Protein 6XNS (pdb70)

Radius of gyration: 43.14 Å; Cα contacts (8 Å, |Δi|>4): 2341; chains: 6; bounding box: 124×118×91 Å

Secondary structure (DSSP, 8-state):
-HHHHHHHHHHHHHHHHHHHHHHHHHHHHHHHHHHH-TT-HHHHHHHHHHHHHHHHHHHHHHHHHHHHHHHHHHHHHHHHHHHH---HHHHHHHHHHHHHHHHHSTT-HHHHHHHHHHHHHHHHHHHS--HHHHHHHHHHHHHHHHHSTTSHHHHHHHHHHHHHHHHHHHHHHHHHHHHHHHHHHT-HHHHHHHHHHHHHHHHHHHHHHHHH--HHHHHHHHHHHHHHHHHHHHHHHHHH--HHHHHHHHHHHHHHHHHHHHHHHHHHHHHHHHHHHHHHHHHHHH-SS--HHHHHHHHHHHHHHHHHHHHHHHHHHHHHHHHHHH-/-HHHHHHHHHHHHHHHHHHHHHHHHHHHHHHHHHHHHSTT-HHHHHHHHHHHHHHHHHHHHHHHHHHHHHHHHHHHHHHHHHHHHS--HHHHHHHHHHHHHHHHHS-SSHHHHHHHHHHHHHHHHHHHS--HHHHHHHHHHHHHHHHH---HHHHHHHHHHHHHHHHHHHHHHHHHHHHHHHHHHT-HHHHHHHHHHHHHHHHHHHHHHHHHT-HHHHHHHHHHHHHHHHHHHHHHHHHHHTT-HHHHHHHHHHHHHHHHHHHHHHHHHHHHHHHHHHHHHHHHHHHHH-SS--HHHHHHHHHHHHHHHHHHHHHHHHHHHHHHHHHHHHHH-/-HHHHHHHHHHHHHHHHHHHHHHHHHHHHHHHHHHHHSTT-HHHHHHHHHHHHHHHHHHHHHHHHHHHHHHHHHHHHHHHHHHHHS--HHHHHHHHHHHHHHHHHSTTSHHHHHHHHHHHHHHHHHHHS--HHHHHHHHHHHHHHHHHSTTSHHHHHHHHHHHHHHHHHHHHHHHHHHHHHHHHHHT-HHHHHHHHHHHHHHHHHHHHHHHHHT-HHHHHHHHHHHHHHHHHHHHHHHHHHHHT-HHHHHHHHHHHHHHHHHHHHHHHHHHHHHHHHHHHHHHHHHHHHHSSS--HHHHHHHHHHHHHHHHHHHHHHHHHHHHHHHHHH-/-HHHHHHHHHHHHHHHHHHHHHHHHHHHHHHHHHHH-S--HHHHHHHHHHHHHHHHHHHHHHHHHHHHHHHHHHHHHHHHHHHH---HHHHHHHHHHHHHHHHHSTTSHHHHHHHHHHHHHHHHHHHSS-HHHHHHHHHHHHHHHHHS-SSHHHHHHHHHHHHHHHHHHHHHHHHHHHHHHHHHHT-HHHHHHHHHHHHHHHHHHHHHHHHHT-HHHHHHHHHHHHHHHHHHHHHHHHHHH--HHHHHHHHHHHHHHHHHHHHHHHHHHHHHHHHHHHHHHHHHHHHHSSS--HHHHHHHHHHHHHHHHHHHHHHHHHHHHHHHHHHHH-/-HHHHHHHHHHHHHHHHHHHHHHHHHHHHHHHHHHH-TT-HHHHHHHHHHHHHHHHHHHHHHHHHHHHHHHHHHHHHHHHHHHHS--HHHHHHHHHHHHHHHHHSTTSHHHHHHHHHHHHHHHHHHHSS-HHHHHHHHHHHHHHHHHSTTSHHHHHHHHHHHHHHHHHHHHHHHHHHHHHHHHH--HHHHHHHHHHHHHHHHHHHHHHHHT-HHHHHHHHHHHHHHHHHHHHHHHHHHHHT-HHHHHHHHHHHHHHHHHHHHHHHHHHHHHHHHHHHHHHHHHHHHH-SS--HHHHHHHHHHHHHHHHHHHHHHHHHHHHHHHHH-/--HHHHHHHHHHHHHHHHHHHHHHHHHHHHHHHH-SS-HHHHHHHHHHHHHHHHHHHHHHHHHHHHHHHHHHHHHHHHHHHH-SSHHHHHHHHHHHHHHHHHSTTSHHHHHHHHHHHHHHHHHHHS--HHHHHHHHHHHHHHHHHSTTSHHHHHHHHHHHHHHHHHHHHHHHHHHHHHHHHHTT-HHHHHHHHHHHHHHHHHHHHHHHHH--HHHHHHHHHHHHHHHHHHHHHHHHHHHHT-HHHHHHHHHHHHHHHHHHHHHHHHHHHHHHHHHHHHHHHHHHHHH-SS--HHHHHHHHHHHHHHHHHHHHHHHHHHHHHHHHHH-

Solvent-accessible surface area: 92746 Å² total; per-residue (Å²): 120,120,97,104,8,26,61,22,52,73,59,2,57,64,59,1,60,77,2,38,80,36,1,90,44,0,44,46,44,5,46,70,32,32,93,67,76,120,89,34,72,66,10,55,94,18,43,96,37,2,46,53,6,31,64,42,0,51,62,0,58,63,40,7,46,63,10,25,80,49,48,38,57,49,50,19,66,53,3,76,104,47,7,136,32,132,76,94,102,52,14,109,49,3,24,57,32,2,55,15,11,36,173,47,65,76,15,16,51,42,7,42,94,0,22,117,20,5,25,57,3,3,52,116,22,8,74,43,94,78,18,64,34,5,24,55,7,4,45,7,2,20,68,14,58,143,52,24,95,77,24,102,41,9,67,44,0,60,65,21,30,59,54,5,38,81,40,8,74,89,19,10,170,68,6,40,66,61,10,108,139,2,60,96,85,50,40,68,78,69,4,40,59,8,2,40,30,8,19,68,2,6,52,14,22,11,36,25,4,30,71,78,35,54,24,76,34,9,23,74,3,16,125,38,9,29,108,2,14,46,34,3,55,93,7,29,42,45,16,82,202,139,88,13,35,73,32,3,67,52,11,31,91,57,6,33,28,14,10,5,74,4,0,37,71,9,8,75,38,0,32,70,13,0,47,71,0,26,60,29,11,105,60,32,56,59,47,83,90,106,76,98,74,63,54,80,76,13,73,52,45,6,52,94,1,34,52,9,4,80,36,6,56,68,12,1,42,32,15,30,83,16,8,83,58,53,103,89,88,42,67,57,7,55,56,49,51,55,73,6,44,81,60,5,77,56,1,47,75,91,0,55,62,1,19,46,33,6,47,84,25,69,76,37,80,91,106,62,73,97,31,42,60,29,34,87,46,2,75,69,1,16,62,42,5,59,62,4,39,69,35,1,72,82,7,24,52,53,47,12,60,37,28,20,79,75,1,48,125,39,4,99,42,127,39,95,74,54,6,54,51,1,33,65,36,0,41,54,9,24,122,62,56,68,27,32,86,46,12,53,52,0,36,48,10,14,35,135,1,1,39,68,21,6,156,33,98,78,15,104,19,3,19,43,3,2,108,8,4,14,48,17,72,86,105,59,93,14,84,37,1,62,56,6,86,55,18,21,51,72,2,50,105,30,7,74,104,20,14,72,97,17,39,60,71,18,124,72,12,73,107,88,19,74,19,91,56,10,18,84,8,3,63,45,6,14,20,6,2,84,3,19,22,51,19,2,65,62,75,40,41,49,68,33,6,32,101,1,15,69,31,0,43,58,2,16,63,49,6,37,60,14,40,71,32,2,81,86,93,65,29,116,77,12,41,65,36,5,60,54,14,36,38,40,4,20,52,9,6,14,40,3,22,28,37,15,11,120,40,8,39,70,7,12,60,71,5,48,86,28,26,86,53,32,68,32,44,95,118,95,63,101,91,57,48,60,74,15,78,102,32,23,40,93,15,40,99,2,4,64,47,28,33,62,20,12,79,29,12,32,61,20,12,77,32,38,97,88,45,132,78,119,118,56,97,14,43,66,47,30,55,79,16,38,104,58,10,103,68,8,48,84,81,11,83,79,20,22,59,43,15,62,58,36,28,84,73,52,121,102,40,85,73,24,67,63,40,36,100,68,19,76,49,6,36,72,43,14,47,77,10,20,58,46,11,54,86,8,44,68,63,44,24,142,59,36,7,62,87,0,75,71,35,17,92,44,124,76,87,69,32,13,64,55,2,31,92,43,0,51,46,14,32,83,66,77,90,18,24,72,44,3,48,62,0,24,55,14,9,18,54,2,2,37,35,23,5,112,28,114,71,18,89,24,6,16,59,4,0,64,14,1,18,124,4,40,127,41,20,101,80,11,55,48,10,81,30,1,62,51,29,21,172,54,3,33,76,27,6,46,93,14,14,110,67,5,50,71,54,18,63,62,6,92,90,100,47,59,21,52,53,17,36,87,12,14,47,50,7,24,48,0,2,70,3,5,15,86,12,7,74,63,65,40,44,32,64,30,12,78,121,2,6,61,35,1,30,102,3,17,69,37,10,80,58,16,50,105,52,4,113,92,59,63,23,85,88,57,16,85,76,16,70,56,27,40,74,55,6,31,39,8,0,11,63,1,0,52,34,7,8,58,44,2,38,53,19,0,70,73,0,30,83,24,21,79,74,20,45,47,43,90,160,116,70,99,73,56,34,63,72,11,71,69,30,6,42,91,2,59,96,0,2,94,40,2,38,59,6,1,50,20,12,25,133,19,18,83,43,93,119,82,82,120,13,46,57,18,54,73,52,1,42,78,46,0,65,150,4,52,84,99,5,90,48,3,32,52,32,4,46,72,50,55,84,62,65,111,92,71,76,89,23,52,107,24,39,97,42,14,42,102,2,24,76,40,2,50,68,1,26,62,45,1,86,69,6,37,52,59,56,24,68,58,26,14,82,112,0,105,94,47,8,102,36,112,69,71,74,53,2,59,49,0,34,56,48,0,48,42,2,34,104,68,38,93,12,2,73,42,6,60,60,0,30,92,7,6,39,50,1,3,48,68,14,12,152,37,113,91,17,109,20,7,16,60,5,13,72,1,5,33,48,16,64,114,51,25,91,86,16,75,51,4,59,52,9,68,58,22,39,62,59,5,61,63,36,12,54,102,31,10,45,79,17,45,68,62,21,96,116,5,56,96,79,38,42,21,89,63,11,24,71,13,7,36,54,10,16,44,4,1,43,10,28,10,66,32,5,55,52,79,36,46,15,79,44,1,77,59,4,7,109,48,0,22,104,4,16,58,32,8,38,128,19,35,63,49,1,86,89,129,64,117,86,30,35,70,50,4,63,54,31,37,95,38,2,26,44,16,1,4,66,0,3,38,24,3,20,112,18,5,34,64,9,12,66,76,0,23,70,51,20,100,56,30,39,53,52,106,81,72,76,107,88,60,58,82,67,15,73,84,41,13,45,99,10,58,57,8,12,52,16,20,55,52,5,3,49,31,5,26,88,17,10,38,37,61,52,125,120,94,80,70,12,36,53,24,24,54,70,7,40,116,60,12,49,59,8,36,75,55,5,76,58,7,32,46,42,8,65,79,41,51,84,51,65,104,98,53,134,100,33,28,64,35,23,90,59,14,42,95,8,17,55,50,14,76,73,9,29,78,44,2,66,90,4,25,42,91,38,7,60,40,22,21,64,65,0,62,64,41,2,150,40,112,64,69,66,50,1,66,50,1,17,52,52,0,66,40,2,31,97,53,46,94,23,27,75,48,8,48,49,0,14,51,7,8,22,93,0,0,41,85,5,1,73,35,91,73,13,86,23,2,15,48,0,2,101,2,2,18,66,10,37,81,77,30,99,80,32,92,57,8,64,46,3,63,58,22,9,64,84,1,37,166,25,4,42,51,14,20,64,157,17,74,64,58,27,63,63,16,62,91,114,49,86,75,16,31,53,6,8,101,56,12,21,28,1,4,50,1,22,11,69,12,0,65,47,43,55,39,61,135,30,7,53,145,1,21,64,31,3,37,81,3,16,66,41,10,58,54,14,56,64,38,7,74,91,113,47,38,112,109,30,26,87,41,4,61,60,12,31,80,39,7,36,13,7,10,9,42,4,9,21,31,24,17,85,48,11,39,73,11,3,60,75,2,33,82,36,13,94,64,34,42,54,36,79,96,78,52,98,146,39,62,126,68,11,52,98,29,12,52,114,5,27,54,17,8,53,60,24,38,91,20,2,50,32,20,30,87,23,18,88,96,146,120,72,43,67,74,46,58,82,8,45,117,61,10,46,59,5,44,87,84,2,65,55,2,5,42,44,6,149,98,33,36,92,55,73,118,166,68,133,61,19,56,53,31,35,84,77,2,38,91,4,28,170,39,13,53,63,9,44,57,44,7,89,108,12,36,58,46,47,12,52,63,43,9,62,98,0,70,76,32,21,86,24,127,73,55,135,56,5,66,61,1,31,58,71,0,49,44,3,32,77,54,36,90,18,14,53,54,3,58,60,0,8,55,15,10,10,60,1,2,48,24,16,12,170,40,106,73,22,118,35,11,17,60,5,3,37,21,1,33,83,7,73,87,54,28,98,82,17,89,38,10,60,42,5,63,63,15,24,61,84,4,21,51,40,8,63,67,31,20,60,61,8,64,73,57,35,120,50,8,83,91,118,58,37,50,101,67,13,26,50,6,15,105,76,25,24,40,3,0,43,13,6,13,58,15,9,72,44,66,49,53,23,82,22,15,34,110,2,6,157,32,0,8,53,8,15,150,41,10,44,64,27,41,52,44,11,89,186,48,52,22,102,87,8,35,58,15,10,59,113,17,37,96,44,3,25,46,18,0,6,64,4,1,42,44,11,5,110,44,1,22,60,12,10,49,72,0,34,133,30,22,107,84,20,38,72,32,113,80,116,75,106,67,38,47,130,76,10,64,93,28,10,62,97,7,38,123,4,3,46,15,4,59,99,8,1,63,26,12,25,124,20,8,97,55,72

Structure (mmCIF, N/CA/C/O backbone):
data_6XNS
#
_entry.id   6XNS
#
_cell.length_a   112.135
_cell.length_b   145.250
_cell.length_c   161.896
_cell.angle_alpha   90.000
_cell.angle_beta   90.000
_cell.angle_gamma   90.000
#
_symmetry.space_group_name_H-M   'P 2 21 21'
#
loop_
_atom_site.group_PDB
_atom_site.id
_atom_site.type_symbol
_atom_site.label_atom_id
_atom_site.label_alt_id
_atom_site.label_comp_id
_atom_site.label_asym_id
_atom_site.label_entity_id
_atom_site.label_seq_id
_atom_site.pdbx_PDB_ins_code
_atom_site.Cartn_x
_atom_site.Cartn_y
_atom_site.Cartn_z
_atom_site.occupancy
_atom_site.B_iso_or_equiv
_atom_site.auth_seq_id
_atom_site.auth_comp_id
_atom_site.auth_asym_id
_atom_site.auth_atom_id
_atom_site.pdbx_PDB_model_num
ATOM 1 N N . ASP A 1 3 ? 18.089 8.630 50.682 1.00 174.88 1 ASP A N 1
ATOM 2 C CA . ASP A 1 3 ? 18.558 7.979 51.939 1.00 174.71 1 ASP A CA 1
ATOM 3 C C . ASP A 1 3 ? 20.053 7.679 51.867 1.00 174.61 1 ASP A C 1
ATOM 4 O O . ASP A 1 3 ? 20.865 8.398 52.451 1.00 174.43 1 ASP A O 1
ATOM 8 N N . ARG A 1 4 ? 20.412 6.612 51.146 1.00 174.39 2 ARG A N 1
ATOM 9 C CA . ARG A 1 4 ? 21.820 6.253 51.016 1.00 173.64 2 ARG A CA 1
ATOM 10 C C . ARG A 1 4 ? 22.631 7.411 50.449 1.00 176.20 2 ARG A C 1
ATOM 11 O O . ARG A 1 4 ? 23.766 7.651 50.876 1.00 178.34 2 ARG A O 1
ATOM 32 N N . SER A 1 5 ? 22.062 8.147 49.490 1.00 177.32 3 SER A N 1
ATOM 33 C CA . SER A 1 5 ? 22.791 9.242 48.860 1.00 177.72 3 SER A CA 1
ATOM 34 C C . SER A 1 5 ? 23.405 10.172 49.898 1.00 174.96 3 SER A C 1
ATOM 35 O O . SER A 1 5 ? 24.564 10.584 49.769 1.00 174.08 3 SER A O 1
ATOM 43 N N . ASP A 1 6 ? 22.642 10.513 50.938 1.00 168.71 4 ASP A N 1
ATOM 44 C CA . ASP A 1 6 ? 23.154 11.402 51.973 1.00 162.30 4 ASP A CA 1
ATOM 45 C C . ASP A 1 6 ? 24.299 10.755 52.744 1.00 157.96 4 ASP A C 1
ATOM 46 O O . ASP A 1 6 ? 25.248 11.438 53.145 1.00 158.27 4 ASP A O 1
ATOM 55 N N . HIS A 1 7 ? 24.230 9.440 52.954 1.00 153.04 5 HIS A N 1
ATOM 56 C CA . HIS A 1 7 ? 25.163 8.774 53.856 1.00 148.06 5 HIS A CA 1
ATOM 57 C C . HIS A 1 7 ? 26.599 8.879 53.354 1.00 140.51 5 HIS A C 1
ATOM 58 O O . HIS A 1 7 ? 27.490 9.341 54.074 1.00 138.75 5 HIS A O 1
ATOM 62 N N . ALA A 1 8 ? 26.848 8.434 52.120 1.00 135.64 6 ALA A N 1
ATOM 63 C CA . ALA A 1 8 ? 28.213 8.421 51.603 1.00 132.54 6 ALA A CA 1
ATOM 64 C C . ALA A 1 8 ? 28.823 9.817 51.639 1.00 129.39 6 ALA A C 1
ATOM 65 O O . ALA A 1 8 ? 29.971 9.996 52.061 1.00 130.26 6 ALA A O 1
ATOM 72 N N . LYS A 1 9 ? 28.068 10.822 51.193 1.00 127.22 7 LYS A N 1
ATOM 73 C CA . LYS A 1 9 ? 28.501 12.204 51.361 1.00 125.67 7 LYS A CA 1
ATOM 74 C C . LYS A 1 9 ? 28.696 12.525 52.839 1.00 123.59 7 LYS A C 1
ATOM 75 O O . LYS A 1 9 ? 29.772 12.966 53.260 1.00 122.93 7 LYS A O 1
ATOM 79 N N . LYS A 1 10 ? 27.654 12.299 53.647 1.00 123.08 8 LYS A N 1
ATOM 80 C CA . LYS A 1 10 ? 27.759 12.530 55.084 1.00 122.99 8 LYS A CA 1
ATOM 81 C C . LYS A 1 10 ? 28.983 11.832 55.662 1.00 123.75 8 LYS A C 1
ATOM 82 O O . LYS A 1 10 ? 29.657 12.371 56.547 1.00 123.84 8 LYS A O 1
ATOM 86 N N . LEU A 1 11 ? 29.285 10.628 55.172 1.00 122.01 9 LEU A N 1
ATOM 87 C CA . LEU A 1 11 ? 30.500 9.939 55.590 1.00 119.39 9 LEU A CA 1
ATOM 88 C C . LEU A 1 11 ? 31.738 10.754 55.239 1.00 117.63 9 LEU A C 1
ATOM 89 O O . LEU A 1 11 ? 32.626 10.951 56.076 1.00 116.67 9 LEU A O 1
ATOM 105 N N . LYS A 1 12 ? 31.812 11.236 53.996 1.00 117.34 10 LYS A N 1
ATOM 106 C CA . LYS A 1 12 ? 33.011 11.929 53.538 1.00 116.97 10 LYS A CA 1
ATOM 107 C C . LYS A 1 12 ? 33.341 13.113 54.436 1.00 116.21 10 LYS A C 1
ATOM 108 O O . LYS A 1 12 ? 34.497 13.297 54.836 1.00 116.74 10 LYS A O 1
ATOM 115 N N . THR A 1 13 ? 32.339 13.935 54.760 1.00 114.73 11 THR A N 1
ATOM 116 C CA . THR A 1 13 ? 32.576 15.069 55.645 1.00 114.10 11 THR A CA 1
ATOM 117 C C . THR A 1 13 ? 33.247 14.617 56.934 1.00 111.95 11 THR A C 1
ATOM 118 O O . THR A 1 13 ? 34.294 15.141 57.327 1.00 111.80 11 THR A O 1
ATOM 129 N N . PHE A 1 14 ? 32.646 13.634 57.606 1.00 103.96 12 PHE A N 1
ATOM 130 C CA . PHE A 1 14 ? 33.077 13.271 58.949 1.00 95.98 12 PHE A CA 1
ATOM 131 C C . PHE A 1 14 ? 34.566 12.951 58.996 1.00 98.35 12 PHE A C 1
ATOM 132 O O . PHE A 1 14 ? 35.280 13.402 59.898 1.00 102.48 12 PHE A O 1
ATOM 149 N N . LEU A 1 15 ? 35.053 12.161 58.038 1.00 97.25 13 LEU A N 1
ATOM 150 C CA . LEU A 1 15 ? 36.489 11.931 57.947 1.00 97.49 13 LEU A CA 1
ATOM 151 C C . LEU A 1 15 ? 37.222 13.248 57.725 1.00 100.83 13 LEU A C 1
ATOM 152 O O . LEU A 1 15 ? 38.228 13.534 58.385 1.00 101.04 13 LEU A O 1
ATOM 159 N N . GLU A 1 16 ? 36.715 14.074 56.806 1.00 106.78 14 GLU A N 1
ATOM 160 C CA . GLU A 1 16 ? 37.326 15.374 56.554 1.00 107.43 14 GLU A CA 1
ATOM 161 C C . GLU A 1 16 ? 37.271 16.250 57.800 1.00 108.11 14 GLU A C 1
ATOM 162 O O . GLU A 1 16 ? 38.278 16.848 58.198 1.00 108.53 14 GLU A O 1
ATOM 166 N N . ASN A 1 17 ? 36.101 16.331 58.438 1.00 104.42 15 ASN A N 1
ATOM 167 C CA . ASN A 1 17 ? 35.969 17.166 59.627 1.00 100.12 15 ASN A CA 1
ATOM 168 C C . ASN A 1 17 ? 36.850 16.672 60.764 1.00 95.71 15 ASN A C 1
ATOM 169 O O . ASN A 1 17 ? 37.355 17.479 61.551 1.00 97.30 15 ASN A O 1
ATOM 180 N N . LEU A 1 18 ? 37.036 15.358 60.876 1.00 90.89 16 LEU A N 1
ATOM 181 C CA . LEU A 1 18 ? 37.894 14.790 61.909 1.00 86.97 16 LEU A CA 1
ATOM 182 C C . LEU A 1 18 ? 39.281 15.416 61.861 1.00 83.59 16 LEU A C 1
ATOM 183 O O . LEU A 1 18 ? 39.687 16.104 62.802 1.00 81.36 16 LEU A O 1
ATOM 199 N N . ARG A 1 19 ? 40.018 15.179 60.773 1.00 84.97 17 ARG A N 1
ATOM 200 C CA . ARG A 1 19 ? 41.279 15.883 60.574 1.00 86.13 17 ARG A CA 1
ATOM 201 C C . ARG A 1 19 ? 41.087 17.385 60.739 1.00 85.12 17 ARG A C 1
ATOM 202 O O . ARG A 1 19 ? 41.904 18.059 61.376 1.00 84.70 17 ARG A O 1
ATOM 206 N N . ARG A 1 20 ? 40.001 17.924 60.178 1.00 83.45 18 ARG A N 1
ATOM 207 C CA . ARG A 1 20 ? 39.686 19.336 60.371 1.00 83.34 18 ARG A CA 1
ATOM 208 C C . ARG A 1 20 ? 39.621 19.682 61.853 1.00 83.50 18 ARG A C 1
ATOM 209 O O . ARG A 1 20 ? 40.198 20.682 62.296 1.00 82.29 18 ARG A O 1
ATOM 216 N N . HIS A 1 21 ? 38.911 18.866 62.638 1.00 84.58 19 HIS A N 1
ATOM 217 C CA . HIS A 1 21 ? 38.879 19.085 64.080 1.00 85.75 19 HIS A CA 1
ATOM 218 C C . HIS A 1 21 ? 40.273 18.960 64.675 1.00 87.29 19 HIS A C 1
ATOM 219 O O . HIS A 1 21 ? 40.671 19.765 65.525 1.00 87.03 19 HIS A O 1
ATOM 233 N N . LEU A 1 22 ? 41.029 17.947 64.241 1.00 92.08 20 LEU A N 1
ATOM 234 C CA . LEU A 1 22 ? 42.381 17.751 64.749 1.00 93.16 20 LEU A CA 1
ATOM 235 C C . LEU A 1 22 ? 43.202 19.027 64.637 1.00 96.09 20 LEU A C 1
ATOM 236 O O . LEU A 1 22 ? 43.984 19.354 65.538 1.00 97.95 20 LEU A O 1
ATOM 243 N N . ASP A 1 23 ? 43.032 19.766 63.540 1.00 98.10 21 ASP A N 1
ATOM 244 C CA . ASP A 1 23 ? 43.792 20.996 63.349 1.00 102.07 21 ASP A CA 1
ATOM 245 C C . ASP A 1 23 ? 43.489 22.005 64.449 1.00 105.79 21 ASP A C 1
ATOM 246 O O . ASP A 1 23 ? 44.403 22.504 65.116 1.00 109.82 21 ASP A O 1
ATOM 255 N N . ARG A 1 24 ? 42.207 22.325 64.648 1.00 99.07 22 ARG A N 1
ATOM 256 C CA . ARG A 1 24 ? 41.835 23.309 65.660 1.00 93.17 22 ARG A CA 1
ATOM 257 C C . ARG A 1 24 ? 42.510 23.015 66.992 1.00 91.16 22 ARG A C 1
ATOM 258 O O . ARG A 1 24 ? 42.913 23.935 67.711 1.00 91.41 22 ARG A O 1
ATOM 265 N N . LEU A 1 25 ? 42.646 21.733 67.336 1.00 90.79 23 LEU A N 1
ATOM 266 C CA . LEU A 1 25 ? 43.349 21.365 68.558 1.00 95.27 23 LEU A CA 1
ATOM 267 C C . LEU A 1 25 ? 44.814 21.781 68.492 1.00 100.00 23 LEU A C 1
ATOM 268 O O . LEU A 1 25 ? 45.348 22.367 69.441 1.00 101.97 23 LEU A O 1
ATOM 284 N N . ASP A 1 26 ? 45.483 21.487 67.374 1.00 105.94 24 ASP A N 1
ATOM 285 C CA . ASP A 1 26 ? 46.885 21.868 67.240 1.00 114.96 24 ASP A CA 1
ATOM 286 C C . ASP A 1 26 ? 47.042 23.383 67.262 1.00 114.58 24 ASP A C 1
ATOM 287 O O . ASP A 1 26 ? 48.008 23.907 67.829 1.00 116.59 24 ASP A O 1
ATOM 296 N N . LYS A 1 27 ? 46.101 24.106 66.651 1.00 109.06 25 LYS A N 1
ATOM 297 C CA . LYS A 1 27 ? 46.138 25.562 66.713 1.00 109.06 25 LYS A CA 1
ATOM 298 C C . LYS A 1 27 ? 46.037 26.045 68.154 1.00 111.00 25 LYS A C 1
ATOM 299 O O . LYS A 1 27 ? 46.781 26.940 68.573 1.00 114.32 25 LYS A O 1
ATOM 303 N N . HIS A 1 28 ? 45.121 25.463 68.929 1.00 108.97 26 HIS A N 1
ATOM 304 C CA . HIS A 1 28 ? 45.073 25.748 70.359 1.00 107.67 26 HIS A CA 1
ATOM 305 C C . HIS A 1 28 ? 46.402 25.415 71.024 1.00 109.43 26 HIS A C 1
ATOM 306 O O . HIS A 1 28 ? 46.881 26.165 71.881 1.00 109.54 26 HIS A O 1
ATOM 320 N N . ILE A 1 29 ? 47.014 24.292 70.646 1.00 110.71 27 ILE A N 1
ATOM 321 C CA . ILE A 1 29 ? 48.344 23.973 71.156 1.00 112.51 27 ILE A CA 1
ATOM 322 C C . ILE A 1 29 ? 49.336 25.052 70.743 1.00 113.75 27 ILE A C 1
ATOM 323 O O . ILE A 1 29 ? 50.169 25.493 71.545 1.00 114.14 27 ILE A O 1
ATOM 333 N N . LYS A 1 30 ? 49.264 25.494 69.483 1.00 116.41 28 LYS A N 1
ATOM 334 C CA . LYS A 1 30 ? 50.110 26.594 69.033 1.00 126.33 28 LYS A CA 1
ATOM 335 C C . LYS A 1 30 ? 49.938 27.813 69.929 1.00 135.88 28 LYS A C 1
ATOM 336 O O . LYS A 1 30 ? 50.903 28.537 70.201 1.00 138.95 28 LYS A O 1
ATOM 340 N N . GLN A 1 31 ? 48.712 28.056 70.399 1.00 143.20 29 GLN A N 1
ATOM 341 C CA . GLN A 1 31 ? 48.476 29.158 71.324 1.00 145.92 29 GLN A CA 1
ATOM 342 C C . GLN A 1 31 ? 49.267 28.965 72.611 1.00 147.88 29 GLN A C 1
ATOM 343 O O . GLN A 1 31 ? 49.923 29.891 73.100 1.00 150.39 29 GLN A O 1
ATOM 357 N N . LEU A 1 32 ? 49.214 27.759 73.176 1.00 139.66 30 LEU A N 1
ATOM 358 C CA . LEU A 1 32 ? 49.891 27.501 74.440 1.00 132.68 30 LEU A CA 1
ATOM 359 C C . LEU A 1 32 ? 51.397 27.377 74.262 1.00 126.77 30 LEU A C 1
ATOM 360 O O . LEU A 1 32 ? 52.154 27.739 75.169 1.00 127.13 30 LEU A O 1
ATOM 367 N N . ARG A 1 33 ? 51.847 26.870 73.113 1.00 124.34 31 ARG A N 1
ATOM 368 C CA . ARG A 1 33 ? 53.280 26.816 72.848 1.00 127.89 31 ARG A CA 1
ATOM 369 C C . ARG A 1 33 ? 53.878 28.217 72.812 1.00 133.16 31 ARG A C 1
ATOM 370 O O . ARG A 1 33 ? 54.943 28.461 73.392 1.00 138.52 31 ARG A O 1
ATOM 374 N N . ASP A 1 34 ? 53.206 29.155 72.143 1.00 132.83 32 ASP A N 1
ATOM 375 C CA . ASP A 1 34 ? 53.696 30.529 72.114 1.00 127.74 32 ASP A CA 1
ATOM 376 C C . ASP A 1 34 ? 53.646 31.155 73.501 1.00 127.18 32 ASP A C 1
ATOM 377 O O . ASP A 1 34 ? 54.640 31.722 73.972 1.00 125.86 32 ASP A O 1
ATOM 386 N N . ILE A 1 35 ? 52.490 31.078 74.166 1.00 124.22 33 ILE A N 1
ATOM 387 C CA . ILE A 1 35 ? 52.375 31.602 75.525 1.00 125.28 33 ILE A CA 1
ATOM 388 C C . ILE A 1 35 ? 53.477 31.026 76.402 1.00 141.84 33 ILE A C 1
ATOM 389 O O . ILE A 1 35 ? 54.167 31.753 77.127 1.00 151.07 33 ILE A O 1
ATOM 399 N N . LEU A 1 36 ? 53.648 29.703 76.355 1.00 144.42 34 LEU A N 1
ATOM 400 C CA . LEU A 1 36 ? 54.696 29.063 77.141 1.00 151.75 34 LEU A CA 1
ATOM 401 C C . LEU A 1 36 ? 56.061 29.656 76.821 1.00 158.35 34 LEU A C 1
ATOM 402 O O . LEU A 1 36 ? 56.850 29.943 77.728 1.00 163.45 34 LEU A O 1
ATOM 406 N N . SER A 1 37 ? 56.358 29.850 75.534 1.00 158.85 35 SER A N 1
ATOM 407 C CA . SER A 1 37 ? 57.647 30.417 75.159 1.00 162.93 35 SER A CA 1
ATOM 408 C C . SER A 1 37 ? 57.792 31.848 75.653 1.00 167.92 35 SER A C 1
ATOM 409 O O . SER A 1 37 ? 58.913 32.314 75.887 1.00 174.45 35 SER A O 1
ATOM 417 N N . GLU A 1 38 ? 56.677 32.562 75.817 1.00 163.21 36 GLU A N 1
ATOM 418 C CA . GLU A 1 38 ? 56.742 33.931 76.313 1.00 158.85 36 GLU A CA 1
ATOM 419 C C . GLU A 1 38 ? 57.116 33.966 77.789 1.00 157.11 36 GLU A C 1
ATOM 420 O O . GLU A 1 38 ? 57.874 34.842 78.222 1.00 160.84 36 GLU A O 1
ATOM 432 N N . ASN A 1 39 ? 56.599 33.026 78.574 1.00 152.46 37 ASN A N 1
ATOM 433 C CA . ASN A 1 39 ? 56.891 32.960 80.006 1.00 150.26 37 ASN A CA 1
ATOM 434 C C . ASN A 1 39 ? 56.901 31.497 80.416 1.00 150.23 37 ASN A C 1
ATOM 435 O O . ASN A 1 39 ? 55.840 30.902 80.662 1.00 149.38 37 ASN A O 1
ATOM 446 N N . PRO A 1 40 ? 58.079 30.875 80.497 1.00 151.90 38 PRO A N 1
ATOM 447 C CA . PRO A 1 40 ? 58.130 29.462 80.907 1.00 155.28 38 PRO A CA 1
ATOM 448 C C . PRO A 1 40 ? 57.571 29.190 82.293 1.00 161.47 38 PRO A C 1
ATOM 449 O O . PRO A 1 40 ? 57.236 28.036 82.588 1.00 161.57 38 PRO A O 1
ATOM 460 N N . GLU A 1 41 ? 57.462 30.204 83.154 1.00 167.57 39 GLU A N 1
ATOM 461 C CA . GLU A 1 41 ? 57.170 29.961 84.561 1.00 170.69 39 GLU A CA 1
ATOM 462 C C . GLU A 1 41 ? 55.725 29.552 84.813 1.00 168.55 39 GLU A C 1
ATOM 463 O O . GLU A 1 41 ? 55.444 28.925 85.840 1.00 169.81 39 GLU A O 1
ATOM 467 N N . ASP A 1 42 ? 54.805 29.891 83.918 1.00 164.99 40 ASP A N 1
ATOM 468 C CA . ASP A 1 42 ? 53.396 29.571 84.127 1.00 164.20 40 ASP A CA 1
ATOM 469 C C . ASP A 1 42 ? 53.209 28.063 84.026 1.00 162.26 40 ASP A C 1
ATOM 470 O O . ASP A 1 42 ? 53.166 27.500 82.930 1.00 158.96 40 ASP A O 1
ATOM 479 N N . GLU A 1 43 ? 53.092 27.399 85.178 1.00 162.98 41 GLU A N 1
ATOM 480 C CA . GLU A 1 43 ? 52.807 25.969 85.180 1.00 161.76 41 GLU A CA 1
ATOM 481 C C . GLU A 1 43 ? 51.455 25.677 84.542 1.00 158.71 41 GLU A C 1
ATOM 482 O O . GLU A 1 43 ? 51.291 24.660 83.857 1.00 159.90 41 GLU A O 1
ATOM 486 N N . ARG A 1 44 ? 50.474 26.562 84.747 1.00 157.03 42 ARG A N 1
ATOM 487 C CA . ARG A 1 44 ? 49.116 26.285 84.290 1.00 154.71 42 ARG A CA 1
ATOM 488 C C . ARG A 1 44 ? 49.057 26.059 82.785 1.00 152.04 42 ARG A C 1
ATOM 489 O O . ARG A 1 44 ? 48.181 25.333 82.303 1.00 150.51 42 ARG A O 1
ATOM 496 N N . VAL A 1 45 ? 49.967 26.669 82.024 1.00 150.27 43 VAL A N 1
ATOM 497 C CA . VAL A 1 45 ? 50.013 26.411 80.589 1.00 147.35 43 VAL A CA 1
ATOM 498 C C . VAL A 1 45 ? 50.317 24.940 80.335 1.00 150.33 43 VAL A C 1
ATOM 499 O O . VAL A 1 45 ? 49.642 24.274 79.542 1.00 152.88 43 VAL A O 1
ATOM 503 N N . LYS A 1 46 ? 51.324 24.406 81.032 1.00 150.59 44 LYS A N 1
ATOM 504 C CA . LYS A 1 46 ? 51.755 23.032 80.797 1.00 147.07 44 LYS A CA 1
ATOM 505 C C . LYS A 1 46 ? 50.600 22.053 80.968 1.00 141.26 44 LYS A C 1
ATOM 506 O O . LYS A 1 46 ? 50.382 21.179 80.121 1.00 139.86 44 LYS A O 1
ATOM 510 N N . ASP A 1 47 ? 49.848 22.180 82.063 1.00 137.79 45 ASP A N 1
ATOM 511 C CA . ASP A 1 47 ? 48.713 21.290 82.280 1.00 131.28 45 ASP A CA 1
ATOM 512 C C . ASP A 1 47 ? 47.708 21.404 81.141 1.00 120.94 45 ASP A C 1
ATOM 513 O O . ASP A 1 47 ? 47.333 20.400 80.525 1.00 118.77 45 ASP A O 1
ATOM 522 N N . VAL A 1 48 ? 47.257 22.626 80.851 1.00 117.47 46 VAL A N 1
ATOM 523 C CA . VAL A 1 48 ? 46.316 22.830 79.754 1.00 112.24 46 VAL A CA 1
ATOM 524 C C . VAL A 1 48 ? 46.890 22.280 78.455 1.00 113.37 46 VAL A C 1
ATOM 525 O O . VAL A 1 48 ? 46.170 21.686 77.643 1.00 109.43 46 VAL A O 1
ATOM 529 N N . ILE A 1 49 ? 48.192 22.475 78.231 1.00 120.93 47 ILE A N 1
ATOM 530 C CA . ILE A 1 49 ? 48.848 21.830 77.096 1.00 126.33 47 ILE A CA 1
ATOM 531 C C . ILE A 1 49 ? 48.650 20.322 77.175 1.00 141.17 47 ILE A C 1
ATOM 532 O O . ILE A 1 49 ? 48.189 19.686 76.221 1.00 145.56 47 ILE A O 1
ATOM 548 N N . ASP A 1 50 ? 49.004 19.727 78.317 1.00 150.40 48 ASP A N 1
ATOM 549 C CA . ASP A 1 50 ? 48.891 18.280 78.470 1.00 152.84 48 ASP A CA 1
ATOM 550 C C . ASP A 1 50 ? 47.467 17.811 78.190 1.00 147.49 48 ASP A C 1
ATOM 551 O O . ASP A 1 50 ? 47.249 16.914 77.368 1.00 145.68 48 ASP A O 1
ATOM 560 N N . LEU A 1 51 ? 46.482 18.406 78.870 1.00 143.39 49 LEU A N 1
ATOM 561 C CA . LEU A 1 51 ? 45.088 18.067 78.603 1.00 138.16 49 LEU A CA 1
ATOM 562 C C . LEU A 1 51 ? 44.767 18.246 77.125 1.00 130.37 49 LEU A C 1
ATOM 563 O O . LEU A 1 51 ? 44.223 17.343 76.479 1.00 129.63 49 LEU A O 1
ATOM 570 N N . SER A 1 52 ? 45.102 19.413 76.570 1.00 123.82 50 SER A N 1
ATOM 571 C CA . SER A 1 52 ? 45.003 19.598 75.127 1.00 119.58 50 SER A CA 1
ATOM 572 C C . SER A 1 52 ? 45.830 18.552 74.391 1.00 118.27 50 SER A C 1
ATOM 573 O O . SER A 1 52 ? 45.422 18.054 73.335 1.00 117.74 50 SER A O 1
ATOM 581 N N . GLU A 1 53 ? 47.000 18.206 74.937 1.00 117.38 51 GLU A N 1
ATOM 582 C CA . GLU A 1 53 ? 47.819 17.162 74.333 1.00 116.07 51 GLU A CA 1
ATOM 583 C C . GLU A 1 53 ? 47.180 15.792 74.516 1.00 112.64 51 GLU A C 1
ATOM 584 O O . GLU A 1 53 ? 47.242 14.945 73.617 1.00 111.28 51 GLU A O 1
ATOM 588 N N . ARG A 1 54 ? 46.553 15.559 75.671 1.00 113.64 52 ARG A N 1
ATOM 589 C CA . ARG A 1 54 ? 45.936 14.265 75.936 1.00 112.39 52 ARG A CA 1
ATOM 590 C C . ARG A 1 54 ? 44.849 13.955 74.915 1.00 113.20 52 ARG A C 1
ATOM 591 O O . ARG A 1 54 ? 44.848 12.885 74.294 1.00 113.67 52 ARG A O 1
ATOM 595 N N . SER A 1 55 ? 43.915 14.889 74.718 1.00 112.01 53 SER A N 1
ATOM 596 C CA . SER A 1 55 ? 42.769 14.616 73.857 1.00 107.52 53 SER A CA 1
ATOM 597 C C . SER A 1 55 ? 43.178 14.404 72.406 1.00 105.49 53 SER A C 1
ATOM 598 O O . SER A 1 55 ? 42.535 13.624 71.694 1.00 103.81 53 SER A O 1
ATOM 606 N N . VAL A 1 56 ? 44.228 15.088 71.947 1.00 106.08 54 VAL A N 1
ATOM 607 C CA . VAL A 1 56 ? 44.658 14.947 70.558 1.00 102.93 54 VAL A CA 1
ATOM 608 C C . VAL A 1 56 ? 44.941 13.484 70.236 1.00 103.21 54 VAL A C 1
ATOM 609 O O . VAL A 1 56 ? 44.507 12.960 69.203 1.00 101.84 54 VAL A O 1
ATOM 613 N N . ARG A 1 57 ? 45.681 12.803 71.116 1.00 104.58 55 ARG A N 1
ATOM 614 C CA . ARG A 1 57 ? 45.955 11.387 70.907 1.00 102.39 55 ARG A CA 1
ATOM 615 C C . ARG A 1 57 ? 44.661 10.596 70.765 1.00 101.54 55 ARG A C 1
ATOM 616 O O . ARG A 1 57 ? 44.540 9.743 69.877 1.00 102.62 55 ARG A O 1
ATOM 620 N N . ILE A 1 58 ? 43.680 10.866 71.629 1.00 99.07 56 ILE A N 1
ATOM 621 C CA . ILE A 1 58 ? 42.407 10.158 71.542 1.00 96.29 56 ILE A CA 1
ATOM 622 C C . ILE A 1 58 ? 41.767 10.392 70.180 1.00 92.76 56 ILE A C 1
ATOM 623 O O . ILE A 1 58 ? 41.386 9.447 69.480 1.00 93.27 56 ILE A O 1
ATOM 633 N N . VAL A 1 59 ? 41.628 11.660 69.791 1.00 89.97 57 VAL A N 1
ATOM 634 C CA . VAL A 1 59 ? 41.049 11.977 68.490 1.00 87.07 57 VAL A CA 1
ATOM 635 C C . VAL A 1 59 ? 41.836 11.285 67.386 1.00 90.73 57 VAL A C 1
ATOM 636 O O . VAL A 1 59 ? 41.265 10.628 66.507 1.00 91.79 57 VAL A O 1
ATOM 649 N N . LYS A 1 60 ? 43.164 11.426 67.414 1.00 94.69 58 LYS A N 1
ATOM 650 C CA . LYS A 1 60 ? 44.003 10.712 66.459 1.00 97.00 58 LYS A CA 1
ATOM 651 C C . LYS A 1 60 ? 43.691 9.223 66.477 1.00 98.95 58 LYS A C 1
ATOM 652 O O . LYS A 1 60 ? 43.587 8.586 65.422 1.00 95.72 58 LYS A O 1
ATOM 656 N N . THR A 1 61 ? 43.528 8.652 67.671 1.00 105.31 59 THR A N 1
ATOM 657 C CA . THR A 1 61 ? 43.164 7.244 67.778 1.00 105.70 59 THR A CA 1
ATOM 658 C C . THR A 1 61 ? 41.838 6.971 67.081 1.00 104.18 59 THR A C 1
ATOM 659 O O . THR A 1 61 ? 41.714 6.013 66.309 1.00 106.27 59 THR A O 1
ATOM 670 N N . VAL A 1 62 ? 40.829 7.807 67.348 1.00 99.12 60 VAL A N 1
ATOM 671 C CA . VAL A 1 62 ? 39.493 7.556 66.816 1.00 93.25 60 VAL A CA 1
ATOM 672 C C . VAL A 1 62 ? 39.529 7.453 65.298 1.00 86.39 60 VAL A C 1
ATOM 673 O O . VAL A 1 62 ? 38.863 6.593 64.707 1.00 83.15 60 VAL A O 1
ATOM 686 N N . ILE A 1 63 ? 40.289 8.334 64.639 1.00 85.39 61 ILE A N 1
ATOM 687 C CA . ILE A 1 63 ? 40.453 8.225 63.191 1.00 85.86 61 ILE A CA 1
ATOM 688 C C . ILE A 1 63 ? 40.888 6.813 62.826 1.00 85.93 61 ILE A C 1
ATOM 689 O O . ILE A 1 63 ? 40.300 6.162 61.954 1.00 83.55 61 ILE A O 1
ATOM 705 N N . LYS A 1 64 ? 41.940 6.325 63.489 1.00 88.12 62 LYS A N 1
ATOM 706 C CA . LYS A 1 64 ? 42.429 4.977 63.226 1.00 88.48 62 LYS A CA 1
ATOM 707 C C . LYS A 1 64 ? 41.314 3.953 63.395 1.00 87.56 62 LYS A C 1
ATOM 708 O O . LYS A 1 64 ? 41.124 3.077 62.543 1.00 83.87 62 LYS A O 1
ATOM 712 N N . ILE A 1 65 ? 40.563 4.050 64.494 1.00 91.93 63 ILE A N 1
ATOM 713 C CA . ILE A 1 65 ? 39.423 3.160 64.691 1.00 97.11 63 ILE A CA 1
ATOM 714 C C . ILE A 1 65 ? 38.455 3.277 63.521 1.00 103.91 63 ILE A C 1
ATOM 715 O O . ILE A 1 65 ? 38.024 2.272 62.943 1.00 106.13 63 ILE A O 1
ATOM 725 N N . PHE A 1 66 ? 38.098 4.508 63.155 1.00 108.53 64 PHE A N 1
ATOM 726 C CA . PHE A 1 66 ? 37.061 4.706 62.148 1.00 110.42 64 PHE A CA 1
ATOM 727 C C . PHE A 1 66 ? 37.555 4.313 60.762 1.00 115.58 64 PHE A C 1
ATOM 728 O O . PHE A 1 66 ? 36.892 3.552 60.048 1.00 119.32 64 PHE A O 1
ATOM 745 N N . GLU A 1 67 ? 38.717 4.832 60.357 1.00 113.88 65 GLU A N 1
ATOM 746 C CA . GLU A 1 67 ? 39.242 4.512 59.034 1.00 114.48 65 GLU A CA 1
ATOM 747 C C . GLU A 1 67 ? 39.384 3.006 58.853 1.00 111.42 65 GLU A C 1
ATOM 748 O O . GLU A 1 67 ? 39.049 2.466 57.792 1.00 107.72 65 GLU A O 1
ATOM 752 N N . ASP A 1 68 ? 39.877 2.310 59.880 1.00 113.43 66 ASP A N 1
ATOM 753 C CA . ASP A 1 68 ? 39.930 0.854 59.834 1.00 113.84 66 ASP A CA 1
ATOM 754 C C . ASP A 1 68 ? 38.533 0.273 59.653 1.00 113.64 66 ASP A C 1
ATOM 755 O O . ASP A 1 68 ? 38.277 -0.496 58.720 1.00 113.28 66 ASP A O 1
ATOM 759 N N . SER A 1 69 ? 37.612 0.639 60.546 1.00 115.07 67 SER A N 1
ATOM 760 C CA . SER A 1 69 ? 36.254 0.113 60.472 1.00 118.58 67 SER A CA 1
ATOM 761 C C . SER A 1 69 ? 35.625 0.396 59.115 1.00 121.14 67 SER A C 1
ATOM 762 O O . SER A 1 69 ? 34.942 -0.466 58.548 1.00 122.98 67 SER A O 1
ATOM 770 N N . VAL A 1 70 ? 35.842 1.599 58.577 1.00 122.83 68 VAL A N 1
ATOM 771 C CA . VAL A 1 70 ? 35.280 1.936 57.273 1.00 120.41 68 VAL A CA 1
ATOM 772 C C . VAL A 1 70 ? 35.811 0.988 56.207 1.00 119.29 68 VAL A C 1
ATOM 773 O O . VAL A 1 70 ? 35.054 0.500 55.357 1.00 121.13 68 VAL A O 1
ATOM 777 N N . ARG A 1 71 ? 37.116 0.713 56.234 1.00 115.95 69 ARG A N 1
ATOM 778 C CA . ARG A 1 71 ? 37.701 -0.222 55.279 1.00 111.71 69 ARG A CA 1
ATOM 779 C C . ARG A 1 71 ? 36.994 -1.569 55.334 1.00 105.02 69 ARG A C 1
ATOM 780 O O . ARG A 1 71 ? 36.669 -2.157 54.295 1.00 102.63 69 ARG A O 1
ATOM 787 N N . LYS A 1 72 ? 36.749 -2.076 56.544 1.00 101.80 70 LYS A N 1
ATOM 788 C CA . LYS A 1 72 ? 36.104 -3.375 56.689 1.00 99.77 70 LYS A CA 1
ATOM 789 C C . LYS A 1 72 ? 34.751 -3.396 55.989 1.00 98.17 70 LYS A C 1
ATOM 790 O O . LYS A 1 72 ? 34.438 -4.334 55.247 1.00 99.36 70 LYS A O 1
ATOM 794 N N . LEU A 1 73 ? 33.929 -2.367 56.215 1.00 95.74 71 LEU A N 1
ATOM 795 C CA . LEU A 1 73 ? 32.623 -2.313 55.567 1.00 94.39 71 LEU A CA 1
ATOM 796 C C . LEU A 1 73 ? 32.767 -2.252 54.051 1.00 97.55 71 LEU A C 1
ATOM 797 O O . LEU A 1 73 ? 32.017 -2.912 53.322 1.00 101.41 71 LEU A O 1
ATOM 804 N N . LEU A 1 74 ? 33.724 -1.462 53.557 1.00 99.80 72 LEU A N 1
ATOM 805 C CA . LEU A 1 74 ? 34.003 -1.455 52.125 1.00 104.39 72 LEU A CA 1
ATOM 806 C C . LEU A 1 74 ? 34.399 -2.846 51.645 1.00 111.07 72 LEU A C 1
ATOM 807 O O . LEU A 1 74 ? 33.993 -3.277 50.559 1.00 113.06 72 LEU A O 1
ATOM 814 N N . LYS A 1 75 ? 35.188 -3.567 52.445 1.00 114.35 73 LYS A N 1
ATOM 815 C CA . LYS A 1 75 ? 35.533 -4.942 52.103 1.00 116.81 73 LYS A CA 1
ATOM 816 C C . LYS A 1 75 ? 34.295 -5.830 52.120 1.00 121.59 73 LYS A C 1
ATOM 817 O O . LYS A 1 75 ? 34.079 -6.628 51.200 1.00 123.62 73 LYS A O 1
ATOM 821 N N . GLN A 1 76 ? 33.467 -5.701 53.159 1.00 121.11 74 GLN A N 1
ATOM 822 C CA . GLN A 1 76 ? 32.262 -6.518 53.257 1.00 120.88 74 GLN A CA 1
ATOM 823 C C . GLN A 1 76 ? 31.345 -6.288 52.062 1.00 119.79 74 GLN A C 1
ATOM 824 O O . GLN A 1 76 ? 30.881 -7.243 51.428 1.00 121.63 74 GLN A O 1
ATOM 828 N N . ILE A 1 77 ? 31.073 -5.022 51.738 1.00 116.31 75 ILE A N 1
ATOM 829 C CA . ILE A 1 77 ? 30.197 -4.717 50.611 1.00 113.69 75 ILE A CA 1
ATOM 830 C C . ILE A 1 77 ? 30.760 -5.306 49.324 1.00 115.91 75 ILE A C 1
ATOM 831 O O . ILE A 1 77 ? 30.019 -5.853 48.497 1.00 120.19 75 ILE A O 1
ATOM 841 N N . ASN A 1 78 ? 32.077 -5.199 49.132 1.00 115.41 76 ASN A N 1
ATOM 842 C CA . ASN A 1 78 ? 32.704 -5.742 47.932 1.00 117.45 76 ASN A CA 1
ATOM 843 C C . ASN A 1 78 ? 32.376 -7.220 47.768 1.00 120.39 76 ASN A C 1
ATOM 844 O O . ASN A 1 78 ? 32.013 -7.673 46.676 1.00 118.49 76 ASN A O 1
ATOM 855 N N . LYS A 1 79 ? 32.500 -7.989 48.850 1.00 125.39 77 LYS A N 1
ATOM 856 C CA . LYS A 1 79 ? 32.173 -9.409 48.797 1.00 130.25 77 LYS A CA 1
ATOM 857 C C . LYS A 1 79 ? 30.701 -9.617 48.465 1.00 127.27 77 LYS A C 1
ATOM 858 O O . LYS A 1 79 ? 30.355 -10.442 47.610 1.00 129.18 77 LYS A O 1
ATOM 865 N N . GLU A 1 80 ? 29.814 -8.872 49.132 1.00 119.66 78 GLU A N 1
ATOM 866 C CA . GLU A 1 80 ? 28.387 -8.997 48.855 1.00 116.26 78 GLU A CA 1
ATOM 867 C C . GLU A 1 80 ? 28.054 -8.503 47.453 1.00 110.37 78 GLU A C 1
ATOM 868 O O . GLU A 1 80 ? 27.193 -9.075 46.776 1.00 107.69 78 GLU A O 1
ATOM 872 N N . ALA A 1 81 ? 28.720 -7.438 47.003 1.00 113.44 79 ALA A N 1
ATOM 873 C CA . ALA A 1 81 ? 28.522 -6.964 45.639 1.00 119.55 79 ALA A CA 1
ATOM 874 C C . ALA A 1 81 ? 28.868 -8.052 44.631 1.00 134.22 79 ALA A C 1
ATOM 875 O O . ALA A 1 81 ? 28.128 -8.286 43.669 1.00 137.71 79 ALA A O 1
ATOM 882 N N . GLU A 1 82 ? 29.999 -8.730 44.839 1.00 144.74 80 GLU A N 1
ATOM 883 C CA . GLU A 1 82 ? 30.414 -9.792 43.929 1.00 147.58 80 GLU A CA 1
ATOM 884 C C . GLU A 1 82 ? 29.361 -10.889 43.851 1.00 145.47 80 GLU A C 1
ATOM 885 O O . GLU A 1 82 ? 28.919 -11.267 42.761 1.00 145.81 80 GLU A O 1
ATOM 897 N N . GLU A 1 83 ? 28.952 -11.421 45.003 1.00 139.84 81 GLU A N 1
ATOM 898 C CA . GLU A 1 83 ? 27.977 -12.504 45.007 1.00 136.18 81 GLU A CA 1
ATOM 899 C C . GLU A 1 83 ? 26.665 -12.063 44.373 1.00 132.92 81 GLU A C 1
ATOM 900 O O . GLU A 1 83 ? 26.072 -12.802 43.579 1.00 132.76 81 GLU A O 1
ATOM 912 N N . LEU A 1 84 ? 26.194 -10.858 44.707 1.00 131.15 82 LEU A N 1
ATOM 913 C CA . LEU A 1 84 ? 25.028 -10.314 44.022 1.00 129.46 82 LEU A CA 1
ATOM 914 C C . LEU A 1 84 ? 25.281 -10.173 42.527 1.00 128.37 82 LEU A C 1
ATOM 915 O O . LEU A 1 84 ? 24.347 -10.290 41.726 1.00 128.54 82 LEU A O 1
ATOM 922 N N . ALA A 1 85 ? 26.530 -9.909 42.134 1.00 127.35 83 ALA A N 1
ATOM 923 C CA . ALA A 1 85 ? 26.862 -9.874 40.716 1.00 128.29 83 ALA A CA 1
ATOM 924 C C . ALA A 1 85 ? 26.539 -11.206 40.054 1.00 130.61 83 ALA A C 1
ATOM 925 O O . ALA A 1 85 ? 25.979 -11.242 38.951 1.00 131.62 83 ALA A O 1
ATOM 932 N N . LYS A 1 86 ? 26.881 -12.313 40.717 1.00 130.55 84 LYS A N 1
ATOM 933 C CA . LYS A 1 86 ? 26.579 -13.628 40.168 1.00 130.08 84 LYS A CA 1
ATOM 934 C C . LYS A 1 86 ? 25.085 -13.785 39.898 1.00 131.18 84 LYS A C 1
ATOM 935 O O . LYS A 1 86 ? 24.691 -14.380 38.888 1.00 129.28 84 LYS A O 1
ATOM 954 N N . SER A 1 87 ? 24.243 -13.262 40.788 1.00 136.34 85 SER A N 1
ATOM 955 C CA . SER A 1 87 ? 22.808 -13.490 40.706 1.00 144.30 85 SER A CA 1
ATOM 956 C C . SER A 1 87 ? 22.273 -13.081 39.335 1.00 152.35 85 SER A C 1
ATOM 957 O O . SER A 1 87 ? 22.532 -11.956 38.884 1.00 153.35 85 SER A O 1
ATOM 965 N N . PRO A 1 88 ? 21.538 -13.959 38.644 1.00 159.90 86 PRO A N 1
ATOM 966 C CA . PRO A 1 88 ? 20.981 -13.569 37.338 1.00 161.10 86 PRO A CA 1
ATOM 967 C C . PRO A 1 88 ? 19.885 -12.517 37.391 1.00 159.42 86 PRO A C 1
ATOM 968 O O . PRO A 1 88 ? 19.690 -11.815 36.393 1.00 159.65 86 PRO A O 1
ATOM 979 N N . ASP A 1 89 ? 19.150 -12.390 38.493 1.00 151.02 87 ASP A N 1
ATOM 980 C CA . ASP A 1 89 ? 18.031 -11.451 38.519 1.00 142.63 87 ASP A CA 1
ATOM 981 C C . ASP A 1 89 ? 18.538 -10.049 38.191 1.00 133.94 87 ASP A C 1
ATOM 982 O O . ASP A 1 89 ? 19.535 -9.604 38.776 1.00 130.03 87 ASP A O 1
ATOM 991 N N . PRO A 1 90 ? 17.894 -9.325 37.269 1.00 132.80 88 PRO A N 1
ATOM 992 C CA . PRO A 1 90 ? 18.460 -8.031 36.850 1.00 132.97 88 PRO A CA 1
ATOM 993 C C . PRO A 1 90 ? 18.495 -6.994 37.959 1.00 138.77 88 PRO A C 1
ATOM 994 O O . PRO A 1 90 ? 19.482 -6.257 38.077 1.00 138.61 88 PRO A O 1
ATOM 1005 N N . GLU A 1 91 ? 17.442 -6.907 38.777 1.00 145.32 89 GLU A N 1
ATOM 1006 C CA . GLU A 1 91 ? 17.451 -5.947 39.876 1.00 145.92 89 GLU A CA 1
ATOM 1007 C C . GLU A 1 91 ? 18.632 -6.195 40.805 1.00 145.09 89 GLU A C 1
ATOM 1008 O O . GLU A 1 91 ? 19.218 -5.249 41.343 1.00 146.39 89 GLU A O 1
ATOM 1015 N N . ASP A 1 92 ? 18.999 -7.463 41.004 1.00 139.61 90 ASP A N 1
ATOM 1016 C CA . ASP A 1 92 ? 20.203 -7.769 41.770 1.00 133.16 90 ASP A CA 1
ATOM 1017 C C . ASP A 1 92 ? 21.438 -7.180 41.102 1.00 126.12 90 ASP A C 1
ATOM 1018 O O . ASP A 1 92 ? 22.334 -6.664 41.778 1.00 122.54 90 ASP A O 1
ATOM 1027 N N . LEU A 1 93 ? 21.501 -7.254 39.770 1.00 124.87 91 LEU A N 1
ATOM 1028 C CA . LEU A 1 93 ? 22.648 -6.724 39.043 1.00 124.05 91 LEU A CA 1
ATOM 1029 C C . LEU A 1 93 ? 22.874 -5.252 39.367 1.00 122.68 91 LEU A C 1
ATOM 1030 O O . LEU A 1 93 ? 24.002 -4.834 39.654 1.00 121.22 91 LEU A O 1
ATOM 1034 N N . LYS A 1 94 ? 21.813 -4.444 39.320 1.00 124.83 92 LYS A N 1
ATOM 1035 C CA . LYS A 1 94 ? 21.961 -3.026 39.625 1.00 125.07 92 LYS A CA 1
ATOM 1036 C C . LYS A 1 94 ? 22.512 -2.829 41.031 1.00 120.91 92 LYS A C 1
ATOM 1037 O O . LYS A 1 94 ? 23.457 -2.059 41.239 1.00 119.77 92 LYS A O 1
ATOM 1047 N N . ARG A 1 95 ? 21.920 -3.514 42.014 1.00 117.68 93 ARG A N 1
ATOM 1048 C CA . ARG A 1 95 ? 22.376 -3.388 43.394 1.00 116.05 93 ARG A CA 1
ATOM 1049 C C . ARG A 1 95 ? 23.881 -3.591 43.487 1.00 115.19 93 ARG A C 1
ATOM 1050 O O . ARG A 1 95 ? 24.591 -2.798 44.115 1.00 117.31 93 ARG A O 1
ATOM 1054 N N . ALA A 1 96 ? 24.388 -4.656 42.861 1.00 115.31 94 ALA A N 1
ATOM 1055 C CA . ALA A 1 96 ? 25.829 -4.868 42.817 1.00 112.81 94 ALA A CA 1
ATOM 1056 C C . ALA A 1 96 ? 26.536 -3.625 42.292 1.00 112.04 94 ALA A C 1
ATOM 1057 O O . ALA A 1 96 ? 27.427 -3.081 42.949 1.00 111.77 94 ALA A O 1
ATOM 1064 N N . VAL A 1 97 ? 26.131 -3.149 41.111 1.00 112.47 95 VAL A N 1
ATOM 1065 C CA . VAL A 1 97 ? 26.705 -1.921 40.563 1.00 109.36 95 VAL A CA 1
ATOM 1066 C C . VAL A 1 97 ? 26.555 -0.778 41.559 1.00 105.59 95 VAL A C 1
ATOM 1067 O O . VAL A 1 97 ? 27.544 -0.205 42.030 1.00 103.84 95 VAL A O 1
ATOM 1080 N N . GLU A 1 98 ? 25.308 -0.423 41.884 1.00 105.37 96 GLU A N 1
ATOM 1081 C CA . GLU A 1 98 ? 25.056 0.673 42.815 1.00 106.13 96 GLU A CA 1
ATOM 1082 C C . GLU A 1 98 ? 25.926 0.543 44.057 1.00 105.33 96 GLU A C 1
ATOM 1083 O O . GLU A 1 98 ? 26.539 1.517 44.509 1.00 103.54 96 GLU A O 1
ATOM 1087 N N . LEU A 1 99 ? 25.995 -0.663 44.623 1.00 108.15 97 LEU A N 1
ATOM 1088 C CA . LEU A 1 99 ? 26.892 -0.899 45.746 1.00 108.49 97 LEU A CA 1
ATOM 1089 C C . LEU A 1 99 ? 28.348 -0.852 45.300 1.00 107.93 97 LEU A C 1
ATOM 1090 O O . LEU A 1 99 ? 29.201 -0.297 46.003 1.00 107.10 97 LEU A O 1
ATOM 1094 N N . ALA A 1 100 ? 28.653 -1.423 44.132 1.00 109.66 98 ALA A N 1
ATOM 1095 C CA . ALA A 1 100 ? 30.038 -1.468 43.676 1.00 110.39 98 ALA A CA 1
ATOM 1096 C C . ALA A 1 100 ? 30.569 -0.070 43.391 1.00 111.38 98 ALA A C 1
ATOM 1097 O O . ALA A 1 100 ? 31.718 0.241 43.729 1.00 110.49 98 ALA A O 1
ATOM 1104 N N . GLU A 1 101 ? 29.754 0.784 42.768 1.00 107.19 99 GLU A N 1
ATOM 1105 C CA . GLU A 1 101 ? 30.175 2.158 42.521 1.00 102.86 99 GLU A CA 1
ATOM 1106 C C . GLU A 1 101 ? 30.450 2.884 43.832 1.00 99.30 99 GLU A C 1
ATOM 1107 O O . GLU A 1 101 ? 31.467 3.574 43.970 1.00 99.26 99 GLU A O 1
ATOM 1119 N N . ALA A 1 102 ? 29.552 2.733 44.811 1.00 97.23 100 ALA A N 1
ATOM 1120 C CA . ALA A 1 102 ? 29.745 3.360 46.113 1.00 97.41 100 ALA A CA 1
ATOM 1121 C C . ALA A 1 102 ? 31.150 3.105 46.642 1.00 93.04 100 ALA A C 1
ATOM 1122 O O . ALA A 1 102 ? 31.828 4.025 47.115 1.00 92.43 100 ALA A O 1
ATOM 1129 N N . VAL A 1 103 ? 31.607 1.853 46.563 1.00 94.14 101 VAL A N 1
ATOM 1130 C CA . VAL A 1 103 ? 32.947 1.519 47.031 1.00 93.36 101 VAL A CA 1
ATOM 1131 C C . VAL A 1 103 ? 33.989 2.346 46.293 1.00 91.85 101 VAL A C 1
ATOM 1132 O O . VAL A 1 103 ? 34.926 2.878 46.902 1.00 89.59 101 VAL A O 1
ATOM 1136 N N . VAL A 1 104 ? 33.844 2.474 44.973 1.00 94.02 102 VAL A N 1
ATOM 1137 C CA . VAL A 1 104 ? 34.829 3.209 44.189 1.00 102.37 102 VAL A CA 1
ATOM 1138 C C . VAL A 1 104 ? 34.763 4.698 44.507 1.00 112.96 102 VAL A C 1
ATOM 1139 O O . VAL A 1 104 ? 35.777 5.318 44.847 1.00 114.63 102 VAL A O 1
ATOM 1152 N N . ARG A 1 105 ? 33.575 5.303 44.399 1.00 120.81 103 ARG A N 1
ATOM 1153 C CA . ARG A 1 105 ? 33.472 6.730 44.687 1.00 120.89 103 ARG A CA 1
ATOM 1154 C C . ARG A 1 105 ? 33.844 7.028 46.134 1.00 119.77 103 ARG A C 1
ATOM 1155 O O . ARG A 1 105 ? 34.298 8.135 46.442 1.00 120.61 103 ARG A O 1
ATOM 1176 N N . ALA A 1 106 ? 33.668 6.054 47.030 1.00 122.56 104 ALA A N 1
ATOM 1177 C CA . ALA A 1 106 ? 34.056 6.251 48.421 1.00 124.36 104 ALA A CA 1
ATOM 1178 C C . ALA A 1 106 ? 35.572 6.331 48.569 1.00 127.70 104 ALA A C 1
ATOM 1179 O O . ALA A 1 106 ? 36.078 7.087 49.406 1.00 131.45 104 ALA A O 1
ATOM 1186 N N . ASP A 1 107 ? 36.318 5.571 47.762 1.00 126.48 105 ASP A N 1
ATOM 1187 C CA . ASP A 1 107 ? 37.769 5.460 47.927 1.00 125.65 105 ASP A CA 1
ATOM 1188 C C . ASP A 1 107 ? 38.433 5.202 46.582 1.00 123.68 105 ASP A C 1
ATOM 1189 O O . ASP A 1 107 ? 38.981 4.123 46.336 1.00 124.89 105 ASP A O 1
ATOM 1198 N N . PRO A 1 108 ? 38.434 6.192 45.693 1.00 124.19 106 PRO A N 1
ATOM 1199 C CA . PRO A 1 108 ? 39.097 6.003 44.397 1.00 130.86 106 PRO A CA 1
ATOM 1200 C C . PRO A 1 108 ? 40.582 5.712 44.553 1.00 142.30 106 PRO A C 1
ATOM 1201 O O . PRO A 1 108 ? 41.242 6.197 45.473 1.00 145.54 106 PRO A O 1
ATOM 1212 N N . GLY A 1 109 ? 41.108 4.905 43.627 1.00 150.27 107 GLY A N 1
ATOM 1213 C CA . GLY A 1 109 ? 42.524 4.623 43.560 1.00 152.42 107 GLY A CA 1
ATOM 1214 C C . GLY A 1 109 ? 43.034 3.572 44.521 1.00 155.13 107 GLY A C 1
ATOM 1215 O O . GLY A 1 109 ? 44.143 3.060 44.326 1.00 154.01 107 GLY A O 1
ATOM 1219 N N . SER A 1 110 ? 42.270 3.234 45.555 1.00 156.63 108 SER A N 1
ATOM 1220 C CA . SER A 1 110 ? 42.701 2.222 46.502 1.00 158.77 108 SER A CA 1
ATOM 1221 C C . SER A 1 110 ? 42.750 0.852 45.825 1.00 163.43 108 SER A C 1
ATOM 1222 O O . SER A 1 110 ? 42.247 0.657 44.716 1.00 168.23 108 SER A O 1
ATOM 1230 N N . ASN A 1 111 ? 43.378 -0.111 46.504 1.00 155.94 109 ASN A N 1
ATOM 1231 C CA . ASN A 1 111 ? 43.363 -1.483 46.004 1.00 148.25 109 ASN A CA 1
ATOM 1232 C C . ASN A 1 111 ? 41.989 -2.103 46.212 1.00 134.44 109 ASN A C 1
ATOM 1233 O O . ASN A 1 111 ? 41.384 -2.626 45.270 1.00 132.69 109 ASN A O 1
ATOM 1243 N N . LEU A 1 112 ? 41.476 -2.040 47.443 1.00 129.60 110 LEU A N 1
ATOM 1244 C CA . LEU A 1 112 ? 40.116 -2.494 47.709 1.00 123.73 110 LEU A CA 1
ATOM 1245 C C . LEU A 1 112 ? 39.141 -1.878 46.717 1.00 116.44 110 LEU A C 1
ATOM 1246 O O . LEU A 1 112 ? 38.239 -2.558 46.214 1.00 115.88 110 LEU A O 1
ATOM 1249 N N . SER A 1 113 ? 39.313 -0.590 46.417 1.00 113.72 111 SER A N 1
ATOM 1250 C CA . SER A 1 113 ? 38.507 0.044 45.382 1.00 111.71 111 SER A CA 1
ATOM 1251 C C . SER A 1 113 ? 38.812 -0.550 44.012 1.00 111.03 111 SER A C 1
ATOM 1252 O O . SER A 1 113 ? 37.903 -0.739 43.195 1.00 110.57 111 SER A O 1
ATOM 1260 N N . LYS A 1 114 ? 40.086 -0.840 43.740 1.00 111.81 112 LYS A N 1
ATOM 1261 C CA . LYS A 1 114 ? 40.439 -1.475 42.477 1.00 114.99 112 LYS A CA 1
ATOM 1262 C C . LYS A 1 114 ? 39.707 -2.799 42.312 1.00 119.61 112 LYS A C 1
ATOM 1263 O O . LYS A 1 114 ? 39.169 -3.090 41.236 1.00 120.00 112 LYS A O 1
ATOM 1273 N N . LYS A 1 115 ? 39.664 -3.610 43.372 1.00 124.25 113 LYS A N 1
ATOM 1274 C CA . LYS A 1 115 ? 39.027 -4.917 43.271 1.00 126.44 113 LYS A CA 1
ATOM 1275 C C . LYS A 1 115 ? 37.532 -4.773 43.005 1.00 124.05 113 LYS A C 1
ATOM 1276 O O . LYS A 1 115 ? 36.960 -5.536 42.219 1.00 123.15 113 LYS A O 1
ATOM 1295 N N . ALA A 1 116 ? 36.882 -3.799 43.650 1.00 116.24 114 ALA A N 1
ATOM 1296 C CA . ALA A 1 116 ? 35.466 -3.556 43.392 1.00 108.82 114 ALA A CA 1
ATOM 1297 C C . ALA A 1 116 ? 35.236 -3.168 41.936 1.00 103.58 114 ALA A C 1
ATOM 1298 O O . ALA A 1 116 ? 34.384 -3.747 41.254 1.00 104.83 114 ALA A O 1
ATOM 1305 N N . LEU A 1 117 ? 35.980 -2.171 41.446 1.00 101.09 115 LEU A N 1
ATOM 1306 C CA . LEU A 1 117 ? 35.903 -1.821 40.031 1.00 103.14 115 LEU A CA 1
ATOM 1307 C C . LEU A 1 117 ? 36.051 -3.063 39.160 1.00 105.42 115 LEU A C 1
ATOM 1308 O O . LEU A 1 117 ? 35.332 -3.229 38.168 1.00 101.74 115 LEU A O 1
ATOM 1312 N N . GLU A 1 118 ? 36.984 -3.948 39.521 1.00 113.76 116 GLU A N 1
ATOM 1313 C CA . GLU A 1 118 ? 37.071 -5.253 38.871 1.00 116.76 116 GLU A CA 1
ATOM 1314 C C . GLU A 1 118 ? 35.754 -6.011 38.999 1.00 113.80 116 GLU A C 1
ATOM 1315 O O . GLU A 1 118 ? 35.204 -6.491 37.998 1.00 116.63 116 GLU A O 1
ATOM 1327 N N . ILE A 1 119 ? 35.233 -6.127 40.228 1.00 107.52 117 ILE A N 1
ATOM 1328 C CA . ILE A 1 119 ? 33.915 -6.724 40.427 1.00 101.72 117 ILE A CA 1
ATOM 1329 C C . ILE A 1 119 ? 32.892 -6.056 39.520 1.00 101.85 117 ILE A C 1
ATOM 1330 O O . ILE A 1 119 ? 32.171 -6.722 38.763 1.00 104.85 117 ILE A O 1
ATOM 1340 N N . ILE A 1 120 ? 32.813 -4.725 39.589 1.00 101.33 118 ILE A N 1
ATOM 1341 C CA . ILE A 1 120 ? 31.897 -3.941 38.770 1.00 102.55 118 ILE A CA 1
ATOM 1342 C C . ILE A 1 120 ? 31.912 -4.455 37.339 1.00 102.80 118 ILE A C 1
ATOM 1343 O O . ILE A 1 120 ? 30.861 -4.744 36.757 1.00 101.27 118 ILE A O 1
ATOM 1353 N N . LEU A 1 121 ? 33.113 -4.562 36.763 1.00 105.84 119 LEU A N 1
ATOM 1354 C CA . LEU A 1 121 ? 33.235 -4.883 35.346 1.00 106.47 119 LEU A CA 1
ATOM 1355 C C . LEU A 1 121 ? 32.528 -6.187 35.004 1.00 109.28 119 LEU A C 1
ATOM 1356 O O . LEU A 1 121 ? 31.868 -6.289 33.963 1.00 110.32 119 LEU A O 1
ATOM 1363 N N . ARG A 1 122 ? 32.656 -7.199 35.865 1.00 109.51 120 ARG A N 1
ATOM 1364 C CA . ARG A 1 122 ? 31.981 -8.466 35.615 1.00 113.42 120 ARG A CA 1
ATOM 1365 C C . ARG A 1 122 ? 30.473 -8.278 35.514 1.00 115.71 120 ARG A C 1
ATOM 1366 O O . ARG A 1 122 ? 29.814 -8.911 34.681 1.00 117.43 120 ARG A O 1
ATOM 1370 N N . ALA A 1 123 ? 29.909 -7.403 36.348 1.00 115.58 121 ALA A N 1
ATOM 1371 C CA . ALA A 1 123 ? 28.458 -7.268 36.412 1.00 119.56 121 ALA A CA 1
ATOM 1372 C C . ALA A 1 123 ? 27.891 -6.722 35.107 1.00 117.96 121 ALA A C 1
ATOM 1373 O O . ALA A 1 123 ? 26.924 -7.269 34.564 1.00 119.69 121 ALA A O 1
ATOM 1380 N N . ALA A 1 124 ? 28.470 -5.634 34.593 1.00 114.85 122 ALA A N 1
ATOM 1381 C CA . ALA A 1 124 ? 27.953 -5.038 33.365 1.00 117.32 122 ALA A CA 1
ATOM 1382 C C . ALA A 1 124 ? 27.885 -6.061 32.240 1.00 118.05 122 ALA A C 1
ATOM 1383 O O . ALA A 1 124 ? 26.933 -6.066 31.452 1.00 117.91 122 ALA A O 1
ATOM 1390 N N . ALA A 1 125 ? 28.889 -6.935 32.148 1.00 122.78 123 ALA A N 1
ATOM 1391 C CA . ALA A 1 125 ? 28.874 -7.979 31.129 1.00 132.15 123 ALA A CA 1
ATOM 1392 C C . ALA A 1 125 ? 27.613 -8.826 31.238 1.00 135.29 123 ALA A C 1
ATOM 1393 O O . ALA A 1 125 ? 26.926 -9.073 30.240 1.00 136.93 123 ALA A O 1
ATOM 1400 N N . GLU A 1 126 ? 27.291 -9.284 32.451 1.00 140.59 124 GLU A N 1
ATOM 1401 C CA . GLU A 1 126 ? 26.035 -9.994 32.659 1.00 135.08 124 GLU A CA 1
ATOM 1402 C C . GLU A 1 126 ? 24.848 -9.103 32.306 1.00 127.61 124 GLU A C 1
ATOM 1403 O O . GLU A 1 126 ? 23.869 -9.564 31.707 1.00 126.29 124 GLU A O 1
ATOM 1415 N N . LEU A 1 127 ? 24.919 -7.819 32.665 1.00 121.00 125 LEU A N 1
ATOM 1416 C CA . LEU A 1 127 ? 23.835 -6.899 32.343 1.00 116.23 125 LEU A CA 1
ATOM 1417 C C . LEU A 1 127 ? 23.693 -6.702 30.838 1.00 113.59 125 LEU A C 1
ATOM 1418 O O . LEU A 1 127 ? 22.583 -6.463 30.348 1.00 112.23 125 LEU A O 1
ATOM 1422 N N . ALA A 1 128 ? 24.794 -6.802 30.092 1.00 113.04 126 ALA A N 1
ATOM 1423 C CA . ALA A 1 128 ? 24.735 -6.595 28.649 1.00 112.40 126 ALA A CA 1
ATOM 1424 C C . ALA A 1 128 ? 23.791 -7.586 27.977 1.00 120.14 126 ALA A C 1
ATOM 1425 O O . ALA A 1 128 ? 23.048 -7.221 27.059 1.00 121.04 126 ALA A O 1
ATOM 1432 N N . LYS A 1 129 ? 23.800 -8.844 28.425 1.00 125.79 127 LYS A N 1
ATOM 1433 C CA . LYS A 1 129 ? 23.094 -9.899 27.706 1.00 136.60 127 LYS A CA 1
ATOM 1434 C C . LYS A 1 129 ? 21.604 -9.601 27.564 1.00 149.25 127 LYS A C 1
ATOM 1435 O O . LYS A 1 129 ? 21.031 -9.782 26.483 1.00 154.06 127 LYS A O 1
ATOM 1439 N N . LEU A 1 130 ? 20.961 -9.147 28.635 1.00 157.56 128 LEU A N 1
ATOM 1440 C CA . LEU A 1 130 ? 19.502 -9.066 28.659 1.00 163.66 128 LEU A CA 1
ATOM 1441 C C . LEU A 1 130 ? 18.984 -8.070 27.627 1.00 164.58 128 LEU A C 1
ATOM 1442 O O . LEU A 1 130 ? 19.489 -6.940 27.563 1.00 164.87 128 LEU A O 1
ATOM 1446 N N . PRO A 1 131 ? 17.990 -8.432 26.815 1.00 162.94 129 PRO A N 1
ATOM 1447 C CA . PRO A 1 131 ? 17.537 -7.517 25.754 1.00 159.99 129 PRO A CA 1
ATOM 1448 C C . PRO A 1 131 ? 16.909 -6.196 26.191 1.00 153.33 129 PRO A C 1
ATOM 1449 O O . PRO A 1 131 ? 16.791 -5.305 25.342 1.00 154.01 129 PRO A O 1
ATOM 1460 N N . ASP A 1 132 ? 16.481 -6.028 27.440 1.00 144.89 130 ASP A N 1
ATOM 1461 C CA . ASP A 1 132 ? 15.782 -4.790 27.805 1.00 138.28 130 ASP A CA 1
ATOM 1462 C C . ASP A 1 132 ? 16.668 -3.587 27.492 1.00 133.07 130 ASP A C 1
ATOM 1463 O O . ASP A 1 132 ? 17.748 -3.458 28.087 1.00 133.82 130 ASP A O 1
ATOM 1472 N N . PRO A 1 133 ? 16.243 -2.666 26.619 1.00 129.60 131 PRO A N 1
ATOM 1473 C CA . PRO A 1 133 ? 17.157 -1.576 26.225 1.00 127.83 131 PRO A CA 1
ATOM 1474 C C . PRO A 1 133 ? 17.567 -0.688 27.387 1.00 125.42 131 PRO A C 1
ATOM 1475 O O . PRO A 1 133 ? 18.752 -0.359 27.527 1.00 123.64 131 PRO A O 1
ATOM 1486 N N . ASP A 1 134 ? 16.608 -0.282 28.225 1.00 127.81 132 ASP A N 1
ATOM 1487 C CA . ASP A 1 134 ? 16.924 0.566 29.369 1.00 127.34 132 ASP A CA 1
ATOM 1488 C C . ASP A 1 134 ? 18.085 0.000 30.173 1.00 127.05 132 ASP A C 1
ATOM 1489 O O . ASP A 1 134 ? 18.990 0.740 30.581 1.00 129.22 132 ASP A O 1
ATOM 1493 N N . ALA A 1 135 ? 18.086 -1.313 30.402 1.00 122.45 133 ALA A N 1
ATOM 1494 C CA . ALA A 1 135 ? 19.146 -1.922 31.194 1.00 117.74 133 ALA A CA 1
ATOM 1495 C C . ALA A 1 135 ? 20.463 -1.965 30.427 1.00 111.32 133 ALA A C 1
ATOM 1496 O O . ALA A 1 135 ? 21.530 -1.748 31.013 1.00 108.95 133 ALA A O 1
ATOM 1503 N N . LEU A 1 136 ? 20.414 -2.255 29.123 1.00 111.26 134 LEU A N 1
ATOM 1504 C CA . LEU A 1 136 ? 21.636 -2.295 28.326 1.00 111.41 134 LEU A CA 1
ATOM 1505 C C . LEU A 1 136 ? 22.465 -1.033 28.531 1.00 110.76 134 LEU A C 1
ATOM 1506 O O . LEU A 1 136 ? 23.668 -1.099 28.805 1.00 108.55 134 LEU A O 1
ATOM 1522 N N . ALA A 1 137 ? 21.830 0.133 28.393 1.00 112.37 135 ALA A N 1
ATOM 1523 C CA . ALA A 1 137 ? 22.530 1.390 28.624 1.00 113.07 135 ALA A CA 1
ATOM 1524 C C . ALA A 1 137 ? 23.227 1.382 29.978 1.00 114.14 135 ALA A C 1
ATOM 1525 O O . ALA A 1 137 ? 24.396 1.767 30.090 1.00 113.38 135 ALA A O 1
ATOM 1532 N N . ALA A 1 138 ? 22.519 0.936 31.021 1.00 117.43 136 ALA A N 1
ATOM 1533 C CA . ALA A 1 138 ? 23.108 0.878 32.356 1.00 119.72 136 ALA A CA 1
ATOM 1534 C C . ALA A 1 138 ? 24.420 0.104 32.339 1.00 120.07 136 ALA A C 1
ATOM 1535 O O . ALA A 1 138 ? 25.429 0.554 32.893 1.00 121.37 136 ALA A O 1
ATOM 1542 N N . ALA A 1 139 ? 24.424 -1.071 31.705 1.00 119.43 137 ALA A N 1
ATOM 1543 C CA . ALA A 1 139 ? 25.668 -1.815 31.542 1.00 117.91 137 ALA A CA 1
ATOM 1544 C C . ALA A 1 139 ? 26.717 -0.958 30.845 1.00 116.36 137 ALA A C 1
ATOM 1545 O O . ALA A 1 139 ? 27.870 -0.882 31.286 1.00 117.61 137 ALA A O 1
ATOM 1552 N N . ALA A 1 140 ? 26.331 -0.301 29.749 1.00 113.88 138 ALA A N 1
ATOM 1553 C CA . ALA A 1 140 ? 27.234 0.638 29.094 1.00 111.76 138 ALA A CA 1
ATOM 1554 C C . ALA A 1 140 ? 27.573 1.801 30.017 1.00 108.01 138 ALA A C 1
ATOM 1555 O O . ALA A 1 140 ? 28.730 2.233 30.085 1.00 107.92 138 ALA A O 1
ATOM 1562 N N . ARG A 1 141 ? 26.576 2.318 30.740 1.00 107.59 139 ARG A N 1
ATOM 1563 C CA . ARG A 1 141 ? 26.794 3.466 31.613 1.00 107.02 139 ARG A CA 1
ATOM 1564 C C . ARG A 1 141 ? 27.860 3.166 32.661 1.00 106.36 139 ARG A C 1
ATOM 1565 O O . ARG A 1 141 ? 28.899 3.832 32.721 1.00 103.38 139 ARG A O 1
ATOM 1569 N N . ALA A 1 142 ? 27.614 2.159 33.502 1.00 106.52 140 ALA A N 1
ATOM 1570 C CA . ALA A 1 142 ? 28.554 1.844 34.571 1.00 106.71 140 ALA A CA 1
ATOM 1571 C C . ALA A 1 142 ? 29.910 1.436 34.012 1.00 107.52 140 ALA A C 1
ATOM 1572 O O . ALA A 1 142 ? 30.953 1.814 34.557 1.00 107.38 140 ALA A O 1
ATOM 1579 N N . ALA A 1 143 ? 29.918 0.666 32.921 1.00 109.62 141 ALA A N 1
ATOM 1580 C CA . ALA A 1 143 ? 31.178 0.211 32.345 1.00 113.75 141 ALA A CA 1
ATOM 1581 C C . ALA A 1 143 ? 32.031 1.390 31.891 1.00 122.24 141 ALA A C 1
ATOM 1582 O O . ALA A 1 143 ? 33.237 1.437 32.157 1.00 127.22 141 ALA A O 1
ATOM 1589 N N . SER A 1 144 ? 31.420 2.351 31.192 1.00 125.59 142 SER A N 1
ATOM 1590 C CA . SER A 1 144 ? 32.162 3.523 30.742 1.00 126.23 142 SER A CA 1
ATOM 1591 C C . SER A 1 144 ? 32.864 4.213 31.904 1.00 123.91 142 SER A C 1
ATOM 1592 O O . SER A 1 144 ? 34.018 4.641 31.779 1.00 123.84 142 SER A O 1
ATOM 1600 N N . LYS A 1 145 ? 32.177 4.338 33.043 1.00 117.52 143 LYS A N 1
ATOM 1601 C CA . LYS A 1 145 ? 32.798 4.923 34.225 1.00 115.53 143 LYS A CA 1
ATOM 1602 C C . LYS A 1 145 ? 34.147 4.278 34.516 1.00 116.19 143 LYS A C 1
ATOM 1603 O O . LYS A 1 145 ? 35.100 4.960 34.910 1.00 114.97 143 LYS A O 1
ATOM 1610 N N . VAL A 1 146 ? 34.247 2.962 34.322 1.00 117.98 144 VAL A N 1
ATOM 1611 C CA . VAL A 1 146 ? 35.494 2.262 34.607 1.00 119.58 144 VAL A CA 1
ATOM 1612 C C . VAL A 1 146 ? 36.590 2.714 33.649 1.00 127.51 144 VAL A C 1
ATOM 1613 O O . VAL A 1 146 ? 37.720 2.995 34.065 1.00 131.37 144 VAL A O 1
ATOM 1626 N N . GLN A 1 147 ? 36.277 2.783 32.352 1.00 129.86 145 GLN A N 1
ATOM 1627 C CA . GLN A 1 147 ? 37.277 3.207 31.377 1.00 135.62 145 GLN A CA 1
ATOM 1628 C C . GLN A 1 147 ? 37.885 4.547 31.769 1.00 139.19 145 GLN A C 1
ATOM 1629 O O . GLN A 1 147 ? 39.094 4.758 31.627 1.00 141.62 145 GLN A O 1
ATOM 1639 N N . GLN A 1 148 ? 37.059 5.465 32.273 1.00 138.21 146 GLN A N 1
ATOM 1640 C CA . GLN A 1 148 ? 37.562 6.776 32.661 1.00 137.53 146 GLN A CA 1
ATOM 1641 C C . GLN A 1 148 ? 38.408 6.693 33.926 1.00 138.99 146 GLN A C 1
ATOM 1642 O O . GLN A 1 148 ? 39.406 7.412 34.059 1.00 141.95 146 GLN A O 1
ATOM 1656 N N . GLU A 1 149 ? 38.026 5.826 34.867 1.00 135.78 147 GLU A N 1
ATOM 1657 C CA . GLU A 1 149 ? 38.768 5.722 36.119 1.00 136.01 147 GLU A CA 1
ATOM 1658 C C . GLU A 1 149 ? 40.161 5.152 35.889 1.00 138.00 147 GLU A C 1
ATOM 1659 O O . GLU A 1 149 ? 41.137 5.621 36.487 1.00 136.18 147 GLU A O 1
ATOM 1663 N N . GLN A 1 150 ? 40.275 4.143 35.032 1.00 140.94 148 GLN A N 1
ATOM 1664 C CA . GLN A 1 150 ? 41.555 3.511 34.716 1.00 147.26 148 GLN A CA 1
ATOM 1665 C C . GLN A 1 150 ? 41.684 3.406 33.203 1.00 152.95 148 GLN A C 1
ATOM 1666 O O . GLN A 1 150 ? 41.608 2.311 32.631 1.00 155.56 148 GLN A O 1
ATOM 1673 N N . PRO A 1 151 ? 41.893 4.528 32.523 1.00 153.82 149 PRO A N 1
ATOM 1674 C CA . PRO A 1 151 ? 41.958 4.492 31.060 1.00 155.92 149 PRO A CA 1
ATOM 1675 C C . PRO A 1 151 ? 43.197 3.762 30.571 1.00 157.00 149 PRO A C 1
ATOM 1676 O O . PRO A 1 151 ? 44.254 3.775 31.207 1.00 155.91 149 PRO A O 1
ATOM 1687 N N . GLY A 1 152 ? 43.048 3.108 29.421 1.00 158.51 150 GLY A N 1
ATOM 1688 C CA . GLY A 1 152 ? 44.151 2.449 28.761 1.00 157.86 150 GLY A CA 1
ATOM 1689 C C . GLY A 1 152 ? 44.661 1.190 29.421 1.00 153.07 150 GLY A C 1
ATOM 1690 O O . GLY A 1 152 ? 45.424 0.450 28.787 1.00 148.15 150 GLY A O 1
ATOM 1694 N N . SER A 1 153 ? 44.281 0.913 30.664 1.00 154.81 151 SER A N 1
ATOM 1695 C CA . SER A 1 153 ? 44.764 -0.281 31.338 1.00 159.60 151 SER A CA 1
ATOM 1696 C C . SER A 1 153 ? 44.190 -1.527 30.666 1.00 169.16 151 SER A C 1
ATOM 1697 O O . SER A 1 153 ? 43.380 -1.453 29.737 1.00 172.50 151 SER A O 1
ATOM 1705 N N . ASN A 1 154 ? 44.623 -2.695 31.145 1.00 176.12 152 ASN A N 1
ATOM 1706 C CA . ASN A 1 154 ? 44.016 -3.941 30.693 1.00 182.78 152 ASN A CA 1
ATOM 1707 C C . ASN A 1 154 ? 42.510 -3.929 30.920 1.00 184.20 152 ASN A C 1
ATOM 1708 O O . ASN A 1 154 ? 41.765 -4.585 30.183 1.00 184.34 152 ASN A O 1
ATOM 1712 N N . LEU A 1 155 ? 42.047 -3.179 31.922 1.00 181.65 153 LEU A N 1
ATOM 1713 C CA . LEU A 1 155 ? 40.623 -3.140 32.229 1.00 182.54 153 LEU A CA 1
ATOM 1714 C C . LEU A 1 155 ? 39.840 -2.404 31.148 1.00 182.81 153 LEU A C 1
ATOM 1715 O O . LEU A 1 155 ? 38.782 -2.871 30.710 1.00 186.52 153 LEU A O 1
ATOM 1719 N N . ALA A 1 156 ? 40.348 -1.253 30.698 1.00 180.22 154 ALA A N 1
ATOM 1720 C CA . ALA A 1 156 ? 39.576 -0.399 29.798 1.00 179.49 154 ALA A CA 1
ATOM 1721 C C . ALA A 1 156 ? 39.152 -1.144 28.537 1.00 178.47 154 ALA A C 1
ATOM 1722 O O . ALA A 1 156 ? 38.062 -0.906 28.006 1.00 178.29 154 ALA A O 1
ATOM 1729 N N . LYS A 1 157 ? 40.003 -2.043 28.031 1.00 175.06 155 LYS A N 1
ATOM 1730 C CA . LYS A 1 157 ? 39.632 -2.819 26.851 1.00 174.49 155 LYS A CA 1
ATOM 1731 C C . LYS A 1 157 ? 38.367 -3.630 27.107 1.00 170.30 155 LYS A C 1
ATOM 1732 O O . LYS A 1 157 ? 37.500 -3.736 26.231 1.00 171.07 155 LYS A O 1
ATOM 1736 N N . ALA A 1 158 ? 38.245 -4.209 28.303 1.00 165.71 156 ALA A N 1
ATOM 1737 C CA . ALA A 1 158 ? 37.044 -4.964 28.640 1.00 163.08 156 ALA A CA 1
ATOM 1738 C C . ALA A 1 158 ? 35.810 -4.076 28.564 1.00 160.14 156 ALA A C 1
ATOM 1739 O O . ALA A 1 158 ? 34.791 -4.459 27.981 1.00 159.70 156 ALA A O 1
ATOM 1746 N N . ALA A 1 159 ? 35.884 -2.880 29.152 1.00 161.25 157 ALA A N 1
ATOM 1747 C CA . ALA A 1 159 ? 34.780 -1.934 29.043 1.00 165.80 157 ALA A CA 1
ATOM 1748 C C . ALA A 1 159 ? 34.462 -1.649 27.580 1.00 176.38 157 ALA A C 1
ATOM 1749 O O . ALA A 1 159 ? 33.330 -1.845 27.127 1.00 180.75 157 ALA A O 1
ATOM 1756 N N . GLN A 1 160 ? 35.464 -1.198 26.820 1.00 181.76 158 GLN A N 1
ATOM 1757 C CA . GLN A 1 160 ? 35.259 -0.922 25.401 1.00 182.86 158 GLN A CA 1
ATOM 1758 C C . GLN A 1 160 ? 34.673 -2.135 24.688 1.00 183.92 158 GLN A C 1
ATOM 1759 O O . GLN A 1 160 ? 33.704 -2.019 23.929 1.00 185.65 158 GLN A O 1
ATOM 1763 N N . GLU A 1 161 ? 35.256 -3.313 24.921 1.00 179.08 159 GLU A N 1
ATOM 1764 C CA . GLU A 1 161 ? 34.692 -4.536 24.360 1.00 176.01 159 GLU A CA 1
ATOM 1765 C C . GLU A 1 161 ? 33.323 -4.828 24.960 1.00 173.92 159 GLU A C 1
ATOM 1766 O O . GLU A 1 161 ? 32.394 -5.215 24.242 1.00 178.80 159 GLU A O 1
ATOM 1770 N N . ILE A 1 162 ? 33.179 -4.647 26.276 1.00 165.24 160 ILE A N 1
ATOM 1771 C CA . ILE A 1 162 ? 31.880 -4.846 26.912 1.00 157.53 160 ILE A CA 1
ATOM 1772 C C . ILE A 1 162 ? 30.873 -3.833 26.382 1.00 150.00 160 ILE A C 1
ATOM 1773 O O . ILE A 1 162 ? 29.712 -4.169 26.120 1.00 149.17 160 ILE A O 1
ATOM 1777 N N . MET A 1 163 ? 31.298 -2.576 26.220 1.00 144.44 161 MET A N 1
ATOM 1778 C CA . MET A 1 163 ? 30.427 -1.581 25.606 1.00 140.29 161 MET A CA 1
ATOM 1779 C C . MET A 1 163 ? 30.006 -2.016 24.208 1.00 139.29 161 MET A C 1
ATOM 1780 O O . MET A 1 163 ? 28.837 -1.879 23.830 1.00 137.01 161 MET A O 1
ATOM 1787 N N . ARG A 1 164 ? 30.949 -2.546 23.424 1.00 144.62 162 ARG A N 1
ATOM 1788 C CA . ARG A 1 164 ? 30.620 -3.000 22.078 1.00 154.36 162 ARG A CA 1
ATOM 1789 C C . ARG A 1 164 ? 29.606 -4.136 22.111 1.00 166.46 162 ARG A C 1
ATOM 1790 O O . ARG A 1 164 ? 28.667 -4.163 21.307 1.00 171.88 162 ARG A O 1
ATOM 1794 N N . GLN A 1 165 ? 29.776 -5.084 23.038 1.00 172.43 163 GLN A N 1
ATOM 1795 C CA . GLN A 1 165 ? 28.894 -6.246 23.080 1.00 172.89 163 GLN A CA 1
ATOM 1796 C C . GLN A 1 165 ? 27.435 -5.829 23.215 1.00 172.30 163 GLN A C 1
ATOM 1797 O O . GLN A 1 165 ? 26.556 -6.396 22.555 1.00 175.02 163 GLN A O 1
ATOM 1801 N N . ALA A 1 166 ? 27.155 -4.842 24.069 1.00 161.71 164 ALA A N 1
ATOM 1802 C CA . ALA A 1 166 ? 25.794 -4.332 24.187 1.00 156.63 164 ALA A CA 1
ATOM 1803 C C . ALA A 1 166 ? 25.282 -3.835 22.841 1.00 151.55 164 ALA A C 1
ATOM 1804 O O . ALA A 1 166 ? 24.161 -4.159 22.431 1.00 150.69 164 ALA A O 1
ATOM 1811 N N . SER A 1 167 ? 26.094 -3.041 22.139 1.00 152.00 165 SER A N 1
ATOM 1812 C CA . SER A 1 167 ? 25.683 -2.504 20.847 1.00 156.87 165 SER A CA 1
ATOM 1813 C C . SER A 1 167 ? 25.243 -3.616 19.902 1.00 165.55 165 SER A C 1
ATOM 1814 O O . SER A 1 167 ? 24.145 -3.571 19.337 1.00 168.22 165 SER A O 1
ATOM 1818 N N . ARG A 1 168 ? 26.095 -4.628 19.715 1.00 170.17 166 ARG A N 1
ATOM 1819 C CA . ARG A 1 168 ? 25.721 -5.756 18.869 1.00 173.21 166 ARG A CA 1
ATOM 1820 C C . ARG A 1 168 ? 24.434 -6.405 19.364 1.00 171.79 166 ARG A C 1
ATOM 1821 O O . ARG A 1 168 ? 23.562 -6.766 18.565 1.00 175.84 166 ARG A O 1
ATOM 1825 N N . ALA A 1 169 ? 24.298 -6.560 20.683 1.00 168.26 167 ALA A N 1
ATOM 1826 C CA . ALA A 1 169 ? 23.064 -7.094 21.243 1.00 168.30 167 ALA A CA 1
ATOM 1827 C C . ALA A 1 169 ? 21.917 -6.103 21.093 1.00 167.69 167 ALA A C 1
ATOM 1828 O O . ALA A 1 169 ? 20.789 -6.492 20.766 1.00 171.59 167 ALA A O 1
ATOM 1835 N N . ALA A 1 170 ? 22.190 -4.816 21.317 1.00 164.11 168 ALA A N 1
ATOM 1836 C CA . ALA A 1 170 ? 21.121 -3.824 21.346 1.00 161.39 168 ALA A CA 1
ATOM 1837 C C . ALA A 1 170 ? 20.396 -3.740 20.010 1.00 159.73 168 ALA A C 1
ATOM 1838 O O . ALA A 1 170 ? 19.164 -3.639 19.971 1.00 160.60 168 ALA A O 1
ATOM 1845 N N . GLU A 1 171 ? 21.139 -3.776 18.903 1.00 157.03 169 GLU A N 1
ATOM 1846 C CA . GLU A 1 171 ? 20.514 -3.640 17.594 1.00 156.70 169 GLU A CA 1
ATOM 1847 C C . GLU A 1 171 ? 19.429 -4.685 17.373 1.00 159.37 169 GLU A C 1
ATOM 1848 O O . GLU A 1 171 ? 18.440 -4.413 16.683 1.00 163.35 169 GLU A O 1
ATOM 1855 N N . GLU A 1 172 ? 19.584 -5.879 17.945 1.00 158.22 170 GLU A N 1
ATOM 1856 C CA . GLU A 1 172 ? 18.596 -6.927 17.724 1.00 158.60 170 GLU A CA 1
ATOM 1857 C C . GLU A 1 172 ? 17.317 -6.683 18.515 1.00 159.11 170 GLU A C 1
ATOM 1858 O O . GLU A 1 172 ? 16.229 -7.026 18.039 1.00 163.11 170 GLU A O 1
ATOM 1870 N N . ALA A 1 173 ? 17.419 -6.101 19.711 1.00 154.56 171 ALA A N 1
ATOM 1871 C CA . ALA A 1 173 ? 16.223 -5.841 20.503 1.00 154.47 171 ALA A CA 1
ATOM 1872 C C . ALA A 1 173 ? 15.296 -4.868 19.785 1.00 151.60 171 ALA A C 1
ATOM 1873 O O . ALA A 1 173 ? 14.068 -4.995 19.863 1.00 154.18 171 ALA A O 1
ATOM 1880 N N . ALA A 1 174 ? 15.864 -3.888 19.080 1.00 150.02 172 ALA A N 1
ATOM 1881 C CA . ALA A 1 174 ? 15.048 -3.021 18.241 1.00 151.12 172 ALA A CA 1
ATOM 1882 C C . ALA A 1 174 ? 14.504 -3.787 17.043 1.00 155.27 172 ALA A C 1
ATOM 1883 O O . ALA A 1 174 ? 13.361 -3.571 16.624 1.00 157.02 172 ALA A O 1
ATOM 1890 N N . ARG A 1 175 ? 15.312 -4.685 16.477 1.00 155.16 173 ARG A N 1
ATOM 1891 C CA . ARG A 1 175 ? 14.851 -5.491 15.353 1.00 157.60 173 ARG A CA 1
ATOM 1892 C C . ARG A 1 175 ? 13.728 -6.427 15.778 1.00 156.35 173 ARG A C 1
ATOM 1893 O O . ARG A 1 175 ? 12.790 -6.669 15.010 1.00 158.63 173 ARG A O 1
ATOM 1914 N N . ARG A 1 176 ? 13.806 -6.963 16.997 1.00 152.75 174 ARG A N 1
ATOM 1915 C CA . ARG A 1 176 ? 12.707 -7.770 17.514 1.00 153.21 174 ARG A CA 1
ATOM 1916 C C . ARG A 1 176 ? 11.416 -6.964 17.557 1.00 156.77 174 ARG A C 1
ATOM 1917 O O . ARG A 1 176 ? 10.334 -7.494 17.280 1.00 162.92 174 ARG A O 1
ATOM 1924 N N . ALA A 1 177 ? 11.511 -5.681 17.904 1.00 155.07 175 ALA A N 1
ATOM 1925 C CA . ALA A 1 177 ? 10.328 -4.831 17.938 1.00 157.51 175 ALA A CA 1
ATOM 1926 C C . ALA A 1 177 ? 9.723 -4.687 16.550 1.00 157.91 175 ALA A C 1
ATOM 1927 O O . ALA A 1 177 ? 8.505 -4.804 16.372 1.00 160.58 175 ALA A O 1
ATOM 1934 N N . LYS A 1 178 ? 10.563 -4.421 15.548 1.00 160.29 176 LYS A N 1
ATOM 1935 C CA . LYS A 1 178 ? 10.078 -4.413 14.174 1.00 162.41 176 LYS A CA 1
ATOM 1936 C C . LYS A 1 178 ? 9.394 -5.732 13.844 1.00 165.47 176 LYS A C 1
ATOM 1937 O O . LYS A 1 178 ? 8.326 -5.748 13.226 1.00 168.23 176 LYS A O 1
ATOM 1941 N N . GLU A 1 179 ? 9.983 -6.853 14.273 1.00 157.66 177 GLU A N 1
ATOM 1942 C CA . GLU A 1 179 ? 9.350 -8.150 14.062 1.00 151.96 177 GLU A CA 1
ATOM 1943 C C . GLU A 1 179 ? 8.060 -8.274 14.864 1.00 148.05 177 GLU A C 1
ATOM 1944 O O . GLU A 1 179 ? 7.063 -8.812 14.369 1.00 151.48 177 GLU A O 1
ATOM 1948 N N . THR A 1 180 ? 8.058 -7.788 16.107 1.00 142.81 178 THR A N 1
ATOM 1949 C CA . THR A 1 180 ? 6.862 -7.904 16.932 1.00 140.66 178 THR A CA 1
ATOM 1950 C C . THR A 1 180 ? 5.731 -7.032 16.404 1.00 140.92 178 THR A C 1
ATOM 1951 O O . THR A 1 180 ? 4.559 -7.414 16.503 1.00 141.19 178 THR A O 1
ATOM 1962 N N . LEU A 1 181 ? 6.056 -5.872 15.835 1.00 141.84 179 LEU A N 1
ATOM 1963 C CA . LEU A 1 181 ? 5.011 -4.960 15.393 1.00 145.94 179 LEU A CA 1
ATOM 1964 C C . LEU A 1 181 ? 4.290 -5.499 14.164 1.00 155.47 179 LEU A C 1
ATOM 1965 O O . LEU A 1 181 ? 3.057 -5.454 14.093 1.00 157.03 179 LEU A O 1
ATOM 1981 N N . GLU A 1 182 ? 5.034 -6.001 13.172 1.00 164.81 180 GLU A N 1
ATOM 1982 C CA . GLU A 1 182 ? 4.371 -6.594 12.016 1.00 170.08 180 GLU A CA 1
ATOM 1983 C C . GLU A 1 182 ? 3.382 -7.663 12.463 1.00 172.76 180 GLU A C 1
ATOM 1984 O O . GLU A 1 182 ? 2.298 -7.804 11.886 1.00 176.31 180 GLU A O 1
ATOM 1994 N N . LYS A 1 183 ? 3.745 -8.434 13.490 1.00 167.08 181 LYS A N 1
ATOM 1995 C CA . LYS A 1 183 ? 2.783 -9.328 14.121 1.00 163.11 181 LYS A CA 1
ATOM 1996 C C . LYS A 1 183 ? 1.702 -8.530 14.840 1.00 159.79 181 LYS A C 1
ATOM 1997 O O . LYS A 1 183 ? 0.507 -8.812 14.697 1.00 162.79 181 LYS A O 1
ATOM 2010 N N . ALA A 1 184 ? 2.107 -7.524 15.621 1.00 156.19 182 ALA A N 1
ATOM 2011 C CA . ALA A 1 184 ? 1.133 -6.691 16.315 1.00 154.90 182 ALA A CA 1
ATOM 2012 C C . ALA A 1 184 ? 0.196 -6.002 15.334 1.00 158.89 182 ALA A C 1
ATOM 2013 O O . ALA A 1 184 ? -0.989 -5.810 15.637 1.00 158.30 182 ALA A O 1
ATOM 2020 N N . GLU A 1 185 ? 0.701 -5.631 14.158 1.00 160.49 183 GLU A N 1
ATOM 2021 C CA . GLU A 1 185 ? -0.128 -4.942 13.177 1.00 165.86 183 GLU A CA 1
ATOM 2022 C C . GLU A 1 185 ? -1.223 -5.858 12.647 1.00 172.21 183 GLU A C 1
ATOM 2023 O O . GLU A 1 185 ? -2.392 -5.462 12.567 1.00 175.36 183 GLU A O 1
ATOM 2027 N N . LYS A 1 186 ? -0.864 -7.089 12.277 1.00 169.47 184 LYS A N 1
ATOM 2028 C CA . LYS A 1 186 ? -1.861 -8.029 11.778 1.00 173.39 184 LYS A CA 1
ATOM 2029 C C . LYS A 1 186 ? -2.869 -8.387 12.862 1.00 174.91 184 LYS A C 1
ATOM 2030 O O . LYS A 1 186 ? -4.073 -8.477 12.596 1.00 167.71 184 LYS A O 1
ATOM 2034 N N . ASP A 1 187 ? -2.396 -8.595 14.094 1.00 183.93 185 ASP A N 1
ATOM 2035 C CA . ASP A 1 187 ? -3.295 -8.970 15.180 1.00 204.84 185 ASP A CA 1
ATOM 2036 C C . ASP A 1 187 ? -4.217 -7.816 15.551 1.00 229.94 185 ASP A C 1
ATOM 2037 O O . ASP A 1 187 ? -5.430 -8.002 15.707 1.00 237.98 185 ASP A O 1
ATOM 2041 N N . GLY A 1 188 ? -3.660 -6.619 15.704 1.00 244.94 186 GLY A N 1
ATOM 2042 C CA . GLY A 1 188 ? -4.449 -5.435 15.962 1.00 244.73 186 GLY A CA 1
ATOM 2043 C C . GLY A 1 188 ? -4.515 -4.979 17.401 1.00 240.93 186 GLY A C 1
ATOM 2044 O O . GLY A 1 188 ? -5.338 -4.112 17.717 1.00 241.33 186 GLY A O 1
ATOM 2048 N N . ASP A 1 189 ? -3.694 -5.532 18.280 1.00 222.49 187 ASP A N 1
ATOM 2049 C CA . ASP A 1 189 ? -3.634 -5.049 19.655 1.00 202.54 187 ASP A CA 1
ATOM 2050 C C . ASP A 1 189 ? -2.942 -3.691 19.671 1.00 189.45 187 ASP A C 1
ATOM 2051 O O . ASP A 1 189 ? -1.725 -3.632 19.452 1.00 193.50 187 ASP A O 1
ATOM 2055 N N . PRO A 1 190 ? -3.654 -2.587 19.919 1.00 179.66 188 PRO A N 1
ATOM 2056 C CA . PRO A 1 190 ? -2.987 -1.279 19.826 1.00 178.08 188 PRO A CA 1
ATOM 2057 C C . PRO A 1 190 ? -1.961 -1.061 20.921 1.00 176.86 188 PRO A C 1
ATOM 2058 O O . PRO A 1 190 ? -0.919 -0.442 20.672 1.00 180.59 188 PRO A O 1
ATOM 2069 N N . GLU A 1 191 ? -2.224 -1.553 22.133 1.00 178.50 189 GLU A N 1
ATOM 2070 C CA . GLU A 1 191 ? -1.228 -1.459 23.194 1.00 174.59 189 GLU A CA 1
ATOM 2071 C C . GLU A 1 191 ? -0.005 -2.309 22.871 1.00 174.58 189 GLU A C 1
ATOM 2072 O O . GLU A 1 191 ? 1.128 -1.915 23.170 1.00 174.30 189 GLU A O 1
ATOM 2076 N N . THR A 1 192 ? -0.210 -3.475 22.257 1.00 172.51 190 THR A N 1
ATOM 2077 C CA . THR A 1 192 ? 0.917 -4.332 21.908 1.00 165.84 190 THR A CA 1
ATOM 2078 C C . THR A 1 192 ? 1.812 -3.671 20.868 1.00 161.60 190 THR A C 1
ATOM 2079 O O . THR A 1 192 ? 3.043 -3.758 20.954 1.00 159.92 190 THR A O 1
ATOM 2090 N N . ALA A 1 193 ? 1.217 -3.006 19.878 1.00 161.40 191 ALA A N 1
ATOM 2091 C CA . ALA A 1 193 ? 2.017 -2.401 18.819 1.00 157.56 191 ALA A CA 1
ATOM 2092 C C . ALA A 1 193 ? 2.762 -1.170 19.322 1.00 154.98 191 ALA A C 1
ATOM 2093 O O . ALA A 1 193 ? 3.936 -0.972 18.991 1.00 153.09 191 ALA A O 1
ATOM 2100 N N . LEU A 1 194 ? 2.108 -0.335 20.132 1.00 153.72 192 LEU A N 1
ATOM 2101 C CA . LEU A 1 194 ? 2.758 0.889 20.591 1.00 149.38 192 LEU A CA 1
ATOM 2102 C C . LEU A 1 194 ? 4.022 0.579 21.383 1.00 145.77 192 LEU A C 1
ATOM 2103 O O . LEU A 1 194 ? 5.055 1.232 21.196 1.00 144.57 192 LEU A O 1
ATOM 2119 N N . LYS A 1 195 ? 3.963 -0.416 22.272 1.00 143.66 193 LYS A N 1
ATOM 2120 C CA . LYS A 1 195 ? 5.112 -0.716 23.119 1.00 141.21 193 LYS A CA 1
ATOM 2121 C C . LYS A 1 195 ? 6.337 -1.092 22.296 1.00 140.01 193 LYS A C 1
ATOM 2122 O O . LYS A 1 195 ? 7.468 -0.804 22.702 1.00 137.61 193 LYS A O 1
ATOM 2126 N N . ALA A 1 196 ? 6.139 -1.737 21.146 1.00 141.44 194 ALA A N 1
ATOM 2127 C CA . ALA A 1 196 ? 7.272 -2.069 20.289 1.00 140.46 194 ALA A CA 1
ATOM 2128 C C . ALA A 1 196 ? 7.964 -0.804 19.796 1.00 140.03 194 ALA A C 1
ATOM 2129 O O . ALA A 1 196 ? 9.195 -0.698 19.839 1.00 139.17 194 ALA A O 1
ATOM 2136 N N . VAL A 1 197 ? 7.184 0.171 19.325 1.00 142.74 195 VAL A N 1
ATOM 2137 C CA . VAL A 1 197 ? 7.751 1.463 18.948 1.00 142.43 195 VAL A CA 1
ATOM 2138 C C . VAL A 1 197 ? 8.499 2.067 20.130 1.00 139.62 195 VAL A C 1
ATOM 2139 O O . VAL A 1 197 ? 9.689 2.390 20.038 1.00 140.05 195 VAL A O 1
ATOM 2152 N N . GLU A 1 198 ? 7.804 2.229 21.262 1.00 136.76 196 GLU A N 1
ATOM 2153 C CA . GLU A 1 198 ? 8.457 2.708 22.475 1.00 136.51 196 GLU A CA 1
ATOM 2154 C C . GLU A 1 198 ? 9.694 1.882 22.792 1.00 138.46 196 GLU A C 1
ATOM 2155 O O . GLU A 1 198 ? 10.675 2.408 23.330 1.00 139.69 196 GLU A O 1
ATOM 2159 N N . THR A 1 199 ? 9.669 0.589 22.466 1.00 141.82 197 THR A N 1
ATOM 2160 C CA . THR A 1 199 ? 10.869 -0.229 22.595 1.00 139.51 197 THR A CA 1
ATOM 2161 C C . THR A 1 199 ? 11.922 0.195 21.577 1.00 138.71 197 THR A C 1
ATOM 2162 O O . THR A 1 199 ? 13.101 0.342 21.914 1.00 136.92 197 THR A O 1
ATOM 2166 N N . VAL A 1 200 ? 11.514 0.399 20.319 1.00 137.45 198 VAL A N 1
ATOM 2167 C CA . VAL A 1 200 ? 12.447 0.901 19.312 1.00 132.84 198 VAL A CA 1
ATOM 2168 C C . VAL A 1 200 ? 12.957 2.278 19.716 1.00 126.82 198 VAL A C 1
ATOM 2169 O O . VAL A 1 200 ? 14.156 2.569 19.622 1.00 124.77 198 VAL A O 1
ATOM 2182 N N . VAL A 1 201 ? 12.051 3.150 20.168 1.00 124.94 199 VAL A N 1
ATOM 2183 C CA . VAL A 1 201 ? 12.455 4.475 20.627 1.00 122.27 199 VAL A CA 1
ATOM 2184 C C . VAL A 1 201 ? 13.448 4.354 21.774 1.00 119.54 199 VAL A C 1
ATOM 2185 O O . VAL A 1 201 ? 14.458 5.067 21.817 1.00 117.25 199 VAL A O 1
ATOM 2198 N N . LYS A 1 202 ? 13.184 3.450 22.720 1.00 118.84 200 LYS A N 1
ATOM 2199 C CA . LYS A 1 202 ? 14.137 3.214 23.798 1.00 116.08 200 LYS A CA 1
ATOM 2200 C C . LYS A 1 202 ? 15.502 2.826 23.241 1.00 116.54 200 LYS A C 1
ATOM 2201 O O . LYS A 1 202 ? 16.534 3.345 23.683 1.00 113.66 200 LYS A O 1
ATOM 2211 N N . VAL A 1 203 ? 15.530 1.909 22.267 1.00 119.67 201 VAL A N 1
ATOM 2212 C CA . VAL A 1 203 ? 16.799 1.509 21.661 1.00 119.08 201 VAL A CA 1
ATOM 2213 C C . VAL A 1 203 ? 17.562 2.741 21.191 1.00 117.08 201 VAL A C 1
ATOM 2214 O O . VAL A 1 203 ? 18.767 2.883 21.430 1.00 111.86 201 VAL A O 1
ATOM 2227 N N . ALA A 1 204 ? 16.864 3.649 20.505 1.00 120.91 202 ALA A N 1
ATOM 2228 C CA . ALA A 1 204 ? 17.507 4.845 19.976 1.00 120.85 202 ALA A CA 1
ATOM 2229 C C . ALA A 1 204 ? 18.200 5.628 21.085 1.00 118.49 202 ALA A C 1
ATOM 2230 O O . ALA A 1 204 ? 19.420 5.825 21.057 1.00 118.13 202 ALA A O 1
ATOM 2237 N N . ARG A 1 205 ? 17.430 6.088 22.075 1.00 117.94 203 ARG A N 1
ATOM 2238 C CA . ARG A 1 205 ? 18.012 6.871 23.160 1.00 115.71 203 ARG A CA 1
ATOM 2239 C C . ARG A 1 205 ? 19.141 6.112 23.845 1.00 113.26 203 ARG A C 1
ATOM 2240 O O . ARG A 1 205 ? 20.169 6.700 24.201 1.00 110.86 203 ARG A O 1
ATOM 2244 N N . ALA A 1 206 ? 18.968 4.803 24.039 1.00 114.74 204 ALA A N 1
ATOM 2245 C CA . ALA A 1 206 ? 20.021 4.001 24.650 1.00 114.08 204 ALA A CA 1
ATOM 2246 C C . ALA A 1 206 ? 21.265 3.974 23.772 1.00 113.36 204 ALA A C 1
ATOM 2247 O O . ALA A 1 206 ? 22.386 4.187 24.251 1.00 111.09 204 ALA A O 1
ATOM 2254 N N . LEU A 1 207 ? 21.087 3.709 22.476 1.00 110.13 205 LEU A N 1
ATOM 2255 C CA . LEU A 1 207 ? 22.231 3.584 21.580 1.00 103.75 205 LEU A CA 1
ATOM 2256 C C . LEU A 1 207 ? 23.021 4.885 21.511 1.00 99.75 205 LEU A C 1
ATOM 2257 O O . LEU A 1 207 ? 24.250 4.884 21.649 1.00 100.78 205 LEU A O 1
ATOM 2273 N N . ASN A 1 208 ? 22.335 6.011 21.295 1.00 98.22 206 ASN A N 1
ATOM 2274 C CA . ASN A 1 208 ? 23.041 7.284 21.219 1.00 96.07 206 ASN A CA 1
ATOM 2275 C C . ASN A 1 208 ? 23.807 7.561 22.505 1.00 91.00 206 ASN A C 1
ATOM 2276 O O . ASN A 1 208 ? 24.944 8.041 22.466 1.00 90.76 206 ASN A O 1
ATOM 2287 N N . GLN A 1 209 ? 23.194 7.281 23.656 1.00 91.87 207 GLN A N 1
ATOM 2288 C CA . GLN A 1 209 ? 23.899 7.438 24.923 1.00 92.41 207 GLN A CA 1
ATOM 2289 C C . GLN A 1 209 ? 25.152 6.571 24.951 1.00 93.47 207 GLN A C 1
ATOM 2290 O O . GLN A 1 209 ? 26.246 7.048 25.272 1.00 91.45 207 GLN A O 1
ATOM 2294 N N . ILE A 1 210 ? 25.010 5.287 24.612 1.00 97.18 208 ILE A N 1
ATOM 2295 C CA . ILE A 1 210 ? 26.178 4.421 24.468 1.00 104.26 208 ILE A CA 1
ATOM 2296 C C . ILE A 1 210 ? 27.162 5.036 23.481 1.00 114.21 208 ILE A C 1
ATOM 2297 O O . ILE A 1 210 ? 28.368 5.119 23.743 1.00 117.63 208 ILE A O 1
ATOM 2301 N N . ALA A 1 211 ? 26.657 5.479 22.327 1.00 122.27 209 ALA A N 1
ATOM 2302 C CA . ALA A 1 211 ? 27.509 6.147 21.349 1.00 125.71 209 ALA A CA 1
ATOM 2303 C C . ALA A 1 211 ? 28.094 7.432 21.924 1.00 129.27 209 ALA A C 1
ATOM 2304 O O . ALA A 1 211 ? 29.312 7.647 21.885 1.00 129.41 209 ALA A O 1
ATOM 2311 N N . THR A 1 212 ? 27.234 8.300 22.468 1.00 127.46 210 THR A N 1
ATOM 2312 C CA . THR A 1 212 ? 27.704 9.558 23.036 1.00 124.07 210 THR A CA 1
ATOM 2313 C C . THR A 1 212 ? 28.692 9.328 24.170 1.00 126.16 210 THR A C 1
ATOM 2314 O O . THR A 1 212 ? 29.614 10.127 24.365 1.00 124.73 210 THR A O 1
ATOM 2318 N N . MET A 1 213 ? 28.518 8.246 24.927 1.00 135.98 211 MET A N 1
ATOM 2319 C CA . MET A 1 213 ? 29.382 8.003 26.074 1.00 146.89 211 MET A CA 1
ATOM 2320 C C . MET A 1 213 ? 30.765 7.544 25.633 1.00 165.68 211 MET A C 1
ATOM 2321 O O . MET A 1 213 ? 31.776 7.962 26.210 1.00 167.93 211 MET A O 1
ATOM 2335 N N . ALA A 1 214 ? 30.834 6.682 24.618 1.00 181.31 212 ALA A N 1
ATOM 2336 C CA . ALA A 1 214 ? 32.123 6.379 24.007 1.00 184.82 212 ALA A CA 1
ATOM 2337 C C . ALA A 1 214 ? 32.625 7.569 23.202 1.00 184.03 212 ALA A C 1
ATOM 2338 O O . ALA A 1 214 ? 33.826 7.863 23.196 1.00 184.67 212 ALA A O 1
ATOM 2345 N N . GLY A 1 215 ? 31.718 8.266 22.519 1.00 180.48 213 GLY A N 1
ATOM 2346 C CA . GLY A 1 215 ? 32.032 9.488 21.822 1.00 176.38 213 GLY A CA 1
ATOM 2347 C C . GLY A 1 215 ? 32.321 9.325 20.345 1.00 175.38 213 GLY A C 1
ATOM 2348 O O . GLY A 1 215 ? 32.309 10.322 19.614 1.00 172.37 213 GLY A O 1
ATOM 2352 N N . SER A 1 216 ? 32.576 8.106 19.886 1.00 175.93 214 SER A N 1
ATOM 2353 C CA . SER A 1 216 ? 32.938 7.896 18.492 1.00 177.22 214 SER A CA 1
ATOM 2354 C C . SER A 1 216 ? 31.835 8.403 17.570 1.00 181.64 214 SER A C 1
ATOM 2355 O O . SER A 1 216 ? 30.680 7.977 17.677 1.00 184.28 214 SER A O 1
ATOM 2363 N N . GLU A 1 217 ? 32.195 9.321 16.667 1.00 180.90 215 GLU A N 1
ATOM 2364 C CA . GLU A 1 217 ? 31.241 9.799 15.672 1.00 174.55 215 GLU A CA 1
ATOM 2365 C C . GLU A 1 217 ? 30.618 8.636 14.913 1.00 169.80 215 GLU A C 1
ATOM 2366 O O . GLU A 1 217 ? 29.436 8.677 14.553 1.00 171.06 215 GLU A O 1
ATOM 2370 N N . GLU A 1 218 ? 31.402 7.586 14.661 1.00 158.08 216 GLU A N 1
ATOM 2371 C CA . GLU A 1 218 ? 30.874 6.411 13.979 1.00 150.21 216 GLU A CA 1
ATOM 2372 C C . GLU A 1 218 ? 29.700 5.816 14.748 1.00 137.62 216 GLU A C 1
ATOM 2373 O O . GLU A 1 218 ? 28.643 5.539 14.170 1.00 134.41 216 GLU A O 1
ATOM 2377 N N . ALA A 1 219 ? 29.869 5.615 16.059 1.00 133.26 217 ALA A N 1
ATOM 2378 C CA . ALA A 1 219 ? 28.809 5.029 16.873 1.00 134.29 217 ALA A CA 1
ATOM 2379 C C . ALA A 1 219 ? 27.503 5.796 16.705 1.00 139.21 217 ALA A C 1
ATOM 2380 O O . ALA A 1 219 ? 26.449 5.206 16.441 1.00 142.69 217 ALA A O 1
ATOM 2387 N N . GLN A 1 220 ? 27.555 7.122 16.854 1.00 143.28 218 GLN A N 1
ATOM 2388 C CA . GLN A 1 220 ? 26.361 7.931 16.642 1.00 153.05 218 GLN A CA 1
ATOM 2389 C C . GLN A 1 220 ? 25.841 7.786 15.218 1.00 159.48 218 GLN A C 1
ATOM 2390 O O . GLN A 1 220 ? 24.634 7.904 14.983 1.00 162.07 218 GLN A O 1
ATOM 2394 N N . GLU A 1 221 ? 26.733 7.526 14.258 1.00 167.34 219 GLU A N 1
ATOM 2395 C CA . GLU A 1 221 ? 26.304 7.326 12.877 1.00 174.66 219 GLU A CA 1
ATOM 2396 C C . GLU A 1 221 ? 25.431 6.085 12.754 1.00 181.95 219 GLU A C 1
ATOM 2397 O O . GLU A 1 221 ? 24.330 6.137 12.192 1.00 184.23 219 GLU A O 1
ATOM 2401 N N . ARG A 1 222 ? 25.912 4.949 13.264 1.00 175.45 220 ARG A N 1
ATOM 2402 C CA . ARG A 1 222 ? 25.083 3.750 13.292 1.00 172.53 220 ARG A CA 1
ATOM 2403 C C . ARG A 1 222 ? 23.778 4.018 14.030 1.00 169.47 220 ARG A C 1
ATOM 2404 O O . ARG A 1 222 ? 22.713 3.538 13.622 1.00 169.76 220 ARG A O 1
ATOM 2408 N N . ALA A 1 223 ? 23.840 4.789 15.119 1.00 165.91 221 ALA A N 1
ATOM 2409 C CA . ALA A 1 223 ? 22.628 5.229 15.795 1.00 166.37 221 ALA A CA 1
ATOM 2410 C C . ALA A 1 223 ? 21.783 6.136 14.912 1.00 177.08 221 ALA A C 1
ATOM 2411 O O . ALA A 1 223 ? 20.576 6.264 15.144 1.00 180.71 221 ALA A O 1
ATOM 2418 N N . ALA A 1 224 ? 22.387 6.761 13.900 1.00 183.71 222 ALA A N 1
ATOM 2419 C CA . ALA A 1 224 ? 21.647 7.684 13.050 1.00 187.13 222 ALA A CA 1
ATOM 2420 C C . ALA A 1 224 ? 20.634 6.944 12.187 1.00 179.09 222 ALA A C 1
ATOM 2421 O O . ALA A 1 224 ? 19.470 7.351 12.090 1.00 181.33 222 ALA A O 1
ATOM 2428 N N . ARG A 1 225 ? 21.056 5.848 11.553 1.00 178.57 223 ARG A N 1
ATOM 2429 C CA . ARG A 1 225 ? 20.180 5.168 10.607 1.00 174.53 223 ARG A CA 1
ATOM 2430 C C . ARG A 1 225 ? 18.948 4.602 11.302 1.00 168.80 223 ARG A C 1
ATOM 2431 O O . ARG A 1 225 ? 17.835 4.685 10.770 1.00 170.10 223 ARG A O 1
ATOM 2444 N N . VAL A 1 226 ? 19.120 4.024 12.495 1.00 159.10 224 VAL A N 1
ATOM 2445 C CA . VAL A 1 226 ? 17.981 3.451 13.207 1.00 151.61 224 VAL A CA 1
ATOM 2446 C C . VAL A 1 226 ? 16.964 4.537 13.541 1.00 150.60 224 VAL A C 1
ATOM 2447 O O . VAL A 1 226 ? 15.758 4.369 13.326 1.00 151.19 224 VAL A O 1
ATOM 2460 N N . ALA A 1 227 ? 17.437 5.667 14.073 1.00 150.69 225 ALA A N 1
ATOM 2461 C CA . ALA A 1 227 ? 16.533 6.718 14.525 1.00 154.92 225 ALA A CA 1
ATOM 2462 C C . ALA A 1 227 ? 15.538 7.110 13.442 1.00 167.83 225 ALA A C 1
ATOM 2463 O O . ALA A 1 227 ? 14.347 7.296 13.718 1.00 172.06 225 ALA A O 1
ATOM 2470 N N . SER A 1 228 ? 16.007 7.231 12.200 1.00 174.99 226 SER A N 1
ATOM 2471 C CA . SER A 1 228 ? 15.150 7.723 11.128 1.00 177.87 226 SER A CA 1
ATOM 2472 C C . SER A 1 228 ? 13.942 6.818 10.924 1.00 180.95 226 SER A C 1
ATOM 2473 O O . SER A 1 228 ? 12.806 7.295 10.817 1.00 183.05 226 SER A O 1
ATOM 2477 N N . GLU A 1 229 ? 14.165 5.505 10.870 1.00 174.87 227 GLU A N 1
ATOM 2478 C CA . GLU A 1 229 ? 13.096 4.576 10.525 1.00 170.40 227 GLU A CA 1
ATOM 2479 C C . GLU A 1 229 ? 12.168 4.271 11.697 1.00 166.65 227 GLU A C 1
ATOM 2480 O O . GLU A 1 229 ? 11.142 3.614 11.493 1.00 169.14 227 GLU A O 1
ATOM 2492 N N . ALA A 1 230 ? 12.492 4.725 12.909 1.00 160.34 228 ALA A N 1
ATOM 2493 C CA . ALA A 1 230 ? 11.549 4.593 14.013 1.00 161.21 228 ALA A CA 1
ATOM 2494 C C . ALA A 1 230 ? 10.300 5.428 13.760 1.00 164.32 228 ALA A C 1
ATOM 2495 O O . ALA A 1 230 ? 9.182 4.996 14.068 1.00 169.34 228 ALA A O 1
ATOM 2502 N N . ALA A 1 231 ? 10.469 6.623 13.189 1.00 164.32 229 ALA A N 1
ATOM 2503 C CA . ALA A 1 231 ? 9.321 7.461 12.872 1.00 166.47 229 ALA A CA 1
ATOM 2504 C C . ALA A 1 231 ? 8.463 6.840 11.777 1.00 171.21 229 ALA A C 1
ATOM 2505 O O . ALA A 1 231 ? 7.237 6.996 11.790 1.00 176.60 229 ALA A O 1
ATOM 2512 N N . ARG A 1 232 ? 9.082 6.142 10.822 1.00 159.92 230 ARG A N 1
ATOM 2513 C CA . ARG A 1 232 ? 8.303 5.418 9.824 1.00 152.03 230 ARG A CA 1
ATOM 2514 C C . ARG A 1 232 ? 7.459 4.334 10.478 1.00 141.21 230 ARG A C 1
ATOM 2515 O O . ARG A 1 232 ? 6.357 4.034 10.006 1.00 143.67 230 ARG A O 1
ATOM 2519 N N . LEU A 1 233 ? 7.963 3.735 11.559 1.00 130.93 231 LEU A N 1
ATOM 2520 C CA . LEU A 1 233 ? 7.140 2.852 12.375 1.00 128.80 231 LEU A CA 1
ATOM 2521 C C . LEU A 1 233 ? 6.104 3.652 13.158 1.00 132.41 231 LEU A C 1
ATOM 2522 O O . LEU A 1 233 ? 4.907 3.346 13.122 1.00 139.00 231 LEU A O 1
ATOM 2538 N N . ALA A 1 234 ? 6.549 4.689 13.872 1.00 129.93 232 ALA A N 1
ATOM 2539 C CA . ALA A 1 234 ? 5.638 5.464 14.705 1.00 131.10 232 ALA A CA 1
ATOM 2540 C C . ALA A 1 234 ? 4.475 6.024 13.898 1.00 128.61 232 ALA A C 1
ATOM 2541 O O . ALA A 1 234 ? 3.400 6.276 14.452 1.00 125.16 232 ALA A O 1
ATOM 2548 N N . GLU A 1 235 ? 4.667 6.226 12.593 1.00 135.06 233 GLU A N 1
ATOM 2549 C CA . GLU A 1 235 ? 3.566 6.679 11.753 1.00 145.44 233 GLU A CA 1
ATOM 2550 C C . GLU A 1 235 ? 2.507 5.596 11.594 1.00 158.23 233 GLU A C 1
ATOM 2551 O O . GLU A 1 235 ? 1.320 5.909 11.439 1.00 164.98 233 GLU A O 1
ATOM 2555 N N . ARG A 1 236 ? 2.911 4.325 11.643 1.00 162.30 234 ARG A N 1
ATOM 2556 C CA . ARG A 1 236 ? 1.965 3.235 11.434 1.00 163.93 234 ARG A CA 1
ATOM 2557 C C . ARG A 1 236 ? 1.071 3.028 12.651 1.00 164.41 234 ARG A C 1
ATOM 2558 O O . ARG A 1 236 ? -0.129 2.763 12.507 1.00 172.60 234 ARG A O 1
ATOM 2571 N N . VAL A 1 237 ? 1.633 3.146 13.857 1.00 156.41 235 VAL A N 1
ATOM 2572 C CA . VAL A 1 237 ? 0.900 2.775 15.066 1.00 152.83 235 VAL A CA 1
ATOM 2573 C C . VAL A 1 237 ? -0.339 3.648 15.230 1.00 155.98 235 VAL A C 1
ATOM 2574 O O . VAL A 1 237 ? -1.443 3.149 15.483 1.00 157.10 235 VAL A O 1
ATOM 2578 N N . LEU A 1 238 ? -0.170 4.967 15.103 1.00 157.66 236 LEU A N 1
ATOM 2579 C CA . LEU A 1 238 ? -1.314 5.868 15.187 1.00 161.40 236 LEU A CA 1
ATOM 2580 C C . LEU A 1 238 ? -2.370 5.498 14.155 1.00 173.05 236 LEU A C 1
ATOM 2581 O O . LEU A 1 238 ? -3.572 5.528 14.444 1.00 177.80 236 LEU A O 1
ATOM 2585 N N . GLU A 1 239 ? -1.939 5.143 12.943 1.00 179.45 237 GLU A N 1
ATOM 2586 C CA . GLU A 1 239 ? -2.882 4.698 11.926 1.00 187.56 237 GLU A CA 1
ATOM 2587 C C . GLU A 1 239 ? -3.475 3.340 12.279 1.00 187.31 237 GLU A C 1
ATOM 2588 O O . GLU A 1 239 ? -4.625 3.058 11.924 1.00 191.89 237 GLU A O 1
ATOM 2592 N N . LEU A 1 240 ? -2.713 2.490 12.972 1.00 185.63 238 LEU A N 1
ATOM 2593 C CA . LEU A 1 240 ? -3.260 1.221 13.438 1.00 186.60 238 LEU A CA 1
ATOM 2594 C C . LEU A 1 240 ? -4.290 1.445 14.538 1.00 187.98 238 LEU A C 1
ATOM 2595 O O . LEU A 1 240 ? -5.354 0.815 14.540 1.00 193.14 238 LEU A O 1
ATOM 2599 N N . ALA A 1 241 ? -3.993 2.342 15.480 1.00 175.50 239 ALA A N 1
ATOM 2600 C CA . ALA A 1 241 ? -4.942 2.632 16.548 1.00 168.75 239 ALA A CA 1
ATOM 2601 C C . ALA A 1 241 ? -6.200 3.293 16.001 1.00 167.48 239 ALA A C 1
ATOM 2602 O O . ALA A 1 241 ? -7.315 2.956 16.416 1.00 167.51 239 ALA A O 1
ATOM 2609 N N . GLU A 1 242 ? -6.042 4.244 15.076 1.00 164.45 240 GLU A N 1
ATOM 2610 C CA . GLU A 1 242 ? -7.203 4.867 14.449 1.00 168.84 240 GLU A CA 1
ATOM 2611 C C . GLU A 1 242 ? -8.064 3.822 13.751 1.00 173.80 240 GLU A C 1
ATOM 2612 O O . GLU A 1 242 ? -9.277 3.745 13.978 1.00 181.39 240 GLU A O 1
ATOM 2616 N N . LYS A 1 243 ? -7.453 3.007 12.897 1.00 173.51 241 LYS A N 1
ATOM 2617 C CA . LYS A 1 243 ? -8.159 1.900 12.267 1.00 176.35 241 LYS A CA 1
ATOM 2618 C C . LYS A 1 243 ? -8.557 0.854 13.309 1.00 173.18 241 LYS A C 1
ATOM 2619 O O . LYS A 1 243 ? -8.976 1.186 14.418 1.00 171.04 241 LYS A O 1
ATOM 2638 N N . PRO A 1 247 ? -7.774 6.076 20.366 1.00 172.57 245 PRO A N 1
ATOM 2639 C CA . PRO A 1 247 ? -7.754 7.253 21.239 1.00 172.37 245 PRO A CA 1
ATOM 2640 C C . PRO A 1 247 ? -6.522 7.279 22.135 1.00 171.86 245 PRO A C 1
ATOM 2641 O O . PRO A 1 247 ? -5.679 8.166 22.003 1.00 170.93 245 PRO A O 1
ATOM 2652 N N . GLU A 1 248 ? -6.425 6.306 23.042 1.00 173.66 246 GLU A N 1
ATOM 2653 C CA . GLU A 1 248 ? -5.237 6.198 23.880 1.00 173.80 246 GLU A CA 1
ATOM 2654 C C . GLU A 1 248 ? -4.000 5.904 23.041 1.00 175.38 246 GLU A C 1
ATOM 2655 O O . GLU A 1 248 ? -2.911 6.417 23.324 1.00 173.08 246 GLU A O 1
ATOM 2659 N N . VAL A 1 249 ? -4.151 5.091 21.994 1.00 181.51 247 VAL A N 1
ATOM 2660 C CA . VAL A 1 249 ? -2.996 4.668 21.213 1.00 181.72 247 VAL A CA 1
ATOM 2661 C C . VAL A 1 249 ? -2.610 5.712 20.170 1.00 183.45 247 VAL A C 1
ATOM 2662 O O . VAL A 1 249 ? -1.436 5.811 19.797 1.00 183.70 247 VAL A O 1
ATOM 2666 N N . ALA A 1 250 ? -3.567 6.498 19.678 1.00 184.66 248 ALA A N 1
ATOM 2667 C CA . ALA A 1 250 ? -3.242 7.505 18.676 1.00 185.38 248 ALA A CA 1
ATOM 2668 C C . ALA A 1 250 ? -2.526 8.699 19.296 1.00 182.13 248 ALA A C 1
ATOM 2669 O O . ALA A 1 250 ? -1.609 9.260 18.687 1.00 182.56 248 ALA A O 1
ATOM 2676 N N . ARG A 1 251 ? -2.927 9.094 20.506 1.00 180.15 249 ARG A N 1
ATOM 2677 C CA . ARG A 1 251 ? -2.305 10.246 21.147 1.00 175.34 249 ARG A CA 1
ATOM 2678 C C . ARG A 1 251 ? -0.844 9.970 21.480 1.00 171.98 249 ARG A C 1
ATOM 2679 O O . ARG A 1 251 ? 0.000 10.867 21.378 1.00 176.35 249 ARG A O 1
ATOM 2683 N N . ARG A 1 252 ? -0.524 8.737 21.880 1.00 163.42 250 ARG A N 1
ATOM 2684 C CA . ARG A 1 252 ? 0.857 8.394 22.194 1.00 153.29 250 ARG A CA 1
ATOM 2685 C C . ARG A 1 252 ? 1.693 8.208 20.936 1.00 142.40 250 ARG A C 1
ATOM 2686 O O . ARG A 1 252 ? 2.885 8.538 20.934 1.00 134.45 250 ARG A O 1
ATOM 2690 N N . ALA A 1 253 ? 1.090 7.692 19.865 1.00 144.64 251 ALA A N 1
ATOM 2691 C CA . ALA A 1 253 ? 1.819 7.520 18.615 1.00 147.83 251 ALA A CA 1
ATOM 2692 C C . ALA A 1 253 ? 2.429 8.837 18.154 1.00 154.98 251 ALA A C 1
ATOM 2693 O O . ALA A 1 253 ? 3.601 8.889 17.761 1.00 158.13 251 ALA A O 1
ATOM 2700 N N . ARG A 1 254 ? 1.644 9.916 18.187 1.00 160.16 252 ARG A N 1
ATOM 2701 C CA . ARG A 1 254 ? 2.196 11.238 17.915 1.00 157.75 252 ARG A CA 1
ATOM 2702 C C . ARG A 1 254 ? 3.329 11.554 18.883 1.00 153.70 252 ARG A C 1
ATOM 2703 O O . ARG A 1 254 ? 4.394 12.036 18.479 1.00 153.14 252 ARG A O 1
ATOM 2707 N N . GLU A 1 255 ? 3.116 11.280 20.173 1.00 147.61 253 GLU A N 1
ATOM 2708 C CA . GLU A 1 255 ? 4.156 11.516 21.167 1.00 142.76 253 GLU A CA 1
ATOM 2709 C C . GLU A 1 255 ? 5.455 10.815 20.790 1.00 143.30 253 GLU A C 1
ATOM 2710 O O . GLU A 1 255 ? 6.542 11.382 20.945 1.00 145.43 253 GLU A O 1
ATOM 2714 N N . LEU A 1 256 ? 5.364 9.578 20.295 1.00 141.17 254 LEU A N 1
ATOM 2715 C CA . LEU A 1 256 ? 6.569 8.838 19.935 1.00 134.30 254 LEU A CA 1
ATOM 2716 C C . LEU A 1 256 ? 7.376 9.594 18.888 1.00 127.92 254 LEU A C 1
ATOM 2717 O O . LEU A 1 256 ? 8.592 9.764 19.029 1.00 124.47 254 LEU A O 1
ATOM 2724 N N . GLN A 1 257 ? 6.710 10.064 17.829 1.00 127.99 255 GLN A N 1
ATOM 2725 C CA . GLN A 1 257 ? 7.379 10.916 16.853 1.00 125.66 255 GLN A CA 1
ATOM 2726 C C . GLN A 1 257 ? 8.081 12.074 17.550 1.00 121.82 255 GLN A C 1
ATOM 2727 O O . GLN A 1 257 ? 9.252 12.361 17.283 1.00 121.86 255 GLN A O 1
ATOM 2731 N N . GLU A 1 258 ? 7.378 12.742 18.467 1.00 121.24 256 GLU A N 1
ATOM 2732 C CA . GLU A 1 258 ? 7.975 13.849 19.205 1.00 119.42 256 GLU A CA 1
ATOM 2733 C C . GLU A 1 258 ? 9.166 13.390 20.036 1.00 119.37 256 GLU A C 1
ATOM 2734 O O . GLU A 1 258 ? 10.100 14.168 20.263 1.00 118.85 256 GLU A O 1
ATOM 2746 N N . LYS A 1 259 ? 9.158 12.137 20.497 1.00 120.81 257 LYS A N 1
ATOM 2747 C CA . LYS A 1 259 ? 10.320 11.610 21.203 1.00 118.84 257 LYS A CA 1
ATOM 2748 C C . LYS A 1 259 ? 11.465 11.309 20.244 1.00 118.16 257 LYS A C 1
ATOM 2749 O O . LYS A 1 259 ? 12.635 11.473 20.608 1.00 115.26 257 LYS A O 1
ATOM 2756 N N . VAL A 1 260 ? 11.152 10.873 19.022 1.00 119.95 258 VAL A N 1
ATOM 2757 C CA . VAL A 1 260 ? 12.198 10.589 18.043 1.00 118.86 258 VAL A CA 1
ATOM 2758 C C . VAL A 1 260 ? 12.953 11.865 17.694 1.00 117.72 258 VAL A C 1
ATOM 2759 O O . VAL A 1 260 ? 14.186 11.923 17.773 1.00 114.14 258 VAL A O 1
ATOM 2772 N N . LEU A 1 261 ? 12.220 12.904 17.288 1.00 119.93 259 LEU A N 1
ATOM 2773 C CA . LEU A 1 261 ? 12.863 14.147 16.875 1.00 121.19 259 LEU A CA 1
ATOM 2774 C C . LEU A 1 261 ? 13.762 14.682 17.980 1.00 124.75 259 LEU A C 1
ATOM 2775 O O . LEU A 1 261 ? 14.899 15.098 17.719 1.00 125.87 259 LEU A O 1
ATOM 2791 N N . ASP A 1 262 ? 13.277 14.665 19.221 1.00 129.06 260 ASP A N 1
ATOM 2792 C CA . ASP A 1 262 ? 14.128 15.005 20.353 1.00 127.49 260 ASP A CA 1
ATOM 2793 C C . ASP A 1 262 ? 15.358 14.108 20.398 1.00 126.63 260 ASP A C 1
ATOM 2794 O O . ASP A 1 262 ? 16.460 14.571 20.716 1.00 126.75 260 ASP A O 1
ATOM 2803 N N . ILE A 1 263 ? 15.193 12.820 20.086 1.00 120.61 261 ILE A N 1
ATOM 2804 C CA . ILE A 1 263 ? 16.344 11.925 20.046 1.00 112.83 261 ILE A CA 1
ATOM 2805 C C . ILE A 1 263 ? 17.286 12.332 18.922 1.00 111.22 261 ILE A C 1
ATOM 2806 O O . ILE A 1 263 ? 18.510 12.358 19.099 1.00 109.62 261 ILE A O 1
ATOM 2816 N N . LEU A 1 264 ? 16.737 12.643 17.745 1.00 112.39 262 LEU A N 1
ATOM 2817 C CA . LEU A 1 264 ? 17.553 13.211 16.678 1.00 110.28 262 LEU A CA 1
ATOM 2818 C C . LEU A 1 264 ? 18.299 14.441 17.177 1.00 106.44 262 LEU A C 1
ATOM 2819 O O . LEU A 1 264 ? 19.507 14.590 16.956 1.00 103.48 262 LEU A O 1
ATOM 2823 N N . LEU A 1 265 ? 17.585 15.333 17.866 1.00 108.61 263 LEU A N 1
ATOM 2824 C CA . LEU A 1 265 ? 18.214 16.517 18.440 1.00 111.61 263 LEU A CA 1
ATOM 2825 C C . LEU A 1 265 ? 19.361 16.135 19.364 1.00 116.22 263 LEU A C 1
ATOM 2826 O O . LEU A 1 265 ? 20.468 16.677 19.257 1.00 115.57 263 LEU A O 1
ATOM 2842 N N . ASP A 1 266 ? 19.112 15.206 20.289 1.00 122.98 264 ASP A N 1
ATOM 2843 C CA . ASP A 1 266 ? 20.165 14.753 21.190 1.00 122.90 264 ASP A CA 1
ATOM 2844 C C . ASP A 1 266 ? 21.397 14.314 20.411 1.00 119.58 264 ASP A C 1
ATOM 2845 O O . ASP A 1 266 ? 22.520 14.734 20.711 1.00 118.20 264 ASP A O 1
ATOM 2854 N N . ILE A 1 267 ? 21.203 13.460 19.403 1.00 112.18 265 ILE A N 1
ATOM 2855 C CA . ILE A 1 267 ? 22.312 13.062 18.542 1.00 105.05 265 ILE A CA 1
ATOM 2856 C C . ILE A 1 267 ? 22.959 14.289 17.917 1.00 99.63 265 ILE A C 1
ATOM 2857 O O . ILE A 1 267 ? 24.190 14.393 17.841 1.00 100.16 265 ILE A O 1
ATOM 2867 N N . LEU A 1 268 ? 22.140 15.235 17.456 1.00 94.59 266 LEU A N 1
ATOM 2868 C CA . LEU A 1 268 ? 22.664 16.440 16.824 1.00 88.61 266 LEU A CA 1
ATOM 2869 C C . LEU A 1 268 ? 23.556 17.219 17.783 1.00 83.37 266 LEU A C 1
ATOM 2870 O O . LEU A 1 268 ? 24.734 17.466 17.498 1.00 79.34 266 LEU A O 1
ATOM 2886 N N . GLU A 1 269 ? 23.004 17.622 18.932 1.00 83.36 267 GLU A N 1
ATOM 2887 C CA . GLU A 1 269 ? 23.787 18.364 19.913 1.00 83.65 267 GLU A CA 1
ATOM 2888 C C . GLU A 1 269 ? 25.093 17.649 20.236 1.00 87.68 267 GLU A C 1
ATOM 2889 O O . GLU A 1 269 ? 26.134 18.292 20.418 1.00 86.13 267 GLU A O 1
ATOM 2893 N N . GLN A 1 270 ? 25.064 16.316 20.301 1.00 92.73 268 GLN A N 1
ATOM 2894 C CA . GLN A 1 270 ? 26.265 15.572 20.661 1.00 95.32 268 GLN A CA 1
ATOM 2895 C C . GLN A 1 270 ? 27.321 15.672 19.567 1.00 93.36 268 GLN A C 1
ATOM 2896 O O . GLN A 1 270 ? 28.502 15.899 19.852 1.00 90.51 268 GLN A O 1
ATOM 2910 N N . ILE A 1 271 ? 26.918 15.500 18.305 1.00 95.87 269 ILE A N 1
ATOM 2911 C CA . ILE A 1 271 ? 27.846 15.735 17.203 1.00 96.98 269 ILE A CA 1
ATOM 2912 C C . ILE A 1 271 ? 28.455 17.124 17.329 1.00 95.79 269 ILE A C 1
ATOM 2913 O O . ILE A 1 271 ? 29.677 17.300 17.261 1.00 98.33 269 ILE A O 1
ATOM 2923 N N . LEU A 1 272 ? 27.602 18.133 17.515 1.00 92.75 270 LEU A N 1
ATOM 2924 C CA . LEU A 1 272 ? 28.066 19.514 17.535 1.00 87.35 270 LEU A CA 1
ATOM 2925 C C . LEU A 1 272 ? 29.078 19.741 18.650 1.00 84.37 270 LEU A C 1
ATOM 2926 O O . LEU A 1 272 ? 30.226 20.123 18.396 1.00 83.20 270 LEU A O 1
ATOM 2942 N N . GLN A 1 273 ? 28.658 19.528 19.901 1.00 83.69 271 GLN A N 1
ATOM 2943 C CA . GLN A 1 273 ? 29.535 19.759 21.044 1.00 83.46 271 GLN A CA 1
ATOM 2944 C C . GLN A 1 273 ? 30.929 19.208 20.779 1.00 83.90 271 GLN A C 1
ATOM 2945 O O . GLN A 1 273 ? 31.934 19.897 20.981 1.00 82.73 271 GLN A O 1
ATOM 2952 N N . THR A 1 274 ? 31.005 17.961 20.310 1.00 89.93 272 THR A N 1
ATOM 2953 C CA . THR A 1 274 ? 32.277 17.415 19.854 1.00 91.68 272 THR A CA 1
ATOM 2954 C C . THR A 1 274 ? 32.904 18.322 18.803 1.00 89.97 272 THR A C 1
ATOM 2955 O O . THR A 1 274 ? 34.040 18.786 18.953 1.00 88.68 272 THR A O 1
ATOM 2966 N N . ALA A 1 275 ? 32.164 18.583 17.723 1.00 90.51 273 ALA A N 1
ATOM 2967 C CA . ALA A 1 275 ? 32.680 19.408 16.638 1.00 96.67 273 ALA A CA 1
ATOM 2968 C C . ALA A 1 275 ? 33.181 20.750 17.154 1.00 100.30 273 ALA A C 1
ATOM 2969 O O . ALA A 1 275 ? 34.304 21.168 16.848 1.00 105.84 273 ALA A O 1
ATOM 2976 N N . THR A 1 276 ? 32.356 21.441 17.942 1.00 101.13 274 THR A N 1
ATOM 2977 C CA . THR A 1 276 ? 32.721 22.779 18.392 1.00 102.50 274 THR A CA 1
ATOM 2978 C C . THR A 1 276 ? 33.932 22.741 19.318 1.00 97.88 274 THR A C 1
ATOM 2979 O O . THR A 1 276 ? 34.806 23.613 19.238 1.00 100.15 274 THR A O 1
ATOM 2990 N N . LYS A 1 277 ? 34.001 21.744 20.204 1.00 92.22 275 LYS A N 1
ATOM 2991 C CA . LYS A 1 277 ? 35.178 21.596 21.053 1.00 88.61 275 LYS A CA 1
ATOM 2992 C C . LYS A 1 277 ? 36.442 21.466 20.212 1.00 84.71 275 LYS A C 1
ATOM 2993 O O . LYS A 1 277 ? 37.498 21.995 20.577 1.00 85.81 275 LYS A O 1
ATOM 3000 N N . ILE A 1 278 ? 36.349 20.773 19.075 1.00 84.10 276 ILE A N 1
ATOM 3001 C CA . ILE A 1 278 ? 37.520 20.584 18.227 1.00 88.22 276 ILE A CA 1
ATOM 3002 C C . ILE A 1 278 ? 38.016 21.921 17.696 1.00 91.79 276 ILE A C 1
ATOM 3003 O O . ILE A 1 278 ? 39.223 22.191 17.683 1.00 91.61 276 ILE A O 1
ATOM 3019 N N . ILE A 1 279 ? 37.098 22.779 17.246 1.00 97.65 277 ILE A N 1
ATOM 3020 C CA . ILE A 1 279 ? 37.507 24.010 16.576 1.00 104.34 277 ILE A CA 1
ATOM 3021 C C . ILE A 1 279 ? 38.252 24.922 17.544 1.00 116.86 277 ILE A C 1
ATOM 3022 O O . ILE A 1 279 ? 39.234 25.570 17.167 1.00 119.89 277 ILE A O 1
ATOM 3038 N N . ASP A 1 280 ? 37.806 24.987 18.801 1.00 126.38 278 ASP A N 1
ATOM 3039 C CA . ASP A 1 280 ? 38.611 25.631 19.831 1.00 126.43 278 ASP A CA 1
ATOM 3040 C C . ASP A 1 280 ? 40.007 25.025 19.859 1.00 124.93 278 ASP A C 1
ATOM 3041 O O . ASP A 1 280 ? 41.016 25.734 19.781 1.00 125.92 278 ASP A O 1
ATOM 3050 N N . ASP A 1 281 ? 40.073 23.695 19.968 1.00 116.82 279 ASP A N 1
ATOM 3051 C CA . ASP A 1 281 ? 41.355 23.005 19.937 1.00 110.63 279 ASP A CA 1
ATOM 3052 C C . ASP A 1 281 ? 42.099 23.297 18.643 1.00 106.07 279 ASP A C 1
ATOM 3053 O O . ASP A 1 281 ? 43.307 23.561 18.661 1.00 104.72 279 ASP A O 1
ATOM 3062 N N . ALA A 1 282 ? 41.395 23.264 17.512 1.00 104.19 280 ALA A N 1
ATOM 3063 C CA . ALA A 1 282 ? 42.025 23.589 16.238 1.00 106.40 280 ALA A CA 1
ATOM 3064 C C . ALA A 1 282 ? 42.536 25.025 16.236 1.00 107.52 280 ALA A C 1
ATOM 3065 O O . ALA A 1 282 ? 43.697 25.282 15.898 1.00 111.09 280 ALA A O 1
ATOM 3072 N N . ASN A 1 283 ? 41.677 25.980 16.603 1.00 106.41 281 ASN A N 1
ATOM 3073 C CA . ASN A 1 283 ? 42.118 27.368 16.701 1.00 107.53 281 ASN A CA 1
ATOM 3074 C C . ASN A 1 283 ? 43.244 27.507 17.719 1.00 104.63 281 ASN A C 1
ATOM 3075 O O . ASN A 1 283 ? 44.307 28.059 17.415 1.00 106.05 281 ASN A O 1
ATOM 3086 N N . LYS A 1 284 ? 43.023 27.021 18.943 1.00 100.80 282 LYS A N 1
ATOM 3087 C CA . LYS A 1 284 ? 44.088 27.017 19.939 1.00 101.48 282 LYS A CA 1
ATOM 3088 C C . LYS A 1 284 ? 45.341 26.352 19.382 1.00 100.91 282 LYS A C 1
ATOM 3089 O O . LYS A 1 284 ? 46.455 26.869 19.528 1.00 100.97 282 LYS A O 1
ATOM 3093 N N . LEU A 1 285 ? 45.172 25.193 18.738 1.00 104.24 283 LEU A N 1
ATOM 3094 C CA . LEU A 1 285 ? 46.290 24.556 18.053 1.00 106.66 283 LEU A CA 1
ATOM 3095 C C . LEU A 1 285 ? 46.941 25.521 17.074 1.00 107.75 283 LEU A C 1
ATOM 3096 O O . LEU A 1 285 ? 48.172 25.628 17.016 1.00 110.48 283 LEU A O 1
ATOM 3100 N N . LEU A 1 286 ? 46.128 26.245 16.308 1.00 109.06 284 LEU A N 1
ATOM 3101 C CA . LEU A 1 286 ? 46.663 27.169 15.320 1.00 111.49 284 LEU A CA 1
ATOM 3102 C C . LEU A 1 286 ? 47.532 28.238 15.971 1.00 112.81 284 LEU A C 1
ATOM 3103 O O . LEU A 1 286 ? 48.688 28.436 15.581 1.00 116.11 284 LEU A O 1
ATOM 3119 N N . GLU A 1 287 ? 46.968 28.980 16.933 1.00 112.80 285 GLU A N 1
ATOM 3120 C CA . GLU A 1 287 ? 47.694 30.086 17.551 1.00 111.32 285 GLU A CA 1
ATOM 3121 C C . GLU A 1 287 ? 49.140 29.697 17.821 1.00 113.48 285 GLU A C 1
ATOM 3122 O O . GLU A 1 287 ? 50.075 30.415 17.450 1.00 115.10 285 GLU A O 1
ATOM 3134 N N . LYS A 1 288 ? 49.337 28.543 18.465 1.00 113.52 286 LYS A N 1
ATOM 3135 C CA . LYS A 1 288 ? 50.685 28.059 18.732 1.00 114.72 286 LYS A CA 1
ATOM 3136 C C . LYS A 1 288 ? 51.506 27.975 17.452 1.00 114.36 286 LYS A C 1
ATOM 3137 O O . LYS A 1 288 ? 52.702 28.289 17.450 1.00 114.66 286 LYS A O 1
ATOM 3141 N N . LEU A 1 289 ? 50.881 27.558 16.349 1.00 115.54 287 LEU A N 1
ATOM 3142 C CA . LEU A 1 289 ? 51.601 27.455 15.084 1.00 118.20 287 LEU A CA 1
ATOM 3143 C C . LEU A 1 289 ? 52.026 28.832 14.584 1.00 116.93 287 LEU A C 1
ATOM 3144 O O . LEU A 1 289 ? 53.215 29.083 14.353 1.00 120.42 287 LEU A O 1
ATOM 3160 N N . ARG A 1 290 ? 51.062 29.739 14.399 1.00 112.55 288 ARG A N 1
ATOM 3161 C CA . ARG A 1 290 ? 51.398 31.088 13.957 1.00 112.01 288 ARG A CA 1
ATOM 3162 C C . ARG A 1 290 ? 52.451 31.711 14.862 1.00 110.22 288 ARG A C 1
ATOM 3163 O O . ARG A 1 290 ? 53.344 32.427 14.393 1.00 110.95 288 ARG A O 1
ATOM 3173 N N . ARG A 1 291 ? 52.367 31.441 16.166 1.00 107.88 289 ARG A N 1
ATOM 3174 C CA . ARG A 1 291 ? 53.319 32.013 17.110 1.00 109.52 289 ARG A CA 1
ATOM 3175 C C . ARG A 1 291 ? 54.713 31.432 16.903 1.00 112.19 289 ARG A C 1
ATOM 3176 O O . ARG A 1 291 ? 55.673 32.165 16.638 1.00 114.69 289 ARG A O 1
ATOM 3180 N N . SER A 1 292 ? 54.842 30.113 17.020 1.00 115.04 290 SER A N 1
ATOM 3181 C CA . SER A 1 292 ? 56.150 29.473 16.949 1.00 118.41 290 SER A CA 1
ATOM 3182 C C . SER A 1 292 ? 56.832 29.791 15.624 1.00 120.86 290 SER A C 1
ATOM 3183 O O . SER A 1 292 ? 56.299 29.489 14.552 1.00 119.00 290 SER A O 1
ATOM 3187 N N . GLU A 1 293 ? 58.016 30.401 15.703 1.00 124.40 291 GLU A N 1
ATOM 3188 C CA . GLU A 1 293 ? 58.765 30.736 14.497 1.00 131.09 291 GLU A CA 1
ATOM 3189 C C . GLU A 1 293 ? 59.054 29.488 13.670 1.00 135.58 291 GLU A C 1
ATOM 3190 O O . GLU A 1 293 ? 58.648 29.387 12.507 1.00 136.56 291 GLU A O 1
ATOM 3194 N N . ARG A 1 294 ? 59.764 28.526 14.258 1.00 140.10 292 ARG A N 1
ATOM 3195 C CA . ARG A 1 294 ? 60.062 27.265 13.586 1.00 144.24 292 ARG A CA 1
ATOM 3196 C C . ARG A 1 294 ? 58.885 26.315 13.776 1.00 146.21 292 ARG A C 1
ATOM 3197 O O . ARG A 1 294 ? 58.650 25.818 14.883 1.00 147.67 292 ARG A O 1
ATOM 3201 N N . LYS A 1 295 ? 58.149 26.058 12.699 1.00 148.84 293 LYS A N 1
ATOM 3202 C CA . LYS A 1 295 ? 56.982 25.193 12.770 1.00 150.51 293 LYS A CA 1
ATOM 3203 C C . LYS A 1 295 ? 57.393 23.729 12.883 1.00 157.26 293 LYS A C 1
ATOM 3204 O O . LYS A 1 295 ? 58.433 23.306 12.369 1.00 157.24 293 LYS A O 1
ATOM 3214 N N . ASP A 1 296 ? 56.561 22.956 13.582 1.00 164.12 294 ASP A N 1
ATOM 3215 C CA . ASP A 1 296 ? 56.760 21.525 13.754 1.00 171.41 294 ASP A CA 1
ATO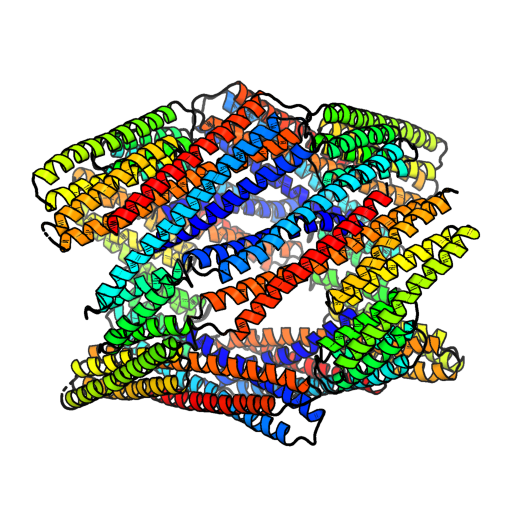M 3216 C C . ASP A 1 296 ? 55.799 20.791 12.827 1.00 180.72 294 ASP A C 1
ATOM 3217 O O . ASP A 1 296 ? 54.612 20.653 13.159 1.00 180.36 294 ASP A O 1
ATOM 3226 N N . PRO A 1 297 ? 56.251 20.302 11.668 1.00 192.94 295 PRO A N 1
ATOM 3227 C CA . PRO A 1 297 ? 55.302 19.732 10.694 1.00 196.51 295 PRO A CA 1
ATOM 3228 C C . PRO A 1 297 ? 54.388 18.650 11.246 1.00 196.61 295 PRO A C 1
ATOM 3229 O O . PRO A 1 297 ? 53.209 18.605 10.875 1.00 202.95 295 PRO A O 1
ATOM 3240 N N . LYS A 1 298 ? 54.896 17.758 12.102 1.00 186.29 296 LYS A N 1
ATOM 3241 C CA . LYS A 1 298 ? 54.033 16.738 12.690 1.00 177.68 296 LYS A CA 1
ATOM 3242 C C . LYS A 1 298 ? 52.831 17.375 13.373 1.00 166.99 296 LYS A C 1
ATOM 3243 O O . LYS A 1 298 ? 51.693 16.912 13.215 1.00 167.70 296 LYS A O 1
ATOM 3247 N N . VAL A 1 299 ? 53.064 18.450 14.126 1.00 156.42 297 VAL A N 1
ATOM 3248 C CA . VAL A 1 299 ? 51.972 19.158 14.785 1.00 144.34 297 VAL A CA 1
ATOM 3249 C C . VAL A 1 299 ? 51.024 19.756 13.755 1.00 139.91 297 VAL A C 1
ATOM 3250 O O . VAL A 1 299 ? 49.801 19.748 13.940 1.00 138.95 297 VAL A O 1
ATOM 3263 N N . VAL A 1 300 ? 51.566 20.292 12.658 1.00 134.00 298 VAL A N 1
ATOM 3264 C CA . VAL A 1 300 ? 50.715 20.808 11.588 1.00 131.64 298 VAL A CA 1
ATOM 3265 C C . VAL A 1 300 ? 49.717 19.741 11.157 1.00 139.34 298 VAL A C 1
ATOM 3266 O O . VAL A 1 300 ? 48.513 19.995 11.047 1.00 144.72 298 VAL A O 1
ATOM 3279 N N . GLU A 1 301 ? 50.207 18.523 10.917 1.00 140.85 299 GLU A N 1
ATOM 3280 C CA . GLU A 1 301 ? 49.325 17.436 10.509 1.00 141.88 299 GLU A CA 1
ATOM 3281 C C . GLU A 1 301 ? 48.187 17.247 11.505 1.00 139.84 299 GLU A C 1
ATOM 3282 O O . GLU A 1 301 ? 47.023 17.099 11.115 1.00 142.46 299 GLU A O 1
ATOM 3289 N N . THR A 1 302 ? 48.509 17.232 12.803 1.00 132.76 300 THR A N 1
ATOM 3290 C CA . THR A 1 302 ? 47.469 17.138 13.822 1.00 126.08 300 THR A CA 1
ATOM 3291 C C . THR A 1 302 ? 46.364 18.148 13.550 1.00 122.09 300 THR A C 1
ATOM 3292 O O . THR A 1 302 ? 45.182 17.796 13.472 1.00 122.59 300 THR A O 1
ATOM 3303 N N . TYR A 1 303 ? 46.743 19.417 13.402 1.00 120.26 301 TYR A N 1
ATOM 3304 C CA . TYR A 1 303 ? 45.793 20.455 13.027 1.00 118.92 301 TYR A CA 1
ATOM 3305 C C . TYR A 1 303 ? 44.974 20.051 11.805 1.00 128.37 301 TYR A C 1
ATOM 3306 O O . TYR A 1 303 ? 43.740 20.113 11.826 1.00 131.86 301 TYR A O 1
ATOM 3324 N N . VAL A 1 304 ? 45.645 19.638 10.725 1.00 132.58 302 VAL A N 1
ATOM 3325 C CA . VAL A 1 304 ? 44.936 19.316 9.490 1.00 139.35 302 VAL A CA 1
ATOM 3326 C C . VAL A 1 304 ? 43.858 18.273 9.753 1.00 146.57 302 VAL A C 1
ATOM 3327 O O . VAL A 1 304 ? 42.684 18.466 9.411 1.00 149.19 302 VAL A O 1
ATOM 3340 N N . GLU A 1 305 ? 44.242 17.147 10.358 1.00 151.40 303 GLU A N 1
ATOM 3341 C CA . GLU A 1 305 ? 43.281 16.088 10.635 1.00 153.10 303 GLU A CA 1
ATOM 3342 C C . GLU A 1 305 ? 42.089 16.606 11.426 1.00 151.99 303 GLU A C 1
ATOM 3343 O O . GLU A 1 305 ? 40.968 16.113 11.256 1.00 153.16 303 GLU A O 1
ATOM 3347 N N . LEU A 1 306 ? 42.304 17.599 12.291 1.00 136.41 304 LEU A N 1
ATOM 3348 C CA . LEU A 1 306 ? 41.193 18.166 13.046 1.00 121.19 304 LEU A CA 1
ATOM 3349 C C . LEU A 1 306 ? 40.264 18.959 12.132 1.00 109.49 304 LEU A C 1
ATOM 3350 O O . LEU A 1 306 ? 39.040 18.789 12.180 1.00 106.44 304 LEU A O 1
ATOM 3366 N N . LEU A 1 307 ? 40.822 19.833 11.288 1.00 105.80 305 LEU A N 1
ATOM 3367 C CA . LEU A 1 307 ? 39.991 20.522 10.305 1.00 106.08 305 LEU A CA 1
ATOM 3368 C C . LEU A 1 307 ? 39.315 19.519 9.379 1.00 115.51 305 LEU A C 1
ATOM 3369 O O . LEU A 1 307 ? 38.120 19.636 9.087 1.00 119.56 305 LEU A O 1
ATOM 3385 N N . LYS A 1 308 ? 40.070 18.527 8.902 1.00 121.48 306 LYS A N 1
ATOM 3386 C CA . LYS A 1 308 ? 39.476 17.468 8.096 1.00 123.64 306 LYS A CA 1
ATOM 3387 C C . LYS A 1 308 ? 38.386 16.746 8.876 1.00 121.72 306 LYS A C 1
ATOM 3388 O O . LYS A 1 308 ? 37.256 16.601 8.395 1.00 124.04 306 LYS A O 1
ATOM 3392 N N . ARG A 1 309 ? 38.704 16.287 10.090 1.00 115.32 307 ARG A N 1
ATOM 3393 C CA . ARG A 1 309 ? 37.690 15.633 10.909 1.00 111.56 307 ARG A CA 1
ATOM 3394 C C . ARG A 1 309 ? 36.481 16.542 11.091 1.00 109.90 307 ARG A C 1
ATOM 3395 O O . ARG A 1 309 ? 35.333 16.117 10.912 1.00 111.44 307 ARG A O 1
ATOM 3416 N N . HIS A 1 310 ? 36.722 17.795 11.481 1.00 108.75 308 HIS A N 1
ATOM 3417 C CA . HIS A 1 310 ? 35.631 18.745 11.636 1.00 105.75 308 HIS A CA 1
ATOM 3418 C C . HIS A 1 310 ? 34.732 18.737 10.408 1.00 111.34 308 HIS A C 1
ATOM 3419 O O . HIS A 1 310 ? 33.506 18.618 10.517 1.00 112.49 308 HIS A O 1
ATOM 3433 N N . GLU A 1 311 ? 35.332 18.863 9.222 1.00 115.18 309 GLU A N 1
ATOM 3434 C CA . GLU A 1 311 ? 34.573 18.718 7.986 1.00 119.90 309 GLU A CA 1
ATOM 3435 C C . GLU A 1 311 ? 33.814 17.398 7.971 1.00 125.05 309 GLU A C 1
ATOM 3436 O O . GLU A 1 311 ? 32.633 17.348 7.613 1.00 129.23 309 GLU A O 1
ATOM 3443 N N . ARG A 1 312 ? 34.483 16.311 8.366 1.00 124.56 310 ARG A N 1
ATOM 3444 C CA . ARG A 1 312 ? 33.818 15.013 8.409 1.00 124.73 310 ARG A CA 1
ATOM 3445 C C . ARG A 1 312 ? 32.643 15.031 9.380 1.00 122.38 310 ARG A C 1
ATOM 3446 O O . ARG A 1 312 ? 31.558 14.530 9.062 1.00 122.24 310 ARG A O 1
ATOM 3450 N N . LEU A 1 313 ? 32.837 15.612 10.566 1.00 115.86 311 LEU A N 1
ATOM 3451 C CA . LEU A 1 313 ? 31.766 15.652 11.556 1.00 111.09 311 LEU A CA 1
ATOM 3452 C C . LEU A 1 313 ? 30.612 16.532 11.087 1.00 108.42 311 LEU A C 1
ATOM 3453 O O . LEU A 1 313 ? 29.441 16.196 11.298 1.00 110.51 311 LEU A O 1
ATOM 3469 N N . VAL A 1 314 ? 30.921 17.664 10.449 1.00 104.90 312 VAL A N 1
ATOM 3470 C CA . VAL A 1 314 ? 29.871 18.549 9.957 1.00 103.59 312 VAL A CA 1
ATOM 3471 C C . VAL A 1 314 ? 29.031 17.841 8.901 1.00 108.58 312 VAL A C 1
ATOM 3472 O O . VAL A 1 314 ? 27.799 17.942 8.898 1.00 111.21 312 VAL A O 1
ATOM 3485 N N . LYS A 1 315 ? 29.680 17.122 7.981 1.00 111.09 313 LYS A N 1
ATOM 3486 C CA . LYS A 1 315 ? 28.939 16.366 6.977 1.00 114.27 313 LYS A CA 1
ATOM 3487 C C . LYS A 1 315 ? 27.891 15.482 7.637 1.00 114.07 313 LYS A C 1
ATOM 3488 O O . LYS A 1 315 ? 26.725 15.453 7.224 1.00 113.42 313 LYS A O 1
ATOM 3498 N N . GLN A 1 316 ? 28.300 14.749 8.674 1.00 114.60 314 GLN A N 1
ATOM 3499 C CA . GLN A 1 316 ? 27.384 13.880 9.401 1.00 111.16 314 GLN A CA 1
ATOM 3500 C C . GLN A 1 316 ? 26.165 14.650 9.890 1.00 105.93 314 GLN A C 1
ATOM 3501 O O . GLN A 1 316 ? 25.024 14.227 9.673 1.00 106.76 314 GLN A O 1
ATOM 3515 N N . LEU A 1 317 ? 26.389 15.781 10.565 1.00 99.38 315 LEU A N 1
ATOM 3516 C CA . LEU A 1 317 ? 25.282 16.641 10.969 1.00 95.49 315 LEU A CA 1
ATOM 3517 C C . LEU A 1 317 ? 24.313 16.857 9.814 1.00 98.40 315 LEU A C 1
ATOM 3518 O O . LEU A 1 317 ? 23.099 16.679 9.960 1.00 100.79 315 LEU A O 1
ATOM 3525 N N . LEU A 1 318 ? 24.840 17.256 8.655 1.00 100.28 316 LEU A N 1
ATOM 3526 C CA . LEU A 1 318 ? 24.006 17.396 7.468 1.00 106.22 316 LEU A CA 1
ATOM 3527 C C . LEU A 1 318 ? 23.266 16.098 7.173 1.00 113.30 316 LEU A C 1
ATOM 3528 O O . LEU A 1 318 ? 22.031 16.070 7.105 1.00 115.21 316 LEU A O 1
ATOM 3544 N N . GLU A 1 319 ? 24.013 15.007 6.981 1.00 119.25 317 GLU A N 1
ATOM 3545 C CA . GLU A 1 319 ? 23.389 13.715 6.717 1.00 120.62 317 GLU A CA 1
ATOM 3546 C C . GLU A 1 319 ? 22.311 13.410 7.748 1.00 117.51 317 GLU A C 1
ATOM 3547 O O . GLU A 1 319 ? 21.239 12.898 7.405 1.00 121.62 317 GLU A O 1
ATOM 3551 N N . ILE A 1 320 ? 22.575 13.727 9.016 1.00 108.95 318 ILE A N 1
ATOM 3552 C CA . ILE A 1 320 ? 21.566 13.548 10.053 1.00 105.70 318 ILE A CA 1
ATOM 3553 C C . ILE A 1 320 ? 20.417 14.527 9.849 1.00 109.97 318 ILE A C 1
ATOM 3554 O O . ILE A 1 320 ? 19.244 14.137 9.817 1.00 115.94 318 ILE A O 1
ATOM 3564 N N . ALA A 1 321 ? 20.737 15.816 9.707 1.00 109.98 319 ALA A N 1
ATOM 3565 C CA . ALA A 1 321 ? 19.696 16.832 9.607 1.00 110.35 319 ALA A CA 1
ATOM 3566 C C . ALA A 1 321 ? 18.737 16.548 8.459 1.00 115.74 319 ALA A C 1
ATOM 3567 O O . ALA A 1 321 ? 17.543 16.849 8.563 1.00 116.44 319 ALA A O 1
ATOM 3574 N N . LYS A 1 322 ? 19.233 15.979 7.359 1.00 120.38 320 LYS A N 1
ATOM 3575 C CA . LYS A 1 322 ? 18.342 15.573 6.278 1.00 129.16 320 LYS A CA 1
ATOM 3576 C C . LYS A 1 322 ? 17.396 14.473 6.746 1.00 134.31 320 LYS A C 1
ATOM 3577 O O . LYS A 1 322 ? 16.174 14.581 6.594 1.00 136.12 320 LYS A O 1
ATOM 3581 N N . ALA A 1 323 ? 17.949 13.400 7.318 1.00 138.81 321 ALA A N 1
ATOM 3582 C CA . ALA A 1 323 ? 17.119 12.332 7.865 1.00 139.54 321 ALA A CA 1
ATOM 3583 C C . ALA A 1 323 ? 16.073 12.893 8.821 1.00 136.88 321 ALA A C 1
ATOM 3584 O O . ALA A 1 323 ? 14.885 12.564 8.726 1.00 140.58 321 ALA A O 1
ATOM 3591 N N . HIS A 1 324 ? 16.502 13.744 9.755 1.00 127.21 322 HIS A N 1
ATOM 3592 C CA . HIS A 1 324 ? 15.558 14.416 10.642 1.00 120.62 322 HIS A CA 1
ATOM 3593 C C . HIS A 1 324 ? 14.486 15.138 9.837 1.00 119.00 322 HIS A C 1
ATOM 3594 O O . HIS A 1 324 ? 13.291 15.033 10.134 1.00 118.83 322 HIS A O 1
ATOM 3608 N N . ALA A 1 325 ? 14.901 15.890 8.814 1.00 118.89 323 ALA A N 1
ATOM 3609 C CA . ALA A 1 325 ? 13.941 16.586 7.968 1.00 126.36 323 ALA A CA 1
ATOM 3610 C C . ALA A 1 325 ? 12.890 15.621 7.433 1.00 132.66 323 ALA A C 1
ATOM 3611 O O . ALA A 1 325 ? 11.688 15.906 7.467 1.00 135.36 323 ALA A O 1
ATOM 3618 N N . GLU A 1 326 ? 13.331 14.464 6.933 1.00 137.54 324 GLU A N 1
ATOM 3619 C CA . GLU A 1 326 ? 12.391 13.459 6.453 1.00 141.00 324 GLU A CA 1
ATOM 3620 C C . GLU A 1 326 ? 11.374 13.096 7.526 1.00 140.18 324 GLU A C 1
ATOM 3621 O O . GLU A 1 326 ? 10.178 12.964 7.240 1.00 143.13 324 GLU A O 1
ATOM 3628 N N . ALA A 1 327 ? 11.832 12.930 8.768 1.00 130.54 325 ALA A N 1
ATOM 3629 C CA . ALA A 1 327 ? 10.942 12.496 9.839 1.00 127.26 325 ALA A CA 1
ATOM 3630 C C . ALA A 1 327 ? 9.776 13.462 10.012 1.00 125.75 325 ALA A C 1
ATOM 3631 O O . ALA A 1 327 ? 8.621 13.041 10.143 1.00 131.68 325 ALA A O 1
ATOM 3638 N N . VAL A 1 328 ? 10.059 14.768 10.018 1.00 121.55 326 VAL A N 1
ATOM 3639 C CA . VAL A 1 328 ? 8.989 15.751 10.160 1.00 121.58 326 VAL A CA 1
ATOM 3640 C C . VAL A 1 328 ? 8.025 15.650 8.985 1.00 128.75 326 VAL A C 1
ATOM 3641 O O . VAL A 1 328 ? 6.802 15.606 9.161 1.00 126.72 326 VAL A O 1
ATOM 3654 N N . GLU A 1 329 ? 8.565 15.613 7.764 1.00 136.65 327 GLU A N 1
ATOM 3655 C CA . GLU A 1 329 ? 7.721 15.488 6.582 1.00 147.64 327 GLU A CA 1
ATOM 3656 C C . GLU A 1 329 ? 6.863 14.231 6.657 1.00 161.08 327 GLU A C 1
ATOM 3657 O O . GLU A 1 329 ? 5.653 14.275 6.408 1.00 166.95 327 GLU A O 1
ATOM 3664 N N . GLY A 1 330 ? 7.476 13.096 6.998 1.00 166.97 328 GLY A N 1
ATOM 3665 C CA . GLY A 1 330 ? 6.711 11.872 7.153 1.00 169.67 328 GLY A CA 1
ATOM 3666 C C . GLY A 1 330 ? 5.554 12.029 8.118 1.00 170.98 328 GLY A C 1
ATOM 3667 O O . GLY A 1 330 ? 4.462 11.505 7.885 1.00 175.70 328 GLY A O 1
ATOM 3671 N N . GLY A 1 331 ? 5.773 12.759 9.211 1.00 165.71 329 GLY A N 1
ATOM 3672 C CA . GLY A 1 331 ? 4.726 12.984 10.190 1.00 159.02 329 GLY A CA 1
ATOM 36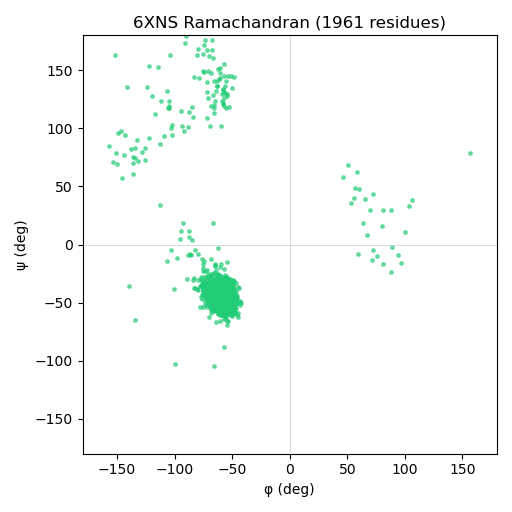73 C C . GLY A 1 331 ? 3.583 13.849 9.704 1.00 149.03 329 GLY A C 1
ATOM 3674 O O . GLY A 1 331 ? 2.551 13.913 10.381 1.00 146.08 329 GLY A O 1
ATOM 3678 N N . SER A 1 332 ? 3.740 14.511 8.563 1.00 142.13 330 SER A N 1
ATOM 3679 C CA . SER A 1 332 ? 2.682 15.350 8.012 1.00 140.79 330 SER A CA 1
ATOM 3680 C C . SER A 1 332 ? 1.426 14.525 7.744 1.00 140.45 330 SER A C 1
ATOM 3681 O O . SER A 1 332 ? 0.598 14.331 8.634 1.00 138.96 330 SER A O 1
ATOM 3685 N N . GLY B 1 2 ? 9.323 19.254 31.285 1.00 190.79 0 GLY B N 1
ATOM 3686 C CA . GLY B 1 2 ? 9.293 17.803 30.946 1.00 197.02 0 GLY B CA 1
ATOM 3687 C C . GLY B 1 2 ? 10.350 17.426 29.929 1.00 212.29 0 GLY B C 1
ATOM 3688 O O . GLY B 1 2 ? 11.273 18.196 29.667 1.00 217.40 0 GLY B O 1
ATOM 3692 N N . ASP B 1 3 ? 10.216 16.229 29.353 1.00 216.27 1 ASP B N 1
ATOM 3693 C CA . ASP B 1 3 ? 11.151 15.797 28.321 1.00 220.52 1 ASP B CA 1
ATOM 3694 C C . ASP B 1 3 ? 11.000 16.644 27.064 1.00 217.05 1 ASP B C 1
ATOM 3695 O O . ASP B 1 3 ? 11.994 17.088 26.476 1.00 218.41 1 ASP B O 1
ATOM 3699 N N . ARG B 1 4 ? 9.756 16.880 26.637 1.00 221.39 2 ARG B N 1
ATOM 3700 C CA . ARG B 1 4 ? 9.519 17.681 25.444 1.00 223.62 2 ARG B CA 1
ATOM 3701 C C . ARG B 1 4 ? 9.765 19.161 25.701 1.00 225.17 2 ARG B C 1
ATOM 3702 O O . ARG B 1 4 ? 10.235 19.873 24.806 1.00 226.20 2 ARG B O 1
ATOM 3706 N N . SER B 1 5 ? 9.454 19.643 26.908 1.00 221.22 3 SER B N 1
ATOM 3707 C CA . SER B 1 5 ? 9.653 21.056 27.213 1.00 215.60 3 SER B CA 1
ATOM 3708 C C . SER B 1 5 ? 11.133 21.405 27.297 1.00 210.49 3 SER B C 1
ATOM 3709 O O . SER B 1 5 ? 11.520 22.539 26.989 1.00 211.27 3 SER B O 1
ATOM 3713 N N . ASP B 1 6 ? 11.972 20.456 27.718 1.00 201.81 4 ASP B N 1
ATOM 3714 C CA . ASP B 1 6 ? 13.412 20.661 27.631 1.00 194.32 4 ASP B CA 1
ATOM 3715 C C . ASP B 1 6 ? 13.867 20.667 26.179 1.00 186.69 4 ASP B C 1
ATOM 3716 O O . ASP B 1 6 ? 14.709 21.482 25.787 1.00 180.56 4 ASP B O 1
ATOM 3720 N N . HIS B 1 7 ? 13.302 19.774 25.361 1.00 185.11 5 HIS B N 1
ATOM 3721 C CA . HIS B 1 7 ? 13.706 19.687 23.963 1.00 190.77 5 HIS B CA 1
ATOM 3722 C C . HIS B 1 7 ? 13.280 20.916 23.173 1.00 201.06 5 HIS B C 1
ATOM 3723 O O . HIS B 1 7 ? 13.968 21.308 22.225 1.00 207.39 5 HIS B O 1
ATOM 3727 N N . ALA B 1 8 ? 12.153 21.531 23.532 1.00 201.28 6 ALA B N 1
ATOM 3728 C CA . ALA B 1 8 ? 11.745 22.760 22.860 1.00 200.92 6 ALA B CA 1
ATOM 3729 C C . ALA B 1 8 ? 12.749 23.873 23.125 1.00 198.57 6 ALA B C 1
ATOM 3730 O O . ALA B 1 8 ? 13.178 24.575 22.202 1.00 198.77 6 ALA B O 1
ATOM 3737 N N . LYS B 1 9 ? 13.126 24.058 24.394 1.00 184.57 7 LYS B N 1
ATOM 3738 C CA . LYS B 1 9 ? 14.256 24.924 24.707 1.00 172.29 7 LYS B CA 1
ATOM 3739 C C . LYS B 1 9 ? 15.504 24.459 23.972 1.00 156.24 7 LYS B C 1
ATOM 3740 O O . LYS B 1 9 ? 16.240 25.274 23.403 1.00 155.05 7 LYS B O 1
ATOM 3744 N N . LYS B 1 10 ? 15.753 23.148 23.963 1.00 147.76 8 LYS B N 1
ATOM 3745 C CA . LYS B 1 10 ? 16.887 22.625 23.213 1.00 142.27 8 LYS B CA 1
ATOM 3746 C C . LYS B 1 10 ? 16.788 23.010 21.744 1.00 141.68 8 LYS B C 1
ATOM 3747 O O . LYS B 1 10 ? 17.800 23.322 21.109 1.00 143.49 8 LYS B O 1
ATOM 3754 N N . LEU B 1 11 ? 15.576 22.990 21.183 1.00 141.42 9 LEU B N 1
ATOM 3755 C CA . LEU B 1 11 ? 15.382 23.497 19.828 1.00 141.54 9 LEU B CA 1
ATOM 3756 C C . LEU B 1 11 ? 15.786 24.965 19.741 1.00 142.65 9 LEU B C 1
ATOM 3757 O O . LEU B 1 11 ? 16.602 25.350 18.896 1.00 142.34 9 LEU B O 1
ATOM 3773 N N . LYS B 1 12 ? 15.224 25.802 20.617 1.00 145.75 10 LYS B N 1
ATOM 3774 C CA . LYS B 1 12 ? 15.616 27.206 20.648 1.00 149.91 10 LYS B CA 1
ATOM 3775 C C . LYS B 1 12 ? 17.096 27.350 20.979 1.00 155.13 10 LYS B C 1
ATOM 3776 O O . LYS B 1 12 ? 17.794 28.187 20.395 1.00 157.78 10 LYS B O 1
ATOM 3780 N N . THR B 1 13 ? 17.595 26.538 21.914 1.00 152.87 11 THR B N 1
ATOM 3781 C CA . THR B 1 13 ? 19.016 26.568 22.237 1.00 149.76 11 THR B CA 1
ATOM 3782 C C . THR B 1 13 ? 19.850 26.026 21.084 1.00 145.66 11 THR B C 1
ATOM 3783 O O . THR B 1 13 ? 20.844 26.641 20.679 1.00 146.47 11 THR B O 1
ATOM 3794 N N . PHE B 1 14 ? 19.464 24.863 20.550 1.00 130.29 12 PHE B N 1
ATOM 3795 C CA . PHE B 1 14 ? 20.254 24.227 19.502 1.00 115.69 12 PHE B CA 1
ATOM 3796 C C . PHE B 1 14 ? 20.543 25.198 18.365 1.00 111.38 12 PHE B C 1
ATOM 3797 O O . PHE B 1 14 ? 21.690 25.344 17.929 1.00 110.28 12 PHE B O 1
ATOM 3814 N N . LEU B 1 15 ? 19.502 25.859 17.859 1.00 110.51 13 LEU B N 1
ATOM 3815 C CA . LEU B 1 15 ? 19.684 26.800 16.761 1.00 113.01 13 LEU B CA 1
ATOM 3816 C C . LEU B 1 15 ? 20.728 27.851 17.111 1.00 115.00 13 LEU B C 1
ATOM 3817 O O . LEU B 1 15 ? 21.663 28.097 16.341 1.00 116.70 13 LEU B O 1
ATOM 3833 N N . GLU B 1 16 ? 20.585 28.480 18.279 1.00 117.38 14 GLU B N 1
ATOM 3834 C CA . GLU B 1 16 ? 21.590 29.433 18.735 1.00 117.24 14 GLU B CA 1
ATOM 3835 C C . GLU B 1 16 ? 22.981 28.809 18.738 1.00 116.79 14 GLU B C 1
ATOM 3836 O O . GLU B 1 16 ? 23.960 29.452 18.343 1.00 118.29 14 GLU B O 1
ATOM 3843 N N . ASN B 1 17 ? 23.087 27.552 19.178 1.00 110.91 15 ASN B N 1
ATOM 3844 C CA . ASN B 1 17 ? 24.391 26.901 19.249 1.00 104.68 15 ASN B CA 1
ATOM 3845 C C . ASN B 1 17 ? 25.086 26.895 17.893 1.00 98.91 15 ASN B C 1
ATOM 3846 O O . ASN B 1 17 ? 26.292 27.152 17.806 1.00 99.04 15 ASN B O 1
ATOM 3857 N N . LEU B 1 18 ? 24.345 26.595 16.822 1.00 98.86 16 LEU B N 1
ATOM 3858 C CA . LEU B 1 18 ? 24.959 26.500 15.500 1.00 100.53 16 LEU B CA 1
ATOM 3859 C C . LEU B 1 18 ? 25.541 27.844 15.071 1.00 104.81 16 LEU B C 1
ATOM 3860 O O . LEU B 1 18 ? 26.670 27.913 14.572 1.00 108.73 16 LEU B O 1
ATOM 3876 N N . ARG B 1 19 ? 24.781 28.928 15.251 1.00 103.82 17 ARG B N 1
ATOM 3877 C CA . ARG B 1 19 ? 25.354 30.254 15.053 1.00 104.14 17 ARG B CA 1
ATOM 3878 C C . ARG B 1 19 ? 26.614 30.418 15.892 1.00 104.23 17 ARG B C 1
ATOM 3879 O O . ARG B 1 19 ? 27.625 30.950 15.417 1.00 104.00 17 ARG B O 1
ATOM 3886 N N . ARG B 1 20 ? 26.575 29.954 17.144 1.00 106.22 18 ARG B N 1
ATOM 3887 C CA . ARG B 1 20 ? 27.757 30.007 17.996 1.00 106.45 18 ARG B CA 1
ATOM 3888 C C . ARG B 1 20 ? 28.926 29.276 17.348 1.00 106.47 18 ARG B C 1
ATOM 3889 O O . ARG B 1 20 ? 30.032 29.818 17.245 1.00 108.05 18 ARG B O 1
ATOM 3893 N N . HIS B 1 21 ? 28.699 28.039 16.899 1.00 96.75 19 HIS B N 1
ATOM 3894 C CA . HIS B 1 21 ? 29.743 27.322 16.179 1.00 87.99 19 HIS B CA 1
ATOM 3895 C C . HIS B 1 21 ? 30.139 28.069 14.912 1.00 92.54 19 HIS B C 1
ATOM 3896 O O . HIS B 1 21 ? 31.328 28.210 14.605 1.00 95.25 19 HIS B O 1
ATOM 3910 N N . LEU B 1 22 ? 29.149 28.542 14.150 1.00 95.44 20 LEU B N 1
ATOM 3911 C CA . LEU B 1 22 ? 29.448 29.252 12.913 1.00 102.12 20 LEU B CA 1
ATOM 3912 C C . LEU B 1 22 ? 30.444 30.375 13.164 1.00 109.81 20 LEU B C 1
ATOM 3913 O O . LEU B 1 22 ? 31.448 30.505 12.455 1.00 113.64 20 LEU B O 1
ATOM 3929 N N . ASP B 1 23 ? 30.173 31.208 14.171 1.00 115.87 21 ASP B N 1
ATOM 3930 C CA . ASP B 1 23 ? 31.136 32.226 14.570 1.00 117.55 21 ASP B CA 1
ATOM 3931 C C . ASP B 1 23 ? 32.512 31.609 14.786 1.00 115.97 21 ASP B C 1
ATOM 3932 O O . ASP B 1 23 ? 33.509 32.060 14.211 1.00 117.68 21 ASP B O 1
ATOM 3941 N N . ARG B 1 24 ? 32.581 30.572 15.625 1.00 111.42 22 ARG B N 1
ATOM 3942 C CA . ARG B 1 24 ? 33.859 29.937 15.924 1.00 103.42 22 ARG B CA 1
ATOM 3943 C C . ARG B 1 24 ? 34.610 29.601 14.647 1.00 99.16 22 ARG B C 1
ATOM 3944 O O . ARG B 1 24 ? 35.815 29.849 14.535 1.00 100.49 22 ARG B O 1
ATOM 3965 N N . LEU B 1 25 ? 33.911 29.020 13.672 1.00 96.42 23 LEU B N 1
ATOM 3966 C CA . LEU B 1 25 ? 34.479 28.878 12.339 1.00 99.18 23 LEU B CA 1
ATOM 3967 C C . LEU B 1 25 ? 34.976 30.226 11.830 1.00 100.65 23 LEU B C 1
ATOM 3968 O O . LEU B 1 25 ? 36.155 30.389 11.502 1.00 101.45 23 LEU B O 1
ATOM 3984 N N . ASP B 1 26 ? 34.086 31.221 11.797 1.00 104.20 24 ASP B N 1
ATOM 3985 C CA . ASP B 1 26 ? 34.420 32.500 11.176 1.00 108.75 24 ASP B CA 1
ATOM 3986 C C . ASP B 1 26 ? 35.529 33.214 11.938 1.00 106.81 24 ASP B C 1
ATOM 3987 O O 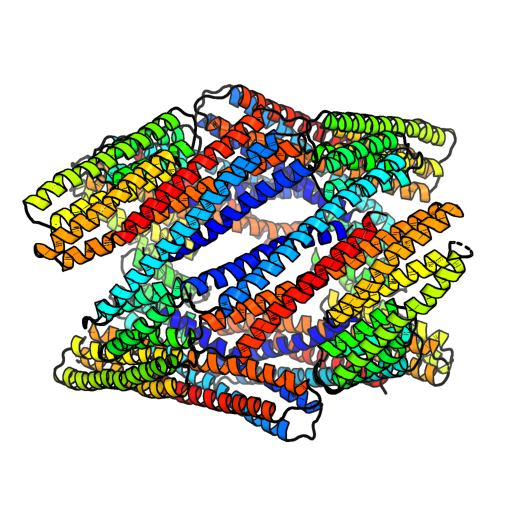. ASP B 1 26 ? 36.482 33.720 11.333 1.00 108.75 24 ASP B O 1
ATOM 3996 N N . LYS B 1 27 ? 35.421 33.277 13.267 1.00 101.44 25 LYS B N 1
ATOM 3997 C CA . LYS B 1 27 ? 36.504 33.844 14.065 1.00 98.41 25 LYS B CA 1
ATOM 3998 C C . LYS B 1 27 ? 37.811 33.115 13.783 1.00 92.54 25 LYS B C 1
ATOM 3999 O O . LYS B 1 27 ? 38.859 33.741 13.587 1.00 91.54 25 LYS B O 1
ATOM 4003 N N . HIS B 1 28 ? 37.766 31.782 13.756 1.00 93.25 26 HIS B N 1
ATOM 4004 C CA . HIS B 1 28 ? 38.926 31.011 13.330 1.00 96.15 26 HIS B CA 1
ATOM 4005 C C . HIS B 1 28 ? 39.309 31.358 11.897 1.00 103.14 26 HIS B C 1
ATOM 4006 O O . HIS B 1 28 ? 40.481 31.616 11.599 1.00 106.45 26 HIS B O 1
ATOM 4020 N N . ILE B 1 29 ? 38.326 31.346 10.991 1.00 106.48 27 ILE B N 1
ATOM 4021 C CA . ILE B 1 29 ? 38.566 31.719 9.598 1.00 111.27 27 ILE B CA 1
ATOM 4022 C C . ILE B 1 29 ? 39.365 33.014 9.535 1.00 115.01 27 ILE B C 1
ATOM 4023 O O . ILE B 1 29 ? 40.430 33.086 8.909 1.00 115.90 27 ILE B O 1
ATOM 4039 N N . LYS B 1 30 ? 38.848 34.062 10.181 1.00 118.39 28 LYS B N 1
ATOM 4040 C CA . LYS B 1 30 ? 39.522 35.354 10.164 1.00 116.70 28 LYS B CA 1
ATOM 4041 C C . LYS B 1 30 ? 40.977 35.225 10.589 1.00 114.12 28 LYS B C 1
ATOM 4042 O O . LYS B 1 30 ? 41.862 35.840 9.985 1.00 119.52 28 LYS B O 1
ATOM 4046 N N . GLN B 1 31 ? 41.249 34.433 11.629 1.00 107.57 29 GLN B N 1
ATOM 4047 C CA . GLN B 1 31 ? 42.633 34.224 12.040 1.00 105.58 29 GLN B CA 1
ATOM 4048 C C . GLN B 1 31 ? 43.452 33.675 10.877 1.00 106.11 29 GLN B C 1
ATOM 4049 O O . GLN B 1 31 ? 44.528 34.195 10.563 1.00 108.22 29 GLN B O 1
ATOM 4059 N N . LEU B 1 32 ? 42.934 32.645 10.197 1.00 111.12 30 LEU B N 1
ATOM 4060 C CA . LEU B 1 32 ? 43.559 32.183 8.962 1.00 119.19 30 LEU B CA 1
ATOM 4061 C C . LEU B 1 32 ? 43.566 33.288 7.910 1.00 131.58 30 LEU B C 1
ATOM 4062 O O . LEU B 1 32 ? 44.557 33.472 7.195 1.00 131.10 30 LEU B O 1
ATOM 4078 N N . ARG B 1 33 ? 42.465 34.035 7.799 1.00 145.85 31 ARG B N 1
ATOM 4079 C CA . ARG B 1 33 ? 42.467 35.210 6.937 1.00 157.03 31 ARG B CA 1
ATOM 4080 C C . ARG B 1 33 ? 43.551 36.189 7.367 1.00 166.26 31 ARG B C 1
ATOM 4081 O O . ARG B 1 33 ? 44.234 36.783 6.525 1.00 171.65 31 ARG B O 1
ATOM 4085 N N . ASP B 1 34 ? 43.737 36.357 8.679 1.00 156.10 32 ASP B N 1
ATOM 4086 C CA . ASP B 1 34 ? 44.754 37.280 9.166 1.00 148.40 32 ASP B CA 1
ATOM 4087 C C . ASP B 1 34 ? 46.160 36.730 8.963 1.00 144.60 32 ASP B C 1
ATOM 4088 O O . ASP B 1 34 ? 47.090 37.505 8.710 1.00 147.51 32 ASP B O 1
ATOM 4097 N N . ILE B 1 35 ? 46.345 35.410 9.070 1.00 138.77 33 ILE B N 1
ATOM 4098 C CA . ILE B 1 35 ? 47.639 34.832 8.724 1.00 132.58 33 ILE B CA 1
ATOM 4099 C C . ILE B 1 35 ? 47.943 35.072 7.251 1.00 132.25 33 ILE B C 1
ATOM 4100 O O . ILE B 1 35 ? 49.111 35.139 6.852 1.00 133.08 33 ILE B O 1
ATOM 4116 N N . LEU B 1 36 ? 46.905 35.202 6.420 1.00 131.05 34 LEU B N 1
ATOM 4117 C CA . LEU B 1 36 ? 47.122 35.381 4.989 1.00 131.35 34 LEU B CA 1
ATOM 4118 C C . LEU B 1 36 ? 47.991 36.600 4.714 1.00 133.03 34 LEU B C 1
ATOM 4119 O O . LEU B 1 36 ? 48.952 36.532 3.939 1.00 133.90 34 LEU B O 1
ATOM 4135 N N . SER B 1 37 ? 47.663 37.731 5.342 1.00 134.51 35 SER B N 1
ATOM 4136 C CA . SER B 1 37 ? 48.372 38.971 5.052 1.00 137.70 35 SER B CA 1
ATOM 4137 C C . SER B 1 37 ? 49.853 38.867 5.387 1.00 141.07 35 SER B C 1
ATOM 4138 O O . SER B 1 37 ? 50.681 39.532 4.752 1.00 141.80 35 SER B O 1
ATOM 4146 N N . GLU B 1 38 ? 50.209 38.046 6.377 1.00 143.40 36 GLU B N 1
ATOM 4147 C CA . GLU B 1 38 ? 51.614 37.875 6.728 1.00 147.16 36 GLU B CA 1
ATOM 4148 C C . GLU B 1 38 ? 52.400 37.288 5.561 1.00 153.26 36 GLU B C 1
ATOM 4149 O O . GLU B 1 38 ? 53.488 37.769 5.225 1.00 154.02 36 GLU B O 1
ATOM 4153 N N . ASN B 1 39 ? 51.862 36.248 4.930 1.00 158.12 37 ASN B N 1
ATOM 4154 C CA . ASN B 1 39 ? 52.509 35.578 3.801 1.00 164.92 37 ASN B CA 1
ATOM 4155 C C . ASN B 1 39 ? 51.470 35.347 2.712 1.00 173.98 37 ASN B C 1
ATOM 4156 O O . ASN B 1 39 ? 51.008 34.218 2.502 1.00 173.97 37 ASN B O 1
ATOM 4167 N N . PRO B 1 40 ? 51.080 36.403 1.994 1.00 181.54 38 PRO B N 1
ATOM 4168 C CA . PRO B 1 40 ? 50.011 36.240 0.995 1.00 192.04 38 PRO B CA 1
ATOM 4169 C C . PRO B 1 40 ? 50.340 35.238 -0.098 1.00 208.54 38 PRO B C 1
ATOM 4170 O O . PRO B 1 40 ? 49.442 34.524 -0.563 1.00 212.84 38 PRO B O 1
ATOM 4181 N N . GLU B 1 41 ? 51.603 35.164 -0.527 1.00 219.33 39 GLU B N 1
ATOM 4182 C CA . GLU B 1 41 ? 51.959 34.285 -1.636 1.00 228.84 39 GLU B CA 1
ATOM 4183 C C . GLU B 1 41 ? 51.701 32.821 -1.307 1.00 233.69 39 GLU B C 1
ATOM 4184 O O . GLU B 1 41 ? 51.485 32.010 -2.216 1.00 236.19 39 GLU B O 1
ATOM 4188 N N . ASP B 1 42 ? 51.715 32.463 -0.027 1.00 223.41 40 ASP B N 1
ATOM 4189 C CA . ASP B 1 42 ? 51.620 31.064 0.372 1.00 209.53 40 ASP B CA 1
ATOM 4190 C C . ASP B 1 42 ? 50.234 30.518 0.044 1.00 203.73 40 ASP B C 1
ATOM 4191 O O . ASP B 1 42 ? 49.227 31.004 0.567 1.00 205.39 40 ASP B O 1
ATOM 4200 N N . GLU B 1 43 ? 50.185 29.495 -0.816 1.00 190.59 41 GLU B N 1
ATOM 4201 C CA . GLU B 1 43 ? 48.907 28.939 -1.246 1.00 178.45 41 GLU B CA 1
ATOM 4202 C C . GLU B 1 43 ? 48.323 27.977 -0.215 1.00 166.50 41 GLU B C 1
ATOM 4203 O O . GLU B 1 43 ? 47.103 27.952 -0.015 1.00 164.78 41 GLU B O 1
ATOM 4207 N N . ARG B 1 44 ? 49.169 27.175 0.438 1.00 157.58 42 ARG B N 1
ATOM 4208 C CA . ARG B 1 44 ? 48.678 26.188 1.395 1.00 148.21 42 ARG B CA 1
ATOM 4209 C C . ARG B 1 44 ? 47.656 26.804 2.343 1.00 141.90 42 ARG B C 1
ATOM 4210 O O . ARG B 1 44 ? 46.560 26.264 2.532 1.00 140.10 42 ARG B O 1
ATOM 4220 N N . VAL B 1 45 ? 48.002 27.941 2.949 1.00 139.19 43 VAL B N 1
ATOM 4221 C CA . VAL B 1 45 ? 47.057 28.640 3.818 1.00 135.79 43 VAL B CA 1
ATOM 4222 C C . VAL B 1 45 ? 45.749 28.884 3.075 1.00 140.06 43 VAL B C 1
ATOM 4223 O O . VAL B 1 45 ? 44.657 28.628 3.598 1.00 141.07 43 VAL B O 1
ATOM 4236 N N . LYS B 1 46 ? 45.843 29.381 1.839 1.00 144.44 44 LYS B N 1
ATOM 4237 C CA . LYS B 1 46 ? 44.645 29.581 1.031 1.00 144.22 44 LYS B CA 1
ATOM 4238 C C . LYS B 1 46 ? 43.869 28.279 0.876 1.00 142.38 44 LYS B C 1
ATOM 4239 O O . LYS B 1 46 ? 42.636 28.265 0.979 1.00 142.79 44 LYS B O 1
ATOM 4243 N N . ASP B 1 47 ? 44.575 27.173 0.624 1.00 140.83 45 ASP B N 1
ATOM 4244 C CA . ASP B 1 47 ? 43.915 25.876 0.553 1.00 139.65 45 ASP B CA 1
ATOM 4245 C C . ASP B 1 47 ? 43.184 25.567 1.853 1.00 133.50 45 ASP B C 1
ATOM 4246 O O . ASP B 1 47 ? 42.037 25.100 1.834 1.00 132.21 45 ASP B O 1
ATOM 4250 N N . VAL B 1 48 ? 43.827 25.829 2.992 1.00 126.06 46 VAL B N 1
ATOM 4251 C CA . VAL B 1 48 ? 43.184 25.592 4.279 1.00 118.82 46 VAL B CA 1
ATOM 4252 C C . VAL B 1 48 ? 41.906 26.413 4.389 1.00 117.33 46 VAL B C 1
ATOM 4253 O O . VAL B 1 48 ? 40.841 25.894 4.744 1.00 116.82 46 VAL B O 1
ATOM 4266 N N . ILE B 1 49 ? 41.998 27.716 4.099 1.00 117.20 47 ILE B N 1
ATOM 4267 C CA . ILE B 1 49 ? 40.820 28.577 4.153 1.00 118.64 47 ILE B CA 1
ATOM 4268 C C . ILE B 1 49 ? 39.669 27.940 3.394 1.00 131.30 47 ILE B C 1
ATOM 4269 O O . ILE B 1 49 ? 38.528 27.907 3.874 1.00 135.66 47 ILE B O 1
ATOM 4279 N N . ASP B 1 50 ? 39.949 27.407 2.205 1.00 137.61 48 ASP B N 1
ATOM 4280 C CA . ASP B 1 50 ? 38.897 26.816 1.388 1.00 138.83 48 ASP B CA 1
ATOM 4281 C C . ASP B 1 50 ? 38.246 25.637 2.099 1.00 135.53 48 ASP B C 1
ATOM 4282 O O . ASP B 1 50 ? 37.016 25.512 2.117 1.00 134.67 48 ASP B O 1
ATOM 4291 N N . LEU B 1 51 ? 39.057 24.756 2.688 1.00 129.17 49 LEU B N 1
ATOM 4292 C CA . LEU B 1 51 ? 38.513 23.638 3.450 1.00 122.06 49 LEU B CA 1
ATOM 4293 C C . LEU B 1 51 ? 37.559 24.133 4.529 1.00 116.02 49 LEU B C 1
ATOM 4294 O O . LEU B 1 51 ? 36.376 23.775 4.552 1.00 113.80 49 LEU B O 1
ATOM 4301 N N . SER B 1 52 ? 38.066 24.971 5.438 1.00 114.51 50 SER B N 1
ATOM 4302 C CA . SER B 1 52 ? 37.234 25.475 6.523 1.00 116.17 50 SER B CA 1
ATOM 4303 C C . SER B 1 52 ? 36.052 26.272 5.993 1.00 122.11 50 SER B C 1
ATOM 4304 O O . SER B 1 52 ? 34.965 26.234 6.582 1.00 123.68 50 SER B O 1
ATOM 4312 N N . GLU B 1 53 ? 36.236 26.991 4.886 1.00 127.36 51 GLU B N 1
ATOM 4313 C CA . GLU B 1 53 ? 35.124 27.721 4.288 1.00 130.37 51 GLU B CA 1
ATOM 4314 C C . GLU B 1 53 ? 34.008 26.768 3.879 1.00 127.92 51 GLU B C 1
ATOM 4315 O O . GLU B 1 53 ? 32.833 27.006 4.178 1.00 127.08 51 GLU B O 1
ATOM 4327 N N . ARG B 1 54 ? 34.359 25.686 3.177 1.00 121.03 52 ARG B N 1
ATOM 4328 C CA . ARG B 1 54 ? 33.363 24.688 2.805 1.00 114.98 52 ARG B CA 1
ATOM 4329 C C . ARG B 1 54 ? 32.520 24.296 4.010 1.00 105.16 52 ARG B C 1
ATOM 4330 O O . ARG B 1 54 ? 31.287 24.245 3.934 1.00 102.25 52 ARG B O 1
ATOM 4337 N N . SER B 1 55 ? 33.174 24.021 5.140 1.00 100.52 53 SER B N 1
ATOM 4338 C CA . SER B 1 55 ? 32.442 23.714 6.363 1.00 95.82 53 SER B CA 1
ATOM 4339 C C . SER B 1 55 ? 31.398 24.783 6.657 1.00 96.58 53 SER B C 1
ATOM 4340 O O . SER B 1 55 ? 30.232 24.475 6.922 1.00 95.67 53 SER B O 1
ATOM 4348 N N . VAL B 1 56 ? 31.807 26.054 6.620 1.00 100.34 54 VAL B N 1
ATOM 4349 C CA . VAL B 1 56 ? 30.872 27.151 6.864 1.00 108.30 54 VAL B CA 1
ATOM 4350 C C . VAL B 1 56 ? 29.670 27.033 5.934 1.00 118.26 54 VAL B C 1
ATOM 4351 O O . VAL B 1 56 ? 28.517 26.967 6.378 1.00 118.24 54 VAL B O 1
ATOM 4364 N N . ARG B 1 57 ? 29.927 27.010 4.624 1.00 128.40 55 ARG B N 1
ATOM 4365 C CA . ARG B 1 57 ? 28.838 26.927 3.655 1.00 129.41 55 ARG B CA 1
ATOM 4366 C C . ARG B 1 57 ? 27.950 25.720 3.933 1.00 126.22 55 ARG B C 1
ATOM 4367 O O . ARG B 1 57 ? 26.721 25.840 3.989 1.00 125.73 55 ARG B O 1
ATOM 4371 N N . ILE B 1 58 ? 28.558 24.548 4.103 1.00 118.28 56 ILE B N 1
ATOM 4372 C CA . ILE B 1 58 ? 27.838 23.351 4.516 1.00 112.78 56 ILE B CA 1
ATOM 4373 C C . ILE B 1 58 ? 26.900 23.697 5.665 1.00 107.43 56 ILE B C 1
ATOM 4374 O O . ILE B 1 58 ? 25.680 23.514 5.573 1.00 107.06 56 ILE B O 1
ATOM 4390 N N . VAL B 1 59 ? 27.480 24.197 6.760 1.00 102.28 57 VAL B N 1
ATOM 4391 C CA . VAL B 1 59 ? 26.715 24.457 7.976 1.00 99.41 57 VAL B CA 1
ATOM 4392 C C . VAL B 1 59 ? 25.492 25.307 7.668 1.00 102.41 57 VAL B C 1
ATOM 4393 O O . VAL B 1 59 ? 24.402 25.073 8.204 1.00 101.45 57 VAL B O 1
ATOM 4406 N N . LYS B 1 60 ? 25.653 26.312 6.804 1.00 108.36 58 LYS B N 1
ATOM 4407 C CA . LYS B 1 60 ? 24.539 27.188 6.458 1.00 112.88 58 LYS B CA 1
ATOM 4408 C C . LYS B 1 60 ? 23.322 26.382 6.021 1.00 118.82 58 LYS B C 1
ATOM 4409 O O . LYS B 1 60 ? 22.199 26.635 6.473 1.00 116.97 58 LYS B O 1
ATOM 4416 N N . THR B 1 61 ? 23.528 25.407 5.129 1.00 126.17 59 THR B N 1
ATOM 4417 C CA . THR B 1 61 ? 22.432 24.540 4.713 1.00 127.20 59 THR B CA 1
ATOM 4418 C C . THR B 1 61 ? 21.764 23.886 5.915 1.00 122.94 59 THR B C 1
ATOM 4419 O O . THR B 1 61 ? 20.530 23.819 5.991 1.00 122.97 59 THR B O 1
ATOM 4430 N N . VAL B 1 62 ? 22.565 23.394 6.864 1.00 112.78 60 VAL B N 1
ATOM 4431 C CA . VAL B 1 62 ? 22.008 22.754 8.051 1.00 103.01 60 VAL B CA 1
ATOM 4432 C C . VAL B 1 62 ? 21.006 23.679 8.724 1.00 101.11 60 VAL B C 1
ATOM 4433 O O . VAL B 1 62 ? 19.914 23.253 9.123 1.00 101.84 60 VAL B O 1
ATOM 4446 N N . ILE B 1 63 ? 21.354 24.959 8.853 1.00 100.91 61 ILE B N 1
ATOM 4447 C CA . ILE B 1 63 ? 20.399 25.947 9.344 1.00 103.24 61 ILE B CA 1
ATOM 4448 C C . ILE B 1 63 ? 19.163 25.973 8.454 1.00 106.45 61 ILE B C 1
ATOM 4449 O O . ILE B 1 63 ? 18.024 25.942 8.936 1.00 105.41 61 ILE B O 1
ATOM 4459 N N . LYS B 1 64 ? 19.370 26.038 7.137 1.00 111.32 62 LYS B N 1
ATOM 4460 C CA . LYS B 1 64 ? 18.243 26.123 6.215 1.00 115.04 62 LYS B CA 1
ATOM 4461 C C . LYS B 1 64 ? 17.302 24.937 6.389 1.00 115.35 62 LYS B C 1
ATOM 4462 O O . LYS B 1 64 ? 16.094 25.114 6.588 1.00 117.53 62 LYS B O 1
ATOM 4469 N N . ILE B 1 65 ? 17.839 23.716 6.311 1.00 111.39 63 ILE B N 1
ATOM 4470 C CA . ILE B 1 65 ? 17.023 22.520 6.517 1.00 108.84 63 ILE B CA 1
ATOM 4471 C C . ILE B 1 65 ? 16.245 22.636 7.820 1.00 109.43 63 ILE B C 1
ATOM 4472 O O . ILE B 1 65 ? 15.014 22.524 7.855 1.00 112.98 63 ILE B O 1
ATOM 4488 N N . PHE B 1 66 ? 16.971 22.848 8.918 1.00 109.85 64 PHE B N 1
ATOM 4489 C CA . PHE B 1 66 ? 16.352 22.834 10.236 1.00 109.38 64 PHE B CA 1
ATOM 4490 C C . PHE B 1 66 ? 15.250 23.877 10.337 1.00 110.86 64 PHE B C 1
ATOM 4491 O O . PHE B 1 66 ? 14.109 23.559 10.692 1.00 111.84 64 PHE B O 1
ATOM 4508 N N . GLU B 1 67 ? 15.572 25.133 10.024 1.00 113.35 65 GLU B N 1
ATOM 4509 C CA . GLU B 1 67 ? 14.566 26.186 10.094 1.00 117.88 65 GLU B CA 1
ATOM 4510 C C . GLU B 1 67 ? 13.358 25.841 9.234 1.00 122.94 65 GLU B C 1
ATOM 4511 O O . GLU B 1 67 ? 12.213 26.072 9.639 1.00 123.82 65 GLU B O 1
ATOM 4523 N N . ASP B 1 68 ? 13.590 25.273 8.049 1.00 127.74 66 ASP B N 1
ATOM 4524 C CA . ASP B 1 68 ? 12.493 24.700 7.278 1.00 127.53 66 ASP B CA 1
ATOM 4525 C C . ASP B 1 68 ? 11.765 23.640 8.096 1.00 124.72 66 ASP B C 1
ATOM 4526 O O . ASP B 1 68 ? 10.563 23.753 8.365 1.00 126.35 66 ASP B O 1
ATOM 4535 N N . SER B 1 69 ? 12.492 22.594 8.498 1.00 117.74 67 SER B N 1
ATOM 4536 C CA . SER B 1 69 ? 11.906 21.512 9.281 1.00 109.71 67 SER B CA 1
ATOM 4537 C C . SER B 1 69 ? 11.155 22.050 10.493 1.00 103.42 67 SER B C 1
ATOM 4538 O O . SER B 1 69 ? 10.000 21.681 10.737 1.00 104.33 67 SER B O 1
ATOM 4546 N N . VAL B 1 70 ? 11.799 22.928 11.267 1.00 100.10 68 VAL B N 1
ATOM 4547 C CA . VAL B 1 70 ? 11.141 23.511 12.433 1.00 99.64 68 VAL B CA 1
ATOM 4548 C C . VAL B 1 70 ? 9.873 24.241 12.013 1.00 105.10 68 VAL B C 1
ATOM 4549 O O . VAL B 1 70 ? 8.782 23.979 12.534 1.00 107.06 68 VAL B O 1
ATOM 4562 N N . ARG B 1 71 ? 9.999 25.177 11.069 1.00 106.45 69 ARG B N 1
ATOM 4563 C CA . ARG B 1 71 ? 8.823 25.873 10.561 1.00 105.64 69 ARG B CA 1
ATOM 4564 C C . ARG B 1 71 ? 7.777 24.883 10.067 1.00 103.04 69 ARG B C 1
ATOM 4565 O O . ARG B 1 71 ? 6.579 25.053 10.321 1.00 101.68 69 ARG B O 1
ATOM 4574 N N . LYS B 1 72 ? 8.213 23.840 9.357 1.00 97.98 70 LYS B N 1
ATOM 4575 C CA . LYS B 1 72 ? 7.285 22.804 8.917 1.00 94.76 70 LYS B CA 1
ATOM 4576 C C . LYS B 1 72 ? 6.619 22.133 10.112 1.00 91.73 70 LYS B C 1
ATOM 4577 O O . LYS B 1 72 ? 5.402 21.917 10.120 1.00 94.28 70 LYS B O 1
ATOM 4584 N N . LEU B 1 73 ? 7.406 21.793 11.135 1.00 88.70 71 LEU B N 1
ATOM 4585 C CA . LEU B 1 73 ? 6.837 21.185 12.332 1.00 87.50 71 LEU B CA 1
ATOM 4586 C C . LEU B 1 73 ? 5.823 22.115 12.985 1.00 90.72 71 LEU B C 1
ATOM 4587 O O . LEU B 1 73 ? 4.786 21.663 13.486 1.00 89.52 71 LEU B O 1
ATOM 4594 N N . LEU B 1 74 ? 6.105 23.420 12.991 1.00 98.12 72 LEU B N 1
ATOM 4595 C CA . LEU B 1 74 ? 5.151 24.377 13.538 1.00 106.06 72 LEU B CA 1
ATOM 4596 C C . LEU B 1 74 ? 3.858 24.378 12.733 1.00 111.44 72 LEU B C 1
ATOM 4597 O O . LEU B 1 74 ? 2.765 24.501 13.298 1.00 111.63 72 LEU B O 1
ATOM 4604 N N . LYS B 1 75 ? 3.960 24.242 11.408 1.00 115.51 73 LYS B N 1
ATOM 4605 C CA . LYS B 1 75 ? 2.763 24.095 10.588 1.00 116.19 73 LYS B CA 1
ATOM 4606 C C . LYS B 1 75 ? 1.975 22.861 11.009 1.00 115.32 73 LYS B C 1
ATOM 4607 O O . LYS B 1 75 ? 0.762 22.930 11.239 1.00 116.93 73 LYS B O 1
ATOM 4614 N N . GLN B 1 76 ? 2.654 21.717 11.113 1.00 111.13 74 GLN B N 1
ATOM 4615 C CA . GLN B 1 76 ? 2.004 20.513 11.614 1.00 107.64 74 GLN B CA 1
ATOM 4616 C C . GLN B 1 76 ? 1.448 20.738 13.014 1.00 108.14 74 GLN B C 1
ATOM 4617 O O . GLN B 1 76 ? 0.343 20.285 13.333 1.00 111.41 74 GLN B O 1
ATOM 4627 N N . ILE B 1 77 ? 2.199 21.445 13.862 1.00 109.82 75 ILE B N 1
ATOM 4628 C CA . ILE B 1 77 ? 1.708 21.765 15.198 1.00 111.69 75 ILE B CA 1
ATOM 4629 C C . ILE B 1 77 ? 0.481 22.662 15.108 1.00 115.81 75 ILE B C 1
ATOM 4630 O O . ILE B 1 77 ? -0.474 22.514 15.880 1.00 115.69 75 ILE B O 1
ATOM 4634 N N . ASN B 1 78 ? 0.489 23.610 14.168 1.00 115.76 76 ASN B N 1
ATOM 4635 C CA . ASN B 1 78 ? -0.672 24.471 13.973 1.00 116.66 76 ASN B CA 1
ATOM 4636 C C . ASN B 1 78 ? -1.922 23.645 13.698 1.00 119.27 76 ASN B C 1
ATOM 4637 O O . ASN B 1 78 ? -2.965 23.842 14.333 1.00 121.44 76 ASN B O 1
ATOM 4648 N N . LYS B 1 79 ? -1.831 22.711 12.747 1.00 115.07 77 LYS B N 1
ATOM 4649 C CA . LYS B 1 79 ? -2.995 21.932 12.341 1.00 109.38 77 LYS B CA 1
ATOM 4650 C C . LYS B 1 79 ? -3.644 21.238 13.532 1.00 108.51 77 LYS B C 1
ATOM 4651 O O . LYS B 1 79 ? -4.862 21.325 13.728 1.00 110.89 77 LYS B O 1
ATOM 4658 N N . GLU B 1 80 ? -2.843 20.536 14.339 1.00 106.72 78 GLU B N 1
ATOM 4659 C CA . GLU B 1 80 ? -3.391 19.814 15.482 1.00 107.89 78 GLU B CA 1
ATOM 4660 C C . GLU B 1 80 ? -4.225 20.731 16.367 1.00 111.69 78 GLU B C 1
ATOM 4661 O O . GLU B 1 80 ? -5.279 20.330 16.873 1.00 116.50 78 GLU B O 1
ATOM 4668 N N . ALA B 1 81 ? -3.770 21.970 16.561 1.00 112.64 79 ALA B N 1
ATOM 4669 C CA . ALA B 1 81 ? -4.512 22.908 17.395 1.00 113.41 79 ALA B CA 1
ATOM 4670 C C . ALA B 1 81 ? -5.836 23.293 16.747 1.00 116.09 79 ALA B C 1
ATOM 4671 O O . ALA B 1 81 ? -6.898 23.186 17.372 1.00 116.15 79 ALA B O 1
ATOM 4678 N N . GLU B 1 82 ? -5.790 23.755 15.495 1.00 117.09 80 GLU B N 1
ATOM 4679 C CA . GLU B 1 82 ? -7.011 24.139 14.795 1.00 120.86 80 GLU B CA 1
ATOM 4680 C C . GLU B 1 82 ? -8.068 23.045 14.896 1.00 128.45 80 GLU B C 1
ATOM 4681 O O . GLU B 1 82 ? -9.243 23.321 15.158 1.00 131.75 80 GLU B O 1
ATOM 4688 N N . GLU B 1 83 ? -7.663 21.791 14.686 1.00 130.82 81 GLU B N 1
ATOM 4689 C CA . GLU B 1 83 ? -8.585 20.676 14.871 1.00 131.49 81 GLU B CA 1
ATOM 4690 C C . GLU B 1 83 ? -8.993 20.551 16.335 1.00 130.93 81 GLU B C 1
ATOM 4691 O O . GLU B 1 83 ? -10.184 20.457 16.654 1.00 134.34 81 GLU B O 1
ATOM 4703 N N . LEU B 1 84 ? -8.014 20.551 17.244 1.00 125.92 82 LEU B N 1
ATOM 4704 C CA . LEU B 1 84 ? -8.325 20.500 18.667 1.00 126.75 82 LEU B CA 1
ATOM 4705 C C . LEU B 1 84 ? -9.177 21.684 19.108 1.00 131.27 82 LEU B C 1
ATOM 4706 O O . LEU B 1 84 ? -9.777 21.633 20.187 1.00 134.13 82 LEU B O 1
ATOM 4713 N N . ALA B 1 85 ? -9.247 22.745 18.299 1.00 132.79 83 ALA B N 1
ATOM 4714 C CA . ALA B 1 85 ? -10.090 23.884 18.641 1.00 137.51 83 ALA B CA 1
ATOM 4715 C C . ALA B 1 85 ? -11.567 23.554 18.464 1.00 143.99 83 ALA B C 1
ATOM 4716 O O . ALA B 1 85 ? -12.413 24.026 19.234 1.00 140.88 83 ALA B O 1
ATOM 4723 N N . LYS B 1 86 ? -11.898 22.742 17.457 1.00 151.90 84 LYS B N 1
ATOM 4724 C CA . LYS B 1 86 ? -13.297 22.454 17.164 1.00 162.09 84 LYS B CA 1
ATOM 4725 C C . LYS B 1 86 ? -13.903 21.483 18.172 1.00 169.90 84 LYS B C 1
ATOM 4726 O O . LYS B 1 86 ? -15.051 21.661 18.591 1.00 171.79 84 LYS B O 1
ATOM 4733 N N . SER B 1 87 ? -13.155 20.456 18.562 1.00 172.41 85 SER B N 1
ATOM 4734 C CA . SER B 1 87 ? -13.670 19.473 19.506 1.00 174.24 85 SER B CA 1
ATOM 4735 C C . SER B 1 87 ? -14.104 20.166 20.795 1.00 174.16 85 SER B C 1
ATOM 4736 O O . SER B 1 87 ? -13.307 20.889 21.405 1.00 173.93 85 SER B O 1
ATOM 4744 N N . PRO B 1 88 ? -15.346 19.964 21.250 1.00 169.21 86 PRO B N 1
ATOM 4745 C CA . PRO B 1 88 ? -15.828 20.733 22.403 1.00 166.47 86 PRO B CA 1
ATOM 4746 C C . PRO B 1 88 ? -15.262 20.269 23.732 1.00 163.12 86 PRO B C 1
ATOM 4747 O O . PRO B 1 88 ? -15.347 21.024 24.712 1.00 161.72 86 PRO B O 1
ATOM 4758 N N . ASP B 1 89 ? -14.694 19.070 23.803 1.00 164.18 87 ASP B N 1
ATOM 4759 C CA . ASP B 1 89 ? -14.200 18.562 25.074 1.00 167.88 87 ASP B CA 1
ATOM 4760 C C . ASP B 1 89 ? -13.196 19.545 25.669 1.00 173.26 87 ASP B C 1
ATOM 4761 O O . ASP B 1 89 ? -12.326 20.056 24.951 1.00 175.18 87 ASP B O 1
ATOM 4765 N N . PRO B 1 90 ? -13.279 19.829 26.971 1.00 177.55 88 PRO B N 1
ATOM 4766 C CA . PRO B 1 90 ? -12.399 20.868 27.535 1.00 179.79 88 PRO B CA 1
ATOM 4767 C C . PRO B 1 90 ? -10.923 20.544 27.381 1.00 183.20 88 PRO B C 1
ATOM 4768 O O . PRO B 1 90 ? -10.157 21.377 26.879 1.00 184.03 88 PRO B O 1
ATOM 4779 N N . GLU B 1 91 ? -10.502 19.347 27.800 1.00 187.38 89 GLU B N 1
ATOM 4780 C CA . GLU B 1 91 ? -9.101 18.963 27.660 1.00 186.18 89 GLU B CA 1
ATOM 4781 C C . GLU B 1 91 ? -8.638 19.088 26.214 1.00 185.58 89 GLU B C 1
ATOM 4782 O O . GLU B 1 91 ? -7.492 19.473 25.953 1.00 188.68 89 GLU B O 1
ATOM 4786 N N . ASP B 1 92 ? -9.514 18.767 25.260 1.00 175.63 90 ASP B N 1
ATOM 4787 C CA . ASP B 1 92 ? -9.145 18.873 23.853 1.00 164.82 90 ASP B CA 1
ATOM 4788 C C . ASP B 1 92 ? -8.917 20.326 23.456 1.00 155.12 90 ASP B C 1
ATOM 4789 O O . ASP B 1 92 ? -7.928 20.650 22.789 1.00 151.87 90 ASP B O 1
ATOM 4798 N N . LEU B 1 93 ? -9.823 21.219 23.861 1.00 149.11 91 LEU B N 1
ATOM 4799 C CA . LEU B 1 93 ? -9.656 22.635 23.551 1.00 146.92 91 LEU B CA 1
ATOM 4800 C C . LEU B 1 93 ? -8.423 23.201 24.245 1.00 148.46 91 LEU B C 1
ATOM 4801 O O . LEU B 1 93 ? -7.585 23.855 23.613 1.00 139.20 91 LEU B O 1
ATOM 4805 N N . LYS B 1 94 ? -8.297 22.962 25.553 1.00 157.97 92 LYS B N 1
ATOM 4806 C CA . LYS B 1 94 ? -7.108 23.403 26.274 1.00 178.11 92 LYS B CA 1
ATOM 4807 C C . LYS B 1 94 ? -5.844 22.865 25.618 1.00 203.98 92 LYS B C 1
ATOM 4808 O O . LYS B 1 94 ? -4.854 23.590 25.468 1.00 207.58 92 LYS B O 1
ATOM 4812 N N . ARG B 1 95 ? -5.859 21.590 25.217 1.00 222.27 93 ARG B N 1
ATOM 4813 C CA . ARG B 1 95 ? -4.729 21.037 24.479 1.00 222.30 93 ARG B CA 1
ATOM 4814 C C . ARG B 1 95 ? -4.454 21.837 23.213 1.00 221.69 93 ARG B C 1
ATOM 4815 O O . ARG B 1 95 ? -3.294 21.975 22.806 1.00 221.27 93 ARG B O 1
ATOM 4819 N N . ALA B 1 96 ? -5.501 22.369 22.575 1.00 202.58 94 ALA B N 1
ATOM 4820 C CA . ALA B 1 96 ? -5.295 23.248 21.431 1.00 184.60 94 ALA B CA 1
ATOM 4821 C C . ALA B 1 96 ? -4.528 24.499 21.843 1.00 164.12 94 ALA B C 1
ATOM 4822 O O . ALA B 1 96 ? -3.657 24.975 21.106 1.00 165.81 94 ALA B O 1
ATOM 4829 N N . VAL B 1 97 ? -4.836 25.042 23.023 1.00 143.20 95 VAL B N 1
ATOM 4830 C CA . VAL B 1 97 ? -4.128 26.221 23.514 1.00 130.47 95 VAL B CA 1
ATOM 4831 C C . VAL B 1 97 ? -2.645 25.911 23.684 1.00 122.51 95 VAL B C 1
ATOM 4832 O O . VAL B 1 97 ? -1.780 26.570 23.096 1.00 124.34 95 VAL B O 1
ATOM 4845 N N . GLU B 1 98 ? -2.334 24.901 24.501 1.00 117.62 96 GLU B N 1
ATOM 4846 C CA . GLU B 1 98 ? -0.943 24.597 24.820 1.00 109.48 96 GLU B CA 1
ATOM 4847 C C . GLU B 1 98 ? -0.115 24.416 23.556 1.00 105.14 96 GLU B C 1
ATOM 4848 O O . GLU B 1 98 ? 0.938 25.042 23.391 1.00 103.38 96 GLU B O 1
ATOM 4854 N N . LEU B 1 99 ? -0.574 23.550 22.651 1.00 107.30 97 LEU B N 1
ATOM 4855 C CA . LEU B 1 99 ? 0.105 23.403 21.371 1.00 111.44 97 LEU B CA 1
ATOM 4856 C C . LEU B 1 99 ? 0.242 24.752 20.678 1.00 113.23 97 LEU B C 1
ATOM 4857 O O . LEU B 1 99 ? 1.313 25.089 20.163 1.00 112.99 97 LEU B O 1
ATOM 4861 N N . ALA B 1 100 ? -0.829 25.549 20.678 1.00 116.98 98 ALA B N 1
ATOM 4862 C CA . ALA B 1 100 ? -0.794 26.851 20.023 1.00 116.04 98 ALA B CA 1
ATOM 4863 C C . ALA B 1 100 ? 0.266 27.752 20.648 1.00 116.66 98 ALA B C 1
ATOM 4864 O O . ALA B 1 100 ? 1.192 28.209 19.969 1.00 119.77 98 ALA B O 1
ATOM 4871 N N . GLU B 1 101 ? 0.134 28.027 21.948 1.00 112.36 99 GLU B N 1
ATOM 4872 C CA . GLU B 1 101 ? 1.084 28.898 22.631 1.00 108.41 99 GLU B CA 1
ATOM 4873 C C . GLU B 1 101 ? 2.523 28.500 22.329 1.00 106.95 99 GLU B C 1
ATOM 4874 O O . GLU B 1 101 ? 3.367 29.350 22.024 1.00 108.91 99 GLU B O 1
ATOM 4881 N N . ALA B 1 102 ? 2.820 27.201 22.406 1.00 103.85 100 ALA B N 1
ATOM 4882 C CA . ALA B 1 102 ? 4.196 26.749 22.236 1.00 100.33 100 ALA B CA 1
ATOM 4883 C C . ALA B 1 102 ? 4.737 27.106 20.858 1.00 96.07 100 ALA B C 1
ATOM 4884 O O . ALA B 1 102 ? 5.912 27.466 20.723 1.00 95.92 100 ALA B O 1
ATOM 4891 N N . VAL B 1 103 ? 3.906 26.997 19.816 1.00 96.56 101 VAL B N 1
ATOM 4892 C CA . VAL B 1 103 ? 4.352 27.394 18.484 1.00 102.48 101 VAL B CA 1
ATOM 4893 C C . VAL B 1 103 ? 4.851 28.830 18.511 1.00 106.79 101 VAL B C 1
ATOM 4894 O O . VAL B 1 103 ? 5.906 29.153 17.946 1.00 110.26 101 VAL B O 1
ATOM 4907 N N . VAL B 1 104 ? 4.100 29.713 19.169 1.00 108.14 102 VAL B N 1
ATOM 4908 C CA . VAL B 1 104 ? 4.505 31.107 19.306 1.00 111.82 102 VAL B CA 1
ATOM 4909 C C . VAL B 1 104 ? 5.855 31.196 20.006 1.00 113.51 102 VAL B C 1
ATOM 4910 O O . VAL B 1 104 ? 6.819 31.759 19.473 1.00 113.11 102 VAL B O 1
ATOM 4923 N N . ARG B 1 105 ? 5.940 30.642 21.218 1.00 117.89 103 ARG B N 1
ATOM 4924 C CA . ARG B 1 105 ? 7.180 30.710 21.984 1.00 118.08 103 ARG B CA 1
ATOM 4925 C C . ARG B 1 105 ? 8.375 30.271 21.147 1.00 120.85 103 ARG B C 1
ATOM 4926 O O . ARG B 1 105 ? 9.463 30.848 21.253 1.00 120.11 103 ARG B O 1
ATOM 4936 N N . ALA B 1 106 ? 8.189 29.251 20.305 1.00 122.79 104 ALA B N 1
ATOM 4937 C CA . ALA B 1 106 ? 9.263 28.817 19.420 1.00 127.37 104 ALA B CA 1
ATOM 4938 C C . ALA B 1 106 ? 9.710 29.946 18.499 1.00 132.16 104 ALA B C 1
ATOM 4939 O O . ALA B 1 106 ? 10.912 30.143 18.284 1.00 135.81 104 ALA B O 1
ATOM 4946 N N . ASP B 1 107 ? 8.758 30.703 17.953 1.00 135.40 105 ASP B N 1
ATOM 4947 C CA . ASP B 1 107 ? 9.077 31.740 16.981 1.00 139.04 105 ASP B CA 1
ATOM 4948 C C . ASP B 1 107 ? 7.984 32.799 16.924 1.00 138.07 105 ASP B C 1
ATOM 4949 O O . ASP B 1 107 ? 7.089 32.722 16.073 1.00 140.16 105 ASP B O 1
ATOM 4958 N N . PRO B 1 108 ? 8.015 33.798 17.809 1.00 135.83 106 PRO B N 1
ATOM 4959 C CA . PRO B 1 108 ? 7.042 34.895 17.708 1.00 135.92 106 PRO B CA 1
ATOM 4960 C C . PRO B 1 108 ? 7.345 35.826 16.546 1.00 136.55 106 PRO B C 1
ATOM 4961 O O . PRO B 1 108 ? 8.362 35.670 15.861 1.00 136.74 106 PRO B O 1
ATOM 4972 N N . GLY B 1 109 ? 6.471 36.802 16.324 1.00 137.80 107 GLY B N 1
ATOM 4973 C CA . GLY B 1 109 ? 6.691 37.797 15.295 1.00 140.02 107 GLY B CA 1
ATOM 4974 C C . GLY B 1 109 ? 6.813 37.210 13.906 1.00 141.44 107 GLY B C 1
ATOM 4975 O O . GLY B 1 109 ? 7.735 37.550 13.159 1.00 139.05 107 GLY B O 1
ATOM 4979 N N . SER B 1 110 ? 5.884 36.328 13.546 1.00 144.51 108 SER B N 1
ATOM 4980 C CA . SER B 1 110 ? 5.887 35.713 12.229 1.00 149.21 108 SER B CA 1
ATOM 4981 C C . SER B 1 110 ? 4.459 35.345 11.855 1.00 157.91 108 SER B C 1
ATOM 4982 O O . SER B 1 110 ? 3.568 35.283 12.707 1.00 161.60 108 SER B O 1
ATOM 4990 N N . ASN B 1 111 ? 4.253 35.101 10.560 1.00 161.61 109 ASN B N 1
ATOM 4991 C CA . ASN B 1 111 ? 2.917 34.780 10.072 1.00 166.35 109 ASN B CA 1
ATOM 4992 C C . ASN B 1 111 ? 2.478 33.391 10.513 1.00 163.34 109 ASN B C 1
ATOM 4993 O O . ASN B 1 111 ? 1.285 33.169 10.751 1.00 162.84 109 ASN B O 1
ATOM 5004 N N . LEU B 1 112 ? 3.416 32.447 10.626 1.00 158.41 110 LEU B N 1
ATOM 5005 C CA . LEU B 1 112 ? 3.091 31.151 11.210 1.00 154.37 110 LEU B CA 1
ATOM 5006 C C . LEU B 1 112 ? 2.516 31.325 12.610 1.00 149.87 110 LEU B C 1
ATOM 5007 O O . LEU B 1 112 ? 1.469 30.758 12.942 1.00 153.07 110 LEU B O 1
ATOM 5014 N N . SER B 1 113 ? 3.193 32.114 13.447 1.00 143.73 111 SER B N 1
ATOM 5015 C CA . SER B 1 113 ? 2.652 32.440 14.761 1.00 141.85 111 SER B CA 1
ATOM 5016 C C . SER B 1 113 ? 1.279 33.091 14.643 1.00 139.45 111 SER B C 1
ATOM 5017 O O . SER B 1 113 ? 0.380 32.809 15.444 1.00 138.19 111 SER B O 1
ATOM 5025 N N . LYS B 1 114 ? 1.104 33.972 13.654 1.00 140.66 112 LYS B N 1
ATOM 5026 C CA . LYS B 1 114 ? -0.170 34.656 13.463 1.00 142.03 112 LYS B CA 1
ATOM 5027 C C . LYS B 1 114 ? -1.328 33.667 13.464 1.00 139.15 112 LYS B C 1
ATOM 5028 O O . LYS B 1 114 ? -2.250 33.763 14.282 1.00 137.93 112 LYS B O 1
ATOM 5032 N N . LYS B 1 115 ? -1.294 32.704 12.540 1.00 132.80 113 LYS B N 1
ATOM 5033 C CA . LYS B 1 115 ? -2.354 31.705 12.477 1.00 128.08 113 LYS B CA 1
ATOM 5034 C C . LYS B 1 115 ? -2.522 31.007 13.819 1.00 120.85 113 LYS B C 1
ATOM 5035 O O . LYS B 1 115 ? -3.647 30.710 14.236 1.00 122.05 113 LYS B O 1
ATOM 5039 N N . ALA B 1 116 ? -1.414 30.743 14.516 1.00 117.61 114 ALA B N 1
ATOM 5040 C CA . ALA B 1 116 ? -1.510 30.195 15.864 1.00 114.41 114 ALA B CA 1
ATOM 5041 C C . ALA B 1 116 ? -2.196 31.181 16.800 1.00 114.20 114 ALA B C 1
ATOM 5042 O O . ALA B 1 116 ? -2.985 30.782 17.665 1.00 110.81 114 ALA B O 1
ATOM 5049 N N . LEU B 1 117 ? -1.909 32.476 16.642 1.00 118.69 115 LEU B N 1
ATOM 5050 C CA . LEU B 1 117 ? -2.590 33.491 17.437 1.00 126.05 115 LEU B CA 1
ATOM 5051 C C . LEU B 1 117 ? -4.092 33.450 17.193 1.00 136.44 115 LEU B C 1
ATOM 5052 O O . LEU B 1 117 ? -4.889 33.411 18.138 1.00 138.11 115 LEU B O 1
ATOM 5056 N N . GLU B 1 118 ? -4.499 33.461 15.921 1.00 144.94 116 GLU B N 1
ATOM 5057 C CA . GLU B 1 118 ? -5.919 33.384 15.599 1.00 145.45 116 GLU B CA 1
ATOM 5058 C C . GLU B 1 118 ? -6.532 32.093 16.128 1.00 144.55 116 GLU B C 1
ATOM 5059 O O . GLU B 1 118 ? -7.653 32.100 16.650 1.00 145.60 116 GLU B O 1
ATOM 5063 N N . ILE B 1 119 ? -5.807 30.977 16.016 1.00 134.29 117 ILE B N 1
ATOM 5064 C CA . ILE B 1 119 ? -6.334 29.692 16.470 1.00 122.64 117 ILE B CA 1
ATOM 5065 C C . ILE B 1 119 ? -6.679 29.750 17.954 1.00 120.54 117 ILE B C 1
ATOM 5066 O O . ILE B 1 119 ? -7.742 29.281 18.378 1.00 127.18 117 ILE B O 1
ATOM 5076 N N . ILE B 1 120 ? -5.779 30.310 18.770 1.00 116.29 118 ILE B N 1
ATOM 5077 C CA . ILE B 1 120 ? -6.054 30.437 20.199 1.00 115.28 118 ILE B CA 1
ATOM 5078 C C . ILE B 1 120 ? -7.421 31.072 20.415 1.00 115.91 118 ILE B C 1
ATOM 5079 O O . ILE B 1 120 ? -8.238 30.588 21.206 1.00 116.86 118 ILE B O 1
ATOM 5095 N N . LEU B 1 121 ? -7.677 32.181 19.715 1.00 118.02 119 LEU B N 1
ATOM 5096 C CA . LEU B 1 121 ? -8.886 32.963 19.946 1.00 121.54 119 LEU B CA 1
ATOM 5097 C C . LEU B 1 121 ? -10.126 32.080 19.950 1.00 124.88 119 LEU B C 1
ATOM 5098 O O . LEU B 1 121 ? -10.958 32.159 20.862 1.00 124.61 119 LEU B O 1
ATOM 5105 N N . ARG B 1 122 ? -10.266 31.232 18.931 1.00 126.55 120 ARG B N 1
ATOM 5106 C CA . ARG B 1 122 ? -11.431 30.361 18.842 1.00 128.92 120 ARG B CA 1
ATOM 5107 C C . ARG B 1 122 ? -11.563 29.498 20.088 1.00 127.72 120 ARG B C 1
ATOM 5108 O O . ARG B 1 122 ? -12.645 29.398 20.678 1.00 129.47 120 ARG B O 1
ATOM 5129 N N . ALA B 1 123 ? -10.463 28.873 20.509 1.00 123.52 121 ALA B N 1
ATOM 5130 C CA . ALA B 1 123 ? -10.498 28.007 21.681 1.00 121.96 121 ALA B CA 1
ATOM 5131 C C . ALA B 1 123 ? -10.989 28.761 22.910 1.00 119.65 121 ALA B C 1
ATOM 5132 O O . ALA B 1 123 ? -11.867 28.281 23.638 1.00 119.85 121 ALA B O 1
ATOM 5139 N N . ALA B 1 124 ? -10.430 29.947 23.161 1.00 118.46 122 ALA B N 1
ATOM 5140 C CA . ALA B 1 124 ? -10.807 30.702 24.351 1.00 120.77 122 ALA B CA 1
ATOM 5141 C C . ALA B 1 124 ? -12.295 31.024 24.349 1.00 122.35 122 ALA B C 1
ATOM 5142 O O . ALA B 1 124 ? -12.966 30.900 25.381 1.00 121.82 122 ALA B O 1
ATOM 5149 N N . ALA B 1 125 ? -12.829 31.449 23.201 1.00 124.71 123 ALA B N 1
ATOM 5150 C CA . ALA B 1 125 ? -14.269 31.652 23.087 1.00 126.10 123 ALA B CA 1
ATOM 5151 C C . ALA B 1 125 ? -15.022 30.382 23.461 1.00 126.51 123 ALA B C 1
ATOM 5152 O O . ALA B 1 125 ? -15.952 30.411 24.275 1.00 126.93 123 ALA B O 1
ATOM 5159 N N . GLU B 1 126 ? -14.629 29.253 22.871 1.00 123.98 124 GLU B N 1
ATOM 5160 C CA . GLU B 1 126 ? -15.256 27.983 23.212 1.00 124.08 124 GLU B CA 1
ATOM 5161 C C . GLU B 1 126 ? -15.090 27.676 24.696 1.00 122.78 124 GLU B C 1
ATOM 5162 O O . GLU B 1 126 ? -16.052 27.302 25.375 1.00 124.75 124 GLU B O 1
ATOM 5174 N N . LEU B 1 127 ? -13.870 27.824 25.220 1.00 119.11 125 LEU B N 1
ATOM 5175 C CA . LEU B 1 127 ? -13.665 27.626 26.651 1.00 118.67 125 LEU B CA 1
ATOM 5176 C C . LEU B 1 127 ? -14.497 28.614 27.459 1.00 120.92 125 LEU B C 1
ATOM 5177 O O . LEU B 1 127 ? -15.011 28.274 28.531 1.00 122.06 125 LEU B O 1
ATOM 5184 N N . ALA B 1 128 ? -14.641 29.846 26.960 1.00 122.50 126 ALA B N 1
ATOM 5185 C CA . ALA B 1 128 ? -15.484 30.822 27.639 1.00 122.49 126 ALA B CA 1
ATOM 5186 C C . ALA B 1 128 ? -16.910 30.311 27.797 1.00 126.53 126 ALA B C 1
ATOM 5187 O O . ALA B 1 128 ? -17.585 30.648 28.777 1.00 130.79 126 ALA B O 1
ATOM 5194 N N . LYS B 1 129 ? -17.387 29.498 26.852 1.00 124.50 127 LYS B N 1
ATOM 5195 C CA . LYS B 1 129 ? -18.730 28.939 26.966 1.00 123.40 127 LYS B CA 1
ATOM 5196 C C . LYS B 1 129 ? -18.826 27.985 28.153 1.00 122.18 127 LYS B C 1
ATOM 5197 O O . LYS B 1 129 ? -19.778 28.058 28.941 1.00 120.02 127 LYS B O 1
ATOM 5216 N N . LEU B 1 130 ? -17.853 27.086 28.287 1.00 124.79 128 LEU B N 1
ATOM 5217 C CA . LEU B 1 130 ? -17.840 26.159 29.407 1.00 131.68 128 LEU B CA 1
ATOM 5218 C C . LEU B 1 130 ? -17.942 26.936 30.719 1.00 138.06 128 LEU B C 1
ATOM 5219 O O . LEU B 1 130 ? -17.427 28.058 30.814 1.00 141.52 128 LEU B O 1
ATOM 5223 N N . PRO B 1 131 ? -18.622 26.400 31.732 1.00 144.01 129 PRO B N 1
ATOM 5224 C CA . PRO B 1 131 ? -18.740 27.110 33.016 1.00 144.98 129 PRO B CA 1
ATOM 5225 C C . PRO B 1 131 ? -17.728 26.725 34.088 1.00 146.32 129 PRO B C 1
ATOM 5226 O O . PRO B 1 131 ? -17.841 27.237 35.207 1.00 149.32 129 PRO B O 1
ATOM 5237 N N . ASP B 1 132 ? -16.763 25.865 33.799 1.00 146.58 130 ASP B N 1
ATOM 5238 C CA . ASP B 1 132 ? -15.745 25.543 34.794 1.00 145.12 130 ASP B CA 1
ATOM 5239 C C . ASP B 1 132 ? -14.917 26.790 35.078 1.00 143.26 130 ASP B C 1
ATOM 5240 O O . ASP B 1 132 ? -14.257 27.302 34.163 1.00 141.18 130 ASP B O 1
ATOM 5249 N N . PRO B 1 133 ? -14.921 27.315 36.308 1.00 140.57 131 PRO B N 1
ATOM 5250 C CA . PRO B 1 133 ? -14.151 28.542 36.574 1.00 139.96 131 PRO B CA 1
ATOM 5251 C C . PRO B 1 133 ? -12.708 28.473 36.101 1.00 138.59 131 PRO B C 1
ATOM 5252 O O . PRO B 1 133 ? -12.247 29.372 35.385 1.00 138.67 131 PRO B O 1
ATOM 5263 N N . ASP B 1 134 ? -11.978 27.423 36.483 1.00 138.79 132 ASP B N 1
ATOM 5264 C CA . ASP B 1 134 ? -10.583 27.309 36.072 1.00 133.40 132 ASP B CA 1
ATOM 5265 C C . ASP B 1 134 ? -10.452 27.341 34.555 1.00 131.56 132 ASP B C 1
ATOM 5266 O O . ASP B 1 134 ? -9.543 27.984 34.017 1.00 131.38 132 ASP B O 1
ATOM 5275 N N . ALA B 1 135 ? -11.349 26.652 33.846 1.00 127.77 133 ALA B N 1
ATOM 5276 C CA . ALA B 1 135 ? -11.368 26.749 32.391 1.00 126.95 133 ALA B CA 1
ATOM 5277 C C . ALA B 1 135 ? -11.594 28.189 31.950 1.00 122.00 133 ALA B C 1
ATOM 5278 O O . ALA B 1 135 ? -10.858 28.720 31.111 1.00 120.49 133 ALA B O 1
ATOM 5285 N N . LEU B 1 136 ? -12.621 28.835 32.508 1.00 120.39 134 LEU B N 1
ATOM 5286 C CA . LEU B 1 136 ? -12.872 30.237 32.197 1.00 118.12 134 LEU B CA 1
ATOM 5287 C C . LEU B 1 136 ? -11.661 31.096 32.536 1.00 113.46 134 LEU B C 1
ATOM 5288 O O . LEU B 1 136 ? -11.324 32.028 31.797 1.00 108.85 134 LEU B O 1
ATOM 5304 N N . ALA B 1 137 ? -10.994 30.798 33.653 1.00 115.25 135 ALA B N 1
ATOM 5305 C CA . ALA B 1 137 ? -9.746 31.482 33.969 1.00 119.24 135 ALA B CA 1
ATOM 5306 C C . ALA B 1 137 ? -8.706 31.244 32.884 1.00 122.54 135 ALA B C 1
ATOM 5307 O O . ALA B 1 137 ? -7.988 32.168 32.485 1.00 124.00 135 ALA B O 1
ATOM 5314 N N . ALA B 1 138 ? -8.612 30.007 32.392 1.00 127.75 136 ALA B N 1
ATOM 5315 C CA . ALA B 1 138 ? -7.626 29.686 31.367 1.00 133.05 136 ALA B CA 1
ATOM 5316 C C . ALA B 1 138 ? -7.845 30.528 30.116 1.00 136.73 136 ALA B C 1
ATOM 5317 O O . ALA B 1 138 ? -6.894 31.082 29.552 1.00 139.34 136 ALA B O 1
ATOM 5324 N N . ALA B 1 139 ? -9.095 30.631 29.660 1.00 133.17 137 ALA B N 1
ATOM 5325 C CA . ALA B 1 139 ? -9.383 31.474 28.505 1.00 130.60 137 ALA B CA 1
ATOM 5326 C C . ALA B 1 139 ? -8.901 32.899 28.741 1.00 126.70 137 ALA B C 1
ATOM 5327 O O . ALA B 1 139 ? -8.311 33.519 27.849 1.00 125.92 137 ALA B O 1
ATOM 5334 N N . ALA B 1 140 ? -9.143 33.437 29.938 1.00 123.52 138 ALA B N 1
ATOM 5335 C CA . ALA B 1 140 ? -8.587 34.738 30.290 1.00 119.17 138 ALA B CA 1
ATOM 5336 C C . ALA B 1 140 ? -7.067 34.714 30.193 1.00 116.20 138 ALA B C 1
ATOM 5337 O O . ALA B 1 140 ? -6.452 35.632 29.637 1.00 116.03 138 ALA B O 1
ATOM 5344 N N . ARG B 1 141 ? -6.442 33.665 30.731 1.00 115.76 139 ARG B N 1
ATOM 5345 C CA . ARG B 1 141 ? -5.001 33.496 30.590 1.00 115.14 139 ARG B CA 1
ATOM 5346 C C . ARG B 1 141 ? -4.596 33.527 29.121 1.00 116.39 139 ARG B C 1
ATOM 5347 O O . ARG B 1 141 ? -3.751 34.329 28.708 1.00 117.51 139 ARG B O 1
ATOM 5357 N N . ALA B 1 142 ? -5.202 32.657 28.311 1.00 117.23 140 ALA B N 1
ATOM 5358 C CA . ALA B 1 142 ? -4.875 32.615 26.890 1.00 122.56 140 ALA B CA 1
ATOM 5359 C C . ALA B 1 142 ? -5.290 33.906 26.195 1.00 124.69 140 ALA B C 1
ATOM 5360 O O . ALA B 1 142 ? -4.528 34.469 25.401 1.00 126.53 140 ALA B O 1
ATOM 5367 N N . ALA B 1 143 ? -6.502 34.391 26.476 1.00 127.52 141 ALA B N 1
ATOM 5368 C CA . ALA B 1 143 ? -6.956 35.642 25.876 1.00 129.69 141 ALA B CA 1
ATOM 5369 C C . ALA B 1 143 ? -6.000 36.782 26.205 1.00 128.25 141 ALA B C 1
ATOM 5370 O O . ALA B 1 143 ? -5.541 37.503 25.312 1.00 128.50 141 ALA B O 1
ATOM 5377 N N . SER B 1 144 ? -5.693 36.960 27.491 1.00 128.04 142 SER B N 1
ATOM 5378 C CA . SER B 1 144 ? -4.773 38.017 27.894 1.00 124.67 142 SER B CA 1
ATOM 5379 C C . SER B 1 144 ? -3.439 37.892 27.171 1.00 124.80 142 SER B C 1
ATOM 5380 O O . SER B 1 144 ? -2.868 38.897 26.729 1.00 123.62 142 SER B O 1
ATOM 5387 N N . LYS B 1 145 ? -2.918 36.668 27.054 1.00 126.30 143 LYS B N 1
ATOM 5388 C CA . LYS B 1 145 ? -1.684 36.461 26.309 1.00 124.88 143 LYS B CA 1
ATOM 5389 C C . LYS B 1 145 ? -1.798 37.024 24.900 1.00 127.13 143 LYS B C 1
ATOM 5390 O O . LYS B 1 145 ? -0.816 37.545 24.358 1.00 127.21 143 LYS B O 1
ATOM 5394 N N . VAL B 1 146 ? -2.986 36.943 24.300 1.00 128.82 144 VAL B N 1
ATOM 5395 C CA . VAL B 1 146 ? -3.180 37.479 22.957 1.00 130.40 144 VAL B CA 1
ATOM 5396 C C . VAL B 1 146 ? -2.972 38.988 22.957 1.00 133.06 144 VAL B C 1
ATOM 5397 O O . VAL B 1 146 ? -2.257 39.536 22.109 1.00 132.29 144 VAL B O 1
ATOM 5401 N N . GLN B 1 147 ? -3.598 39.685 23.907 1.00 137.85 145 GLN B N 1
ATOM 5402 C CA . GLN B 1 147 ? -3.424 41.130 23.994 1.00 145.14 145 GLN B CA 1
ATOM 5403 C C . GLN B 1 147 ? -2.014 41.481 24.449 1.00 155.62 145 GLN B C 1
ATOM 5404 O O . GLN B 1 147 ? -1.326 42.287 23.811 1.00 157.35 145 GLN B O 1
ATOM 5418 N N . GLN B 1 148 ? -1.568 40.884 25.558 1.00 163.88 146 GLN B N 1
ATOM 5419 C CA . GLN B 1 148 ? -0.252 41.210 26.097 1.00 165.67 146 GLN B CA 1
ATOM 5420 C C . GLN B 1 148 ? 0.838 41.007 25.053 1.00 168.91 146 GLN B C 1
ATOM 5421 O O . GLN B 1 148 ? 1.783 41.800 24.971 1.00 169.86 146 GLN B O 1
ATOM 5425 N N . GLU B 1 149 ? 0.730 39.950 24.248 1.00 162.73 147 GLU B N 1
ATOM 5426 C CA . GLU B 1 149 ? 1.683 39.756 23.160 1.00 156.49 147 GLU B CA 1
ATOM 5427 C C . GLU B 1 149 ? 1.479 40.808 22.077 1.00 153.01 147 GLU B C 1
ATOM 5428 O O . GLU B 1 149 ? 2.442 41.416 21.596 1.00 152.72 147 GLU B O 1
ATOM 5440 N N . GLN B 1 150 ? 0.231 41.044 21.690 1.00 150.83 148 GLN B N 1
ATOM 5441 C CA . GLN B 1 150 ? -0.075 42.041 20.672 1.00 150.38 148 GLN B CA 1
ATOM 5442 C C . GLN B 1 150 ? 0.269 43.442 21.168 1.00 146.82 148 GLN B C 1
ATOM 5443 O O . GLN B 1 150 ? -0.612 44.283 21.343 1.00 145.10 148 GLN B O 1
ATOM 5447 N N . GLY B 1 152 ? -3.799 45.932 22.399 1.00 161.28 150 GLY B N 1
ATOM 5448 C CA . GLY B 1 152 ? -4.339 47.011 21.595 1.00 169.58 150 GLY B CA 1
ATOM 5449 C C . GLY B 1 152 ? -4.710 46.591 20.186 1.00 183.47 150 GLY B C 1
ATOM 5450 O O . GLY B 1 152 ? -5.327 47.354 19.444 1.00 191.93 150 GLY B O 1
ATOM 5453 N N . SER B 1 153 ? -4.337 45.369 19.819 1.00 184.58 151 SER B N 1
ATOM 5454 C CA . SER B 1 153 ? -4.568 44.879 18.471 1.00 186.60 151 SER B CA 1
ATOM 5455 C C . SER B 1 153 ? -6.005 44.389 18.306 1.00 186.45 151 SER B C 1
ATOM 5456 O O . SER B 1 153 ? -6.728 44.150 19.277 1.00 185.59 151 SER B O 1
ATOM 5460 N N . ASN B 1 154 ? -6.414 44.247 17.043 1.00 180.42 152 ASN B N 1
ATOM 5461 C CA . ASN B 1 154 ? -7.733 43.701 16.741 1.00 175.23 152 ASN B CA 1
ATOM 5462 C C . ASN B 1 154 ? -7.936 42.359 17.432 1.00 167.73 152 ASN B C 1
ATOM 5463 O O . ASN B 1 154 ? -8.947 42.141 18.110 1.00 165.26 152 ASN B O 1
ATOM 5470 N N . LEU B 1 155 ? -6.981 41.438 17.262 1.00 163.88 153 LEU B N 1
ATOM 5471 C CA . LEU B 1 155 ? -7.029 40.181 18.000 1.00 162.08 153 LEU B CA 1
ATOM 5472 C C . LEU B 1 155 ? -7.209 40.443 19.489 1.00 165.92 153 LEU B C 1
ATOM 5473 O O . LEU B 1 155 ? -8.019 39.785 20.152 1.00 168.83 153 LEU B O 1
ATOM 5477 N N . ALA B 1 156 ? -6.468 41.412 20.028 1.00 162.80 154 ALA B N 1
ATOM 5478 C CA . ALA B 1 156 ? -6.672 41.819 21.412 1.00 159.66 154 ALA B CA 1
ATOM 5479 C C . ALA B 1 156 ? -8.070 42.394 21.604 1.00 151.77 154 ALA B C 1
ATOM 5480 O O . ALA B 1 156 ? -8.771 42.047 22.562 1.00 152.50 154 ALA B O 1
ATOM 5487 N N . LYS B 1 157 ? -8.491 43.283 20.700 1.00 149.79 155 LYS B N 1
ATOM 5488 C CA . LYS B 1 157 ? -9.848 43.814 20.755 1.00 147.82 155 LYS B CA 1
ATOM 5489 C C . LYS B 1 157 ? -10.864 42.681 20.800 1.00 148.46 155 LYS B C 1
ATOM 5490 O O . LYS B 1 157 ? -11.793 42.689 21.615 1.00 149.78 155 LYS B O 1
ATOM 5494 N N . ALA B 1 158 ? -10.698 41.689 19.922 1.00 146.29 156 ALA B N 1
ATOM 5495 C CA . ALA B 1 158 ? -11.510 40.483 20.015 1.00 142.46 156 ALA B CA 1
ATOM 5496 C C . ALA B 1 158 ? -11.224 39.736 21.310 1.00 138.16 156 ALA B C 1
ATOM 5497 O O . ALA B 1 158 ? -12.147 39.252 21.976 1.00 135.81 156 ALA B O 1
ATOM 5504 N N . ALA B 1 159 ? -9.946 39.633 21.684 1.00 136.38 157 ALA B N 1
ATOM 5505 C CA . ALA B 1 159 ? -9.591 38.954 22.925 1.00 137.05 157 ALA B CA 1
ATOM 5506 C C . ALA B 1 159 ? -10.300 39.586 24.115 1.00 135.98 157 ALA B C 1
ATOM 5507 O O . ALA B 1 159 ? -10.807 38.877 24.992 1.00 135.61 157 ALA B O 1
ATOM 5514 N N . GLN B 1 160 ? -10.338 40.920 24.167 1.00 140.73 158 GLN B N 1
ATOM 5515 C CA . GLN B 1 160 ? -11.047 41.599 25.245 1.00 145.88 158 GLN B CA 1
ATOM 5516 C C . GLN B 1 160 ? -12.485 41.108 25.348 1.00 153.78 158 GLN B C 1
ATOM 5517 O O . GLN B 1 160 ? -12.996 40.882 26.451 1.00 153.38 158 GLN B O 1
ATOM 5527 N N . GLU B 1 161 ? -13.151 40.934 24.204 1.00 161.85 159 GLU B N 1
ATOM 5528 C CA . GLU B 1 161 ? -14.520 40.429 24.210 1.00 163.00 159 GLU B CA 1
ATOM 5529 C C . GLU B 1 161 ? -14.594 39.069 24.894 1.00 161.61 159 GLU B C 1
ATOM 5530 O O . GLU B 1 161 ? -15.463 38.836 25.741 1.00 162.85 159 GLU B O 1
ATOM 5534 N N . ILE B 1 162 ? -13.689 38.154 24.535 1.00 153.57 160 ILE B N 1
ATOM 5535 C CA . ILE B 1 162 ? -13.632 36.861 25.212 1.00 140.71 160 ILE B CA 1
ATOM 5536 C C . ILE B 1 162 ? -13.481 37.065 26.714 1.00 141.89 160 ILE B C 1
ATOM 5537 O O . ILE B 1 162 ? -14.203 36.462 27.518 1.00 144.69 160 ILE B O 1
ATOM 5547 N N . MET B 1 163 ? -12.531 37.913 27.112 1.00 138.63 161 MET B N 1
ATOM 5548 C CA . MET B 1 163 ? -12.410 38.286 28.517 1.00 141.85 161 MET B CA 1
ATOM 5549 C C . MET B 1 163 ? -13.725 38.847 29.040 1.00 142.26 161 MET B C 1
ATOM 5550 O O . MET B 1 163 ? -14.243 38.394 30.069 1.00 145.31 161 MET B O 1
ATOM 5554 N N . ARG B 1 164 ? -14.281 39.843 28.344 1.00 144.55 162 ARG B N 1
ATOM 5555 C CA . ARG B 1 164 ? -15.581 40.386 28.726 1.00 144.96 162 ARG B CA 1
ATOM 5556 C C . ARG B 1 164 ? -16.617 39.276 28.845 1.00 145.50 162 ARG B C 1
ATOM 5557 O O . ARG B 1 164 ? -17.295 39.147 29.870 1.00 145.81 162 ARG B O 1
ATOM 5561 N N . GLN B 1 165 ? -16.753 38.462 27.795 1.00 144.69 163 GLN B N 1
ATOM 5562 C CA . GLN B 1 165 ? -17.599 37.279 27.877 1.00 143.67 163 GLN B CA 1
ATOM 5563 C C . GLN B 1 165 ? -17.241 36.444 29.099 1.00 141.30 163 GLN B C 1
ATOM 5564 O O . GLN B 1 165 ? -18.121 35.989 29.838 1.00 141.33 163 GLN B O 1
ATOM 5571 N N . ALA B 1 166 ? -15.941 36.237 29.328 1.00 140.96 164 ALA B N 1
ATOM 5572 C CA . ALA B 1 166 ? -15.502 35.449 30.474 1.00 142.52 164 ALA B CA 1
ATOM 5573 C C . ALA B 1 166 ? -15.994 36.063 31.779 1.00 144.16 164 ALA B C 1
ATOM 5574 O O . ALA B 1 166 ? -16.563 35.369 32.629 1.00 144.42 164 ALA B O 1
ATOM 5581 N N . SER B 1 167 ? -15.771 37.367 31.961 1.00 148.05 165 SER B N 1
ATOM 5582 C CA . SER B 1 167 ? -16.264 38.043 33.156 1.00 149.85 165 SER B CA 1
ATOM 5583 C C . SER B 1 167 ? -17.761 37.817 33.328 1.00 152.80 165 SER B C 1
ATOM 5584 O O . SER B 1 167 ? -18.219 37.375 34.388 1.00 153.90 165 SER B O 1
ATOM 5588 N N . ARG B 1 168 ? -18.542 38.109 32.284 1.00 146.76 166 ARG B N 1
ATOM 5589 C CA . ARG B 1 168 ? -19.977 37.860 32.339 1.00 141.47 166 ARG B CA 1
ATOM 5590 C C . ARG B 1 168 ? -20.271 36.374 32.506 1.00 137.51 166 ARG B C 1
ATOM 5591 O O . ARG B 1 168 ? -21.135 35.990 33.303 1.00 137.55 166 ARG B O 1
ATOM 5601 N N . ALA B 1 169 ? -19.562 35.521 31.760 1.00 131.56 167 ALA B N 1
ATOM 5602 C CA . ALA B 1 169 ? -19.719 34.080 31.926 1.00 129.60 167 ALA B CA 1
ATOM 5603 C C . ALA B 1 169 ? -19.393 33.662 33.355 1.00 124.16 167 ALA B C 1
ATOM 5604 O O . ALA B 1 169 ? -20.128 32.881 33.971 1.00 123.91 167 ALA B O 1
ATOM 5611 N N . ALA B 1 170 ? -18.282 34.171 33.896 1.00 124.50 168 ALA B N 1
ATOM 5612 C CA . ALA B 1 170 ? -17.960 33.921 35.296 1.00 126.77 168 ALA B CA 1
ATOM 5613 C C . ALA B 1 170 ? -19.051 34.465 36.209 1.00 131.50 168 ALA B C 1
ATOM 5614 O O . ALA B 1 170 ? -19.415 33.829 37.205 1.00 128.94 168 ALA B O 1
ATOM 5621 N N . GLU B 1 171 ? -19.594 35.639 35.880 1.00 136.66 169 GLU B N 1
ATOM 5622 C CA . GLU B 1 171 ? -20.625 36.242 36.716 1.00 143.02 169 GLU B CA 1
ATOM 5623 C C . GLU B 1 171 ? -21.886 35.387 36.731 1.00 154.68 169 GLU B C 1
ATOM 5624 O O . GLU B 1 171 ? -22.431 35.083 37.798 1.00 157.27 169 GLU B O 1
ATOM 5631 N N . GLU B 1 172 ? -22.369 34.990 35.552 1.00 163.59 170 GLU B N 1
ATOM 5632 C CA . GLU B 1 172 ? -23.526 34.103 35.498 1.00 167.25 170 GLU B CA 1
ATOM 5633 C C . GLU B 1 172 ? -23.240 32.807 36.246 1.00 166.86 170 GLU B C 1
ATOM 5634 O O . GLU B 1 172 ? -24.053 32.353 37.060 1.00 168.15 170 GLU B O 1
ATOM 5646 N N . ALA B 1 173 ? -22.082 32.196 35.980 1.00 161.78 171 ALA B N 1
ATOM 5647 C CA . ALA B 1 173 ? -21.663 31.032 36.752 1.00 156.62 171 ALA B CA 1
ATOM 5648 C C . ALA B 1 173 ? -21.742 31.317 38.244 1.00 150.08 171 ALA B C 1
ATOM 5649 O O . ALA B 1 173 ? -22.146 30.454 39.033 1.00 149.44 171 ALA B O 1
ATOM 5656 N N . ALA B 1 174 ? -21.358 32.530 38.651 1.00 145.97 172 ALA B N 1
ATOM 5657 C CA . ALA B 1 174 ? -21.527 32.930 40.041 1.00 142.88 172 ALA B CA 1
ATOM 5658 C C . ALA B 1 174 ? -23.004 32.990 40.410 1.00 140.04 172 ALA B C 1
ATOM 5659 O O . ALA B 1 174 ? -23.402 32.544 41.492 1.00 139.81 172 ALA B O 1
ATOM 5666 N N . ARG B 1 175 ? -23.833 33.528 39.514 1.00 137.92 173 ARG B N 1
ATOM 5667 C CA . ARG B 1 175 ? -25.249 33.698 39.820 1.00 137.74 173 ARG B CA 1
ATOM 5668 C C . ARG B 1 175 ? -25.931 32.355 40.051 1.00 137.78 173 ARG B C 1
ATOM 5669 O O . ARG B 1 175 ? -26.576 32.144 41.084 1.00 138.82 173 ARG B O 1
ATOM 5676 N N . ARG B 1 176 ? -25.807 31.434 39.093 1.00 136.98 174 ARG B N 1
ATOM 5677 C CA . ARG B 1 176 ? -26.490 30.149 39.207 1.00 136.84 174 ARG B CA 1
ATOM 5678 C C . ARG B 1 176 ? -26.037 29.393 40.451 1.00 138.14 174 ARG B C 1
ATOM 5679 O O . ARG B 1 176 ? -26.863 28.972 41.269 1.00 141.29 174 ARG B O 1
ATOM 5689 N N . ALA B 1 177 ? -24.724 29.202 40.608 1.00 137.02 175 ALA B N 1
ATOM 5690 C CA . ALA B 1 177 ? -24.220 28.499 41.782 1.00 134.44 175 ALA B CA 1
ATOM 5691 C C . ALA B 1 177 ? -24.716 29.140 43.070 1.00 134.68 175 ALA B C 1
ATOM 5692 O O . ALA B 1 177 ? -24.960 28.440 44.060 1.00 133.00 175 ALA B O 1
ATOM 5699 N N . LYS B 1 178 ? -24.870 30.466 43.079 1.00 135.28 176 LYS B N 1
ATOM 5700 C CA . LYS B 1 178 ? -25.494 31.132 44.217 1.00 136.37 176 LYS B CA 1
ATOM 5701 C C . LYS B 1 178 ? -26.910 30.612 44.436 1.00 141.63 176 LYS B C 1
ATOM 5702 O O . LYS B 1 178 ? -27.295 30.276 45.561 1.00 142.83 176 LYS B O 1
ATOM 5706 N N . GLU B 1 179 ? -27.699 30.534 43.361 1.00 144.42 177 GLU B N 1
ATOM 5707 C CA . GLU B 1 179 ? -29.075 30.065 43.478 1.00 149.51 177 GLU B CA 1
ATOM 5708 C C . GLU B 1 179 ? -29.123 28.639 44.015 1.00 153.57 177 GLU B C 1
ATOM 5709 O O . GLU B 1 179 ? -29.804 28.360 45.008 1.00 155.04 177 GLU B O 1
ATOM 5713 N N . THR B 1 180 ? -28.410 27.718 43.363 1.00 157.47 178 THR B N 1
ATOM 5714 C CA . THR B 1 180 ? -28.369 26.342 43.845 1.00 164.20 178 THR B CA 1
ATOM 5715 C C . THR B 1 180 ? -27.879 26.288 45.286 1.00 167.75 178 THR B C 1
ATOM 5716 O O . THR B 1 180 ? -28.521 25.681 46.151 1.00 168.90 178 THR B O 1
ATOM 5727 N N . LEU B 1 181 ? -26.734 26.916 45.562 1.00 172.52 179 LEU B N 1
ATOM 5728 C CA . LEU B 1 181 ? -26.262 27.017 46.938 1.00 173.68 179 LEU B CA 1
ATOM 5729 C C . LEU B 1 181 ? -27.349 27.589 47.840 1.00 178.99 179 LEU B C 1
ATOM 5730 O O . LEU B 1 181 ? -27.544 27.121 48.968 1.00 182.59 179 LEU B O 1
ATOM 5734 N N . GLU B 1 182 ? -28.072 28.600 47.357 1.00 177.82 180 GLU B N 1
ATOM 5735 C CA . GLU B 1 182 ? -29.203 29.135 48.109 1.00 178.32 180 GLU B CA 1
ATOM 5736 C C . GLU B 1 182 ? -30.313 28.098 48.235 1.00 177.22 180 GLU B C 1
ATOM 5737 O O . GLU B 1 182 ? -30.802 27.829 49.338 1.00 176.67 180 GLU B O 1
ATOM 5749 N N . LYS B 1 183 ? -30.720 27.504 47.110 1.00 175.82 181 LYS B N 1
ATOM 5750 C CA . LYS B 1 183 ? -31.837 26.565 47.121 1.00 181.13 181 LYS B CA 1
ATOM 5751 C C . LYS B 1 183 ? -31.607 25.417 48.096 1.00 180.57 181 LYS B C 1
ATOM 5752 O O . LYS B 1 183 ? -32.572 24.862 48.636 1.00 183.26 181 LYS B O 1
ATOM 5756 N N . ALA B 1 184 ? -30.349 25.049 48.341 1.00 181.15 182 ALA B N 1
ATOM 5757 C CA . ALA B 1 184 ? -30.070 23.873 49.155 1.00 185.73 182 ALA B CA 1
ATOM 5758 C C . ALA B 1 184 ? -30.329 24.120 50.636 1.00 187.79 182 ALA B C 1
ATOM 5759 O O . ALA B 1 184 ? -30.644 23.176 51.370 1.00 189.78 182 ALA B O 1
ATOM 5766 N N . GLU B 1 185 ? -30.204 25.368 51.094 1.00 190.21 183 GLU B N 1
ATOM 5767 C CA . GLU B 1 185 ? -30.304 25.647 52.524 1.00 194.09 183 GLU B CA 1
ATOM 5768 C C . GLU B 1 185 ? -31.641 25.185 53.090 1.00 203.59 183 GLU B C 1
ATOM 5769 O O . GLU B 1 185 ? -31.692 24.590 54.174 1.00 205.65 183 GLU B O 1
ATOM 5773 N N . LYS B 1 186 ? -32.736 25.456 52.377 1.00 208.82 184 LYS B N 1
ATOM 5774 C CA . LYS B 1 186 ? -34.044 25.013 52.844 1.00 213.05 184 LYS B CA 1
ATOM 5775 C C . LYS B 1 186 ? -34.183 23.500 52.752 1.00 216.66 184 LYS B C 1
ATOM 5776 O O . LYS B 1 186 ? -34.915 22.898 53.545 1.00 218.78 184 LYS B O 1
ATOM 5780 N N . ASP B 1 187 ? -33.491 22.870 51.798 1.00 213.98 185 ASP B N 1
ATOM 5781 C CA . ASP B 1 187 ? -33.496 21.414 51.709 1.00 216.66 185 ASP B CA 1
ATOM 5782 C C . ASP B 1 187 ? -32.567 20.792 52.746 1.00 215.39 185 ASP B C 1
ATOM 5783 O O . ASP B 1 187 ? -32.858 19.717 53.278 1.00 221.66 185 ASP B O 1
ATOM 5787 N N . GLY B 1 188 ? -31.441 21.445 53.034 1.00 210.25 186 GLY B N 1
ATOM 5788 C CA . GLY B 1 188 ? -30.575 21.016 54.111 1.00 208.88 186 GLY B CA 1
ATOM 5789 C C . GLY B 1 188 ? -29.530 19.988 53.750 1.00 207.00 186 GLY B C 1
ATOM 5790 O O . GLY B 1 188 ? -29.147 19.186 54.610 1.00 208.28 186 GLY B O 1
ATOM 5794 N N . ASP B 1 189 ? -29.046 19.982 52.511 1.00 198.52 187 ASP B N 1
ATOM 5795 C CA . ASP B 1 189 ? -28.012 19.039 52.109 1.00 189.24 187 ASP B CA 1
ATOM 5796 C C . ASP B 1 189 ? -26.679 19.771 52.073 1.00 178.57 187 ASP B C 1
ATOM 5797 O O . ASP B 1 189 ? -26.410 20.509 51.114 1.00 176.70 187 ASP B O 1
ATOM 5806 N N . PRO B 1 190 ? -25.809 19.600 53.072 1.00 170.37 188 PRO B N 1
ATOM 5807 C CA . PRO B 1 190 ? -24.607 20.444 53.133 1.00 161.04 188 PRO B CA 1
ATOM 5808 C C . PRO B 1 190 ? -23.571 20.088 52.087 1.00 153.03 188 PRO B C 1
ATOM 5809 O O . PRO B 1 190 ? -22.800 20.964 51.676 1.00 149.49 188 PRO B O 1
ATOM 5820 N N . GLU B 1 191 ? -23.525 18.829 51.646 1.00 148.55 189 GLU B N 1
ATOM 5821 C CA . GLU B 1 191 ? -22.531 18.429 50.658 1.00 142.98 189 GLU B CA 1
ATOM 5822 C C . GLU B 1 191 ? -22.685 19.230 49.372 1.00 141.38 189 GLU B C 1
ATOM 5823 O O . GLU B 1 191 ? -21.689 19.664 48.781 1.00 141.25 189 GLU B O 1
ATOM 5830 N N . THR B 1 192 ? -23.924 19.439 48.922 1.00 142.49 190 THR B N 1
ATOM 5831 C CA . THR B 1 192 ? -24.143 20.293 47.761 1.00 143.77 190 THR B CA 1
ATOM 5832 C C . THR B 1 192 ? -23.691 21.719 48.046 1.00 145.31 190 THR B C 1
ATOM 5833 O O . THR B 1 192 ? -23.165 22.402 47.159 1.00 145.63 190 THR B O 1
ATOM 5844 N N . ALA B 1 193 ? -23.885 22.185 49.281 1.00 147.95 191 ALA B N 1
ATOM 5845 C CA . ALA B 1 193 ? -23.487 23.543 49.632 1.00 148.35 191 ALA B CA 1
ATOM 5846 C C . ALA B 1 193 ? -21.975 23.709 49.543 1.00 149.31 191 ALA B C 1
ATOM 5847 O O . ALA B 1 193 ? -21.478 24.638 48.896 1.00 146.30 191 ALA B O 1
ATOM 5854 N N . LEU B 1 194 ? -21.226 22.814 50.192 1.00 152.40 192 LEU B N 1
ATOM 5855 C CA . LEU B 1 194 ? -19.771 22.903 50.148 1.00 149.60 192 LEU B CA 1
ATOM 5856 C C . LEU B 1 194 ? -19.265 22.897 48.712 1.00 149.50 192 LEU B C 1
ATOM 5857 O O . LEU B 1 194 ? -18.314 23.613 48.377 1.00 149.68 192 LEU B O 1
ATOM 5864 N N . LYS B 1 195 ? -19.890 22.098 47.846 1.00 150.15 193 LYS B N 1
ATOM 5865 C CA . LYS B 1 195 ? -19.515 22.112 46.437 1.00 150.88 193 LYS B CA 1
ATOM 5866 C C . LYS B 1 195 ? -19.985 23.393 45.760 1.00 150.33 193 LYS B C 1
ATOM 5867 O O . LYS B 1 195 ? -19.241 23.999 44.980 1.00 150.68 193 LYS B O 1
ATOM 5874 N N . ALA B 1 196 ? -21.218 23.819 46.041 1.00 150.34 194 ALA B N 1
ATOM 5875 C CA . ALA B 1 196 ? -21.704 25.080 45.494 1.00 149.86 194 ALA B CA 1
ATOM 5876 C C . ALA B 1 196 ? -20.863 26.250 45.990 1.00 149.65 194 ALA B C 1
ATOM 5877 O O . ALA B 1 196 ? -20.510 27.146 45.213 1.00 150.47 194 ALA B O 1
ATOM 5884 N N . VAL B 1 197 ? -20.527 26.257 47.281 1.00 147.54 195 VAL B N 1
ATOM 5885 C CA . VAL B 1 197 ? -19.700 27.325 47.838 1.00 143.14 195 VAL B CA 1
ATOM 5886 C C . VAL B 1 197 ? -18.353 27.377 47.126 1.00 138.32 195 VAL B C 1
ATOM 5887 O O . VAL B 1 197 ? -17.957 28.411 46.577 1.00 134.19 195 VAL B O 1
ATOM 5900 N N . GLU B 1 198 ? -17.625 26.256 47.139 1.00 136.42 196 GLU B N 1
ATOM 5901 C CA . GLU B 1 198 ? -16.301 26.219 46.528 1.00 134.49 196 GLU B CA 1
ATOM 5902 C C . GLU B 1 198 ? -16.308 26.801 45.123 1.00 133.05 196 GLU B C 1
ATOM 5903 O O . GLU B 1 198 ? -15.310 27.386 44.687 1.00 136.28 196 GLU B O 1
ATOM 5912 N N . THR B 1 199 ? -17.421 26.658 44.403 1.00 129.88 197 THR B N 1
ATOM 5913 C CA . THR B 1 199 ? -17.473 27.100 43.014 1.00 128.35 197 THR B CA 1
ATOM 5914 C C . THR B 1 199 ? -17.422 28.620 42.913 1.00 124.26 197 THR B C 1
ATOM 5915 O O . THR B 1 199 ? -16.640 29.172 42.127 1.00 124.09 197 THR B O 1
ATOM 5926 N N . VAL B 1 200 ? -18.255 29.319 43.689 1.00 119.44 198 VAL B N 1
ATOM 5927 C CA . VAL B 1 200 ? -18.223 30.782 43.684 1.00 114.59 198 VAL B CA 1
ATOM 5928 C C . VAL B 1 200 ? -16.804 31.269 43.940 1.00 109.47 198 VAL B C 1
ATOM 5929 O O . VAL B 1 200 ? -16.260 32.089 43.186 1.00 106.61 198 VAL B O 1
ATOM 5942 N N . VAL B 1 201 ? -16.195 30.767 45.030 1.00 109.51 199 VAL B N 1
ATOM 5943 C CA . VAL B 1 201 ? -14.792 31.067 45.321 1.00 104.62 199 VAL B CA 1
ATOM 5944 C C . VAL B 1 201 ? -13.951 30.917 44.073 1.00 103.28 199 VAL B C 1
ATOM 5945 O O . VAL B 1 201 ? -13.171 31.800 43.708 1.00 104.75 199 VAL B O 1
ATOM 5958 N N . LYS B 1 202 ? -14.096 29.777 43.389 1.00 101.71 200 LYS B N 1
ATOM 5959 C CA . LYS B 1 202 ? -13.405 29.583 42.120 1.00 103.59 200 LYS B CA 1
ATOM 5960 C C . LYS B 1 202 ? -13.704 30.729 41.164 1.00 103.30 200 LYS B C 1
ATOM 5961 O O . LYS B 1 202 ? -12.805 31.223 40.473 1.00 100.23 200 LYS B O 1
ATOM 5965 N N . VAL B 1 203 ? -14.963 31.172 41.117 1.00 107.46 201 VAL B N 1
ATOM 5966 C CA . VAL B 1 203 ? -15.312 32.327 40.295 1.00 109.84 201 VAL B CA 1
ATOM 5967 C C . VAL B 1 203 ? -14.608 33.574 40.812 1.00 111.78 201 VAL B C 1
ATOM 5968 O O . VAL B 1 203 ? -14.188 34.437 40.031 1.00 110.09 201 VAL B O 1
ATOM 5972 N N . ALA B 1 204 ? -14.468 33.692 42.135 1.00 115.69 202 ALA B N 1
ATOM 5973 C CA . ALA B 1 204 ? -13.748 34.822 42.711 1.00 114.01 202 ALA B CA 1
ATOM 5974 C C . ALA B 1 204 ? -12.293 34.824 42.255 1.00 113.25 202 ALA B C 1
ATOM 5975 O O . ALA B 1 204 ? -11.805 35.813 41.697 1.00 112.57 202 ALA B O 1
ATOM 5982 N N . ARG B 1 205 ? -11.581 33.718 42.496 1.00 109.44 203 ARG B N 1
ATOM 5983 C CA . ARG B 1 205 ? -10.228 33.569 41.973 1.00 106.78 203 ARG B CA 1
ATOM 5984 C C . ARG B 1 205 ? -10.169 33.992 40.512 1.00 106.93 203 ARG B C 1
ATOM 5985 O O . ARG B 1 205 ? -9.430 34.909 40.140 1.00 107.29 203 ARG B O 1
ATOM 5998 N N . ALA B 1 206 ? -10.943 33.308 39.665 1.00 108.95 204 ALA B N 1
ATOM 5999 C CA . ALA B 1 206 ? -11.036 33.682 38.260 1.00 114.62 204 ALA B CA 1
ATOM 6000 C C . ALA B 1 206 ? -11.199 35.189 38.121 1.00 117.85 204 ALA B C 1
ATOM 6001 O O . ALA B 1 206 ? -10.334 35.873 37.567 1.00 120.39 204 ALA B O 1
ATOM 6008 N N . LEU B 1 207 ? -12.296 35.725 38.659 1.00 121.42 205 LEU B N 1
ATOM 6009 C CA . LEU B 1 207 ? -12.538 37.162 38.595 1.00 121.07 205 LEU B CA 1
ATOM 6010 C C . LEU B 1 207 ? -11.294 37.949 38.990 1.00 118.09 205 LEU B C 1
ATOM 6011 O O . LEU B 1 207 ? -10.864 38.858 38.271 1.00 116.57 205 LEU B O 1
ATOM 6015 N N . ASN B 1 208 ? -10.695 37.608 40.134 1.00 115.97 206 ASN B N 1
ATOM 6016 C CA . ASN B 1 208 ? -9.434 38.232 40.520 1.00 112.90 206 ASN B CA 1
ATOM 6017 C C . ASN B 1 208 ? -8.353 37.963 39.479 1.00 112.88 206 ASN B C 1
ATOM 6018 O O . ASN B 1 208 ? -7.711 38.893 38.976 1.00 111.15 206 ASN B O 1
ATOM 6029 N N . GLN B 1 209 ? -8.138 36.688 39.145 1.00 116.80 207 GLN B N 1
ATOM 6030 C CA . GLN B 1 209 ? -7.119 36.336 38.161 1.00 123.10 207 GLN B CA 1
ATOM 6031 C C . GLN B 1 209 ? -7.356 37.052 36.837 1.00 129.31 207 GLN B C 1
ATOM 6032 O O . GLN B 1 209 ? -6.412 37.570 36.227 1.00 131.04 207 GLN B O 1
ATOM 6036 N N . ILE B 1 210 ? -8.606 37.088 36.370 1.00 137.33 208 ILE B N 1
ATOM 6037 C CA . ILE B 1 210 ? -8.901 37.796 35.130 1.00 139.59 208 ILE B CA 1
ATOM 6038 C C . ILE B 1 210 ? -8.656 39.291 35.300 1.00 138.88 208 ILE B C 1
ATOM 6039 O O . ILE B 1 210 ? -8.083 39.945 34.420 1.00 140.70 208 ILE B O 1
ATOM 6049 N N . ALA B 1 211 ? -9.082 39.857 36.434 1.00 133.44 209 ALA B N 1
ATOM 6050 C CA . ALA B 1 211 ? -8.915 41.290 36.660 1.00 129.60 209 ALA B CA 1
ATOM 6051 C C . ALA B 1 211 ? -7.457 41.703 36.512 1.00 123.82 209 ALA B C 1
ATOM 6052 O O . ALA B 1 211 ? -7.137 42.643 35.774 1.00 122.83 209 ALA B O 1
ATOM 6059 N N . THR B 1 212 ? -6.556 41.010 37.211 1.00 120.19 210 THR B N 1
ATOM 6060 C CA . THR B 1 212 ? -5.139 41.342 37.145 1.00 116.28 210 THR B CA 1
ATOM 6061 C C . THR B 1 212 ? -4.626 41.341 35.712 1.00 116.48 210 THR B C 1
ATOM 6062 O O . THR B 1 212 ? -3.850 42.220 35.318 1.00 114.33 210 THR B O 1
ATOM 6073 N N . MET B 1 213 ? -5.043 40.356 34.917 1.00 122.19 211 MET B N 1
ATOM 6074 C CA . MET B 1 213 ? -4.444 40.177 33.599 1.00 129.99 211 MET B CA 1
ATOM 6075 C C . MET B 1 213 ? -4.761 41.353 32.685 1.00 141.32 211 MET B C 1
ATOM 6076 O O . MET B 1 213 ? -3.918 41.759 31.875 1.00 142.93 211 MET B O 1
ATOM 6083 N N . ALA B 1 214 ? -5.962 41.914 32.804 1.00 147.98 212 ALA B N 1
ATOM 6084 C CA . ALA B 1 214 ? -6.295 43.174 32.157 1.00 154.95 212 ALA B CA 1
ATOM 6085 C C . ALA B 1 214 ? -6.163 44.367 33.097 1.00 156.29 212 ALA B C 1
ATOM 6086 O O . ALA B 1 214 ? -6.214 45.511 32.633 1.00 161.69 212 ALA B O 1
ATOM 6093 N N . GLY B 1 215 ? -6.009 44.127 34.399 1.00 157.32 213 GLY B N 1
ATOM 6094 C CA . GLY B 1 215 ? -5.693 45.182 35.341 1.00 156.50 213 GLY B CA 1
ATOM 6095 C C . GLY B 1 215 ? -6.800 46.176 35.598 1.00 158.23 213 GLY B C 1
ATOM 6096 O O . GLY B 1 215 ? -6.517 47.338 35.907 1.00 158.49 213 GLY B O 1
ATOM 6100 N N . SER B 1 216 ? -8.055 45.758 35.494 1.00 161.07 214 SER B N 1
ATOM 6101 C CA . SER B 1 216 ? -9.183 46.663 35.692 1.00 166.26 214 SER B CA 1
ATOM 6102 C C . SER B 1 216 ? -9.541 46.688 37.174 1.00 170.66 214 SER B C 1
ATOM 6103 O O . SER B 1 216 ? -9.973 45.675 37.734 1.00 173.90 214 SER B O 1
ATOM 6107 N N . GLU B 1 217 ? -9.351 47.846 37.813 1.00 171.71 215 GLU B N 1
ATOM 6108 C CA . GLU B 1 217 ? -9.790 48.012 39.195 1.00 169.07 215 GLU B CA 1
ATOM 6109 C C . GLU B 1 217 ? -11.261 47.645 39.332 1.00 164.55 215 GLU B C 1
ATOM 6110 O O . GLU B 1 217 ? -11.652 46.921 40.254 1.00 164.69 215 GLU B O 1
ATOM 6122 N N . GLU B 1 218 ? -12.095 48.149 38.420 1.00 159.77 216 GLU B N 1
ATOM 6123 C CA . GLU B 1 218 ? -13.486 47.715 38.365 1.00 154.63 216 GLU B CA 1
ATOM 6124 C C . GLU B 1 218 ? -13.571 46.197 38.277 1.00 150.25 216 GLU B C 1
ATOM 6125 O O . GLU B 1 218 ? -14.308 45.557 39.037 1.00 149.03 216 GLU B O 1
ATOM 6129 N N . ALA B 1 219 ? -12.816 45.600 37.349 1.00 147.64 217 ALA B N 1
ATOM 6130 C CA . ALA B 1 219 ? -12.771 44.144 37.261 1.00 147.42 217 ALA B CA 1
ATOM 6131 C C . ALA B 1 219 ? -12.327 43.537 38.584 1.00 146.01 217 ALA B C 1
ATOM 6132 O O . ALA B 1 219 ? -12.905 42.547 39.049 1.00 147.20 217 ALA B O 1
ATOM 6139 N N . GLN B 1 220 ? -11.294 44.112 39.203 1.00 143.17 218 GLN B N 1
ATOM 6140 C CA . GLN B 1 220 ? -10.945 43.715 40.561 1.00 136.45 218 GLN B CA 1
ATOM 6141 C C . GLN B 1 220 ? -12.128 43.921 41.497 1.00 128.97 218 GLN B C 1
ATOM 6142 O O . GLN B 1 220 ? -12.407 43.074 42.353 1.00 128.18 218 GLN B O 1
ATOM 6146 N N . GLU B 1 221 ? -12.850 45.033 41.331 1.00 124.35 219 GLU B N 1
ATOM 6147 C CA . GLU B 1 221 ? -13.992 45.326 42.190 1.00 120.46 219 GLU B CA 1
ATOM 6148 C C . GLU B 1 221 ? -15.067 44.254 42.064 1.00 115.49 219 GLU B C 1
ATOM 6149 O O . GLU B 1 221 ? -15.527 43.699 43.069 1.00 114.54 219 GLU B O 1
ATOM 6153 N N . ARG B 1 222 ? -15.500 43.960 40.837 1.00 112.14 220 ARG B N 1
ATOM 6154 C CA . ARG B 1 222 ? -16.471 42.889 40.639 1.00 109.06 220 ARG B CA 1
ATOM 6155 C C . ARG B 1 222 ? -15.967 41.599 41.274 1.00 107.16 220 ARG B C 1
ATOM 6156 O O . ARG B 1 222 ? -16.641 40.994 42.114 1.00 107.05 220 ARG B O 1
ATOM 6166 N N . ALA B 1 223 ? -14.764 41.168 40.881 1.00 105.39 221 ALA B N 1
ATOM 6167 C CA . ALA B 1 223 ? -14.099 40.083 41.590 1.00 104.97 221 ALA B CA 1
ATOM 6168 C C . ALA B 1 223 ? -14.115 40.335 43.091 1.00 102.86 221 ALA B C 1
ATOM 6169 O O . ALA B 1 223 ? -14.394 39.424 43.881 1.00 99.67 221 ALA B O 1
ATOM 6176 N N . ALA B 1 224 ? -13.818 41.570 43.504 1.00 105.24 222 ALA B N 1
ATOM 6177 C CA . ALA B 1 224 ? -13.910 41.921 44.916 1.00 106.33 222 ALA B CA 1
ATOM 6178 C C . ALA B 1 224 ? -15.330 41.716 45.427 1.00 109.06 222 ALA B C 1
ATOM 6179 O O . ALA B 1 224 ? -15.542 41.131 46.496 1.00 108.26 222 ALA B O 1
ATOM 6186 N N . ARG B 1 225 ? -16.320 42.197 44.671 1.00 113.37 223 ARG B N 1
ATOM 6187 C CA . ARG B 1 225 ? -17.714 42.008 45.061 1.00 116.11 223 ARG B CA 1
ATOM 6188 C C . ARG B 1 225 ? -18.032 40.528 45.233 1.00 117.07 223 ARG B C 1
ATOM 6189 O O . ARG B 1 225 ? -18.630 40.122 46.237 1.00 116.04 223 ARG B O 1
ATOM 6193 N N . VAL B 1 226 ? -17.632 39.705 44.260 1.00 117.10 224 VAL B N 1
ATOM 6194 C CA . VAL B 1 226 ? -17.859 38.266 44.350 1.00 116.66 224 VAL B CA 1
ATOM 6195 C C . VAL B 1 226 ? -17.249 37.709 45.628 1.00 120.79 224 VAL B C 1
ATOM 6196 O O . VAL B 1 226 ? -17.920 37.032 46.417 1.00 119.77 224 VAL B O 1
ATOM 6209 N N . ALA B 1 227 ? -15.961 37.982 45.846 1.00 126.02 225 ALA B N 1
ATOM 6210 C CA . ALA B 1 227 ? -15.226 37.317 46.914 1.00 127.59 225 ALA B CA 1
ATOM 6211 C C . ALA B 1 227 ? -15.867 37.555 48.275 1.00 128.90 225 ALA B C 1
ATOM 6212 O O . ALA B 1 227 ? -15.994 36.623 49.077 1.00 128.47 225 ALA B O 1
ATOM 6219 N N . SER B 1 228 ? -16.272 38.795 48.560 1.00 128.59 226 SER B N 1
ATOM 6220 C CA . SER B 1 228 ? -16.803 39.107 49.883 1.00 129.02 226 SER B CA 1
ATOM 6221 C C . SER B 1 228 ? -18.039 38.273 50.189 1.00 130.43 226 SER B C 1
ATOM 6222 O O . SER B 1 228 ? -18.152 37.679 51.268 1.00 130.13 226 SER B O 1
ATOM 6230 N N . GLU B 1 229 ? -18.988 38.227 49.251 1.00 131.49 227 GLU B N 1
ATOM 6231 C CA . GLU B 1 229 ? -20.172 37.398 49.443 1.00 131.53 227 GLU B CA 1
ATOM 6232 C C . GLU B 1 229 ? -19.788 35.992 49.880 1.00 129.77 227 GLU B C 1
ATOM 6233 O O . GLU B 1 229 ? -20.422 35.416 50.772 1.00 129.02 227 GLU B O 1
ATOM 6240 N N . ALA B 1 230 ? -18.734 35.435 49.277 1.00 126.77 228 ALA B N 1
ATOM 6241 C CA . ALA B 1 230 ? -18.338 34.059 49.553 1.00 128.99 228 ALA B CA 1
ATOM 6242 C C . ALA B 1 230 ? -18.243 33.789 51.050 1.00 130.29 228 ALA B C 1
ATOM 6243 O O . ALA B 1 230 ? -18.801 32.806 51.551 1.00 130.23 228 ALA B O 1
ATOM 6250 N N . ALA B 1 231 ? -17.527 34.647 51.781 1.00 130.84 229 ALA B N 1
ATOM 6251 C CA . ALA B 1 231 ? -17.388 34.455 53.221 1.00 139.99 229 ALA B CA 1
ATOM 6252 C C . ALA B 1 231 ? -18.753 34.369 53.891 1.00 150.48 229 ALA B C 1
ATOM 6253 O O . ALA B 1 231 ? -19.018 33.449 54.673 1.00 152.64 229 ALA B O 1
ATOM 6260 N N . ARG B 1 232 ? -19.636 35.328 53.599 1.00 158.88 230 ARG B N 1
ATOM 6261 C CA . ARG B 1 232 ? -21.002 35.249 54.103 1.00 158.54 230 ARG B CA 1
ATOM 6262 C C . ARG B 1 232 ? -21.647 33.925 53.715 1.00 154.84 230 ARG B C 1
ATOM 6263 O O . ARG B 1 232 ? -22.333 33.296 54.529 1.00 158.65 230 ARG B O 1
ATOM 6267 N N . LEU B 1 233 ? -21.435 33.484 52.471 1.00 146.22 231 LEU B N 1
ATOM 6268 C CA . LEU B 1 233 ? -21.933 32.178 52.053 1.00 137.08 231 LEU B CA 1
ATOM 6269 C C . LEU B 1 233 ? -21.221 31.059 52.805 1.00 133.56 231 LEU B C 1
ATOM 6270 O O . LEU B 1 233 ? -21.859 30.099 53.252 1.00 134.43 231 LEU B O 1
ATOM 6286 N N . ALA B 1 234 ? -19.898 31.171 52.961 1.00 130.31 232 ALA B N 1
ATOM 6287 C CA . ALA B 1 234 ? -19.154 30.173 53.721 1.00 130.25 232 ALA B CA 1
ATOM 6288 C C . ALA B 1 234 ? -19.573 30.174 55.185 1.00 133.77 232 ALA B C 1
ATOM 6289 O O . ALA B 1 234 ? -19.671 29.113 55.812 1.00 130.23 232 ALA B O 1
ATOM 6296 N N . GLU B 1 235 ? -19.824 31.359 55.747 1.00 142.81 233 GLU B N 1
ATOM 6297 C CA . GLU B 1 235 ? -20.277 31.441 57.130 1.00 158.06 233 GLU B CA 1
ATOM 6298 C C . GLU B 1 235 ? -21.576 30.669 57.319 1.00 174.96 233 GLU B C 1
ATOM 6299 O O . GLU B 1 235 ? -21.717 29.887 58.267 1.00 179.80 233 GLU B O 1
ATOM 6303 N N . ARG B 1 236 ? -22.538 30.872 56.415 1.00 186.70 234 ARG B N 1
ATOM 6304 C CA . ARG B 1 236 ? -23.820 30.184 56.529 1.00 189.10 234 ARG B CA 1
ATOM 6305 C C . ARG B 1 236 ? -23.657 28.680 56.350 1.00 188.74 234 ARG B C 1
ATOM 6306 O O . ARG B 1 236 ? -24.358 27.895 56.999 1.00 192.51 234 ARG B O 1
ATOM 6310 N N . VAL B 1 237 ? -22.740 28.255 55.478 1.00 169.31 235 VAL B N 1
ATOM 6311 C CA . VAL B 1 237 ? -22.525 26.825 55.277 1.00 149.37 235 VAL B CA 1
ATOM 6312 C C . VAL B 1 237 ? -21.995 26.182 56.552 1.00 140.45 235 VAL B C 1
ATOM 6313 O O . VAL B 1 237 ? -22.386 25.064 56.909 1.00 135.10 235 VAL B O 1
ATOM 6326 N N . LEU B 1 238 ? -21.092 26.871 57.257 1.00 141.15 236 LEU B N 1
ATOM 6327 C CA . LEU B 1 238 ? -20.638 26.369 58.549 1.00 148.11 236 LEU B CA 1
ATOM 6328 C C . LEU B 1 238 ? -21.813 26.133 59.489 1.00 171.01 236 LEU B C 1
ATOM 6329 O O . LEU B 1 238 ? -21.767 25.224 60.326 1.00 179.49 236 LEU B O 1
ATOM 6336 N N . GLU B 1 239 ? -22.873 26.932 59.358 1.00 180.67 237 GLU B N 1
ATOM 6337 C CA . GLU B 1 239 ? -24.028 26.798 60.237 1.00 184.61 237 GLU B CA 1
ATOM 6338 C C . GLU B 1 239 ? -24.765 25.488 59.971 1.00 187.20 237 GLU B C 1
ATOM 6339 O O . GLU B 1 239 ? -24.959 24.673 60.880 1.00 190.20 237 GLU B O 1
ATOM 6351 N N . LEU B 1 240 ? -25.192 25.272 58.723 1.00 177.24 238 LEU B N 1
ATOM 6352 C CA . LEU B 1 240 ? -25.850 24.018 58.372 1.00 168.65 238 LEU B CA 1
ATOM 6353 C C . LEU B 1 240 ? -25.011 22.819 58.789 1.00 159.97 238 LEU B C 1
ATOM 6354 O O . LEU B 1 240 ? -25.557 21.776 59.167 1.00 159.26 238 LEU B O 1
ATOM 6358 N N . ALA B 1 241 ? -23.684 22.947 58.729 1.00 154.12 239 ALA B N 1
ATOM 6359 C CA . ALA B 1 241 ? -22.814 21.883 59.215 1.00 152.51 239 ALA B CA 1
ATOM 6360 C C . ALA B 1 241 ? -22.917 21.743 60.727 1.00 153.50 239 ALA B C 1
ATOM 6361 O O . ALA B 1 241 ? -23.009 20.626 61.250 1.00 155.57 239 ALA B O 1
ATOM 6368 N N . GLU B 1 242 ? -22.905 22.864 61.449 1.00 156.70 240 GLU B N 1
ATOM 6369 C CA . GLU B 1 242 ? -23.089 22.809 62.893 1.00 165.91 240 GLU B CA 1
ATOM 6370 C C . GLU B 1 242 ? -24.498 22.363 63.256 1.00 177.54 240 GLU B C 1
ATOM 6371 O O . GLU B 1 242 ? -24.700 21.742 64.306 1.00 183.37 240 GLU B O 1
ATOM 6375 N N . LYS B 1 243 ? -25.479 22.658 62.402 1.00 183.56 241 LYS B N 1
ATOM 6376 C CA . LYS B 1 243 ? -26.859 22.294 62.703 1.00 191.27 241 LYS B CA 1
ATOM 6377 C C . LYS B 1 243 ? -27.086 20.796 62.536 1.00 200.51 241 LYS B C 1
ATOM 6378 O O . LYS B 1 243 ? -27.637 20.138 63.425 1.00 202.17 241 LYS B O 1
ATOM 6382 N N . GLN B 1 244 ? -26.660 20.239 61.406 1.00 206.96 242 GLN B N 1
ATOM 6383 C CA . GLN B 1 244 ? -27.024 18.882 61.026 1.00 216.99 242 GLN B CA 1
ATOM 6384 C C . GLN B 1 244 ? -26.079 17.821 61.574 1.00 225.63 242 GLN B C 1
ATOM 6385 O O . GLN B 1 244 ? -26.158 16.664 61.148 1.00 228.55 242 GLN B O 1
ATOM 6399 N N . GLY B 1 245 ? -25.202 18.174 62.506 1.00 232.06 243 GLY B N 1
ATOM 6400 C CA . GLY B 1 245 ? -24.238 17.216 63.007 1.00 236.47 243 GLY B CA 1
ATOM 6401 C C . GLY B 1 245 ? -23.375 16.679 61.885 1.00 245.50 243 GLY B C 1
ATOM 6402 O O . GLY B 1 245 ? -23.385 15.481 61.590 1.00 245.84 243 GLY B O 1
ATOM 6406 N N . ASP B 1 246 ? -22.626 17.573 61.247 1.00 248.89 244 ASP B N 1
ATOM 6407 C CA . ASP B 1 246 ? -21.820 17.254 60.069 1.00 250.83 244 ASP B CA 1
ATOM 6408 C C . ASP B 1 246 ? -20.413 17.763 60.342 1.00 249.64 244 ASP B C 1
ATOM 6409 O O . ASP B 1 246 ? -20.018 18.829 59.853 1.00 251.38 244 ASP B O 1
ATOM 6418 N N . PRO B 1 247 ? -19.621 17.016 61.117 1.00 233.09 245 PRO B N 1
ATOM 6419 C CA . PRO B 1 247 ? -18.343 17.577 61.585 1.00 224.45 245 PRO B CA 1
ATOM 6420 C C . PRO B 1 247 ? -17.324 17.763 60.478 1.00 212.27 245 PRO B C 1
ATOM 6421 O O . PRO B 1 247 ? -16.571 18.745 60.498 1.00 211.58 245 PRO B O 1
ATOM 6432 N N . GLU B 1 248 ? -17.274 16.847 59.508 1.00 201.73 246 GLU B N 1
ATOM 6433 C CA . GLU B 1 248 ? -16.311 16.972 58.420 1.00 188.83 246 GLU B CA 1
ATOM 6434 C C . GLU B 1 248 ? -16.520 18.269 57.647 1.00 174.38 246 GLU B C 1
ATOM 6435 O O . GLU B 1 248 ? -15.567 19.014 57.392 1.00 170.01 246 GLU B O 1
ATOM 6439 N N . VAL B 1 249 ? -17.768 18.556 57.266 1.00 167.25 247 VAL B N 1
ATOM 6440 C CA . VAL B 1 249 ? -18.049 19.734 56.452 1.00 157.89 247 VAL B CA 1
ATOM 6441 C C . VAL B 1 249 ? -17.543 21.001 57.128 1.00 155.36 247 VAL B C 1
ATOM 6442 O O . VAL B 1 249 ? -17.129 21.950 56.450 1.00 153.57 247 VAL B O 1
ATOM 6455 N N . ALA B 1 250 ? -17.572 21.049 58.462 1.00 157.96 248 ALA B N 1
ATOM 6456 C CA . ALA B 1 250 ? -17.098 22.236 59.165 1.00 160.66 248 ALA B CA 1
ATOM 6457 C C . ALA B 1 250 ? -15.684 22.600 58.733 1.00 168.47 248 ALA B C 1
ATOM 6458 O O . ALA B 1 250 ? -15.374 23.779 58.523 1.00 170.80 248 ALA B O 1
ATOM 6465 N N . ARG B 1 251 ? -14.811 21.598 58.589 1.00 173.45 249 ARG B N 1
ATOM 6466 C CA . ARG B 1 251 ? -13.466 21.856 58.088 1.00 172.68 249 ARG B CA 1
ATOM 6467 C C . ARG B 1 251 ? -13.510 22.387 56.662 1.00 171.23 249 ARG B C 1
ATOM 6468 O O . ARG B 1 251 ? -12.721 23.264 56.290 1.00 170.80 249 ARG B O 1
ATOM 6472 N N . ARG B 1 252 ? -14.425 21.861 55.844 1.00 167.03 250 ARG B N 1
ATOM 6473 C CA . ARG B 1 252 ? -14.581 22.376 54.489 1.00 161.96 250 ARG B CA 1
ATOM 6474 C C . ARG B 1 252 ? -15.054 23.823 54.513 1.00 154.57 250 ARG B C 1
ATOM 6475 O O . ARG B 1 252 ? -14.627 24.638 53.688 1.00 153.98 250 ARG B O 1
ATOM 6479 N N . ALA B 1 253 ? -15.938 24.161 55.454 1.00 151.95 251 ALA B N 1
ATOM 6480 C CA . ALA B 1 253 ? -16.309 25.557 55.653 1.00 147.51 251 ALA B CA 1
ATOM 6481 C C . ALA B 1 253 ? -15.142 26.348 56.230 1.00 143.50 251 ALA B C 1
ATOM 6482 O O . ALA B 1 253 ? -14.838 27.454 55.768 1.00 142.03 251 ALA B O 1
ATOM 6489 N N . ARG B 1 254 ? -14.475 25.792 57.244 1.00 141.83 252 ARG B N 1
ATOM 6490 C CA . ARG B 1 254 ? -13.348 26.483 57.861 1.00 139.10 252 ARG B CA 1
ATOM 6491 C C . ARG B 1 254 ? -12.243 26.750 56.849 1.00 136.43 252 ARG B C 1
ATOM 6492 O O . ARG B 1 254 ? -11.671 27.846 56.816 1.00 134.33 252 ARG B O 1
ATOM 6499 N N . GLU B 1 255 ? -11.926 25.760 56.012 1.00 135.51 253 GLU B N 1
ATOM 6500 C CA . GLU B 1 255 ? -10.875 25.947 55.020 1.00 130.99 253 GLU B CA 1
ATOM 6501 C C . GLU B 1 255 ? -11.289 26.963 53.962 1.00 125.94 253 GLU B C 1
ATOM 6502 O O . GLU B 1 255 ? -10.458 27.747 53.489 1.00 124.30 253 GLU B O 1
ATOM 6506 N N . LEU B 1 256 ? -12.568 26.968 53.579 1.00 124.58 254 LEU B N 1
ATOM 6507 C CA . LEU B 1 256 ? -13.033 27.922 52.579 1.00 123.25 254 LEU B CA 1
ATOM 6508 C C . LEU B 1 256 ? -12.826 29.354 53.049 1.00 123.80 254 LEU B C 1
ATOM 6509 O O . LEU B 1 256 ? -12.505 30.240 52.247 1.00 126.54 254 LEU B O 1
ATOM 6516 N N . GLN B 1 257 ? -13.013 29.602 54.346 1.00 122.46 255 GLN B N 1
ATOM 6517 C CA . GLN B 1 257 ? -12.816 30.943 54.882 1.00 120.77 255 GLN B CA 1
ATOM 6518 C C . GLN B 1 257 ? -11.415 31.453 54.569 1.00 119.10 255 GLN B C 1
ATOM 6519 O O . GLN B 1 257 ? -11.246 32.575 54.086 1.00 118.96 255 GLN B O 1
ATOM 6523 N N . GLU B 1 258 ? -10.393 30.637 54.830 1.00 116.50 256 GLU B N 1
ATOM 6524 C CA . GLU B 1 258 ? -9.025 31.082 54.590 1.00 110.53 256 GLU B CA 1
ATOM 6525 C C . GLU B 1 258 ? -8.767 31.309 53.106 1.00 104.85 256 GLU B C 1
ATOM 6526 O O . GLU B 1 258 ? -8.061 32.254 52.731 1.00 102.42 256 GLU B O 1
ATOM 6533 N N . LYS B 1 259 ? -9.324 30.453 52.247 1.00 103.16 257 LYS B N 1
ATOM 6534 C CA . LYS B 1 259 ? -9.098 30.587 50.813 1.00 103.75 257 LYS B CA 1
ATOM 6535 C C . LYS B 1 259 ? -9.475 31.981 50.326 1.00 102.41 257 LYS B C 1
ATOM 6536 O O . LYS B 1 259 ? -8.698 32.640 49.626 1.00 104.11 257 LYS B O 1
ATOM 6540 N N . VAL B 1 260 ? -10.670 32.453 50.696 1.00 101.01 258 VAL B N 1
ATOM 6541 C CA . VAL B 1 260 ? -11.095 33.787 50.278 1.00 100.30 258 VAL B CA 1
ATOM 6542 C C . VAL B 1 260 ? -10.149 34.844 50.837 1.00 96.63 258 VAL B C 1
ATOM 6543 O O . VAL B 1 260 ? -9.710 35.746 50.116 1.00 93.61 258 VAL B O 1
ATOM 6556 N N . LEU B 1 261 ? -9.822 34.753 52.131 1.00 96.21 259 LEU B N 1
ATOM 6557 C CA . LEU B 1 261 ? -8.938 35.744 52.740 1.00 97.30 259 LEU B CA 1
ATOM 6558 C C . LEU B 1 261 ? -7.682 35.941 51.899 1.00 103.57 259 LEU B C 1
ATOM 6559 O O . LEU B 1 261 ? -7.292 37.075 51.598 1.00 105.95 259 LEU B O 1
ATOM 6575 N N . ASP B 1 262 ? -7.032 34.842 51.508 1.00 108.66 260 ASP B N 1
ATOM 6576 C CA . ASP B 1 262 ? -5.896 34.953 50.601 1.00 109.38 260 ASP B CA 1
ATOM 6577 C C . ASP B 1 262 ? -6.336 35.503 49.250 1.00 105.27 260 ASP B C 1
ATOM 6578 O O . ASP B 1 262 ? -5.614 36.289 48.627 1.00 104.04 260 ASP B O 1
ATOM 6587 N N . ILE B 1 263 ? -7.521 35.105 48.780 1.00 100.23 261 ILE B N 1
ATOM 6588 C CA . ILE B 1 263 ? -8.048 35.668 47.540 1.00 99.28 261 ILE B CA 1
ATOM 6589 C C . ILE B 1 263 ? -8.247 37.170 47.694 1.00 95.88 261 ILE B C 1
ATOM 6590 O O . ILE B 1 263 ? -7.753 37.968 46.887 1.00 96.38 261 ILE B O 1
ATOM 6600 N N . LEU B 1 264 ? -8.982 37.578 48.733 1.00 92.16 262 LEU B N 1
ATOM 6601 C CA . LEU B 1 264 ? -9.129 39.000 49.025 1.00 86.56 262 LEU B CA 1
ATOM 6602 C C . LEU B 1 264 ? -7.766 39.659 49.181 1.00 83.62 262 LEU B C 1
ATOM 6603 O O . LEU B 1 264 ? -7.480 40.681 48.546 1.00 84.10 262 LEU B O 1
ATOM 6610 N N . LEU B 1 265 ? -6.906 39.084 50.027 1.00 82.86 263 LEU B N 1
ATOM 6611 C CA . LEU B 1 265 ? -5.545 39.593 50.158 1.00 81.65 263 LEU B CA 1
ATOM 6612 C C . LEU B 1 265 ? -4.870 39.671 48.797 1.00 81.98 263 LEU B C 1
ATOM 6613 O O . LEU B 1 265 ? -4.275 40.693 48.439 1.00 77.35 263 LEU B O 1
ATOM 6629 N N . ASP B 1 266 ? -4.949 38.584 48.024 1.00 92.72 264 ASP B N 1
ATOM 6630 C CA . ASP B 1 266 ? -4.388 38.588 46.679 1.00 94.69 264 ASP B CA 1
ATOM 6631 C C . ASP B 1 266 ? -4.905 39.775 45.877 1.00 95.47 264 ASP B C 1
ATOM 6632 O O . ASP B 1 266 ? -4.138 40.440 45.172 1.00 94.29 264 ASP B O 1
ATOM 6636 N N . ILE B 1 267 ? -6.204 40.062 45.979 1.00 97.15 265 ILE B N 1
ATOM 6637 C CA . ILE B 1 267 ? -6.761 41.204 45.265 1.00 96.58 265 ILE B CA 1
ATOM 6638 C C . ILE B 1 267 ? -6.256 42.508 45.866 1.00 92.81 265 ILE B C 1
ATOM 6639 O O . ILE B 1 267 ? -5.901 43.445 45.140 1.00 91.73 265 ILE B O 1
ATOM 6649 N N . LEU B 1 268 ? -6.228 42.600 47.197 1.00 88.43 266 LEU B N 1
ATOM 6650 C CA . LEU B 1 268 ? -5.733 43.808 47.847 1.00 86.94 266 LEU B CA 1
ATOM 6651 C C . LEU B 1 268 ? -4.323 44.138 47.372 1.00 91.16 266 LEU B C 1
ATOM 6652 O O . LEU B 1 268 ? -4.069 45.218 46.824 1.00 94.23 266 LEU B O 1
ATOM 6656 N N . GLU B 1 269 ? -3.387 43.205 47.571 1.00 92.41 267 GLU B N 1
ATOM 6657 C CA . GLU B 1 269 ? -2.025 43.410 47.093 1.00 89.64 267 GLU B CA 1
ATOM 6658 C C . GLU B 1 269 ? -2.003 43.687 45.595 1.00 86.50 267 GLU B C 1
ATOM 6659 O O . GLU B 1 269 ? -1.139 44.427 45.115 1.00 82.13 267 GLU B O 1
ATOM 6663 N N . GLN B 1 270 ? -2.940 43.107 44.842 1.00 92.15 268 GLN B N 1
ATOM 6664 C CA . GLN B 1 270 ? -3.002 43.402 43.417 1.00 95.89 268 GLN B CA 1
ATOM 6665 C C . GLN B 1 270 ? -3.277 44.882 43.184 1.00 94.77 268 GLN B C 1
ATOM 6666 O O . GLN B 1 270 ? -2.629 45.516 42.341 1.00 94.41 268 GLN B O 1
ATOM 6680 N N . ILE B 1 271 ? -4.224 45.455 43.928 1.00 95.80 269 ILE B N 1
ATOM 6681 C CA . ILE B 1 271 ? -4.556 46.864 43.749 1.00 97.20 269 ILE B CA 1
ATOM 6682 C C . ILE B 1 271 ? -3.385 47.744 44.168 1.00 96.97 269 ILE B C 1
ATOM 6683 O O . ILE B 1 271 ? -3.013 48.687 43.459 1.00 95.76 269 ILE B O 1
ATOM 6693 N N . LEU B 1 272 ? -2.792 47.456 45.329 1.00 99.19 270 LEU B N 1
ATOM 6694 C CA . LEU B 1 272 ? -1.757 48.332 45.867 1.00 101.09 270 LEU B CA 1
ATOM 6695 C C . LEU B 1 272 ? -0.576 48.455 44.912 1.00 107.51 270 LEU B C 1
ATOM 6696 O O . LEU B 1 272 ? 0.028 49.528 44.798 1.00 105.66 270 LEU B O 1
ATOM 6703 N N . GLN B 1 273 ? -0.228 47.369 44.217 1.00 117.52 271 GLN B N 1
ATOM 6704 C CA . GLN B 1 273 ? 0.861 47.439 43.250 1.00 119.74 271 GLN B CA 1
ATOM 6705 C C . GLN B 1 273 ? 0.570 48.479 42.175 1.00 119.09 271 GLN B C 1
ATOM 6706 O O . GLN B 1 273 ? 1.469 49.217 41.754 1.00 121.16 271 GLN B O 1
ATOM 6720 N N . THR B 1 274 ? -0.682 48.556 41.719 1.00 114.88 272 THR B N 1
ATOM 6721 C CA . THR B 1 274 ? -1.049 49.580 40.748 1.00 111.28 272 THR B CA 1
ATOM 6722 C C . THR B 1 274 ? -0.856 50.974 41.330 1.00 107.16 272 THR B C 1
ATOM 6723 O O . THR B 1 274 ? -0.259 51.850 40.693 1.00 108.86 272 THR B O 1
ATOM 6734 N N . ALA B 1 275 ? -1.368 51.201 42.543 1.00 101.12 273 ALA B N 1
ATOM 6735 C CA . ALA B 1 275 ? -1.203 52.499 43.189 1.00 96.61 273 ALA B CA 1
ATOM 6736 C C . ALA B 1 275 ? 0.266 52.901 43.229 1.00 96.45 273 ALA B C 1
ATOM 6737 O O . ALA B 1 275 ? 0.621 54.036 42.894 1.00 99.77 273 ALA B O 1
ATOM 6744 N N . THR B 1 276 ? 1.135 51.978 43.648 1.00 93.71 274 THR B N 1
ATOM 6745 C CA . THR B 1 276 ? 2.573 52.215 43.588 1.00 91.01 274 THR B CA 1
ATOM 6746 C C . THR B 1 276 ? 2.974 52.767 42.226 1.00 90.16 274 THR B C 1
ATOM 6747 O O . THR B 1 276 ? 3.545 53.858 42.120 1.00 92.51 274 THR B O 1
ATOM 6758 N N . LYS B 1 277 ? 2.678 52.013 41.165 1.00 91.40 275 LYS B N 1
ATOM 6759 C CA . LYS B 1 277 ? 3.007 52.460 39.817 1.00 97.07 275 LYS B CA 1
ATOM 6760 C C . LYS B 1 277 ? 2.431 53.843 39.539 1.00 101.06 275 LYS B C 1
ATOM 6761 O O . LYS B 1 277 ? 3.120 54.720 39.004 1.00 102.29 275 LYS B O 1
ATOM 6768 N N . ILE B 1 278 ? 1.164 54.056 39.900 1.00 104.91 276 ILE B N 1
ATOM 6769 C CA . ILE B 1 278 ? 0.486 55.306 39.565 1.00 108.60 276 ILE B CA 1
ATOM 6770 C C . ILE B 1 278 ? 1.277 56.500 40.087 1.00 112.74 276 ILE B C 1
ATOM 6771 O O . ILE B 1 278 ? 1.576 57.442 39.342 1.00 115.04 276 ILE B O 1
ATOM 6775 N N . ILE B 1 279 ? 1.617 56.488 41.376 1.00 111.76 277 ILE B N 1
ATOM 6776 C CA . ILE B 1 279 ? 2.341 57.613 41.960 1.00 112.41 277 ILE B CA 1
ATOM 6777 C C . ILE B 1 279 ? 3.669 57.816 41.242 1.00 118.67 277 ILE B C 1
ATOM 6778 O O . ILE B 1 279 ? 4.026 58.939 40.867 1.00 122.74 277 ILE B O 1
ATOM 6788 N N . ASP B 1 280 ? 4.425 56.733 41.044 1.00 121.00 278 ASP B N 1
ATOM 6789 C CA . ASP B 1 280 ? 5.712 56.853 40.367 1.00 124.77 278 ASP B CA 1
ATOM 6790 C C . ASP B 1 280 ? 5.564 57.572 39.032 1.00 127.46 278 ASP B C 1
ATOM 6791 O O . ASP B 1 280 ? 6.419 58.382 38.655 1.00 129.93 278 ASP B O 1
ATOM 6800 N N . ASP B 1 281 ? 4.485 57.283 38.297 1.00 123.05 279 ASP B N 1
ATOM 6801 C CA . ASP B 1 281 ? 4.185 58.062 37.102 1.00 120.00 279 ASP B CA 1
ATOM 6802 C C . ASP B 1 281 ? 4.066 59.541 37.443 1.00 118.08 279 ASP B C 1
ATOM 6803 O O . ASP B 1 281 ? 4.613 60.398 36.736 1.00 118.64 279 ASP B O 1
ATOM 6812 N N . ALA B 1 282 ? 3.367 59.854 38.536 1.00 115.57 280 ALA B N 1
ATOM 6813 C CA . ALA B 1 282 ? 3.166 61.244 38.924 1.00 118.30 280 ALA B CA 1
ATOM 6814 C C . ALA B 1 282 ? 4.492 61.938 39.209 1.00 118.66 280 ALA B C 1
ATOM 6815 O O . ALA B 1 282 ? 4.695 63.089 38.807 1.00 121.44 280 ALA B O 1
ATOM 6822 N N . ASN B 1 283 ? 5.407 61.258 39.904 1.00 117.44 281 ASN B N 1
ATOM 6823 C CA . ASN B 1 283 ? 6.681 61.879 40.250 1.00 117.54 281 ASN B CA 1
ATOM 6824 C C . ASN B 1 283 ? 7.484 62.212 38.999 1.00 122.16 281 ASN B C 1
ATOM 6825 O O . ASN B 1 283 ? 7.913 63.356 38.811 1.00 125.04 281 ASN B O 1
ATOM 6836 N N . LYS B 1 284 ? 7.704 61.223 38.131 1.00 124.19 282 LYS B N 1
ATOM 6837 C CA . LYS B 1 284 ? 8.356 61.495 36.855 1.00 128.67 282 LYS B CA 1
ATOM 6838 C C . LYS B 1 284 ? 7.629 62.608 36.110 1.00 131.43 282 LYS B C 1
ATOM 6839 O O . LYS B 1 284 ? 8.250 63.557 35.619 1.00 134.37 282 LYS B O 1
ATOM 6846 N N . LEU B 1 285 ? 6.300 62.505 36.023 1.00 128.57 283 LEU B N 1
ATOM 6847 C CA . LEU B 1 285 ? 5.509 63.582 35.438 1.00 126.71 283 LEU B CA 1
ATOM 6848 C C . LEU B 1 285 ? 5.740 64.889 36.186 1.00 125.70 283 LEU B C 1
ATOM 6849 O O . LEU B 1 285 ? 6.080 65.913 35.581 1.00 127.23 283 LEU B O 1
ATOM 6853 N N . LEU B 1 286 ? 5.559 64.874 37.511 1.00 122.48 284 LEU B N 1
ATOM 6854 C CA . LEU B 1 286 ? 5.828 66.068 38.307 1.00 123.14 284 LEU B CA 1
ATOM 6855 C C . LEU B 1 286 ? 7.253 66.555 38.086 1.00 125.31 284 LEU B C 1
ATOM 6856 O O . LEU B 1 286 ? 7.488 67.749 37.867 1.00 126.28 284 LEU B O 1
ATOM 6872 N N . GLU B 1 287 ? 8.222 65.635 38.150 1.00 127.38 285 GLU B N 1
ATOM 6873 C CA . GLU B 1 287 ? 9.624 66.006 38.006 1.00 132.95 285 GLU B CA 1
ATOM 6874 C C . GLU B 1 287 ? 9.848 66.895 36.793 1.00 142.65 285 GLU B C 1
ATOM 6875 O O . GLU B 1 287 ? 10.733 67.759 36.807 1.00 147.91 285 GLU B O 1
ATOM 6882 N N . LYS B 1 288 ? 9.051 66.708 35.740 1.00 146.95 286 LYS B N 1
ATOM 6883 C CA . LYS B 1 288 ? 9.170 67.560 34.564 1.00 150.22 286 LYS B CA 1
ATOM 6884 C C . LYS B 1 288 ? 8.635 68.960 34.839 1.00 155.24 286 LYS B C 1
ATOM 6885 O O . LYS B 1 288 ? 9.217 69.951 34.382 1.00 157.15 286 LYS B O 1
ATOM 6889 N N . LEU B 1 289 ? 7.538 69.065 35.592 1.00 155.30 287 LEU B N 1
ATOM 6890 C CA . LEU B 1 289 ? 6.884 70.356 35.782 1.00 159.09 287 LEU B CA 1
ATOM 6891 C C . LEU B 1 289 ? 7.825 71.363 36.432 1.00 166.40 287 LEU B C 1
ATOM 6892 O O . LEU B 1 289 ? 8.041 72.462 35.908 1.00 170.66 287 LEU B O 1
ATOM 6908 N N . ARG B 1 290 ? 8.382 71.014 37.591 1.00 167.41 288 ARG B N 1
ATOM 6909 C CA . ARG B 1 290 ? 9.262 71.946 38.287 1.00 172.09 288 ARG B CA 1
ATOM 6910 C C . ARG B 1 290 ? 10.400 72.395 37.379 1.00 167.46 288 ARG B C 1
ATOM 6911 O O . ARG B 1 290 ? 10.714 73.589 37.300 1.00 169.48 288 ARG B O 1
ATOM 6932 N N . ARG B 1 291 ? 11.027 71.446 36.681 1.00 159.83 289 ARG B N 1
ATOM 6933 C CA . ARG B 1 291 ? 12.026 71.771 35.673 1.00 157.40 289 ARG B CA 1
ATOM 6934 C C . ARG B 1 291 ? 11.409 72.286 34.378 1.00 153.54 289 ARG B C 1
ATOM 6935 O O . ARG B 1 291 ? 12.140 72.802 33.525 1.00 157.73 289 ARG B O 1
ATOM 6939 N N . SER B 1 292 ? 10.095 72.154 34.209 1.00 147.18 290 SER B N 1
ATOM 6940 C CA . SER B 1 292 ? 9.444 72.659 33.010 1.00 146.76 290 SER B CA 1
ATOM 6941 C C . SER B 1 292 ? 9.641 74.163 32.890 1.00 147.24 290 SER B C 1
ATOM 6942 O O . SER B 1 292 ? 9.644 74.891 33.887 1.00 148.09 290 SER B O 1
ATOM 6950 N N . GLU B 1 293 ? 9.806 74.630 31.653 1.00 148.57 291 GLU B N 1
ATOM 6951 C CA . GLU B 1 293 ? 9.885 76.064 31.409 1.00 150.47 291 GLU B CA 1
ATOM 6952 C C . GLU B 1 293 ? 8.546 76.733 31.685 1.00 155.82 291 GLU B C 1
ATOM 6953 O O . GLU B 1 293 ? 8.479 77.764 32.364 1.00 156.93 291 GLU B O 1
ATOM 6965 N N . ARG B 1 294 ? 7.468 76.156 31.160 1.00 162.17 292 ARG B N 1
ATOM 6966 C CA . ARG B 1 294 ? 6.115 76.652 31.361 1.00 164.94 292 ARG B CA 1
ATOM 6967 C C . ARG B 1 294 ? 5.191 75.458 31.535 1.00 167.33 292 ARG B C 1
ATOM 6968 O O . ARG B 1 294 ? 5.292 74.476 30.794 1.00 169.60 292 ARG B O 1
ATOM 6978 N N . LYS B 1 295 ? 4.301 75.539 32.519 1.00 167.36 293 LYS B N 1
ATOM 6979 C CA . LYS B 1 295 ? 3.374 74.445 32.769 1.00 167.10 293 LYS B CA 1
ATOM 6980 C C . LYS B 1 295 ? 2.554 74.150 31.519 1.00 171.39 293 LYS B C 1
ATOM 6981 O O . LYS B 1 295 ? 2.208 75.049 30.747 1.00 173.94 293 LYS B O 1
ATOM 6988 N N . ASP B 1 296 ? 2.248 72.874 31.320 1.00 171.64 294 ASP B N 1
ATOM 6989 C CA . ASP B 1 296 ? 1.479 72.426 30.160 1.00 175.25 294 ASP B CA 1
ATOM 6990 C C . ASP B 1 296 ? 0.168 71.811 30.624 1.00 175.79 294 ASP B C 1
ATOM 6991 O O . ASP B 1 296 ? 0.180 70.721 31.227 1.00 176.13 294 ASP B O 1
ATOM 7000 N N . PRO B 1 297 ? -0.979 72.441 30.349 1.00 177.71 295 PRO B N 1
ATOM 7001 C CA . PRO B 1 297 ? -2.240 71.929 30.921 1.00 176.52 295 PRO B CA 1
ATOM 7002 C C . PRO B 1 297 ? -2.516 70.471 30.594 1.00 169.96 295 PRO B C 1
ATOM 7003 O O . PRO B 1 297 ? -2.834 69.689 31.499 1.00 168.01 295 PRO B O 1
ATOM 7014 N N . LYS B 1 298 ? -2.422 70.081 29.320 1.00 166.87 296 LYS B N 1
ATOM 7015 C CA . LYS B 1 298 ? -2.640 68.683 28.964 1.00 162.58 296 LYS B CA 1
ATOM 7016 C C . LYS B 1 298 ? -1.803 67.763 29.842 1.00 157.99 296 LYS B C 1
ATOM 7017 O O . LYS B 1 298 ? -2.293 66.736 30.325 1.00 157.61 296 LYS B O 1
ATOM 7024 N N . VAL B 1 299 ? -0.538 68.121 30.066 1.00 153.01 297 VAL B N 1
ATOM 7025 C CA . VAL B 1 299 ? 0.302 67.353 30.978 1.00 146.91 297 VAL B CA 1
ATOM 7026 C C . VAL B 1 299 ? -0.154 67.556 32.419 1.00 142.79 297 VAL B C 1
ATOM 7027 O O . VAL B 1 299 ? -0.304 66.591 33.177 1.00 141.05 297 VAL B O 1
ATOM 7040 N N . VAL B 1 300 ? -0.384 68.809 32.822 1.00 141.87 298 VAL B N 1
ATOM 7041 C CA . VAL B 1 300 ? -0.816 69.069 34.194 1.00 140.62 298 VAL B CA 1
ATOM 7042 C C . VAL B 1 300 ? -2.103 68.309 34.492 1.00 141.46 298 VAL B C 1
ATOM 7043 O O . VAL B 1 300 ? -2.223 67.629 35.517 1.00 141.61 298 VAL B O 1
ATOM 7056 N N . GLU B 1 301 ? -3.093 68.423 33.602 1.00 143.05 299 GLU B N 1
ATOM 7057 C CA . GLU B 1 301 ? -4.329 67.668 33.776 1.00 141.11 299 GLU B CA 1
ATOM 7058 C C . GLU B 1 301 ? -4.048 66.173 33.853 1.00 140.43 299 GLU B C 1
ATOM 7059 O O . GLU B 1 301 ? -4.602 65.472 34.708 1.00 140.42 299 GLU B O 1
ATOM 7063 N N . THR B 1 302 ? -3.193 65.663 32.962 1.00 137.59 300 THR B N 1
ATOM 7064 C CA . THR B 1 302 ? -2.794 64.263 33.046 1.00 133.92 300 THR B CA 1
ATOM 7065 C C . THR B 1 302 ? -2.252 63.942 34.432 1.00 133.10 300 THR B C 1
ATOM 7066 O O . THR B 1 302 ? -2.562 62.892 35.005 1.00 133.75 300 THR B O 1
ATOM 7077 N N . TYR B 1 303 ? -1.440 64.844 34.987 1.00 132.99 301 TYR B N 1
ATOM 7078 C CA . TYR B 1 303 ? -0.961 64.669 36.352 1.00 131.65 301 TYR B CA 1
ATOM 7079 C C . TYR B 1 303 ? -2.121 64.591 37.336 1.00 135.85 301 TYR B C 1
ATOM 7080 O O . TYR B 1 303 ? -2.108 63.766 38.258 1.00 132.37 301 TYR B O 1
ATOM 7098 N N . VAL B 1 304 ? -3.132 65.443 37.159 1.00 141.33 302 VAL B N 1
ATOM 7099 C CA . VAL B 1 304 ? -4.260 65.471 38.088 1.00 146.54 302 VAL B CA 1
ATOM 7100 C C . VAL B 1 304 ? -4.925 64.102 38.154 1.00 154.77 302 VAL B C 1
ATOM 7101 O O . VAL B 1 304 ? -5.082 63.520 39.234 1.00 155.21 302 VAL B O 1
ATOM 7114 N N . GLU B 1 305 ? -5.343 63.575 36.997 1.00 157.14 303 GLU B N 1
ATOM 7115 C CA . GLU B 1 305 ? -5.983 62.263 36.970 1.00 158.44 303 GLU B CA 1
ATOM 7116 C C . GLU B 1 305 ? -5.195 61.254 37.792 1.00 155.72 303 GLU B C 1
ATOM 7117 O O . GLU B 1 305 ? -5.773 60.468 38.552 1.00 156.04 303 GLU B O 1
ATOM 7129 N N . LEU B 1 306 ? -3.870 61.254 37.643 1.00 144.98 304 LEU B N 1
ATOM 7130 C CA . LEU B 1 306 ? -3.033 60.340 38.410 1.00 131.81 304 LEU B CA 1
ATOM 7131 C C . LEU B 1 306 ? -3.250 60.537 39.904 1.00 124.56 304 LEU B C 1
ATOM 7132 O O . LEU B 1 306 ? -3.476 59.572 40.644 1.00 124.14 304 LEU B O 1
ATOM 7148 N N . LEU B 1 307 ? -3.190 61.787 40.368 1.00 119.10 305 LEU B N 1
ATOM 7149 C CA . LEU B 1 307 ? -3.503 62.071 41.763 1.00 114.90 305 LEU B CA 1
ATOM 7150 C C . LEU B 1 307 ? -4.937 61.674 42.090 1.00 113.68 305 LEU B C 1
ATOM 7151 O O . LEU B 1 307 ? -5.204 61.092 43.148 1.00 111.15 305 LEU B O 1
ATOM 7157 N N . LYS B 1 308 ? -5.874 61.974 41.187 1.00 116.49 306 LYS B N 1
ATOM 7158 C CA . LYS B 1 308 ? -7.273 61.652 41.436 1.00 117.26 306 LYS B CA 1
ATOM 7159 C C . LYS B 1 308 ? -7.511 60.147 41.417 1.00 116.44 306 LYS B C 1
ATOM 7160 O O . LYS B 1 308 ? -8.265 59.623 42.243 1.00 114.46 306 LYS B O 1
ATOM 7164 N N . ARG B 1 309 ? -6.893 59.431 40.478 1.00 116.91 307 ARG B N 1
ATOM 7165 C CA . ARG B 1 309 ? -7.126 57.994 40.422 1.00 112.73 307 ARG B CA 1
ATOM 7166 C C . ARG B 1 309 ? -6.465 57.278 41.593 1.00 107.03 307 ARG B C 1
ATOM 7167 O O . ARG B 1 309 ? -7.019 56.316 42.132 1.00 102.36 307 ARG B O 1
ATOM 7188 N N . HIS B 1 310 ? -5.268 57.702 41.989 1.00 106.39 308 HIS B N 1
ATOM 7189 C CA . HIS B 1 310 ? -4.727 57.195 43.243 1.00 107.42 308 HIS B CA 1
ATOM 7190 C C . HIS B 1 310 ? -5.766 57.362 44.344 1.00 107.61 308 HIS B C 1
ATOM 7191 O O . HIS B 1 310 ? -6.027 56.437 45.121 1.00 104.59 308 HIS B O 1
ATOM 7205 N N . GLU B 1 311 ? -6.379 58.548 44.415 1.00 113.55 309 GLU B N 1
ATOM 7206 C CA . GLU B 1 311 ? -7.501 58.737 45.326 1.00 114.20 309 GLU B CA 1
ATOM 7207 C C . GLU B 1 311 ? -8.584 57.696 45.065 1.00 115.55 309 GLU B C 1
ATOM 7208 O O . GLU B 1 311 ? -9.221 57.209 46.005 1.00 116.31 309 GLU B O 1
ATOM 7215 N N . ARG B 1 312 ? -8.797 57.332 43.797 1.00 112.12 310 ARG B N 1
ATOM 7216 C CA . ARG B 1 312 ? -9.643 56.188 43.484 1.00 110.10 310 ARG B CA 1
ATOM 7217 C C . ARG B 1 312 ? -9.015 54.911 44.036 1.00 106.44 310 ARG B C 1
ATOM 7218 O O . ARG B 1 312 ? -9.558 54.282 44.950 1.00 103.54 310 ARG B O 1
ATOM 7231 N N . LEU B 1 313 ? -7.863 54.521 43.474 1.00 104.59 311 LEU B N 1
ATOM 7232 C CA . LEU B 1 313 ? -7.252 53.243 43.826 1.00 98.04 311 LEU B CA 1
ATOM 7233 C C . LEU B 1 313 ? -7.047 53.116 45.329 1.00 98.20 311 LEU B C 1
ATOM 7234 O O . LEU B 1 313 ? -7.326 52.064 45.914 1.00 97.77 311 LEU B O 1
ATOM 7241 N N . VAL B 1 314 ? -6.555 54.177 45.972 1.00 98.70 312 VAL B N 1
ATOM 7242 C CA . VAL B 1 314 ? -6.413 54.151 47.424 1.00 101.36 312 VAL B CA 1
ATOM 7243 C C . VAL B 1 314 ? -7.773 53.944 48.081 1.00 99.87 312 VAL B C 1
ATOM 7244 O O . VAL B 1 314 ? -7.907 53.167 49.034 1.00 93.05 312 VAL B O 1
ATOM 7248 N N . LYS B 1 315 ? -8.803 54.631 47.578 1.00 108.79 313 LYS B N 1
ATOM 7249 C CA . LYS B 1 315 ? -10.141 54.482 48.140 1.00 115.86 313 LYS B CA 1
ATOM 7250 C C . LYS B 1 315 ? -10.617 53.037 48.055 1.00 113.30 313 LYS B C 1
ATOM 7251 O O . LYS B 1 315 ? -11.266 52.535 48.980 1.00 114.01 313 LYS B O 1
ATOM 7258 N N . GLN B 1 316 ? -10.308 52.351 46.951 1.00 109.32 314 GLN B N 1
ATOM 7259 C CA . GLN B 1 316 ? -10.679 50.944 46.828 1.00 103.00 314 GLN B CA 1
ATOM 7260 C C . GLN B 1 316 ? -10.068 50.123 47.958 1.00 93.41 314 GLN B C 1
ATOM 7261 O O . GLN B 1 316 ? -10.752 49.316 48.598 1.00 90.03 314 GLN B O 1
ATOM 7275 N N . LEU B 1 317 ? -8.770 50.314 48.214 1.00 89.61 315 LEU B N 1
ATOM 7276 C CA . LEU B 1 317 ? -8.096 49.566 49.269 1.00 89.01 315 LEU B CA 1
ATOM 7277 C C . LEU B 1 317 ? -8.843 49.688 50.592 1.00 89.41 315 LEU B C 1
ATOM 7278 O O . LEU B 1 317 ? -9.090 48.689 51.278 1.00 89.33 315 LEU B O 1
ATOM 7282 N N . LEU B 1 318 ? -9.212 50.915 50.965 1.00 89.71 316 LEU B N 1
ATOM 7283 C CA . LEU B 1 318 ? -9.952 51.124 52.203 1.00 86.68 316 LEU B CA 1
ATOM 7284 C C . LEU B 1 318 ? -11.230 50.297 52.220 1.00 88.71 316 LEU B C 1
ATOM 7285 O O . LEU B 1 318 ? -11.516 49.591 53.194 1.00 89.48 316 LEU B O 1
ATOM 7289 N N . GLU B 1 319 ? -12.014 50.370 51.143 1.00 92.46 317 GLU B N 1
ATOM 7290 C CA . GLU B 1 319 ? -13.269 49.629 51.084 1.00 96.95 317 GLU B CA 1
ATOM 7291 C C . GLU B 1 319 ? -13.028 48.136 51.280 1.00 96.37 317 GLU B C 1
ATOM 7292 O O . GLU B 1 319 ? -13.587 47.517 52.192 1.00 94.80 317 GLU B O 1
ATOM 7296 N N . ILE B 1 320 ? -12.183 47.543 50.432 1.00 97.83 318 ILE B N 1
ATOM 7297 C CA . ILE B 1 320 ? -11.935 46.107 50.508 1.00 95.10 318 ILE B CA 1
ATOM 7298 C C . ILE B 1 320 ? -11.374 45.717 51.869 1.00 98.93 318 ILE B C 1
ATOM 7299 O O . ILE B 1 320 ? -11.611 44.602 52.349 1.00 104.62 318 ILE B O 1
ATOM 7309 N N . ALA B 1 321 ? -10.620 46.614 52.508 1.00 96.96 319 ALA B N 1
ATOM 7310 C CA . ALA B 1 321 ? -10.045 46.299 53.811 1.00 94.74 319 ALA B CA 1
ATOM 7311 C C . ALA B 1 321 ? -11.131 45.923 54.811 1.00 93.99 319 ALA B C 1
ATOM 7312 O O . ALA B 1 321 ? -11.007 44.931 55.537 1.00 95.71 319 ALA B O 1
ATOM 7319 N N . LYS B 1 322 ? -12.206 46.714 54.865 1.00 91.39 320 LYS B N 1
ATOM 7320 C CA . LYS B 1 322 ? -13.323 46.385 55.742 1.00 89.98 320 LYS B CA 1
ATOM 7321 C C . LYS B 1 322 ? -13.879 45.004 55.416 1.00 88.36 320 LYS B C 1
ATOM 7322 O O . LYS B 1 322 ? -14.084 44.177 56.312 1.00 88.17 320 LYS B O 1
ATOM 7329 N N . ALA B 1 323 ? -14.131 44.738 54.133 1.00 89.37 321 ALA B N 1
ATOM 7330 C CA . ALA B 1 323 ? -14.628 43.428 53.728 1.00 92.85 321 ALA B CA 1
ATOM 7331 C C . ALA B 1 323 ? -13.712 42.322 54.234 1.00 98.38 321 ALA B C 1
ATOM 7332 O O . ALA B 1 323 ? -14.175 41.308 54.770 1.00 101.81 321 ALA B O 1
ATOM 7339 N N . HIS B 1 324 ? -12.400 42.500 54.067 1.00 101.02 322 HIS B N 1
ATOM 7340 C CA . HIS B 1 324 ? -11.452 41.525 54.594 1.00 101.98 322 HIS B CA 1
ATOM 7341 C C . HIS B 1 324 ? -11.590 41.403 56.105 1.00 103.07 322 HIS B C 1
ATOM 7342 O O . HIS B 1 324 ? -11.512 40.299 56.656 1.00 108.23 322 HIS B O 1
ATOM 7356 N N . ALA B 1 325 ? -11.794 42.527 56.794 1.00 101.88 323 ALA B N 1
ATOM 7357 C CA . ALA B 1 325 ? -12.033 42.469 58.231 1.00 105.17 323 ALA B CA 1
ATOM 7358 C C . ALA B 1 325 ? -13.348 41.765 58.536 1.00 110.34 323 ALA B C 1
ATOM 7359 O O . ALA B 1 325 ? -13.461 41.056 59.543 1.00 114.59 323 ALA B O 1
ATOM 7366 N N . GLU B 1 326 ? -14.355 41.950 57.680 1.00 108.39 324 GLU B N 1
ATOM 7367 C CA . GLU B 1 326 ? -15.629 41.269 57.877 1.00 109.48 324 GLU B CA 1
ATOM 7368 C C . GLU B 1 326 ? -15.444 39.758 57.858 1.00 110.86 324 GLU B C 1
ATOM 7369 O O . GLU B 1 326 ? -15.948 39.046 58.734 1.00 116.71 324 GLU B O 1
ATOM 7373 N N . ALA B 1 327 ? -14.714 39.250 56.861 1.00 109.82 325 ALA B N 1
ATOM 7374 C CA . ALA B 1 327 ? -14.501 37.812 56.745 1.00 110.07 325 ALA B CA 1
ATOM 7375 C C . ALA B 1 327 ? -13.977 37.217 58.045 1.00 110.93 325 ALA B C 1
ATOM 7376 O O . ALA B 1 327 ? -14.404 36.133 58.459 1.00 116.25 325 ALA B O 1
ATOM 7383 N N . VAL B 1 328 ? -13.053 37.916 58.709 1.00 99.34 326 VAL B N 1
ATOM 7384 C CA . VAL B 1 328 ? -12.530 37.437 59.984 1.00 94.28 326 VAL B CA 1
ATOM 7385 C C . VAL B 1 328 ? -13.638 37.316 61.020 1.00 100.59 326 VAL B C 1
ATOM 7386 O O . VAL B 1 328 ? -13.585 36.449 61.900 1.00 104.04 326 VAL B O 1
ATOM 7399 N N . GLU B 1 329 ? -14.655 38.178 60.942 1.00 105.47 327 GLU B N 1
ATOM 7400 C CA . GLU B 1 329 ? -15.673 38.214 61.985 1.00 113.05 327 GLU B CA 1
ATOM 7401 C C . GLU B 1 329 ? -16.460 36.911 62.062 1.00 125.28 327 GLU B C 1
ATOM 7402 O O . GLU B 1 329 ? -16.938 36.541 63.140 1.00 129.13 327 GLU B O 1
ATOM 7411 N N . GLY B 1 330 ? -16.599 36.201 60.941 1.00 133.70 328 GLY B N 1
ATOM 7412 C CA . GLY B 1 330 ? -17.446 35.022 60.899 1.00 144.29 328 GLY B CA 1
ATOM 7413 C C . GLY B 1 330 ? -17.083 33.944 61.900 1.00 155.61 328 GLY B C 1
ATOM 7414 O O . GLY B 1 330 ? -17.926 33.099 62.219 1.00 157.69 328 GLY B O 1
ATOM 7418 N N . GLY B 1 331 ? -15.849 33.947 62.404 1.00 164.37 329 GLY B N 1
ATOM 7419 C CA . GLY B 1 331 ? -15.442 32.900 63.327 1.00 174.72 329 GLY B CA 1
ATOM 7420 C C . GLY B 1 331 ? -16.061 33.056 64.704 1.00 180.30 329 GLY B C 1
ATOM 7421 O O . GLY B 1 331 ? -16.553 32.087 65.291 1.00 183.11 329 GLY B O 1
ATOM 7425 N N . SER B 1 332 ? -16.050 34.278 65.237 1.00 179.35 330 SER B N 1
ATOM 7426 C CA . SER B 1 332 ? -16.470 34.483 66.619 1.00 181.89 330 SER B CA 1
ATOM 7427 C C . SER B 1 332 ? -17.983 34.382 66.773 1.00 184.15 330 SER B C 1
ATOM 7428 O O . SER B 1 332 ? -18.474 33.811 67.754 1.00 186.19 330 SER B O 1
ATOM 7436 N N . LEU B 1 333 ? -18.739 34.925 65.817 1.00 187.49 331 LEU B N 1
ATOM 7437 C CA . LEU B 1 333 ? -20.175 35.094 66.018 1.00 190.91 331 LEU B CA 1
ATOM 7438 C C . LEU B 1 333 ? -20.912 33.760 66.027 1.00 195.23 331 LEU B C 1
ATOM 7439 O O . LEU B 1 333 ? -21.866 33.581 66.795 1.00 195.49 331 LEU B O 1
ATOM 7443 N N . GLU B 1 334 ? -20.489 32.810 65.190 1.00 199.57 332 GLU B N 1
ATOM 7444 C CA . GLU B 1 334 ? -21.291 31.614 64.949 1.00 207.94 332 GLU B CA 1
ATOM 7445 C C . GLU B 1 334 ? -21.214 30.626 66.107 1.00 216.06 332 GLU B C 1
ATOM 7446 O O . GLU B 1 334 ? -22.241 30.107 66.558 1.00 219.98 332 GLU B O 1
ATOM 7450 N N . HIS B 1 335 ? -20.009 30.346 66.589 1.00 221.09 333 HIS B N 1
ATOM 7451 C CA . HIS B 1 335 ? -19.815 29.315 67.603 1.00 223.73 333 HIS B CA 1
ATOM 7452 C C . HIS B 1 335 ? -20.609 29.618 68.867 1.00 226.39 333 HIS B C 1
ATOM 7453 O O . HIS B 1 335 ? -21.120 28.709 69.522 1.00 228.46 333 HIS B O 1
ATOM 7457 N N . GLY C 1 2 ? -0.407 24.487 53.649 1.00 181.67 0 GLY C N 1
ATOM 7458 C CA . GLY C 1 2 ? 0.788 24.859 52.841 1.00 181.53 0 GLY C CA 1
ATOM 7459 C C . GLY C 1 2 ? 0.645 26.218 52.187 1.00 183.24 0 GLY C C 1
ATOM 7460 O O . GLY C 1 2 ? 1.499 27.089 52.354 1.00 182.41 0 GLY C O 1
ATOM 7464 N N . ASP C 1 3 ? -0.439 26.404 51.433 1.00 183.97 1 ASP C N 1
ATOM 7465 C CA . ASP C 1 3 ? -0.695 27.695 50.806 1.00 185.31 1 ASP C CA 1
ATOM 7466 C C . ASP C 1 3 ? -1.188 28.730 51.806 1.00 188.44 1 ASP C C 1
ATOM 7467 O O . ASP C 1 3 ? -1.093 29.931 51.534 1.00 184.64 1 ASP C O 1
ATOM 7476 N N . ARG C 1 4 ? -1.719 28.291 52.950 1.00 195.18 2 ARG C N 1
ATOM 7477 C CA . ARG C 1 4 ? -1.954 29.211 54.054 1.00 201.72 2 ARG C CA 1
ATOM 7478 C C . ARG C 1 4 ? -0.631 29.708 54.620 1.00 216.26 2 ARG C C 1
ATOM 7479 O O . ARG C 1 4 ? -0.482 30.897 54.926 1.00 217.34 2 ARG C O 1
ATOM 7500 N N . SER C 1 5 ? 0.342 28.804 54.769 1.00 227.47 3 SER C N 1
ATOM 7501 C CA . SER C 1 5 ? 1.675 29.209 55.197 1.00 227.39 3 SER C CA 1
ATOM 7502 C C . SER C 1 5 ? 2.385 30.006 54.112 1.00 226.53 3 SER C C 1
ATOM 7503 O O . SER C 1 5 ? 3.182 30.899 54.422 1.00 226.39 3 SER C O 1
ATOM 7507 N N . ASP C 1 6 ? 2.116 29.698 52.841 1.00 219.28 4 ASP C N 1
ATOM 7508 C CA . ASP C 1 6 ? 2.653 30.506 51.753 1.00 206.50 4 ASP C CA 1
ATOM 7509 C C . ASP C 1 6 ? 2.232 31.962 51.898 1.00 204.65 4 ASP C C 1
ATOM 7510 O O . ASP C 1 6 ? 3.028 32.876 51.651 1.00 209.24 4 ASP C O 1
ATOM 7519 N N . HIS C 1 7 ? 0.983 32.196 52.305 1.00 189.12 5 HIS C N 1
ATOM 7520 C CA . HIS C 1 7 ? 0.459 33.556 52.349 1.00 178.73 5 HIS C CA 1
ATOM 7521 C C . HIS C 1 7 ? 1.044 34.348 53.513 1.00 170.44 5 HIS C C 1
ATOM 7522 O O . HIS C 1 7 ? 1.301 35.550 53.380 1.00 166.89 5 HIS C O 1
ATOM 7526 N N . ALA C 1 8 ? 1.258 33.698 54.662 1.00 165.63 6 ALA C N 1
ATOM 7527 C CA . ALA C 1 8 ? 1.708 34.418 55.850 1.00 167.86 6 ALA C CA 1
ATOM 7528 C C . ALA C 1 8 ? 2.935 35.271 55.553 1.00 168.26 6 ALA C C 1
ATOM 7529 O O . ALA C 1 8 ? 3.040 36.409 56.025 1.00 173.12 6 ALA C O 1
ATOM 7536 N N . LYS C 1 9 ? 3.877 34.737 54.775 1.00 166.69 7 LYS C N 1
ATOM 7537 C CA . LYS C 1 9 ? 4.974 35.564 54.287 1.00 163.77 7 LYS C CA 1
ATOM 7538 C C . LYS C 1 9 ? 4.446 36.702 53.423 1.00 153.72 7 LYS C C 1
ATOM 7539 O O . LYS C 1 9 ? 4.887 37.850 53.554 1.00 158.44 7 LYS C O 1
ATOM 7543 N N . LYS C 1 10 ? 3.489 36.402 52.541 1.00 149.18 8 LYS C N 1
ATOM 7544 C CA . LYS C 1 10 ? 2.920 37.431 51.677 1.00 142.65 8 LYS C CA 1
ATOM 7545 C C . LYS C 1 10 ? 2.237 38.519 52.496 1.00 136.82 8 LYS C C 1
ATOM 7546 O O . LYS C 1 10 ? 2.445 39.714 52.257 1.00 136.77 8 LYS C O 1
ATOM 7550 N N . LEU C 1 11 ? 1.412 38.125 53.469 1.00 128.42 9 LEU C N 1
ATOM 7551 C CA . LEU C 1 11 ? 0.686 39.111 54.263 1.00 122.13 9 LEU C CA 1
ATOM 7552 C C . LEU C 1 11 ? 1.651 39.998 55.041 1.00 115.08 9 LEU C C 1
ATOM 7553 O O . LEU C 1 11 ? 1.522 41.228 55.037 1.00 114.88 9 LEU C O 1
ATOM 7560 N N . LYS C 1 12 ? 2.629 39.389 55.717 1.00 111.32 10 LYS C N 1
ATOM 7561 C CA . LYS C 1 12 ? 3.660 40.180 56.381 1.00 108.84 10 LYS C CA 1
ATOM 7562 C C . LYS C 1 12 ? 4.391 41.058 55.375 1.00 106.95 10 LYS C C 1
ATOM 7563 O O . LYS C 1 12 ? 4.638 42.243 55.635 1.00 102.55 10 LYS C O 1
ATOM 7567 N N . THR C 1 13 ? 4.734 40.496 54.216 1.00 111.67 11 THR C N 1
ATOM 7568 C CA . THR C 1 13 ? 5.343 41.287 53.154 1.00 111.70 11 THR C CA 1
ATOM 7569 C C . THR C 1 13 ? 4.429 42.429 52.731 1.00 108.22 11 THR C C 1
ATOM 7570 O O . THR C 1 13 ? 4.871 43.575 52.591 1.00 106.44 11 THR C O 1
ATOM 7581 N N . PHE C 1 14 ? 3.143 42.134 52.521 1.00 109.73 12 PHE C N 1
ATOM 7582 C CA . PHE C 1 14 ? 2.224 43.156 52.033 1.00 106.55 12 PHE C CA 1
ATOM 7583 C C . PHE C 1 14 ? 2.265 44.410 52.900 1.00 105.68 12 PHE C C 1
ATOM 7584 O O . PHE C 1 14 ? 2.247 45.533 52.383 1.00 104.92 12 PHE C O 1
ATOM 7601 N N . LEU C 1 15 ? 2.310 44.237 54.223 1.00 103.81 13 LEU C N 1
ATOM 7602 C CA . LEU C 1 15 ? 2.402 45.381 55.121 1.00 102.88 13 LEU C CA 1
ATOM 7603 C C . LEU C 1 15 ? 3.543 46.305 54.717 1.00 104.78 13 LEU C C 1
ATOM 7604 O O . LEU C 1 15 ? 3.370 47.525 54.621 1.00 106.89 13 LEU C O 1
ATOM 7620 N N . GLU C 1 16 ? 4.722 45.737 54.464 1.00 105.18 14 GLU C N 1
ATOM 7621 C CA . GLU C 1 16 ? 5.886 46.566 54.173 1.00 106.09 14 GLU C CA 1
ATOM 7622 C C . GLU C 1 16 ? 5.663 47.407 52.922 1.00 102.91 14 GLU C C 1
ATOM 7623 O O . GLU C 1 16 ? 6.089 48.567 52.863 1.00 104.05 14 GLU C O 1
ATOM 7633 N N . ASN C 1 17 ? 4.989 46.849 51.912 1.00 96.81 15 ASN C N 1
ATOM 7634 C CA . ASN C 1 17 ? 4.676 47.636 50.725 1.00 97.87 15 ASN C CA 1
ATOM 7635 C C . ASN C 1 17 ? 3.758 48.803 51.067 1.00 97.47 15 ASN C C 1
ATOM 7636 O O . ASN C 1 17 ? 3.888 49.893 50.497 1.00 98.89 15 ASN C O 1
ATOM 7647 N N . LEU C 1 18 ? 2.817 48.595 51.989 1.00 96.01 16 LEU C N 1
ATOM 7648 C CA . LEU C 1 18 ? 2.001 49.701 52.473 1.00 93.39 16 LEU C CA 1
ATOM 7649 C C . LEU C 1 18 ? 2.875 50.765 53.127 1.00 94.40 16 LEU C C 1
ATOM 7650 O O . LEU C 1 18 ? 2.864 51.934 52.724 1.00 94.82 16 LEU C O 1
ATOM 7666 N N . ARG C 1 19 ? 3.645 50.374 54.150 1.00 96.95 17 ARG C N 1
ATOM 7667 C CA . ARG C 1 19 ? 4.585 51.306 54.762 1.00 98.47 17 ARG C CA 1
ATOM 7668 C C . ARG C 1 19 ? 5.492 51.918 53.706 1.00 94.10 17 ARG C C 1
ATOM 7669 O O . ARG C 1 19 ? 5.807 53.112 53.759 1.00 94.33 17 ARG C O 1
ATOM 7690 N N . ARG C 1 20 ? 5.917 51.110 52.731 1.00 88.76 18 ARG C N 1
ATOM 7691 C CA . ARG C 1 20 ? 6.657 51.651 51.599 1.00 92.55 18 ARG C CA 1
ATOM 7692 C C . ARG C 1 20 ? 5.844 52.720 50.883 1.00 94.93 18 ARG C C 1
ATOM 7693 O O . ARG C 1 20 ? 6.376 53.778 50.523 1.00 100.08 18 ARG C O 1
ATOM 7700 N N . HIS C 1 21 ? 4.551 52.468 50.676 1.00 95.73 19 HIS C N 1
ATOM 7701 C CA . HIS C 1 21 ? 3.724 53.439 49.971 1.00 96.01 19 HIS C CA 1
ATOM 7702 C C . HIS C 1 21 ? 3.592 54.732 50.764 1.00 98.69 19 HIS C C 1
ATOM 7703 O O . HIS C 1 21 ? 3.556 55.821 50.182 1.00 99.68 19 HIS C O 1
ATOM 7717 N N . LEU C 1 22 ? 3.505 54.636 52.095 1.00 101.32 20 LEU C N 1
ATOM 7718 C CA . LEU C 1 22 ? 3.455 55.845 52.909 1.00 106.93 20 LEU C CA 1
ATOM 7719 C C . LEU C 1 22 ? 4.648 56.743 52.604 1.00 116.99 20 LEU C C 1
ATOM 7720 O O . LEU C 1 22 ? 4.486 57.919 52.264 1.00 120.03 20 LEU C O 1
ATOM 7736 N N . ASP C 1 23 ? 5.862 56.199 52.717 1.00 125.73 21 ASP C N 1
ATOM 7737 C CA . ASP C 1 23 ? 7.046 57.019 52.498 1.00 128.90 21 ASP C CA 1
ATOM 7738 C C . ASP C 1 23 ? 7.091 57.539 51.067 1.00 128.74 21 ASP C C 1
ATOM 7739 O O . ASP C 1 23 ? 7.497 58.680 50.832 1.00 131.57 21 ASP C O 1
ATOM 7748 N N . ARG C 1 24 ? 6.669 56.724 50.097 1.00 118.93 22 ARG C N 1
ATOM 7749 C CA . ARG C 1 24 ? 6.518 57.229 48.737 1.00 114.35 22 ARG C CA 1
ATOM 7750 C C . ARG C 1 24 ? 5.566 58.419 48.712 1.00 111.25 22 ARG C C 1
ATOM 7751 O O . ARG C 1 24 ? 5.912 59.500 48.221 1.00 108.54 22 ARG C O 1
ATOM 7772 N N . LEU C 1 25 ? 4.353 58.236 49.242 1.00 114.35 23 LEU C N 1
ATOM 7773 C CA . LEU C 1 25 ? 3.382 59.323 49.279 1.00 116.28 23 LEU C CA 1
ATOM 7774 C C . LEU C 1 25 ? 3.857 60.445 50.193 1.00 119.89 23 LEU C C 1
ATOM 7775 O O . LEU C 1 25 ? 3.852 61.621 49.808 1.00 121.41 23 LEU C O 1
ATOM 7779 N N . ASP C 1 26 ? 4.268 60.100 51.413 1.00 123.96 24 ASP C N 1
ATOM 7780 C CA . ASP C 1 26 ? 4.690 61.120 52.363 1.00 127.78 24 ASP C CA 1
ATOM 7781 C C . ASP C 1 26 ? 5.885 61.903 51.834 1.00 124.00 24 ASP C C 1
ATOM 7782 O O . ASP C 1 26 ? 5.952 63.128 51.994 1.00 124.32 24 ASP C O 1
ATOM 7791 N N . LYS C 1 27 ? 6.838 61.218 51.198 1.00 117.14 25 LYS C N 1
ATOM 7792 C CA . LYS C 1 27 ? 7.923 61.926 50.528 1.00 111.74 25 LYS C CA 1
ATOM 7793 C C . LYS C 1 27 ? 7.387 62.769 49.381 1.00 109.23 25 LYS C C 1
ATOM 7794 O O . LYS C 1 27 ? 7.733 63.947 49.241 1.00 114.12 25 LYS C O 1
ATOM 7801 N N . HIS C 1 28 ? 6.537 62.173 48.543 1.00 105.28 26 HIS C N 1
ATOM 7802 C CA . HIS C 1 28 ? 5.992 62.894 47.398 1.00 102.77 26 HIS C CA 1
ATOM 7803 C C . HIS C 1 28 ? 5.292 64.173 47.836 1.00 108.63 26 HIS C C 1
ATOM 7804 O O . HIS C 1 28 ? 5.434 65.219 47.191 1.00 109.83 26 HIS C O 1
ATOM 7818 N N . ILE C 1 29 ? 4.528 64.110 48.928 1.00 112.26 27 ILE C N 1
ATOM 7819 C CA . ILE C 1 29 ? 3.910 65.315 49.472 1.00 117.14 27 ILE C CA 1
ATOM 7820 C C . ILE C 1 29 ? 4.979 66.341 49.821 1.00 122.22 27 ILE C C 1
ATOM 7821 O O . ILE C 1 29 ? 4.884 67.518 49.451 1.00 122.87 27 ILE C O 1
ATOM 7831 N N . LYS C 1 30 ? 6.016 65.908 50.542 1.00 128.37 28 LYS C N 1
ATOM 7832 C CA . LYS C 1 30 ? 7.057 66.830 50.982 1.00 128.56 28 LYS C CA 1
ATOM 7833 C C . LYS C 1 30 ? 7.636 67.613 49.811 1.00 129.03 28 LYS C C 1
ATOM 7834 O O . LYS C 1 30 ? 7.989 68.789 49.954 1.00 130.87 28 LYS C O 1
ATOM 7841 N N . GLN C 1 31 ? 7.744 66.978 48.643 1.00 122.52 29 GLN C N 1
ATOM 7842 C CA . GLN C 1 31 ? 8.179 67.702 47.455 1.00 119.94 29 GLN C CA 1
ATOM 7843 C C . GLN C 1 31 ? 7.145 68.745 47.048 1.00 118.20 29 GLN C C 1
ATOM 7844 O O . GLN C 1 31 ? 7.484 69.910 46.811 1.00 120.65 29 GLN C O 1
ATOM 7851 N N . LEU C 1 32 ? 5.875 68.342 46.948 1.00 116.28 30 LEU C N 1
ATOM 7852 C CA . LEU C 1 32 ? 4.815 69.310 46.687 1.00 116.41 30 LEU C CA 1
ATOM 7853 C C . LEU C 1 32 ? 4.865 70.447 47.699 1.00 113.48 30 LEU C C 1
ATOM 7854 O O . LEU C 1 32 ? 4.659 71.615 47.350 1.00 110.92 30 LEU C O 1
ATOM 7858 N N . ARG C 1 33 ? 5.139 70.120 48.963 1.00 114.09 31 ARG C N 1
ATOM 7859 C CA . ARG C 1 33 ? 5.360 71.159 49.960 1.00 117.79 31 ARG C CA 1
ATOM 7860 C C . ARG C 1 33 ? 6.484 72.094 49.530 1.00 124.03 31 ARG C C 1
ATOM 7861 O O . ARG C 1 33 ? 6.388 73.314 49.710 1.00 124.96 31 ARG C O 1
ATOM 7868 N N . ASP C 1 34 ? 7.557 71.543 48.958 1.00 125.22 32 ASP C N 1
ATOM 7869 C CA . ASP C 1 34 ? 8.655 72.382 48.488 1.00 128.24 32 ASP C CA 1
ATOM 7870 C C . ASP C 1 34 ? 8.184 73.324 47.388 1.00 135.11 32 ASP C C 1
ATOM 7871 O O . ASP C 1 34 ? 8.478 74.524 47.413 1.00 138.45 32 ASP C O 1
ATOM 7880 N N . ILE C 1 35 ? 7.452 72.792 46.406 1.00 140.81 33 ILE C N 1
ATOM 7881 C CA . ILE C 1 35 ? 6.934 73.630 45.329 1.00 150.74 33 ILE C CA 1
ATOM 7882 C C . ILE C 1 35 ? 6.078 74.752 45.899 1.00 164.91 33 ILE C C 1
ATOM 7883 O O . ILE C 1 35 ? 6.178 75.910 45.474 1.00 168.71 33 ILE C O 1
ATOM 7887 N N . LEU C 1 36 ? 5.222 74.430 46.871 1.00 173.96 34 LEU C N 1
ATOM 7888 C CA . LEU C 1 36 ? 4.411 75.459 47.508 1.00 177.75 34 LEU C CA 1
ATOM 7889 C C . LEU C 1 36 ? 5.276 76.456 48.266 1.00 176.97 34 LEU C C 1
ATOM 7890 O O . LEU C 1 36 ? 4.922 77.636 48.365 1.00 178.01 34 LEU C O 1
ATOM 7894 N N . SER C 1 37 ? 6.409 76.006 48.808 1.00 173.68 35 SER C N 1
ATOM 7895 C CA . SER C 1 37 ? 7.299 76.919 49.515 1.00 171.65 35 SER C CA 1
ATOM 7896 C C . SER C 1 37 ? 7.847 77.987 48.578 1.00 169.88 35 SER C C 1
ATOM 7897 O O . SER C 1 37 ? 8.019 79.145 48.977 1.00 173.00 35 SER C O 1
ATOM 7905 N N . GLU C 1 38 ? 8.130 77.617 47.328 1.00 168.59 36 GLU C N 1
ATOM 7906 C CA . GLU C 1 38 ? 8.669 78.578 46.372 1.00 173.34 36 GLU C CA 1
ATOM 7907 C C . GLU C 1 38 ? 7.690 79.721 46.137 1.00 183.52 36 GLU C C 1
ATOM 7908 O O . GLU C 1 38 ? 8.069 80.898 46.164 1.00 187.23 36 GLU C O 1
ATOM 7920 N N . ASN C 1 39 ? 6.423 79.393 45.901 1.00 189.24 37 ASN C N 1
ATOM 7921 C CA . ASN C 1 39 ? 5.377 80.380 45.637 1.00 185.11 37 ASN C CA 1
ATOM 7922 C C . ASN C 1 39 ? 4.250 80.134 46.629 1.00 179.26 37 ASN C C 1
ATOM 7923 O O . ASN C 1 39 ? 3.255 79.471 46.307 1.00 179.81 37 ASN C O 1
ATOM 7927 N N . PRO C 1 40 ? 4.373 80.658 47.853 1.00 167.96 38 PRO C N 1
ATOM 7928 C CA . PRO C 1 40 ? 3.383 80.349 48.894 1.00 168.52 38 PRO C CA 1
ATOM 7929 C C . PRO C 1 40 ? 1.940 80.640 48.516 1.00 175.99 38 PRO C C 1
ATOM 7930 O O . PRO C 1 40 ? 1.022 80.171 49.196 1.00 183.64 38 PRO C O 1
ATOM 7941 N N . GLU C 1 41 ? 1.718 81.405 47.448 1.00 174.32 39 GLU C N 1
ATOM 7942 C CA . GLU C 1 41 ? 0.372 81.782 47.032 1.00 177.10 39 GLU C CA 1
ATOM 7943 C C . GLU C 1 41 ? -0.019 81.151 45.698 1.00 170.23 39 GLU C C 1
ATOM 7944 O O . GLU C 1 41 ? -0.740 81.760 44.904 1.00 173.19 39 GLU C O 1
ATOM 7948 N N . ASP C 1 42 ? 0.447 79.933 45.437 1.00 167.59 40 ASP C N 1
ATOM 7949 C CA . ASP C 1 42 ? 0.041 79.179 44.251 1.00 165.54 40 ASP C CA 1
ATOM 7950 C C . ASP C 1 42 ? -1.166 78.333 44.640 1.00 165.80 40 ASP C C 1
ATOM 7951 O O . ASP C 1 42 ? -1.019 77.248 45.207 1.00 165.02 40 ASP C O 1
ATOM 7955 N N . GLU C 1 43 ? -2.366 78.828 44.328 1.00 166.37 41 GLU C N 1
ATOM 7956 C CA . GLU C 1 43 ? -3.587 78.199 44.823 1.00 166.35 41 GLU C CA 1
ATOM 7957 C C . GLU C 1 43 ? -3.658 76.729 44.425 1.00 165.03 41 GLU C C 1
ATOM 7958 O O . GLU C 1 43 ? -3.996 75.869 45.246 1.00 167.26 41 GLU C O 1
ATOM 7962 N N . ARG C 1 44 ? -3.352 76.420 43.160 1.00 163.64 42 ARG C N 1
ATOM 7963 C CA . ARG C 1 44 ? -3.405 75.033 42.707 1.00 161.69 42 ARG C CA 1
ATOM 7964 C C . ARG C 1 44 ? -2.511 74.141 43.560 1.00 158.66 42 ARG C C 1
ATOM 7965 O O . ARG C 1 44 ? -2.915 73.041 43.955 1.00 157.46 42 ARG C O 1
ATOM 7969 N N . VAL C 1 45 ? -1.293 74.600 43.857 1.00 150.15 43 VAL C N 1
ATOM 7970 C CA . VAL C 1 45 ? -0.386 73.812 44.684 1.00 139.05 43 VAL C CA 1
ATOM 7971 C C . VAL C 1 45 ? -1.018 73.515 46.035 1.00 133.27 43 VAL C C 1
ATOM 7972 O O . VAL C 1 45 ? -0.790 72.448 46.617 1.00 131.84 43 VAL C O 1
ATOM 7976 N N . LYS C 1 46 ? -1.818 74.446 46.560 1.00 130.18 44 LYS C N 1
ATOM 7977 C CA . LYS C 1 46 ? -2.567 74.163 47.779 1.00 129.49 44 LYS C CA 1
ATOM 7978 C C . LYS C 1 46 ? -3.620 73.091 47.531 1.00 126.20 44 LYS C C 1
ATOM 7979 O O . LYS C 1 46 ? -3.843 72.222 48.382 1.00 126.87 44 LYS C O 1
ATOM 7983 N N . ASP C 1 47 ? -4.271 73.132 46.366 1.00 124.37 45 ASP C N 1
ATOM 7984 C CA . ASP C 1 47 ? -5.302 72.149 46.053 1.00 119.74 45 ASP C CA 1
ATOM 7985 C C . ASP C 1 47 ? -4.719 70.741 45.994 1.00 116.79 45 ASP C C 1
ATOM 7986 O O . ASP C 1 47 ? -5.267 69.805 46.587 1.00 116.84 45 ASP C O 1
ATOM 7990 N N . VAL C 1 48 ? -3.601 70.572 45.283 1.00 112.83 46 VAL C N 1
ATOM 7991 C CA . VAL C 1 48 ? -3.031 69.239 45.105 1.00 106.90 46 VAL C CA 1
ATOM 7992 C C . VAL C 1 48 ? -2.627 68.649 46.452 1.00 108.72 46 VAL C C 1
ATOM 7993 O O . VAL C 1 48 ? -2.901 67.479 46.744 1.00 110.25 46 VAL C O 1
ATOM 8006 N N . ILE C 1 49 ? -1.968 69.451 47.292 1.00 112.14 47 ILE C N 1
ATOM 8007 C CA . ILE C 1 49 ? -1.541 68.965 48.600 1.00 117.30 47 ILE C CA 1
ATOM 8008 C C . ILE C 1 49 ? -2.735 68.464 49.401 1.00 124.56 47 ILE C C 1
ATOM 8009 O O . ILE C 1 49 ? -2.640 67.471 50.132 1.00 123.71 47 ILE C O 1
ATOM 8019 N N . ASP C 1 50 ? -3.876 69.146 49.285 1.00 132.75 48 ASP C N 1
ATOM 8020 C CA . ASP C 1 50 ? -5.059 68.748 50.038 1.00 133.73 48 ASP C CA 1
ATOM 8021 C C . ASP C 1 50 ? -5.410 67.288 49.778 1.00 129.44 48 ASP C C 1
ATOM 8022 O O . ASP C 1 50 ? -5.631 66.513 50.716 1.00 129.04 48 ASP C O 1
ATOM 8031 N N . LEU C 1 51 ? -5.475 66.898 48.503 1.00 122.59 49 LEU C N 1
ATOM 8032 C CA . LEU C 1 51 ? -5.766 65.511 48.160 1.00 119.37 49 LEU C CA 1
ATOM 8033 C C . LEU C 1 51 ? -4.856 64.554 48.919 1.00 116.89 49 LEU C C 1
ATOM 8034 O O . LEU C 1 51 ? -5.319 63.597 49.549 1.00 116.66 49 LEU C O 1
ATOM 8050 N N . SER C 1 52 ? -3.547 64.805 48.870 1.00 115.33 50 SER C N 1
ATOM 8051 C CA . SER C 1 52 ? -2.579 63.798 49.284 1.00 114.41 50 SER C CA 1
ATOM 8052 C C . SER C 1 52 ? -2.663 63.519 50.777 1.00 114.85 50 SER C C 1
ATOM 8053 O O . SER C 1 52 ? -2.681 62.357 51.199 1.00 115.21 50 SER C O 1
ATOM 8061 N N . GLU C 1 53 ? -2.704 64.569 51.598 1.00 117.49 51 GLU C N 1
ATOM 8062 C CA . GLU C 1 53 ? -2.820 64.353 53.035 1.00 122.23 51 GLU C CA 1
ATOM 8063 C C . GLU C 1 53 ? -4.094 63.592 53.372 1.00 119.00 51 GLU C C 1
ATOM 8064 O O . GLU C 1 53 ? -4.129 62.849 54.358 1.00 119.00 51 GLU C O 1
ATOM 8071 N N . ARG C 1 54 ? -5.146 63.762 52.568 1.00 116.27 52 ARG C N 1
ATOM 8072 C CA . ARG C 1 54 ? -6.342 62.942 52.729 1.00 113.51 52 ARG C CA 1
ATOM 8073 C C . ARG C 1 54 ? -6.061 61.495 52.344 1.00 107.57 52 ARG C C 1
ATOM 8074 O O . ARG C 1 54 ? -6.344 60.570 53.114 1.00 105.77 52 ARG C O 1
ATOM 8078 N N . SER C 1 55 ? -5.503 61.280 51.148 1.00 104.91 53 SER C N 1
ATOM 8079 C CA . SER C 1 55 ? -5.137 59.930 50.730 1.00 100.74 53 SER C CA 1
ATOM 8080 C C . SER C 1 55 ? -4.260 59.257 51.776 1.00 98.27 53 SER C C 1
ATOM 8081 O O . SER C 1 55 ? -4.461 58.082 52.106 1.00 95.54 53 SER C O 1
ATOM 8089 N N . VAL C 1 56 ? -3.281 59.987 52.308 1.00 100.65 54 VAL C N 1
ATOM 8090 C CA . VAL C 1 56 ? -2.458 59.455 53.387 1.00 105.11 54 VAL C CA 1
ATOM 8091 C C . VAL C 1 56 ? -3.336 59.017 54.551 1.00 114.38 54 VAL C C 1
ATOM 8092 O O . VAL C 1 56 ? -3.171 57.920 55.099 1.00 115.09 54 VAL C O 1
ATOM 8105 N N . ARG C 1 57 ? -4.280 59.872 54.952 1.00 122.81 55 ARG C N 1
ATOM 8106 C CA . ARG C 1 57 ? -5.191 59.513 56.032 1.00 125.80 55 ARG C CA 1
ATOM 8107 C C . ARG C 1 57 ? -5.899 58.197 55.737 1.00 126.80 55 ARG C C 1
ATOM 8108 O O . ARG C 1 57 ? -6.060 57.357 56.628 1.00 132.36 55 ARG C O 1
ATOM 8115 N N . ILE C 1 58 ? -6.326 57.998 54.492 1.00 121.27 56 ILE C N 1
ATOM 8116 C CA . ILE C 1 58 ? -6.949 56.743 54.096 1.00 115.00 56 ILE C CA 1
ATOM 8117 C C . ILE C 1 58 ? -6.020 55.588 54.444 1.00 116.55 56 ILE C C 1
ATOM 8118 O O . ILE C 1 58 ? -6.334 54.748 55.295 1.00 115.58 56 ILE C O 1
ATOM 8134 N N . VAL C 1 59 ? -4.868 55.539 53.769 1.00 115.86 57 VAL C N 1
ATOM 8135 C CA . VAL C 1 59 ? -3.938 54.428 53.948 1.00 112.98 57 VAL C CA 1
ATOM 8136 C C . VAL C 1 59 ? -3.620 54.238 55.424 1.00 120.20 57 VAL C C 1
ATOM 8137 O O . VAL C 1 59 ? -3.652 53.118 55.948 1.00 122.88 57 VAL C O 1
ATOM 8150 N N . LYS C 1 60 ? -3.295 55.337 56.111 1.00 127.97 58 LYS C N 1
ATOM 8151 C CA . LYS C 1 60 ? -3.095 55.288 57.556 1.00 129.68 58 LYS C CA 1
ATOM 8152 C C . LYS C 1 60 ? -4.217 54.509 58.230 1.00 130.80 58 LYS C C 1
ATOM 8153 O O . LYS C 1 60 ? -3.970 53.655 59.089 1.00 131.31 58 LYS C O 1
ATOM 8157 N N . THR C 1 61 ? -5.464 54.789 57.843 1.00 122.70 59 THR C N 1
ATOM 8158 C CA . THR C 1 61 ? -6.586 54.014 58.356 1.00 114.45 59 THR C CA 1
ATOM 8159 C C . THR C 1 61 ? -6.485 52.555 57.929 1.00 107.64 59 THR C C 1
ATOM 8160 O O . THR C 1 61 ? -6.745 51.647 58.728 1.00 105.05 59 THR C O 1
ATOM 8171 N N . VAL C 1 62 ? -6.107 52.310 56.670 1.00 101.90 60 VAL C N 1
ATOM 8172 C CA . VAL C 1 62 ? -6.047 50.942 56.159 1.00 96.40 60 VAL C CA 1
ATOM 8173 C C . VAL C 1 62 ? -5.177 50.077 57.062 1.00 100.50 60 VAL C C 1
ATOM 8174 O O . VAL C 1 62 ? -5.575 48.983 57.477 1.00 103.64 60 VAL C O 1
ATOM 8187 N N . ILE C 1 63 ? -3.976 50.557 57.379 1.00 105.44 61 ILE C N 1
ATOM 8188 C CA . ILE C 1 63 ? -3.051 49.816 58.227 1.00 107.77 61 ILE C CA 1
ATOM 8189 C C . ILE C 1 63 ? -3.740 49.451 59.534 1.00 113.25 61 ILE C C 1
ATOM 8190 O O . ILE C 1 63 ? -4.019 48.275 59.794 1.00 112.86 61 ILE C O 1
ATOM 8206 N N . LYS C 1 64 ? -4.015 50.462 60.365 1.00 115.38 62 LYS C N 1
ATOM 8207 C CA . LYS C 1 64 ? -4.605 50.214 61.676 1.00 116.70 62 LYS C CA 1
ATOM 8208 C C . LYS C 1 64 ? -5.762 49.229 61.580 1.00 120.40 62 LYS C C 1
ATOM 8209 O O . LYS C 1 64 ? -5.870 48.304 62.392 1.00 119.63 62 LYS C O 1
ATOM 8213 N N . ILE C 1 65 ? -6.631 49.406 60.584 1.00 117.19 63 ILE C N 1
ATOM 8214 C CA . ILE C 1 65 ? -7.675 48.420 60.326 1.00 114.11 63 ILE C CA 1
ATOM 8215 C C . ILE C 1 65 ? -7.054 47.049 60.097 1.00 108.80 63 ILE C C 1
ATOM 8216 O O . ILE C 1 65 ? -7.347 46.082 60.810 1.00 108.80 63 ILE C O 1
ATOM 8226 N N . PHE C 1 66 ? -6.184 46.944 59.091 1.00 106.95 64 PHE C N 1
ATOM 8227 C CA . PHE C 1 66 ? -5.686 45.632 58.697 1.00 104.58 64 PHE C CA 1
ATOM 8228 C C . PHE C 1 66 ? -4.927 44.964 59.837 1.00 105.25 64 PHE C C 1
ATOM 8229 O O . PHE C 1 66 ? -5.212 43.816 60.194 1.00 104.49 64 PHE C O 1
ATOM 8246 N N . GLU C 1 67 ? -3.946 45.659 60.418 1.00 107.23 65 GLU C N 1
ATOM 8247 C CA . GLU C 1 67 ? -3.160 45.024 61.471 1.00 110.21 65 GLU C CA 1
ATOM 8248 C C . GLU C 1 67 ? -4.031 44.659 62.668 1.00 113.93 65 GLU C C 1
ATOM 8249 O O . GLU C 1 67 ? -3.781 43.642 63.322 1.00 115.43 65 GLU C O 1
ATOM 8259 N N . ASP C 1 68 ? -5.065 45.452 62.963 1.00 118.32 66 ASP C N 1
ATOM 8260 C CA . ASP C 1 68 ? -6.016 45.039 63.989 1.00 125.31 66 ASP C CA 1
ATOM 8261 C C . ASP C 1 68 ? -6.807 43.818 63.534 1.00 126.42 66 ASP C C 1
ATOM 8262 O O . ASP C 1 68 ? -7.010 42.875 64.309 1.00 126.34 66 ASP C O 1
ATOM 8271 N N . SER C 1 69 ? -7.264 43.822 62.280 1.00 122.44 67 SER C N 1
ATOM 8272 C CA . SER C 1 69 ? -7.970 42.667 61.741 1.00 118.97 67 SER C CA 1
ATOM 8273 C C . SER C 1 69 ? -7.160 41.394 61.937 1.00 108.71 67 SER C C 1
ATOM 8274 O O . SER C 1 69 ? -7.680 40.374 62.404 1.00 109.97 67 SER C O 1
ATOM 8282 N N . VAL C 1 70 ? -5.872 41.440 61.593 1.00 97.67 68 VAL C N 1
ATOM 8283 C CA . VAL C 1 70 ? -5.037 40.249 61.686 1.00 88.92 68 VAL C CA 1
ATOM 8284 C C . VAL C 1 70 ? -4.843 39.838 63.140 1.00 84.98 68 VAL C C 1
ATOM 8285 O O . VAL C 1 70 ? -4.80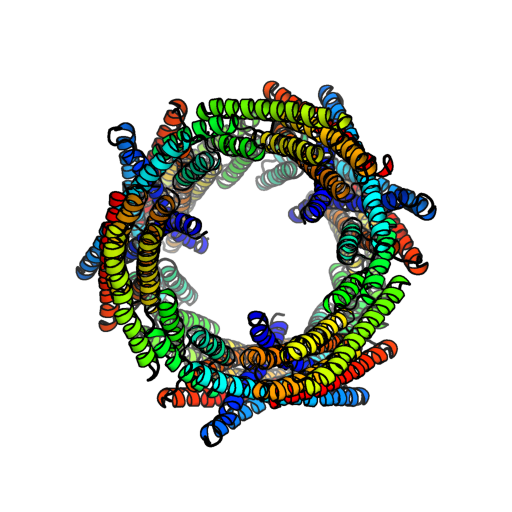9 38.644 63.458 1.00 84.61 68 VAL C O 1
ATOM 8298 N N . ARG C 1 71 ? -4.691 40.809 64.043 1.00 89.71 69 ARG C N 1
ATOM 8299 C CA . ARG C 1 71 ? -4.604 40.477 65.461 1.00 99.17 69 ARG C CA 1
ATOM 8300 C C . ARG C 1 71 ? -5.811 39.653 65.894 1.00 112.41 69 ARG C C 1
ATOM 8301 O O . ARG C 1 71 ? -5.670 38.597 66.520 1.00 113.06 69 ARG C O 1
ATOM 8308 N N . LYS C 1 72 ? -7.015 40.123 65.560 1.00 123.80 70 LYS C N 1
ATOM 8309 C CA . LYS C 1 72 ? -8.211 39.344 65.855 1.00 124.12 70 LYS C CA 1
ATOM 8310 C C . LYS C 1 72 ? -8.189 38.004 65.131 1.00 123.24 70 LYS C C 1
ATOM 8311 O O . LYS C 1 72 ? -8.621 36.987 65.682 1.00 125.01 70 LYS C O 1
ATOM 8318 N N . LEU C 1 73 ? -7.700 37.982 63.891 1.00 113.24 71 LEU C N 1
ATOM 8319 C CA . LEU C 1 73 ? -7.607 36.726 63.151 1.00 103.54 71 LEU C CA 1
ATOM 8320 C C . LEU C 1 73 ? -6.790 35.698 63.926 1.00 98.32 71 LEU C C 1
ATOM 8321 O O . LEU C 1 73 ? -7.299 34.638 64.306 1.00 101.26 71 LEU C O 1
ATOM 8337 N N . LEU C 1 74 ? -5.509 35.989 64.154 1.00 94.66 72 LEU C N 1
ATOM 8338 C CA . LEU C 1 74 ? -4.633 35.100 64.908 1.00 93.66 72 LEU C CA 1
ATOM 8339 C C . LEU C 1 74 ? -5.342 34.582 66.153 1.00 99.52 72 LEU C C 1
ATOM 8340 O O . LEU C 1 74 ? -5.172 33.420 66.538 1.00 100.81 72 LEU C O 1
ATOM 8344 N N . LYS C 1 75 ? -6.141 35.445 66.784 1.00 101.97 73 LYS C N 1
ATOM 8345 C CA . LYS C 1 75 ? -6.937 35.032 67.934 1.00 105.80 73 LYS C CA 1
ATOM 8346 C C . LYS C 1 75 ? -7.769 33.799 67.606 1.00 110.78 73 LYS C C 1
ATOM 8347 O O . LYS C 1 75 ? -7.795 32.831 68.374 1.00 112.23 73 LYS C O 1
ATOM 8366 N N . GLN C 1 76 ? -8.461 33.817 66.463 1.00 117.84 74 GLN C N 1
ATOM 8367 C CA . GLN C 1 76 ? -9.179 32.631 66.013 1.00 120.65 74 GLN C CA 1
ATOM 8368 C C . GLN C 1 76 ? -8.251 31.425 65.963 1.00 119.42 74 GLN C C 1
ATOM 8369 O O . GLN C 1 76 ? -8.525 30.380 66.562 1.00 120.85 74 GLN C O 1
ATOM 8383 N N . ILE C 1 77 ? -7.137 31.561 65.239 1.00 112.47 75 ILE C N 1
ATOM 8384 C CA . ILE C 1 77 ? -6.242 30.430 65.022 1.00 106.73 75 ILE C CA 1
ATOM 8385 C C . ILE C 1 77 ? -5.672 29.940 66.344 1.00 105.20 75 ILE C C 1
ATOM 8386 O O . ILE C 1 77 ? -5.617 28.732 66.604 1.00 105.65 75 ILE C O 1
ATOM 8396 N N . ASN C 1 78 ? -5.233 30.864 67.200 1.00 106.13 76 ASN C N 1
ATOM 8397 C CA . ASN C 1 78 ? -4.697 30.461 68.495 1.00 108.99 76 ASN C CA 1
ATOM 8398 C C . ASN C 1 78 ? -5.781 29.835 69.363 1.00 114.57 76 ASN C C 1
ATOM 8399 O O . ASN C 1 78 ? -5.514 28.894 70.119 1.00 115.44 76 ASN C O 1
ATOM 8406 N N . LYS C 1 79 ? -7.012 30.342 69.265 1.00 120.33 77 LYS C N 1
ATOM 8407 C CA . LYS C 1 79 ? -8.117 29.758 70.015 1.00 126.90 77 LYS C CA 1
ATOM 8408 C C . LYS C 1 79 ? -8.465 28.371 69.486 1.00 129.94 77 LYS C C 1
ATOM 8409 O O . LYS C 1 79 ? -8.512 27.400 70.250 1.00 129.99 77 LYS C O 1
ATOM 8413 N N . GLU C 1 80 ? -8.712 28.257 68.178 1.00 135.19 78 GLU C N 1
ATOM 8414 C CA . GLU C 1 80 ? -9.119 26.974 67.616 1.00 135.54 78 GLU C CA 1
ATOM 8415 C C . GLU C 1 80 ? -8.121 25.876 67.961 1.00 132.56 78 GLU C C 1
ATOM 8416 O O . GLU C 1 80 ? -8.511 24.747 68.277 1.00 132.90 78 GLU C O 1
ATOM 8428 N N . ALA C 1 81 ? -6.825 26.186 67.896 1.00 128.62 79 ALA C N 1
ATOM 8429 C CA . ALA C 1 81 ? -5.814 25.181 68.200 1.00 130.51 79 ALA C CA 1
ATOM 8430 C C . ALA C 1 81 ? -5.966 24.662 69.624 1.00 130.99 79 ALA C C 1
ATOM 8431 O O . ALA C 1 81 ? -5.757 23.471 69.884 1.00 127.76 79 ALA C O 1
ATOM 8438 N N . GLU C 1 82 ? -6.326 25.542 70.562 1.00 135.16 80 GLU C N 1
ATOM 8439 C CA . GLU C 1 82 ? -6.512 25.118 71.945 1.00 146.43 80 GLU C CA 1
ATOM 8440 C C . GLU C 1 82 ? -7.488 23.953 72.036 1.00 158.07 80 GLU C C 1
ATOM 8441 O O . GLU C 1 82 ? -7.269 23.006 72.801 1.00 161.81 80 GLU C O 1
ATOM 8448 N N . GLU C 1 83 ? -8.573 24.005 71.260 1.00 161.20 81 GLU C N 1
ATOM 8449 C CA . GLU C 1 83 ? -9.528 22.904 71.249 1.00 162.95 81 GLU C CA 1
ATOM 8450 C C . GLU C 1 83 ? -8.905 21.643 70.665 1.00 164.04 81 GLU C C 1
ATOM 8451 O O . GLU C 1 83 ? -9.107 20.543 71.192 1.00 166.56 81 GLU C O 1
ATOM 8455 N N . LEU C 1 84 ? -8.144 21.782 69.576 1.00 149.37 82 LEU C N 1
ATOM 8456 C CA . LEU C 1 84 ? -7.522 20.616 68.961 1.00 134.78 82 LEU C CA 1
ATOM 8457 C C . LEU C 1 84 ? -6.663 19.859 69.964 1.00 130.55 82 LEU C C 1
ATOM 8458 O O . LEU C 1 84 ? -6.724 18.627 70.036 1.00 130.00 82 LEU C O 1
ATOM 8465 N N . ALA C 1 85 ? -5.859 20.580 70.750 1.00 128.99 83 ALA C N 1
ATOM 8466 C CA . ALA C 1 85 ? -5.014 19.931 71.747 1.00 131.13 83 ALA C CA 1
ATOM 8467 C C . ALA C 1 85 ? -5.822 18.991 72.630 1.00 147.18 83 ALA C C 1
ATOM 8468 O O . ALA C 1 85 ? -5.388 17.870 72.921 1.00 151.98 83 ALA C O 1
ATOM 8475 N N . LYS C 1 86 ? -7.005 19.431 73.067 1.00 156.02 84 LYS C N 1
ATOM 8476 C CA . LYS C 1 86 ? -7.845 18.586 73.908 1.00 161.44 84 LYS C CA 1
ATOM 8477 C C . LYS C 1 86 ? -8.178 17.272 73.213 1.00 163.70 84 LYS C C 1
ATOM 8478 O O . LYS C 1 86 ? -8.141 16.204 73.835 1.00 165.67 84 LYS C O 1
ATOM 8482 N N . SER C 1 87 ? -8.508 17.329 71.926 1.00 160.77 85 SER C N 1
ATOM 8483 C CA . SER C 1 87 ? -8.866 16.124 71.196 1.00 158.17 85 SER C CA 1
ATOM 8484 C C . SER C 1 87 ? -7.684 15.156 71.169 1.00 152.69 85 SER C C 1
ATOM 8485 O O . SER C 1 87 ? -6.526 15.576 71.227 1.00 150.60 85 SER C O 1
ATOM 8493 N N . PRO C 1 88 ? -7.946 13.848 71.098 1.00 152.35 86 PRO C N 1
ATOM 8494 C CA . PRO C 1 88 ? -6.848 12.873 71.092 1.00 153.34 86 PRO C CA 1
ATOM 8495 C C . PRO C 1 88 ? -6.272 12.524 69.730 1.00 155.19 86 PRO C C 1
ATOM 8496 O O . PRO C 1 88 ? -5.244 11.833 69.684 1.00 156.56 86 PRO C O 1
ATOM 8507 N N . ASP C 1 89 ? -6.876 12.960 68.637 1.00 155.44 87 ASP C N 1
ATOM 8508 C CA . ASP C 1 89 ? -6.387 12.562 67.320 1.00 154.26 87 ASP C CA 1
ATOM 8509 C C . ASP C 1 89 ? -5.004 13.149 67.077 1.00 152.00 87 ASP C C 1
ATOM 8510 O O . ASP C 1 89 ? -4.881 14.376 66.963 1.00 153.02 87 ASP C O 1
ATOM 8519 N N . PRO C 1 90 ? -3.948 12.335 66.983 1.00 142.04 88 PRO C N 1
ATOM 8520 C CA . PRO C 1 90 ? -2.605 12.915 66.805 1.00 140.66 88 PRO C CA 1
ATOM 8521 C C . PRO C 1 90 ? -2.482 13.797 65.574 1.00 140.56 88 PRO C C 1
ATOM 8522 O O . PRO C 1 90 ? -1.875 14.873 65.649 1.00 143.22 88 PRO C O 1
ATOM 8533 N N . GLU C 1 91 ? -3.031 13.366 64.436 1.00 136.73 89 GLU C N 1
ATOM 8534 C CA . GLU C 1 91 ? -2.989 14.191 63.233 1.00 135.94 89 GLU C CA 1
ATOM 8535 C C . GLU C 1 91 ? -3.585 15.567 63.500 1.00 130.58 89 GLU C C 1
ATOM 8536 O O . GLU C 1 91 ? -2.990 16.594 63.152 1.00 130.28 89 GLU C O 1
ATOM 8540 N N . ASP C 1 92 ? -4.768 15.606 64.117 1.00 130.46 90 ASP C N 1
ATOM 8541 C CA . ASP C 1 92 ? -5.370 16.884 64.477 1.00 130.46 90 ASP C CA 1
ATOM 8542 C C . ASP C 1 92 ? -4.441 17.683 65.382 1.00 129.85 90 ASP C C 1
ATOM 8543 O O . ASP C 1 92 ? -4.259 18.890 65.185 1.00 132.05 90 ASP C O 1
ATOM 8547 N N . LEU C 1 93 ? -3.842 17.028 66.379 1.00 125.26 91 LEU C N 1
ATOM 8548 C CA . LEU C 1 93 ? -2.823 17.682 67.192 1.00 121.97 91 LEU C CA 1
ATOM 8549 C C . LEU C 1 93 ? -1.671 18.165 66.318 1.00 120.63 91 LEU C C 1
ATOM 8550 O O . LEU C 1 93 ? -1.336 19.354 66.305 1.00 118.70 91 LEU C O 1
ATOM 8566 N N . LYS C 1 94 ? -1.045 17.242 65.581 1.00 125.55 92 LYS C N 1
ATOM 8567 C CA . LYS C 1 94 ? 0.007 17.621 64.644 1.00 129.53 92 LYS C CA 1
ATOM 8568 C C . LYS C 1 94 ? -0.435 18.801 63.790 1.00 136.83 92 LYS C C 1
ATOM 8569 O O . LYS C 1 94 ? 0.296 19.786 63.637 1.00 136.00 92 LYS C O 1
ATOM 8573 N N . ARG C 1 95 ? -1.643 18.720 63.228 1.00 145.78 93 ARG C N 1
ATOM 8574 C CA . ARG C 1 95 ? -2.216 19.872 62.543 1.00 146.46 93 ARG C CA 1
ATOM 8575 C C . ARG C 1 95 ? -2.314 21.063 63.488 1.00 145.52 93 ARG C C 1
ATOM 8576 O O . ARG C 1 95 ? -1.945 22.187 63.131 1.00 147.53 93 ARG C O 1
ATOM 8580 N N . ALA C 1 96 ? -2.805 20.828 64.710 1.00 136.98 94 ALA C N 1
ATOM 8581 C CA . ALA C 1 96 ? -2.911 21.905 65.687 1.00 130.32 94 ALA C CA 1
ATOM 8582 C C . ALA C 1 96 ? -1.554 22.543 65.953 1.00 117.89 94 ALA C C 1
ATOM 8583 O O . ALA C 1 96 ? -1.447 23.770 66.062 1.00 114.51 94 ALA C O 1
ATOM 8590 N N . VAL C 1 97 ? -0.505 21.724 66.072 1.00 113.31 95 VAL C N 1
ATOM 8591 C CA . VAL C 1 97 ? 0.836 22.258 66.293 1.00 108.31 95 VAL C CA 1
ATOM 8592 C C . VAL C 1 97 ? 1.170 23.295 65.230 1.00 106.31 95 VAL C C 1
ATOM 8593 O O . VAL C 1 97 ? 1.604 24.411 65.537 1.00 103.44 95 VAL C O 1
ATOM 8606 N N . GLU C 1 98 ? 0.968 22.936 63.959 1.00 110.91 96 GLU C N 1
ATOM 8607 C CA . GLU C 1 98 ? 1.362 23.825 62.874 1.00 113.87 96 GLU C CA 1
ATOM 8608 C C . GLU C 1 98 ? 0.732 25.200 63.033 1.00 116.32 96 GLU C C 1
ATOM 8609 O O . GLU C 1 98 ? 1.377 26.219 62.767 1.00 120.34 96 GLU C O 1
ATOM 8621 N N . LEU C 1 99 ? -0.530 25.253 63.457 1.00 114.48 97 LEU C N 1
ATOM 8622 C CA . LEU C 1 99 ? -1.203 26.539 63.603 1.00 109.40 97 LEU C CA 1
ATOM 8623 C C . LEU C 1 99 ? -0.538 27.371 64.693 1.00 105.24 97 LEU C C 1
ATOM 8624 O O . LEU C 1 99 ? -0.097 28.500 64.446 1.00 104.91 97 LEU C O 1
ATOM 8640 N N . ALA C 1 100 ? -0.446 26.826 65.909 1.00 102.08 98 ALA C N 1
ATOM 8641 C CA . ALA C 1 100 ? 0.303 27.501 66.962 1.00 100.53 98 ALA C CA 1
ATOM 8642 C C . ALA C 1 100 ? 1.718 27.810 66.490 1.00 97.93 98 ALA C C 1
ATOM 8643 O O . ALA C 1 100 ? 2.201 28.938 66.628 1.00 98.02 98 ALA C O 1
ATOM 8650 N N . GLU C 1 101 ? 2.396 26.812 65.915 1.00 96.65 99 GLU C N 1
ATOM 8651 C CA . GLU C 1 101 ? 3.696 27.056 65.302 1.00 95.28 99 GLU C CA 1
ATOM 8652 C C . GLU C 1 101 ? 3.598 28.154 64.250 1.00 94.38 99 GLU C C 1
ATOM 8653 O O . GLU C 1 101 ? 4.378 29.114 64.260 1.00 92.46 99 GLU C O 1
ATOM 8657 N N . ALA C 1 102 ? 2.630 28.031 63.336 1.00 95.59 100 ALA C N 1
ATOM 8658 C CA . ALA C 1 102 ? 2.466 29.032 62.287 1.00 98.83 100 ALA C CA 1
ATOM 8659 C C . ALA C 1 102 ? 2.237 30.416 62.877 1.00 101.11 100 ALA C C 1
ATOM 8660 O O . ALA C 1 102 ? 2.741 31.415 62.350 1.00 104.15 100 ALA C O 1
ATOM 8667 N N . VAL C 1 103 ? 1.480 30.497 63.972 1.00 104.22 101 VAL C N 1
ATOM 8668 C CA . VAL C 1 103 ? 1.188 31.791 64.580 1.00 106.43 101 VAL C CA 1
ATOM 8669 C C . VAL C 1 103 ? 2.476 32.487 65.000 1.00 107.64 101 VAL C C 1
ATOM 8670 O O . VAL C 1 103 ? 2.692 33.665 64.692 1.00 108.32 101 VAL C O 1
ATOM 8683 N N . VAL C 1 104 ? 3.350 31.773 65.717 1.00 108.54 102 VAL C N 1
ATOM 8684 C CA . VAL C 1 104 ? 4.509 32.422 66.321 1.00 107.55 102 VAL C CA 1
ATOM 8685 C C . VAL C 1 104 ? 5.349 33.118 65.259 1.00 107.26 102 VAL C C 1
ATOM 8686 O O . VAL C 1 104 ? 5.884 34.209 65.488 1.00 106.99 102 VAL C O 1
ATOM 8699 N N . ARG C 1 105 ? 5.489 32.496 64.085 1.00 107.76 103 ARG C N 1
ATOM 8700 C CA . ARG C 1 105 ? 6.291 33.099 63.028 1.00 108.67 103 ARG C CA 1
ATOM 8701 C C . ARG C 1 105 ? 5.743 34.461 62.623 1.00 111.23 103 ARG C C 1
ATOM 8702 O O . ARG C 1 105 ? 6.516 35.369 62.294 1.00 113.54 103 ARG C O 1
ATOM 8706 N N . ALA C 1 106 ? 4.422 34.626 62.656 1.00 111.19 104 ALA C N 1
ATOM 8707 C CA . ALA C 1 106 ? 3.820 35.874 62.205 1.00 113.23 104 ALA C CA 1
ATOM 8708 C C . ALA C 1 106 ? 4.151 37.025 63.145 1.00 116.07 104 ALA C C 1
ATOM 8709 O O . ALA C 1 106 ? 4.537 38.112 62.700 1.00 119.90 104 ALA C O 1
ATOM 8716 N N . ASP C 1 107 ? 4.007 36.809 64.450 1.00 118.21 105 ASP C N 1
ATOM 8717 C CA . ASP C 1 107 ? 4.074 37.889 65.435 1.00 118.22 105 ASP C CA 1
ATOM 8718 C C . ASP C 1 107 ? 4.915 37.455 66.631 1.00 118.97 105 ASP C C 1
ATOM 8719 O O . ASP C 1 107 ? 4.436 37.413 67.767 1.00 120.22 105 ASP C O 1
ATOM 8728 N N . PRO C 1 108 ? 6.189 37.125 66.404 1.00 115.31 106 PRO C N 1
ATOM 8729 C CA . PRO C 1 108 ? 7.035 36.660 67.511 1.00 116.43 106 PRO C CA 1
ATOM 8730 C C . PRO C 1 108 ? 7.084 37.635 68.678 1.00 115.57 106 PRO C C 1
ATOM 8731 O O . PRO C 1 108 ? 7.136 38.852 68.495 1.00 114.44 106 PRO C O 1
ATOM 8742 N N . GLY C 1 109 ? 7.078 37.074 69.888 1.00 117.51 107 GLY C N 1
ATOM 8743 C CA . GLY C 1 109 ? 7.383 37.819 71.091 1.00 119.15 107 GLY C CA 1
ATOM 8744 C C . GLY C 1 109 ? 6.214 38.498 71.765 1.00 120.09 107 GLY C C 1
ATOM 8745 O O . GLY C 1 109 ? 6.402 39.106 72.828 1.00 119.50 107 GLY C O 1
ATOM 8749 N N . SER C 1 110 ? 5.020 38.411 71.198 1.00 119.52 108 SER C N 1
ATOM 8750 C CA . SER C 1 110 ? 3.869 39.100 71.747 1.00 121.70 108 SER C CA 1
ATOM 8751 C C . SER C 1 110 ? 3.142 38.222 72.763 1.00 127.41 108 SER C C 1
ATOM 8752 O O . SER C 1 110 ? 3.531 37.085 73.041 1.00 132.11 108 SER C O 1
ATOM 8760 N N . ASN C 1 111 ? 2.064 38.770 73.331 1.00 130.19 109 ASN C N 1
ATOM 8761 C CA . ASN C 1 111 ? 1.246 38.014 74.273 1.00 131.80 109 ASN C CA 1
ATOM 8762 C C . ASN C 1 111 ? 0.590 36.822 73.588 1.00 122.90 109 ASN C C 1
ATOM 8763 O O . ASN C 1 111 ? 0.629 35.697 74.101 1.00 123.16 109 ASN C O 1
ATOM 8773 N N . LEU C 1 112 ? -0.031 37.053 72.427 1.00 113.45 110 LEU C N 1
ATOM 8774 C CA . LEU C 1 112 ? -0.698 35.969 71.715 1.00 107.62 110 LEU C CA 1
ATOM 8775 C C . LEU C 1 112 ? 0.278 34.846 71.393 1.00 103.46 110 LEU C C 1
ATOM 8776 O O . LEU C 1 112 ? -0.050 33.663 71.547 1.00 105.39 110 LEU C O 1
ATOM 8783 N N . SER C 1 113 ? 1.486 35.194 70.946 1.00 98.31 111 SER C N 1
ATOM 8784 C CA . SER C 1 113 ? 2.508 34.174 70.755 1.00 93.52 111 SER C CA 1
ATOM 8785 C C . SER C 1 113 ? 2.751 33.405 72.046 1.00 90.11 111 SER C C 1
ATOM 8786 O O . SER C 1 113 ? 2.867 32.174 72.033 1.00 87.76 111 SER C O 1
ATOM 8794 N N . LYS C 1 114 ? 2.834 34.116 73.174 1.00 93.61 112 LYS C N 1
ATOM 8795 C CA . LYS C 1 114 ? 2.902 33.446 74.467 1.00 102.61 112 LYS C CA 1
ATOM 8796 C C . LYS C 1 114 ? 1.760 32.451 74.625 1.00 108.70 112 LYS C C 1
ATOM 8797 O O . LYS C 1 114 ? 1.959 31.335 75.120 1.00 107.82 112 LYS C O 1
ATOM 8801 N N . LYS C 1 115 ? 0.553 32.839 74.209 1.00 116.88 113 LYS C N 1
ATOM 8802 C CA . LYS C 1 115 ? -0.574 31.916 74.276 1.00 118.69 113 LYS C CA 1
ATOM 8803 C C . LYS C 1 115 ? -0.382 30.752 73.312 1.00 115.80 113 LYS C C 1
ATOM 8804 O O . LYS C 1 115 ? -0.741 29.612 73.627 1.00 118.49 113 LYS C O 1
ATOM 8811 N N . ALA C 1 116 ? 0.184 31.019 72.133 1.00 109.89 114 ALA C N 1
ATOM 8812 C CA . ALA C 1 116 ? 0.520 29.940 71.211 1.00 105.49 114 ALA C CA 1
ATOM 8813 C C . ALA C 1 116 ? 1.530 28.988 71.839 1.00 101.43 114 ALA C C 1
ATOM 8814 O O . ALA C 1 116 ? 1.368 27.763 71.779 1.00 102.41 114 ALA C O 1
ATOM 8821 N N . LEU C 1 117 ? 2.583 29.537 72.453 1.00 98.95 115 LEU C N 1
ATOM 8822 C CA . LEU C 1 117 ? 3.600 28.701 73.082 1.00 96.12 115 LEU C CA 1
ATOM 8823 C C . LEU C 1 117 ? 2.974 27.736 74.081 1.00 95.89 115 LEU C C 1
ATOM 8824 O O . LEU C 1 117 ? 3.223 26.526 74.036 1.00 92.68 115 LEU C O 1
ATOM 8840 N N . GLU C 1 118 ? 2.162 28.260 75.003 1.00 100.18 116 GLU C N 1
ATOM 8841 C CA . GLU C 1 118 ? 1.468 27.398 75.953 1.00 97.05 116 GLU C CA 1
ATOM 8842 C C . GLU C 1 118 ? 0.671 26.320 75.229 1.00 95.34 116 GLU C C 1
ATOM 8843 O O . GLU C 1 118 ? 0.685 25.150 75.629 1.00 97.10 116 GLU C O 1
ATOM 8847 N N . ILE C 1 119 ? -0.028 26.695 74.156 1.00 89.18 117 ILE C N 1
ATOM 8848 C CA . ILE C 1 119 ? -0.774 25.716 73.372 1.00 84.20 117 ILE C CA 1
ATOM 8849 C C . ILE C 1 119 ? 0.168 24.663 72.804 1.00 83.11 117 ILE C C 1
ATOM 8850 O O . ILE C 1 119 ? -0.041 23.457 72.977 1.00 84.89 117 ILE C O 1
ATOM 8860 N N . ILE C 1 120 ? 1.219 25.108 72.109 1.00 84.34 118 ILE C N 1
ATOM 8861 C CA . ILE C 1 120 ? 2.143 24.179 71.463 1.00 86.18 118 ILE C CA 1
ATOM 8862 C C . ILE C 1 120 ? 2.591 23.101 72.439 1.00 88.88 118 ILE C C 1
ATOM 8863 O O . ILE C 1 120 ? 2.695 21.922 72.081 1.00 86.80 118 ILE C O 1
ATOM 8867 N N . LEU C 1 121 ? 2.861 23.486 73.689 1.00 96.54 119 LEU C N 1
ATOM 8868 C CA . LEU C 1 121 ? 3.315 22.518 74.681 1.00 105.04 119 LEU C CA 1
ATOM 8869 C C . LEU C 1 121 ? 2.256 21.449 74.928 1.00 112.85 119 LEU C C 1
ATOM 8870 O O . LEU C 1 121 ? 2.556 20.250 74.928 1.00 109.95 119 LEU C O 1
ATOM 8886 N N . ARG C 1 122 ? 1.009 21.870 75.155 1.00 126.49 120 ARG C N 1
ATOM 8887 C CA . ARG C 1 122 ? -0.056 20.921 75.463 1.00 128.83 120 ARG C CA 1
ATOM 8888 C C . ARG C 1 122 ? -0.115 19.810 74.423 1.00 128.15 120 ARG C C 1
ATOM 8889 O O . ARG C 1 122 ? -0.116 18.622 74.763 1.00 131.22 120 ARG C O 1
ATOM 8893 N N . ALA C 1 123 ? -0.163 20.182 73.142 1.00 122.44 121 ALA C N 1
ATOM 8894 C CA . ALA C 1 123 ? -0.140 19.180 72.083 1.00 119.09 121 ALA C CA 1
ATOM 8895 C C . ALA C 1 123 ? 1.159 18.386 72.119 1.00 115.87 121 ALA C C 1
ATOM 8896 O O . ALA C 1 123 ? 1.149 17.152 72.038 1.00 115.99 121 ALA C O 1
ATOM 8903 N N . ALA C 1 124 ? 2.293 19.080 72.240 1.00 114.60 122 ALA C N 1
ATOM 8904 C CA . ALA C 1 124 ? 3.576 18.394 72.344 1.00 117.01 122 ALA C CA 1
ATOM 8905 C C . ALA C 1 124 ? 3.563 17.393 73.492 1.00 119.43 122 ALA C C 1
ATOM 8906 O O . ALA C 1 124 ? 3.930 16.225 73.320 1.00 121.75 122 ALA C O 1
ATOM 8913 N N . ALA C 1 125 ? 3.146 17.842 74.681 1.00 121.18 123 ALA C N 1
ATOM 8914 C CA . ALA C 1 125 ? 2.985 16.932 75.808 1.00 122.57 123 ALA C CA 1
ATOM 8915 C C . ALA C 1 125 ? 2.121 15.738 75.425 1.00 123.37 123 ALA C C 1
ATOM 8916 O O . ALA C 1 125 ? 2.410 14.599 75.810 1.00 124.73 123 ALA C O 1
ATOM 8923 N N . GLU C 1 126 ? 1.056 15.982 74.658 1.00 123.06 124 GLU C N 1
ATOM 8924 C CA . GLU C 1 126 ? 0.195 14.893 74.217 1.00 120.13 124 GLU C CA 1
ATOM 8925 C C . GLU C 1 126 ? 0.977 13.865 73.409 1.00 118.90 124 GLU C C 1
ATOM 8926 O O . GLU C 1 126 ? 0.787 12.656 73.579 1.00 121.48 124 GLU C O 1
ATOM 8930 N N . LEU C 1 127 ? 1.869 14.326 72.530 1.00 112.97 125 LEU C N 1
ATOM 8931 C CA . LEU C 1 127 ? 2.566 13.406 71.640 1.00 109.66 125 LEU C CA 1
ATOM 8932 C C . LEU C 1 127 ? 3.551 12.521 72.393 1.00 103.81 125 LEU C C 1
ATOM 8933 O O . LEU C 1 127 ? 3.835 11.401 71.952 1.00 103.84 125 LEU C O 1
ATOM 8937 N N . ALA C 1 128 ? 4.086 12.995 73.521 1.00 102.87 126 ALA C N 1
ATOM 8938 C CA . ALA C 1 128 ? 4.954 12.146 74.328 1.00 105.72 126 ALA C CA 1
ATOM 8939 C C . ALA C 1 128 ? 4.221 10.897 74.799 1.00 110.53 126 ALA C C 1
ATOM 8940 O O . ALA C 1 128 ? 4.844 9.848 74.996 1.00 112.51 126 ALA C O 1
ATOM 8947 N N . LYS C 1 129 ? 2.902 10.987 74.984 1.00 113.69 127 LYS C N 1
ATOM 8948 C CA . LYS C 1 129 ? 2.130 9.823 75.397 1.00 117.30 127 LYS C CA 1
ATOM 8949 C C . LYS C 1 129 ? 1.946 8.835 74.252 1.00 120.96 127 LYS C C 1
ATOM 8950 O O . LYS C 1 129 ? 1.900 7.621 74.484 1.00 120.70 127 LYS C O 1
ATOM 8957 N N . LEU C 1 130 ? 1.844 9.326 73.022 1.00 124.68 128 LEU C N 1
ATOM 8958 C CA . LEU C 1 130 ? 1.613 8.443 71.888 1.00 128.68 128 LEU C CA 1
ATOM 8959 C C . LEU C 1 130 ? 2.820 7.531 71.680 1.00 132.95 128 LEU C C 1
ATOM 8960 O O . LEU C 1 130 ? 3.965 7.972 71.825 1.00 134.11 128 LEU C O 1
ATOM 8964 N N . PRO C 1 131 ? 2.601 6.258 71.334 1.00 136.74 129 PRO C N 1
ATOM 8965 C CA . PRO C 1 131 ? 3.719 5.314 71.226 1.00 137.58 129 PRO C CA 1
ATOM 8966 C C . PRO C 1 131 ? 4.453 5.287 69.895 1.00 137.81 129 PRO C C 1
ATOM 8967 O O . PRO C 1 131 ? 5.493 4.619 69.812 1.00 138.38 129 PRO C O 1
ATOM 8978 N N . ASP C 1 132 ? 3.962 5.960 68.861 1.00 132.91 130 ASP C N 1
ATOM 8979 C CA . ASP C 1 132 ? 4.649 5.941 67.578 1.00 128.69 130 ASP C CA 1
ATOM 8980 C C . ASP C 1 132 ? 6.010 6.614 67.737 1.00 125.90 130 ASP C C 1
ATOM 8981 O O . ASP C 1 132 ? 6.066 7.776 68.168 1.00 125.24 130 ASP C O 1
ATOM 8990 N N . PRO C 1 133 ? 7.117 5.940 67.413 1.00 122.85 131 PRO C N 1
ATOM 8991 C CA . PRO C 1 133 ? 8.427 6.572 67.642 1.00 121.52 131 PRO C CA 1
ATOM 8992 C C . PRO C 1 133 ? 8.584 7.891 66.907 1.00 120.14 131 PRO C C 1
ATOM 8993 O O . PRO C 1 133 ? 9.066 8.871 67.489 1.00 120.76 131 PRO C O 1
ATOM 9004 N N . ASP C 1 134 ? 8.176 7.943 65.639 1.00 121.45 132 ASP C N 1
ATOM 9005 C CA . ASP C 1 134 ? 8.271 9.185 64.881 1.00 121.88 132 ASP C CA 1
ATOM 9006 C C . ASP C 1 134 ? 7.456 10.292 65.535 1.00 123.14 132 ASP C C 1
ATOM 9007 O O . ASP C 1 134 ? 7.901 11.444 65.603 1.00 122.52 132 ASP C O 1
ATOM 9016 N N . ALA C 1 135 ? 6.257 9.965 66.021 1.00 123.81 133 ALA C N 1
ATOM 9017 C CA . ALA C 1 135 ? 5.437 10.965 66.695 1.00 128.08 133 ALA C CA 1
ATOM 9018 C C . ALA C 1 135 ? 6.139 11.496 67.938 1.00 132.59 133 ALA C C 1
ATOM 9019 O O . ALA C 1 135 ? 6.176 12.709 68.175 1.00 134.55 133 ALA C O 1
ATOM 9026 N N . LEU C 1 136 ? 6.700 10.597 68.752 1.00 135.14 134 LEU C N 1
ATOM 9027 C CA . LEU C 1 136 ? 7.463 11.026 69.917 1.00 131.55 134 LEU C CA 1
ATOM 9028 C C . LEU C 1 136 ? 8.573 11.992 69.528 1.00 127.78 134 LEU C C 1
ATOM 9029 O O . LEU C 1 136 ? 8.910 12.899 70.297 1.00 129.48 134 LEU C O 1
ATOM 9033 N N . ALA C 1 137 ? 9.154 11.815 68.341 1.00 124.14 135 ALA C N 1
ATOM 9034 C CA . ALA C 1 137 ? 10.173 12.745 67.873 1.00 122.02 135 ALA C CA 1
ATOM 9035 C C . ALA C 1 137 ? 9.559 14.094 67.526 1.00 121.25 135 ALA C C 1
ATOM 9036 O O . ALA C 1 137 ? 10.034 15.140 67.984 1.00 125.01 135 ALA C O 1
ATOM 9043 N N . ALA C 1 138 ? 8.495 14.088 66.718 1.00 120.27 136 ALA C N 1
ATOM 9044 C CA . ALA C 1 138 ? 7.868 15.336 66.298 1.00 116.75 136 ALA C CA 1
ATOM 9045 C C . ALA C 1 138 ? 7.478 16.193 67.495 1.00 112.68 136 ALA C C 1
ATOM 9046 O O . ALA C 1 138 ? 7.613 17.422 67.459 1.00 111.52 136 ALA C O 1
ATOM 9053 N N . ALA C 1 139 ? 6.981 15.565 68.563 1.00 107.42 137 ALA C N 1
ATOM 9054 C CA . ALA C 1 139 ? 6.665 16.313 69.774 1.00 105.40 137 ALA C CA 1
ATOM 9055 C C . ALA C 1 139 ? 7.887 17.070 70.269 1.00 102.10 137 ALA C C 1
ATOM 9056 O O . ALA C 1 139 ? 7.831 18.281 70.516 1.00 102.20 137 ALA C O 1
ATOM 9063 N N . ALA C 1 140 ? 9.005 16.361 70.431 1.00 99.99 138 ALA C N 1
ATOM 9064 C CA . ALA C 1 140 ? 10.254 17.014 70.790 1.00 105.40 138 ALA C CA 1
ATOM 9065 C C . ALA C 1 140 ? 10.548 18.160 69.829 1.00 110.39 138 ALA C C 1
ATOM 9066 O O . ALA C 1 140 ? 10.824 19.287 70.254 1.00 113.17 138 ALA C O 1
ATOM 9073 N N . ARG C 1 141 ? 10.510 17.881 68.523 1.00 114.15 139 ARG C N 1
ATOM 9074 C CA . ARG C 1 141 ? 10.790 18.913 67.530 1.00 115.61 139 ARG C CA 1
ATOM 9075 C C . ARG C 1 141 ? 9.985 20.174 67.811 1.00 114.29 139 ARG C C 1
ATOM 9076 O O . ARG C 1 141 ? 10.535 21.279 67.873 1.00 114.34 139 ARG C O 1
ATOM 9083 N N . ALA C 1 142 ? 8.670 20.024 67.983 1.00 108.08 140 ALA C N 1
ATOM 9084 C CA . ALA C 1 142 ? 7.840 21.161 68.359 1.00 102.95 140 ALA C CA 1
ATOM 9085 C C . ALA C 1 142 ? 8.248 21.713 69.719 1.00 97.29 140 ALA C C 1
ATOM 9086 O O . ALA C 1 142 ? 8.322 22.932 69.907 1.00 95.69 140 ALA C O 1
ATOM 9093 N N . ALA C 1 143 ? 8.519 20.829 70.681 1.00 97.63 141 ALA C N 1
ATOM 9094 C CA . ALA C 1 143 ? 8.844 21.274 72.031 1.00 103.74 141 ALA C CA 1
ATOM 9095 C C . ALA C 1 143 ? 10.109 22.124 72.045 1.00 110.38 141 ALA C C 1
ATOM 9096 O O . ALA C 1 143 ? 10.150 23.186 72.676 1.00 111.70 141 ALA C O 1
ATOM 9103 N N . SER C 1 144 ? 11.159 21.668 71.357 1.00 116.94 142 SER C N 1
ATOM 9104 C CA . SER C 1 144 ? 12.415 22.409 71.360 1.00 118.43 142 SER C CA 1
ATOM 9105 C C . SER C 1 144 ? 12.223 23.829 70.845 1.00 116.34 142 SER C C 1
ATOM 9106 O O . SER C 1 144 ? 12.820 24.775 71.374 1.00 116.24 142 SER C O 1
ATOM 9114 N N . LYS C 1 145 ? 11.398 23.998 69.807 1.00 106.95 143 LYS C N 1
ATOM 9115 C CA . LYS C 1 145 ? 11.155 25.326 69.254 1.00 98.71 143 LYS C CA 1
ATOM 9116 C C . LYS C 1 145 ? 10.812 26.325 70.353 1.00 96.66 143 LYS C C 1
ATOM 9117 O O . LYS C 1 145 ? 11.235 27.486 70.304 1.00 95.80 143 LYS C O 1
ATOM 9130 N N . VAL C 1 146 ? 10.050 25.886 71.358 1.00 96.69 144 VAL C N 1
ATOM 9131 C CA . VAL C 1 146 ? 9.700 26.767 72.468 1.00 99.18 144 VAL C CA 1
ATOM 9132 C C . VAL C 1 146 ? 10.949 27.157 73.249 1.00 106.27 144 VAL C C 1
ATOM 9133 O O . VAL C 1 146 ? 11.155 28.331 73.579 1.00 109.22 144 VAL C O 1
ATOM 9146 N N . GLN C 1 147 ? 11.800 26.177 73.564 1.00 113.87 145 GLN C N 1
ATOM 9147 C CA . GLN C 1 147 ? 13.043 26.481 74.265 1.00 121.70 145 GLN C CA 1
ATOM 9148 C C . GLN C 1 147 ? 13.881 27.476 73.474 1.00 128.62 145 GLN C C 1
ATOM 9149 O O . GLN C 1 147 ? 14.500 28.377 74.051 1.00 131.47 145 GLN C O 1
ATOM 9156 N N . GLN C 1 148 ? 13.907 27.333 72.146 1.00 133.26 146 GLN C N 1
ATOM 9157 C CA . GLN C 1 148 ? 14.634 28.284 71.314 1.00 139.89 146 GLN C CA 1
ATOM 9158 C C . GLN C 1 148 ? 14.021 29.676 71.413 1.00 145.66 146 GLN C C 1
ATOM 9159 O O . GLN C 1 148 ? 14.741 30.674 71.547 1.00 145.48 146 GLN C O 1
ATOM 9173 N N . GLU C 1 149 ? 12.691 29.762 71.352 1.00 151.04 147 GLU C N 1
ATOM 9174 C CA . GLU C 1 149 ? 12.029 31.059 71.388 1.00 151.00 147 GLU C CA 1
ATOM 9175 C C . GLU C 1 149 ? 12.385 31.829 72.653 1.00 153.23 147 GLU C C 1
ATOM 9176 O O . GLU C 1 149 ? 12.657 33.034 72.598 1.00 154.12 147 GLU C O 1
ATOM 9180 N N . GLN C 1 150 ? 12.388 31.157 73.801 1.00 150.91 148 GLN C N 1
ATOM 9181 C CA . GLN C 1 150 ? 12.697 31.806 75.075 1.00 151.51 148 GLN C CA 1
ATOM 9182 C C . GLN C 1 150 ? 13.358 30.793 75.996 1.00 149.26 148 GLN C C 1
ATOM 9183 O O . GLN C 1 150 ? 12.672 29.995 76.655 1.00 151.67 148 GLN C O 1
ATOM 9187 N N . PRO C 1 151 ? 14.687 30.776 76.057 1.00 146.85 149 PRO C N 1
ATOM 9188 C CA . PRO C 1 151 ? 15.366 29.920 77.035 1.00 144.83 149 PRO C CA 1
ATOM 9189 C C . PRO C 1 151 ? 15.177 30.422 78.458 1.00 143.51 149 PRO C C 1
ATOM 9190 O O . PRO C 1 151 ? 14.820 31.576 78.703 1.00 144.60 149 PRO C O 1
ATOM 9201 N N . GLY C 1 152 ? 15.432 29.524 79.408 1.00 139.42 150 GLY C N 1
ATOM 9202 C CA . GLY C 1 152 ? 15.416 29.881 80.811 1.00 135.34 150 GLY C CA 1
ATOM 9203 C C . GLY C 1 152 ? 14.069 30.263 81.374 1.00 130.91 150 GLY C C 1
ATOM 9204 O O . GLY C 1 152 ? 14.002 30.729 82.516 1.00 130.58 150 GLY C O 1
ATOM 9208 N N . SER C 1 153 ? 12.995 30.085 80.614 1.00 127.87 151 SER C N 1
ATOM 9209 C CA . SER C 1 153 ? 11.654 30.382 81.085 1.00 126.94 151 SER C CA 1
ATOM 9210 C C . SER C 1 153 ? 11.024 29.144 81.716 1.00 127.59 151 SER C C 1
ATOM 9211 O O . SER C 1 153 ? 11.580 28.044 81.683 1.00 128.66 151 SER C O 1
ATOM 9219 N N . ASN C 1 154 ? 9.839 29.335 82.300 1.00 128.71 152 ASN C N 1
ATOM 9220 C CA . ASN C 1 154 ? 9.052 28.191 82.746 1.00 127.93 152 ASN C CA 1
ATOM 9221 C C . ASN C 1 154 ? 8.767 27.248 81.584 1.00 128.43 152 ASN C C 1
ATOM 9222 O O . ASN C 1 154 ? 8.865 26.024 81.727 1.00 129.01 152 ASN C O 1
ATOM 9226 N N . LEU C 1 155 ? 8.419 27.801 80.418 1.00 126.75 153 LEU C N 1
ATOM 9227 C CA . LEU C 1 155 ? 8.217 26.968 79.238 1.00 125.18 153 LEU C CA 1
ATOM 9228 C C . LEU C 1 155 ? 9.504 26.253 78.845 1.00 124.31 153 LEU C C 1
ATOM 9229 O O . LEU C 1 155 ? 9.484 25.062 78.511 1.00 126.16 153 LEU C O 1
ATOM 9245 N N . ALA C 1 156 ? 10.635 26.964 78.869 1.00 124.10 154 ALA C N 1
ATOM 9246 C CA . ALA C 1 156 ? 11.920 26.304 78.665 1.00 125.80 154 ALA C CA 1
ATOM 9247 C C . ALA C 1 156 ? 12.087 25.148 79.643 1.00 129.46 154 ALA C C 1
ATOM 9248 O O . ALA C 1 156 ? 12.622 24.092 79.286 1.00 130.37 154 ALA C O 1
ATOM 9255 N N . LYS C 1 157 ? 11.629 25.330 80.885 1.00 129.97 155 LYS C N 1
ATOM 9256 C CA . LYS C 1 157 ? 11.614 24.224 81.834 1.00 128.44 155 LYS C CA 1
ATOM 9257 C C . LYS C 1 157 ? 10.674 23.123 81.362 1.00 126.80 155 LYS C C 1
ATOM 9258 O O . LYS C 1 157 ? 11.051 21.947 81.308 1.00 128.12 155 LYS C O 1
ATOM 9265 N N . ALA C 1 158 ? 9.438 23.489 81.014 1.00 120.71 156 ALA C N 1
ATOM 9266 C CA . ALA C 1 158 ? 8.481 22.496 80.542 1.00 115.94 156 ALA C CA 1
ATOM 9267 C C . ALA C 1 158 ? 9.021 21.761 79.322 1.00 109.84 156 ALA C C 1
ATOM 9268 O O . ALA C 1 158 ? 9.055 20.527 79.294 1.00 107.69 156 ALA C O 1
ATOM 9275 N N . ALA C 1 159 ? 9.464 22.508 78.307 1.00 111.38 157 ALA C N 1
ATOM 9276 C CA . ALA C 1 159 ? 9.974 21.893 77.085 1.00 114.42 157 ALA C CA 1
ATOM 9277 C C . ALA C 1 159 ? 11.009 20.819 77.402 1.00 117.57 157 ALA C C 1
ATOM 9278 O O . ALA C 1 159 ? 10.829 19.643 77.067 1.00 115.61 157 ALA C O 1
ATOM 9285 N N . GLN C 1 160 ? 12.108 21.214 78.051 1.00 125.13 158 GLN C N 1
ATOM 9286 C CA . GLN C 1 160 ? 13.103 20.239 78.484 1.00 132.48 158 GLN C CA 1
ATOM 9287 C C . GLN C 1 160 ? 12.448 19.107 79.261 1.00 138.56 158 GLN C C 1
ATOM 9288 O O . GLN C 1 160 ? 12.823 17.938 79.112 1.00 144.49 158 GLN C O 1
ATOM 9292 N N . GLU C 1 161 ? 11.461 19.435 80.097 1.00 135.24 159 GLU C N 1
ATOM 9293 C CA . GLU C 1 161 ? 10.718 18.400 80.803 1.00 134.63 159 GLU C CA 1
ATOM 9294 C C . GLU C 1 161 ? 9.932 17.531 79.829 1.00 133.27 159 GLU C C 1
ATOM 9295 O O . GLU C 1 161 ? 9.852 16.309 80.006 1.00 137.74 159 GLU C O 1
ATOM 9299 N N . ILE C 1 162 ? 9.344 18.138 78.796 1.00 125.20 160 ILE C N 1
ATOM 9300 C CA . ILE C 1 162 ? 8.658 17.352 77.776 1.00 117.73 160 ILE C CA 1
ATOM 9301 C C . ILE C 1 162 ? 9.669 16.549 76.966 1.00 113.59 160 ILE C C 1
ATOM 9302 O O . ILE C 1 162 ? 9.516 15.338 76.774 1.00 116.00 160 ILE C O 1
ATOM 9318 N N . MET C 1 163 ? 10.719 17.217 76.473 1.00 109.86 161 MET C N 1
ATOM 9319 C CA . MET C 1 163 ? 11.739 16.528 75.690 1.00 105.20 161 MET C CA 1
ATOM 9320 C C . MET C 1 163 ? 12.287 15.324 76.443 1.00 102.27 161 MET C C 1
ATOM 9321 O O . MET C 1 163 ? 12.494 14.256 75.857 1.00 100.04 161 MET C O 1
ATOM 9325 N N . ARG C 1 164 ? 12.527 15.478 77.748 1.00 107.74 162 ARG C N 1
ATOM 9326 C CA . ARG C 1 164 ? 12.966 14.348 78.559 1.00 110.54 162 ARG C CA 1
ATOM 9327 C C . ARG C 1 164 ? 11.949 13.215 78.499 1.00 110.73 162 ARG C C 1
ATOM 9328 O O . ARG C 1 164 ? 12.305 12.055 78.266 1.00 111.66 162 ARG C O 1
ATOM 9349 N N . GLN C 1 165 ? 10.669 13.535 78.705 1.00 111.88 163 GLN C N 1
ATOM 9350 C CA . GLN C 1 165 ? 9.639 12.505 78.656 1.00 115.65 163 GLN C CA 1
ATOM 9351 C C . GLN C 1 165 ? 9.615 11.817 77.296 1.00 114.85 163 GLN C C 1
ATOM 9352 O O . GLN C 1 165 ? 9.379 10.606 77.210 1.00 117.00 163 GLN C O 1
ATOM 9359 N N . ALA C 1 166 ? 9.855 12.572 76.221 1.00 112.29 164 ALA C N 1
ATOM 9360 C CA . ALA C 1 166 ? 9.909 11.971 74.893 1.00 112.85 164 ALA C CA 1
ATOM 9361 C C . ALA C 1 166 ? 11.051 10.967 74.802 1.00 114.04 164 ALA C C 1
ATOM 9362 O O . ALA C 1 166 ? 10.871 9.845 74.314 1.00 118.00 164 ALA C O 1
ATOM 9369 N N . SER C 1 167 ? 12.241 11.357 75.265 1.00 114.14 165 SER C N 1
ATOM 9370 C CA . SER C 1 167 ? 13.345 10.409 75.348 1.00 114.92 165 SER C CA 1
ATOM 9371 C C . SER C 1 167 ? 12.954 9.197 76.182 1.00 113.93 165 SER C C 1
ATOM 9372 O O . SER C 1 167 ? 13.275 8.056 75.827 1.00 114.78 165 SER C O 1
ATOM 9380 N N . ARG C 1 168 ? 12.253 9.426 77.294 1.00 112.27 166 ARG C N 1
ATOM 9381 C CA . ARG C 1 168 ? 11.788 8.320 78.123 1.00 110.20 166 ARG C CA 1
ATOM 9382 C C . ARG C 1 168 ? 10.832 7.421 77.350 1.00 111.32 166 ARG C C 1
ATOM 9383 O O . ARG C 1 168 ? 11.024 6.201 77.282 1.00 114.55 166 ARG C O 1
ATOM 9390 N N . ALA C 1 169 ? 9.788 8.010 76.761 1.00 108.13 167 ALA C N 1
ATOM 9391 C CA . ALA C 1 169 ? 8.775 7.217 76.074 1.00 107.75 167 ALA C CA 1
ATOM 9392 C C . ALA C 1 169 ? 9.390 6.319 75.010 1.00 106.19 167 ALA C C 1
ATOM 9393 O O . ALA C 1 169 ? 8.967 5.170 74.834 1.00 106.96 167 ALA C O 1
ATOM 9400 N N . ALA C 1 170 ? 10.389 6.827 74.285 1.00 105.77 168 ALA C N 1
ATOM 9401 C CA . ALA C 1 170 ? 10.970 6.064 73.186 1.00 105.34 168 ALA C CA 1
ATOM 9402 C C . ALA C 1 170 ? 11.579 4.757 73.677 1.00 106.04 168 ALA C C 1
ATOM 9403 O O . ALA C 1 170 ? 11.376 3.702 73.063 1.00 106.21 168 ALA C O 1
ATOM 9410 N N . GLU C 1 171 ? 12.325 4.806 74.783 1.00 106.95 169 GLU C N 1
ATOM 9411 C CA . GLU C 1 171 ? 12.943 3.596 75.311 1.00 110.40 169 GLU C CA 1
ATOM 9412 C C . GLU C 1 171 ? 11.894 2.545 75.651 1.00 114.03 169 GLU C C 1
ATOM 9413 O O . GLU C 1 171 ? 12.103 1.349 75.414 1.00 114.99 169 GLU C O 1
ATOM 9420 N N . GLU C 1 172 ? 10.756 2.970 76.206 1.00 116.29 170 GLU C N 1
ATOM 9421 C CA . GLU C 1 172 ? 9.698 2.023 76.548 1.00 119.64 170 GLU C CA 1
ATOM 9422 C C . GLU C 1 172 ? 9.249 1.251 75.315 1.00 123.31 170 GLU C C 1
ATOM 9423 O O . GLU C 1 172 ? 9.116 0.022 75.352 1.00 130.34 170 GLU C O 1
ATOM 9433 N N . ALA C 1 173 ? 9.014 1.957 74.207 1.00 117.40 171 ALA C N 1
ATOM 9434 C CA . ALA C 1 173 ? 8.692 1.274 72.960 1.00 114.61 171 ALA C CA 1
ATOM 9435 C C . ALA C 1 173 ? 9.846 0.384 72.519 1.00 108.28 171 ALA C C 1
ATOM 9436 O O . ALA C 1 173 ? 9.632 -0.737 72.042 1.00 109.50 171 ALA C O 1
ATOM 9443 N N . ALA C 1 174 ? 11.082 0.864 72.676 1.00 103.81 172 ALA C N 1
ATOM 9444 C CA . ALA C 1 174 ? 12.239 0.039 72.351 1.00 102.52 172 ALA C CA 1
ATOM 9445 C C . ALA C 1 174 ? 12.287 -1.201 73.234 1.00 105.42 172 ALA C C 1
ATOM 9446 O O . ALA C 1 174 ? 12.547 -2.309 72.751 1.00 107.79 172 ALA C O 1
ATOM 9453 N N . ARG C 1 175 ? 12.039 -1.033 74.536 1.00 105.23 173 ARG C N 1
ATOM 9454 C CA . ARG C 1 175 ? 11.938 -2.184 75.424 1.00 103.57 173 ARG C CA 1
ATOM 9455 C C . ARG C 1 175 ? 10.835 -3.128 74.965 1.00 105.52 173 ARG C C 1
ATOM 9456 O O . ARG C 1 175 ? 10.998 -4.354 75.001 1.00 108.04 173 ARG C O 1
ATOM 9466 N N . ARG C 1 176 ? 9.704 -2.574 74.522 1.00 105.29 174 ARG C N 1
ATOM 9467 C CA . ARG C 1 176 ? 8.577 -3.409 74.121 1.00 108.66 174 ARG C CA 1
ATOM 9468 C C . ARG C 1 176 ? 8.953 -4.339 72.976 1.00 108.56 174 ARG C C 1
ATOM 9469 O O . ARG C 1 176 ? 8.560 -5.511 72.964 1.00 109.58 174 ARG C O 1
ATOM 9476 N N . ALA C 1 177 ? 9.703 -3.830 71.997 1.00 109.08 175 ALA C N 1
ATOM 9477 C CA . ALA C 1 177 ? 10.120 -4.663 70.877 1.00 113.36 175 ALA C CA 1
ATOM 9478 C C . ALA C 1 177 ? 10.981 -5.827 71.345 1.00 117.54 175 ALA C C 1
ATOM 9479 O O . ALA C 1 177 ? 10.835 -6.954 70.856 1.00 118.42 175 ALA C O 1
ATOM 9486 N N . LYS C 1 178 ? 11.894 -5.574 72.285 1.00 122.53 176 LYS C N 1
ATOM 9487 C CA . LYS C 1 178 ? 12.680 -6.661 72.859 1.00 131.04 176 LYS C CA 1
ATOM 9488 C C . LYS C 1 178 ? 11.769 -7.721 73.467 1.00 140.85 176 LYS C C 1
ATOM 9489 O O . LYS C 1 178 ? 11.922 -8.918 73.197 1.00 143.09 176 LYS C O 1
ATOM 9493 N N . GLU C 1 179 ? 10.808 -7.295 74.292 1.00 148.31 177 GLU C N 1
ATOM 9494 C CA . GLU C 1 179 ? 9.820 -8.219 74.837 1.00 150.07 177 GLU C CA 1
ATOM 9495 C C . GLU C 1 179 ? 9.124 -8.987 73.720 1.00 151.15 177 GLU C C 1
ATOM 9496 O O . GLU C 1 179 ? 9.108 -10.223 73.708 1.00 153.68 177 GLU C O 1
ATOM 9500 N N . THR C 1 180 ? 8.537 -8.259 72.765 1.00 139.24 178 THR C N 1
ATOM 9501 C CA . THR C 1 180 ? 7.906 -8.915 71.627 1.00 129.10 178 THR C CA 1
ATOM 9502 C C . THR C 1 180 ? 8.927 -9.678 70.795 1.00 125.29 178 THR C C 1
ATOM 9503 O O . THR C 1 180 ? 8.573 -10.643 70.109 1.00 128.63 178 THR C O 1
ATOM 9514 N N . LEU C 1 181 ? 10.195 -9.260 70.839 1.00 119.64 179 LEU C N 1
ATOM 9515 C CA . LEU C 1 181 ? 11.241 -9.987 70.128 1.00 117.63 179 LEU C CA 1
ATOM 9516 C C . LEU C 1 181 ? 11.346 -11.420 70.637 1.00 122.11 179 LEU C C 1
ATOM 9517 O O . LEU C 1 181 ? 11.336 -12.373 69.851 1.00 121.77 179 LEU C O 1
ATOM 9521 N N . GLU C 1 182 ? 11.449 -11.589 71.958 1.00 130.17 180 GLU C N 1
ATOM 9522 C CA . GLU C 1 182 ? 11.542 -12.929 72.528 1.00 142.11 180 GLU C CA 1
ATOM 9523 C C . GLU C 1 182 ? 10.358 -13.789 72.105 1.00 159.14 180 GLU C C 1
ATOM 9524 O O . GLU C 1 182 ? 10.525 -14.969 71.776 1.00 163.38 180 GLU C O 1
ATOM 9528 N N . LYS C 1 183 ? 9.152 -13.217 72.111 1.00 169.50 181 LYS C N 1
ATOM 9529 C CA . LYS C 1 183 ? 7.993 -13.944 71.608 1.00 171.29 181 LYS C CA 1
ATOM 9530 C C . LYS C 1 183 ? 8.213 -14.381 70.167 1.00 172.56 181 LYS C C 1
ATOM 9531 O O . LYS C 1 183 ? 7.886 -15.514 69.795 1.00 179.06 181 LYS C O 1
ATOM 9540 N N . ALA C 1 184 ? 8.774 -13.495 69.340 1.00 168.65 182 ALA C N 1
ATOM 9541 C CA . ALA C 1 184 ? 9.042 -13.848 67.952 1.00 168.80 182 ALA C CA 1
ATOM 9542 C C . ALA C 1 184 ? 10.041 -14.994 67.863 1.00 164.01 182 ALA C C 1
ATOM 9543 O O . ALA C 1 184 ? 9.916 -15.871 67.000 1.00 165.11 182 ALA C O 1
ATOM 9550 N N . GLU C 1 185 ? 11.042 -15.005 68.746 1.00 160.42 183 GLU C N 1
ATOM 9551 C CA . GLU C 1 185 ? 11.987 -16.116 68.771 1.00 160.13 183 GLU C CA 1
ATOM 9552 C C . GLU C 1 185 ? 11.272 -17.427 69.071 1.00 159.69 183 GLU C C 1
ATOM 9553 O O . GLU C 1 185 ? 11.447 -18.423 68.359 1.00 163.83 183 GLU C O 1
ATOM 9560 N N . LYS C 1 186 ? 10.454 -17.443 70.127 1.00 155.94 184 LYS C N 1
ATOM 9561 C CA . LYS C 1 186 ? 9.731 -18.658 70.484 1.00 150.89 184 LYS C CA 1
ATOM 9562 C C . LYS C 1 186 ? 8.753 -19.061 69.387 1.00 149.82 184 LYS C C 1
ATOM 9563 O O . LYS C 1 186 ? 8.656 -20.242 69.035 1.00 150.67 184 LYS C O 1
ATOM 9567 N N . ASP C 1 187 ? 8.024 -18.097 68.830 1.00 146.97 185 ASP C N 1
ATOM 9568 C CA . ASP C 1 187 ? 6.986 -18.383 67.850 1.00 149.47 185 ASP C CA 1
ATOM 9569 C C . ASP C 1 187 ? 7.509 -18.447 66.421 1.00 154.78 185 ASP C C 1
ATOM 9570 O O . ASP C 1 187 ? 6.706 -18.565 65.489 1.00 152.50 185 ASP C O 1
ATOM 9579 N N . GLY C 1 188 ? 8.822 -18.368 66.228 1.00 160.94 186 GLY C N 1
ATOM 9580 C CA . GLY C 1 188 ? 9.420 -18.541 64.918 1.00 166.88 186 GLY C CA 1
ATOM 9581 C C . GLY C 1 188 ? 8.747 -17.777 63.798 1.00 162.34 186 GLY C C 1
ATOM 9582 O O . GLY C 1 188 ? 8.308 -18.375 62.810 1.00 158.61 186 GLY C O 1
ATOM 9586 N N . ASP C 1 189 ? 8.670 -16.455 63.930 1.00 165.80 187 ASP C N 1
ATOM 9587 C CA . ASP C 1 189 ? 8.056 -15.594 62.921 1.00 170.32 187 ASP C CA 1
ATOM 9588 C C . ASP C 1 189 ? 8.963 -14.397 62.671 1.00 176.63 187 ASP C C 1
ATOM 9589 O O . ASP C 1 189 ? 8.771 -13.321 63.254 1.00 178.78 187 ASP C O 1
ATOM 9598 N N . PRO C 1 190 ? 9.974 -14.555 61.816 1.00 181.15 188 PRO C N 1
ATOM 9599 C CA . PRO C 1 190 ? 10.839 -13.410 61.488 1.00 180.03 188 PRO C CA 1
ATOM 9600 C C . PRO C 1 190 ? 10.097 -12.154 61.065 1.00 177.88 188 PRO C C 1
ATOM 9601 O O . PRO C 1 190 ? 10.467 -11.057 61.500 1.00 177.16 188 PRO C O 1
ATOM 9612 N N . GLU C 1 191 ? 9.068 -12.279 60.221 1.00 168.90 189 GLU C N 1
ATOM 9613 C CA . GLU C 1 191 ? 8.357 -11.100 59.733 1.00 158.97 189 GLU C CA 1
ATOM 9614 C C . GLU C 1 191 ? 7.967 -10.172 60.876 1.00 150.21 189 GLU C C 1
ATOM 9615 O O . GLU C 1 191 ? 8.126 -8.950 60.779 1.00 148.68 189 GLU C O 1
ATOM 9619 N N . THR C 1 192 ? 7.452 -10.736 61.970 1.00 144.60 190 THR C N 1
ATOM 9620 C CA . THR C 1 192 ? 7.140 -9.926 63.142 1.00 138.66 190 THR C CA 1
ATOM 9621 C C . THR C 1 192 ? 8.389 -9.228 63.666 1.00 136.88 190 THR C C 1
ATOM 9622 O O . THR C 1 192 ? 8.406 -8.001 63.830 1.00 136.78 190 THR C O 1
ATOM 9633 N N . ALA C 1 193 ? 9.447 -9.997 63.935 1.00 135.15 191 ALA C N 1
ATOM 9634 C CA . ALA C 1 193 ? 10.692 -9.403 64.404 1.00 135.57 191 ALA C CA 1
ATOM 9635 C C . ALA C 1 193 ? 11.165 -8.309 63.460 1.00 135.30 191 ALA C C 1
ATOM 9636 O O . ALA C 1 193 ? 11.735 -7.306 63.905 1.00 135.54 191 ALA C O 1
ATOM 9643 N N . LEU C 1 194 ? 10.930 -8.480 62.158 1.00 135.86 192 LEU C N 1
ATOM 9644 C CA . LEU C 1 194 ? 11.271 -7.443 61.193 1.00 132.87 192 LEU C CA 1
ATOM 9645 C C . LEU C 1 194 ? 10.706 -6.097 61.630 1.00 132.84 192 LEU C C 1
ATOM 9646 O O . LEU C 1 194 ? 11.446 -5.123 61.805 1.00 132.43 192 LEU C O 1
ATOM 9650 N N . LYS C 1 195 ? 9.386 -6.029 61.821 1.00 131.40 193 LYS C N 1
ATOM 9651 C CA . LYS C 1 195 ? 8.775 -4.800 62.314 1.00 130.42 193 LYS C CA 1
ATOM 9652 C C . LYS C 1 195 ? 9.181 -4.524 63.757 1.00 129.83 193 LYS C C 1
ATOM 9653 O O . LYS C 1 195 ? 9.394 -3.366 64.136 1.00 130.67 193 LYS C O 1
ATOM 9660 N N . ALA C 1 196 ? 9.293 -5.571 64.576 1.00 129.07 194 ALA C N 1
ATOM 9661 C CA . ALA C 1 196 ? 9.711 -5.385 65.961 1.00 128.10 194 ALA C CA 1
ATOM 9662 C C . ALA C 1 196 ? 11.080 -4.721 66.025 1.00 127.31 194 ALA C C 1
ATOM 9663 O O . ALA C 1 196 ? 11.251 -3.673 66.660 1.00 127.52 194 ALA C O 1
ATOM 9670 N N . VAL C 1 197 ? 12.076 -5.323 65.368 1.00 125.39 195 VAL C N 1
ATOM 9671 C CA . VAL C 1 197 ? 13.381 -4.680 65.261 1.00 123.81 195 VAL C CA 1
ATOM 9672 C C . VAL C 1 197 ? 13.251 -3.350 64.534 1.00 126.23 195 VAL C C 1
ATOM 9673 O O . VAL C 1 197 ? 13.870 -2.351 64.919 1.00 130.17 195 VAL C O 1
ATOM 9686 N N . GLU C 1 198 ? 12.450 -3.316 63.465 1.00 125.78 196 GLU C N 1
ATOM 9687 C CA . GLU C 1 198 ? 12.228 -2.071 62.739 1.00 124.34 196 GLU C CA 1
ATOM 9688 C C . GLU C 1 198 ? 11.809 -0.958 63.691 1.00 120.34 196 GLU C C 1
ATOM 9689 O O . GLU C 1 198 ? 12.374 0.141 63.668 1.00 119.59 196 GLU C O 1
ATOM 9693 N N . THR C 1 199 ? 10.815 -1.229 64.541 1.00 118.05 197 THR C N 1
ATOM 9694 C CA . THR C 1 199 ? 10.399 -0.234 65.522 1.00 117.38 197 THR C CA 1
ATOM 9695 C C . THR C 1 199 ? 11.571 0.195 66.397 1.00 112.63 197 THR C C 1
ATOM 9696 O O . THR C 1 199 ? 11.743 1.387 66.673 1.00 112.03 197 THR C O 1
ATOM 9707 N N . VAL C 1 200 ? 12.395 -0.761 66.835 1.00 111.42 198 VAL C N 1
ATOM 9708 C CA . VAL C 1 200 ? 13.570 -0.419 67.632 1.00 109.76 198 VAL C CA 1
ATOM 9709 C C . VAL C 1 200 ? 14.445 0.574 66.880 1.00 106.54 198 VAL C C 1
ATOM 9710 O O . VAL C 1 200 ? 14.877 1.595 67.428 1.00 107.62 198 VAL C O 1
ATOM 9723 N N . VAL C 1 201 ? 14.734 0.276 65.613 1.00 102.36 199 VAL C N 1
ATOM 9724 C CA . VAL C 1 201 ? 15.620 1.129 64.829 1.00 100.87 199 VAL C CA 1
ATOM 9725 C C . VAL C 1 201 ? 15.074 2.549 64.778 1.00 98.97 199 VAL C C 1
ATOM 9726 O O . VAL C 1 201 ? 15.797 3.521 65.027 1.00 100.11 199 VAL C O 1
ATOM 9739 N N . LYS C 1 202 ? 13.786 2.687 64.461 1.00 98.33 200 LYS C N 1
ATOM 9740 C CA . LYS C 1 202 ? 13.169 4.009 64.431 1.00 97.41 200 LYS C CA 1
ATOM 9741 C C . LYS C 1 202 ? 13.361 4.738 65.755 1.00 94.84 200 LYS C C 1
ATOM 9742 O O . LYS C 1 202 ? 13.531 5.961 65.779 1.00 93.30 200 LYS C O 1
ATOM 9751 N N . VAL C 1 203 ? 13.339 4.003 66.871 1.00 96.96 201 VAL C N 1
ATOM 9752 C CA . VAL C 1 203 ? 13.525 4.629 68.180 1.00 98.98 201 VAL C CA 1
ATOM 9753 C C . VAL C 1 203 ? 14.896 5.291 68.261 1.00 102.02 201 VAL C C 1
ATOM 9754 O O . VAL C 1 203 ? 15.010 6.491 68.532 1.00 105.33 201 VAL C O 1
ATOM 9767 N N . ALA C 1 204 ? 15.960 4.512 68.046 1.00 101.12 202 ALA C N 1
ATOM 9768 C CA . ALA C 1 204 ? 17.307 5.069 68.117 1.00 103.02 202 ALA C CA 1
ATOM 9769 C C . ALA C 1 204 ? 17.432 6.288 67.211 1.00 100.37 202 ALA C C 1
ATOM 9770 O O . ALA C 1 204 ? 17.825 7.372 67.657 1.00 97.87 202 ALA C O 1
ATOM 9777 N N . ARG C 1 205 ? 17.099 6.125 65.929 1.00 103.96 203 ARG C N 1
ATOM 9778 C CA . ARG C 1 205 ? 17.007 7.268 65.030 1.00 107.74 203 ARG C CA 1
ATOM 9779 C C . ARG C 1 205 ? 16.167 8.373 65.657 1.00 110.36 203 ARG C C 1
ATOM 9780 O O . ARG C 1 205 ? 16.616 9.517 65.796 1.00 108.29 203 ARG C O 1
ATOM 9790 N N . ALA C 1 206 ? 14.933 8.039 66.044 1.00 118.67 204 ALA C N 1
ATOM 9791 C CA . ALA C 1 206 ? 14.092 9.003 66.740 1.00 116.76 204 ALA C CA 1
ATOM 9792 C C . ALA C 1 206 ? 14.815 9.591 67.942 1.00 113.79 204 ALA C C 1
ATOM 9793 O O . ALA C 1 206 ? 14.751 10.801 68.185 1.00 114.14 204 ALA C O 1
ATOM 9800 N N . LEU C 1 207 ? 15.514 8.751 68.710 1.00 110.31 205 LEU C N 1
ATOM 9801 C CA . LEU C 1 207 ? 16.173 9.254 69.912 1.00 107.88 205 LEU C CA 1
ATOM 9802 C C . LEU C 1 207 ? 17.309 10.206 69.559 1.00 105.36 205 LEU C C 1
ATOM 9803 O O . LEU C 1 207 ? 17.518 11.206 70.253 1.00 104.43 205 LEU C O 1
ATOM 9819 N N . ASN C 1 208 ? 18.056 9.917 68.493 1.00 107.15 206 ASN C N 1
ATOM 9820 C CA . ASN C 1 208 ? 19.111 10.831 68.073 1.00 107.95 206 ASN C CA 1
ATOM 9821 C C . ASN C 1 208 ? 18.547 12.217 67.785 1.00 104.23 206 ASN C C 1
ATOM 9822 O O . ASN C 1 208 ? 19.017 13.220 68.336 1.00 105.65 206 ASN C O 1
ATOM 9833 N N . GLN C 1 209 ? 17.535 12.293 66.918 1.00 99.93 207 GLN C N 1
ATOM 9834 C CA . GLN C 1 209 ? 16.939 13.580 66.583 1.00 97.94 207 GLN C CA 1
ATOM 9835 C C . GLN C 1 209 ? 16.522 14.326 67.844 1.00 97.15 207 GLN C C 1
ATOM 9836 O O . GLN C 1 209 ? 16.810 15.517 68.001 1.00 95.04 207 GLN C O 1
ATOM 9850 N N . ILE C 1 210 ? 15.846 13.632 68.762 1.00 102.94 208 ILE C N 1
ATOM 9851 C CA . ILE C 1 210 ? 15.563 14.217 70.068 1.00 102.16 208 ILE C CA 1
ATOM 9852 C C . ILE C 1 210 ? 16.864 14.604 70.760 1.00 99.28 208 ILE C C 1
ATOM 9853 O O . ILE C 1 210 ? 16.947 15.643 71.426 1.00 98.87 208 ILE C O 1
ATOM 9857 N N . ALA C 1 211 ? 17.903 13.779 70.608 1.00 97.92 209 ALA C N 1
ATOM 9858 C CA . ALA C 1 211 ? 19.200 14.114 71.184 1.00 101.45 209 ALA C CA 1
ATOM 9859 C C . ALA C 1 211 ? 19.766 15.383 70.557 1.00 105.17 209 ALA C C 1
ATOM 9860 O O . ALA C 1 211 ? 20.295 16.250 71.263 1.00 107.48 209 ALA C O 1
ATOM 9867 N N . THR C 1 212 ? 19.660 15.513 69.233 1.00 106.45 210 THR C N 1
ATOM 9868 C CA . THR C 1 212 ? 20.278 16.635 68.536 1.00 106.39 210 THR C CA 1
ATOM 9869 C C . THR C 1 212 ? 19.739 17.966 69.047 1.00 108.82 210 THR C C 1
ATOM 9870 O O . THR C 1 212 ? 20.500 18.838 69.480 1.00 108.84 210 THR C O 1
ATOM 9881 N N . MET C 1 213 ? 18.418 18.143 68.989 1.00 112.97 211 MET C N 1
ATOM 9882 C CA . MET C 1 213 ? 17.815 19.405 69.398 1.00 116.29 211 MET C CA 1
ATOM 9883 C C . MET C 1 213 ? 18.234 19.777 70.812 1.00 120.01 211 MET C C 1
ATOM 9884 O O . MET C 1 213 ? 18.655 20.910 71.075 1.00 122.52 211 MET C O 1
ATOM 9898 N N . ALA C 1 214 ? 18.100 18.834 71.746 1.00 115.94 212 ALA C N 1
ATOM 9899 C CA . ALA C 1 214 ? 18.591 19.066 73.097 1.00 112.12 212 ALA C CA 1
ATOM 9900 C C . ALA C 1 214 ? 20.094 19.291 73.099 1.00 110.98 212 ALA C C 1
ATOM 9901 O O . ALA C 1 214 ? 20.614 20.019 73.953 1.00 111.48 212 ALA C O 1
ATOM 9908 N N . GLY C 1 215 ? 20.804 18.681 72.154 1.00 108.82 213 GLY C N 1
ATOM 9909 C CA . GLY C 1 215 ? 22.241 18.861 72.060 1.00 108.55 213 GLY C CA 1
ATOM 9910 C C . GLY C 1 215 ? 22.974 18.516 73.335 1.00 110.39 213 GLY C C 1
ATOM 9911 O O . GLY C 1 215 ? 23.917 19.219 73.718 1.00 109.73 213 GLY C O 1
ATOM 9915 N N . SER C 1 216 ? 22.557 17.451 74.009 1.00 112.34 214 SER C N 1
ATOM 9916 C CA . SER C 1 216 ? 23.204 16.990 75.229 1.00 117.81 214 SER C CA 1
ATOM 9917 C C . SER C 1 216 ? 24.004 15.737 74.902 1.00 130.11 214 SER C C 1
ATOM 9918 O O . SER C 1 216 ? 23.434 14.721 74.488 1.00 129.46 214 SER C O 1
ATOM 9926 N N . GLU C 1 217 ? 25.324 15.817 75.082 1.00 143.64 215 GLU C N 1
ATOM 9927 C CA . GLU C 1 217 ? 26.186 14.689 74.758 1.00 154.81 215 GLU C CA 1
ATOM 9928 C C . GLU C 1 217 ? 25.743 13.425 75.482 1.00 172.42 215 GLU C C 1
ATOM 9929 O O . GLU C 1 217 ? 25.749 12.333 74.901 1.00 174.35 215 GLU C O 1
ATOM 9941 N N . GLU C 1 218 ? 25.357 13.554 76.753 1.00 184.33 216 GLU C N 1
ATOM 9942 C CA . GLU C 1 218 ? 24.955 12.387 77.530 1.00 186.17 216 GLU C CA 1
ATOM 9943 C C . GLU C 1 218 ? 23.769 11.681 76.885 1.00 186.58 216 GLU C C 1
ATOM 9944 O O . GLU C 1 218 ? 23.788 10.459 76.694 1.00 188.05 216 GLU C O 1
ATOM 9948 N N . ALA C 1 219 ? 22.720 12.435 76.547 1.00 168.94 217 ALA C N 1
ATOM 9949 C CA . ALA C 1 219 ? 21.561 11.828 75.902 1.00 153.22 217 ALA C CA 1
ATOM 9950 C C . ALA C 1 219 ? 21.958 11.160 74.593 1.00 138.82 217 ALA C C 1
ATOM 9951 O O . ALA C 1 219 ? 21.420 10.105 74.236 1.00 142.82 217 ALA C O 1
ATOM 9958 N N . GLN C 1 220 ? 22.901 11.761 73.864 1.00 130.89 218 GLN C N 1
ATOM 9959 C CA . GLN C 1 220 ? 23.368 11.158 72.622 1.00 130.00 218 GLN C CA 1
ATOM 9960 C C . GLN C 1 220 ? 23.912 9.756 72.864 1.00 133.54 218 GLN C C 1
ATOM 9961 O O . GLN C 1 220 ? 23.660 8.841 72.070 1.00 136.85 218 GLN C O 1
ATOM 9965 N N . GLU C 1 221 ? 24.656 9.561 73.957 1.00 132.50 219 GLU C N 1
ATOM 9966 C CA . GLU C 1 221 ? 25.235 8.245 74.207 1.00 128.90 219 GLU C CA 1
ATOM 9967 C C . GLU C 1 221 ? 24.160 7.229 74.569 1.00 122.63 219 GLU C C 1
ATOM 9968 O O . GLU C 1 221 ? 24.251 6.060 74.180 1.00 122.70 219 GLU C O 1
ATOM 9980 N N . ARG C 1 222 ? 23.141 7.645 75.325 1.00 119.22 220 ARG C N 1
ATOM 9981 C CA . ARG C 1 222 ? 22.022 6.746 75.581 1.00 117.83 220 ARG C CA 1
ATOM 9982 C C . ARG C 1 222 ? 21.357 6.341 74.272 1.00 116.23 220 ARG C C 1
ATOM 9983 O O . ARG C 1 222 ? 21.057 5.162 74.056 1.00 117.63 220 ARG C O 1
ATOM 9996 N N . ALA C 1 223 ? 21.137 7.305 73.376 1.00 116.24 221 ALA C N 1
ATOM 9997 C CA . ALA C 1 223 ? 20.702 6.968 72.027 1.00 114.71 221 ALA C CA 1
ATOM 9998 C C . ALA C 1 223 ? 21.732 6.085 71.334 1.00 112.48 221 ALA C C 1
ATOM 9999 O O . ALA C 1 223 ? 21.377 5.104 70.671 1.00 112.36 221 ALA C O 1
ATOM 10006 N N . ALA C 1 224 ? 23.018 6.414 71.482 1.00 111.06 222 ALA C N 1
ATOM 10007 C CA . ALA C 1 224 ? 24.067 5.597 70.883 1.00 112.98 222 ALA C CA 1
ATOM 10008 C C . ALA C 1 224 ? 24.073 4.196 71.480 1.00 114.40 222 ALA C C 1
ATOM 10009 O O . ALA C 1 224 ? 24.052 3.196 70.751 1.00 116.32 222 ALA C O 1
ATOM 10016 N N . ARG C 1 225 ? 24.115 4.105 72.812 1.00 114.86 223 ARG C N 1
ATOM 10017 C CA . ARG C 1 225 ? 24.031 2.809 73.476 1.00 113.51 223 ARG C CA 1
ATOM 10018 C C . ARG C 1 225 ? 22.829 2.020 72.971 1.00 111.42 223 ARG C C 1
ATOM 10019 O O . ARG C 1 225 ? 22.946 0.840 72.621 1.00 113.15 223 ARG C O 1
ATOM 10023 N N . VAL C 1 226 ? 21.660 2.664 72.921 1.00 106.07 224 VAL C N 1
ATOM 10024 C CA . VAL C 1 226 ? 20.465 2.005 72.402 1.00 108.40 224 VAL C CA 1
ATOM 10025 C C . VAL C 1 226 ? 20.719 1.481 70.994 1.00 97.52 224 VAL C C 1
ATOM 10026 O O . VAL C 1 226 ? 20.496 0.299 70.701 1.00 100.07 224 VAL C O 1
ATOM 10039 N N . ALA C 1 227 ? 21.189 2.355 70.100 1.00 95.50 225 ALA C N 1
ATOM 10040 C CA . ALA C 1 227 ? 21.445 1.943 68.725 1.00 97.43 225 ALA C CA 1
ATOM 10041 C C . ALA C 1 227 ? 22.429 0.782 68.668 1.00 101.49 225 ALA C C 1
ATOM 10042 O O . ALA C 1 227 ? 22.241 -0.163 67.893 1.00 102.41 225 ALA C O 1
ATOM 10049 N N . SER C 1 228 ? 23.491 0.836 69.477 1.00 104.16 226 SER C N 1
ATOM 10050 C CA . SER C 1 228 ? 24.500 -0.215 69.442 1.00 106.73 226 SER C CA 1
ATOM 10051 C C . SER C 1 228 ? 23.877 -1.592 69.637 1.00 108.39 226 SER C C 1
ATOM 10052 O O . SER C 1 228 ? 24.243 -2.551 68.948 1.00 108.70 226 SER C O 1
ATOM 10060 N N . GLU C 1 229 ? 22.933 -1.711 70.575 1.00 110.17 227 GLU C N 1
ATOM 10061 C CA . GLU C 1 229 ? 22.252 -2.985 70.774 1.00 115.54 227 GLU C CA 1
ATOM 10062 C C . GLU C 1 229 ? 21.420 -3.358 69.553 1.00 117.34 227 GLU C C 1
ATOM 10063 O O . GLU C 1 229 ? 21.404 -4.524 69.140 1.00 118.78 227 GLU C O 1
ATOM 10075 N N . ALA C 1 230 ? 20.719 -2.384 68.968 1.00 116.62 228 ALA C N 1
ATOM 10076 C CA . ALA C 1 230 ? 19.902 -2.663 67.793 1.00 120.74 228 ALA C CA 1
ATOM 10077 C C . ALA C 1 230 ? 20.723 -3.339 66.703 1.00 124.54 228 ALA C C 1
ATOM 10078 O O . ALA C 1 230 ? 20.244 -4.263 66.035 1.00 126.78 228 ALA C O 1
ATOM 10085 N N . ALA C 1 231 ? 21.966 -2.895 66.509 1.00 128.56 229 ALA C N 1
ATOM 10086 C CA . ALA C 1 231 ? 22.849 -3.579 65.572 1.00 130.12 229 ALA C CA 1
ATOM 10087 C C . ALA C 1 231 ? 23.031 -5.038 65.969 1.00 131.12 229 ALA C C 1
ATOM 10088 O O . ALA C 1 231 ? 23.033 -5.928 65.111 1.00 132.52 229 ALA C O 1
ATOM 10095 N N . ARG C 1 232 ? 23.186 -5.302 67.268 1.00 126.87 230 ARG C N 1
ATOM 10096 C CA . ARG C 1 232 ? 23.246 -6.682 67.735 1.00 123.60 230 ARG C CA 1
ATOM 10097 C C . ARG C 1 232 ? 21.934 -7.405 67.462 1.00 122.72 230 ARG C C 1
ATOM 10098 O O . ARG C 1 232 ? 21.933 -8.573 67.056 1.00 126.73 230 ARG C O 1
ATOM 10105 N N . LEU C 1 233 ? 20.802 -6.725 67.675 1.00 121.49 231 LEU C N 1
ATOM 10106 C CA . LEU C 1 233 ? 19.511 -7.329 67.364 1.00 121.87 231 LEU C CA 1
ATOM 10107 C C . LEU C 1 233 ? 19.443 -7.747 65.901 1.00 124.14 231 LEU C C 1
ATOM 10108 O O . LEU C 1 233 ? 18.931 -8.826 65.578 1.00 125.37 231 LEU C O 1
ATOM 10124 N N . ALA C 1 234 ? 19.944 -6.900 64.999 1.00 126.77 232 ALA C N 1
ATOM 10125 C CA . ALA C 1 234 ? 19.985 -7.258 63.586 1.00 130.79 232 ALA C CA 1
ATOM 10126 C C . ALA C 1 234 ? 20.655 -8.612 63.394 1.00 134.89 232 ALA C C 1
ATOM 10127 O O . ALA C 1 234 ? 20.143 -9.479 62.676 1.00 135.26 232 ALA C O 1
ATOM 10134 N N . GLU C 1 235 ? 21.808 -8.813 64.038 1.00 138.52 233 GLU C N 1
ATOM 10135 C CA . GLU C 1 235 ? 22.457 -10.118 63.997 1.00 135.69 233 GLU C CA 1
ATOM 10136 C C . GLU C 1 235 ? 21.542 -11.197 64.562 1.00 135.10 233 GLU C C 1
ATOM 10137 O O . GLU C 1 235 ? 21.458 -12.302 64.013 1.00 135.47 233 GLU C O 1
ATOM 10149 N N . ARG C 1 236 ? 20.846 -10.895 65.662 1.00 131.55 234 ARG C N 1
ATOM 10150 C CA . ARG C 1 236 ? 19.892 -11.851 66.215 1.00 128.22 234 ARG C CA 1
ATOM 10151 C C . ARG C 1 236 ? 18.726 -12.071 65.259 1.00 125.51 234 ARG C C 1
ATOM 10152 O O . ARG C 1 236 ? 18.215 -13.191 65.141 1.00 127.68 234 ARG C O 1
ATOM 10156 N N . VAL C 1 237 ? 18.291 -11.012 64.569 1.00 122.36 235 VAL C N 1
ATOM 10157 C CA . VAL C 1 237 ? 17.265 -11.168 63.546 1.00 125.08 235 VAL C CA 1
ATOM 10158 C C . VAL C 1 237 ? 17.805 -11.975 62.376 1.00 129.53 235 VAL C C 1
ATOM 10159 O O . VAL C 1 237 ? 17.130 -12.872 61.855 1.00 134.78 235 VAL C O 1
ATOM 10163 N N . LEU C 1 238 ? 19.031 -11.675 61.947 1.00 131.60 236 LEU C N 1
ATOM 10164 C CA . LEU C 1 238 ? 19.603 -12.355 60.793 1.00 136.36 236 LEU C CA 1
ATOM 10165 C C . LEU C 1 238 ? 19.667 -13.860 61.018 1.00 146.63 236 LEU C C 1
ATOM 10166 O O . LEU C 1 238 ? 19.172 -14.641 60.198 1.00 149.43 236 LEU C O 1
ATOM 10173 N N . GLU C 1 239 ? 20.264 -14.288 62.132 1.00 153.81 237 GLU C N 1
ATOM 10174 C CA . GLU C 1 239 ? 20.450 -15.715 62.374 1.00 160.72 237 GLU C CA 1
ATOM 10175 C C . GLU C 1 239 ? 19.116 -16.453 62.381 1.00 167.70 237 GLU C C 1
ATOM 10176 O O . GLU C 1 239 ? 18.945 -17.458 61.681 1.00 168.56 237 GLU C O 1
ATOM 10188 N N . LEU C 1 240 ? 18.155 -15.968 63.171 1.00 171.68 238 LEU C N 1
ATOM 10189 C CA . LEU C 1 240 ? 16.862 -16.636 63.248 1.00 178.08 238 LEU C CA 1
ATOM 10190 C C . LEU C 1 240 ? 16.131 -16.607 61.912 1.00 182.91 238 LEU C C 1
ATOM 10191 O O . LEU C 1 240 ? 15.408 -17.552 61.580 1.00 185.27 238 LEU C O 1
ATOM 10195 N N . ALA C 1 241 ? 16.310 -15.542 61.131 1.00 182.96 239 ALA C N 1
ATOM 10196 C CA . ALA C 1 241 ? 15.552 -15.390 59.894 1.00 187.19 239 ALA C CA 1
ATOM 10197 C C . ALA C 1 241 ? 15.963 -16.430 58.859 1.00 192.19 239 ALA C C 1
ATOM 10198 O O . ALA C 1 241 ? 15.123 -17.179 58.347 1.00 197.85 239 ALA C O 1
ATOM 10205 N N . GLU C 1 242 ? 17.258 -16.486 58.529 1.00 190.99 240 GLU C N 1
ATOM 10206 C CA . GLU C 1 242 ? 17.714 -17.390 57.477 1.00 193.59 240 GLU C CA 1
ATOM 10207 C C . GLU C 1 242 ? 17.247 -18.818 57.729 1.00 193.18 240 GLU C C 1
ATOM 10208 O O . GLU C 1 242 ? 16.880 -19.536 56.791 1.00 194.19 240 GLU C O 1
ATOM 10220 N N . LYS C 1 243 ? 17.248 -19.246 58.993 1.00 185.21 241 LYS C N 1
ATOM 10221 C CA . LYS C 1 243 ? 16.906 -20.629 59.303 1.00 180.17 241 LYS C CA 1
ATOM 10222 C C . LYS C 1 243 ? 15.416 -20.897 59.125 1.00 170.87 241 LYS C C 1
ATOM 10223 O O . LYS C 1 243 ? 15.032 -21.919 58.542 1.00 168.23 241 LYS C O 1
ATOM 10227 N N . GLN C 1 244 ? 14.567 -19.990 59.599 1.00 169.39 242 GLN C N 1
ATOM 10228 C CA . GLN C 1 244 ? 13.162 -20.293 59.829 1.00 171.83 242 GLN C CA 1
ATOM 10229 C C . GLN C 1 244 ? 12.243 -19.916 58.670 1.00 179.37 242 GLN C C 1
ATOM 10230 O O . GLN C 1 244 ? 11.018 -19.938 58.845 1.00 182.84 242 GLN C O 1
ATOM 10234 N N . GLY C 1 245 ? 12.769 -19.577 57.506 1.00 182.97 243 GLY C N 1
ATOM 10235 C CA . GLY C 1 245 ? 11.983 -19.561 56.299 1.00 185.82 243 GLY C CA 1
ATOM 10236 C C . GLY C 1 245 ? 11.544 -18.218 55.775 1.00 187.16 243 GLY C C 1
ATOM 10237 O O . GLY C 1 245 ? 10.457 -18.133 55.174 1.00 187.64 243 GLY C O 1
ATOM 10241 N N . ASP C 1 246 ? 12.329 -17.170 55.936 1.00 179.91 244 ASP C N 1
ATOM 10242 C CA . ASP C 1 246 ? 12.028 -15.882 55.305 1.00 173.32 244 ASP C CA 1
ATOM 10243 C C . ASP C 1 246 ? 13.293 -15.151 54.889 1.00 163.89 244 ASP C C 1
ATOM 10244 O O . ASP C 1 246 ? 13.531 -14.017 55.286 1.00 155.54 244 ASP C O 1
ATOM 10248 N N . PRO C 1 247 ? 14.139 -15.783 54.058 1.00 166.61 245 PRO C N 1
ATOM 10249 C CA . PRO C 1 247 ? 15.312 -15.047 53.534 1.00 179.21 245 PRO C CA 1
ATOM 10250 C C . PRO C 1 247 ? 14.978 -13.693 52.927 1.00 203.89 245 PRO C C 1
ATOM 10251 O O . PRO C 1 247 ? 15.586 -12.683 53.302 1.00 212.18 245 PRO C O 1
ATOM 10262 N N . GLU C 1 248 ? 14.029 -13.645 51.987 1.00 213.39 246 GLU C N 1
ATOM 10263 C CA . GLU C 1 248 ? 13.713 -12.386 51.322 1.00 216.46 246 GLU C CA 1
ATOM 10264 C C . GLU C 1 248 ? 13.370 -11.299 52.332 1.00 216.90 246 GLU C C 1
ATOM 10265 O O . GLU C 1 248 ? 13.779 -10.143 52.179 1.00 216.10 246 GLU C O 1
ATOM 10269 N N . VAL C 1 249 ? 12.614 -11.650 53.374 1.00 206.30 247 VAL C N 1
ATOM 10270 C CA . VAL C 1 249 ? 12.423 -10.727 54.486 1.00 194.55 247 VAL C CA 1
ATOM 10271 C C . VAL C 1 249 ? 13.728 -10.553 55.254 1.00 185.01 247 VAL C C 1
ATOM 10272 O O . VAL C 1 249 ? 14.034 -9.462 55.749 1.00 183.71 247 VAL C O 1
ATOM 10285 N N . ALA C 1 250 ? 14.522 -11.622 55.362 1.00 177.44 248 ALA C N 1
ATOM 10286 C CA . ALA C 1 250 ? 15.829 -11.515 55.994 1.00 172.43 248 ALA C CA 1
ATOM 10287 C C . ALA C 1 250 ? 16.774 -10.621 55.200 1.00 168.13 248 ALA C C 1
ATOM 10288 O O . ALA C 1 250 ? 17.786 -10.171 55.745 1.00 171.48 248 ALA C O 1
ATOM 10295 N N . ARG C 1 251 ? 16.473 -10.363 53.924 1.00 165.53 249 ARG C N 1
ATOM 10296 C CA . ARG C 1 251 ? 17.263 -9.399 53.170 1.00 170.74 249 ARG C CA 1
ATOM 10297 C C . ARG C 1 251 ? 17.129 -8.006 53.765 1.00 179.13 249 ARG C C 1
ATOM 10298 O O . ARG C 1 251 ? 18.089 -7.226 53.752 1.00 184.59 249 ARG C O 1
ATOM 10305 N N . ARG C 1 252 ? 15.952 -7.683 54.301 1.00 183.34 250 ARG C N 1
ATOM 10306 C CA . ARG C 1 252 ? 15.757 -6.382 54.925 1.00 180.92 250 ARG C CA 1
ATOM 10307 C C . ARG C 1 252 ? 16.636 -6.222 56.158 1.00 173.00 250 ARG C C 1
ATOM 10308 O O . ARG C 1 252 ? 17.137 -5.125 56.432 1.00 172.21 250 ARG C O 1
ATOM 10315 N N . ALA C 1 253 ? 16.832 -7.301 56.917 1.00 160.84 251 ALA C N 1
ATOM 10316 C CA . ALA C 1 253 ? 17.600 -7.212 58.155 1.00 149.21 251 ALA C CA 1
ATOM 10317 C C . ALA C 1 253 ? 19.039 -6.794 57.879 1.00 137.99 251 ALA C C 1
ATOM 10318 O O . ALA C 1 253 ? 19.536 -5.814 58.446 1.00 136.98 251 ALA C O 1
ATOM 10325 N N . ARG C 1 254 ? 19.732 -7.539 57.014 1.00 134.11 252 ARG C N 1
ATOM 10326 C CA . ARG C 1 254 ? 21.070 -7.128 56.602 1.00 133.96 252 ARG C CA 1
ATOM 10327 C C . ARG C 1 254 ? 21.045 -5.713 56.036 1.00 140.57 252 ARG C C 1
ATOM 10328 O O . ARG C 1 254 ? 21.992 -4.942 56.226 1.00 144.94 252 ARG C O 1
ATOM 10332 N N . GLU C 1 255 ? 19.965 -5.356 55.334 1.00 142.52 253 GLU C N 1
ATOM 10333 C CA . GLU C 1 255 ? 19.781 -3.973 54.910 1.00 141.47 253 GLU C CA 1
ATOM 10334 C C . GLU C 1 255 ? 19.570 -3.062 56.113 1.00 139.52 253 GLU C C 1
ATOM 10335 O O . GLU C 1 255 ? 20.148 -1.970 56.179 1.00 140.33 253 GLU C O 1
ATOM 10339 N N . LEU C 1 256 ? 18.746 -3.493 57.072 1.00 132.40 254 LEU C N 1
ATOM 10340 C CA . LEU C 1 256 ? 18.564 -2.722 58.296 1.00 122.97 254 LEU C CA 1
ATOM 10341 C C . LEU C 1 256 ? 19.896 -2.482 58.993 1.00 118.31 254 LEU C C 1
ATOM 10342 O O . LEU C 1 256 ? 20.121 -1.411 59.569 1.00 115.72 254 LEU C O 1
ATOM 10346 N N . GLN C 1 257 ? 20.792 -3.473 58.952 1.00 116.94 255 GLN C N 1
ATOM 10347 C CA . GLN C 1 257 ? 22.118 -3.304 59.532 1.00 115.74 255 GLN C CA 1
ATOM 10348 C C . GLN C 1 257 ? 22.784 -2.027 59.040 1.00 113.84 255 GLN C C 1
ATOM 10349 O O . GLN C 1 257 ? 23.525 -1.384 59.791 1.00 112.55 255 GLN C O 1
ATOM 10353 N N . GLU C 1 258 ? 22.534 -1.641 57.786 1.00 115.13 256 GLU C N 1
ATOM 10354 C CA . GLU C 1 258 ? 23.046 -0.369 57.287 1.00 112.85 256 GLU C CA 1
ATOM 10355 C C . GLU C 1 258 ? 22.496 0.794 58.102 1.00 108.22 256 GLU C C 1
ATOM 10356 O O . GLU C 1 258 ? 23.254 1.645 58.583 1.00 107.13 256 GLU C O 1
ATOM 10368 N N . LYS C 1 259 ? 21.169 0.847 58.257 1.00 107.66 257 LYS C N 1
ATOM 10369 C CA . LYS C 1 259 ? 20.531 1.978 58.923 1.00 108.29 257 LYS C CA 1
ATOM 10370 C C . LYS C 1 259 ? 21.179 2.269 60.269 1.00 108.63 257 LYS C C 1
ATOM 10371 O O . LYS C 1 259 ? 21.367 3.434 60.638 1.00 108.73 257 LYS C O 1
ATOM 10378 N N . VAL C 1 260 ? 21.528 1.223 61.018 1.00 109.48 258 VAL C N 1
ATOM 10379 C CA . VAL C 1 260 ? 22.216 1.424 62.290 1.00 112.00 258 VAL C CA 1
ATOM 10380 C C . VAL C 1 260 ? 23.511 2.195 62.067 1.00 117.65 258 VAL C C 1
ATOM 10381 O O . VAL C 1 260 ? 23.803 3.169 62.770 1.00 114.95 258 VAL C O 1
ATOM 10385 N N . LEU C 1 261 ? 24.303 1.777 61.075 1.00 124.80 259 LEU C N 1
ATOM 10386 C CA . LEU C 1 261 ? 25.541 2.487 60.770 1.00 134.95 259 LEU C CA 1
ATOM 10387 C C . LEU C 1 261 ? 25.265 3.942 60.415 1.00 143.62 259 LEU C C 1
ATOM 10388 O O . LEU C 1 261 ? 26.032 4.837 60.791 1.00 145.13 259 LEU C O 1
ATOM 10395 N N . ASP C 1 262 ? 24.176 4.199 59.689 1.00 149.03 260 ASP C N 1
ATOM 10396 C CA . ASP C 1 262 ? 23.768 5.572 59.416 1.00 150.56 260 ASP C CA 1
ATOM 10397 C C . ASP C 1 262 ? 23.559 6.341 60.715 1.00 148.05 260 ASP C C 1
ATOM 10398 O O . ASP C 1 262 ? 24.165 7.397 60.937 1.00 147.74 260 ASP C O 1
ATOM 10407 N N . ILE C 1 263 ? 22.692 5.821 61.589 1.00 132.17 261 ILE C N 1
ATOM 10408 C CA . ILE C 1 263 ? 22.409 6.487 62.857 1.00 114.50 261 ILE C CA 1
ATOM 10409 C C . ILE C 1 263 ? 23.698 6.732 63.627 1.00 109.21 261 ILE C C 1
ATOM 10410 O O . ILE C 1 263 ? 23.900 7.805 64.209 1.00 114.07 261 ILE C O 1
ATOM 10420 N N . LEU C 1 264 ? 24.589 5.739 63.645 1.00 100.75 262 LEU C N 1
ATOM 10421 C CA . LEU C 1 264 ? 25.862 5.898 64.339 1.00 94.88 262 LEU C CA 1
ATOM 10422 C C . LEU C 1 264 ? 26.691 7.017 63.722 1.00 92.33 262 LEU C C 1
ATOM 10423 O O . LEU C 1 264 ? 27.283 7.829 64.444 1.00 91.75 262 LEU C O 1
ATOM 10439 N N . LEU C 1 265 ? 26.743 7.089 62.390 1.00 92.07 263 LEU C N 1
ATOM 10440 C CA . LEU C 1 265 ? 27.435 8.202 61.750 1.00 88.88 263 LEU C CA 1
ATOM 10441 C C . LEU C 1 265 ? 26.811 9.529 62.164 1.00 86.74 263 LEU C C 1
ATOM 10442 O O . LEU C 1 265 ? 27.514 10.463 62.567 1.00 84.52 263 LEU C O 1
ATOM 10458 N N . ASP C 1 266 ? 25.481 9.623 62.085 1.00 90.08 264 ASP C N 1
ATOM 10459 C CA . ASP C 1 266 ? 24.803 10.870 62.424 1.00 91.31 264 ASP C CA 1
ATOM 10460 C C . ASP C 1 266 ? 25.059 11.269 63.872 1.00 92.82 264 ASP C C 1
ATOM 10461 O O . ASP C 1 266 ? 25.163 12.459 64.187 1.00 92.70 264 ASP C O 1
ATOM 10470 N N . ILE C 1 267 ? 25.151 10.289 64.775 1.00 90.02 265 ILE C N 1
ATOM 10471 C CA . ILE C 1 267 ? 25.450 10.598 66.172 1.00 86.33 265 ILE C CA 1
ATOM 10472 C C . ILE C 1 267 ? 26.830 11.231 66.285 1.00 93.56 265 ILE C C 1
ATOM 10473 O O . ILE C 1 267 ? 27.006 12.283 66.910 1.00 96.42 265 ILE C O 1
ATOM 10483 N N . LEU C 1 268 ? 27.832 10.594 65.677 1.00 96.61 266 LEU C N 1
ATOM 10484 C CA . LEU C 1 268 ? 29.199 11.089 65.786 1.00 101.08 266 LEU C CA 1
ATOM 10485 C C . LEU C 1 268 ? 29.336 12.468 65.154 1.00 104.79 266 LEU C C 1
ATOM 10486 O O . LEU C 1 268 ? 29.978 13.359 65.723 1.00 103.85 266 LEU C O 1
ATOM 10502 N N . GLU C 1 269 ? 28.750 12.659 63.968 1.00 110.82 267 GLU C N 1
ATOM 10503 C CA . GLU C 1 269 ? 28.809 13.956 63.302 1.00 111.70 267 GLU C CA 1
ATOM 10504 C C . GLU C 1 269 ? 28.360 15.070 64.240 1.00 105.70 267 GLU C C 1
ATOM 10505 O O . GLU C 1 269 ? 29.031 16.099 64.372 1.00 107.09 267 GLU C O 1
ATOM 10517 N N . GLN C 1 270 ? 27.221 14.874 64.906 1.00 99.67 268 GLN C N 1
ATOM 10518 C CA . GLN C 1 270 ? 26.758 15.849 65.886 1.00 94.49 268 GLN C CA 1
ATOM 10519 C C . GLN C 1 270 ? 27.747 15.973 67.039 1.00 85.18 268 GLN C C 1
ATOM 10520 O O . GLN C 1 270 ? 28.088 17.083 67.465 1.00 81.85 268 GLN C O 1
ATOM 10524 N N . ILE C 1 271 ? 28.221 14.838 67.558 1.00 81.89 269 ILE C N 1
ATOM 10525 C CA . ILE C 1 271 ? 29.116 14.866 68.711 1.00 82.12 269 ILE C CA 1
ATOM 10526 C C . ILE C 1 271 ? 30.358 15.692 68.401 1.00 82.41 269 ILE C C 1
ATOM 10527 O O . ILE C 1 271 ? 30.774 16.542 69.199 1.00 79.77 269 ILE C O 1
ATOM 10537 N N . LEU C 1 272 ? 30.978 15.453 67.242 1.00 82.77 270 LEU C N 1
ATOM 10538 C CA . LEU C 1 272 ? 32.134 16.257 66.866 1.00 80.75 270 LEU C CA 1
ATOM 10539 C C . LEU C 1 272 ? 31.733 17.709 66.637 1.00 79.72 270 LEU C C 1
ATOM 10540 O O . LEU C 1 272 ? 32.356 18.628 67.181 1.00 76.25 270 LEU C O 1
ATOM 10556 N N . GLN C 1 273 ? 30.707 17.932 65.808 1.00 84.84 271 GLN C N 1
ATOM 10557 C CA . GLN C 1 273 ? 30.254 19.292 65.533 1.00 84.25 271 GLN C CA 1
ATOM 10558 C C . GLN C 1 273 ? 30.107 20.082 66.824 1.00 82.36 271 GLN C C 1
ATOM 10559 O O . GLN C 1 273 ? 30.499 21.251 66.897 1.00 80.96 271 GLN C O 1
ATOM 10563 N N . THR C 1 274 ? 29.549 19.452 67.858 1.00 79.44 272 THR C N 1
ATOM 10564 C CA . THR C 1 274 ? 29.559 20.056 69.182 1.00 82.95 272 THR C CA 1
ATOM 10565 C C . THR C 1 274 ? 30.986 20.291 69.658 1.00 84.42 272 THR C C 1
ATOM 10566 O O . THR C 1 274 ? 31.351 21.408 70.043 1.00 85.61 272 THR C O 1
ATOM 10577 N N . ALA C 1 275 ? 31.812 19.241 69.635 1.00 88.32 273 ALA C N 1
ATOM 10578 C CA . ALA C 1 275 ? 33.165 19.352 70.167 1.00 88.14 273 ALA C CA 1
ATOM 10579 C C . ALA C 1 275 ? 33.940 20.474 69.487 1.00 86.12 273 ALA C C 1
ATOM 10580 O O . ALA C 1 275 ? 34.659 21.228 70.153 1.00 86.45 273 ALA C O 1
ATOM 10587 N N . THR C 1 276 ? 33.808 20.605 68.164 1.00 81.95 274 THR C N 1
ATOM 10588 C CA . THR C 1 276 ? 34.503 21.677 67.459 1.00 79.33 274 THR C CA 1
ATOM 10589 C C . THR C 1 276 ? 34.082 23.041 67.991 1.00 77.78 274 THR C C 1
ATOM 10590 O O . THR C 1 276 ? 34.926 23.893 68.291 1.00 79.18 274 THR C O 1
ATOM 10601 N N . LYS C 1 277 ? 32.773 23.274 68.095 1.00 76.90 275 LYS C N 1
ATOM 10602 C CA . LYS C 1 277 ? 32.288 24.540 68.629 1.00 76.96 275 LYS C CA 1
ATOM 10603 C C . LYS C 1 277 ? 32.909 24.825 69.991 1.00 78.20 275 LYS C C 1
ATOM 10604 O O . LYS C 1 277 ? 33.424 25.922 70.237 1.00 81.75 275 LYS C O 1
ATOM 10608 N N . ILE C 1 278 ? 32.880 23.837 70.887 1.00 81.83 276 ILE C N 1
ATOM 10609 C CA . ILE C 1 278 ? 33.419 24.033 72.228 1.00 89.04 276 ILE C CA 1
ATOM 10610 C C . ILE C 1 278 ? 34.877 24.469 72.157 1.00 90.82 276 ILE C C 1
ATOM 10611 O O . ILE C 1 278 ? 35.273 25.470 72.767 1.00 96.54 276 ILE C O 1
ATOM 10621 N N . ILE C 1 279 ? 35.703 23.720 71.421 1.00 87.46 277 ILE C N 1
ATOM 10622 C CA . ILE C 1 279 ? 37.126 24.044 71.379 1.00 87.98 277 ILE C CA 1
ATOM 10623 C C . ILE C 1 279 ? 37.335 25.436 70.803 1.00 89.45 277 ILE C C 1
ATOM 10624 O O . ILE C 1 279 ? 38.263 26.149 71.205 1.00 90.70 277 ILE C O 1
ATOM 10640 N N . ASP C 1 280 ? 36.484 25.849 69.862 1.00 91.74 278 ASP C N 1
ATOM 10641 C CA . ASP C 1 280 ? 36.561 27.208 69.338 1.00 95.12 278 ASP C CA 1
ATOM 10642 C C . ASP C 1 280 ? 36.426 28.226 70.465 1.00 97.74 278 ASP C C 1
ATOM 10643 O O . ASP C 1 280 ? 37.296 29.084 70.658 1.00 98.43 278 ASP C O 1
ATOM 10652 N N . ASP C 1 281 ? 35.329 28.142 71.224 1.00 100.97 279 ASP C N 1
ATOM 10653 C CA . ASP C 1 281 ? 35.137 29.039 72.357 1.00 103.22 279 ASP C CA 1
ATOM 10654 C C . ASP C 1 281 ? 36.340 28.997 73.291 1.00 102.79 279 ASP C C 1
ATOM 10655 O O . ASP C 1 281 ? 36.846 30.039 73.722 1.00 106.28 279 ASP C O 1
ATOM 10664 N N . ALA C 1 282 ? 36.813 27.791 73.614 1.00 98.74 280 ALA C N 1
ATOM 10665 C CA . ALA C 1 282 ? 38.003 27.655 74.447 1.00 100.19 280 ALA C CA 1
ATOM 10666 C C . ALA C 1 282 ? 39.155 28.475 73.882 1.00 98.94 280 ALA C C 1
ATOM 10667 O O . ALA C 1 282 ? 39.779 29.269 74.595 1.00 101.52 280 ALA C O 1
ATOM 10674 N N . ASN C 1 283 ? 39.451 28.292 72.594 1.00 99.44 281 ASN C N 1
ATOM 10675 C CA . ASN C 1 283 ? 40.441 29.134 71.932 1.00 101.51 281 ASN C CA 1
ATOM 10676 C C . ASN C 1 283 ? 40.103 30.607 72.116 1.00 98.91 281 ASN C C 1
ATOM 10677 O O . ASN C 1 283 ? 40.958 31.413 72.501 1.00 101.07 281 ASN C O 1
ATOM 10688 N N . LYS C 1 284 ? 38.849 30.976 71.843 1.00 95.19 282 LYS C N 1
ATOM 10689 C CA . LYS C 1 284 ? 38.423 32.359 72.022 1.00 91.24 282 LYS C CA 1
ATOM 10690 C C . LYS C 1 284 ? 38.671 32.825 73.450 1.00 86.72 282 LYS C C 1
ATOM 10691 O O . LYS C 1 284 ? 39.291 33.871 73.675 1.00 87.09 282 LYS C O 1
ATOM 10698 N N . LEU C 1 285 ? 38.188 32.061 74.432 1.00 85.02 283 LEU C N 1
ATOM 10699 C CA . LEU C 1 285 ? 38.397 32.433 75.826 1.00 87.56 283 LEU C CA 1
ATOM 10700 C C . LEU C 1 285 ? 39.882 32.615 76.123 1.00 91.84 283 LEU C C 1
ATOM 10701 O O . LEU C 1 285 ? 40.289 33.642 76.676 1.00 96.16 283 LEU C O 1
ATOM 10708 N N . LEU C 1 286 ? 40.715 31.639 75.745 1.00 94.21 284 LEU C N 1
ATOM 10709 C CA . LEU C 1 286 ? 42.152 31.798 75.949 1.00 98.80 284 LEU C CA 1
ATOM 10710 C C . LEU C 1 286 ? 42.650 33.069 75.273 1.00 103.65 284 LEU C C 1
ATOM 10711 O O . LEU C 1 286 ? 43.373 33.868 75.880 1.00 105.49 284 LEU C O 1
ATOM 10727 N N . GLU C 1 287 ? 42.281 33.266 74.003 1.00 109.25 285 GLU C N 1
ATOM 10728 C CA . GLU C 1 287 ? 42.682 34.475 73.292 1.00 113.37 285 GLU C CA 1
ATOM 10729 C C . GLU C 1 287 ? 42.433 35.705 74.154 1.00 114.27 285 GLU C C 1
ATOM 10730 O O . GLU C 1 287 ? 43.322 36.543 74.338 1.00 114.89 285 GLU C O 1
ATOM 10742 N N . LYS C 1 288 ? 41.224 35.816 74.706 1.00 110.58 286 LYS C N 1
ATOM 10743 C CA . LYS C 1 288 ? 40.939 36.886 75.653 1.00 107.20 286 LYS C CA 1
ATOM 10744 C C . LYS C 1 288 ? 41.946 36.893 76.795 1.00 106.62 286 LYS C C 1
ATOM 10745 O O . LYS C 1 288 ? 42.387 37.959 77.241 1.00 107.71 286 LYS C O 1
ATOM 10752 N N . LEU C 1 289 ? 42.331 35.708 77.275 1.00 104.77 287 LEU C N 1
ATOM 10753 C CA . LEU C 1 289 ? 43.158 35.615 78.472 1.00 104.02 287 LEU C CA 1
ATOM 10754 C C . LEU C 1 289 ? 44.618 35.949 78.185 1.00 104.25 287 LEU C C 1
ATOM 10755 O O . LEU C 1 289 ? 45.292 36.545 79.032 1.00 104.91 287 LEU C O 1
ATOM 10771 N N . ARG C 1 290 ? 45.133 35.577 77.011 1.00 106.62 288 ARG C N 1
ATOM 10772 C CA . ARG C 1 290 ? 46.490 35.985 76.665 1.00 112.41 288 ARG C CA 1
ATOM 10773 C C . ARG C 1 290 ? 46.589 37.503 76.593 1.00 119.25 288 ARG C C 1
ATOM 10774 O O . ARG C 1 290 ? 47.510 38.108 77.154 1.00 120.50 288 ARG C O 1
ATOM 10787 N N . ARG C 1 291 ? 45.638 38.137 75.903 1.00 125.82 289 ARG C N 1
ATOM 10788 C CA . ARG C 1 291 ? 45.651 39.590 75.790 1.00 130.04 289 ARG C CA 1
ATOM 10789 C C . ARG C 1 291 ? 45.431 40.255 77.143 1.00 137.44 289 ARG C C 1
ATOM 10790 O O . ARG C 1 291 ? 46.078 41.260 77.459 1.00 139.34 289 ARG C O 1
ATOM 10794 N N . SER C 1 292 ? 44.531 39.705 77.955 1.00 140.67 290 SER C N 1
ATOM 10795 C CA . SER C 1 292 ? 44.067 40.394 79.153 1.00 146.79 290 SER C CA 1
ATOM 10796 C C . SER C 1 292 ? 45.233 40.882 80.005 1.00 152.34 290 SER C C 1
ATOM 10797 O O . SER C 1 292 ? 46.285 40.243 80.089 1.00 154.57 290 SER C O 1
ATOM 10805 N N . GLU C 1 293 ? 45.031 42.042 80.639 1.00 155.83 291 GLU C N 1
ATOM 10806 C CA . GLU C 1 293 ? 46.043 42.592 81.536 1.00 159.40 291 GLU C CA 1
ATOM 10807 C C . GLU C 1 293 ? 46.261 41.673 82.730 1.00 162.67 291 GLU C C 1
ATOM 10808 O O . GLU C 1 293 ? 47.401 41.365 83.097 1.00 162.56 291 GLU C O 1
ATOM 10820 N N . ARG C 1 294 ? 45.171 41.241 83.359 1.00 160.22 292 ARG C N 1
ATOM 10821 C CA . ARG C 1 294 ? 45.209 40.278 84.443 1.00 158.51 292 ARG C CA 1
ATOM 10822 C C . ARG C 1 294 ? 44.329 39.093 84.083 1.00 155.46 292 ARG C C 1
ATOM 10823 O O . ARG C 1 294 ? 43.208 39.265 83.595 1.00 155.07 292 ARG C O 1
ATOM 10844 N N . LYS C 1 295 ? 44.834 37.890 84.330 1.00 153.32 293 LYS C N 1
ATOM 10845 C CA . LYS C 1 295 ? 43.981 36.716 84.252 1.00 151.75 293 LYS C CA 1
ATOM 10846 C C . LYS C 1 295 ? 42.819 36.889 85.220 1.00 151.21 293 LYS C C 1
ATOM 10847 O O . LYS C 1 295 ? 43.030 37.072 86.423 1.00 152.27 293 LYS C O 1
ATOM 10866 N N . ASP C 1 296 ? 41.602 36.865 84.697 1.00 150.13 294 ASP C N 1
ATOM 10867 C CA . ASP C 1 296 ? 40.412 36.856 85.539 1.00 149.46 294 ASP C CA 1
ATOM 10868 C C . ASP C 1 296 ? 40.006 35.401 85.737 1.00 147.52 294 ASP C C 1
ATOM 10869 O O . ASP C 1 296 ? 39.431 34.795 84.824 1.00 146.13 294 ASP C O 1
ATOM 10878 N N . PRO C 1 297 ? 40.300 34.802 86.894 1.00 146.85 295 PRO C N 1
ATOM 10879 C CA . PRO C 1 297 ? 39.930 33.393 87.099 1.00 150.48 295 PRO C CA 1
ATOM 10880 C C . PRO C 1 297 ? 38.510 33.058 86.690 1.00 155.71 295 PRO C C 1
ATOM 10881 O O . PRO C 1 297 ? 38.258 31.934 86.236 1.00 158.93 295 PRO C O 1
ATOM 10892 N N . LYS C 1 298 ? 37.570 33.997 86.835 1.00 158.78 296 LYS C N 1
ATOM 10893 C CA . LYS C 1 298 ? 36.192 33.734 86.436 1.00 157.58 296 LYS C CA 1
ATOM 10894 C C . LYS C 1 298 ? 36.119 33.290 84.981 1.00 156.50 296 LYS C C 1
ATOM 10895 O O . LYS C 1 298 ? 35.370 32.366 84.643 1.00 159.12 296 LYS C O 1
ATOM 10899 N N . VAL C 1 299 ? 36.890 33.935 84.104 1.00 149.19 297 VAL C N 1
ATOM 10900 C CA . VAL C 1 299 ? 36.945 33.501 82.713 1.00 141.06 297 VAL C CA 1
ATOM 10901 C C . VAL C 1 299 ? 37.739 32.205 82.599 1.00 137.28 297 VAL C C 1
ATOM 10902 O O . VAL C 1 299 ? 37.314 31.253 81.933 1.00 137.44 297 VAL C O 1
ATOM 10915 N N . VAL C 1 300 ? 38.907 32.150 83.246 1.00 133.22 298 VAL C N 1
ATOM 10916 C CA . VAL C 1 300 ? 39.738 30.948 83.198 1.00 127.60 298 VAL C CA 1
ATOM 10917 C C . VAL C 1 300 ? 38.926 29.731 83.617 1.00 126.10 298 VAL C C 1
ATOM 10918 O O . VAL C 1 300 ? 38.919 28.697 82.937 1.00 125.79 298 VAL C O 1
ATOM 10931 N N . GLU C 1 301 ? 38.237 29.836 84.758 1.00 126.62 299 GLU C N 1
ATOM 10932 C CA . GLU C 1 301 ? 37.469 28.711 85.280 1.00 129.36 299 GLU C CA 1
ATOM 10933 C C . GLU C 1 301 ? 36.555 28.127 84.211 1.00 131.85 299 GLU C C 1
ATOM 10934 O O . GLU C 1 301 ? 36.542 26.912 83.982 1.00 133.65 299 GLU C O 1
ATOM 10938 N N . THR C 1 302 ? 35.777 28.982 83.544 1.00 133.08 300 THR C N 1
ATOM 10939 C CA . THR C 1 302 ? 34.932 28.499 82.458 1.00 133.66 300 THR C CA 1
ATOM 10940 C C . THR C 1 302 ? 35.779 27.997 81.297 1.00 131.22 300 THR C C 1
ATOM 10941 O O . THR C 1 302 ? 35.463 26.965 80.694 1.00 134.05 300 THR C O 1
ATOM 10952 N N . TYR C 1 303 ? 36.858 28.712 80.968 1.00 122.90 301 TYR C N 1
ATOM 10953 C CA . TYR C 1 303 ? 37.733 28.269 79.890 1.00 114.37 301 TYR C CA 1
ATOM 10954 C C . TYR C 1 303 ? 38.216 26.845 80.133 1.00 116.51 301 TYR C C 1
ATOM 10955 O O . TYR C 1 303 ? 38.097 25.975 79.263 1.00 115.93 301 TYR C O 1
ATOM 10973 N N . VAL C 1 304 ? 38.779 26.593 81.317 1.00 118.61 302 VAL C N 1
ATOM 10974 C CA . VAL C 1 304 ? 39.227 25.246 81.654 1.00 123.24 302 VAL C CA 1
ATOM 10975 C C . VAL C 1 304 ? 38.057 24.273 81.591 1.00 130.22 302 VAL C C 1
ATOM 10976 O O . VAL C 1 304 ? 38.167 23.176 81.032 1.00 132.81 302 VAL C O 1
ATOM 10989 N N . GLU C 1 305 ? 36.918 24.660 82.170 1.00 133.89 303 GLU C N 1
ATOM 10990 C CA . GLU C 1 305 ? 35.741 23.799 82.135 1.00 134.72 303 GLU C CA 1
ATOM 10991 C C . GLU C 1 305 ? 35.396 23.401 80.707 1.00 132.05 303 GLU C C 1
ATOM 10992 O O . GLU C 1 305 ? 34.987 22.262 80.451 1.00 133.06 303 GLU C O 1
ATOM 10999 N N . LEU C 1 306 ? 35.549 24.330 79.761 1.00 120.55 304 LEU C N 1
ATOM 11000 C CA . LEU C 1 306 ? 35.340 23.997 78.356 1.00 110.54 304 LEU C CA 1
ATOM 11001 C C . LEU C 1 306 ? 36.256 22.854 77.938 1.00 103.86 304 LEU C C 1
ATOM 11002 O O . LEU C 1 306 ? 35.818 21.886 77.306 1.00 103.55 304 LEU C O 1
ATOM 11018 N N . LEU C 1 307 ? 37.539 22.956 78.287 1.00 102.41 305 LEU C N 1
ATOM 11019 C CA . LEU C 1 307 ? 38.480 21.883 77.999 1.00 101.58 305 LEU C CA 1
ATOM 11020 C C . LEU C 1 307 ? 38.044 20.586 78.664 1.00 106.40 305 LEU C C 1
ATOM 11021 O O . LEU C 1 307 ? 37.971 19.535 78.015 1.00 107.79 305 LEU C O 1
ATOM 11037 N N . LYS C 1 308 ? 37.751 20.639 79.965 1.00 110.15 306 LYS C N 1
ATOM 11038 C CA . LYS C 1 308 ? 37.260 19.457 80.660 1.00 114.31 306 LYS C CA 1
ATOM 11039 C C . LYS C 1 308 ? 36.040 18.885 79.949 1.00 117.13 306 LYS C C 1
ATOM 11040 O O . LYS C 1 308 ? 36.015 17.704 79.588 1.00 115.83 306 LYS C O 1
ATOM 11044 N N . ARG C 1 309 ? 35.019 19.717 79.720 1.00 122.86 307 ARG C N 1
ATOM 11045 C CA . ARG C 1 309 ? 33.852 19.245 78.985 1.00 124.51 307 ARG C CA 1
ATOM 11046 C C . ARG C 1 309 ? 34.252 18.756 77.598 1.00 122.02 307 ARG C C 1
ATOM 11047 O O . ARG C 1 309 ? 33.835 17.676 77.162 1.00 122.63 307 ARG C O 1
ATOM 11068 N N . HIS C 1 310 ? 35.044 19.555 76.875 1.00 116.26 308 HIS C N 1
ATOM 11069 C CA . HIS C 1 310 ? 35.484 19.140 75.549 1.00 112.45 308 HIS C CA 1
ATOM 11070 C C . HIS C 1 310 ? 36.123 17.763 75.604 1.00 114.27 308 HIS C C 1
ATOM 11071 O O . HIS C 1 310 ? 35.858 16.905 74.754 1.00 116.55 308 HIS C O 1
ATOM 11085 N N . GLU C 1 311 ? 36.976 17.540 76.605 1.00 116.87 309 GLU C N 1
ATOM 11086 C CA . GLU C 1 311 ? 37.599 16.235 76.788 1.00 118.40 309 GLU C CA 1
ATOM 11087 C C . GLU C 1 311 ? 36.548 15.137 76.907 1.00 110.38 309 GLU C C 1
ATOM 11088 O O . GLU C 1 311 ? 36.615 14.124 76.200 1.00 108.51 309 GLU C O 1
ATOM 11100 N N . ARG C 1 312 ? 35.572 15.317 77.802 1.00 103.49 310 ARG C N 1
ATOM 11101 C CA . ARG C 1 312 ? 34.561 14.287 78.016 1.00 97.27 310 ARG C CA 1
ATOM 11102 C C . ARG C 1 312 ? 33.963 13.824 76.693 1.00 91.82 310 ARG C C 1
ATOM 11103 O O . ARG C 1 312 ? 33.813 12.623 76.448 1.00 92.60 310 ARG C O 1
ATOM 11116 N N . LEU C 1 313 ? 33.607 14.777 75.827 1.00 88.61 311 LEU C N 1
ATOM 11117 C CA . LEU C 1 313 ? 32.991 14.435 74.549 1.00 86.18 311 LEU C CA 1
ATOM 11118 C C . LEU C 1 313 ? 33.872 13.489 73.752 1.00 84.73 311 LEU C C 1
ATOM 11119 O O . LEU C 1 313 ? 33.406 12.470 73.230 1.00 84.27 311 LEU C O 1
ATOM 11135 N N . VAL C 1 314 ? 35.152 13.833 73.620 1.00 85.56 312 VAL C N 1
ATOM 11136 C CA . VAL C 1 314 ? 36.080 12.997 72.867 1.00 86.52 312 VAL C CA 1
ATOM 11137 C C . VAL C 1 314 ? 36.056 11.573 73.408 1.00 87.44 312 VAL C C 1
ATOM 11138 O O . VAL C 1 314 ? 35.889 10.604 72.658 1.00 85.17 312 VAL C O 1
ATOM 11151 N N . LYS C 1 315 ? 36.221 11.430 74.724 1.00 91.24 313 LYS C N 1
ATOM 11152 C CA . LYS C 1 315 ? 36.018 10.133 75.360 1.00 98.98 313 LYS C CA 1
ATOM 11153 C C . LYS C 1 315 ? 34.664 9.552 74.971 1.00 104.49 313 LYS C C 1
ATOM 11154 O O . LYS C 1 315 ? 34.563 8.385 74.577 1.00 105.51 313 LYS C O 1
ATOM 11164 N N . GLN C 1 316 ? 33.605 10.361 75.074 1.00 111.40 314 GLN C N 1
ATOM 11165 C CA . GLN C 1 316 ? 32.300 9.925 74.591 1.00 111.25 314 GLN C CA 1
ATOM 11166 C C . GLN C 1 316 ? 32.370 9.545 73.119 1.00 108.47 314 GLN C C 1
ATOM 11167 O O . GLN C 1 316 ? 31.776 8.547 72.695 1.00 108.79 314 GLN C O 1
ATOM 11181 N N . LEU C 1 317 ? 33.093 10.336 72.324 1.00 102.58 315 LEU C N 1
ATOM 11182 C CA . LEU C 1 317 ? 33.182 10.076 70.892 1.00 98.08 315 LEU C CA 1
ATOM 11183 C C . LEU C 1 317 ? 33.804 8.714 70.621 1.00 96.03 315 LEU C C 1
ATOM 11184 O O . LEU C 1 317 ? 33.272 7.921 69.836 1.00 94.17 315 LEU C O 1
ATOM 11200 N N . LEU C 1 318 ? 34.941 8.430 71.257 1.00 99.43 316 LEU C N 1
ATOM 11201 C CA . LEU C 1 318 ? 35.657 7.190 70.976 1.00 104.43 316 LEU C CA 1
ATOM 11202 C C . LEU C 1 318 ? 34.815 5.975 71.345 1.00 111.77 316 LEU C C 1
ATOM 11203 O O . LEU C 1 318 ? 34.527 5.124 70.497 1.00 113.06 316 LEU C O 1
ATOM 11219 N N . GLU C 1 319 ? 34.425 5.868 72.620 1.00 119.72 317 GLU C N 1
ATOM 11220 C CA . GLU C 1 319 ? 33.601 4.743 73.052 1.00 119.72 317 GLU C CA 1
ATOM 11221 C C . GLU C 1 319 ? 32.442 4.523 72.090 1.00 119.78 317 GLU C C 1
ATOM 11222 O O . GLU C 1 319 ? 32.093 3.380 71.773 1.00 122.88 317 GLU C O 1
ATOM 11226 N N . ILE C 1 320 ? 31.836 5.611 71.611 1.00 108.59 318 ILE C N 1
ATOM 11227 C CA . ILE C 1 320 ? 30.872 5.506 70.522 1.00 101.14 318 ILE C CA 1
ATOM 11228 C C . ILE C 1 320 ? 31.563 5.003 69.262 1.00 97.59 318 ILE C C 1
ATOM 11229 O O . ILE C 1 320 ? 31.150 4.004 68.658 1.00 97.55 318 ILE C O 1
ATOM 11245 N N . ALA C 1 321 ? 32.631 5.692 68.847 1.00 95.78 319 ALA C N 1
ATOM 11246 C CA . ALA C 1 321 ? 33.373 5.286 67.660 1.00 95.24 319 ALA C CA 1
ATOM 11247 C C . ALA C 1 321 ? 33.782 3.823 67.743 1.00 99.42 319 ALA C C 1
ATOM 11248 O O . ALA C 1 321 ? 33.736 3.099 66.741 1.00 102.25 319 ALA C O 1
ATOM 11255 N N . LYS C 1 322 ? 34.189 3.368 68.931 1.00 102.89 320 LYS C N 1
ATOM 11256 C CA . LYS C 1 322 ? 34.456 1.948 69.124 1.00 106.80 320 LYS C CA 1
ATOM 11257 C C . LYS C 1 322 ? 33.212 1.122 68.823 1.00 106.79 320 LYS C C 1
ATOM 11258 O O . LYS C 1 322 ? 33.254 0.176 68.028 1.00 103.80 320 LYS C O 1
ATOM 11265 N N . ALA C 1 323 ? 32.085 1.474 69.451 1.00 112.26 321 ALA C N 1
ATOM 11266 C CA . ALA C 1 323 ? 30.850 0.732 69.229 1.00 113.33 321 ALA C CA 1
ATOM 11267 C C . ALA C 1 323 ? 30.462 0.712 67.756 1.00 113.22 321 ALA C C 1
ATOM 11268 O O . ALA C 1 323 ? 29.907 -0.283 67.276 1.00 115.33 321 ALA C O 1
ATOM 11275 N N . HIS C 1 324 ? 30.737 1.795 67.024 1.00 107.16 322 HIS C N 1
ATOM 11276 C CA . HIS C 1 324 ? 30.458 1.808 65.592 1.00 104.27 322 HIS C CA 1
ATOM 11277 C C . HIS C 1 324 ? 31.135 0.631 64.900 1.00 107.88 322 HIS C C 1
ATOM 11278 O O . HIS C 1 324 ? 30.513 -0.084 64.107 1.00 107.18 322 HIS C O 1
ATOM 11292 N N . ALA C 1 325 ? 32.420 0.419 65.192 1.00 114.43 323 ALA C N 1
ATOM 11293 C CA . ALA C 1 325 ? 33.124 -0.732 64.641 1.00 124.57 323 ALA C CA 1
ATOM 11294 C C . ALA C 1 325 ? 32.470 -2.031 65.090 1.00 133.07 323 ALA C C 1
ATOM 11295 O O . ALA C 1 325 ? 32.173 -2.908 64.271 1.00 135.48 323 ALA C O 1
ATOM 11302 N N . GLU C 1 326 ? 32.244 -2.174 66.400 1.00 139.05 324 GLU C N 1
ATOM 11303 C CA . GLU C 1 326 ? 31.537 -3.344 66.907 1.00 141.02 324 GLU C CA 1
ATOM 11304 C C . GLU C 1 326 ? 30.254 -3.593 66.127 1.00 139.54 324 GLU C C 1
ATOM 11305 O O . GLU C 1 326 ? 29.825 -4.744 65.986 1.00 140.63 324 GLU C O 1
ATOM 11317 N N . ALA C 1 327 ? 29.631 -2.531 65.611 1.00 127.25 325 ALA C N 1
ATOM 11318 C CA . ALA C 1 327 ? 28.474 -2.698 64.739 1.00 115.29 325 ALA C CA 1
ATOM 11319 C C . ALA C 1 327 ? 28.891 -3.273 63.390 1.00 111.41 325 ALA C C 1
ATOM 11320 O O . ALA C 1 327 ? 28.285 -4.232 62.898 1.00 111.89 325 ALA C O 1
ATOM 11327 N N . VAL C 1 328 ? 29.928 -2.698 62.776 1.00 110.63 326 VAL C N 1
ATOM 11328 C CA . VAL C 1 328 ? 30.396 -3.194 61.485 1.00 106.96 326 VAL C CA 1
ATOM 11329 C C . VAL C 1 328 ? 30.925 -4.616 61.625 1.00 113.66 326 VAL C C 1
ATOM 11330 O O . VAL C 1 328 ? 30.626 -5.493 60.808 1.00 114.48 326 VAL C O 1
ATOM 11343 N N . GLU C 1 329 ? 31.732 -4.859 62.664 1.00 117.71 327 GLU C N 1
ATOM 11344 C CA . GLU C 1 329 ? 32.436 -6.133 62.779 1.00 125.26 327 GLU C CA 1
ATOM 11345 C C . GLU C 1 329 ? 31.473 -7.311 62.720 1.00 136.26 327 GLU C C 1
ATOM 11346 O O . GLU C 1 329 ? 31.765 -8.328 62.079 1.00 139.85 327 GLU C O 1
ATOM 11350 N N . GLY C 1 330 ? 30.322 -7.198 63.384 1.00 143.06 328 GLY C N 1
ATOM 11351 C CA . GLY C 1 330 ? 29.330 -8.253 63.303 1.00 145.90 328 GLY C CA 1
ATOM 11352 C C . GLY C 1 330 ? 28.942 -8.593 61.879 1.00 149.40 328 GLY C C 1
ATOM 11353 O O . GLY C 1 330 ? 28.644 -9.750 61.569 1.00 152.77 328 GLY C O 1
ATOM 11357 N N . GLY C 1 331 ? 28.947 -7.602 60.994 1.00 149.74 329 GLY C N 1
ATOM 11358 C CA . GLY C 1 331 ? 28.574 -7.813 59.608 1.00 149.46 329 GLY C CA 1
ATOM 11359 C C . GLY C 1 331 ? 29.489 -8.774 58.878 1.00 145.35 329 GLY C C 1
ATOM 11360 O O . GLY C 1 331 ? 29.082 -9.408 57.903 1.00 137.19 329 GLY C O 1
ATOM 11364 N N . ASP D 1 3 ? 37.329 68.471 48.020 1.00 184.35 1 ASP D N 1
ATOM 11365 C CA . ASP D 1 3 ? 36.850 68.785 49.395 1.00 184.63 1 ASP D CA 1
ATOM 11366 C C . ASP D 1 3 ? 35.326 68.762 49.463 1.00 184.28 1 ASP D C 1
ATOM 11367 O O . ASP D 1 3 ? 34.745 68.034 50.268 1.00 183.87 1 ASP D O 1
ATOM 11371 N N . ARG D 1 4 ? 34.680 69.566 48.616 1.00 179.61 2 ARG D N 1
ATOM 11372 C CA . ARG D 1 4 ? 33.223 69.612 48.617 1.00 175.08 2 ARG D CA 1
ATOM 11373 C C . ARG D 1 4 ? 32.600 68.386 47.965 1.00 172.69 2 ARG D C 1
ATOM 11374 O O . ARG D 1 4 ? 31.394 68.168 48.128 1.00 173.78 2 ARG D O 1
ATOM 11387 N N . SER D 1 5 ? 33.379 67.593 47.229 1.00 171.12 3 SER D N 1
ATOM 11388 C CA . SER D 1 5 ? 32.854 66.345 46.687 1.00 168.98 3 SER D CA 1
ATOM 11389 C C . SER D 1 5 ? 32.502 65.375 47.807 1.00 169.03 3 SER D C 1
ATOM 11390 O O . SER D 1 5 ? 31.449 64.727 47.771 1.00 168.91 3 SER D O 1
ATOM 11394 N N . ASP D 1 6 ? 33.369 65.270 48.818 1.00 168.78 4 ASP D N 1
ATOM 11395 C CA . ASP D 1 6 ? 33.109 64.379 49.942 1.00 170.39 4 ASP D CA 1
ATOM 11396 C C . ASP D 1 6 ? 32.131 64.989 50.937 1.00 172.53 4 ASP D C 1
ATOM 11397 O O . ASP D 1 6 ? 31.384 64.255 51.593 1.00 174.38 4 ASP D O 1
ATOM 11406 N N . HIS D 1 7 ? 32.120 66.318 51.067 1.00 172.80 5 HIS D N 1
ATOM 11407 C CA . HIS D 1 7 ? 31.155 66.971 51.941 1.00 171.35 5 HIS D CA 1
ATOM 11408 C C . HIS D 1 7 ? 29.762 67.000 51.325 1.00 168.29 5 HIS D C 1
ATOM 11409 O O . HIS D 1 7 ? 28.764 66.929 52.052 1.00 169.85 5 HIS D O 1
ATOM 11413 N N . ALA D 1 8 ? 29.671 67.108 49.999 1.00 163.56 6 ALA D N 1
ATOM 11414 C CA . ALA D 1 8 ? 28.369 67.096 49.343 1.00 158.92 6 ALA D CA 1
ATOM 11415 C C . ALA D 1 8 ? 27.688 65.745 49.515 1.00 154.74 6 ALA D C 1
ATOM 11416 O O . ALA D 1 8 ? 26.527 65.672 49.936 1.00 153.15 6 ALA D O 1
ATOM 11423 N N . LYS D 1 9 ? 28.395 64.661 49.185 1.00 153.84 7 LYS D N 1
ATOM 11424 C CA . LYS D 1 9 ? 27.873 63.326 49.454 1.00 154.84 7 LYS D CA 1
ATOM 11425 C C . LYS D 1 9 ? 27.420 63.208 50.903 1.00 158.79 7 LYS D C 1
ATOM 11426 O O . LYS D 1 9 ? 26.390 62.590 51.195 1.00 161.92 7 LYS D O 1
ATOM 11430 N N . LYS D 1 10 ? 28.180 63.802 51.826 1.00 161.75 8 LYS D N 1
ATOM 11431 C CA . LYS D 1 10 ? 27.762 63.835 53.223 1.00 161.25 8 LYS D CA 1
ATOM 11432 C C . LYS D 1 10 ? 26.395 64.492 53.364 1.00 159.97 8 LYS D C 1
ATOM 11433 O O . LYS D 1 10 ? 25.497 63.949 54.016 1.00 162.59 8 LYS D O 1
ATOM 11437 N N . LEU D 1 11 ? 26.217 65.663 52.749 1.00 152.29 9 LEU D N 1
ATOM 11438 C CA . LEU D 1 11 ? 24.943 66.370 52.835 1.00 145.73 9 LEU D CA 1
ATOM 11439 C C . LEU D 1 11 ? 23.796 65.497 52.337 1.00 141.15 9 LEU D C 1
ATOM 11440 O O . LEU D 1 11 ? 22.812 65.274 53.052 1.00 138.46 9 LEU D O 1
ATOM 11456 N N . LYS D 1 12 ? 23.904 64.998 51.104 1.00 139.72 10 LYS D N 1
ATOM 11457 C CA . LYS D 1 12 ? 22.898 64.074 50.594 1.00 134.41 10 LYS D CA 1
ATOM 11458 C C . LYS D 1 12 ? 22.719 62.897 51.545 1.00 127.92 10 LYS D C 1
ATOM 11459 O O . LYS D 1 12 ? 21.595 62.562 51.939 1.00 131.15 10 LYS D O 1
ATOM 11463 N N . THR D 1 13 ? 23.826 62.264 51.937 1.00 121.41 11 THR D N 1
ATOM 11464 C CA . THR D 1 13 ? 23.743 61.117 52.834 1.00 117.41 11 THR D CA 1
ATOM 11465 C C . THR D 1 13 ? 23.221 61.525 54.207 1.00 113.01 11 THR D C 1
ATOM 11466 O O . THR D 1 13 ? 22.442 60.787 54.822 1.00 112.94 11 THR D O 1
ATOM 11477 N N . PHE D 1 14 ? 23.637 62.692 54.706 1.00 101.94 12 PHE D N 1
ATOM 11478 C CA . PHE D 1 14 ? 23.220 63.107 56.042 1.00 93.63 12 PHE D CA 1
ATOM 11479 C C . PHE D 1 14 ? 21.707 63.260 56.115 1.00 95.47 12 PHE D C 1
ATOM 11480 O O . PHE D 1 14 ? 21.052 62.670 56.983 1.00 93.94 12 PHE D O 1
ATOM 11497 N N . LEU D 1 15 ? 21.135 64.067 55.219 1.00 98.34 13 LEU D N 1
ATOM 11498 C CA . LEU D 1 15 ? 19.685 64.217 55.178 1.00 102.28 13 LEU D CA 1
ATOM 11499 C C . LEU D 1 15 ? 19.008 62.859 55.050 1.00 104.23 13 LEU D C 1
ATOM 11500 O O . LEU D 1 15 ? 18.064 62.549 55.785 1.00 105.04 13 LEU D O 1
ATOM 11507 N N . GLU D 1 16 ? 19.484 62.032 54.116 1.00 107.26 14 GLU D N 1
ATOM 11508 C CA . GLU D 1 16 ? 18.983 60.667 54.000 1.00 110.18 14 GLU D CA 1
ATOM 11509 C C . GLU D 1 16 ? 19.110 59.936 55.330 1.00 106.94 14 GLU D C 1
ATOM 11510 O O . GLU D 1 16 ? 18.127 59.414 55.868 1.00 107.76 14 GLU D O 1
ATOM 11522 N N . ASN D 1 17 ? 20.331 59.881 55.872 1.00 95.37 15 ASN D N 1
ATOM 11523 C CA . ASN D 1 17 ? 20.544 59.204 57.145 1.00 87.67 15 ASN D CA 1
ATOM 11524 C C . ASN D 1 17 ? 19.625 59.759 58.223 1.00 82.24 15 ASN D C 1
ATOM 11525 O O . ASN D 1 17 ? 19.032 58.997 58.997 1.00 85.06 15 ASN D O 1
ATOM 11536 N N . LEU D 1 18 ? 19.498 61.086 58.297 1.00 75.05 16 LEU D N 1
ATOM 11537 C CA . LEU D 1 18 ? 18.572 61.694 59.244 1.00 69.24 16 LEU D CA 1
ATOM 11538 C C . LEU D 1 18 ? 17.184 61.083 59.104 1.00 63.48 16 LEU D C 1
ATOM 11539 O O . LEU D 1 18 ? 16.624 60.546 60.066 1.00 59.72 16 LEU D O 1
ATOM 11555 N N . ARG D 1 19 ? 16.612 61.160 57.901 1.00 65.80 17 ARG D N 1
ATOM 11556 C CA . ARG D 1 19 ? 15.314 60.539 57.666 1.00 68.65 17 ARG D CA 1
ATOM 11557 C C . ARG D 1 19 ? 15.349 59.058 58.021 1.00 70.15 17 ARG D C 1
ATOM 11558 O O . ARG D 1 19 ? 14.401 58.534 58.618 1.00 71.68 17 ARG D O 1
ATOM 11565 N N . ARG D 1 20 ? 16.437 58.367 57.667 1.00 72.56 18 ARG D N 1
ATOM 11566 C CA . ARG D 1 20 ? 16.576 56.964 58.040 1.00 76.46 18 ARG D CA 1
ATOM 11567 C C . ARG D 1 20 ? 16.458 56.794 59.548 1.00 76.53 18 ARG D C 1
ATOM 11568 O O . ARG D 1 20 ? 15.669 55.976 60.035 1.00 76.64 18 ARG D O 1
ATOM 11589 N N . HIS D 1 21 ? 17.244 57.560 60.306 1.00 79.00 19 HIS D N 1
ATOM 11590 C CA . HIS D 1 21 ? 17.148 57.503 61.757 1.00 86.17 19 HIS D CA 1
ATOM 11591 C C . HIS D 1 21 ? 15.720 57.759 62.217 1.00 93.15 19 HIS D C 1
ATOM 11592 O O . HIS D 1 21 ? 15.171 57.010 63.034 1.00 93.87 19 HIS D O 1
ATOM 11606 N N . LEU D 1 22 ? 15.107 58.833 61.712 1.00 97.87 20 LEU D N 1
ATOM 11607 C CA . LEU D 1 22 ? 13.718 59.122 62.045 1.00 101.21 20 LEU D CA 1
ATOM 11608 C C . LEU D 1 22 ? 12.853 57.884 61.865 1.00 102.21 20 LEU D C 1
ATOM 11609 O O . LEU D 1 22 ? 12.071 57.519 62.750 1.00 107.54 20 LEU D O 1
ATOM 11625 N N . ASP D 1 23 ? 12.982 57.225 60.713 1.00 98.23 21 ASP D N 1
ATOM 11626 C CA . ASP D 1 23 ? 12.204 56.020 60.452 1.00 97.87 21 ASP D CA 1
ATOM 11627 C C . ASP D 1 23 ? 12.438 54.974 61.534 1.00 94.73 21 ASP D C 1
ATOM 11628 O O . ASP D 1 23 ? 11.486 54.390 62.065 1.00 93.27 21 ASP D O 1
ATOM 11637 N N . ARG D 1 24 ? 13.705 54.716 61.870 1.00 93.94 22 ARG D N 1
ATOM 11638 C CA . ARG D 1 24 ? 14.013 53.778 62.943 1.00 94.16 22 ARG D CA 1
ATOM 11639 C C . ARG D 1 24 ? 13.290 54.164 64.226 1.00 95.08 22 ARG D C 1
ATOM 11640 O O . ARG D 1 24 ? 12.666 53.322 64.881 1.00 94.20 22 ARG D O 1
ATOM 11661 N N . LEU D 1 25 ? 13.375 55.442 64.607 1.00 98.38 23 LEU D N 1
ATOM 11662 C CA . LEU D 1 25 ? 12.623 55.923 65.759 1.00 103.25 23 LEU D CA 1
ATOM 11663 C C . LEU D 1 25 ? 11.153 55.546 65.644 1.00 108.67 23 LEU D C 1
ATOM 11664 O O . LEU D 1 25 ? 10.497 55.245 66.648 1.00 108.56 23 LEU D O 1
ATOM 11671 N N . ASP D 1 26 ? 10.621 55.549 64.422 1.00 117.26 24 ASP D N 1
ATOM 11672 C CA . ASP D 1 26 ? 9.219 55.205 64.225 1.00 122.55 24 ASP D CA 1
ATOM 11673 C C . ASP D 1 26 ? 8.988 53.708 64.386 1.00 120.36 24 ASP D C 1
ATOM 11674 O O . ASP D 1 26 ? 7.977 53.289 64.963 1.00 122.35 24 ASP D O 1
ATOM 11683 N N . LYS D 1 27 ? 9.907 52.886 63.875 1.00 108.25 25 LYS D N 1
ATOM 11684 C CA . LYS D 1 27 ? 9.787 51.444 64.051 1.00 98.80 25 LYS D CA 1
ATOM 11685 C C . LYS D 1 27 ? 9.802 51.074 65.528 1.00 92.81 25 LYS D C 1
ATOM 11686 O O . LYS D 1 27 ? 9.030 50.218 65.972 1.00 96.97 25 LYS D O 1
ATOM 11690 N N . HIS D 1 28 ? 10.677 51.711 66.305 1.00 88.95 26 HIS D N 1
ATOM 11691 C CA . HIS D 1 28 ? 10.718 51.464 67.740 1.00 90.06 26 HIS D CA 1
ATOM 11692 C C . HIS D 1 28 ? 9.408 51.883 68.397 1.00 98.22 26 HIS D C 1
ATOM 11693 O O . HIS D 1 28 ? 8.762 51.089 69.089 1.00 100.68 26 HIS D O 1
ATOM 11707 N N . ILE D 1 29 ? 9.003 53.141 68.199 1.00 105.04 27 ILE D N 1
ATOM 11708 C CA . ILE D 1 29 ? 7.717 53.593 68.724 1.00 114.21 27 ILE D CA 1
ATOM 11709 C C . ILE D 1 29 ? 6.608 52.666 68.251 1.00 122.04 27 ILE D C 1
ATOM 11710 O O . ILE D 1 29 ? 5.667 52.362 68.995 1.00 122.69 27 ILE D O 1
ATOM 11720 N N . LYS D 1 30 ? 6.700 52.205 67.002 1.00 128.17 28 LYS D N 1
ATOM 11721 C CA . LYS D 1 30 ? 5.716 51.262 66.483 1.00 130.50 28 LYS D CA 1
ATOM 11722 C C . LYS D 1 30 ? 5.686 49.994 67.325 1.00 133.12 28 LYS D C 1
ATOM 11723 O O . LYS D 1 30 ? 4.613 49.513 67.706 1.00 136.88 28 LYS D O 1
ATOM 11730 N N . GLN D 1 31 ? 6.861 49.438 67.631 1.00 122.17 29 GLN D N 1
ATOM 11731 C CA . GLN D 1 31 ? 6.914 48.245 68.468 1.00 117.66 29 GLN D CA 1
ATOM 11732 C C . GLN D 1 31 ? 6.358 48.528 69.858 1.00 112.60 29 GLN D C 1
ATOM 11733 O O . GLN D 1 31 ? 5.637 47.700 70.426 1.00 107.16 29 GLN D O 1
ATOM 11737 N N . LEU D 1 32 ? 6.680 49.695 70.422 1.00 113.07 30 LEU D N 1
ATOM 11738 C CA . LEU D 1 32 ? 6.144 50.055 71.730 1.00 122.57 30 LEU D CA 1
ATOM 11739 C C . LEU D 1 32 ? 4.661 50.390 71.641 1.00 135.67 30 LEU D C 1
ATOM 11740 O O . LEU D 1 32 ? 3.879 50.009 72.520 1.00 138.01 30 LEU D O 1
ATOM 11744 N N . ARG D 1 33 ? 4.256 51.107 70.590 1.00 145.60 31 ARG D N 1
ATOM 11745 C CA . ARG D 1 33 ? 2.841 51.409 70.405 1.00 150.06 31 ARG D CA 1
ATOM 11746 C C . ARG D 1 33 ? 2.053 50.146 70.085 1.00 151.21 31 ARG D C 1
ATOM 11747 O O . ARG D 1 33 ? 0.970 49.925 70.639 1.00 154.82 31 ARG D O 1
ATOM 11751 N N . ASP D 1 34 ? 2.578 49.306 69.191 1.00 138.52 32 ASP D N 1
ATOM 11752 C CA . ASP D 1 34 ? 1.938 48.023 68.929 1.00 127.21 32 ASP D CA 1
ATOM 11753 C C . ASP D 1 34 ? 1.891 47.165 70.187 1.00 122.50 32 ASP D C 1
ATOM 11754 O O . ASP D 1 34 ? 0.961 46.369 70.361 1.00 122.61 32 ASP D O 1
ATOM 11761 N N . ILE D 1 35 ? 2.881 47.309 71.070 1.00 119.53 33 ILE D N 1
ATOM 11762 C CA . ILE D 1 35 ? 2.851 46.599 72.345 1.00 121.66 33 ILE D CA 1
ATOM 11763 C C . ILE D 1 35 ? 1.660 47.055 73.177 1.00 130.41 33 ILE D C 1
ATOM 11764 O O . ILE D 1 35 ? 1.002 46.248 73.844 1.00 139.27 33 ILE D O 1
ATOM 11774 N N . LEU D 1 36 ? 1.363 48.356 73.151 1.00 130.70 34 LEU D N 1
ATOM 11775 C CA . LEU D 1 36 ? 0.292 48.886 73.988 1.00 133.11 34 LEU D CA 1
ATOM 11776 C C . LEU D 1 36 ? -1.060 48.296 73.606 1.00 138.61 34 LEU D C 1
ATOM 11777 O O . LEU D 1 36 ? -1.867 47.959 74.480 1.00 138.48 34 LEU D O 1
ATOM 11784 N N . SER D 1 37 ? -1.328 48.169 72.304 1.00 142.89 35 SER D N 1
ATOM 11785 C CA . SER D 1 37 ? -2.609 47.628 71.860 1.00 152.40 35 SER D CA 1
ATOM 11786 C C . SER D 1 37 ? -2.868 46.260 72.477 1.00 162.80 35 SER D C 1
ATOM 11787 O O . SER D 1 37 ? -3.965 45.986 72.979 1.00 168.88 35 SER D O 1
ATOM 11795 N N . GLU D 1 38 ? -1.861 45.388 72.450 1.00 168.12 36 GLU D N 1
ATOM 11796 C CA . GLU D 1 38 ? -2.022 44.034 72.966 1.00 177.95 36 GLU D CA 1
ATOM 11797 C C . GLU D 1 38 ? -2.331 44.045 74.458 1.00 188.24 36 GLU D C 1
ATOM 11798 O O . GLU D 1 38 ? -3.254 43.362 74.918 1.00 191.18 36 GLU D O 1
ATOM 11810 N N . ASN D 1 39 ? -1.571 44.821 75.232 1.00 191.46 37 ASN D N 1
ATOM 11811 C CA . ASN D 1 39 ? -1.776 44.953 76.674 1.00 200.68 37 ASN D CA 1
ATOM 11812 C C . ASN D 1 39 ? -2.004 46.422 77.002 1.00 208.09 37 ASN D C 1
ATOM 11813 O O . ASN D 1 39 ? -1.042 47.169 77.244 1.00 205.75 37 ASN D O 1
ATOM 11824 N N . PRO D 1 40 ? -3.256 46.882 77.028 1.00 213.34 38 PRO D N 1
ATOM 11825 C CA . PRO D 1 40 ? -3.515 48.294 77.345 1.00 221.09 38 PRO D CA 1
ATOM 11826 C C . PRO D 1 40 ? -3.082 48.724 78.739 1.00 236.33 38 PRO D C 1
ATOM 11827 O O . PRO D 1 40 ? -3.192 49.906 79.082 1.00 240.26 38 PRO D O 1
ATOM 11838 N N . GLU D 1 41 ? -2.584 47.789 79.547 1.00 245.00 39 GLU D N 1
ATOM 11839 C CA . GLU D 1 41 ? -2.358 48.067 80.961 1.00 247.67 39 GLU D CA 1
ATOM 11840 C C . GLU D 1 41 ? -1.092 48.887 81.197 1.00 244.79 39 GLU D C 1
ATOM 11841 O O . GLU D 1 41 ? -1.139 49.932 81.854 1.00 245.85 39 GLU D O 1
ATOM 11845 N N . ASP D 1 42 ? 0.043 48.429 80.676 1.00 229.42 40 ASP D N 1
ATOM 11846 C CA . ASP D 1 42 ? 1.338 48.940 81.111 1.00 213.87 40 ASP D CA 1
ATOM 11847 C C . ASP D 1 42 ? 1.410 50.457 81.025 1.00 199.83 40 ASP D C 1
ATOM 11848 O O . ASP D 1 42 ? 1.295 51.038 79.943 1.00 198.42 40 ASP D O 1
ATOM 11857 N N . GLU D 1 43 ? 1.619 51.097 82.177 1.00 186.91 41 GLU D N 1
ATOM 11858 C CA . GLU D 1 43 ? 1.841 52.535 82.200 1.00 173.77 41 GLU D CA 1
ATOM 11859 C C . GLU D 1 43 ? 3.249 52.885 81.727 1.00 158.67 41 GLU D C 1
ATOM 11860 O O . GLU D 1 43 ? 3.447 53.912 81.069 1.00 151.16 41 GLU D O 1
ATOM 11864 N N . ARG D 1 44 ? 4.231 52.038 82.046 1.00 154.76 42 ARG D N 1
ATOM 11865 C CA . ARG D 1 44 ? 5.616 52.350 81.710 1.00 148.15 42 ARG D CA 1
ATOM 11866 C C . ARG D 1 44 ? 5.779 52.638 80.223 1.00 153.49 42 ARG D C 1
ATOM 11867 O O . ARG D 1 44 ? 6.479 53.583 79.843 1.00 153.84 42 ARG D O 1
ATOM 11876 N N . VAL D 1 45 ? 5.140 51.840 79.365 1.00 156.82 43 VAL D N 1
ATOM 11877 C CA . VAL D 1 45 ? 5.265 52.057 77.926 1.00 156.49 43 VAL D CA 1
ATOM 11878 C C . VAL D 1 45 ? 4.773 53.450 77.556 1.00 155.56 43 VAL D C 1
ATOM 11879 O O . VAL D 1 45 ? 5.399 54.152 76.751 1.00 153.56 43 VAL D O 1
ATOM 11892 N N . LYS D 1 46 ? 3.642 53.869 78.130 1.00 160.30 44 LYS D N 1
ATOM 11893 C CA . LYS D 1 46 ? 3.113 55.200 77.852 1.00 161.21 44 LYS D CA 1
ATOM 11894 C C . LYS D 1 46 ? 4.178 56.266 78.074 1.00 158.87 44 LYS D C 1
ATOM 11895 O O . LYS D 1 46 ? 4.409 57.122 77.213 1.00 156.89 44 LYS D O 1
ATOM 11899 N N . ASP D 1 47 ? 4.842 56.224 79.231 1.00 161.17 45 ASP D N 1
ATOM 11900 C CA . ASP D 1 47 ? 5.922 57.166 79.498 1.00 152.36 45 ASP D CA 1
ATOM 11901 C C . ASP D 1 47 ? 6.984 57.110 78.406 1.00 139.35 45 ASP D C 1
ATOM 11902 O O . ASP D 1 47 ? 7.459 58.152 77.940 1.00 136.08 45 ASP D O 1
ATOM 11911 N N . VAL D 1 48 ? 7.371 55.903 77.988 1.00 129.53 46 VAL D N 1
ATOM 11912 C CA . VAL D 1 48 ? 8.391 55.775 76.953 1.00 117.75 46 VAL D CA 1
ATOM 11913 C C . VAL D 1 48 ? 7.872 56.301 75.622 1.00 110.45 46 VAL D C 1
ATOM 11914 O O . VAL D 1 48 ? 8.611 56.938 74.862 1.00 109.50 46 VAL D O 1
ATOM 11927 N N . ILE D 1 49 ? 6.602 56.036 75.309 1.00 110.71 47 ILE D N 1
ATOM 11928 C CA . ILE D 1 49 ? 6.032 56.525 74.057 1.00 112.53 47 ILE D CA 1
ATOM 11929 C C . ILE D 1 49 ? 6.172 58.039 73.973 1.00 121.20 47 ILE D C 1
ATOM 11930 O O . ILE D 1 49 ? 6.622 58.585 72.958 1.00 121.20 47 ILE D O 1
ATOM 11940 N N . ASP D 1 50 ? 5.788 58.741 75.041 1.00 129.64 48 ASP D N 1
ATOM 11941 C CA . ASP D 1 50 ? 5.905 60.195 75.050 1.00 130.14 48 ASP D CA 1
ATOM 11942 C C . ASP D 1 50 ? 7.359 60.628 74.916 1.00 127.93 48 ASP D C 1
ATOM 11943 O O . ASP D 1 50 ? 7.685 61.507 74.110 1.00 123.88 48 ASP D O 1
ATOM 11952 N N . LEU D 1 51 ? 8.251 60.025 75.708 1.00 127.82 49 LEU D N 1
ATOM 11953 C CA . LEU D 1 51 ? 9.672 60.331 75.580 1.00 126.98 49 LEU D CA 1
ATOM 11954 C C . LEU D 1 51 ? 10.168 60.027 74.174 1.00 126.98 49 LEU D C 1
ATOM 11955 O O . LEU D 1 51 ? 10.915 60.816 73.584 1.00 121.24 49 LEU D O 1
ATOM 11962 N N . SER D 1 52 ? 9.766 58.881 73.623 1.00 129.02 50 SER D N 1
ATOM 11963 C CA . SER D 1 52 ? 10.140 58.545 72.255 1.00 127.67 50 SER D CA 1
ATOM 11964 C C . SER D 1 52 ? 9.593 59.574 71.276 1.00 126.08 50 SER D C 1
ATOM 11965 O O . SER D 1 52 ? 10.302 60.030 70.372 1.00 125.38 50 SER D O 1
ATOM 11973 N N . GLU D 1 53 ? 8.323 59.952 71.442 1.00 122.57 51 GLU D N 1
ATOM 11974 C CA . GLU D 1 53 ? 7.721 60.929 70.542 1.00 118.49 51 GLU D CA 1
ATOM 11975 C C . GLU D 1 53 ? 8.449 62.266 70.616 1.00 113.55 51 GLU D C 1
ATOM 11976 O O . GLU D 1 53 ? 8.648 62.928 69.592 1.00 113.32 51 GLU D O 1
ATOM 11980 N N . ARG D 1 54 ? 8.847 62.684 71.820 1.00 112.76 52 ARG D N 1
ATOM 11981 C CA . ARG D 1 54 ? 9.621 63.910 71.969 1.00 111.55 52 ARG D CA 1
ATOM 11982 C C . ARG D 1 54 ? 10.842 63.892 71.058 1.00 107.85 52 ARG D C 1
ATOM 11983 O O . ARG D 1 54 ? 11.046 64.797 70.242 1.00 106.53 52 ARG D O 1
ATOM 11993 N N . SER D 1 55 ? 11.671 62.855 71.189 1.00 104.01 53 SER D N 1
ATOM 11994 C CA . SER D 1 55 ? 12.876 62.769 70.373 1.00 98.88 53 SER D CA 1
ATOM 11995 C C . SER D 1 55 ? 12.531 62.770 68.890 1.00 94.93 53 SER D C 1
ATOM 11996 O O . SER D 1 55 ? 13.215 63.414 68.088 1.00 90.72 53 SER D O 1
ATOM 12004 N N . VAL D 1 56 ? 11.467 62.061 68.507 1.00 98.30 54 VAL D N 1
ATOM 12005 C CA . VAL D 1 56 ? 11.024 62.090 67.117 1.00 101.38 54 VAL D CA 1
ATOM 12006 C C . VAL D 1 56 ? 10.600 63.501 66.729 1.00 106.05 54 VAL D C 1
ATOM 12007 O O . VAL D 1 56 ? 10.877 63.965 65.616 1.00 104.19 54 VAL D O 1
ATOM 12011 N N . ARG D 1 57 ? 9.919 64.205 67.635 1.00 114.13 55 ARG D N 1
ATOM 12012 C CA . ARG D 1 57 ? 9.592 65.604 67.382 1.00 111.17 55 ARG D CA 1
ATOM 12013 C C . ARG D 1 57 ? 10.857 66.419 67.149 1.00 102.26 55 ARG D C 1
ATOM 12014 O O . ARG D 1 57 ? 10.953 67.177 66.177 1.00 101.84 55 ARG D O 1
ATOM 12021 N N . ILE D 1 58 ? 11.844 66.272 68.035 1.00 92.48 56 ILE D N 1
ATOM 12022 C CA . ILE D 1 58 ? 13.085 67.030 67.904 1.00 84.32 56 ILE D CA 1
ATOM 12023 C C . ILE D 1 58 ? 13.707 66.787 66.534 1.00 83.85 56 ILE D C 1
ATOM 12024 O O . ILE D 1 58 ? 13.967 67.729 65.776 1.00 86.62 56 ILE D O 1
ATOM 12034 N N . VAL D 1 59 ? 13.949 65.516 66.197 1.00 81.56 57 VAL D N 1
ATOM 12035 C CA . VAL D 1 59 ? 14.597 65.184 64.928 1.00 79.89 57 VAL D CA 1
ATOM 12036 C C . VAL D 1 59 ? 13.887 65.879 63.772 1.00 80.88 57 VAL D C 1
ATOM 12037 O O . VAL D 1 59 ? 14.500 66.615 62.992 1.00 79.67 57 VAL D O 1
ATOM 12050 N N . LYS D 1 60 ? 12.580 65.638 63.640 1.00 87.73 58 LYS D N 1
ATOM 12051 C CA . LYS D 1 60 ? 11.814 66.273 62.572 1.00 91.12 58 LYS D CA 1
ATOM 12052 C C . LYS D 1 60 ? 12.078 67.771 62.535 1.00 94.54 58 LYS D C 1
ATOM 12053 O O . LYS D 1 60 ? 12.240 68.358 61.458 1.00 95.04 58 LYS D O 1
ATOM 12057 N N . THR D 1 61 ? 12.133 68.407 63.708 1.00 95.65 59 THR D N 1
ATOM 12058 C CA . THR D 1 61 ? 12.520 69.810 63.774 1.00 96.25 59 THR D CA 1
ATOM 12059 C C . THR D 1 61 ? 13.922 70.011 63.212 1.00 89.82 59 THR D C 1
ATOM 12060 O O . THR D 1 61 ? 14.154 70.911 62.396 1.00 91.26 59 THR D O 1
ATOM 12071 N N . VAL D 1 62 ? 14.872 69.172 63.636 1.00 84.95 60 VAL D N 1
ATOM 12072 C CA . VAL D 1 62 ? 16.253 69.312 63.185 1.00 78.62 60 VAL D CA 1
ATOM 12073 C C . VAL D 1 62 ? 16.321 69.291 61.663 1.00 72.75 60 VAL D C 1
ATOM 12074 O O . VAL D 1 62 ? 16.958 70.150 61.040 1.00 66.41 60 VAL D O 1
ATOM 12087 N N . ILE D 1 63 ? 15.680 68.300 61.042 1.00 77.10 61 ILE D N 1
ATOM 12088 C CA . ILE D 1 63 ? 15.706 68.199 59.586 1.00 79.11 61 ILE D CA 1
ATOM 12089 C C . ILE D 1 63 ? 15.147 69.471 58.964 1.00 85.05 61 ILE D C 1
ATOM 12090 O O . ILE D 1 63 ? 15.767 70.077 58.081 1.00 78.31 61 ILE D O 1
ATOM 12100 N N . LYS D 1 64 ? 13.965 69.896 59.418 1.00 96.92 62 LYS D N 1
ATOM 12101 C CA . LYS D 1 64 ? 13.388 71.140 58.921 1.00 98.66 62 LYS D CA 1
ATOM 12102 C C . LYS D 1 64 ? 14.347 72.304 59.129 1.00 98.12 62 LYS D C 1
ATOM 12103 O O . LYS D 1 64 ? 14.515 73.148 58.241 1.00 98.62 62 LYS D O 1
ATOM 12107 N N . ILE D 1 65 ? 14.988 72.364 60.297 1.00 92.46 63 ILE D N 1
ATOM 12108 C CA . ILE D 1 65 ? 15.988 73.397 60.543 1.00 88.00 63 ILE D CA 1
ATOM 12109 C C . ILE D 1 65 ? 17.170 73.217 59.601 1.00 86.43 63 ILE D C 1
ATOM 12110 O O . ILE D 1 65 ? 17.641 74.172 58.972 1.00 85.51 63 ILE D O 1
ATOM 12120 N N . PHE D 1 66 ? 17.665 71.984 59.485 1.00 89.94 64 PHE D N 1
ATOM 12121 C CA . PHE D 1 66 ? 18.837 71.743 58.654 1.00 93.21 64 PHE D CA 1
ATOM 12122 C C . PHE D 1 66 ? 18.538 72.027 57.187 1.00 100.12 64 PHE D C 1
ATOM 12123 O O . PHE D 1 66 ? 19.322 72.693 56.502 1.00 100.53 64 PHE D O 1
ATOM 12140 N N . GLU D 1 67 ? 17.408 71.526 56.683 1.00 107.63 65 GLU D N 1
ATOM 12141 C CA . GLU D 1 67 ? 17.040 71.793 55.297 1.00 110.08 65 GLU D CA 1
ATOM 12142 C C . GLU D 1 67 ? 17.064 73.290 55.008 1.00 111.59 65 GLU D C 1
ATOM 12143 O O . GLU D 1 67 ? 17.701 73.740 54.049 1.00 107.95 65 GLU D O 1
ATOM 12155 N N . ASP D 1 68 ? 16.370 74.077 55.835 1.00 117.22 66 ASP D N 1
ATOM 12156 C CA . ASP D 1 68 ? 16.337 75.522 55.636 1.00 113.59 66 ASP D CA 1
ATOM 12157 C C . ASP D 1 68 ? 17.746 76.097 55.572 1.00 106.67 66 ASP D C 1
ATOM 12158 O O . ASP D 1 68 ? 18.057 76.920 54.703 1.00 107.34 66 ASP D O 1
ATOM 12165 N N . SER D 1 69 ? 18.614 75.673 56.496 1.00 97.23 67 SER D N 1
ATOM 12166 C CA . SER D 1 69 ? 20.003 76.118 56.473 1.00 88.96 67 SER D CA 1
ATOM 12167 C C . SER D 1 69 ? 20.647 75.828 55.124 1.00 81.37 67 SER D C 1
ATOM 12168 O O . SER D 1 69 ? 21.344 76.682 54.561 1.00 82.16 67 SER D O 1
ATOM 12176 N N . VAL D 1 70 ? 20.421 74.630 54.587 1.00 77.87 68 VAL D N 1
ATOM 12177 C CA . VAL D 1 70 ? 20.994 74.280 53.292 1.00 77.22 68 VAL D CA 1
ATOM 12178 C C . VAL D 1 70 ? 20.440 75.193 52.207 1.00 78.10 68 VAL D C 1
ATOM 12179 O O . VAL D 1 70 ? 21.193 75.806 51.441 1.00 77.80 68 VAL D O 1
ATOM 12192 N N . ARG D 1 71 ? 19.110 75.285 52.118 1.00 83.68 69 ARG D N 1
ATOM 12193 C CA . ARG D 1 71 ? 18.490 76.168 51.137 1.00 86.70 69 ARG D CA 1
ATOM 12194 C C . ARG D 1 71 ? 19.084 77.567 51.214 1.00 87.01 69 ARG D C 1
ATOM 12195 O O . ARG D 1 71 ? 19.318 78.211 50.185 1.00 87.91 69 ARG D O 1
ATOM 12199 N N . LYS D 1 72 ? 19.340 78.053 52.429 1.00 87.00 70 LYS D N 1
ATOM 12200 C CA . LYS D 1 72 ? 20.010 79.338 52.575 1.00 89.76 70 LYS D CA 1
ATOM 12201 C C . LYS D 1 72 ? 21.350 79.328 51.851 1.00 93.46 70 LYS D C 1
ATOM 12202 O O . LYS D 1 72 ? 21.622 80.197 51.015 1.00 95.59 70 LYS D O 1
ATOM 12209 N N . LEU D 1 73 ? 22.188 78.327 52.135 1.00 95.17 71 LEU D N 1
ATOM 12210 C CA . LEU D 1 73 ? 23.539 78.303 51.582 1.00 98.25 71 LEU D CA 1
ATOM 12211 C C . LEU D 1 73 ? 23.515 78.296 50.058 1.00 100.57 71 LEU D C 1
ATOM 12212 O O . LEU D 1 73 ? 24.248 79.055 49.413 1.00 101.30 71 LEU D O 1
ATOM 12228 N N . LEU D 1 74 ? 22.683 77.438 49.463 1.00 103.84 72 LEU D N 1
ATOM 12229 C CA . LEU D 1 74 ? 22.628 77.349 48.008 1.00 103.11 72 LEU D CA 1
ATOM 12230 C C . LEU D 1 74 ? 22.388 78.717 47.377 1.00 104.08 72 LEU D C 1
ATOM 12231 O O . LEU D 1 74 ? 23.063 79.097 46.413 1.00 104.29 72 LEU D O 1
ATOM 12247 N N . LYS D 1 75 ? 21.419 79.471 47.902 1.00 100.88 73 LYS D N 1
ATOM 12248 C CA . LYS D 1 75 ? 21.197 80.823 47.404 1.00 96.75 73 LYS D CA 1
ATOM 12249 C C . LYS D 1 75 ? 22.452 81.672 47.566 1.00 93.75 73 LYS D C 1
ATOM 12250 O O . LYS D 1 75 ? 22.837 82.408 46.651 1.00 96.82 73 LYS D O 1
ATOM 12257 N N . GLN D 1 76 ? 23.105 81.577 48.726 1.00 90.30 74 GLN D N 1
ATOM 12258 C CA . GLN D 1 76 ? 24.357 82.296 48.937 1.00 88.00 74 GLN D CA 1
ATOM 12259 C C . GLN D 1 76 ? 25.406 81.859 47.924 1.00 81.90 74 GLN D C 1
ATOM 12260 O O . GLN D 1 76 ? 26.065 82.694 47.292 1.00 80.77 74 GLN D O 1
ATOM 12274 N N . ILE D 1 77 ? 25.571 80.546 47.753 1.00 83.07 75 ILE D N 1
ATOM 12275 C CA . ILE D 1 77 ? 26.467 80.033 46.722 1.00 89.96 75 ILE D CA 1
ATOM 12276 C C . ILE D 1 77 ? 26.063 80.572 45.356 1.00 98.67 75 ILE D C 1
ATOM 12277 O O . ILE D 1 77 ? 26.901 81.052 44.583 1.00 103.59 75 ILE D O 1
ATOM 12287 N N . ASN D 1 78 ? 24.770 80.492 45.037 1.00 106.16 76 ASN D N 1
ATOM 12288 C CA . ASN D 1 78 ? 24.308 80.899 43.714 1.00 115.67 76 ASN D CA 1
ATOM 12289 C C . ASN D 1 78 ? 24.610 82.369 43.453 1.00 123.38 76 ASN D C 1
ATOM 12290 O O . ASN D 1 78 ? 25.038 82.736 42.352 1.00 121.55 76 ASN D O 1
ATOM 12301 N N . LYS D 1 79 ? 24.395 83.226 44.453 1.00 132.50 77 LYS D N 1
ATOM 12302 C CA . LYS D 1 79 ? 24.696 84.644 44.292 1.00 133.55 77 LYS D CA 1
ATOM 12303 C C . LYS D 1 79 ? 26.181 84.858 44.021 1.00 132.87 77 LYS D C 1
ATOM 12304 O O . LYS D 1 79 ? 26.556 85.579 43.090 1.00 134.74 77 LYS D O 1
ATOM 12311 N N . GLU D 1 80 ? 27.044 84.243 44.833 1.00 127.67 78 GLU D N 1
ATOM 12312 C CA . GLU D 1 80 ? 28.480 84.353 44.608 1.00 127.68 78 GLU D CA 1
ATOM 12313 C C . GLU D 1 80 ? 28.838 83.941 43.186 1.00 124.34 78 GLU D C 1
ATOM 12314 O O . GLU D 1 80 ? 29.575 84.644 42.486 1.00 127.63 78 GLU D O 1
ATOM 12326 N N . ALA D 1 81 ? 28.316 82.796 42.740 1.00 120.26 79 ALA D N 1
ATOM 12327 C CA . ALA D 1 81 ? 28.618 82.320 41.395 1.00 120.53 79 ALA D CA 1
ATOM 12328 C C . ALA D 1 81 ? 28.243 83.357 40.345 1.00 120.83 79 ALA D C 1
ATOM 12329 O O . ALA D 1 81 ? 28.996 83.583 39.391 1.00 123.39 79 ALA D O 1
ATOM 12336 N N . GLU D 1 82 ? 27.082 83.998 40.499 1.00 120.32 80 GLU D N 1
ATOM 12337 C CA . GLU D 1 82 ? 26.661 84.999 39.525 1.00 119.16 80 GLU D CA 1
ATOM 12338 C C . GLU D 1 82 ? 27.660 86.148 39.457 1.00 119.54 80 GLU D C 1
ATOM 12339 O O . GLU D 1 82 ? 28.127 86.517 38.373 1.00 118.98 80 GLU D O 1
ATOM 12351 N N . GLU D 1 83 ? 27.996 86.735 40.609 1.00 119.64 81 GLU D N 1
ATOM 12352 C CA . GLU D 1 83 ? 29.022 87.772 40.626 1.00 121.24 81 GLU D CA 1
ATOM 12353 C C . GLU D 1 83 ? 30.323 87.248 40.036 1.00 119.20 81 GLU D C 1
ATOM 12354 O O . GLU D 1 83 ? 30.969 87.926 39.228 1.00 120.45 81 GLU D O 1
ATOM 12361 N N . LEU D 1 84 ? 30.719 86.034 40.426 1.00 115.53 82 LEU D N 1
ATOM 12362 C CA . LEU D 1 84 ? 31.888 85.399 39.830 1.00 112.33 82 LEU D CA 1
ATOM 12363 C C . LEU D 1 84 ? 31.741 85.259 38.322 1.00 109.65 82 LEU D C 1
ATOM 12364 O O . LEU D 1 84 ? 32.741 85.285 37.596 1.00 111.47 82 LEU D O 1
ATOM 12380 N N . ALA D 1 85 ? 30.508 85.108 37.833 1.00 104.88 83 ALA D N 1
ATOM 12381 C CA . ALA D 1 85 ? 30.290 85.015 36.395 1.00 105.08 83 ALA D CA 1
ATOM 12382 C C . ALA D 1 85 ? 30.825 86.247 35.677 1.00 105.11 83 ALA D C 1
ATOM 12383 O O . ALA D 1 85 ? 31.439 86.137 34.609 1.00 105.22 83 ALA D O 1
ATOM 12390 N N . LYS D 1 86 ? 30.605 87.432 36.252 1.00 105.76 84 LYS D N 1
ATOM 12391 C CA . LYS D 1 86 ? 30.995 88.668 35.583 1.00 107.53 84 LYS D CA 1
ATOM 12392 C C . LYS D 1 86 ? 32.486 88.690 35.269 1.00 107.43 84 LYS D C 1
ATOM 12393 O O . LYS D 1 86 ? 32.889 89.084 34.168 1.00 105.77 84 LYS D O 1
ATOM 12400 N N . SER D 1 87 ? 33.316 88.275 36.220 1.00 111.72 85 SER D N 1
ATOM 12401 C CA . SER D 1 87 ? 34.758 88.310 36.021 1.00 117.49 85 SER D CA 1
ATOM 12402 C C . SER D 1 87 ? 35.135 87.488 34.792 1.00 121.87 85 SER D C 1
ATOM 12403 O O . SER D 1 87 ? 34.648 86.360 34.634 1.00 118.51 85 SER D O 1
ATOM 12411 N N . PRO D 1 88 ? 35.993 88.003 33.907 1.00 129.24 86 PRO D N 1
ATOM 12412 C CA . PRO D 1 88 ? 36.380 87.235 32.719 1.00 133.48 86 PRO D CA 1
ATOM 12413 C C . PRO D 1 88 ? 37.547 86.286 32.933 1.00 139.99 86 PRO D C 1
ATOM 12414 O O . PRO D 1 88 ? 37.840 85.491 32.029 1.00 140.33 86 PRO D O 1
ATOM 12425 N N . ASP D 1 89 ? 38.215 86.343 34.077 1.00 145.82 87 ASP D N 1
ATOM 12426 C CA . ASP D 1 89 ? 39.324 85.439 34.352 1.00 149.96 87 ASP D CA 1
ATOM 12427 C C . ASP D 1 89 ? 38.848 83.998 34.198 1.00 153.20 87 ASP D C 1
ATOM 12428 O O . ASP D 1 89 ? 37.958 83.569 34.946 1.00 155.38 87 ASP D O 1
ATOM 12437 N N . PRO D 1 90 ? 39.397 83.225 33.255 1.00 154.95 88 PRO D N 1
ATOM 12438 C CA . PRO D 1 90 ? 38.815 81.894 32.992 1.00 153.46 88 PRO D CA 1
ATOM 12439 C C . PRO D 1 90 ? 38.789 80.991 34.213 1.00 152.66 88 PRO D C 1
ATOM 12440 O O . PRO D 1 90 ? 37.761 80.358 34.489 1.00 152.07 88 PRO D O 1
ATOM 12451 N N . GLU D 1 91 ? 39.895 80.905 34.957 1.00 154.15 89 GLU D N 1
ATOM 12452 C CA . GLU D 1 91 ? 39.907 80.096 36.170 1.00 157.69 89 GLU D CA 1
ATOM 12453 C C . GLU D 1 91 ? 38.776 80.490 37.107 1.00 159.50 89 GLU D C 1
ATOM 12454 O O . GLU D 1 91 ? 38.228 79.640 37.819 1.00 160.85 89 GLU D O 1
ATOM 12458 N N . ASP D 1 92 ? 38.404 81.772 37.112 1.00 162.63 90 ASP D N 1
ATOM 12459 C CA . ASP D 1 92 ? 37.324 82.239 37.971 1.00 164.39 90 ASP D CA 1
ATOM 12460 C C . ASP D 1 92 ? 35.958 81.852 37.417 1.00 161.55 90 ASP D C 1
ATOM 12461 O O . ASP D 1 92 ? 35.085 81.410 38.171 1.00 162.01 90 ASP D O 1
ATOM 12470 N N . LEU D 1 93 ? 35.750 82.004 36.108 1.00 154.38 91 LEU D N 1
ATOM 12471 C CA . LEU D 1 93 ? 34.487 81.574 35.518 1.00 144.42 91 LEU D CA 1
ATOM 12472 C C . LEU D 1 93 ? 34.362 80.056 35.532 1.00 138.71 91 LEU D C 1
ATOM 12473 O O . LEU D 1 93 ? 33.272 79.519 35.759 1.00 139.32 91 LEU D O 1
ATOM 12480 N N . LYS D 1 94 ? 35.466 79.346 35.277 1.00 131.76 92 LYS D N 1
ATOM 12481 C CA . LYS D 1 94 ? 35.434 77.889 35.339 1.00 123.20 92 LYS D CA 1
ATOM 12482 C C . LYS D 1 94 ? 35.018 77.413 36.725 1.00 116.74 92 LYS D C 1
ATOM 12483 O O . LYS D 1 94 ? 34.192 76.501 36.853 1.00 115.73 92 LYS D O 1
ATOM 12487 N N . ARG D 1 95 ? 35.582 78.017 37.773 1.00 112.05 93 ARG D N 1
ATOM 12488 C CA . ARG D 1 95 ? 35.122 77.729 39.126 1.00 110.86 93 ARG D CA 1
ATOM 12489 C C . ARG D 1 95 ? 33.625 77.980 39.255 1.00 109.47 93 ARG D C 1
ATOM 12490 O O . ARG D 1 95 ? 32.907 77.196 39.888 1.00 113.77 93 ARG D O 1
ATOM 12494 N N . ALA D 1 96 ? 33.134 79.068 38.656 1.00 108.18 94 ALA D N 1
ATOM 12495 C CA . ALA D 1 96 ? 31.719 79.402 38.764 1.00 106.12 94 ALA D CA 1
ATOM 12496 C C . ALA D 1 96 ? 30.843 78.287 38.205 1.00 106.75 94 ALA D C 1
ATOM 12497 O O . ALA D 1 96 ? 29.801 77.958 38.784 1.00 103.54 94 ALA D O 1
ATOM 12504 N N . VAL D 1 97 ? 31.241 77.703 37.072 1.00 107.03 95 VAL D N 1
ATOM 12505 C CA . VAL D 1 97 ? 30.509 76.563 36.524 1.00 102.70 95 VAL D CA 1
ATOM 12506 C C . VAL D 1 97 ? 30.343 75.488 37.589 1.00 103.99 95 VAL D C 1
ATOM 12507 O O . VAL D 1 97 ? 29.251 74.941 37.785 1.00 104.20 95 VAL D O 1
ATOM 12520 N N . GLU D 1 98 ? 31.435 75.170 38.292 1.00 108.79 96 GLU D N 1
ATOM 12521 C CA . GLU D 1 98 ? 31.383 74.169 39.351 1.00 112.26 96 GLU D CA 1
ATOM 12522 C C . GLU D 1 98 ? 30.233 74.438 40.309 1.00 113.31 96 GLU D C 1
ATOM 12523 O O . GLU D 1 98 ? 29.544 73.508 40.744 1.00 113.44 96 GLU D O 1
ATOM 12527 N N . LEU D 1 99 ? 30.001 75.707 40.640 1.00 113.78 97 LEU D N 1
ATOM 12528 C CA . LEU D 1 99 ? 29.003 76.038 41.649 1.00 114.29 97 LEU D CA 1
ATOM 12529 C C . LEU D 1 99 ? 27.590 75.892 41.094 1.00 114.45 97 LEU D C 1
ATOM 12530 O O . LEU D 1 99 ? 26.763 75.179 41.673 1.00 115.74 97 LEU D O 1
ATOM 12546 N N . ALA D 1 100 ? 27.296 76.553 39.972 1.00 115.75 98 ALA D N 1
ATOM 12547 C CA . ALA D 1 100 ? 25.993 76.384 39.340 1.00 117.06 98 ALA D CA 1
ATOM 12548 C C . ALA D 1 100 ? 25.697 74.907 39.110 1.00 115.68 98 ALA D C 1
ATOM 12549 O O . ALA D 1 100 ? 24.598 74.424 39.403 1.00 117.31 98 ALA D O 1
ATOM 12556 N N . GLU D 1 101 ? 26.679 74.169 38.588 1.00 106.33 99 GLU D N 1
ATOM 12557 C CA . GLU D 1 101 ? 26.514 72.728 38.442 1.00 100.20 99 GLU D CA 1
ATOM 12558 C C . GLU D 1 101 ? 26.340 72.060 39.800 1.00 96.67 99 GLU D C 1
ATOM 12559 O O . GLU D 1 101 ? 25.548 71.120 39.941 1.00 99.14 99 GLU D O 1
ATOM 12566 N N . ALA D 1 102 ? 27.072 72.530 40.813 1.00 90.67 100 ALA D N 1
ATOM 12567 C CA . ALA D 1 102 ? 26.906 71.990 42.157 1.00 89.88 100 ALA D CA 1
ATOM 12568 C C . ALA D 1 102 ? 25.493 72.237 42.671 1.00 94.17 100 ALA D C 1
ATOM 12569 O O . ALA D 1 102 ? 24.889 71.359 43.299 1.00 100.52 100 ALA D O 1
ATOM 12576 N N . VAL D 1 103 ? 24.944 73.425 42.406 1.00 97.06 101 VAL D N 1
ATOM 12577 C CA . VAL D 1 103 ? 23.602 73.746 42.878 1.00 100.19 101 VAL D CA 1
ATOM 12578 C C . VAL D 1 103 ? 22.571 72.850 42.204 1.00 103.08 101 VAL D C 1
ATOM 12579 O O . VAL D 1 103 ? 21.685 72.292 42.862 1.00 100.20 101 VAL D O 1
ATOM 12592 N N . VAL D 1 104 ? 22.666 72.707 40.882 1.00 108.17 102 VAL D N 1
ATOM 12593 C CA . VAL D 1 104 ? 21.714 71.878 40.148 1.00 115.25 102 VAL D CA 1
ATOM 12594 C C . VAL D 1 104 ? 21.690 70.467 40.722 1.00 127.86 102 VAL D C 1
ATOM 12595 O O . VAL D 1 104 ? 20.623 69.890 40.962 1.00 129.97 102 VAL D O 1
ATOM 12608 N N . ARG D 1 105 ? 22.870 69.892 40.953 1.00 137.51 103 ARG D N 1
ATOM 12609 C CA . ARG D 1 105 ? 22.942 68.510 41.409 1.00 138.93 103 ARG D CA 1
ATOM 12610 C C . ARG D 1 105 ? 22.310 68.339 42.785 1.00 141.79 103 ARG D C 1
ATOM 12611 O O . ARG D 1 105 ? 21.655 67.324 43.053 1.00 143.71 103 ARG D O 1
ATOM 12618 N N . ALA D 1 106 ? 22.490 69.319 43.672 1.00 139.49 104 ALA D N 1
ATOM 12619 C CA . ALA D 1 106 ? 22.063 69.156 45.058 1.00 137.84 104 ALA D CA 1
ATOM 12620 C C . ALA D 1 106 ? 20.551 69.283 45.215 1.00 135.85 104 ALA D C 1
ATOM 12621 O O . ALA D 1 106 ? 19.944 68.548 46.002 1.00 134.78 104 ALA D O 1
ATOM 12628 N N . ASP D 1 107 ? 19.931 70.208 44.487 1.00 137.44 105 ASP D N 1
ATOM 12629 C CA . ASP D 1 107 ? 18.495 70.468 44.586 1.00 140.67 105 ASP D CA 1
ATOM 12630 C C . ASP D 1 107 ? 17.948 70.518 43.167 1.00 145.38 105 ASP D C 1
ATOM 12631 O O . ASP D 1 107 ? 17.894 71.590 42.549 1.00 140.26 105 ASP D O 1
ATOM 12640 N N . PRO D 1 108 ? 17.525 69.381 42.618 1.00 156.55 106 PRO D N 1
ATOM 12641 C CA . PRO D 1 108 ? 17.214 69.330 41.185 1.00 156.82 106 PRO D CA 1
ATOM 12642 C C . PRO D 1 108 ? 15.852 69.919 40.852 1.00 156.15 106 PRO D C 1
ATOM 12643 O O . PRO D 1 108 ? 14.883 69.772 41.601 1.00 158.63 106 PRO D O 1
ATOM 12654 N N . GLY D 1 109 ? 15.793 70.594 39.703 1.00 150.10 107 GLY D N 1
ATOM 12655 C CA . GLY D 1 109 ? 14.552 71.104 39.159 1.00 143.85 107 GLY D CA 1
ATOM 12656 C C . GLY D 1 109 ? 13.952 72.297 39.869 1.00 137.20 107 GLY D C 1
ATOM 12657 O O . GLY D 1 109 ? 12.955 72.842 39.384 1.00 129.54 107 GLY D O 1
ATOM 12661 N N . SER D 1 110 ? 14.527 72.734 40.985 1.00 136.61 108 SER D N 1
ATOM 12662 C CA . SER D 1 110 ? 13.890 73.750 41.805 1.00 141.48 108 SER D CA 1
ATOM 12663 C C . SER D 1 110 ? 14.003 75.131 41.159 1.00 150.65 108 SER D C 1
ATOM 12664 O O . SER D 1 110 ? 14.681 75.332 40.147 1.00 153.36 108 SER D O 1
ATOM 12672 N N . ASN D 1 111 ? 13.297 76.091 41.761 1.00 155.00 109 ASN D N 1
ATOM 12673 C CA . ASN D 1 111 ? 13.417 77.486 41.351 1.00 160.54 109 ASN D CA 1
ATOM 12674 C C . ASN D 1 111 ? 14.877 77.913 41.324 1.00 151.60 109 ASN D C 1
ATOM 12675 O O . ASN D 1 111 ? 15.361 78.461 40.328 1.00 150.09 109 ASN D O 1
ATOM 12686 N N . LEU D 1 112 ? 15.593 77.668 42.423 1.00 143.99 110 LEU D N 1
ATOM 12687 C CA . LEU D 1 112 ? 17.011 78.003 42.475 1.00 135.53 110 LEU D CA 1
ATOM 12688 C C . LEU D 1 112 ? 17.775 77.302 41.360 1.00 131.42 110 LEU D C 1
ATOM 12689 O O . LEU D 1 112 ? 18.643 77.905 40.717 1.00 131.79 110 LEU D O 1
ATOM 12705 N N . SER D 1 113 ? 17.466 76.025 41.115 1.00 126.64 111 SER D N 1
ATOM 12706 C CA . SER D 1 113 ? 18.057 75.325 39.980 1.00 123.89 111 SER D CA 1
ATOM 12707 C C . SER D 1 113 ? 17.815 76.092 38.687 1.00 115.55 111 SER D C 1
ATOM 12708 O O . SER D 1 113 ? 18.687 76.147 37.812 1.00 114.66 111 SER D O 1
ATOM 12716 N N . LYS D 1 114 ? 16.630 76.692 38.547 1.00 111.89 112 LYS D N 1
ATOM 12717 C CA . LYS D 1 114 ? 16.379 77.569 37.410 1.00 105.89 112 LYS D CA 1
ATOM 12718 C C . LYS D 1 114 ? 17.355 78.739 37.405 1.00 99.53 112 LYS D C 1
ATOM 12719 O O . LYS D 1 114 ? 17.825 79.163 36.343 1.00 97.35 112 LYS D O 1
ATOM 12723 N N . LYS D 1 115 ? 17.675 79.270 38.588 1.00 97.29 113 LYS D N 1
ATOM 12724 C CA . LYS D 1 115 ? 18.611 80.385 38.674 1.00 95.56 113 LYS D CA 1
ATOM 12725 C C . LYS D 1 115 ? 20.023 79.942 38.311 1.00 93.30 113 LYS D C 1
ATOM 12726 O O . LYS D 1 115 ? 20.709 80.605 37.524 1.00 91.75 113 LYS D O 1
ATOM 12733 N N . ALA D 1 116 ? 20.478 78.822 38.880 1.00 90.83 114 ALA D N 1
ATOM 12734 C CA . ALA D 1 116 ? 21.824 78.341 38.588 1.00 83.55 114 ALA D CA 1
ATOM 12735 C C . ALA D 1 116 ? 21.982 78.021 37.107 1.00 76.91 114 ALA D C 1
ATOM 12736 O O . ALA D 1 116 ? 23.032 78.295 36.514 1.00 73.88 114 ALA D O 1
ATOM 12743 N N . LEU D 1 117 ? 20.950 77.439 36.490 1.00 80.57 115 LEU D N 1
ATOM 12744 C CA . LEU D 1 117 ? 20.997 77.194 35.053 1.00 89.67 115 LEU D CA 1
ATOM 12745 C C . LEU D 1 117 ? 21.146 78.501 34.284 1.00 93.86 115 LEU D C 1
ATOM 12746 O O . LEU D 1 117 ? 21.939 78.586 33.338 1.00 89.72 115 LEU D O 1
ATOM 12750 N N . GLU D 1 118 ? 20.390 79.529 34.676 1.00 104.07 116 GLU D N 1
ATOM 12751 C CA . GLU D 1 118 ? 20.546 80.847 34.070 1.00 106.91 116 GLU D CA 1
ATOM 12752 C C . GLU D 1 118 ? 21.992 81.317 34.163 1.00 104.95 116 GLU D C 1
ATOM 12753 O O . GLU D 1 118 ? 22.592 81.730 33.162 1.00 105.15 116 GLU D O 1
ATOM 12760 N N . ILE D 1 119 ? 22.561 81.264 35.373 1.00 97.38 117 ILE D N 1
ATOM 12761 C CA . ILE D 1 119 ? 23.965 81.614 35.567 1.00 89.33 117 ILE D CA 1
ATOM 12762 C C . ILE D 1 119 ? 24.843 80.880 34.562 1.00 91.17 117 ILE D C 1
ATOM 12763 O O . ILE D 1 119 ? 25.678 81.484 33.880 1.00 94.36 117 ILE D O 1
ATOM 12773 N N . ILE D 1 120 ? 24.664 79.560 34.455 1.00 89.78 118 ILE D N 1
ATOM 12774 C CA . ILE D 1 120 ? 25.561 78.742 33.639 1.00 89.24 118 ILE D CA 1
ATOM 12775 C C . ILE D 1 120 ? 25.672 79.304 32.227 1.00 94.50 118 ILE D C 1
ATOM 12776 O O . ILE D 1 120 ? 26.773 79.461 31.687 1.00 96.22 118 ILE D O 1
ATOM 12786 N N . LEU D 1 121 ? 24.529 79.601 31.601 1.00 100.24 119 LEU D N 1
ATOM 12787 C CA . LEU D 1 121 ? 24.541 80.052 30.213 1.00 103.04 119 LEU D CA 1
ATOM 12788 C C . LEU D 1 121 ? 25.442 81.267 30.032 1.00 106.19 119 LEU D C 1
ATOM 12789 O O . LEU D 1 121 ? 26.192 81.353 29.053 1.00 110.59 119 LEU D O 1
ATOM 12793 N N . ARG D 1 122 ? 25.379 82.220 30.965 1.00 104.24 120 ARG D N 1
ATOM 12794 C CA . ARG D 1 122 ? 26.226 83.403 30.875 1.00 103.37 120 ARG D CA 1
ATOM 12795 C C . ARG D 1 122 ? 27.700 83.015 30.866 1.00 98.17 120 ARG D C 1
ATOM 12796 O O . ARG D 1 122 ? 28.467 83.460 30.004 1.00 96.53 120 ARG D O 1
ATOM 12800 N N . ALA D 1 123 ? 28.111 82.175 31.818 1.00 98.69 121 ALA D N 1
ATOM 12801 C CA . ALA D 1 123 ? 29.512 81.777 31.902 1.00 100.51 121 ALA D CA 1
ATOM 12802 C C . ALA D 1 123 ? 29.943 81.023 30.650 1.00 102.45 121 ALA D C 1
ATOM 12803 O O . ALA D 1 123 ? 30.976 81.335 30.049 1.00 104.70 121 ALA D O 1
ATOM 12810 N N . ALA D 1 124 ? 29.163 80.019 30.245 1.00 102.00 122 ALA D N 1
ATOM 12811 C CA . ALA D 1 124 ? 29.477 79.285 29.024 1.00 106.29 122 ALA D CA 1
ATOM 12812 C C . ALA D 1 124 ? 29.608 80.237 27.842 1.00 110.69 122 ALA D C 1
ATOM 12813 O O . ALA D 1 124 ? 30.547 80.136 27.045 1.00 111.59 122 ALA D O 1
ATOM 12820 N N . ALA D 1 125 ? 28.667 81.175 27.716 1.00 114.37 123 ALA D N 1
ATOM 12821 C CA . ALA D 1 125 ? 28.771 82.196 26.680 1.00 121.45 123 ALA D CA 1
ATOM 12822 C C . ALA D 1 125 ? 30.069 82.980 26.820 1.00 125.99 123 ALA D C 1
ATOM 12823 O O . ALA D 1 125 ? 30.808 83.165 25.846 1.00 127.27 123 ALA D O 1
ATOM 12830 N N . GLU D 1 126 ? 30.361 83.453 28.034 1.00 129.72 124 GLU D N 1
ATOM 12831 C CA . GLU D 1 126 ? 31.578 84.224 28.260 1.00 133.53 124 GLU D CA 1
ATOM 12832 C C . GLU D 1 126 ? 32.812 83.443 27.823 1.00 136.60 124 GLU D C 1
ATOM 12833 O O . GLU D 1 126 ? 33.741 84.011 27.237 1.00 138.16 124 GLU D O 1
ATOM 12845 N N . LEU D 1 127 ? 32.840 82.137 28.099 1.00 136.93 125 LEU D N 1
ATOM 12846 C CA . LEU D 1 127 ? 33.975 81.321 27.688 1.00 142.86 125 LEU D CA 1
ATOM 12847 C C . LEU D 1 127 ? 34.040 81.163 26.174 1.00 146.22 125 LEU D C 1
ATOM 12848 O O . LEU D 1 127 ? 35.123 80.940 25.623 1.00 149.77 125 LEU D O 1
ATOM 12855 N N . ALA D 1 128 ? 32.903 81.272 25.485 1.00 144.67 126 ALA D N 1
ATOM 12856 C CA . ALA D 1 128 ? 32.887 81.056 24.042 1.00 145.08 126 ALA D CA 1
ATOM 12857 C C . ALA D 1 128 ? 33.788 82.054 23.323 1.00 147.17 126 ALA D C 1
ATOM 12858 O O . ALA D 1 128 ? 34.582 81.677 22.454 1.00 149.16 126 ALA D O 1
ATOM 12865 N N . LYS D 1 129 ? 33.670 83.338 23.670 1.00 145.63 127 LYS D N 1
ATOM 12866 C CA . LYS D 1 129 ? 34.448 84.364 22.989 1.00 143.88 127 LYS D CA 1
ATOM 12867 C C . LYS D 1 129 ? 35.943 84.182 23.210 1.00 143.46 127 LYS D C 1
ATOM 12868 O O . LYS D 1 129 ? 36.746 84.560 22.348 1.00 141.88 127 LYS D O 1
ATOM 12887 N N . LEU D 1 130 ? 36.329 83.628 24.355 1.00 144.73 128 LEU D N 1
ATOM 12888 C CA . LEU D 1 130 ? 37.738 83.492 24.685 1.00 149.46 128 LEU D CA 1
ATOM 12889 C C . LEU D 1 130 ? 38.495 82.895 23.502 1.00 156.66 128 LEU D C 1
ATOM 12890 O O . LEU D 1 130 ? 37.954 82.040 22.788 1.00 157.86 128 LEU D O 1
ATOM 12897 N N . PRO D 1 131 ? 39.738 83.314 23.263 1.00 162.42 129 PRO D N 1
ATOM 12898 C CA . PRO D 1 131 ? 40.484 82.735 22.139 1.00 164.57 129 PRO D CA 1
ATOM 12899 C C . PRO D 1 131 ? 40.803 81.268 22.343 1.00 163.32 129 PRO D C 1
ATOM 12900 O O . PRO D 1 131 ? 40.847 80.514 21.364 1.00 162.00 129 PRO D O 1
ATOM 12911 N N . ASP D 1 132 ? 41.009 80.848 23.582 1.00 161.71 130 ASP D N 1
ATOM 12912 C CA . ASP D 1 132 ? 41.433 79.485 23.877 1.00 159.63 130 ASP D CA 1
ATOM 12913 C C . ASP D 1 132 ? 40.356 78.478 23.507 1.00 159.06 130 ASP D C 1
ATOM 12914 O O . ASP D 1 132 ? 39.250 78.540 24.056 1.00 158.53 130 ASP D O 1
ATOM 12923 N N . PRO D 1 133 ? 40.627 77.536 22.599 1.00 161.04 131 PRO D N 1
ATOM 12924 C CA . PRO D 1 133 ? 39.646 76.461 22.367 1.00 164.74 131 PRO D CA 1
ATOM 12925 C C . PRO D 1 133 ? 39.306 75.670 23.619 1.00 170.22 131 PRO D C 1
ATOM 12926 O O . PRO D 1 133 ? 38.126 75.403 23.875 1.00 171.66 131 PRO D O 1
ATOM 12937 N N . ASP D 1 134 ? 40.312 75.276 24.407 1.00 174.50 132 ASP D N 1
ATOM 12938 C CA . ASP D 1 134 ? 40.059 74.413 25.559 1.00 173.37 132 ASP D CA 1
ATOM 12939 C C . ASP D 1 134 ? 38.949 74.975 26.438 1.00 171.05 132 ASP D C 1
ATOM 12940 O O . ASP D 1 134 ? 38.066 74.235 26.886 1.00 170.14 132 ASP D O 1
ATOM 12949 N N . ALA D 1 135 ? 38.976 76.284 26.698 1.00 161.15 133 ALA D N 1
ATOM 12950 C CA . ALA D 1 135 ? 37.866 76.913 27.403 1.00 152.07 133 ALA D CA 1
ATOM 12951 C C . ALA D 1 135 ? 36.559 76.713 26.646 1.00 140.02 133 ALA D C 1
ATOM 12952 O O . ALA D 1 135 ? 35.505 76.502 27.257 1.00 139.71 133 ALA D O 1
ATOM 12959 N N . LEU D 1 136 ? 36.610 76.769 25.312 1.00 130.61 134 LEU D N 1
ATOM 12960 C CA . LEU D 1 136 ? 35.399 76.599 24.515 1.00 124.24 134 LEU D CA 1
ATOM 12961 C C . LEU D 1 136 ? 34.750 75.248 24.786 1.00 115.64 134 LEU D C 1
ATOM 12962 O O . LEU D 1 136 ? 33.546 75.166 25.053 1.00 111.81 134 LEU D O 1
ATOM 12978 N N . ALA D 1 137 ? 35.534 74.170 24.706 1.00 113.67 135 ALA D N 1
ATOM 12979 C CA . ALA D 1 137 ? 35.002 72.840 24.983 1.00 108.70 135 ALA D CA 1
ATOM 12980 C C . ALA D 1 137 ? 34.320 72.800 26.345 1.00 107.41 135 ALA D C 1
ATOM 12981 O O . ALA D 1 137 ? 33.180 72.339 26.471 1.00 105.38 135 ALA D O 1
ATOM 12988 N N . ALA D 1 138 ? 35.014 73.276 27.384 1.00 106.21 136 ALA D N 1
ATOM 12989 C CA . ALA D 1 138 ? 34.397 73.371 28.702 1.00 104.18 136 ALA D CA 1
ATOM 12990 C C . ALA D 1 138 ? 33.124 74.206 28.645 1.00 102.91 136 ALA D C 1
ATOM 12991 O O . ALA D 1 138 ? 32.126 73.879 29.296 1.00 99.73 136 ALA D O 1
ATOM 12998 N N . ALA D 1 139 ? 33.143 75.292 27.869 1.00 106.21 137 ALA D N 1
ATOM 12999 C CA . ALA D 1 139 ? 31.928 76.067 27.650 1.00 110.50 137 ALA D CA 1
ATOM 13000 C C . ALA D 1 139 ? 30.875 75.223 26.945 1.00 111.79 137 ALA D C 1
ATOM 13001 O O . ALA D 1 139 ? 29.713 75.173 27.367 1.00 111.94 137 ALA D O 1
ATOM 13008 N N . ALA D 1 140 ? 31.268 74.554 25.859 1.00 116.47 138 ALA D N 1
ATOM 13009 C CA . ALA D 1 140 ? 30.341 73.689 25.138 1.00 119.32 138 ALA D CA 1
ATOM 13010 C C . ALA D 1 140 ? 29.756 72.631 26.064 1.00 117.13 138 ALA D C 1
ATOM 13011 O O . ALA D 1 140 ? 28.545 72.383 26.058 1.00 117.56 138 ALA D O 1
ATOM 13018 N N . ARG D 1 141 ? 30.608 71.993 26.870 1.00 112.86 139 ARG D N 1
ATOM 13019 C CA . ARG D 1 141 ? 30.129 71.002 27.828 1.00 109.37 139 ARG D CA 1
ATOM 13020 C C . ARG D 1 141 ? 29.062 71.596 28.739 1.00 108.73 139 ARG D C 1
ATOM 13021 O O . ARG D 1 141 ? 27.967 71.038 28.878 1.00 113.27 139 ARG D O 1
ATOM 13028 N N . ALA D 1 142 ? 29.371 72.727 29.378 1.00 107.48 140 ALA D N 1
ATOM 13029 C CA . ALA D 1 142 ? 28.408 73.374 30.261 1.00 109.78 140 ALA D CA 1
ATOM 13030 C C . ALA D 1 142 ? 27.060 73.543 29.573 1.00 110.82 140 ALA D C 1
ATOM 13031 O O . ALA D 1 142 ? 26.009 73.305 30.180 1.00 114.76 140 ALA D O 1
ATOM 13038 N N . ALA D 1 143 ? 27.070 73.946 28.301 1.00 112.28 141 ALA D N 1
ATOM 13039 C CA . ALA D 1 143 ? 25.825 74.065 27.552 1.00 115.44 141 ALA D CA 1
ATOM 13040 C C . ALA D 1 143 ? 25.114 72.721 27.460 1.00 118.75 141 ALA D C 1
ATOM 13041 O O . ALA D 1 143 ? 23.913 72.619 27.734 1.00 120.73 141 ALA D O 1
ATOM 13048 N N . SER D 1 144 ? 25.843 71.670 27.080 1.00 116.82 142 SER D N 1
ATOM 13049 C CA . SER D 1 144 ? 25.228 70.352 26.988 1.00 116.23 142 SER D CA 1
ATOM 13050 C C . SER D 1 144 ? 24.693 69.890 28.336 1.00 113.37 142 SER D C 1
ATOM 13051 O O . SER D 1 144 ? 23.756 69.085 28.389 1.00 115.11 142 SER D O 1
ATOM 13059 N N . LYS D 1 145 ? 25.275 70.378 29.436 1.00 108.80 143 LYS D N 1
ATOM 13060 C CA . LYS D 1 145 ? 24.746 70.049 30.753 1.00 107.75 143 LYS D CA 1
ATOM 13061 C C . LYS D 1 145 ? 23.335 70.592 30.929 1.00 110.73 143 LYS D C 1
ATOM 13062 O O . LYS D 1 145 ? 22.507 69.964 31.601 1.00 112.69 143 LYS D O 1
ATOM 13066 N N . VAL D 1 146 ? 23.042 71.748 30.332 1.00 113.91 144 VAL D N 1
ATOM 13067 C CA . VAL D 1 146 ? 21.693 72.300 30.401 1.00 115.47 144 VAL D CA 1
ATOM 13068 C C . VAL D 1 146 ? 20.696 71.340 29.763 1.00 130.77 144 VAL D C 1
ATOM 13069 O O . VAL D 1 146 ? 19.634 71.054 30.329 1.00 135.64 144 VAL D O 1
ATOM 13082 N N . GLN D 1 147 ? 21.022 70.832 28.571 1.00 137.64 145 GLN D N 1
ATOM 13083 C CA . GLN D 1 147 ? 20.116 69.929 27.869 1.00 141.46 145 GLN D CA 1
ATOM 13084 C C . GLN D 1 147 ? 19.657 68.792 28.773 1.00 141.80 145 GLN D C 1
ATOM 13085 O O . GLN D 1 147 ? 18.465 68.471 28.835 1.00 144.30 145 GLN D O 1
ATOM 13099 N N . GLN D 1 148 ? 20.599 68.174 29.489 1.00 143.72 146 GLN D N 1
ATOM 13100 C CA . GLN D 1 148 ? 20.273 67.006 30.299 1.00 145.69 146 GLN D CA 1
ATOM 13101 C C . GLN D 1 148 ? 19.203 67.325 31.335 1.00 144.85 146 GLN D C 1
ATOM 13102 O O . GLN D 1 148 ? 18.305 66.511 31.581 1.00 146.37 146 GLN D O 1
ATOM 13109 N N . GLU D 1 149 ? 19.276 68.504 31.950 1.00 140.08 147 GLU D N 1
ATOM 13110 C CA . GLU D 1 149 ? 18.368 68.836 33.040 1.00 133.97 147 GLU D CA 1
ATOM 13111 C C . GLU D 1 149 ? 17.074 69.484 32.568 1.00 131.24 147 GLU D C 1
ATOM 13112 O O . GLU D 1 149 ? 16.041 69.330 33.229 1.00 130.87 147 GLU D O 1
ATOM 13119 N N . GLN D 1 150 ? 17.098 70.205 31.451 1.00 127.79 148 GLN D N 1
ATOM 13120 C CA . GLN D 1 150 ? 15.909 70.891 30.943 1.00 127.30 148 GLN D CA 1
ATOM 13121 C C . GLN D 1 150 ? 16.000 70.995 29.431 1.00 126.78 148 GLN D C 1
ATOM 13122 O O . GLN D 1 150 ? 16.328 72.051 28.878 1.00 126.83 148 GLN D O 1
ATOM 13126 N N . PRO D 1 151 ? 15.703 69.911 28.723 1.00 125.41 149 PRO D N 1
ATOM 13127 C CA . PRO D 1 151 ? 15.764 69.936 27.260 1.00 125.39 149 PRO D CA 1
ATOM 13128 C C . PRO D 1 151 ? 14.526 70.593 26.662 1.00 128.61 149 PRO D C 1
ATOM 13129 O O . PRO D 1 151 ? 13.527 70.846 27.337 1.00 125.13 149 PRO D O 1
ATOM 13140 N N . GLY D 1 152 ? 14.618 70.866 25.365 1.00 135.47 150 GLY D N 1
ATOM 13141 C CA . GLY D 1 152 ? 13.497 71.456 24.641 1.00 143.05 150 GLY D CA 1
ATOM 13142 C C . GLY D 1 152 ? 12.957 72.716 25.274 1.00 147.68 150 GLY D C 1
ATOM 13143 O O . GLY D 1 152 ? 11.744 72.959 25.239 1.00 148.56 150 GLY D O 1
ATOM 13147 N N . SER D 1 153 ? 13.834 73.534 25.847 1.00 153.25 151 SER D N 1
ATOM 13148 C CA . SER D 1 153 ? 13.434 74.735 26.560 1.00 154.92 151 SER D CA 1
ATOM 13149 C C . SER D 1 153 ? 14.095 75.958 25.942 1.00 156.21 151 SER D C 1
ATOM 13150 O O . SER D 1 153 ? 15.158 75.867 25.322 1.00 155.88 151 SER D O 1
ATOM 13158 N N . ASN D 1 154 ? 13.438 77.110 26.107 1.00 156.77 152 ASN D N 1
ATOM 13159 C CA . ASN D 1 154 ? 14.014 78.368 25.644 1.00 155.27 152 ASN D CA 1
ATOM 13160 C C . ASN D 1 154 ? 15.439 78.542 26.155 1.00 153.35 152 ASN D C 1
ATOM 13161 O O . ASN D 1 154 ? 16.309 79.043 25.433 1.00 152.41 152 ASN D O 1
ATOM 13165 N N . LEU D 1 155 ? 15.697 78.141 27.404 1.00 149.10 153 LEU D N 1
ATOM 13166 C CA . LEU D 1 155 ? 17.065 78.156 27.912 1.00 144.43 153 LEU D CA 1
ATOM 13167 C C . LEU D 1 155 ? 17.964 77.262 27.070 1.00 141.71 153 LEU D C 1
ATOM 13168 O O . LEU D 1 155 ? 19.089 77.644 26.724 1.00 139.78 153 LEU D O 1
ATOM 13172 N N . ALA D 1 156 ? 17.476 76.071 26.720 1.00 142.76 154 ALA D N 1
ATOM 13173 C CA . ALA D 1 156 ? 18.259 75.151 25.905 1.00 147.73 154 ALA D CA 1
ATOM 13174 C C . ALA D 1 156 ? 18.664 75.781 24.580 1.00 153.79 154 ALA D C 1
ATOM 13175 O O . ALA D 1 156 ? 19.772 75.542 24.085 1.00 156.38 154 ALA D O 1
ATOM 13182 N N . LYS D 1 157 ? 17.778 76.584 23.985 1.00 158.62 155 LYS D N 1
ATOM 13183 C CA . LYS D 1 157 ? 18.077 77.190 22.691 1.00 166.12 155 LYS D CA 1
ATOM 13184 C C . LYS D 1 157 ? 19.385 77.973 22.736 1.00 171.37 155 LYS D C 1
ATOM 13185 O O . LYS D 1 157 ? 20.200 77.885 21.810 1.00 171.51 155 LYS D O 1
ATOM 13189 N N . ALA D 1 158 ? 19.600 78.746 23.802 1.00 175.63 156 ALA D N 1
ATOM 13190 C CA . ALA D 1 158 ? 20.840 79.505 23.930 1.00 180.82 156 ALA D CA 1
ATOM 13191 C C . ALA D 1 158 ? 22.051 78.584 23.858 1.00 187.39 156 ALA D C 1
ATOM 13192 O O . ALA D 1 158 ? 22.993 78.834 23.098 1.00 193.53 156 ALA D O 1
ATOM 13199 N N . ALA D 1 159 ? 22.043 77.507 24.648 1.00 186.39 157 ALA D N 1
ATOM 13200 C CA . ALA D 1 159 ? 23.150 76.558 24.619 1.00 186.08 157 ALA D CA 1
ATOM 13201 C C . ALA D 1 159 ? 23.356 75.996 23.219 1.00 184.55 157 ALA D C 1
ATOM 13202 O O . ALA D 1 159 ? 24.496 75.854 22.761 1.00 184.11 157 ALA D O 1
ATOM 13209 N N . GLN D 1 160 ? 22.267 75.659 22.525 1.00 183.04 158 GLN D N 1
ATOM 13210 C CA . GLN D 1 160 ? 22.384 75.222 21.137 1.00 180.24 158 GLN D CA 1
ATOM 13211 C C . GLN D 1 160 ? 23.130 76.262 20.311 1.00 179.57 158 GLN D C 1
ATOM 13212 O O . GLN D 1 160 ? 24.114 75.948 19.632 1.00 184.23 158 GLN D O 1
ATOM 13219 N N . GLU D 1 161 ? 22.670 77.514 20.361 1.00 168.19 159 GLU D N 1
ATOM 13220 C CA . GLU D 1 161 ? 23.406 78.601 19.728 1.00 162.28 159 GLU D CA 1
ATOM 13221 C C . GLU D 1 161 ? 24.812 78.709 20.304 1.00 151.16 159 GLU D C 1
ATOM 13222 O O . GLU D 1 161 ? 25.794 78.822 19.562 1.00 152.56 159 GLU D O 1
ATOM 13226 N N . ILE D 1 162 ? 24.927 78.674 21.635 1.00 144.28 160 ILE D N 1
ATOM 13227 C CA . ILE D 1 162 ? 26.240 78.755 22.272 1.00 135.87 160 ILE D CA 1
ATOM 13228 C C . ILE D 1 162 ? 27.166 77.688 21.703 1.00 128.28 160 ILE D C 1
ATOM 13229 O O . ILE D 1 162 ? 28.305 77.970 21.312 1.00 129.27 160 ILE D O 1
ATOM 13233 N N . MET D 1 163 ? 26.689 76.442 21.652 1.00 121.63 161 MET D N 1
ATOM 13234 C CA . MET D 1 163 ? 27.448 75.381 20.997 1.00 118.79 161 MET D CA 1
ATOM 13235 C C . MET D 1 163 ? 27.767 75.757 19.556 1.00 118.12 161 MET D C 1
ATOM 13236 O O . MET D 1 163 ? 28.906 75.608 19.096 1.00 118.57 161 MET D O 1
ATOM 13240 N N . ARG D 1 164 ? 26.764 76.249 18.826 1.00 121.00 162 ARG D N 1
ATOM 13241 C CA . ARG D 1 164 ? 26.966 76.614 17.430 1.00 126.72 162 ARG D CA 1
ATOM 13242 C C . ARG D 1 164 ? 27.949 77.770 17.305 1.00 135.31 162 ARG D C 1
ATOM 13243 O O . ARG D 1 164 ? 28.927 77.693 16.553 1.00 138.71 162 ARG D O 1
ATOM 13247 N N . GLN D 1 165 ? 27.703 78.859 18.039 1.00 140.96 163 GLN D N 1
ATOM 13248 C CA . GLN D 1 165 ? 28.605 80.002 17.978 1.00 146.34 163 GLN D CA 1
ATOM 13249 C C . GLN D 1 165 ? 29.993 79.641 18.488 1.00 147.61 163 GLN D C 1
ATOM 13250 O O . GLN D 1 165 ? 30.992 80.184 18.004 1.00 150.80 163 GLN D O 1
ATOM 13254 N N . ALA D 1 166 ? 30.078 78.735 19.464 1.00 142.91 164 ALA D N 1
ATOM 13255 C CA . ALA D 1 166 ? 31.378 78.248 19.910 1.00 142.76 164 ALA D CA 1
ATOM 13256 C C . ALA D 1 166 ? 32.077 77.479 18.797 1.00 144.22 164 ALA D C 1
ATOM 13257 O O . ALA D 1 166 ? 33.241 77.744 18.475 1.00 147.85 164 ALA D O 1
ATOM 13264 N N . SER D 1 167 ? 31.378 76.515 18.196 1.00 142.31 165 SER D N 1
ATOM 13265 C CA . SER D 1 167 ? 31.957 75.764 17.088 1.00 141.75 165 SER D CA 1
ATOM 13266 C C . SER D 1 167 ? 32.405 76.701 15.973 1.00 143.48 165 SER D C 1
ATOM 13267 O O . SER D 1 167 ? 33.535 76.605 15.480 1.00 145.97 165 SER D O 1
ATOM 13275 N N . ARG D 1 168 ? 31.523 77.613 15.556 1.00 141.93 166 ARG D N 1
ATOM 13276 C CA . ARG D 1 168 ? 31.919 78.645 14.603 1.00 143.60 166 ARG D CA 1
ATOM 13277 C C . ARG D 1 168 ? 33.121 79.423 15.122 1.00 143.74 166 ARG D C 1
ATOM 13278 O O . ARG D 1 168 ? 34.081 79.675 14.385 1.00 146.20 166 ARG D O 1
ATOM 13282 N N . ALA D 1 169 ? 33.086 79.809 16.399 1.00 139.95 167 ALA D N 1
ATOM 13283 C CA . ALA D 1 169 ? 34.208 80.531 16.988 1.00 139.27 167 ALA D CA 1
ATOM 13284 C C . ALA D 1 169 ? 35.476 79.689 16.951 1.00 135.12 167 ALA D C 1
ATOM 13285 O O . ALA D 1 169 ? 36.549 80.175 16.573 1.00 138.23 167 ALA D O 1
ATOM 13292 N N . ALA D 1 170 ? 35.373 78.416 17.345 1.00 129.91 168 ALA D N 1
ATOM 13293 C CA . ALA D 1 170 ? 36.533 77.532 17.312 1.00 129.13 168 ALA D CA 1
ATOM 13294 C C . ALA D 1 170 ? 37.010 77.315 15.882 1.00 129.06 168 ALA D C 1
ATOM 13295 O O . ALA D 1 170 ? 38.194 77.498 15.575 1.00 129.56 168 ALA D O 1
ATOM 13302 N N . GLU D 1 171 ? 36.098 76.919 14.990 1.00 132.00 169 GLU D N 1
ATOM 13303 C CA . GLU D 1 171 ? 36.471 76.695 13.598 1.00 138.56 169 GLU D CA 1
ATOM 13304 C C . GLU D 1 171 ? 37.127 77.936 13.006 1.00 148.33 169 GLU D C 1
ATOM 13305 O O . GLU D 1 171 ? 38.168 77.848 12.345 1.00 151.22 169 GLU D O 1
ATOM 13309 N N . GLU D 1 172 ? 36.528 79.109 13.231 1.00 154.96 170 GLU D N 1
ATOM 13310 C CA . GLU D 1 172 ? 37.164 80.350 12.804 1.00 158.46 170 GLU D CA 1
ATOM 13311 C C . GLU D 1 172 ? 38.502 80.538 13.506 1.00 159.22 170 GLU D C 1
ATOM 13312 O O . GLU D 1 172 ? 39.492 80.933 12.878 1.00 161.39 170 GLU D O 1
ATOM 13324 N N . ALA D 1 173 ? 38.553 80.259 14.812 1.00 155.54 171 ALA D N 1
ATOM 13325 C CA . ALA D 1 173 ? 39.822 80.325 15.528 1.00 156.76 171 ALA D CA 1
ATOM 13326 C C . ALA D 1 173 ? 40.839 79.374 14.913 1.00 159.11 171 ALA D C 1
ATOM 13327 O O . ALA D 1 173 ? 42.037 79.676 14.870 1.00 165.23 171 ALA D O 1
ATOM 13334 N N . ALA D 1 174 ? 40.380 78.217 14.431 1.00 157.79 172 ALA D N 1
ATOM 13335 C CA . ALA D 1 174 ? 41.256 77.336 13.670 1.00 163.25 172 ALA D CA 1
ATOM 13336 C C . ALA D 1 174 ? 41.554 77.922 12.297 1.00 169.02 172 ALA D C 1
ATOM 13337 O O . ALA D 1 174 ? 42.672 77.789 11.786 1.00 172.93 172 ALA D O 1
ATOM 13344 N N . ARG D 1 175 ? 40.563 78.575 11.684 1.00 170.36 173 ARG D N 1
ATOM 13345 C CA . ARG D 1 175 ? 40.781 79.198 10.384 1.00 173.57 173 ARG D CA 1
ATOM 13346 C C . ARG D 1 175 ? 41.821 80.306 10.474 1.00 179.58 173 ARG D C 1
ATOM 13347 O O . ARG D 1 175 ? 42.688 80.426 9.601 1.00 186.48 173 ARG D O 1
ATOM 13351 N N . ARG D 1 176 ? 41.751 81.130 11.523 1.00 177.59 174 ARG D N 1
ATOM 13352 C CA . ARG D 1 176 ? 42.722 82.205 11.684 1.00 179.92 174 ARG D CA 1
ATOM 13353 C C . ARG D 1 176 ? 44.139 81.649 11.750 1.00 182.22 174 ARG D C 1
ATOM 13354 O O . ARG D 1 176 ? 45.035 82.110 11.034 1.00 186.51 174 ARG D O 1
ATOM 13363 N N . ALA D 1 177 ? 44.364 80.653 12.609 1.00 178.14 175 ALA D N 1
ATOM 13364 C CA . ALA D 1 177 ? 45.657 79.986 12.633 1.00 180.46 175 ALA D CA 1
ATOM 13365 C C . ALA D 1 177 ? 45.914 79.214 11.348 1.00 180.55 175 ALA D C 1
ATOM 13366 O O . ALA D 1 177 ? 47.076 78.989 10.993 1.00 183.37 175 ALA D O 1
ATOM 13373 N N . LYS D 1 178 ? 44.856 78.810 10.644 1.00 177.97 176 LYS D N 1
ATOM 13374 C CA . LYS D 1 178 ? 45.032 78.097 9.386 1.00 178.27 176 LYS D CA 1
ATOM 13375 C C . LYS D 1 178 ? 45.698 78.989 8.345 1.00 179.85 176 LYS D C 1
ATOM 13376 O O . LYS D 1 178 ? 46.710 78.611 7.744 1.00 181.40 176 LYS D O 1
ATOM 13380 N N . GLU D 1 179 ? 45.142 80.182 8.117 1.00 182.33 177 GLU D N 1
ATOM 13381 C CA . GLU D 1 179 ? 45.786 81.132 7.217 1.00 182.80 177 GLU D CA 1
ATOM 13382 C C . GLU D 1 179 ? 47.200 81.463 7.680 1.00 187.65 177 GLU D C 1
ATOM 13383 O O . GLU D 1 179 ? 48.086 81.698 6.851 1.00 186.92 177 GLU D O 1
ATOM 13387 N N . THR D 1 180 ? 47.430 81.484 8.994 1.00 188.53 178 THR D N 1
ATOM 13388 C CA . THR D 1 180 ? 48.766 81.761 9.509 1.00 190.89 178 THR D CA 1
ATOM 13389 C C . THR D 1 180 ? 49.759 80.694 9.065 1.00 203.19 178 THR D C 1
ATOM 13390 O O . THR D 1 180 ? 50.862 81.007 8.604 1.00 212.34 178 THR D O 1
ATOM 13401 N N . LEU D 1 181 ? 49.381 79.420 9.197 1.00 198.55 179 LEU D N 1
ATOM 13402 C CA . LEU D 1 181 ? 50.304 78.336 8.877 1.00 198.92 179 LEU D CA 1
ATOM 13403 C C . LEU D 1 181 ? 50.776 78.415 7.430 1.00 200.47 179 LEU D C 1
ATOM 13404 O O . LEU D 1 181 ? 51.927 78.085 7.125 1.00 203.02 179 LEU D O 1
ATOM 13408 N N . GLU D 1 182 ? 49.898 78.841 6.518 1.00 191.26 180 GLU D N 1
ATOM 13409 C CA . GLU D 1 182 ? 50.304 78.980 5.123 1.00 182.89 180 GLU D CA 1
ATOM 13410 C C . GLU D 1 182 ? 51.399 80.028 4.976 1.00 179.66 180 GLU D C 1
ATOM 13411 O O . GLU D 1 182 ? 52.371 79.825 4.239 1.00 172.13 180 GLU D O 1
ATOM 13418 N N . LYS D 1 183 ? 51.261 81.156 5.673 1.00 184.03 181 LYS D N 1
ATOM 13419 C CA . LYS D 1 183 ? 52.308 82.168 5.645 1.00 193.93 181 LYS D CA 1
ATOM 13420 C C . LYS D 1 183 ? 53.568 81.691 6.356 1.00 214.12 181 LYS D C 1
ATOM 13421 O O . LYS D 1 183 ? 54.673 82.130 6.018 1.00 226.43 181 LYS D O 1
ATOM 13431 N N . ALA D 1 184 ? 53.427 80.796 7.336 1.00 218.16 182 ALA D N 1
ATOM 13432 C CA . ALA D 1 184 ? 54.583 80.368 8.117 1.00 221.39 182 ALA D CA 1
ATOM 13433 C C . ALA D 1 184 ? 55.487 79.441 7.314 1.00 219.57 182 ALA D C 1
ATOM 13434 O O . ALA D 1 184 ? 56.717 79.527 7.415 1.00 222.56 182 ALA D O 1
ATOM 13441 N N . GLU D 1 185 ? 54.900 78.543 6.518 1.00 211.77 183 GLU D N 1
ATOM 13442 C CA . GLU D 1 185 ? 55.709 77.648 5.697 1.00 206.25 183 GLU D CA 1
ATOM 13443 C C . GLU D 1 185 ? 56.577 78.439 4.728 1.00 209.37 183 GLU D C 1
ATOM 13444 O O . GLU D 1 185 ? 57.742 78.093 4.499 1.00 216.60 183 GLU D O 1
ATOM 13448 N N . LYS D 1 186 ? 56.023 79.506 4.146 1.00 204.02 184 LYS D N 1
ATOM 13449 C CA . LYS D 1 186 ? 56.827 80.394 3.316 1.00 209.55 184 LYS D CA 1
ATOM 13450 C C . LYS D 1 186 ? 57.739 81.268 4.166 1.00 206.79 184 LYS D C 1
ATOM 13451 O O . LYS D 1 186 ? 58.843 81.616 3.732 1.00 214.58 184 LYS D O 1
ATOM 13455 N N . ASP D 1 187 ? 57.305 81.624 5.379 1.00 202.55 185 ASP D N 1
ATOM 13456 C CA . ASP D 1 187 ? 58.141 82.438 6.255 1.00 201.97 185 ASP D CA 1
ATOM 13457 C C . ASP D 1 187 ? 59.350 81.660 6.760 1.00 204.83 185 ASP D C 1
ATOM 13458 O O . ASP D 1 187 ? 60.423 82.243 6.950 1.00 201.56 185 ASP D O 1
ATOM 13462 N N . GLY D 1 188 ? 59.196 80.359 6.996 1.00 209.84 186 GLY D N 1
ATOM 13463 C CA . GLY D 1 188 ? 60.336 79.511 7.282 1.00 215.53 186 GLY D CA 1
ATOM 13464 C C . GLY D 1 188 ? 60.848 79.546 8.703 1.00 208.97 186 GLY D C 1
ATOM 13465 O O . GLY D 1 188 ? 62.044 79.332 8.924 1.00 205.93 186 GLY D O 1
ATOM 13469 N N . ASP D 1 189 ? 59.977 79.808 9.679 1.00 207.56 187 ASP D N 1
ATOM 13470 C CA . ASP D 1 189 ? 60.344 79.775 11.092 1.00 206.68 187 ASP D CA 1
ATOM 13471 C C . ASP D 1 189 ? 59.684 78.568 11.747 1.00 203.92 187 ASP D C 1
ATOM 13472 O O . ASP D 1 189 ? 58.529 78.650 12.190 1.00 202.83 187 ASP D O 1
ATOM 13476 N N . PRO D 1 190 ? 60.367 77.423 11.831 1.00 199.93 188 PRO D N 1
ATOM 13477 C CA . PRO D 1 190 ? 59.737 76.246 12.455 1.00 198.59 188 PRO D CA 1
ATOM 13478 C C . PRO D 1 190 ? 59.186 76.510 13.845 1.00 203.89 188 PRO D C 1
ATOM 13479 O O . PRO D 1 190 ? 58.152 75.938 14.210 1.00 206.61 188 PRO D O 1
ATOM 13490 N N . GLU D 1 191 ? 59.848 77.358 14.637 1.00 206.34 189 GLU D N 1
ATOM 13491 C CA . GLU D 1 191 ? 59.311 77.708 15.947 1.00 206.35 189 GLU D CA 1
ATOM 13492 C C . GLU D 1 191 ? 57.895 78.259 15.824 1.00 205.01 189 GLU D C 1
ATOM 13493 O O . GLU D 1 191 ? 57.039 77.992 16.674 1.00 204.15 189 GLU D O 1
ATOM 13497 N N . THR D 1 192 ? 57.629 79.023 14.763 1.00 202.87 190 THR D N 1
ATOM 13498 C CA . THR D 1 192 ? 56.290 79.556 14.543 1.00 198.57 190 THR D CA 1
ATOM 13499 C C . THR D 1 192 ? 55.281 78.439 14.305 1.00 191.43 190 THR D C 1
ATOM 13500 O O . THR D 1 192 ? 54.190 78.434 14.887 1.00 187.87 190 THR D O 1
ATOM 13511 N N . ALA D 1 193 ? 55.634 77.475 13.452 1.00 180.32 191 ALA D N 1
ATOM 13512 C CA . ALA D 1 193 ? 54.654 76.506 12.974 1.00 167.10 191 ALA D CA 1
ATOM 13513 C C . ALA D 1 193 ? 54.129 75.630 14.105 1.00 156.48 191 ALA D C 1
ATOM 13514 O O . ALA D 1 193 ? 52.914 75.448 14.247 1.00 147.22 191 ALA D O 1
ATOM 13521 N N . LEU D 1 194 ? 55.031 75.075 14.917 1.00 159.51 192 LEU D N 1
ATOM 13522 C CA . LEU D 1 194 ? 54.634 74.084 15.914 1.00 165.04 192 LEU D CA 1
ATOM 13523 C C . LEU D 1 194 ? 53.487 74.589 16.781 1.00 180.14 192 LEU D C 1
ATOM 13524 O O . LEU D 1 194 ? 52.514 73.870 17.028 1.00 183.23 192 LEU D O 1
ATOM 13528 N N . LYS D 1 195 ? 53.591 75.830 17.266 1.00 191.49 193 LYS D N 1
ATOM 13529 C CA . LYS D 1 195 ? 52.497 76.408 18.040 1.00 188.92 193 LYS D CA 1
ATOM 13530 C C . LYS D 1 195 ? 51.312 76.755 17.149 1.00 187.13 193 LYS D C 1
ATOM 13531 O O . LYS D 1 195 ? 50.164 76.720 17.604 1.00 185.09 193 LYS D O 1
ATOM 13535 N N . ALA D 1 196 ? 51.571 77.094 15.885 1.00 180.04 194 ALA D N 1
ATOM 13536 C CA . ALA D 1 196 ? 50.479 77.348 14.953 1.00 171.35 194 ALA D CA 1
ATOM 13537 C C . ALA D 1 196 ? 49.699 76.072 14.668 1.00 159.43 194 ALA D C 1
ATOM 13538 O O . ALA D 1 196 ? 48.462 76.082 14.663 1.00 157.39 194 ALA D O 1
ATOM 13545 N N . VAL D 1 197 ? 50.404 74.963 14.438 1.00 153.17 195 VAL D N 1
ATOM 13546 C CA . VAL D 1 197 ? 49.735 73.707 14.124 1.00 146.55 195 VAL D CA 1
ATOM 13547 C C . VAL D 1 197 ? 49.045 73.146 15.361 1.00 141.68 195 VAL D C 1
ATOM 13548 O O . VAL D 1 197 ? 47.843 72.853 15.341 1.00 140.76 195 VAL D O 1
ATOM 13552 N N . GLU D 1 198 ? 49.794 72.987 16.457 1.00 139.14 196 GLU D N 1
ATOM 13553 C CA . GLU D 1 198 ? 49.235 72.398 17.669 1.00 131.07 196 GLU D CA 1
ATOM 13554 C C . GLU D 1 198 ? 47.943 73.090 18.080 1.00 128.33 196 GLU D C 1
ATOM 13555 O O . GLU D 1 198 ? 47.011 72.442 18.570 1.00 127.79 196 GLU D O 1
ATOM 13559 N N . THR D 1 199 ? 47.871 74.410 17.899 1.00 129.73 197 THR D N 1
ATOM 13560 C CA . THR D 1 199 ? 46.621 75.119 18.144 1.00 131.87 197 THR D CA 1
ATOM 13561 C C . THR D 1 199 ? 45.476 74.470 17.380 1.00 133.25 197 THR D C 1
ATOM 13562 O O . THR D 1 199 ? 44.377 74.292 17.919 1.00 132.24 197 THR D O 1
ATOM 13573 N N . VAL D 1 200 ? 45.718 74.109 16.118 1.00 135.24 198 VAL D N 1
ATOM 13574 C CA . VAL D 1 200 ? 44.684 73.470 15.310 1.00 133.81 198 VAL D CA 1
ATOM 13575 C C . VAL D 1 200 ? 44.288 72.132 15.922 1.00 128.35 198 VAL D C 1
ATOM 13576 O O . VAL D 1 200 ? 43.099 71.836 16.091 1.00 127.71 198 VAL D O 1
ATOM 13589 N N . VAL D 1 201 ? 45.279 71.302 16.260 1.00 123.08 199 VAL D N 1
ATOM 13590 C CA . VAL D 1 201 ? 44.998 70.010 16.888 1.00 113.61 199 VAL D CA 1
ATOM 13591 C C . VAL D 1 201 ? 44.069 70.198 18.080 1.00 112.39 199 VAL D C 1
ATOM 13592 O O . VAL D 1 201 ? 42.962 69.651 18.125 1.00 114.88 199 VAL D O 1
ATOM 13605 N N . LYS D 1 202 ? 44.520 70.969 19.074 1.00 108.82 200 LYS D N 1
ATOM 13606 C CA . LYS D 1 202 ? 43.673 71.269 20.224 1.00 104.52 200 LYS D CA 1
ATOM 13607 C C . LYS D 1 202 ? 42.307 71.770 19.775 1.00 102.75 200 LYS D C 1
ATOM 13608 O O . LYS D 1 202 ? 41.275 71.369 20.327 1.00 101.17 200 LYS D O 1
ATOM 13612 N N . VAL D 1 203 ? 42.282 72.650 18.773 1.00 101.55 201 VAL D N 1
ATOM 13613 C CA . VAL D 1 203 ? 41.017 73.037 18.156 1.00 102.18 201 VAL D CA 1
ATOM 13614 C C . VAL D 1 203 ? 40.294 71.802 17.635 1.00 102.57 201 VAL D C 1
ATOM 13615 O O . VAL D 1 203 ? 39.102 71.600 17.895 1.00 102.22 201 VAL D O 1
ATOM 13619 N N . ALA D 1 204 ? 41.010 70.954 16.892 1.00 104.37 202 ALA D N 1
ATOM 13620 C CA . ALA D 1 204 ? 40.407 69.737 16.361 1.00 110.02 202 ALA D CA 1
ATOM 13621 C C . ALA D 1 204 ? 39.894 68.846 17.486 1.00 121.33 202 ALA D C 1
ATOM 13622 O O . ALA D 1 204 ? 38.737 68.411 17.472 1.00 124.43 202 ALA D O 1
ATOM 13629 N N . ARG D 1 205 ? 40.747 68.563 18.474 1.00 128.85 203 ARG D N 1
ATOM 13630 C CA . ARG D 1 205 ? 40.340 67.699 19.577 1.00 129.00 203 ARG D CA 1
ATOM 13631 C C . ARG D 1 205 ? 39.116 68.258 20.290 1.00 126.74 203 ARG D C 1
ATOM 13632 O O . ARG D 1 205 ? 38.236 67.501 20.716 1.00 125.55 203 ARG D O 1
ATOM 13636 N N . ALA D 1 206 ? 39.041 69.583 20.430 1.00 125.39 204 ALA D N 1
ATOM 13637 C CA . ALA D 1 206 ? 37.880 70.192 21.066 1.00 126.93 204 ALA D CA 1
ATOM 13638 C C . ALA D 1 206 ? 36.618 69.959 20.245 1.00 128.06 204 ALA D C 1
ATOM 13639 O O . ALA D 1 206 ? 35.547 69.687 20.802 1.00 130.85 204 ALA D O 1
ATOM 13646 N N . LEU D 1 207 ? 36.725 70.053 18.918 1.00 128.24 205 LEU D N 1
ATOM 13647 C CA . LEU D 1 207 ? 35.542 69.971 18.066 1.00 125.59 205 LEU D CA 1
ATOM 13648 C C . LEU D 1 207 ? 34.844 68.624 18.217 1.00 122.11 205 LEU D C 1
ATOM 13649 O O . LEU D 1 207 ? 33.618 68.561 18.362 1.00 120.54 205 LEU D O 1
ATOM 13653 N N . ASN D 1 208 ? 35.607 67.529 18.174 1.00 119.50 206 ASN D N 1
ATOM 13654 C CA . ASN D 1 208 ? 35.014 66.218 18.409 1.00 117.37 206 ASN D CA 1
ATOM 13655 C C . ASN D 1 208 ? 34.333 66.168 19.769 1.00 114.08 206 ASN D C 1
ATOM 13656 O O . ASN D 1 208 ? 33.160 65.795 19.879 1.00 112.50 206 ASN D O 1
ATOM 13667 N N . GLN D 1 209 ? 35.070 66.521 20.826 1.00 115.18 207 GLN D N 1
ATOM 13668 C CA . GLN D 1 209 ? 34.487 66.541 22.162 1.00 117.14 207 GLN D CA 1
ATOM 13669 C C . GLN D 1 209 ? 33.164 67.292 22.162 1.00 121.57 207 GLN D C 1
ATOM 13670 O O . GLN D 1 209 ? 32.223 66.909 22.866 1.00 119.05 207 GLN D O 1
ATOM 13677 N N . ILE D 1 210 ? 33.071 68.361 21.370 1.00 129.23 208 ILE D N 1
ATOM 13678 C CA . ILE D 1 210 ? 31.808 69.074 21.228 1.00 140.09 208 ILE D CA 1
ATOM 13679 C C . ILE D 1 210 ? 30.780 68.196 20.525 1.00 154.27 208 ILE D C 1
ATOM 13680 O O . ILE D 1 210 ? 29.670 67.986 21.028 1.00 159.24 208 ILE D O 1
ATOM 13684 N N . ALA D 1 211 ? 31.135 67.663 19.353 1.00 162.62 209 ALA D N 1
ATOM 13685 C CA . ALA D 1 211 ? 30.177 66.890 18.570 1.00 161.49 209 ALA D CA 1
ATOM 13686 C C . ALA D 1 211 ? 29.654 65.694 19.354 1.00 159.61 209 ALA D C 1
ATOM 13687 O O . ALA D 1 211 ? 28.447 65.421 19.351 1.00 161.08 209 ALA D O 1
ATOM 13694 N N . THR D 1 212 ? 30.546 64.965 20.030 1.00 152.34 210 THR D N 1
ATOM 13695 C CA . THR D 1 212 ? 30.119 63.788 20.777 1.00 141.75 210 THR D CA 1
ATOM 13696 C C . THR D 1 212 ? 29.196 64.171 21.925 1.00 141.67 210 THR D C 1
ATOM 13697 O O . THR D 1 212 ? 28.243 63.448 22.237 1.00 146.76 210 THR D O 1
ATOM 13708 N N . MET D 1 213 ? 29.469 65.306 22.575 1.00 139.21 211 MET D N 1
ATOM 13709 C CA . MET D 1 213 ? 28.639 65.732 23.696 1.00 141.07 211 MET D CA 1
ATOM 13710 C C . MET D 1 213 ? 27.192 65.944 23.272 1.00 142.02 211 MET D C 1
ATOM 13711 O O . MET D 1 213 ? 26.275 65.717 24.069 1.00 143.77 211 MET D O 1
ATOM 13715 N N . ALA D 1 214 ? 26.967 66.372 22.032 1.00 144.39 212 ALA D N 1
ATOM 13716 C CA . ALA D 1 214 ? 25.625 66.598 21.515 1.00 147.64 212 ALA D CA 1
ATOM 13717 C C . ALA D 1 214 ? 25.153 65.488 20.584 1.00 149.27 212 ALA D C 1
ATOM 13718 O O . ALA D 1 214 ? 24.000 65.517 20.141 1.00 151.11 212 ALA D O 1
ATOM 13725 N N . GLY D 1 215 ? 26.011 64.522 20.272 1.00 144.92 213 GLY D N 1
ATOM 13726 C CA . GLY D 1 215 ? 25.609 63.375 19.478 1.00 139.00 213 GLY D CA 1
ATOM 13727 C C . GLY D 1 215 ? 25.208 63.692 18.055 1.00 133.25 213 GLY D C 1
ATOM 13728 O O . GLY D 1 215 ? 24.258 63.092 17.536 1.00 131.02 213 GLY D O 1
ATOM 13732 N N . SER D 1 216 ? 25.909 64.614 17.405 1.00 130.85 214 SER D N 1
ATOM 13733 C CA . SER D 1 216 ? 25.623 64.978 16.023 1.00 131.16 214 SER D CA 1
ATOM 13734 C C . SER D 1 216 ? 26.680 64.363 15.114 1.00 132.54 214 SER D C 1
ATOM 13735 O O . SER D 1 216 ? 27.868 64.690 15.226 1.00 135.78 214 SER D O 1
ATOM 13743 N N . GLU D 1 217 ? 26.248 63.473 14.218 1.00 131.92 215 GLU D N 1
ATOM 13744 C CA . GLU D 1 217 ? 27.181 62.863 13.278 1.00 131.66 215 GLU D CA 1
ATOM 13745 C C . GLU D 1 217 ? 27.744 63.900 12.314 1.00 135.54 215 GLU D C 1
ATOM 13746 O O . GLU D 1 217 ? 28.932 63.859 11.975 1.00 138.40 215 GLU D O 1
ATOM 13753 N N . GLU D 1 218 ? 26.906 64.839 11.867 1.00 130.72 216 GLU D N 1
ATOM 13754 C CA . GLU D 1 218 ? 27.365 65.847 10.918 1.00 127.12 216 GLU D CA 1
ATOM 13755 C C . GLU D 1 218 ? 28.428 66.744 11.537 1.00 120.42 216 GLU D C 1
ATOM 13756 O O . GLU D 1 218 ? 29.431 67.068 10.891 1.00 119.61 216 GLU D O 1
ATOM 13760 N N . ALA D 1 219 ? 28.223 67.165 12.789 1.00 115.30 217 ALA D N 1
ATOM 13761 C CA . ALA D 1 219 ? 29.258 67.918 13.487 1.00 113.04 217 ALA D CA 1
ATOM 13762 C C . ALA D 1 219 ? 30.562 67.134 13.527 1.00 109.26 217 ALA D C 1
ATOM 13763 O O . ALA D 1 219 ? 31.649 67.709 13.398 1.00 109.08 217 ALA D O 1
ATOM 13770 N N . GLN D 1 220 ? 30.472 65.814 13.698 1.00 109.89 218 GLN D N 1
ATOM 13771 C CA . GLN D 1 220 ? 31.667 64.979 13.689 1.00 113.59 218 GLN D CA 1
ATOM 13772 C C . GLN D 1 220 ? 32.419 65.110 12.369 1.00 117.31 218 GLN D C 1
ATOM 13773 O O . GLN D 1 220 ? 33.622 65.394 12.355 1.00 119.21 218 GLN D O 1
ATOM 13777 N N . GLU D 1 221 ? 31.729 64.903 11.242 1.00 120.46 219 GLU D N 1
ATOM 13778 C CA . GLU D 1 221 ? 32.411 64.932 9.951 1.00 123.61 219 GLU D CA 1
ATOM 13779 C C . GLU D 1 221 ? 33.145 66.253 9.751 1.00 124.79 219 GLU D C 1
ATOM 13780 O O . GLU D 1 221 ? 34.317 66.272 9.359 1.00 123.84 219 GLU D O 1
ATOM 13792 N N . ARG D 1 222 ? 32.462 67.373 9.994 1.00 126.24 220 ARG D N 1
ATOM 13793 C CA . ARG D 1 222 ? 33.130 68.667 9.930 1.00 122.50 220 ARG D CA 1
ATOM 13794 C C . ARG D 1 222 ? 34.410 68.642 10.755 1.00 115.87 220 ARG D C 1
ATOM 13795 O O . ARG D 1 222 ? 35.487 69.010 10.271 1.00 114.25 220 ARG D O 1
ATOM 13799 N N . ALA D 1 223 ? 34.311 68.189 12.007 1.00 110.39 221 ALA D N 1
ATOM 13800 C CA . ALA D 1 223 ? 35.507 67.981 12.814 1.00 110.91 221 ALA D CA 1
ATOM 13801 C C . ALA D 1 223 ? 36.471 67.020 12.128 1.00 110.29 221 ALA D C 1
ATOM 13802 O O . ALA D 1 223 ? 37.687 67.243 12.128 1.00 113.60 221 ALA D O 1
ATOM 13809 N N . ALA D 1 224 ? 35.947 65.940 11.542 1.00 109.60 222 ALA D N 1
ATOM 13810 C CA . ALA D 1 224 ? 36.804 64.995 10.832 1.00 112.50 222 ALA D CA 1
ATOM 13811 C C . ALA D 1 224 ? 37.549 65.685 9.696 1.00 118.98 222 ALA D C 1
ATOM 13812 O O . ALA D 1 224 ? 38.766 65.523 9.546 1.00 121.53 222 ALA D O 1
ATOM 13819 N N . ARG D 1 225 ? 36.831 66.461 8.879 1.00 123.69 223 ARG D N 1
ATOM 13820 C CA . ARG D 1 225 ? 37.485 67.208 7.810 1.00 126.54 223 ARG D CA 1
ATOM 13821 C C . ARG D 1 225 ? 38.566 68.121 8.370 1.00 126.50 223 ARG D C 1
ATOM 13822 O O . ARG D 1 225 ? 39.643 68.258 7.778 1.00 129.25 223 ARG D O 1
ATOM 13832 N N . VAL D 1 226 ? 38.295 68.753 9.514 1.00 120.88 224 VAL D N 1
ATOM 13833 C CA . VAL D 1 226 ? 39.296 69.592 10.168 1.00 116.34 224 VAL D CA 1
ATOM 13834 C C . VAL D 1 226 ? 40.529 68.767 10.516 1.00 116.98 224 VAL D C 1
ATOM 13835 O O . VAL D 1 226 ? 41.654 69.090 10.118 1.00 116.85 224 VAL D O 1
ATOM 13848 N N . ALA D 1 227 ? 40.327 67.684 11.269 1.00 118.82 225 ALA D N 1
ATOM 13849 C CA . ALA D 1 227 ? 41.442 66.941 11.844 1.00 124.69 225 ALA D CA 1
ATOM 13850 C C . ALA D 1 227 ? 42.452 66.518 10.785 1.00 133.61 225 ALA D C 1
ATOM 13851 O O . ALA D 1 227 ? 43.663 66.692 10.961 1.00 135.81 225 ALA D O 1
ATOM 13858 N N . SER D 1 228 ? 41.972 65.953 9.675 1.00 140.99 226 SER D N 1
ATOM 13859 C CA . SER D 1 228 ? 42.884 65.345 8.713 1.00 144.72 226 SER D CA 1
ATOM 13860 C C . SER D 1 228 ? 43.843 66.370 8.121 1.00 148.46 226 SER D C 1
ATOM 13861 O O . SER D 1 228 ? 45.018 66.064 7.887 1.00 151.44 226 SER D O 1
ATOM 13869 N N . GLU D 1 229 ? 43.363 67.587 7.857 1.00 144.83 227 GLU D N 1
ATOM 13870 C CA . GLU D 1 229 ? 44.255 68.619 7.341 1.00 144.35 227 GLU D CA 1
ATOM 13871 C C . GLU D 1 229 ? 45.417 68.852 8.301 1.00 140.37 227 GLU D C 1
ATOM 13872 O O . GLU D 1 229 ? 46.565 69.012 7.872 1.00 142.43 227 GLU D O 1
ATOM 13884 N N . ALA D 1 230 ? 45.139 68.856 9.609 1.00 135.32 228 ALA D N 1
ATOM 13885 C CA . ALA D 1 230 ? 46.205 68.990 10.595 1.00 131.83 228 ALA D CA 1
ATOM 13886 C C . ALA D 1 230 ? 47.251 67.895 10.429 1.00 128.65 228 ALA D C 1
ATOM 13887 O O . ALA D 1 230 ? 48.456 68.159 10.512 1.00 129.60 228 ALA D O 1
ATOM 13894 N N . ALA D 1 231 ? 46.810 66.654 10.203 1.00 124.40 229 ALA D N 1
ATOM 13895 C CA . ALA D 1 231 ? 47.752 65.558 9.998 1.00 125.29 229 ALA D CA 1
ATOM 13896 C C . ALA D 1 231 ? 48.744 65.897 8.893 1.00 128.00 229 ALA D C 1
ATOM 13897 O O . ALA D 1 231 ? 49.960 65.752 9.063 1.00 132.24 229 ALA D O 1
ATOM 13904 N N . ARG D 1 232 ? 48.238 66.359 7.747 1.00 128.19 230 ARG D N 1
ATOM 13905 C CA . ARG D 1 232 ? 49.124 66.826 6.689 1.00 130.98 230 ARG D CA 1
ATOM 13906 C C . ARG D 1 232 ? 49.991 67.981 7.176 1.00 130.59 230 ARG D C 1
ATOM 13907 O O . ARG D 1 232 ? 51.191 68.033 6.881 1.00 133.26 230 ARG D O 1
ATOM 13914 N N . LEU D 1 233 ? 49.400 68.919 7.922 1.00 125.58 231 LEU D N 1
ATOM 13915 C CA . LEU D 1 233 ? 50.179 70.014 8.488 1.00 123.31 231 LEU D CA 1
ATOM 13916 C C . LEU D 1 233 ? 51.322 69.478 9.342 1.00 123.68 231 LEU D C 1
ATOM 13917 O O . LEU D 1 233 ? 52.478 69.885 9.183 1.00 128.53 231 LEU D O 1
ATOM 13933 N N . ALA D 1 234 ? 51.013 68.557 10.260 1.00 122.99 232 ALA D N 1
ATOM 13934 C CA . ALA D 1 234 ? 52.060 67.907 11.040 1.00 126.24 232 ALA D CA 1
ATOM 13935 C C . ALA D 1 234 ? 53.141 67.345 10.124 1.00 131.05 232 ALA D C 1
ATOM 13936 O O . ALA D 1 234 ? 54.339 67.525 10.369 1.00 132.77 232 ALA D O 1
ATOM 13943 N N . GLU D 1 235 ? 52.730 66.664 9.050 1.00 133.39 233 GLU D N 1
ATOM 13944 C CA . GLU D 1 235 ? 53.695 66.146 8.087 1.00 137.24 233 GLU D CA 1
ATOM 13945 C C . GLU D 1 235 ? 54.424 67.280 7.378 1.00 145.41 233 GLU D C 1
ATOM 13946 O O . GLU D 1 235 ? 55.646 67.225 7.198 1.00 148.54 233 GLU D O 1
ATOM 13950 N N . ARG D 1 236 ? 53.687 68.311 6.959 1.00 145.37 234 ARG D N 1
ATOM 13951 C CA . ARG D 1 236 ? 54.315 69.477 6.348 1.00 146.86 234 ARG D CA 1
ATOM 13952 C C . ARG D 1 236 ? 55.351 70.077 7.285 1.00 146.57 234 ARG D C 1
ATOM 13953 O O . ARG D 1 236 ? 56.490 70.351 6.886 1.00 150.38 234 ARG D O 1
ATOM 13974 N N . VAL D 1 237 ? 54.961 70.287 8.544 1.00 142.00 235 VAL D N 1
ATOM 13975 C CA . VAL D 1 237 ? 55.904 70.724 9.570 1.00 140.42 235 VAL D CA 1
ATOM 13976 C C . VAL D 1 237 ? 57.092 69.774 9.630 1.00 140.87 235 VAL D C 1
ATOM 13977 O O . VAL D 1 237 ? 58.253 70.192 9.540 1.00 145.60 235 VAL D O 1
ATOM 13990 N N . LEU D 1 238 ? 56.816 68.477 9.781 1.00 139.82 236 LEU D N 1
ATOM 13991 C CA . LEU D 1 238 ? 57.892 67.499 9.896 1.00 142.31 236 LEU D CA 1
ATOM 13992 C C . LEU D 1 238 ? 58.781 67.511 8.659 1.00 148.25 236 LEU D C 1
ATOM 13993 O O . LEU D 1 238 ? 60.003 67.355 8.763 1.00 150.03 236 LEU D O 1
ATOM 13997 N N . GLU D 1 239 ? 58.185 67.687 7.476 1.00 151.31 237 GLU D N 1
ATOM 13998 C CA . GLU D 1 239 ? 58.986 67.804 6.263 1.00 154.37 237 GLU D CA 1
ATOM 13999 C C . GLU D 1 239 ? 59.906 69.015 6.337 1.00 158.15 237 GLU D C 1
ATOM 14000 O O . GLU D 1 239 ? 61.089 68.930 5.988 1.00 162.17 237 GLU D O 1
ATOM 14004 N N . LEU D 1 240 ? 59.379 70.155 6.792 1.00 154.49 238 LEU D N 1
ATOM 14005 C CA . LEU D 1 240 ? 60.222 71.326 7.003 1.00 152.64 238 LEU D CA 1
ATOM 14006 C C . LEU D 1 240 ? 61.265 71.056 8.079 1.00 151.02 238 LEU D C 1
ATOM 14007 O O . LEU D 1 240 ? 62.445 71.385 7.909 1.00 151.84 238 LEU D O 1
ATOM 14023 N N . ALA D 1 241 ? 60.851 70.448 9.193 1.00 150.87 239 ALA D N 1
ATOM 14024 C CA . ALA D 1 241 ? 61.798 70.131 10.255 1.00 153.08 239 ALA D CA 1
ATOM 14025 C C . ALA D 1 241 ? 62.907 69.219 9.748 1.00 157.00 239 ALA D C 1
ATOM 14026 O O . ALA D 1 241 ? 64.084 69.422 10.069 1.00 154.36 239 ALA D O 1
ATOM 14033 N N . GLU D 1 242 ? 62.552 68.206 8.955 1.00 164.16 240 GLU D N 1
ATOM 14034 C CA . GLU D 1 242 ? 63.564 67.315 8.399 1.00 178.16 240 GLU D CA 1
ATOM 14035 C C . GLU D 1 242 ? 64.420 68.034 7.364 1.00 196.05 240 GLU D C 1
ATOM 14036 O O . GLU D 1 242 ? 65.646 67.875 7.346 1.00 201.99 240 GLU D O 1
ATOM 14040 N N . LYS D 1 243 ? 63.793 68.826 6.490 1.00 207.13 241 LYS D N 1
ATOM 14041 C CA . LYS D 1 243 ? 64.552 69.557 5.479 1.00 211.98 241 LYS D CA 1
ATOM 14042 C C . LYS D 1 243 ? 65.485 70.572 6.129 1.00 213.02 241 LYS D C 1
ATOM 14043 O O . LYS D 1 243 ? 66.662 70.673 5.767 1.00 216.42 241 LYS D O 1
ATOM 14047 N N . GLN D 1 244 ? 64.973 71.334 7.091 1.00 196.93 242 GLN D N 1
ATOM 14048 C CA . GLN D 1 244 ? 65.796 72.240 7.890 1.00 184.38 242 GLN D CA 1
ATOM 14049 C C . GLN D 1 244 ? 66.907 71.449 8.577 1.00 180.89 242 GLN D C 1
ATOM 14050 O O . GLN D 1 244 ? 68.091 71.686 8.341 1.00 181.17 242 GLN D O 1
ATOM 14064 N N . ASP D 1 246 ? 66.269 69.773 12.129 1.00 182.91 244 ASP D N 1
ATOM 14065 C CA . ASP D 1 246 ? 66.076 70.143 13.527 1.00 180.93 244 ASP D CA 1
ATOM 14066 C C . ASP D 1 246 ? 65.321 69.030 14.251 1.00 176.76 244 ASP D C 1
ATOM 14067 O O . ASP D 1 246 ? 64.113 69.132 14.466 1.00 173.40 244 ASP D O 1
ATOM 14076 N N . PRO D 1 247 ? 66.040 67.963 14.608 1.00 176.53 245 PRO D N 1
ATOM 14077 C CA . PRO D 1 247 ? 65.391 66.844 15.314 1.00 174.74 245 PRO D CA 1
ATOM 14078 C C . PRO D 1 247 ? 64.497 67.245 16.477 1.00 173.86 245 PRO D C 1
ATOM 14079 O O . PRO D 1 247 ? 63.385 66.716 16.603 1.00 173.05 245 PRO D O 1
ATOM 14090 N N . GLU D 1 248 ? 64.954 68.157 17.339 1.00 174.49 246 GLU D N 1
ATOM 14091 C CA . GLU D 1 248 ? 64.186 68.501 18.531 1.00 173.06 246 GLU D CA 1
ATOM 14092 C C . GLU D 1 248 ? 62.745 68.852 18.185 1.00 169.15 246 GLU D C 1
ATOM 14093 O O . GLU D 1 248 ? 61.808 68.399 18.851 1.00 167.27 246 GLU D O 1
ATOM 14097 N N . VAL D 1 249 ? 62.549 69.658 17.141 1.00 163.76 247 VAL D N 1
ATOM 14098 C CA . VAL D 1 249 ? 61.199 69.994 16.705 1.00 151.60 247 VAL D CA 1
ATOM 14099 C C . VAL D 1 249 ? 60.488 68.760 16.166 1.00 141.14 247 VAL D C 1
ATOM 14100 O O . VAL D 1 249 ? 59.290 68.565 16.402 1.00 137.12 247 VAL D O 1
ATOM 14113 N N . ALA D 1 250 ? 61.211 67.911 15.433 1.00 140.68 248 ALA D N 1
ATOM 14114 C CA . ALA D 1 250 ? 60.590 66.756 14.794 1.00 139.96 248 ALA D CA 1
ATOM 14115 C C . ALA D 1 250 ? 59.836 65.898 15.802 1.00 143.64 248 ALA D C 1
ATOM 14116 O O . ALA D 1 250 ? 58.691 65.497 15.561 1.00 140.82 248 ALA D O 1
ATOM 14123 N N . ARG D 1 251 ? 60.467 65.598 16.940 1.00 148.85 249 ARG D N 1
ATOM 14124 C CA . ARG D 1 251 ? 59.817 64.767 17.949 1.00 151.36 249 ARG D CA 1
ATOM 14125 C C . ARG D 1 251 ? 58.455 65.335 18.330 1.00 160.36 249 ARG D C 1
ATOM 14126 O O . ARG D 1 251 ? 57.489 64.586 18.513 1.00 161.88 249 ARG D O 1
ATOM 14130 N N . ARG D 1 252 ? 58.359 66.660 18.457 1.00 168.65 250 ARG D N 1
ATOM 14131 C CA . ARG D 1 252 ? 57.060 67.282 18.683 1.00 167.84 250 ARG D CA 1
ATOM 14132 C C . ARG D 1 252 ? 56.117 67.003 17.520 1.00 165.52 250 ARG D C 1
ATOM 14133 O O . ARG D 1 252 ? 54.941 66.681 17.728 1.00 163.52 250 ARG D O 1
ATOM 14140 N N . ALA D 1 253 ? 56.617 67.119 16.287 1.00 163.12 251 ALA D N 1
ATOM 14141 C CA . ALA D 1 253 ? 55.796 66.800 15.125 1.00 161.02 251 ALA D CA 1
ATOM 14142 C C . ALA D 1 253 ? 55.266 65.376 15.209 1.00 157.12 251 ALA D C 1
ATOM 14143 O O . ALA D 1 253 ? 54.088 65.125 14.930 1.00 160.34 251 ALA D O 1
ATOM 14150 N N . ARG D 1 254 ? 56.122 64.428 15.600 1.00 158.00 252 ARG D N 1
ATOM 14151 C CA . ARG D 1 254 ? 55.676 63.048 15.744 1.00 162.19 252 ARG D CA 1
ATOM 14152 C C . ARG D 1 254 ? 54.670 62.912 16.880 1.00 167.38 252 ARG D C 1
ATOM 14153 O O . ARG D 1 254 ? 53.723 62.122 16.787 1.00 168.28 252 ARG D O 1
ATOM 14157 N N . GLU D 1 255 ? 54.858 63.672 17.962 1.00 172.71 253 GLU D N 1
ATOM 14158 C CA . GLU D 1 255 ? 53.902 63.639 19.063 1.00 170.48 253 GLU D CA 1
ATOM 14159 C C . GLU D 1 255 ? 52.512 64.036 18.583 1.00 167.79 253 GLU D C 1
ATOM 14160 O O . GLU D 1 255 ? 51.526 63.338 18.848 1.00 165.52 253 GLU D O 1
ATOM 14164 N N . LEU D 1 256 ? 52.415 65.159 17.867 1.00 157.17 254 LEU D N 1
ATOM 14165 C CA . LEU D 1 256 ? 51.131 65.576 17.315 1.00 145.41 254 LEU D CA 1
ATOM 14166 C C . LEU D 1 256 ? 50.578 64.519 16.368 1.00 140.20 254 LEU D C 1
ATOM 14167 O O . LEU D 1 256 ? 49.361 64.308 16.301 1.00 137.74 254 LEU D O 1
ATOM 14183 N N . GLN D 1 257 ? 51.461 63.842 15.629 1.00 136.11 255 GLN D N 1
ATOM 14184 C CA . GLN D 1 257 ? 51.034 62.711 14.812 1.00 135.46 255 GLN D CA 1
ATOM 14185 C C . GLN D 1 257 ? 50.316 61.673 15.665 1.00 137.11 255 GLN D C 1
ATOM 14186 O O . GLN D 1 257 ? 49.231 61.200 15.307 1.00 141.43 255 GLN D O 1
ATOM 14190 N N . GLU D 1 258 ? 50.908 61.304 16.804 1.00 135.34 256 GLU D N 1
ATOM 14191 C CA . GLU D 1 258 ? 50.224 60.408 17.730 1.00 133.21 256 GLU D CA 1
ATOM 14192 C C . GLU D 1 258 ? 48.914 61.023 18.205 1.00 126.20 256 GLU D C 1
ATOM 14193 O O . GLU D 1 258 ? 47.868 60.365 18.205 1.00 123.70 256 GLU D O 1
ATOM 14205 N N . LYS D 1 259 ? 48.958 62.292 18.619 1.00 121.15 257 LYS D N 1
ATOM 14206 C CA . LYS D 1 259 ? 47.771 62.952 19.148 1.00 112.99 257 LYS D CA 1
ATOM 14207 C C . LYS D 1 259 ? 46.580 62.783 18.212 1.00 107.67 257 LYS D C 1
ATOM 14208 O O . LYS D 1 259 ? 45.496 62.369 18.637 1.00 108.01 257 LYS D O 1
ATOM 14212 N N . VAL D 1 260 ? 46.771 63.082 16.925 1.00 103.44 258 VAL D N 1
ATOM 14213 C CA . VAL D 1 260 ? 45.649 63.092 15.991 1.00 100.88 258 VAL D CA 1
ATOM 14214 C C . VAL D 1 260 ? 45.057 61.696 15.832 1.00 101.70 258 VAL D C 1
ATOM 14215 O O . VAL D 1 260 ? 43.837 61.537 15.701 1.00 100.77 258 VAL D O 1
ATOM 14228 N N . LEU D 1 261 ? 45.905 60.664 15.826 1.00 102.75 259 LEU D N 1
ATOM 14229 C CA . LEU D 1 261 ? 45.403 59.312 15.596 1.00 105.29 259 LEU D CA 1
ATOM 14230 C C . LEU D 1 261 ? 44.381 58.921 16.657 1.00 106.36 259 LEU D C 1
ATOM 14231 O O . LEU D 1 261 ? 43.322 58.368 16.334 1.00 103.44 259 LEU D O 1
ATOM 14247 N N . ASP D 1 262 ? 44.671 59.208 17.925 1.00 112.20 260 ASP D N 1
ATOM 14248 C CA . ASP D 1 262 ? 43.635 59.136 18.945 1.00 111.69 260 ASP D CA 1
ATOM 14249 C C . ASP D 1 262 ? 42.447 60.008 18.560 1.00 110.30 260 ASP D C 1
ATOM 14250 O O . ASP D 1 262 ? 41.289 59.587 18.656 1.00 113.57 260 ASP D O 1
ATOM 14259 N N . ILE D 1 263 ? 42.723 61.238 18.118 1.00 105.82 261 ILE D N 1
ATOM 14260 C CA . ILE D 1 263 ? 41.653 62.174 17.791 1.00 103.37 261 ILE D CA 1
ATOM 14261 C C . ILE D 1 263 ? 40.725 61.569 16.746 1.00 103.10 261 ILE D C 1
ATOM 14262 O O . ILE D 1 263 ? 39.506 61.491 16.942 1.00 105.60 261 ILE D O 1
ATOM 14272 N N . LEU D 1 264 ? 41.288 61.128 15.619 1.00 100.07 262 LEU D N 1
ATOM 14273 C CA . LEU D 1 264 ? 40.481 60.455 14.608 1.00 94.59 262 LEU D CA 1
ATOM 14274 C C . LEU D 1 264 ? 39.823 59.204 15.178 1.00 90.18 262 LEU D C 1
ATOM 14275 O O . LEU D 1 264 ? 38.621 58.982 14.993 1.00 89.76 262 LEU D O 1
ATOM 14291 N N . LEU D 1 265 ? 40.601 58.366 15.870 1.00 89.27 263 LEU D N 1
ATOM 14292 C CA . LEU D 1 265 ? 40.036 57.154 16.456 1.00 88.98 263 LEU D CA 1
ATOM 14293 C C . LEU D 1 265 ? 38.858 57.488 17.360 1.00 89.94 263 LEU D C 1
ATOM 14294 O O . LEU D 1 265 ? 37.797 56.860 17.278 1.00 86.20 263 LEU D O 1
ATOM 14310 N N . ASP D 1 266 ? 39.034 58.473 18.241 1.00 96.76 264 ASP D N 1
ATOM 14311 C CA . ASP D 1 266 ? 37.962 58.839 19.158 1.00 100.62 264 ASP D CA 1
ATOM 14312 C C . ASP D 1 266 ? 36.700 59.223 18.398 1.00 97.01 264 ASP D C 1
ATOM 14313 O O . ASP D 1 266 ? 35.595 58.804 18.767 1.00 97.40 264 ASP D O 1
ATOM 14322 N N . ILE D 1 267 ? 36.840 60.015 17.333 1.00 91.40 265 ILE D N 1
ATOM 14323 C CA . ILE D 1 267 ? 35.703 60.283 16.457 1.00 85.16 265 ILE D CA 1
ATOM 14324 C C . ILE D 1 267 ? 35.186 58.979 15.862 1.00 77.94 265 ILE D C 1
ATOM 14325 O O . ILE D 1 267 ? 33.979 58.712 15.853 1.00 74.81 265 ILE D O 1
ATOM 14341 N N . LEU D 1 268 ? 36.097 58.151 15.345 1.00 78.64 266 LEU D N 1
ATOM 14342 C CA . LEU D 1 268 ? 35.707 56.882 14.742 1.00 80.03 266 LEU D CA 1
ATOM 14343 C C . LEU D 1 268 ? 34.878 56.054 15.715 1.00 80.24 266 LEU D C 1
ATOM 14344 O O . LEU D 1 268 ? 33.755 55.642 15.406 1.00 74.17 266 LEU D O 1
ATOM 14351 N N . GLU D 1 269 ? 35.426 55.801 16.906 1.00 85.88 267 GLU D N 1
ATOM 14352 C CA . GLU D 1 269 ? 34.640 55.190 17.969 1.00 87.91 267 GLU D CA 1
ATOM 14353 C C . GLU D 1 269 ? 33.292 55.883 18.110 1.00 88.76 267 GLU D C 1
ATOM 14354 O O . GLU D 1 269 ? 32.248 55.229 18.221 1.00 90.81 267 GLU D O 1
ATOM 14361 N N . GLN D 1 270 ? 33.296 57.217 18.095 1.00 89.15 268 GLN D N 1
ATOM 14362 C CA . GLN D 1 270 ? 32.080 57.963 18.394 1.00 86.16 268 GLN D CA 1
ATOM 14363 C C . GLN D 1 270 ? 31.011 57.732 17.334 1.00 79.65 268 GLN D C 1
ATOM 14364 O O . GLN D 1 270 ? 29.875 57.361 17.652 1.00 77.06 268 GLN D O 1
ATOM 14378 N N . ILE D 1 271 ? 31.342 57.990 16.065 1.00 78.41 269 ILE D N 1
ATOM 14379 C CA . ILE D 1 271 ? 30.377 57.767 14.990 1.00 80.30 269 ILE D CA 1
ATOM 14380 C C . ILE D 1 271 ? 29.764 56.383 15.129 1.00 85.68 269 ILE D C 1
ATOM 14381 O O . ILE D 1 271 ? 28.538 56.218 15.154 1.00 89.37 269 ILE D O 1
ATOM 14391 N N . LEU D 1 272 ? 30.619 55.364 15.224 1.00 86.68 270 LEU D N 1
ATOM 14392 C CA . LEU D 1 272 ? 30.144 54.007 15.448 1.00 86.37 270 LEU D CA 1
ATOM 14393 C C . LEU D 1 272 ? 29.243 53.939 16.671 1.00 89.20 270 LEU D C 1
ATOM 14394 O O . LEU D 1 272 ? 28.123 53.422 16.605 1.00 88.87 270 LEU D O 1
ATOM 14410 N N . GLN D 1 273 ? 29.734 54.436 17.807 1.00 96.22 271 GLN D N 1
ATOM 14411 C CA . GLN D 1 273 ? 28.930 54.494 19.022 1.00 99.53 271 GLN D CA 1
ATOM 14412 C C . GLN D 1 273 ? 27.520 54.980 18.714 1.00 102.99 271 GLN D C 1
ATOM 14413 O O . GLN D 1 273 ? 26.532 54.363 19.125 1.00 108.24 271 GLN D O 1
ATOM 14427 N N . THR D 1 274 ? 27.412 56.087 17.976 1.00 100.88 272 THR D N 1
ATOM 14428 C CA . THR D 1 274 ? 26.101 56.594 17.587 1.00 98.90 272 THR D CA 1
ATOM 14429 C C . THR D 1 274 ? 25.391 55.610 16.665 1.00 94.85 272 THR D C 1
ATOM 14430 O O . THR D 1 274 ? 24.230 55.252 16.894 1.00 95.49 272 THR D O 1
ATOM 14441 N N . ALA D 1 275 ? 26.082 55.159 15.613 1.00 92.96 273 ALA D N 1
ATOM 14442 C CA . ALA D 1 275 ? 25.460 54.281 14.626 1.00 94.74 273 ALA D CA 1
ATOM 14443 C C . ALA D 1 275 ? 24.924 53.009 15.271 1.00 94.20 273 ALA D C 1
ATOM 14444 O O . ALA D 1 275 ? 23.751 52.658 15.092 1.00 95.77 273 ALA D O 1
ATOM 14451 N N . THR D 1 276 ? 25.774 52.294 16.011 1.00 94.73 274 THR D N 1
ATOM 14452 C CA . THR D 1 276 ? 25.324 51.084 16.692 1.00 93.53 274 THR D CA 1
ATOM 14453 C C . THR D 1 276 ? 24.042 51.350 17.471 1.00 93.30 274 THR D C 1
ATOM 14454 O O . THR D 1 276 ? 23.069 50.596 17.368 1.00 93.51 274 THR D O 1
ATOM 14465 N N . LYS D 1 277 ? 24.029 52.426 18.263 1.00 93.62 275 LYS D N 1
ATOM 14466 C CA . LYS D 1 277 ? 22.815 52.812 18.973 1.00 93.93 275 LYS D CA 1
ATOM 14467 C C . LYS D 1 277 ? 21.626 52.881 18.023 1.00 92.41 275 LYS D C 1
ATOM 14468 O O . LYS D 1 277 ? 20.529 52.416 18.352 1.00 92.89 275 LYS D O 1
ATOM 14475 N N . ILE D 1 278 ? 21.829 53.450 16.834 1.00 93.58 276 ILE D N 1
ATOM 14476 C CA . ILE D 1 278 ? 20.754 53.529 15.848 1.00 100.69 276 ILE D CA 1
ATOM 14477 C C . ILE D 1 278 ? 20.302 52.130 15.443 1.00 111.77 276 ILE D C 1
ATOM 14478 O O . ILE D 1 278 ? 19.101 51.836 15.398 1.00 119.64 276 ILE D O 1
ATOM 14488 N N . ILE D 1 279 ? 21.256 51.245 15.141 1.00 114.69 277 ILE D N 1
ATOM 14489 C CA . ILE D 1 279 ? 20.900 49.917 14.646 1.00 116.25 277 ILE D CA 1
ATOM 14490 C C . ILE D 1 279 ? 20.014 49.192 15.651 1.00 114.88 277 ILE D C 1
ATOM 14491 O O . ILE D 1 279 ? 19.036 48.535 15.274 1.00 114.65 277 ILE D O 1
ATOM 14507 N N . ASP D 1 280 ? 20.342 49.294 16.942 1.00 112.51 278 ASP D N 1
ATOM 14508 C CA . ASP D 1 280 ? 19.532 48.649 17.968 1.00 116.82 278 ASP D CA 1
ATOM 14509 C C . ASP D 1 280 ? 18.070 49.067 17.858 1.00 123.32 278 ASP D C 1
ATOM 14510 O O . ASP D 1 280 ? 17.166 48.227 17.943 1.00 128.10 278 ASP D O 1
ATOM 14519 N N . ASP D 1 281 ? 17.821 50.363 17.656 1.00 121.94 279 ASP D N 1
ATOM 14520 C CA . ASP D 1 281 ? 16.450 50.855 17.594 1.00 124.92 279 ASP D CA 1
ATOM 14521 C C . ASP D 1 281 ? 15.767 50.459 16.292 1.00 125.55 279 ASP D C 1
ATOM 14522 O O . ASP D 1 281 ? 14.559 50.195 16.285 1.00 125.18 279 ASP D O 1
ATOM 14531 N N . ALA D 1 282 ? 16.516 50.408 15.188 1.00 125.42 280 ALA D N 1
ATOM 14532 C CA . ALA D 1 282 ? 15.932 50.010 13.913 1.00 135.36 280 ALA D CA 1
ATOM 14533 C C . ALA D 1 282 ? 15.348 48.606 13.975 1.00 146.83 280 ALA D C 1
ATOM 14534 O O . ALA D 1 282 ? 14.414 48.289 13.231 1.00 153.83 280 ALA D O 1
ATOM 14541 N N . ASN D 1 283 ? 15.874 47.758 14.854 1.00 151.52 281 ASN D N 1
ATOM 14542 C CA . ASN D 1 283 ? 15.472 46.357 14.923 1.00 157.87 281 ASN D CA 1
ATOM 14543 C C . ASN D 1 283 ? 14.498 46.077 16.054 1.00 153.93 281 ASN D C 1
ATOM 14544 O O . ASN D 1 283 ? 13.576 45.274 15.881 1.00 155.36 281 ASN D O 1
ATOM 14555 N N . LYS D 1 284 ? 14.679 46.713 17.213 1.00 141.72 282 LYS D N 1
ATOM 14556 C CA . LYS D 1 284 ? 13.594 46.766 18.186 1.00 132.79 282 LYS D CA 1
ATOM 14557 C C . LYS D 1 284 ? 12.313 47.229 17.506 1.00 128.95 282 LYS D C 1
ATOM 14558 O O . LYS D 1 284 ? 11.218 46.749 17.821 1.00 131.46 282 LYS D O 1
ATOM 14562 N N . LEU D 1 285 ? 12.440 48.155 16.551 1.00 120.62 283 LEU D N 1
ATOM 14563 C CA . LEU D 1 285 ? 11.289 48.594 15.774 1.00 118.97 283 LEU D CA 1
ATOM 14564 C C . LEU D 1 285 ? 10.864 47.537 14.764 1.00 121.23 283 LEU D C 1
ATOM 14565 O O . LEU D 1 285 ? 9.666 47.286 14.588 1.00 125.26 283 LEU D O 1
ATOM 14581 N N . LEU D 1 286 ? 11.826 46.917 14.078 1.00 126.17 284 LEU D N 1
ATOM 14582 C CA . LEU D 1 286 ? 11.478 45.949 13.044 1.00 131.56 284 LEU D CA 1
ATOM 14583 C C . LEU D 1 286 ? 10.660 44.809 13.627 1.00 143.63 284 LEU D C 1
ATOM 14584 O O . LEU D 1 286 ? 9.585 44.472 13.117 1.00 144.58 284 LEU D O 1
ATOM 14600 N N . GLU D 1 287 ? 11.161 44.199 14.701 1.00 155.23 285 GLU D N 1
ATOM 14601 C CA . GLU D 1 287 ? 10.431 43.118 15.350 1.00 157.28 285 GLU D CA 1
ATOM 14602 C C . GLU D 1 287 ? 8.990 43.522 15.627 1.00 157.56 285 GLU D C 1
ATOM 14603 O O . GLU D 1 287 ? 8.062 42.739 15.392 1.00 159.39 285 GLU D O 1
ATOM 14615 N N . LYS D 1 288 ? 8.781 44.750 16.108 1.00 152.13 286 LYS D N 1
ATOM 14616 C CA . LYS D 1 288 ? 7.422 45.249 16.294 1.00 151.78 286 LYS D CA 1
ATOM 14617 C C . LYS D 1 288 ? 6.698 45.379 14.959 1.00 150.71 286 LYS D C 1
ATOM 14618 O O . LYS D 1 288 ? 5.520 45.018 14.844 1.00 157.16 286 LYS D O 1
ATOM 14622 N N . LEU D 1 289 ? 7.385 45.899 13.938 1.00 144.37 287 LEU D N 1
ATOM 14623 C CA . LEU D 1 289 ? 6.782 46.009 12.615 1.00 142.16 287 LEU D CA 1
ATOM 14624 C C . LEU D 1 289 ? 6.335 44.645 12.106 1.00 141.33 287 LEU D C 1
ATOM 14625 O O . LEU D 1 289 ? 5.219 44.492 11.595 1.00 147.06 287 LEU D O 1
ATOM 14629 N N . ARG D 1 290 ? 7.199 43.638 12.238 1.00 133.34 288 ARG D N 1
ATOM 14630 C CA . ARG D 1 290 ? 6.835 42.289 11.822 1.00 128.46 288 ARG D CA 1
ATOM 14631 C C . ARG D 1 290 ? 5.714 41.736 12.691 1.00 123.17 288 ARG D C 1
ATOM 14632 O O . ARG D 1 290 ? 4.734 41.181 12.181 1.00 124.21 288 ARG D O 1
ATOM 14636 N N . ARG D 1 291 ? 5.836 41.884 14.013 1.00 119.95 289 ARG D N 1
ATOM 14637 C CA . ARG D 1 291 ? 4.844 41.312 14.915 1.00 120.15 289 ARG D CA 1
ATOM 14638 C C . ARG D 1 291 ? 3.493 42.003 14.782 1.00 124.73 289 ARG D C 1
ATOM 14639 O O . ARG D 1 291 ? 2.451 41.348 14.911 1.00 127.31 289 ARG D O 1
ATOM 14643 N N . SER D 1 292 ? 3.488 43.304 14.517 1.00 126.95 290 SER D N 1
ATOM 14644 C CA . SER D 1 292 ? 2.241 44.053 14.473 1.00 130.39 290 SER D CA 1
ATOM 14645 C C . SER D 1 292 ? 1.318 43.513 13.389 1.00 132.85 290 SER D C 1
ATOM 14646 O O . SER D 1 292 ? 1.763 43.119 12.306 1.00 130.87 290 SER D O 1
ATOM 14650 N N . GLU D 1 293 ? 0.014 43.502 13.687 1.00 140.87 291 GLU D N 1
ATOM 14651 C CA . GLU D 1 293 ? -0.962 43.018 12.716 1.00 151.21 291 GLU D CA 1
ATOM 14652 C C . GLU D 1 293 ? -0.968 43.890 11.466 1.00 156.08 291 GLU D C 1
ATOM 14653 O O . GLU D 1 293 ? -0.885 43.383 10.341 1.00 154.36 291 GLU D O 1
ATOM 14665 N N . ARG D 1 294 ? -1.067 45.205 11.643 1.00 164.72 292 ARG D N 1
ATOM 14666 C CA . ARG D 1 294 ? -1.061 46.154 10.540 1.00 167.71 292 ARG D CA 1
ATOM 14667 C C . ARG D 1 294 ? 0.191 47.021 10.608 1.00 168.30 292 ARG D C 1
ATOM 14668 O O . ARG D 1 294 ? 0.746 47.256 11.685 1.00 166.86 292 ARG D O 1
ATOM 14672 N N . LYS D 1 295 ? 0.626 47.500 9.443 1.00 166.86 293 LYS D N 1
ATOM 14673 C CA . LYS D 1 295 ? 1.864 48.258 9.319 1.00 165.54 293 LYS D CA 1
ATOM 14674 C C . LYS D 1 295 ? 1.539 49.735 9.130 1.00 171.07 293 LYS D C 1
ATOM 14675 O O . LYS D 1 295 ? 0.817 50.104 8.199 1.00 178.16 293 LYS D O 1
ATOM 14679 N N . ASP D 1 296 ? 2.075 50.574 10.009 1.00 168.72 294 ASP D N 1
ATOM 14680 C CA . ASP D 1 296 ? 1.890 52.013 9.903 1.00 167.22 294 ASP D CA 1
ATOM 14681 C C . ASP D 1 296 ? 2.937 52.593 8.963 1.00 162.34 294 ASP D C 1
ATOM 14682 O O . ASP D 1 296 ? 4.137 52.490 9.257 1.00 162.36 294 ASP D O 1
ATOM 14691 N N . PRO D 1 297 ? 2.549 53.213 7.844 1.00 155.59 295 PRO D N 1
ATOM 14692 C CA . PRO D 1 297 ? 3.567 53.820 6.971 1.00 156.01 295 PRO D CA 1
ATOM 14693 C C . PRO D 1 297 ? 4.441 54.849 7.671 1.00 157.84 295 PRO D C 1
ATOM 14694 O O . PRO D 1 297 ? 5.610 54.992 7.300 1.00 161.47 295 PRO D O 1
ATOM 14705 N N . LYS D 1 298 ? 3.923 55.569 8.672 1.00 154.92 296 LYS D N 1
ATOM 14706 C CA . LYS D 1 298 ? 4.756 56.541 9.375 1.00 150.39 296 LYS D CA 1
ATOM 14707 C C . LYS D 1 298 ? 5.892 55.849 10.119 1.00 144.97 296 LYS D C 1
ATOM 14708 O O . LYS D 1 298 ? 7.043 56.301 10.070 1.00 144.54 296 LYS D O 1
ATOM 14715 N N . VAL D 1 299 ? 5.590 54.749 10.811 1.00 138.58 297 VAL D N 1
ATOM 14716 C CA . VAL D 1 299 ? 6.638 53.986 11.478 1.00 130.88 297 VAL D CA 1
ATOM 14717 C C . VAL D 1 299 ? 7.583 53.380 10.449 1.00 129.26 297 VAL D C 1
ATOM 14718 O O . VAL D 1 299 ? 8.807 53.519 10.550 1.00 125.22 297 VAL D O 1
ATOM 14731 N N . VAL D 1 300 ? 7.034 52.694 9.445 1.00 129.95 298 VAL D N 1
ATOM 14732 C CA . VAL D 1 300 ? 7.874 52.204 8.358 1.00 134.61 298 VAL D CA 1
ATOM 14733 C C . VAL D 1 300 ? 8.623 53.363 7.714 1.00 150.38 298 VAL D C 1
ATOM 14734 O O . VAL D 1 300 ? 9.820 53.260 7.416 1.00 153.71 298 VAL D O 1
ATOM 14747 N N . GLU D 1 301 ? 7.933 54.486 7.488 1.00 157.67 299 GLU D N 1
ATOM 14748 C CA . GLU D 1 301 ? 8.609 55.689 7.013 1.00 158.18 299 GLU D CA 1
ATOM 14749 C C . GLU D 1 301 ? 9.757 56.059 7.944 1.00 155.45 299 GLU D C 1
ATOM 14750 O O . GLU D 1 301 ? 10.882 56.309 7.498 1.00 154.74 299 GLU D O 1
ATOM 14759 N N . THR D 1 302 ? 9.487 56.098 9.251 1.00 148.87 300 THR D N 1
ATOM 14760 C CA . THR D 1 302 ? 10.560 56.269 10.224 1.00 137.86 300 THR D CA 1
ATOM 14761 C C . THR D 1 302 ? 11.624 55.194 10.048 1.00 136.26 300 THR D C 1
ATOM 14762 O O . THR D 1 302 ? 12.824 55.490 9.979 1.00 138.18 300 THR D O 1
ATOM 14773 N N . TYR D 1 303 ? 11.197 53.932 9.981 1.00 128.27 301 TYR D N 1
ATOM 14774 C CA . TYR D 1 303 ? 12.133 52.817 9.915 1.00 120.11 301 TYR D CA 1
ATOM 14775 C C . TYR D 1 303 ? 13.113 52.982 8.763 1.00 118.49 301 TYR D C 1
ATOM 14776 O O . TYR D 1 303 ? 14.327 52.829 8.937 1.00 118.66 301 TYR D O 1
ATOM 14794 N N . VAL D 1 304 ? 12.602 53.293 7.572 1.00 121.99 302 VAL D N 1
ATOM 14795 C CA . VAL D 1 304 ? 13.464 53.402 6.399 1.00 125.77 302 VAL D CA 1
ATOM 14796 C C . VAL D 1 304 ? 14.522 54.475 6.617 1.00 134.64 302 VAL D C 1
ATOM 14797 O O . VAL D 1 304 ? 15.722 54.234 6.439 1.00 138.60 302 VAL D O 1
ATOM 14810 N N . GLU D 1 305 ? 14.095 55.679 7.007 1.00 139.17 303 GLU D N 1
ATOM 14811 C CA . GLU D 1 305 ? 15.048 56.764 7.209 1.00 138.62 303 GLU D CA 1
ATOM 14812 C C . GLU D 1 305 ? 16.105 56.397 8.241 1.00 136.24 303 GLU D C 1
ATOM 14813 O O . GLU D 1 305 ? 17.263 56.812 8.117 1.00 136.17 303 GLU D O 1
ATOM 14820 N N . LEU D 1 306 ? 15.734 55.624 9.265 1.00 128.79 304 LEU D N 1
ATOM 14821 C CA . LEU D 1 306 ? 16.722 55.160 10.235 1.00 121.23 304 LEU D CA 1
ATOM 14822 C C . LEU D 1 306 ? 17.791 54.317 9.550 1.00 118.11 304 LEU D C 1
ATOM 14823 O O . LEU D 1 306 ? 18.992 54.526 9.756 1.00 120.50 304 LEU D O 1
ATOM 14839 N N . LEU D 1 307 ? 17.370 53.351 8.729 1.00 114.49 305 LEU D N 1
ATOM 14840 C CA . LEU D 1 307 ? 18.330 52.598 7.931 1.00 112.14 305 LEU D CA 1
ATOM 14841 C C . LEU D 1 307 ? 19.114 53.525 7.010 1.00 110.74 305 LEU D C 1
ATOM 14842 O O . LEU D 1 307 ? 20.329 53.368 6.845 1.00 110.92 305 LEU D O 1
ATOM 14858 N N . LYS D 1 308 ? 18.432 54.496 6.395 1.00 109.78 306 LYS D N 1
ATOM 14859 C CA . LYS D 1 308 ? 19.106 55.408 5.479 1.00 107.86 306 LYS D CA 1
ATOM 14860 C C . LYS D 1 308 ? 20.168 56.227 6.201 1.00 105.14 306 LYS D C 1
ATOM 14861 O O . LYS D 1 308 ? 21.257 56.457 5.662 1.00 105.53 306 LYS D O 1
ATOM 14865 N N . ARG D 1 309 ? 19.871 56.681 7.421 1.00 103.93 307 ARG D N 1
ATOM 14866 C CA . ARG D 1 309 ? 20.876 57.386 8.209 1.00 106.36 307 ARG D CA 1
ATOM 14867 C C . ARG D 1 309 ? 22.109 56.516 8.410 1.00 106.38 307 ARG D C 1
ATOM 14868 O O . ARG D 1 309 ? 23.244 56.966 8.216 1.00 106.19 307 ARG D O 1
ATOM 14889 N N . HIS D 1 310 ? 21.898 55.259 8.805 1.00 108.22 308 HIS D N 1
ATOM 14890 C CA . HIS D 1 310 ? 23.009 54.345 9.041 1.00 109.21 308 HIS D CA 1
ATOM 14891 C C . HIS D 1 310 ? 23.915 54.260 7.820 1.00 111.54 308 HIS D C 1
ATOM 14892 O O . HIS D 1 310 ? 25.143 54.355 7.935 1.00 115.17 308 HIS D O 1
ATOM 14906 N N . GLU D 1 311 ? 23.324 54.080 6.636 1.00 107.04 309 GLU D N 1
ATOM 14907 C CA . GLU D 1 311 ? 24.114 54.052 5.410 1.00 105.12 309 GLU D CA 1
ATOM 14908 C C . GLU D 1 311 ? 24.983 55.296 5.293 1.00 105.80 309 GLU D C 1
ATOM 14909 O O . GLU D 1 311 ? 26.163 55.210 4.933 1.00 109.90 309 GLU D O 1
ATOM 14921 N N . ARG D 1 312 ? 24.418 56.465 5.600 1.00 103.38 310 ARG D N 1
ATOM 14922 C CA . ARG D 1 312 ? 25.206 57.692 5.582 1.00 99.99 310 ARG D CA 1
ATOM 14923 C C . ARG D 1 312 ? 26.296 57.657 6.647 1.00 91.70 310 ARG D C 1
ATOM 14924 O O . ARG D 1 312 ? 27.437 58.060 6.393 1.00 89.89 310 ARG D O 1
ATOM 14928 N N . LEU D 1 313 ? 25.963 57.172 7.847 1.00 90.41 311 LEU D N 1
ATOM 14929 C CA . LEU D 1 313 ? 26.941 57.130 8.928 1.00 92.63 311 LEU D CA 1
ATOM 14930 C C . LEU D 1 313 ? 28.092 56.187 8.596 1.00 92.35 311 LEU D C 1
ATOM 14931 O O . LEU D 1 313 ? 29.259 56.506 8.853 1.00 91.00 311 LEU D O 1
ATOM 14947 N N . VAL D 1 314 ? 27.783 55.012 8.044 1.00 94.80 312 VAL D N 1
ATOM 14948 C CA . VAL D 1 314 ? 28.838 54.102 7.610 1.00 97.84 312 VAL D CA 1
ATOM 14949 C C . VAL D 1 314 ? 29.772 54.810 6.637 1.00 101.68 312 VAL D C 1
ATOM 14950 O O . VAL D 1 314 ? 30.997 54.635 6.687 1.00 106.17 312 VAL D O 1
ATOM 14963 N N . LYS D 1 315 ? 29.210 55.625 5.741 1.00 99.30 313 LYS D N 1
ATOM 14964 C CA . LYS D 1 315 ? 30.037 56.418 4.841 1.00 99.62 313 LYS D CA 1
ATOM 14965 C C . LYS D 1 315 ? 30.948 57.355 5.622 1.00 94.98 313 LYS D C 1
ATOM 14966 O O . LYS D 1 315 ? 32.137 57.485 5.305 1.00 93.48 313 LYS D O 1
ATOM 14970 N N . GLN D 1 316 ? 30.408 58.019 6.647 1.00 92.26 314 GLN D N 1
ATOM 14971 C CA . GLN D 1 316 ? 31.237 58.868 7.497 1.00 89.44 314 GLN D CA 1
ATOM 14972 C C . GLN D 1 316 ? 32.422 58.086 8.047 1.00 86.05 314 GLN D C 1
ATOM 14973 O O . GLN D 1 316 ? 33.580 58.491 7.885 1.00 84.91 314 GLN D O 1
ATOM 14980 N N . LEU D 1 317 ? 32.149 56.951 8.692 1.00 86.00 315 LEU D N 1
ATOM 14981 C CA . LEU D 1 317 ? 33.222 56.137 9.252 1.00 86.66 315 LEU D CA 1
ATOM 14982 C C . LEU D 1 317 ? 34.235 55.754 8.179 1.00 89.46 315 LEU D C 1
ATOM 14983 O O . LEU D 1 317 ? 35.448 55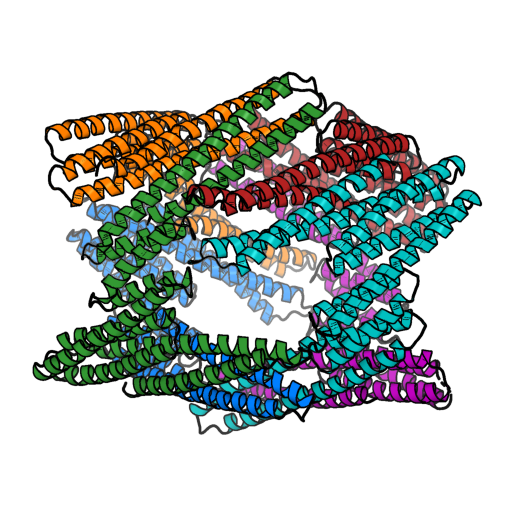.888 8.379 1.00 90.60 315 LEU D O 1
ATOM 14987 N N . LEU D 1 318 ? 33.756 55.271 7.030 1.00 89.07 316 LEU D N 1
ATOM 14988 C CA . LEU D 1 318 ? 34.665 54.895 5.953 1.00 92.21 316 LEU D CA 1
ATOM 14989 C C . LEU D 1 318 ? 35.534 56.077 5.540 1.00 99.55 316 LEU D C 1
ATOM 14990 O O . LEU D 1 318 ? 36.768 56.007 5.588 1.00 103.29 316 LEU D O 1
ATOM 15006 N N . GLU D 1 319 ? 34.900 57.172 5.113 1.00 101.69 317 GLU D N 1
ATOM 15007 C CA . GLU D 1 319 ? 35.650 58.344 4.674 1.00 101.00 317 GLU D CA 1
ATOM 15008 C C . GLU D 1 319 ? 36.692 58.740 5.711 1.00 98.79 317 GLU D C 1
ATOM 15009 O O . GLU D 1 319 ? 37.856 58.995 5.378 1.00 102.31 317 GLU D O 1
ATOM 15013 N N . ILE D 1 320 ? 36.291 58.779 6.984 1.00 90.89 318 ILE D N 1
ATOM 15014 C CA . ILE D 1 320 ? 37.234 59.100 8.052 1.00 85.80 318 ILE D CA 1
ATOM 15015 C C . ILE D 1 320 ? 38.353 58.070 8.095 1.00 79.96 318 ILE D C 1
ATOM 15016 O O . ILE D 1 320 ? 39.538 58.416 8.046 1.00 79.86 318 ILE D O 1
ATOM 15032 N N . ALA D 1 321 ? 37.994 56.787 8.200 1.00 77.44 319 ALA D N 1
ATOM 15033 C CA . ALA D 1 321 ? 38.996 55.727 8.221 1.00 76.14 319 ALA D CA 1
ATOM 15034 C C . ALA D 1 321 ? 39.994 55.899 7.084 1.00 75.02 319 ALA D C 1
ATOM 15035 O O . ALA D 1 321 ? 41.210 55.805 7.286 1.00 72.40 319 ALA D O 1
ATOM 15042 N N . LYS D 1 322 ? 39.493 56.148 5.871 1.00 79.00 320 LYS D N 1
ATOM 15043 C CA . LYS D 1 322 ? 40.380 56.471 4.759 1.00 83.47 320 LYS D CA 1
ATOM 15044 C C . LYS D 1 322 ? 41.179 57.732 5.063 1.00 88.47 320 LYS D C 1
ATOM 15045 O O . LYS D 1 322 ? 42.396 57.780 4.849 1.00 89.40 320 LYS D O 1
ATOM 15049 N N . ALA D 1 323 ? 40.506 58.770 5.567 1.00 90.47 321 ALA D N 1
ATOM 15050 C CA . ALA D 1 323 ? 41.216 59.966 6.007 1.00 94.00 321 ALA D CA 1
ATOM 15051 C C . ALA D 1 323 ? 42.206 59.629 7.115 1.00 94.91 321 ALA D C 1
ATOM 15052 O O . ALA D 1 323 ? 43.326 60.153 7.141 1.00 96.69 321 ALA D O 1
ATOM 15059 N N . HIS D 1 324 ? 41.805 58.756 8.043 1.00 95.96 322 HIS D N 1
ATOM 15060 C CA . HIS D 1 324 ? 42.730 58.269 9.061 1.00 97.30 322 HIS D CA 1
ATOM 15061 C C . HIS D 1 324 ? 43.916 57.557 8.425 1.00 99.20 322 HIS D C 1
ATOM 15062 O O . HIS D 1 324 ? 45.068 57.777 8.819 1.00 96.88 322 HIS D O 1
ATOM 15076 N N . ALA D 1 325 ? 43.652 56.704 7.435 1.00 106.22 323 ALA D N 1
ATOM 15077 C CA . ALA D 1 325 ? 44.717 55.942 6.798 1.00 108.98 323 ALA D CA 1
ATOM 15078 C C . ALA D 1 325 ? 45.778 56.866 6.216 1.00 110.07 323 ALA D C 1
ATOM 15079 O O . ALA D 1 325 ? 46.961 56.774 6.563 1.00 111.94 323 ALA D O 1
ATOM 15086 N N . GLU D 1 326 ? 45.371 57.767 5.317 1.00 108.69 324 GLU D N 1
ATOM 15087 C CA . GLU D 1 326 ? 46.324 58.695 4.719 1.00 109.11 324 GLU D CA 1
ATOM 15088 C C . GLU D 1 326 ? 47.129 59.420 5.789 1.00 105.24 324 GLU D C 1
ATOM 15089 O O . GLU D 1 326 ? 48.335 59.642 5.627 1.00 104.52 324 GLU D O 1
ATOM 15096 N N . ALA D 1 327 ? 46.479 59.800 6.891 1.00 103.68 325 ALA D N 1
ATOM 15097 C CA . ALA D 1 327 ? 47.204 60.393 8.010 1.00 103.35 325 ALA D CA 1
ATOM 15098 C C . ALA D 1 327 ? 48.291 59.449 8.508 1.00 102.29 325 ALA D C 1
ATOM 15099 O O . ALA D 1 327 ? 49.456 59.840 8.649 1.00 103.43 325 ALA D O 1
ATOM 15106 N N . VAL D 1 328 ? 47.925 58.195 8.781 1.00 102.75 326 VAL D N 1
ATOM 15107 C CA . VAL D 1 328 ? 48.917 57.192 9.159 1.00 106.81 326 VAL D CA 1
ATOM 15108 C C . VAL D 1 328 ? 49.980 57.068 8.075 1.00 114.04 326 VAL D C 1
ATOM 15109 O O . VAL D 1 328 ? 51.183 57.168 8.344 1.00 115.23 326 VAL D O 1
ATOM 15122 N N . GLU D 1 329 ? 49.549 56.846 6.829 1.00 120.96 327 GLU D N 1
ATOM 15123 C CA . GLU D 1 329 ? 50.493 56.645 5.735 1.00 133.46 327 GLU D CA 1
ATOM 15124 C C . GLU D 1 329 ? 51.505 57.780 5.658 1.00 145.98 327 GLU D C 1
ATOM 15125 O O . GLU D 1 329 ? 52.680 57.557 5.342 1.00 150.53 327 GLU D O 1
ATOM 15129 N N . GLY D 1 330 ? 51.070 59.002 5.947 1.00 154.50 328 GLY D N 1
ATOM 15130 C CA . GLY D 1 330 ? 51.957 60.146 5.911 1.00 159.30 328 GLY D CA 1
ATOM 15131 C C . GLY D 1 330 ? 53.127 60.024 6.864 1.00 162.81 328 GLY D C 1
ATOM 15132 O O . GLY D 1 330 ? 54.285 60.023 6.434 1.00 163.53 328 GLY D O 1
ATOM 15136 N N . GLY D 1 331 ? 52.837 59.916 8.162 1.00 164.98 329 GLY D N 1
ATOM 15137 C CA . GLY D 1 331 ? 53.901 59.878 9.152 1.00 167.59 329 GLY D CA 1
ATOM 15138 C C . GLY D 1 331 ? 54.966 58.847 8.839 1.00 164.30 329 GLY D C 1
ATOM 15139 O O . GLY D 1 331 ? 56.164 59.127 8.916 1.00 165.25 329 GLY D O 1
ATOM 15143 N N . SER D 1 332 ? 54.542 57.636 8.474 1.00 159.09 330 SER D N 1
ATOM 15144 C CA . SER D 1 332 ? 55.489 56.562 8.202 1.00 157.66 330 SER D CA 1
ATOM 15145 C C . SER D 1 332 ? 56.409 56.917 7.039 1.00 155.76 330 SER D C 1
ATOM 15146 O O . SER D 1 332 ? 57.639 56.892 7.170 1.00 156.84 330 SER D O 1
ATOM 15150 N N . LEU D 1 333 ? 55.826 57.249 5.891 1.00 156.13 331 LEU D N 1
ATOM 15151 C CA . LEU D 1 333 ? 56.585 57.448 4.661 1.00 157.16 331 LEU D CA 1
ATOM 15152 C C . LEU D 1 333 ? 57.770 58.389 4.849 1.00 158.30 331 LEU D C 1
ATOM 15153 O O . LEU D 1 333 ? 58.765 58.296 4.128 1.00 158.82 331 LEU D O 1
ATOM 15157 N N . ASP E 1 3 ? 47.442 57.482 28.655 1.00 166.40 1 ASP E N 1
ATOM 15158 C CA . ASP E 1 3 ? 46.733 57.988 27.445 1.00 168.67 1 ASP E CA 1
ATOM 15159 C C . ASP E 1 3 ? 47.016 57.113 26.228 1.00 176.20 1 ASP E C 1
ATOM 15160 O O . ASP E 1 3 ? 46.097 56.735 25.502 1.00 179.12 1 ASP E O 1
ATOM 15164 N N . ARG E 1 4 ? 48.291 56.800 25.998 1.00 180.78 2 ARG E N 1
ATOM 15165 C CA . ARG E 1 4 ? 48.638 55.900 24.904 1.00 186.23 2 ARG E CA 1
ATOM 15166 C C . ARG E 1 4 ? 48.138 54.491 25.192 1.00 193.53 2 ARG E C 1
ATOM 15167 O O . ARG E 1 4 ? 47.496 53.862 24.343 1.00 202.12 2 ARG E O 1
ATOM 15188 N N . SER E 1 5 ? 48.413 53.980 26.394 1.00 194.54 3 SER E N 1
ATOM 15189 C CA . SER E 1 5 ? 47.938 52.650 26.756 1.00 194.55 3 SER E CA 1
ATOM 15190 C C . SER E 1 5 ? 46.417 52.581 26.700 1.00 193.69 3 SER E C 1
ATOM 15191 O O . SER E 1 5 ? 45.851 51.600 26.202 1.00 196.39 3 SER E O 1
ATOM 15195 N N . ASP E 1 6 ? 45.737 53.611 27.210 1.00 183.15 4 ASP E N 1
ATOM 15196 C CA . ASP E 1 6 ? 44.288 53.687 27.057 1.00 172.94 4 ASP E CA 1
ATOM 15197 C C . ASP E 1 6 ? 43.907 53.714 25.583 1.00 165.94 4 ASP E C 1
ATOM 15198 O O . ASP E 1 6 ? 43.001 52.994 25.147 1.00 163.34 4 ASP E O 1
ATOM 15202 N N . HIS E 1 7 ? 44.596 54.544 24.798 1.00 164.10 5 HIS E N 1
ATOM 15203 C CA . HIS E 1 7 ? 44.381 54.561 23.356 1.00 164.46 5 HIS E CA 1
ATOM 15204 C C . HIS E 1 7 ? 44.629 53.185 22.752 1.00 167.94 5 HIS E C 1
ATOM 15205 O O . HIS E 1 7 ? 43.846 52.704 21.927 1.00 170.92 5 HIS E O 1
ATOM 15209 N N . ALA E 1 8 ? 45.737 52.544 23.141 1.00 166.14 6 ALA E N 1
ATOM 15210 C CA . ALA E 1 8 ? 46.041 51.209 22.637 1.00 161.27 6 ALA E CA 1
ATOM 15211 C C . ALA E 1 8 ? 44.872 50.262 22.863 1.00 156.60 6 ALA E C 1
ATOM 15212 O O . ALA E 1 8 ? 44.570 49.416 22.012 1.00 156.27 6 ALA E O 1
ATOM 15219 N N . LYS E 1 9 ? 44.199 50.389 24.010 1.00 154.20 7 LYS E N 1
ATOM 15220 C CA . LYS E 1 9 ? 42.990 49.610 24.245 1.00 154.39 7 LYS E CA 1
ATOM 15221 C C . LYS E 1 9 ? 41.886 50.018 23.279 1.00 155.69 7 LYS E C 1
ATOM 15222 O O . LYS E 1 9 ? 41.148 49.163 22.775 1.00 157.77 7 LYS E O 1
ATOM 15226 N N . LYS E 1 10 ? 41.762 51.319 23.004 1.00 154.98 8 LYS E N 1
ATOM 15227 C CA . LYS E 1 10 ? 40.724 51.784 22.091 1.00 147.11 8 LYS E CA 1
ATOM 15228 C C . LYS E 1 10 ? 40.861 51.124 20.725 1.00 144.20 8 LYS E C 1
ATOM 15229 O O . LYS E 1 10 ? 39.864 50.702 20.131 1.00 141.30 8 LYS E O 1
ATOM 15233 N N . LEU E 1 11 ? 42.088 51.024 20.210 1.00 142.29 9 LEU E N 1
ATOM 15234 C CA . LEU E 1 11 ? 42.311 50.311 18.957 1.00 143.43 9 LEU E CA 1
ATOM 15235 C C . LEU E 1 11 ? 41.768 48.889 19.039 1.00 151.50 9 LEU E C 1
ATOM 15236 O O . LEU E 1 11 ? 40.901 48.490 18.252 1.00 150.44 9 LEU E O 1
ATOM 15252 N N . LYS E 1 12 ? 42.276 48.102 19.991 1.00 159.01 10 LYS E N 1
ATOM 15253 C CA . LYS E 1 12 ? 41.764 46.750 20.188 1.00 157.16 10 LYS E CA 1
ATOM 15254 C C . LYS E 1 12 ? 40.263 46.774 20.450 1.00 153.33 10 LYS E C 1
ATOM 15255 O O . LYS E 1 12 ? 39.495 46.064 19.793 1.00 159.95 10 LYS E O 1
ATOM 15259 N N . THR E 1 13 ? 39.827 47.592 21.412 1.00 146.24 11 THR E N 1
ATOM 15260 C CA . THR E 1 13 ? 38.400 47.732 21.682 1.00 138.24 11 THR E CA 1
ATOM 15261 C C . THR E 1 13 ? 37.632 48.093 20.415 1.00 126.97 11 THR E C 1
ATOM 15262 O O . THR E 1 13 ? 36.626 47.456 20.081 1.00 124.50 11 THR E O 1
ATOM 15273 N N . PHE E 1 14 ? 38.093 49.122 19.697 1.00 119.12 12 PHE E N 1
ATOM 15274 C CA . PHE E 1 14 ? 37.441 49.510 18.452 1.00 111.53 12 PHE E CA 1
ATOM 15275 C C . PHE E 1 14 ? 37.301 48.322 17.508 1.00 116.44 12 PHE E C 1
ATOM 15276 O O . PHE E 1 14 ? 36.203 48.021 17.027 1.00 115.90 12 PHE E O 1
ATOM 15293 N N . LEU E 1 15 ? 38.413 47.637 17.226 1.00 120.90 13 LEU E N 1
ATOM 15294 C CA . LEU E 1 15 ? 38.385 46.540 16.266 1.00 125.97 13 LEU E CA 1
ATOM 15295 C C . LEU E 1 15 ? 37.310 45.522 16.617 1.00 134.37 13 LEU E C 1
ATOM 15296 O O . LEU E 1 15 ? 36.579 45.052 15.738 1.00 136.34 13 LEU E O 1
ATOM 15303 N N . GLU E 1 16 ? 37.199 45.165 17.898 1.00 142.30 14 GLU E N 1
ATOM 15304 C CA . GLU E 1 16 ? 36.139 44.253 18.313 1.00 145.31 14 GLU E CA 1
ATOM 15305 C C . GLU E 1 16 ? 34.767 44.896 18.146 1.00 141.97 14 GLU E C 1
ATOM 15306 O O . GLU E 1 16 ? 33.810 44.231 17.734 1.00 142.32 14 GLU E O 1
ATOM 15318 N N . ASN E 1 17 ? 34.649 46.187 18.467 1.00 129.49 15 ASN E N 1
ATOM 15319 C CA . ASN E 1 17 ? 33.352 46.851 18.388 1.00 119.01 15 ASN E CA 1
ATOM 15320 C C . ASN E 1 17 ? 32.788 46.795 16.974 1.00 110.26 15 ASN E C 1
ATOM 15321 O O . ASN E 1 17 ? 31.575 46.646 16.789 1.00 109.58 15 ASN E O 1
ATOM 15332 N N . LEU E 1 18 ? 33.650 46.913 15.960 1.00 105.47 16 LEU E N 1
ATOM 15333 C CA . LEU E 1 18 ? 33.197 46.715 14.588 1.00 105.13 16 LEU E CA 1
ATOM 15334 C C . LEU E 1 18 ? 32.701 45.288 14.393 1.00 109.33 16 LEU E C 1
ATOM 15335 O O . LEU E 1 18 ? 31.597 45.061 13.887 1.00 114.43 16 LEU E O 1
ATOM 15351 N N . ARG E 1 19 ? 33.514 44.306 14.796 1.00 110.34 17 ARG E N 1
ATOM 15352 C CA . ARG E 1 19 ? 33.101 42.912 14.693 1.00 111.68 17 ARG E CA 1
ATOM 15353 C C . ARG E 1 19 ? 31.786 42.679 15.422 1.00 108.56 17 ARG E C 1
ATOM 15354 O O . ARG E 1 19 ? 30.941 41.902 14.963 1.00 106.23 17 ARG E O 1
ATOM 15358 N N . ARG E 1 20 ? 31.593 43.347 16.562 1.00 108.34 18 ARG E N 1
ATOM 15359 C CA . ARG E 1 20 ? 30.334 43.219 17.287 1.00 104.99 18 ARG E CA 1
ATOM 15360 C C . ARG E 1 20 ? 29.209 43.938 16.553 1.00 99.82 18 ARG E C 1
ATOM 15361 O O . ARG E 1 20 ? 28.101 43.402 16.427 1.00 99.83 18 ARG E O 1
ATOM 15365 N N . HIS E 1 21 ? 29.471 45.150 16.062 1.00 95.51 19 HIS E N 1
ATOM 15366 C CA . HIS E 1 21 ? 28.500 45.831 15.212 1.00 94.92 19 HIS E CA 1
ATOM 15367 C C . HIS E 1 21 ? 28.180 44.992 13.982 1.00 97.73 19 HIS E C 1
ATOM 15368 O O . HIS E 1 21 ? 27.015 44.695 13.695 1.00 96.34 19 HIS E O 1
ATOM 15382 N N . LEU E 1 22 ? 29.217 44.616 13.231 1.00 104.20 20 LEU E N 1
ATOM 15383 C CA . LEU E 1 22 ? 29.029 43.808 12.032 1.00 112.61 20 LEU E CA 1
ATOM 15384 C C . LEU E 1 22 ? 28.140 42.606 12.319 1.00 125.48 20 LEU E C 1
ATOM 15385 O O . LEU E 1 22 ? 27.206 42.313 11.565 1.00 127.10 20 LEU E O 1
ATOM 15401 N N . ASP E 1 23 ? 28.412 41.900 13.418 1.00 136.55 21 ASP E N 1
ATOM 15402 C CA . ASP E 1 23 ? 27.521 40.827 13.841 1.00 138.11 21 ASP E CA 1
ATOM 15403 C C . ASP E 1 23 ? 26.118 41.359 14.102 1.00 135.50 21 ASP E C 1
ATOM 15404 O O . ASP E 1 23 ? 25.127 40.749 13.682 1.00 136.44 21 ASP E O 1
ATOM 15413 N N . ARG E 1 24 ? 26.012 42.496 14.797 1.00 125.73 22 ARG E N 1
ATOM 15414 C CA . ARG E 1 24 ? 24.706 43.110 15.013 1.00 117.70 22 ARG E CA 1
ATOM 15415 C C . ARG E 1 24 ? 23.980 43.313 13.690 1.00 116.27 22 ARG E C 1
ATOM 15416 O O . ARG E 1 24 ? 22.781 43.034 13.578 1.00 116.25 22 ARG E O 1
ATOM 15426 N N . LEU E 1 25 ? 24.697 43.796 12.672 1.00 114.86 23 LEU E N 1
ATOM 15427 C CA . LEU E 1 25 ? 24.091 43.965 11.357 1.00 117.42 23 LEU E CA 1
ATOM 15428 C C . LEU E 1 25 ? 23.685 42.622 10.763 1.00 124.82 23 LEU E C 1
ATOM 15429 O O . LEU E 1 25 ? 22.584 42.486 10.214 1.00 130.66 23 LEU E O 1
ATOM 15433 N N . ASP E 1 26 ? 24.558 41.618 10.857 1.00 127.59 24 ASP E N 1
ATOM 15434 C CA . ASP E 1 26 ? 24.220 40.296 10.345 1.00 132.62 24 ASP E CA 1
ATOM 15435 C C . ASP E 1 26 ? 22.975 39.751 11.033 1.00 132.70 24 ASP E C 1
ATOM 15436 O O . ASP E 1 26 ? 22.073 39.211 10.382 1.00 134.90 24 ASP E O 1
ATOM 15445 N N . LYS E 1 27 ? 22.910 39.883 12.361 1.00 131.88 25 LYS E N 1
ATOM 15446 C CA . LYS E 1 27 ? 21.726 39.444 13.088 1.00 131.20 25 LYS E CA 1
ATOM 15447 C C . LYS E 1 27 ? 20.478 40.152 12.576 1.00 129.75 25 LYS E C 1
ATOM 15448 O O . LYS E 1 27 ? 19.398 39.552 12.508 1.00 130.57 25 LYS E O 1
ATOM 15452 N N . HIS E 1 28 ? 20.604 41.429 12.210 1.00 121.10 26 HIS E N 1
ATOM 15453 C CA . HIS E 1 28 ? 19.469 42.150 11.647 1.00 114.29 26 HIS E CA 1
ATOM 15454 C C . HIS E 1 28 ? 18.982 41.485 10.367 1.00 111.97 26 HIS E C 1
ATOM 15455 O O . HIS E 1 28 ? 17.784 41.232 10.200 1.00 114.81 26 HIS E O 1
ATOM 15469 N N . ILE E 1 29 ? 19.907 41.212 9.441 1.00 107.54 27 ILE E N 1
ATOM 15470 C CA . ILE E 1 29 ? 19.547 40.570 8.180 1.00 106.94 27 ILE E CA 1
ATOM 15471 C C . ILE E 1 29 ? 18.717 39.323 8.445 1.00 106.88 27 ILE E C 1
ATOM 15472 O O . ILE E 1 29 ? 17.778 39.010 7.702 1.00 106.98 27 ILE E O 1
ATOM 15488 N N . LYS E 1 30 ? 19.050 38.592 9.512 1.00 108.18 28 LYS E N 1
ATOM 15489 C CA . LYS E 1 30 ? 18.350 37.355 9.835 1.00 108.49 28 LYS E CA 1
ATOM 15490 C C . LYS E 1 30 ? 16.847 37.583 9.933 1.00 110.74 28 LYS E C 1
ATOM 15491 O O . LYS E 1 30 ? 16.058 36.928 9.244 1.00 114.00 28 LYS E O 1
ATOM 15495 N N . GLN E 1 31 ? 16.431 38.511 10.800 1.00 105.75 29 GLN E N 1
ATOM 15496 C CA . GLN E 1 31 ? 15.011 38.827 10.914 1.00 101.62 29 GLN E CA 1
ATOM 15497 C C . GLN E 1 31 ? 14.411 39.128 9.548 1.00 100.56 29 GLN E C 1
ATOM 15498 O O . GLN E 1 31 ? 13.303 38.680 9.232 1.00 101.57 29 GLN E O 1
ATOM 15505 N N . LEU E 1 32 ? 15.135 39.883 8.720 1.00 100.97 30 LEU E N 1
ATOM 15506 C CA . LEU E 1 32 ? 14.718 40.072 7.335 1.00 105.27 30 LEU E CA 1
ATOM 15507 C C . LEU E 1 32 ? 14.686 38.741 6.596 1.00 109.23 30 LEU E C 1
ATOM 15508 O O . LEU E 1 32 ? 13.678 38.385 5.975 1.00 106.33 30 LEU E O 1
ATOM 15524 N N . ARG E 1 33 ? 15.789 37.989 6.653 1.00 117.05 31 ARG E N 1
ATOM 15525 C CA . ARG E 1 33 ? 15.845 36.707 5.961 1.00 126.91 31 ARG E CA 1
ATOM 15526 C C . ARG E 1 33 ? 14.777 35.753 6.475 1.00 137.00 31 ARG E C 1
ATOM 15527 O O . ARG E 1 33 ? 14.239 34.952 5.703 1.00 139.83 31 ARG E O 1
ATOM 15534 N N . ASP E 1 34 ? 14.452 35.821 7.767 1.00 144.82 32 ASP E N 1
ATOM 15535 C CA . ASP E 1 34 ? 13.291 35.096 8.269 1.00 146.14 32 ASP E CA 1
ATOM 15536 C C . ASP E 1 34 ? 12.010 35.651 7.660 1.00 145.65 32 ASP E C 1
ATOM 15537 O O . ASP E 1 34 ? 11.146 34.894 7.200 1.00 149.50 32 ASP E O 1
ATOM 15546 N N . ILE E 1 35 ? 11.879 36.979 7.639 1.00 138.50 33 ILE E N 1
ATOM 15547 C CA . ILE E 1 35 ? 10.649 37.596 7.160 1.00 129.60 33 ILE E CA 1
ATOM 15548 C C . ILE E 1 35 ? 10.509 37.443 5.651 1.00 126.29 33 ILE E C 1
ATOM 15549 O O . ILE E 1 35 ? 9.390 37.315 5.141 1.00 126.27 33 ILE E O 1
ATOM 15559 N N . LEU E 1 36 ? 11.617 37.457 4.907 1.00 122.33 34 LEU E N 1
ATOM 15560 C CA . LEU E 1 36 ? 11.511 37.290 3.461 1.00 120.40 34 LEU E CA 1
ATOM 15561 C C . LEU E 1 36 ? 10.966 35.912 3.112 1.00 127.47 34 LEU E C 1
ATOM 15562 O O . LEU E 1 36 ? 10.107 35.780 2.232 1.00 131.41 34 LEU E O 1
ATOM 15578 N N . SER E 1 37 ? 11.456 34.868 3.787 1.00 129.59 35 SER E N 1
ATOM 15579 C CA . SER E 1 37 ? 10.970 33.523 3.505 1.00 136.19 35 SER E CA 1
ATOM 15580 C C . SER E 1 37 ? 9.456 33.445 3.627 1.00 146.41 35 SER E C 1
ATOM 15581 O O . SER E 1 37 ? 8.818 32.619 2.965 1.00 152.69 35 SER E O 1
ATOM 15589 N N . GLU E 1 38 ? 8.861 34.296 4.467 1.00 150.14 36 GLU E N 1
ATOM 15590 C CA . GLU E 1 38 ? 7.409 34.349 4.558 1.00 151.66 36 GLU E CA 1
ATOM 15591 C C . GLU E 1 38 ? 6.793 34.933 3.294 1.00 154.77 36 GLU E C 1
ATOM 15592 O O . GLU E 1 38 ? 5.703 34.512 2.888 1.00 157.13 36 GLU E O 1
ATOM 15596 N N . ASN E 1 39 ? 7.473 35.880 2.654 1.00 155.76 37 ASN E N 1
ATOM 15597 C CA . ASN E 1 39 ? 6.921 36.605 1.509 1.00 155.96 37 ASN E CA 1
ATOM 15598 C C . ASN E 1 39 ? 7.974 36.731 0.417 1.00 151.81 37 ASN E C 1
ATOM 15599 O O . ASN E 1 39 ? 8.489 37.822 0.147 1.00 151.32 37 ASN E O 1
ATOM 15610 N N . PRO E 1 40 ? 8.316 35.622 -0.240 1.00 147.71 38 PRO E N 1
ATOM 15611 C CA . PRO E 1 40 ? 9.234 35.711 -1.388 1.00 152.75 38 PRO E CA 1
ATOM 15612 C C . PRO E 1 40 ? 8.806 36.723 -2.439 1.00 160.78 38 PRO E C 1
ATOM 15613 O O . PRO E 1 40 ? 9.666 37.289 -3.127 1.00 164.93 38 PRO E O 1
ATOM 15624 N N . GLU E 1 41 ? 7.504 36.964 -2.587 1.00 164.27 39 GLU E N 1
ATOM 15625 C CA . GLU E 1 41 ? 7.003 37.894 -3.591 1.00 168.66 39 GLU E CA 1
ATOM 15626 C C . GLU E 1 41 ? 7.062 39.348 -3.143 1.00 169.68 39 GLU E C 1
ATOM 15627 O O . GLU E 1 41 ? 6.742 40.237 -3.939 1.00 172.43 39 GLU E O 1
ATOM 15631 N N . ASP E 1 42 ? 7.453 39.617 -1.903 1.00 167.45 40 ASP E N 1
ATOM 15632 C CA . ASP E 1 42 ? 7.528 40.985 -1.399 1.00 165.50 40 ASP E CA 1
ATOM 15633 C C . ASP E 1 42 ? 8.905 41.545 -1.729 1.00 162.59 40 ASP E C 1
ATOM 15634 O O . ASP E 1 42 ? 9.889 41.255 -1.044 1.00 159.64 40 ASP E O 1
ATOM 15643 N N . GLU E 1 43 ? 8.978 42.358 -2.783 1.00 163.72 41 GLU E N 1
ATOM 15644 C CA . GLU E 1 43 ? 10.254 42.927 -3.191 1.00 161.59 41 GLU E CA 1
ATOM 15645 C C . GLU E 1 43 ? 10.691 44.063 -2.275 1.00 159.68 41 GLU E C 1
ATOM 15646 O O . GLU E 1 43 ? 11.895 44.267 -2.086 1.00 159.66 41 GLU E O 1
ATOM 15658 N N . ARG E 1 44 ? 9.739 44.809 -1.708 1.00 151.84 42 ARG E N 1
ATOM 15659 C CA . ARG E 1 44 ? 10.090 45.889 -0.792 1.00 142.34 42 ARG E CA 1
ATOM 15660 C C . ARG E 1 44 ? 11.036 45.391 0.293 1.00 133.78 42 ARG E C 1
ATOM 15661 O O . ARG E 1 44 ? 12.068 46.012 0.572 1.00 132.22 42 ARG E O 1
ATOM 15670 N N . VAL E 1 45 ? 10.693 44.263 0.920 1.00 128.57 43 VAL E N 1
ATOM 15671 C CA . VAL E 1 45 ? 11.615 43.616 1.849 1.00 122.01 43 VAL E CA 1
ATOM 15672 C C . VAL E 1 45 ? 12.933 43.301 1.152 1.00 119.92 43 VAL E C 1
ATOM 15673 O O . VAL E 1 45 ? 14.014 43.654 1.638 1.00 119.50 43 VAL E O 1
ATOM 15686 N N . LYS E 1 46 ? 12.860 42.625 0.002 1.00 117.64 44 LYS E N 1
ATOM 15687 C CA . LYS E 1 46 ? 14.067 42.221 -0.710 1.00 116.56 44 LYS E CA 1
ATOM 15688 C C . LYS E 1 46 ? 15.005 43.401 -0.925 1.00 114.07 44 LYS E C 1
ATOM 15689 O O . LYS E 1 46 ? 16.215 43.302 -0.687 1.00 116.38 44 LYS E O 1
ATOM 15693 N N . ASP E 1 47 ? 14.462 44.532 -1.376 1.00 114.15 45 ASP E N 1
ATOM 15694 C CA . ASP E 1 47 ? 15.296 45.705 -1.613 1.00 113.99 45 ASP E CA 1
ATOM 15695 C C . ASP E 1 47 ? 15.978 46.165 -0.330 1.00 111.33 45 ASP E C 1
ATOM 15696 O O . ASP E 1 47 ? 17.171 46.491 -0.336 1.00 108.90 45 ASP E O 1
ATOM 15700 N N . VAL E 1 48 ? 15.238 46.199 0.781 1.00 110.48 46 VAL E N 1
ATOM 15701 C CA . VAL E 1 48 ? 15.809 46.654 2.046 1.00 109.42 46 VAL E CA 1
ATOM 15702 C C . VAL E 1 48 ? 17.003 45.789 2.430 1.00 113.00 46 VAL E C 1
ATOM 15703 O O . VAL E 1 48 ? 18.072 46.301 2.792 1.00 116.29 46 VAL E O 1
ATOM 15716 N N . ILE E 1 49 ? 16.831 44.463 2.374 1.00 115.87 47 ILE E N 1
ATOM 15717 C CA . ILE E 1 49 ? 17.933 43.550 2.672 1.00 119.84 47 ILE E CA 1
ATOM 15718 C C . ILE E 1 49 ? 19.181 43.983 1.918 1.00 127.02 47 ILE E C 1
ATOM 15719 O O . ILE E 1 49 ? 20.245 44.218 2.504 1.00 126.69 47 ILE E O 1
ATOM 15729 N N . ASP E 1 50 ? 19.054 44.107 0.595 1.00 135.09 48 ASP E N 1
ATOM 15730 C CA . ASP E 1 50 ? 20.204 44.462 -0.230 1.00 136.59 48 ASP E CA 1
ATOM 15731 C C . ASP E 1 50 ? 20.774 45.818 0.157 1.00 130.22 48 ASP E C 1
ATOM 15732 O O . ASP E 1 50 ? 21.980 46.044 -0.002 1.00 130.69 48 ASP E O 1
ATOM 15741 N N . LEU E 1 51 ? 19.936 46.727 0.657 1.00 123.86 49 LEU E N 1
ATOM 15742 C CA . LEU E 1 51 ? 20.453 47.960 1.236 1.00 117.67 49 LEU E CA 1
ATOM 15743 C C . LEU E 1 51 ? 21.307 47.663 2.461 1.00 115.62 49 LEU E C 1
ATOM 15744 O O . LEU E 1 51 ? 22.397 48.227 2.621 1.00 117.25 49 LEU E O 1
ATOM 15760 N N . SER E 1 52 ? 20.828 46.775 3.335 1.00 114.54 50 SER E N 1
ATOM 15761 C CA . SER E 1 52 ? 21.603 46.398 4.509 1.00 114.47 50 SER E CA 1
ATOM 15762 C C . SER E 1 52 ? 22.896 45.702 4.108 1.00 114.84 50 SER E C 1
ATOM 15763 O O . SER E 1 52 ? 23.963 45.988 4.665 1.00 115.37 50 SER E O 1
ATOM 15771 N N . GLU E 1 53 ? 22.824 44.788 3.138 1.00 115.80 51 GLU E N 1
ATOM 15772 C CA . GLU E 1 53 ? 24.020 44.072 2.707 1.00 113.54 51 GLU E CA 1
ATOM 15773 C C . GLU E 1 53 ? 25.029 45.019 2.069 1.00 112.40 51 GLU E C 1
ATOM 15774 O O . GLU E 1 53 ? 26.242 44.826 2.208 1.00 112.46 51 GLU E O 1
ATOM 15778 N N . ARG E 1 54 ? 24.553 46.037 1.344 1.00 112.90 52 ARG E N 1
ATOM 15779 C CA . ARG E 1 54 ? 25.430 47.129 0.934 1.00 111.17 52 ARG E CA 1
ATOM 15780 C C . ARG E 1 54 ? 26.170 47.693 2.139 1.00 106.89 52 ARG E C 1
ATOM 15781 O O . ARG E 1 54 ? 27.404 47.755 2.165 1.00 106.06 52 ARG E O 1
ATOM 15794 N N . SER E 1 55 ? 25.411 48.115 3.152 1.00 104.10 53 SER E N 1
ATOM 15795 C CA . SER E 1 55 ? 26.005 48.701 4.346 1.00 104.57 53 SER E CA 1
ATOM 15796 C C . SER E 1 55 ? 27.057 47.778 4.945 1.00 103.01 53 SER E C 1
ATOM 15797 O O . SER E 1 55 ? 28.169 48.210 5.267 1.00 102.28 53 SER E O 1
ATOM 15805 N N . VAL E 1 56 ? 26.725 46.494 5.098 1.00 103.15 54 VAL E N 1
ATOM 15806 C CA . VAL E 1 56 ? 27.698 45.537 5.615 1.00 101.75 54 VAL E CA 1
ATOM 15807 C C . VAL E 1 56 ? 28.938 45.513 4.731 1.00 102.79 54 VAL E C 1
ATOM 15808 O O . VAL E 1 56 ? 30.071 45.592 5.218 1.00 100.69 54 VAL E O 1
ATOM 15821 N N . ARG E 1 57 ? 28.739 45.392 3.416 1.00 106.21 55 ARG E N 1
ATOM 15822 C CA . ARG E 1 57 ? 29.868 45.331 2.494 1.00 108.78 55 ARG E CA 1
ATOM 15823 C C . ARG E 1 57 ? 30.842 46.474 2.748 1.00 109.42 55 ARG E C 1
ATOM 15824 O O . ARG E 1 57 ? 32.059 46.265 2.823 1.00 108.79 55 ARG E O 1
ATOM 15828 N N . ILE E 1 58 ? 30.321 47.693 2.889 1.00 110.24 56 ILE E N 1
ATOM 15829 C CA . ILE E 1 58 ? 31.178 48.831 3.207 1.00 109.54 56 ILE E CA 1
ATOM 15830 C C . ILE E 1 58 ? 31.897 48.593 4.529 1.00 104.62 56 ILE E C 1
ATOM 15831 O O . ILE E 1 58 ? 33.121 48.745 4.628 1.00 104.54 56 ILE E O 1
ATOM 15841 N N . VAL E 1 59 ? 31.141 48.223 5.567 1.00 98.51 57 VAL E N 1
ATOM 15842 C CA . VAL E 1 59 ? 31.720 48.027 6.896 1.00 92.27 57 VAL E CA 1
ATOM 15843 C C . VAL E 1 59 ? 32.937 47.116 6.812 1.00 88.00 57 VAL E C 1
ATOM 15844 O O . VAL E 1 59 ? 34.034 47.462 7.264 1.00 83.60 57 VAL E O 1
ATOM 15857 N N . LYS E 1 60 ? 32.748 45.922 6.244 1.00 92.67 58 LYS E N 1
ATOM 15858 C CA . LYS E 1 60 ? 33.860 44.998 6.055 1.00 95.80 58 LYS E CA 1
ATOM 15859 C C . LYS E 1 60 ? 35.064 45.713 5.460 1.00 100.10 58 LYS E C 1
ATOM 15860 O O . LYS E 1 60 ? 36.197 45.544 5.925 1.00 100.94 58 LYS E O 1
ATOM 15870 N N . THR E 1 61 ? 34.834 46.526 4.428 1.00 103.91 59 THR E N 1
ATOM 15871 C CA . THR E 1 61 ? 35.932 47.243 3.790 1.00 106.14 59 THR E CA 1
ATOM 15872 C C . THR E 1 61 ? 36.621 48.183 4.772 1.00 103.41 59 THR E C 1
ATOM 15873 O O . THR E 1 61 ? 37.855 48.280 4.785 1.00 103.81 59 THR E O 1
ATOM 15884 N N . VAL E 1 62 ? 35.844 48.892 5.595 1.00 94.73 60 VAL E N 1
ATOM 15885 C CA . VAL E 1 62 ? 36.434 49.741 6.629 1.00 86.01 60 VAL E CA 1
ATOM 15886 C C . VAL E 1 62 ? 37.425 48.937 7.458 1.00 82.29 60 VAL E C 1
ATOM 15887 O O . VAL E 1 62 ? 38.582 49.333 7.642 1.00 83.56 60 VAL E O 1
ATOM 15900 N N . ILE E 1 63 ? 36.973 47.792 7.976 1.00 81.29 61 ILE E N 1
ATOM 15901 C CA . ILE E 1 63 ? 37.826 46.933 8.795 1.00 82.51 61 ILE E CA 1
ATOM 15902 C C . ILE E 1 63 ? 39.153 46.685 8.091 1.00 87.46 61 ILE E C 1
ATOM 15903 O O . ILE E 1 63 ? 40.231 46.962 8.633 1.00 88.03 61 ILE E O 1
ATOM 15919 N N . LYS E 1 64 ? 39.088 46.148 6.871 1.00 90.75 62 LYS E N 1
ATOM 15920 C CA . LYS E 1 64 ? 40.301 45.856 6.116 1.00 93.83 62 LYS E CA 1
ATOM 15921 C C . LYS E 1 64 ? 41.206 47.079 6.047 1.00 96.31 62 LYS E C 1
ATOM 15922 O O . LYS E 1 64 ? 42.414 46.987 6.293 1.00 96.96 62 LYS E O 1
ATOM 15929 N N . ILE E 1 65 ? 40.635 48.239 5.714 1.00 98.30 63 ILE E N 1
ATOM 15930 C CA . ILE E 1 65 ? 41.402 49.483 5.746 1.00 97.34 63 ILE E CA 1
ATOM 15931 C C . ILE E 1 65 ? 42.043 49.663 7.116 1.00 96.84 63 ILE E C 1
ATOM 15932 O O . ILE E 1 65 ? 43.262 49.829 7.243 1.00 101.77 63 ILE E O 1
ATOM 15942 N N . PHE E 1 66 ? 41.220 49.629 8.166 1.00 91.75 64 PHE E N 1
ATOM 15943 C CA . PHE E 1 66 ? 41.721 49.926 9.502 1.00 91.77 64 PHE E CA 1
ATOM 15944 C C . PHE E 1 66 ? 42.751 48.897 9.948 1.00 96.05 64 PHE E C 1
ATOM 15945 O O . PHE E 1 66 ? 43.821 49.256 10.453 1.00 95.84 64 PHE E O 1
ATOM 15962 N N . GLU E 1 67 ? 42.444 47.608 9.779 1.00 103.68 65 GLU E N 1
ATOM 15963 C CA . GLU E 1 67 ? 43.403 46.574 10.154 1.00 107.26 65 GLU E CA 1
ATOM 15964 C C . GLU E 1 67 ? 44.729 46.773 9.431 1.00 108.44 65 GLU E C 1
ATOM 15965 O O . GLU E 1 67 ? 45.799 46.684 10.043 1.00 107.82 65 GLU E O 1
ATOM 15977 N N . ASP E 1 68 ? 44.680 47.051 8.126 1.00 109.91 66 ASP E N 1
ATOM 15978 C CA . ASP E 1 68 ? 45.907 47.343 7.393 1.00 114.23 66 ASP E CA 1
ATOM 15979 C C . ASP E 1 68 ? 46.502 48.672 7.838 1.00 107.69 66 ASP E C 1
ATOM 15980 O O . ASP E 1 68 ? 47.728 48.817 7.909 1.00 108.10 66 ASP E O 1
ATOM 15989 N N . SER E 1 69 ? 45.650 49.653 8.143 1.00 101.11 67 SER E N 1
ATOM 15990 C CA . SER E 1 69 ? 46.135 50.907 8.707 1.00 93.71 67 SER E CA 1
ATOM 15991 C C . SER E 1 69 ? 46.856 50.664 10.026 1.00 87.87 67 SER E C 1
ATOM 15992 O O . SER E 1 69 ? 47.959 51.175 10.248 1.00 85.56 67 SER E O 1
ATOM 16000 N N . VAL E 1 70 ? 46.244 49.880 10.917 1.00 85.66 68 VAL E N 1
ATOM 16001 C CA . VAL E 1 70 ? 46.866 49.593 12.206 1.00 80.83 68 VAL E CA 1
ATOM 16002 C C . VAL E 1 70 ? 48.222 48.929 12.007 1.00 83.88 68 VAL E C 1
ATOM 16003 O O . VAL E 1 70 ? 49.195 49.253 12.700 1.00 81.21 68 VAL E O 1
ATOM 16016 N N . ARG E 1 71 ? 48.313 47.988 11.065 1.00 87.75 69 ARG E N 1
ATOM 16017 C CA . ARG E 1 71 ? 49.588 47.325 10.818 1.00 90.37 69 ARG E CA 1
ATOM 16018 C C . ARG E 1 71 ? 50.648 48.325 10.377 1.00 91.87 69 ARG E C 1
ATOM 16019 O O . ARG E 1 71 ? 51.796 48.264 10.834 1.00 91.25 69 ARG E O 1
ATOM 16026 N N . LYS E 1 72 ? 50.284 49.257 9.492 1.00 96.10 70 LYS E N 1
ATOM 16027 C CA . LYS E 1 72 ? 51.216 50.309 9.100 1.00 100.78 70 LYS E CA 1
ATOM 16028 C C . LYS E 1 72 ? 51.773 51.023 10.325 1.00 109.30 70 LYS E C 1
ATOM 16029 O O . LYS E 1 72 ? 52.987 51.213 10.454 1.00 109.77 70 LYS E O 1
ATOM 16042 N N . LEU E 1 73 ? 50.889 51.432 11.238 1.00 120.22 71 LEU E N 1
ATOM 16043 C CA . LEU E 1 73 ? 51.334 52.095 12.458 1.00 133.07 71 LEU E CA 1
ATOM 16044 C C . LEU E 1 73 ? 52.290 51.211 13.246 1.00 125.73 71 LEU E C 1
ATOM 16045 O O . LEU E 1 73 ? 53.301 51.689 13.774 1.00 129.14 71 LEU E O 1
ATOM 16061 N N . LEU E 1 74 ? 51.988 49.915 13.336 1.00 116.00 72 LEU E N 1
ATOM 16062 C CA . LEU E 1 74 ? 52.834 49.013 14.108 1.00 106.41 72 LEU E CA 1
ATOM 16063 C C . LEU E 1 74 ? 54.201 48.849 13.457 1.00 106.81 72 LEU E C 1
ATOM 16064 O O . LEU E 1 74 ? 55.221 48.795 14.153 1.00 113.50 72 LEU E O 1
ATOM 16080 N N . LYS E 1 75 ? 54.242 48.768 12.126 1.00 102.68 73 LYS E N 1
ATOM 16081 C CA . LYS E 1 75 ? 55.519 48.659 11.429 1.00 103.40 73 LYS E CA 1
ATOM 16082 C C . LYS E 1 75 ? 56.442 49.813 11.798 1.00 107.80 73 LYS E C 1
ATOM 16083 O O . LYS E 1 75 ? 57.611 49.605 12.143 1.00 111.23 73 LYS E O 1
ATOM 16090 N N . GLN E 1 76 ? 55.930 51.044 11.734 1.00 110.80 74 GLN E N 1
ATOM 16091 C CA . GLN E 1 76 ? 56.750 52.203 12.064 1.00 115.05 74 GLN E CA 1
ATOM 16092 C C . GLN E 1 76 ? 57.311 52.099 13.475 1.00 113.69 74 GLN E C 1
ATOM 16093 O O . GLN E 1 76 ? 58.487 52.407 13.707 1.00 114.25 74 GLN E O 1
ATOM 16100 N N . ILE E 1 77 ? 56.487 51.668 14.431 1.00 110.16 75 ILE E N 1
ATOM 16101 C CA . ILE E 1 77 ? 56.937 51.597 15.816 1.00 110.06 75 ILE E CA 1
ATOM 16102 C C . ILE E 1 77 ? 58.154 50.691 15.932 1.00 116.40 75 ILE E C 1
ATOM 16103 O O . ILE E 1 77 ? 59.118 51.008 16.641 1.00 120.19 75 ILE E O 1
ATOM 16113 N N . ASN E 1 78 ? 58.131 49.548 15.243 1.00 120.17 76 ASN E N 1
ATOM 16114 C CA . ASN E 1 78 ? 59.319 48.705 15.178 1.00 124.69 76 ASN E CA 1
ATOM 16115 C C . ASN E 1 78 ? 60.520 49.505 14.696 1.00 126.29 76 ASN E C 1
ATOM 16116 O O . ASN E 1 78 ? 61.626 49.372 15.235 1.00 125.65 76 ASN E O 1
ATOM 16127 N N . LYS E 1 79 ? 60.318 50.347 13.679 1.00 127.02 77 LYS E N 1
ATOM 16128 C CA . LYS E 1 79 ? 61.396 51.196 13.187 1.00 126.57 77 LYS E CA 1
ATOM 16129 C C . LYS E 1 79 ? 61.916 52.107 14.291 1.00 124.87 77 LYS E C 1
ATOM 16130 O O . LYS E 1 79 ? 63.126 52.192 14.526 1.00 127.21 77 LYS E O 1
ATOM 16134 N N . GLU E 1 80 ? 61.010 52.802 14.981 1.00 116.83 78 GLU E N 1
ATOM 16135 C CA . GLU E 1 80 ? 61.434 53.651 16.087 1.00 112.85 78 GLU E CA 1
ATOM 16136 C C . GLU E 1 80 ? 62.085 52.821 17.186 1.00 113.53 78 GLU E C 1
ATOM 16137 O O . GLU E 1 80 ? 63.101 53.226 17.760 1.00 118.63 78 GLU E O 1
ATOM 16144 N N . ALA E 1 81 ? 61.523 51.647 17.481 1.00 110.93 79 ALA E N 1
ATOM 16145 C CA . ALA E 1 81 ? 62.097 50.788 18.510 1.00 110.30 79 ALA E CA 1
ATOM 16146 C C . ALA E 1 81 ? 63.509 50.351 18.136 1.00 111.16 79 ALA E C 1
ATOM 16147 O O . ALA E 1 81 ? 64.427 50.404 18.962 1.00 111.89 79 ALA E O 1
ATOM 16154 N N . GLU E 1 82 ? 63.702 49.916 16.888 1.00 113.76 80 GLU E N 1
ATOM 16155 C CA . GLU E 1 82 ? 65.009 49.418 16.471 1.00 118.67 80 GLU E CA 1
ATOM 16156 C C . GLU E 1 82 ? 66.073 50.503 16.581 1.00 117.41 80 GLU E C 1
ATOM 16157 O O . GLU E 1 82 ? 67.143 50.282 17.159 1.00 117.20 80 GLU E O 1
ATOM 16169 N N . GLU E 1 83 ? 65.803 51.681 16.015 1.00 116.42 81 GLU E N 1
ATOM 16170 C CA . GLU E 1 83 ? 66.755 52.782 16.107 1.00 119.60 81 GLU E CA 1
ATOM 16171 C C . GLU E 1 83 ? 67.165 53.019 17.554 1.00 119.43 81 GLU E C 1
ATOM 16172 O O . GLU E 1 83 ? 68.357 53.042 17.883 1.00 121.65 81 GLU E O 1
ATOM 16176 N N . LEU E 1 84 ? 66.180 53.183 18.438 1.00 115.89 82 LEU E N 1
ATOM 16177 C CA . LEU E 1 84 ? 66.475 53.360 19.854 1.00 116.83 82 LEU E CA 1
ATOM 16178 C C . LEU E 1 84 ? 67.289 52.193 20.401 1.00 121.62 82 LEU E C 1
ATOM 16179 O O . LEU E 1 84 ? 68.053 52.366 21.357 1.00 124.71 82 LEU E O 1
ATOM 16195 N N . ALA E 1 85 ? 67.141 51.005 19.810 1.00 125.55 83 ALA E N 1
ATOM 16196 C CA . ALA E 1 85 ? 67.839 49.828 20.315 1.00 130.42 83 ALA E CA 1
ATOM 16197 C C . ALA E 1 85 ? 69.349 50.025 20.304 1.00 138.07 83 ALA E C 1
ATOM 16198 O O . ALA E 1 85 ? 70.046 49.593 21.230 1.00 139.40 83 ALA E O 1
ATOM 16205 N N . LYS E 1 86 ? 69.873 50.679 19.267 1.00 144.26 84 LYS E N 1
ATOM 16206 C CA . LYS E 1 86 ? 71.316 50.712 19.061 1.00 150.19 84 LYS E CA 1
ATOM 16207 C C . LYS E 1 86 ? 72.000 51.807 19.867 1.00 154.10 84 LYS E C 1
ATOM 16208 O O . LYS E 1 86 ? 73.161 51.640 20.259 1.00 159.42 84 LYS E O 1
ATOM 16227 N N . SER E 1 87 ? 71.320 52.915 20.133 1.00 153.81 85 SER E N 1
ATOM 16228 C CA . SER E 1 87 ? 71.892 53.935 20.998 1.00 155.11 85 SER E CA 1
ATOM 16229 C C . SER E 1 87 ? 72.105 53.361 22.397 1.00 154.87 85 SER E C 1
ATOM 16230 O O . SER E 1 87 ? 71.261 52.610 22.893 1.00 154.48 85 SER E O 1
ATOM 16238 N N . PRO E 1 88 ? 73.212 53.696 23.066 1.00 154.99 86 PRO E N 1
ATOM 16239 C CA . PRO E 1 88 ? 73.495 53.111 24.383 1.00 156.48 86 PRO E CA 1
ATOM 16240 C C . PRO E 1 88 ? 72.844 53.821 25.561 1.00 155.85 86 PRO E C 1
ATOM 16241 O O . PRO E 1 88 ? 73.097 53.428 26.707 1.00 155.76 86 PRO E O 1
ATOM 16252 N N . ASP E 1 89 ? 72.024 54.836 25.333 1.00 156.69 87 ASP E N 1
ATOM 16253 C CA . ASP E 1 89 ? 71.389 55.548 26.438 1.00 158.72 87 ASP E CA 1
ATOM 16254 C C . ASP E 1 89 ? 70.320 54.666 27.075 1.00 158.72 87 ASP E C 1
ATOM 16255 O O . ASP E 1 89 ? 69.479 54.109 26.360 1.00 156.90 87 ASP E O 1
ATOM 16264 N N . PRO E 1 90 ? 70.302 54.528 28.405 1.00 161.10 88 PRO E N 1
ATOM 16265 C CA . PRO E 1 90 ? 69.364 53.566 29.010 1.00 159.05 88 PRO E CA 1
ATOM 16266 C C . PRO E 1 90 ? 67.908 53.954 28.842 1.00 155.88 88 PRO E C 1
ATOM 16267 O O . PRO E 1 90 ? 67.074 53.083 28.565 1.00 155.37 88 PRO E O 1
ATOM 16278 N N . GLU E 1 91 ? 67.570 55.235 29.012 1.00 153.26 89 GLU E N 1
ATOM 16279 C CA . GLU E 1 91 ? 66.188 55.661 28.816 1.00 151.48 89 GLU E CA 1
ATOM 16280 C C . GLU E 1 91 ? 65.713 55.332 27.407 1.00 146.93 89 GLU E C 1
ATOM 16281 O O . GLU E 1 91 ? 64.555 54.949 27.206 1.00 147.21 89 GLU E O 1
ATOM 16285 N N . ASP E 1 92 ? 66.595 55.475 26.418 1.00 144.60 90 ASP E N 1
ATOM 16286 C CA . ASP E 1 92 ? 66.243 55.101 25.053 1.00 142.21 90 ASP E CA 1
ATOM 16287 C C . ASP E 1 92 ? 66.048 53.595 24.936 1.00 138.42 90 ASP E C 1
ATOM 16288 O O . ASP E 1 92 ? 65.053 53.129 24.369 1.00 138.21 90 ASP E O 1
ATOM 16297 N N . LEU E 1 93 ? 66.995 52.813 25.461 1.00 136.43 91 LEU E N 1
ATOM 16298 C CA . LEU E 1 93 ? 66.825 51.365 25.492 1.00 131.90 91 LEU E CA 1
ATOM 16299 C C . LEU E 1 93 ? 65.589 50.983 26.299 1.00 126.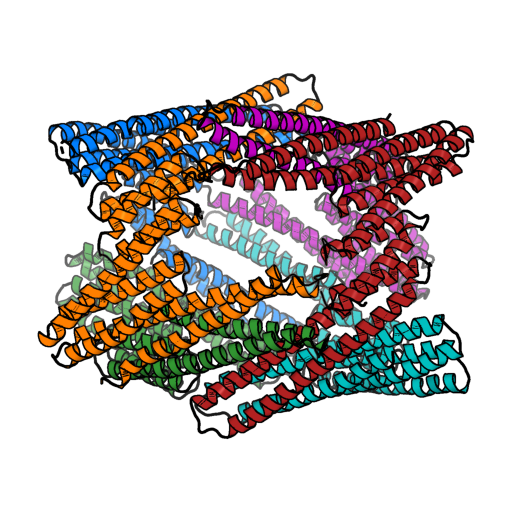49 91 LEU E C 1
ATOM 16300 O O . LEU E 1 93 ? 64.768 50.173 25.855 1.00 124.39 91 LEU E O 1
ATOM 16316 N N . LYS E 1 94 ? 65.440 51.559 27.496 1.00 126.11 92 LYS E N 1
ATOM 16317 C CA . LYS E 1 94 ? 64.202 51.382 28.246 1.00 124.51 92 LYS E CA 1
ATOM 16318 C C . LYS E 1 94 ? 63.001 51.808 27.411 1.00 124.08 92 LYS E C 1
ATOM 16319 O O . LYS E 1 94 ? 61.948 51.160 27.444 1.00 122.68 92 LYS E O 1
ATOM 16326 N N . ARG E 1 95 ? 63.145 52.892 26.647 1.00 124.67 93 ARG E N 1
ATOM 16327 C CA . ARG E 1 95 ? 62.056 53.337 25.787 1.00 123.31 93 ARG E CA 1
ATOM 16328 C C . ARG E 1 95 ? 61.848 52.379 24.623 1.00 123.46 93 ARG E C 1
ATOM 16329 O O . ARG E 1 95 ? 60.707 52.096 24.241 1.00 125.38 93 ARG E O 1
ATOM 16336 N N . ALA E 1 96 ? 62.939 51.873 24.042 1.00 124.34 94 ALA E N 1
ATOM 16337 C CA . ALA E 1 96 ? 62.816 50.919 22.946 1.00 122.18 94 ALA E CA 1
ATOM 16338 C C . ALA E 1 96 ? 62.051 49.677 23.384 1.00 117.56 94 ALA E C 1
ATOM 16339 O O . ALA E 1 96 ? 61.246 49.129 22.622 1.00 117.27 94 ALA E O 1
ATOM 16346 N N . VAL E 1 97 ? 62.293 49.217 24.612 1.00 111.90 95 VAL E N 1
ATOM 16347 C CA . VAL E 1 97 ? 61.637 48.010 25.107 1.00 105.48 95 VAL E CA 1
ATOM 16348 C C . VAL E 1 97 ? 60.124 48.186 25.091 1.00 104.20 95 VAL E C 1
ATOM 16349 O O . VAL E 1 97 ? 59.392 47.384 24.500 1.00 110.16 95 VAL E O 1
ATOM 16362 N N . GLU E 1 98 ? 59.636 49.243 25.746 1.00 100.65 96 GLU E N 1
ATOM 16363 C CA . GLU E 1 98 ? 58.197 49.454 25.871 1.00 97.06 96 GLU E CA 1
ATOM 16364 C C . GLU E 1 98 ? 57.495 49.317 24.526 1.00 96.55 96 GLU E C 1
ATOM 16365 O O . GLU E 1 98 ? 56.470 48.636 24.411 1.00 98.31 96 GLU E O 1
ATOM 16369 N N . LEU E 1 99 ? 58.040 49.956 23.490 1.00 92.84 97 LEU E N 1
ATOM 16370 C CA . LEU E 1 99 ? 57.416 49.894 22.173 1.00 90.10 97 LEU E CA 1
ATOM 16371 C C . LEU E 1 99 ? 57.382 48.462 21.653 1.00 91.01 97 LEU E C 1
ATOM 16372 O O . LEU E 1 99 ? 56.325 47.958 21.255 1.00 90.13 97 LEU E O 1
ATOM 16388 N N . ALA E 1 100 ? 58.534 47.791 21.640 1.00 93.81 98 ALA E N 1
ATOM 16389 C CA . ALA E 1 100 ? 58.558 46.381 21.271 1.00 100.38 98 ALA E CA 1
ATOM 16390 C C . ALA E 1 100 ? 57.567 45.590 22.114 1.00 105.34 98 ALA E C 1
ATOM 16391 O O . ALA E 1 100 ? 56.756 44.820 21.586 1.00 106.52 98 ALA E O 1
ATOM 16398 N N . GLU E 1 101 ? 57.619 45.769 23.439 1.00 112.01 99 GLU E N 1
ATOM 16399 C CA . GLU E 1 101 ? 56.590 45.201 24.301 1.00 113.41 99 GLU E CA 1
ATOM 16400 C C . GLU E 1 101 ? 55.202 45.637 23.849 1.00 110.93 99 GLU E C 1
ATOM 16401 O O . GLU E 1 101 ? 54.272 44.822 23.789 1.00 112.44 99 GLU E O 1
ATOM 16413 N N . ALA E 1 102 ? 55.045 46.921 23.522 1.00 104.22 100 ALA E N 1
ATOM 16414 C CA . ALA E 1 102 ? 53.736 47.442 23.146 1.00 99.37 100 ALA E CA 1
ATOM 16415 C C . ALA E 1 102 ? 53.178 46.711 21.932 1.00 90.71 100 ALA E C 1
ATOM 16416 O O . ALA E 1 102 ? 52.017 46.287 21.929 1.00 89.42 100 ALA E O 1
ATOM 16423 N N . VAL E 1 103 ? 53.993 46.559 20.885 1.00 89.23 101 VAL E N 1
ATOM 16424 C CA . VAL E 1 103 ? 53.515 45.949 19.648 1.00 92.98 101 VAL E CA 1
ATOM 16425 C C . VAL E 1 103 ? 52.935 44.567 19.921 1.00 97.53 101 VAL E C 1
ATOM 16426 O O . VAL E 1 103 ? 51.861 44.216 19.419 1.00 102.64 101 VAL E O 1
ATOM 16439 N N . VAL E 1 104 ? 53.646 43.756 20.709 1.00 95.42 102 VAL E N 1
ATOM 16440 C CA . VAL E 1 104 ? 53.167 42.410 21.005 1.00 92.14 102 VAL E CA 1
ATOM 16441 C C . VAL E 1 104 ? 51.740 42.465 21.527 1.00 90.39 102 VAL E C 1
ATOM 16442 O O . VAL E 1 104 ? 50.874 41.691 21.104 1.00 91.32 102 VAL E O 1
ATOM 16455 N N . ARG E 1 105 ? 51.468 43.397 22.443 1.00 88.46 103 ARG E N 1
ATOM 16456 C CA . ARG E 1 105 ? 50.149 43.475 23.059 1.00 88.04 103 ARG E CA 1
ATOM 16457 C C . ARG E 1 105 ? 49.065 43.704 22.013 1.00 90.58 103 ARG E C 1
ATOM 16458 O O . ARG E 1 105 ? 48.027 43.033 22.021 1.00 92.88 103 ARG E O 1
ATOM 16465 N N . ALA E 1 106 ? 49.288 44.651 21.100 1.00 92.24 104 ALA E N 1
ATOM 16466 C CA . ALA E 1 106 ? 48.265 44.979 20.114 1.00 95.48 104 ALA E CA 1
ATOM 16467 C C . ALA E 1 106 ? 48.024 43.815 19.160 1.00 99.03 104 ALA E C 1
ATOM 16468 O O . ALA E 1 106 ? 46.873 43.462 18.875 1.00 98.22 104 ALA E O 1
ATOM 16475 N N . ASP E 1 107 ? 49.094 43.211 18.654 1.00 105.61 105 ASP E N 1
ATOM 16476 C CA . ASP E 1 107 ? 48.994 42.160 17.644 1.00 108.64 105 ASP E CA 1
ATOM 16477 C C . ASP E 1 107 ? 49.940 41.024 17.991 1.00 108.05 105 ASP E C 1
ATOM 16478 O O . ASP E 1 107 ? 51.002 40.863 17.375 1.00 112.19 105 ASP E O 1
ATOM 16487 N N . PRO E 1 108 ? 49.587 40.204 18.978 1.00 100.40 106 PRO E N 1
ATOM 16488 C CA . PRO E 1 108 ? 50.407 39.019 19.259 1.00 97.33 106 PRO E CA 1
ATOM 16489 C C . PRO E 1 108 ? 50.410 38.058 18.077 1.00 97.20 106 PRO E C 1
ATOM 16490 O O . PRO E 1 108 ? 49.380 37.801 17.458 1.00 98.44 106 PRO E O 1
ATOM 16501 N N . GLY E 1 109 ? 51.598 37.544 17.759 1.00 101.41 107 GLY E N 1
ATOM 16502 C CA . GLY E 1 109 ? 51.721 36.406 16.874 1.00 109.50 107 GLY E CA 1
ATOM 16503 C C . GLY E 1 109 ? 51.956 36.706 15.408 1.00 115.56 107 GLY E C 1
ATOM 16504 O O . GLY E 1 109 ? 52.222 35.771 14.642 1.00 117.25 107 GLY E O 1
ATOM 16508 N N . SER E 1 110 ? 51.860 37.959 14.980 1.00 119.65 108 SER E N 1
ATOM 16509 C CA . SER E 1 110 ? 52.113 38.254 13.580 1.00 122.63 108 SER E CA 1
ATOM 16510 C C . SER E 1 110 ? 53.610 38.203 13.288 1.00 123.43 108 SER E C 1
ATOM 16511 O O . SER E 1 110 ? 54.448 38.223 14.193 1.00 120.18 108 SER E O 1
ATOM 16519 N N . ASN E 1 111 ? 53.939 38.127 11.995 1.00 126.96 109 ASN E N 1
ATOM 16520 C CA . ASN E 1 111 ? 55.325 38.299 11.577 1.00 126.38 109 ASN E CA 1
ATOM 16521 C C . ASN E 1 111 ? 55.935 39.514 12.264 1.00 120.86 109 ASN E C 1
ATOM 16522 O O . ASN E 1 111 ? 57.047 39.454 12.800 1.00 120.76 109 ASN E O 1
ATOM 16533 N N . LEU E 1 112 ? 55.204 40.634 12.259 1.00 112.81 110 LEU E N 1
ATOM 16534 C CA . LEU E 1 112 ? 55.695 41.847 12.900 1.00 106.19 110 LEU E CA 1
ATOM 16535 C C . LEU E 1 112 ? 56.003 41.605 14.372 1.00 99.00 110 LEU E C 1
ATOM 16536 O O . LEU E 1 112 ? 57.037 42.055 14.879 1.00 97.92 110 LEU E O 1
ATOM 16552 N N . SER E 1 113 ? 55.109 40.903 15.075 1.00 95.77 111 SER E N 1
ATOM 16553 C CA . SER E 1 113 ? 55.304 40.653 16.499 1.00 93.18 111 SER E CA 1
ATOM 16554 C C . SER E 1 113 ? 56.662 40.015 16.764 1.00 90.83 111 SER E C 1
ATOM 16555 O O . SER E 1 113 ? 57.416 40.466 17.634 1.00 89.84 111 SER E O 1
ATOM 16563 N N . LYS E 1 114 ? 56.986 38.956 16.021 1.00 91.12 112 LYS E N 1
ATOM 16564 C CA . LYS E 1 114 ? 58.267 38.285 16.204 1.00 94.19 112 LYS E CA 1
ATOM 16565 C C . LYS E 1 114 ? 59.423 39.255 15.998 1.00 95.96 112 LYS E C 1
ATOM 16566 O O . LYS E 1 114 ? 60.329 39.348 16.834 1.00 95.71 112 LYS E O 1
ATOM 16570 N N . LYS E 1 115 ? 59.410 39.987 14.881 1.00 97.03 113 LYS E N 1
ATOM 16571 C CA . LYS E 1 115 ? 60.45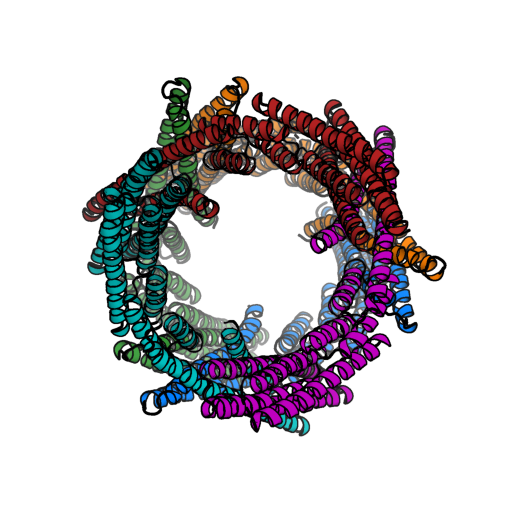3 40.976 14.626 1.00 94.76 113 LYS E CA 1
ATOM 16572 C C . LYS E 1 115 ? 60.584 41.938 15.801 1.00 90.77 113 LYS E C 1
ATOM 16573 O O . LYS E 1 115 ? 61.679 42.136 16.339 1.00 92.17 113 LYS E O 1
ATOM 16577 N N . ALA E 1 116 ? 59.471 42.551 16.210 1.00 87.15 114 ALA E N 1
ATOM 16578 C CA . ALA E 1 116 ? 59.477 43.349 17.430 1.00 86.69 114 ALA E CA 1
ATOM 16579 C C . ALA E 1 116 ? 60.086 42.555 18.578 1.00 84.14 114 ALA E C 1
ATOM 16580 O O . ALA E 1 116 ? 60.984 43.036 19.276 1.00 83.29 114 ALA E O 1
ATOM 16587 N N . LEU E 1 117 ? 59.612 41.322 18.776 1.00 83.96 115 LEU E N 1
ATOM 16588 C CA . LEU E 1 117 ? 60.226 40.432 19.754 1.00 83.13 115 LEU E CA 1
ATOM 16589 C C . LEU E 1 117 ? 61.729 40.330 19.524 1.00 83.26 115 LEU E C 1
ATOM 16590 O O . LEU E 1 117 ? 62.526 40.487 20.456 1.00 81.46 115 LEU E O 1
ATOM 16594 N N . GLU E 1 118 ? 62.135 40.071 18.277 1.00 84.60 116 GLU E N 1
ATOM 16595 C CA . GLU E 1 118 ? 63.557 40.025 17.955 1.00 84.96 116 GLU E CA 1
ATOM 16596 C C . GLU E 1 118 ? 64.256 41.303 18.404 1.00 79.05 116 GLU E C 1
ATOM 16597 O O . GLU E 1 118 ? 65.321 41.257 19.031 1.00 76.25 116 GLU E O 1
ATOM 16604 N N . ILE E 1 119 ? 63.662 42.458 18.093 1.00 79.17 117 ILE E N 1
ATOM 16605 C CA . ILE E 1 119 ? 64.242 43.734 18.501 1.00 83.52 117 ILE E CA 1
ATOM 16606 C C . ILE E 1 119 ? 64.492 43.757 20.003 1.00 86.72 117 ILE E C 1
ATOM 16607 O O . ILE E 1 119 ? 65.522 44.264 20.467 1.00 89.35 117 ILE E O 1
ATOM 16617 N N . ILE E 1 120 ? 63.555 43.215 20.789 1.00 89.74 118 ILE E N 1
ATOM 16618 C CA . ILE E 1 120 ? 63.653 43.308 22.245 1.00 95.56 118 ILE E CA 1
ATOM 16619 C C . ILE E 1 120 ? 65.018 42.829 22.722 1.00 102.52 118 ILE E C 1
ATOM 16620 O O . ILE E 1 120 ? 65.714 43.520 23.475 1.00 101.51 118 ILE E O 1
ATOM 16636 N N . LEU E 1 121 ? 65.414 41.626 22.297 1.00 112.66 119 LEU E N 1
ATOM 16637 C CA . LEU E 1 121 ? 66.646 41.027 22.798 1.00 116.29 119 LEU E CA 1
ATOM 16638 C C . LEU E 1 121 ? 67.838 41.958 22.617 1.00 118.13 119 LEU E C 1
ATOM 16639 O O . LEU E 1 121 ? 68.741 41.995 23.460 1.00 117.44 119 LEU E O 1
ATOM 16643 N N . ARG E 1 122 ? 67.854 42.723 21.525 1.00 118.85 120 ARG E N 1
ATOM 16644 C CA . ARG E 1 122 ? 69.002 43.577 21.233 1.00 123.79 120 ARG E CA 1
ATOM 16645 C C . ARG E 1 122 ? 69.164 44.660 22.291 1.00 124.59 120 ARG E C 1
ATOM 16646 O O . ARG E 1 122 ? 70.272 44.901 22.783 1.00 129.07 120 ARG E O 1
ATOM 16667 N N . ALA E 1 123 ? 68.069 45.330 22.654 1.00 116.60 121 ALA E N 1
ATOM 16668 C CA . ALA E 1 123 ? 68.125 46.243 23.788 1.00 114.73 121 ALA E CA 1
ATOM 16669 C C . ALA E 1 123 ? 68.591 45.511 25.040 1.00 114.90 121 ALA E C 1
ATOM 16670 O O . ALA E 1 123 ? 69.444 46.011 25.781 1.00 115.48 121 ALA E O 1
ATOM 16677 N N . ALA E 1 124 ? 68.062 44.307 25.274 1.00 116.61 122 ALA E N 1
ATOM 16678 C CA . ALA E 1 124 ? 68.425 43.555 26.470 1.00 119.71 122 ALA E CA 1
ATOM 16679 C C . ALA E 1 124 ? 69.930 43.335 26.554 1.00 131.30 122 ALA E C 1
ATOM 16680 O O . ALA E 1 124 ? 70.523 43.460 27.632 1.00 134.16 122 ALA E O 1
ATOM 16687 N N . ALA E 1 125 ? 70.566 42.997 25.430 1.00 139.79 123 ALA E N 1
ATOM 16688 C CA . ALA E 1 125 ? 72.008 42.780 25.435 1.00 142.57 123 ALA E CA 1
ATOM 16689 C C . ALA E 1 125 ? 72.746 44.040 25.872 1.00 143.71 123 ALA E C 1
ATOM 16690 O O . ALA E 1 125 ? 73.555 44.009 26.807 1.00 145.74 123 ALA E O 1
ATOM 16697 N N . GLU E 1 126 ? 72.476 45.165 25.204 1.00 133.78 124 GLU E N 1
ATOM 16698 C CA . GLU E 1 126 ? 73.118 46.420 25.564 1.00 127.25 124 GLU E CA 1
ATOM 16699 C C . GLU E 1 126 ? 72.815 46.797 27.008 1.00 117.99 124 GLU E C 1
ATOM 16700 O O . GLU E 1 126 ? 73.638 47.430 27.678 1.00 117.55 124 GLU E O 1
ATOM 16712 N N . LEU E 1 127 ? 71.633 46.413 27.501 1.00 113.59 125 LEU E N 1
ATOM 16713 C CA . LEU E 1 127 ? 71.259 46.673 28.885 1.00 112.89 125 LEU E CA 1
ATOM 16714 C C . LEU E 1 127 ? 71.901 45.672 29.837 1.00 110.96 125 LEU E C 1
ATOM 16715 O O . LEU E 1 127 ? 72.327 46.045 30.937 1.00 110.61 125 LEU E O 1
ATOM 16731 N N . ALA E 1 128 ? 71.987 44.400 29.437 1.00 109.77 126 ALA E N 1
ATOM 16732 C CA . ALA E 1 128 ? 72.704 43.426 30.250 1.00 108.31 126 ALA E CA 1
ATOM 16733 C C . ALA E 1 128 ? 74.134 43.883 30.503 1.00 110.21 126 ALA E C 1
ATOM 16734 O O . ALA E 1 128 ? 74.687 43.651 31.585 1.00 109.09 126 ALA E O 1
ATOM 16741 N N . LYS E 1 129 ? 74.746 44.544 29.517 1.00 112.09 127 LYS E N 1
ATOM 16742 C CA . LYS E 1 129 ? 76.103 45.048 29.691 1.00 114.92 127 LYS E CA 1
ATOM 16743 C C . LYS E 1 129 ? 76.151 46.171 30.721 1.00 118.09 127 LYS E C 1
ATOM 16744 O O . LYS E 1 129 ? 77.108 46.266 31.498 1.00 117.31 127 LYS E O 1
ATOM 16748 N N . LEU E 1 130 ? 75.130 47.033 30.743 1.00 121.25 128 LEU E N 1
ATOM 16749 C CA . LEU E 1 130 ? 75.157 48.200 31.611 1.00 124.58 128 LEU E CA 1
ATOM 16750 C C . LEU E 1 130 ? 75.346 47.777 33.067 1.00 132.66 128 LEU E C 1
ATOM 16751 O O . LEU E 1 130 ? 75.012 46.652 33.449 1.00 132.13 128 LEU E O 1
ATOM 16758 N N . PRO E 1 131 ? 75.882 48.673 33.901 1.00 142.63 129 PRO E N 1
ATOM 16759 C CA . PRO E 1 131 ? 76.287 48.271 35.255 1.00 146.56 129 PRO E CA 1
ATOM 16760 C C . PRO E 1 131 ? 75.157 48.254 36.271 1.00 150.22 129 PRO E C 1
ATOM 16761 O O . PRO E 1 131 ? 75.121 47.385 37.148 1.00 150.59 129 PRO E O 1
ATOM 16772 N N . ASP E 1 132 ? 74.239 49.208 36.168 1.00 151.09 130 ASP E N 1
ATOM 16773 C CA . ASP E 1 132 ? 73.236 49.400 37.209 1.00 152.11 130 ASP E CA 1
ATOM 16774 C C . ASP E 1 132 ? 72.427 48.121 37.405 1.00 153.29 130 ASP E C 1
ATOM 16775 O O . ASP E 1 132 ? 71.983 47.516 36.420 1.00 153.62 130 ASP E O 1
ATOM 16784 N N . PRO E 1 133 ? 72.214 47.676 38.650 1.00 157.39 131 PRO E N 1
ATOM 16785 C CA . PRO E 1 133 ? 71.518 46.399 38.863 1.00 158.56 131 PRO E CA 1
ATOM 16786 C C . PRO E 1 133 ? 70.047 46.445 38.480 1.00 161.32 131 PRO E C 1
ATOM 16787 O O . PRO E 1 133 ? 69.566 45.571 37.754 1.00 159.02 131 PRO E O 1
ATOM 16798 N N . ASP E 1 134 ? 69.316 47.447 38.972 1.00 166.95 132 ASP E N 1
ATOM 16799 C CA . ASP E 1 134 ? 67.906 47.555 38.615 1.00 159.03 132 ASP E CA 1
ATOM 16800 C C . ASP E 1 134 ? 67.723 47.646 37.108 1.00 150.34 132 ASP E C 1
ATOM 16801 O O . ASP E 1 134 ? 66.718 47.164 36.574 1.00 148.60 132 ASP E O 1
ATOM 16810 N N . ALA E 1 135 ? 68.676 48.264 36.408 1.00 141.45 133 ALA E N 1
ATOM 16811 C CA . ALA E 1 135 ? 68.671 48.210 34.951 1.00 132.58 133 ALA E CA 1
ATOM 16812 C C . ALA E 1 135 ? 68.812 46.773 34.469 1.00 124.80 133 ALA E C 1
ATOM 16813 O O . ALA E 1 135 ? 68.068 46.323 33.591 1.00 123.79 133 ALA E O 1
ATOM 16820 N N . LEU E 1 136 ? 69.777 46.037 35.028 1.00 121.17 134 LEU E N 1
ATOM 16821 C CA . LEU E 1 136 ? 69.872 44.611 34.741 1.00 117.05 134 LEU E CA 1
ATOM 16822 C C . LEU E 1 136 ? 68.571 43.901 35.086 1.00 118.35 134 LEU E C 1
ATOM 16823 O O . LEU E 1 136 ? 68.095 43.053 34.324 1.00 118.50 134 LEU E O 1
ATOM 16830 N N . ALA E 1 137 ? 67.983 44.231 36.238 1.00 119.28 135 ALA E N 1
ATOM 16831 C CA . ALA E 1 137 ? 66.677 43.681 36.585 1.00 116.37 135 ALA E CA 1
ATOM 16832 C C . ALA E 1 137 ? 65.656 43.989 35.498 1.00 112.99 135 ALA E C 1
ATOM 16833 O O . ALA E 1 137 ? 64.958 43.092 35.011 1.00 112.97 135 ALA E O 1
ATOM 16840 N N . ALA E 1 138 ? 65.550 45.264 35.109 1.00 111.80 136 ALA E N 1
ATOM 16841 C CA . ALA E 1 138 ? 64.699 45.623 33.981 1.00 109.67 136 ALA E CA 1
ATOM 16842 C C . ALA E 1 138 ? 65.141 44.898 32.717 1.00 105.06 136 ALA E C 1
ATOM 16843 O O . ALA E 1 138 ? 64.308 44.381 31.963 1.00 102.67 136 ALA E O 1
ATOM 16850 N N . ALA E 1 139 ? 66.450 44.854 32.466 1.00 104.20 137 ALA E N 1
ATOM 16851 C CA . ALA E 1 139 ? 66.961 44.096 31.330 1.00 106.60 137 ALA E CA 1
ATOM 16852 C C . ALA E 1 139 ? 66.488 42.650 31.395 1.00 106.70 137 ALA E C 1
ATOM 16853 O O . ALA E 1 139 ? 66.039 42.083 30.391 1.00 108.24 137 ALA E O 1
ATOM 16860 N N . ALA E 1 140 ? 66.584 42.034 32.577 1.00 107.88 138 ALA E N 1
ATOM 16861 C CA . ALA E 1 140 ? 66.070 40.682 32.751 1.00 108.61 138 ALA E CA 1
ATOM 16862 C C . ALA E 1 140 ? 64.563 40.637 32.529 1.00 109.65 138 ALA E C 1
ATOM 16863 O O . ALA E 1 140 ? 64.056 39.730 31.856 1.00 109.45 138 ALA E O 1
ATOM 16870 N N . ARG E 1 141 ? 63.833 41.603 33.096 1.00 110.02 139 ARG E N 1
ATOM 16871 C CA . ARG E 1 141 ? 62.389 41.669 32.895 1.00 106.69 139 ARG E CA 1
ATOM 16872 C C . ARG E 1 141 ? 62.041 41.488 31.424 1.00 106.44 139 ARG E C 1
ATOM 16873 O O . ARG E 1 141 ? 61.256 40.605 31.061 1.00 106.71 139 ARG E O 1
ATOM 16883 N N . ALA E 1 142 ? 62.637 42.312 30.561 1.00 105.87 140 ALA E N 1
ATOM 16884 C CA . ALA E 1 142 ? 62.379 42.217 29.130 1.00 107.47 140 ALA E CA 1
ATOM 16885 C C . ALA E 1 142 ? 62.680 40.816 28.611 1.00 105.28 140 ALA E C 1
ATOM 16886 O O . ALA E 1 142 ? 61.815 40.158 28.021 1.00 105.28 140 ALA E O 1
ATOM 16893 N N . ALA E 1 143 ? 63.912 40.344 28.821 1.00 108.44 141 ALA E N 1
ATOM 16894 C CA . ALA E 1 143 ? 64.287 39.011 28.359 1.00 107.78 141 ALA E CA 1
ATOM 16895 C C . ALA E 1 143 ? 63.335 37.954 28.902 1.00 108.46 141 ALA E C 1
ATOM 16896 O O . ALA E 1 143 ? 62.926 37.041 28.175 1.00 108.63 141 ALA E O 1
ATOM 16903 N N . SER E 1 144 ? 62.972 38.059 30.180 1.00 107.36 142 SER E N 1
ATOM 16904 C CA . SER E 1 144 ? 62.003 37.135 30.757 1.00 105.95 142 SER E CA 1
ATOM 16905 C C . SER E 1 144 ? 60.685 37.187 29.993 1.00 101.71 142 SER E C 1
ATOM 16906 O O . SER E 1 144 ? 60.198 36.164 29.496 1.00 98.80 142 SER E O 1
ATOM 16914 N N . LYS E 1 145 ? 60.091 38.382 29.888 1.00 100.42 143 LYS E N 1
ATOM 16915 C CA . LYS E 1 145 ? 58.846 38.534 29.142 1.00 100.42 143 LYS E CA 1
ATOM 16916 C C . LYS E 1 145 ? 58.966 37.934 27.747 1.00 104.59 143 LYS E C 1
ATOM 16917 O O . LYS E 1 145 ? 58.011 37.342 27.230 1.00 102.66 143 LYS E O 1
ATOM 16924 N N . VAL E 1 146 ? 60.135 38.079 27.120 1.00 112.99 144 VAL E N 1
ATOM 16925 C CA . VAL E 1 146 ? 60.390 37.399 25.853 1.00 119.51 144 VAL E CA 1
ATOM 16926 C C . VAL E 1 146 ? 60.395 35.889 26.060 1.00 135.73 144 VAL E C 1
ATOM 16927 O O . VAL E 1 146 ? 59.660 35.150 25.395 1.00 140.21 144 VAL E O 1
ATOM 16940 N N . GLN E 1 147 ? 61.235 35.409 26.984 1.00 146.33 145 GLN E N 1
ATOM 16941 C CA . GLN E 1 147 ? 61.345 33.970 27.206 1.00 158.58 145 GLN E CA 1
ATOM 16942 C C . GLN E 1 147 ? 59.970 33.347 27.409 1.00 169.66 145 GLN E C 1
ATOM 16943 O O . GLN E 1 147 ? 59.659 32.296 26.837 1.00 175.29 145 GLN E O 1
ATOM 16957 N N . GLN E 1 148 ? 59.129 33.988 28.223 1.00 161.43 146 GLN E N 1
ATOM 16958 C CA . GLN E 1 148 ? 57.781 33.479 28.444 1.00 152.44 146 GLN E CA 1
ATOM 16959 C C . GLN E 1 148 ? 56.978 33.435 27.151 1.00 145.93 146 GLN E C 1
ATOM 16960 O O . GLN E 1 148 ? 56.094 32.584 26.999 1.00 144.17 146 GLN E O 1
ATOM 16964 N N . GLU E 1 149 ? 57.273 34.332 26.210 1.00 143.11 147 GLU E N 1
ATOM 16965 C CA . GLU E 1 149 ? 56.451 34.450 25.014 1.00 139.53 147 GLU E CA 1
ATOM 16966 C C . GLU E 1 149 ? 56.719 33.339 24.012 1.00 142.54 147 GLU E C 1
ATOM 16967 O O . GLU E 1 149 ? 55.829 32.985 23.236 1.00 146.38 147 GLU E O 1
ATOM 16974 N N . GLN E 1 150 ? 57.925 32.774 24.000 1.00 141.39 148 GLN E N 1
ATOM 16975 C CA . GLN E 1 150 ? 58.279 31.740 23.029 1.00 145.06 148 GLN E CA 1
ATOM 16976 C C . GLN E 1 150 ? 59.372 30.852 23.601 1.00 144.85 148 GLN E C 1
ATOM 16977 O O . GLN E 1 150 ? 60.521 30.870 23.144 1.00 146.74 148 GLN E O 1
ATOM 16981 N N . PRO E 1 151 ? 59.039 30.030 24.590 1.00 144.01 149 PRO E N 1
ATOM 16982 C CA . PRO E 1 151 ? 60.030 29.091 25.120 1.00 148.63 149 PRO E CA 1
ATOM 16983 C C . PRO E 1 151 ? 60.323 27.982 24.123 1.00 156.35 149 PRO E C 1
ATOM 16984 O O . PRO E 1 151 ? 59.469 27.583 23.327 1.00 159.88 149 PRO E O 1
ATOM 16995 N N . GLY E 1 152 ? 61.558 27.489 24.171 1.00 160.88 150 GLY E N 1
ATOM 16996 C CA . GLY E 1 152 ? 61.986 26.412 23.313 1.00 162.02 150 GLY E CA 1
ATOM 16997 C C . GLY E 1 152 ? 62.522 26.840 21.964 1.00 162.47 150 GLY E C 1
ATOM 16998 O O . GLY E 1 152 ? 63.286 26.087 21.351 1.00 163.12 150 GLY E O 1
ATOM 17002 N N . SER E 1 153 ? 62.139 28.015 21.477 1.00 161.61 151 SER E N 1
ATOM 17003 C CA . SER E 1 153 ? 62.712 28.521 20.242 1.00 164.04 151 SER E CA 1
ATOM 17004 C C . SER E 1 153 ? 64.160 28.945 20.478 1.00 163.12 151 SER E C 1
ATOM 17005 O O . SER E 1 153 ? 64.630 29.053 21.614 1.00 165.64 151 SER E O 1
ATOM 17013 N N . ASN E 1 154 ? 64.876 29.188 19.378 1.00 159.33 152 ASN E N 1
ATOM 17014 C CA . ASN E 1 154 ? 66.231 29.714 19.489 1.00 155.83 152 ASN E CA 1
ATOM 17015 C C . ASN E 1 154 ? 66.258 30.988 20.320 1.00 150.66 152 ASN E C 1
ATOM 17016 O O . ASN E 1 154 ? 67.256 31.276 20.991 1.00 151.37 152 ASN E O 1
ATOM 17020 N N . LEU E 1 155 ? 65.164 31.751 20.300 1.00 143.21 153 LEU E N 1
ATOM 17021 C CA . LEU E 1 155 ? 65.118 33.027 21.003 1.00 136.01 153 LEU E CA 1
ATOM 17022 C C . LEU E 1 155 ? 65.329 32.845 22.501 1.00 133.96 153 LEU E C 1
ATOM 17023 O O . LEU E 1 155 ? 66.164 33.525 23.108 1.00 132.41 153 LEU E O 1
ATOM 17039 N N . ALA E 1 156 ? 64.573 31.932 23.118 1.00 137.31 154 ALA E N 1
ATOM 17040 C CA . ALA E 1 156 ? 64.621 31.793 24.570 1.00 146.94 154 ALA E CA 1
ATOM 17041 C C . ALA E 1 156 ? 66.046 31.581 25.062 1.00 162.10 154 ALA E C 1
ATOM 17042 O O . ALA E 1 156 ? 66.450 32.152 26.082 1.00 165.95 154 ALA E O 1
ATOM 17049 N N . LYS E 1 157 ? 66.827 30.765 24.349 1.00 172.48 155 LYS E N 1
ATOM 17050 C CA . LYS E 1 157 ? 68.219 30.557 24.734 1.00 180.94 155 LYS E CA 1
ATOM 17051 C C . LYS E 1 157 ? 68.987 31.873 24.734 1.00 187.95 155 LYS E C 1
ATOM 17052 O O . LYS E 1 157 ? 69.784 32.136 25.642 1.00 190.87 155 LYS E O 1
ATOM 17056 N N . ALA E 1 158 ? 68.764 32.713 23.720 1.00 186.65 156 ALA E N 1
ATOM 17057 C CA . ALA E 1 158 ? 69.405 34.022 23.699 1.00 184.84 156 ALA E CA 1
ATOM 17058 C C . ALA E 1 158 ? 68.936 34.871 24.872 1.00 179.98 156 ALA E C 1
ATOM 17059 O O . ALA E 1 158 ? 69.747 35.515 25.547 1.00 182.44 156 ALA E O 1
ATOM 17066 N N . ALA E 1 159 ? 67.628 34.887 25.132 1.00 168.63 157 ALA E N 1
ATOM 17067 C CA . ALA E 1 159 ? 67.134 35.504 26.355 1.00 160.20 157 ALA E CA 1
ATOM 17068 C C . ALA E 1 159 ? 67.820 34.886 27.566 1.00 153.56 157 ALA E C 1
ATOM 17069 O O . ALA E 1 159 ? 68.530 35.567 28.313 1.00 157.33 157 ALA E O 1
ATOM 17076 N N . GLN E 1 160 ? 67.645 33.574 27.750 1.00 142.59 158 GLN E N 1
ATOM 17077 C CA . GLN E 1 160 ? 68.262 32.882 28.877 1.00 133.93 158 GLN E CA 1
ATOM 17078 C C . GLN E 1 160 ? 69.754 33.179 28.953 1.00 129.56 158 GLN E C 1
ATOM 17079 O O . GLN E 1 160 ? 70.293 33.451 30.032 1.00 131.92 158 GLN E O 1
ATOM 17089 N N . GLU E 1 161 ? 70.443 33.122 27.810 1.00 127.23 159 GLU E N 1
ATOM 17090 C CA . GLU E 1 161 ? 71.856 33.483 27.781 1.00 123.95 159 GLU E CA 1
ATOM 17091 C C . GLU E 1 161 ? 72.055 34.913 28.268 1.00 120.95 159 GLU E C 1
ATOM 17092 O O . GLU E 1 161 ? 72.928 35.184 29.101 1.00 120.58 159 GLU E O 1
ATOM 17096 N N . ILE E 1 162 ? 71.249 35.846 27.755 1.00 120.37 160 ILE E N 1
ATOM 17097 C CA . ILE E 1 162 ? 71.271 37.207 28.284 1.00 120.22 160 ILE E CA 1
ATOM 17098 C C . ILE E 1 162 ? 70.967 37.190 29.778 1.00 123.45 160 ILE E C 1
ATOM 17099 O O . ILE E 1 162 ? 71.647 37.847 30.573 1.00 125.79 160 ILE E O 1
ATOM 17115 N N . MET E 1 163 ? 69.930 36.449 30.183 1.00 124.61 161 MET E N 1
ATOM 17116 C CA . MET E 1 163 ? 69.616 36.349 31.605 1.00 126.90 161 MET E CA 1
ATOM 17117 C C . MET E 1 163 ? 70.831 35.873 32.393 1.00 131.40 161 MET E C 1
ATOM 17118 O O . MET E 1 163 ? 71.198 36.465 33.414 1.00 132.33 161 MET E O 1
ATOM 17132 N N . ARG E 1 164 ? 71.467 34.793 31.932 1.00 134.90 162 ARG E N 1
ATOM 17133 C CA . ARG E 1 164 ? 72.692 34.325 32.570 1.00 137.39 162 ARG E CA 1
ATOM 17134 C C . ARG E 1 164 ? 73.780 35.391 32.498 1.00 140.08 162 ARG E C 1
ATOM 17135 O O . ARG E 1 164 ? 74.412 35.719 33.509 1.00 142.99 162 ARG E O 1
ATOM 17139 N N . GLN E 1 165 ? 74.014 35.942 31.305 1.00 139.98 163 GLN E N 1
ATOM 17140 C CA . GLN E 1 165 ? 74.996 37.013 31.162 1.00 139.69 163 GLN E CA 1
ATOM 17141 C C . GLN E 1 165 ? 74.612 38.213 32.018 1.00 135.47 163 GLN E C 1
ATOM 17142 O O . GLN E 1 165 ? 75.440 38.753 32.760 1.00 137.46 163 GLN E O 1
ATOM 17156 N N . ALA E 1 166 ? 73.351 38.647 31.919 1.00 129.75 164 ALA E N 1
ATOM 17157 C CA . ALA E 1 166 ? 72.864 39.718 32.781 1.00 127.51 164 ALA E CA 1
ATOM 17158 C C . ALA E 1 166 ? 73.074 39.370 34.248 1.00 123.98 164 ALA E C 1
ATOM 17159 O O . ALA E 1 166 ? 73.477 40.225 35.046 1.00 126.33 164 ALA E O 1
ATOM 17166 N N . SER E 1 167 ? 72.805 38.119 34.622 1.00 121.49 165 SER E N 1
ATOM 17167 C CA . SER E 1 167 ? 73.040 37.695 35.996 1.00 121.63 165 SER E CA 1
ATOM 17168 C C . SER E 1 167 ? 74.525 37.730 36.334 1.00 121.87 165 SER E C 1
ATOM 17169 O O . SER E 1 167 ? 74.908 38.177 37.422 1.00 122.07 165 SER E O 1
ATOM 17173 N N . ARG E 1 168 ? 75.375 37.265 35.416 1.00 121.29 166 ARG E N 1
ATOM 17174 C CA . ARG E 1 168 ? 76.816 37.308 35.640 1.00 120.56 166 ARG E CA 1
ATOM 17175 C C . ARG E 1 168 ? 77.265 38.719 35.999 1.00 117.90 166 ARG E C 1
ATOM 17176 O O . ARG E 1 168 ? 77.901 38.941 37.035 1.00 116.92 166 ARG E O 1
ATOM 17197 N N . ALA E 1 169 ? 76.945 39.688 35.138 1.00 117.43 167 ALA E N 1
ATOM 17198 C CA . ALA E 1 169 ? 77.302 41.077 35.409 1.00 118.55 167 ALA E CA 1
ATOM 17199 C C . ALA E 1 169 ? 76.830 41.498 36.795 1.00 118.85 167 ALA E C 1
ATOM 17200 O O . ALA E 1 169 ? 77.586 42.101 37.566 1.00 120.25 167 ALA E O 1
ATOM 17207 N N . ALA E 1 170 ? 75.573 41.191 37.126 1.00 116.55 168 ALA E N 1
ATOM 17208 C CA . ALA E 1 170 ? 75.087 41.424 38.481 1.00 118.10 168 ALA E CA 1
ATOM 17209 C C . ALA E 1 170 ? 75.968 40.706 39.496 1.00 117.54 168 ALA E C 1
ATOM 17210 O O . ALA E 1 170 ? 76.384 41.292 40.502 1.00 117.04 168 ALA E O 1
ATOM 17217 N N . GLU E 1 171 ? 76.262 39.427 39.244 1.00 120.53 169 GLU E N 1
ATOM 17218 C CA . GLU E 1 171 ? 77.204 38.702 40.089 1.00 124.20 169 GLU E CA 1
ATOM 17219 C C . GLU E 1 171 ? 78.543 39.425 40.142 1.00 129.60 169 GLU E C 1
ATOM 17220 O O . GLU E 1 171 ? 79.129 39.599 41.217 1.00 133.15 169 GLU E O 1
ATOM 17224 N N . GLU E 1 172 ? 79.040 39.864 38.983 1.00 129.56 170 GLU E N 1
ATOM 17225 C CA . GLU E 1 172 ? 80.306 40.586 38.941 1.00 132.83 170 GLU E CA 1
ATOM 17226 C C . GLU E 1 172 ? 80.226 41.893 39.718 1.00 133.94 170 GLU E C 1
ATOM 17227 O O . GLU E 1 172 ? 81.168 42.256 40.432 1.00 136.17 170 GLU E O 1
ATOM 17234 N N . ALA E 1 173 ? 79.107 42.613 39.590 1.00 133.44 171 ALA E N 1
ATOM 17235 C CA . ALA E 1 173 ? 78.990 43.934 40.199 1.00 135.27 171 ALA E CA 1
ATOM 17236 C C . ALA E 1 173 ? 79.367 43.908 41.675 1.00 139.03 171 ALA E C 1
ATOM 17237 O O . ALA E 1 173 ? 80.081 44.795 42.156 1.00 141.40 171 ALA E O 1
ATOM 17244 N N . ALA E 1 174 ? 78.895 42.897 42.409 1.00 140.87 172 ALA E N 1
ATOM 17245 C CA . ALA E 1 174 ? 79.206 42.806 43.832 1.00 148.36 172 ALA E CA 1
ATOM 17246 C C . ALA E 1 174 ? 80.710 42.817 44.070 1.00 158.38 172 ALA E C 1
ATOM 17247 O O . ALA E 1 174 ? 81.198 43.517 44.967 1.00 164.16 172 ALA E O 1
ATOM 17254 N N . ARG E 1 175 ? 81.460 42.054 43.274 1.00 162.95 173 ARG E N 1
ATOM 17255 C CA . ARG E 1 175 ? 82.902 41.960 43.464 1.00 170.34 173 ARG E CA 1
ATOM 17256 C C . ARG E 1 175 ? 83.544 43.341 43.525 1.00 175.98 173 ARG E C 1
ATOM 17257 O O . ARG E 1 175 ? 84.252 43.669 44.484 1.00 181.62 173 ARG E O 1
ATOM 17261 N N . ARG E 1 176 ? 83.302 44.169 42.507 1.00 167.61 174 ARG E N 1
ATOM 17262 C CA . ARG E 1 176 ? 83.897 45.501 42.477 1.00 160.79 174 ARG E CA 1
ATOM 17263 C C . ARG E 1 176 ? 83.395 46.351 43.639 1.00 153.63 174 ARG E C 1
ATOM 17264 O O . ARG E 1 176 ? 84.180 47.028 44.313 1.00 156.39 174 ARG E O 1
ATOM 17285 N N . ALA E 1 177 ? 82.084 46.327 43.891 1.00 145.04 175 ALA E N 1
ATOM 17286 C CA . ALA E 1 177 ? 81.547 47.051 45.039 1.00 139.79 175 ALA E CA 1
ATOM 17287 C C . ALA E 1 177 ? 82.094 46.486 46.343 1.00 132.30 175 ALA E C 1
ATOM 17288 O O . ALA E 1 177 ? 82.329 47.232 47.302 1.00 129.11 175 ALA E O 1
ATOM 17295 N N . LYS E 1 178 ? 82.300 45.167 46.401 1.00 131.43 176 LYS E N 1
ATOM 17296 C CA . LYS E 1 178 ? 82.867 44.552 47.597 1.00 134.80 176 LYS E CA 1
ATOM 17297 C C . LYS E 1 178 ? 84.260 45.100 47.878 1.00 146.98 176 LYS E C 1
ATOM 17298 O O . LYS E 1 178 ? 84.568 45.503 49.006 1.00 153.16 176 LYS E O 1
ATOM 17305 N N . GLU E 1 179 ? 85.120 45.120 46.857 1.00 151.12 177 GLU E N 1
ATOM 17306 C CA . GLU E 1 179 ? 86.455 45.681 47.026 1.00 154.03 177 GLU E CA 1
ATOM 17307 C C . GLU E 1 179 ? 86.385 47.120 47.522 1.00 157.24 177 GLU E C 1
ATOM 17308 O O . GLU E 1 179 ? 87.188 47.532 48.367 1.00 163.90 177 GLU E O 1
ATOM 17312 N N . THR E 1 180 ? 85.429 47.900 47.012 1.00 152.88 178 THR E N 1
ATOM 17313 C CA . THR E 1 180 ? 85.284 49.277 47.473 1.00 151.09 178 THR E CA 1
ATOM 17314 C C . THR E 1 180 ? 84.932 49.324 48.954 1.00 151.63 178 THR E C 1
ATOM 17315 O O . THR E 1 180 ? 85.476 50.143 49.704 1.00 157.21 178 THR E O 1
ATOM 17326 N N . LEU E 1 181 ? 84.019 48.455 49.394 1.00 149.80 179 LEU E N 1
ATOM 17327 C CA . LEU E 1 181 ? 83.679 48.399 50.811 1.00 150.35 179 LEU E CA 1
ATOM 17328 C C . LEU E 1 181 ? 84.902 48.087 51.660 1.00 154.51 179 LEU E C 1
ATOM 17329 O O . LEU E 1 181 ? 85.022 48.586 52.785 1.00 158.36 179 LEU E O 1
ATOM 17333 N N . GLU E 1 182 ? 85.820 47.269 51.141 1.00 154.23 180 GLU E N 1
ATOM 17334 C CA . GLU E 1 182 ? 87.040 46.963 51.880 1.00 160.40 180 GLU E CA 1
ATOM 17335 C C . GLU E 1 182 ? 87.924 48.197 52.004 1.00 166.10 180 GLU E C 1
ATOM 17336 O O . GLU E 1 182 ? 88.425 48.509 53.091 1.00 171.91 180 GLU E O 1
ATOM 17340 N N . LYS E 1 183 ? 88.129 48.915 50.896 1.00 167.01 181 LYS E N 1
ATOM 17341 C CA . LYS E 1 183 ? 88.934 50.131 50.940 1.00 169.27 181 LYS E CA 1
ATOM 17342 C C . LYS E 1 183 ? 88.320 51.153 51.889 1.00 169.31 181 LYS E C 1
ATOM 17343 O O . LYS E 1 183 ? 89.022 51.768 52.701 1.00 171.61 181 LYS E O 1
ATOM 17347 N N . ALA E 1 184 ? 87.003 51.348 51.800 1.00 161.66 182 ALA E N 1
ATOM 17348 C CA . ALA E 1 184 ? 86.325 52.227 52.742 1.00 158.37 182 ALA E CA 1
ATOM 17349 C C . ALA E 1 184 ? 86.320 51.638 54.146 1.00 152.00 182 ALA E C 1
ATOM 17350 O O . ALA E 1 184 ? 86.329 52.386 55.130 1.00 152.97 182 ALA E O 1
ATOM 17357 N N . GLU E 1 185 ? 86.297 50.308 54.260 1.00 147.97 183 GLU E N 1
ATOM 17358 C CA . GLU E 1 185 ? 86.374 49.677 55.573 1.00 147.73 183 GLU E CA 1
ATOM 17359 C C . GLU E 1 185 ? 87.674 50.051 56.274 1.00 151.59 183 GLU E C 1
ATOM 17360 O O . GLU E 1 185 ? 87.677 50.402 57.459 1.00 155.35 183 GLU E O 1
ATOM 17364 N N . LYS E 1 186 ? 88.794 49.976 55.551 1.00 153.13 184 LYS E N 1
ATOM 17365 C CA . LYS E 1 186 ? 90.057 50.460 56.095 1.00 156.19 184 LYS E CA 1
ATOM 17366 C C . LYS E 1 186 ? 89.970 51.944 56.425 1.00 161.47 184 LYS E C 1
ATOM 17367 O O . LYS E 1 186 ? 90.422 52.381 57.489 1.00 165.99 184 LYS E O 1
ATOM 17371 N N . ASP E 1 187 ? 89.382 52.731 55.529 1.00 160.36 185 ASP E N 1
ATOM 17372 C CA . ASP E 1 187 ? 89.241 54.168 55.737 1.00 162.99 185 ASP E CA 1
ATOM 17373 C C . ASP E 1 187 ? 87.838 54.503 56.222 1.00 161.46 185 ASP E C 1
ATOM 17374 O O . ASP E 1 187 ? 87.666 55.126 57.269 1.00 163.13 185 ASP E O 1
ATOM 17383 N N . PRO E 1 190 ? 82.904 56.269 55.685 1.00 184.37 188 PRO E N 1
ATOM 17384 C CA . PRO E 1 190 ? 81.618 55.667 56.045 1.00 184.63 188 PRO E CA 1
ATOM 17385 C C . PRO E 1 190 ? 80.520 55.890 55.011 1.00 185.69 188 PRO E C 1
ATOM 17386 O O . PRO E 1 190 ? 79.691 55.003 54.807 1.00 185.03 188 PRO E O 1
ATOM 17397 N N . GLU E 1 191 ? 80.515 57.057 54.365 1.00 188.73 189 GLU E N 1
ATOM 17398 C CA . GLU E 1 191 ? 79.502 57.329 53.352 1.00 185.24 189 GLU E CA 1
ATOM 17399 C C . GLU E 1 191 ? 79.710 56.474 52.109 1.00 180.67 189 GLU E C 1
ATOM 17400 O O . GLU E 1 191 ? 78.736 56.096 51.447 1.00 179.97 189 GLU E O 1
ATOM 17404 N N . THR E 1 192 ? 80.963 56.158 51.777 1.00 176.45 190 THR E N 1
ATOM 17405 C CA . THR E 1 192 ? 81.230 55.348 50.595 1.00 170.39 190 THR E CA 1
ATOM 17406 C C . THR E 1 192 ? 80.851 53.892 50.827 1.00 167.65 190 THR E C 1
ATOM 17407 O O . THR E 1 192 ? 80.313 53.234 49.929 1.00 163.23 190 THR E O 1
ATOM 17418 N N . ALA E 1 193 ? 81.120 53.369 52.024 1.00 171.19 191 ALA E N 1
ATOM 17419 C CA . ALA E 1 193 ? 80.805 51.972 52.298 1.00 173.66 191 ALA E CA 1
ATOM 17420 C C . ALA E 1 193 ? 79.301 51.730 52.281 1.00 176.97 191 ALA E C 1
ATOM 17421 O O . ALA E 1 193 ? 78.840 50.712 51.753 1.00 177.36 191 ALA E O 1
ATOM 17428 N N . LEU E 1 194 ? 78.517 52.643 52.861 1.00 182.34 192 LEU E N 1
ATOM 17429 C CA . LEU E 1 194 ? 77.066 52.527 52.750 1.00 182.02 192 LEU E CA 1
ATOM 17430 C C . LEU E 1 194 ? 76.645 52.461 51.289 1.00 178.08 192 LEU E C 1
ATOM 17431 O O . LEU E 1 194 ? 75.800 51.642 50.913 1.00 175.73 192 LEU E O 1
ATOM 17447 N N . LYS E 1 195 ? 77.225 53.321 50.449 1.00 167.96 193 LYS E N 1
ATOM 17448 C CA . LYS E 1 195 ? 76.971 53.243 49.016 1.00 156.55 193 LYS E CA 1
ATOM 17449 C C . LYS E 1 195 ? 77.281 51.847 48.492 1.00 144.88 193 LYS E C 1
ATOM 17450 O O . LYS E 1 195 ? 76.462 51.233 47.799 1.00 140.00 193 LYS E O 1
ATOM 17454 N N . ALA E 1 196 ? 78.466 51.326 48.821 1.00 140.66 194 ALA E N 1
ATOM 17455 C CA . ALA E 1 196 ? 78.827 49.977 48.401 1.00 138.29 194 ALA E CA 1
ATOM 17456 C C . ALA E 1 196 ? 77.831 48.957 48.936 1.00 142.84 194 ALA E C 1
ATOM 17457 O O . ALA E 1 196 ? 77.283 48.148 48.179 1.00 146.31 194 ALA E O 1
ATOM 17464 N N . VAL E 1 197 ? 77.585 48.980 50.248 1.00 143.84 195 VAL E N 1
ATOM 17465 C CA . VAL E 1 197 ? 76.603 48.075 50.835 1.00 143.35 195 VAL E CA 1
ATOM 17466 C C . VAL E 1 197 ? 75.248 48.266 50.165 1.00 140.85 195 VAL E C 1
ATOM 17467 O O . VAL E 1 197 ? 74.604 47.299 49.740 1.00 138.37 195 VAL E O 1
ATOM 17471 N N . GLU E 1 198 ? 74.798 49.520 50.052 1.00 135.12 196 GLU E N 1
ATOM 17472 C CA . GLU E 1 198 ? 73.514 49.783 49.410 1.00 125.79 196 GLU E CA 1
ATOM 17473 C C . GLU E 1 198 ? 73.518 49.318 47.959 1.00 119.51 196 GLU E C 1
ATOM 17474 O O . GLU E 1 198 ? 72.519 48.778 47.472 1.00 117.12 196 GLU E O 1
ATOM 17486 N N . THR E 1 199 ? 74.625 49.527 47.244 1.00 118.57 197 THR E N 1
ATOM 17487 C CA . THR E 1 199 ? 74.731 48.963 45.903 1.00 120.11 197 THR E CA 1
ATOM 17488 C C . THR E 1 199 ? 74.556 47.451 45.954 1.00 123.00 197 THR E C 1
ATOM 17489 O O . THR E 1 199 ? 73.745 46.881 45.217 1.00 124.27 197 THR E O 1
ATOM 17500 N N . VAL E 1 200 ? 75.304 46.788 46.841 1.00 127.07 198 VAL E N 1
ATOM 17501 C CA . VAL E 1 200 ? 75.119 45.355 47.063 1.00 126.18 198 VAL E CA 1
ATOM 17502 C C . VAL E 1 200 ? 73.656 45.059 47.367 1.00 124.59 198 VAL E C 1
ATOM 17503 O O . VAL E 1 200 ? 73.057 44.138 46.798 1.00 122.29 198 VAL E O 1
ATOM 17516 N N . VAL E 1 201 ? 73.063 45.837 48.278 1.00 124.77 199 VAL E N 1
ATOM 17517 C CA . VAL E 1 201 ? 71.645 45.678 48.594 1.00 121.49 199 VAL E CA 1
ATOM 17518 C C . VAL E 1 201 ? 70.820 45.651 47.314 1.00 117.34 199 VAL E C 1
ATOM 17519 O O . VAL E 1 201 ? 70.011 44.743 47.091 1.00 114.28 199 VAL E O 1
ATOM 17532 N N . LYS E 1 202 ? 71.021 46.646 46.448 1.00 118.14 200 LYS E N 1
ATOM 17533 C CA . LYS E 1 202 ? 70.273 46.697 45.197 1.00 116.41 200 LYS E CA 1
ATOM 17534 C C . LYS E 1 202 ? 70.574 45.485 44.321 1.00 114.53 200 LYS E C 1
ATOM 17535 O O . LYS E 1 202 ? 69.685 44.978 43.628 1.00 111.67 200 LYS E O 1
ATOM 17539 N N . VAL E 1 203 ? 71.821 45.006 44.336 1.00 116.82 201 VAL E N 1
ATOM 17540 C CA . VAL E 1 203 ? 72.183 43.859 43.505 1.00 120.23 201 VAL E CA 1
ATOM 17541 C C . VAL E 1 203 ? 71.344 42.645 43.884 1.00 124.33 201 VAL E C 1
ATOM 17542 O O . VAL E 1 203 ? 70.798 41.949 43.019 1.00 124.88 201 VAL E O 1
ATOM 17555 N N . ALA E 1 204 ? 71.241 42.364 45.185 1.00 127.10 202 ALA E N 1
ATOM 17556 C CA . ALA E 1 204 ? 70.498 41.197 45.644 1.00 124.40 202 ALA E CA 1
ATOM 17557 C C . ALA E 1 204 ? 69.085 41.190 45.074 1.00 119.21 202 ALA E C 1
ATOM 17558 O O . ALA E 1 204 ? 68.665 40.224 44.428 1.00 119.44 202 ALA E O 1
ATOM 17565 N N . ARG E 1 205 ? 68.333 42.267 45.318 1.00 115.31 203 ARG E N 1
ATOM 17566 C CA . ARG E 1 205 ? 66.992 42.381 44.754 1.00 110.03 203 ARG E CA 1
ATOM 17567 C C . ARG E 1 205 ? 66.993 42.019 43.275 1.00 106.71 203 ARG E C 1
ATOM 17568 O O . ARG E 1 205 ? 66.151 41.244 42.811 1.00 104.99 203 ARG E O 1
ATOM 17575 N N . ALA E 1 206 ? 67.947 42.570 42.519 1.00 106.27 204 ALA E N 1
ATOM 17576 C CA . ALA E 1 206 ? 68.075 42.213 41.111 1.00 107.75 204 ALA E CA 1
ATOM 17577 C C . ALA E 1 206 ? 68.299 40.715 40.948 1.00 105.23 204 ALA E C 1
ATOM 17578 O O . ALA E 1 206 ? 67.555 40.039 40.226 1.00 102.57 204 ALA E O 1
ATOM 17585 N N . LEU E 1 207 ? 69.322 40.178 41.617 1.00 109.88 205 LEU E N 1
ATOM 17586 C CA . LEU E 1 207 ? 69.609 38.751 41.529 1.00 113.50 205 LEU E CA 1
ATOM 17587 C C . LEU E 1 207 ? 68.365 37.925 41.832 1.00 113.73 205 LEU E C 1
ATOM 17588 O O . LEU E 1 207 ? 67.992 37.032 41.062 1.00 112.50 205 LEU E O 1
ATOM 17592 N N . ASN E 1 208 ? 67.708 38.212 42.956 1.00 112.90 206 ASN E N 1
ATOM 17593 C CA . ASN E 1 208 ? 66.465 37.523 43.279 1.00 109.54 206 ASN E CA 1
ATOM 17594 C C . ASN E 1 208 ? 65.400 37.801 42.225 1.00 104.89 206 ASN E C 1
ATOM 17595 O O . ASN E 1 208 ? 64.805 36.871 41.667 1.00 102.22 206 ASN E O 1
ATOM 17606 N N . GLN E 1 209 ? 65.138 39.082 41.946 1.00 102.89 207 GLN E N 1
ATOM 17607 C CA . GLN E 1 209 ? 64.146 39.433 40.935 1.00 101.43 207 GLN E CA 1
ATOM 17608 C C . GLN E 1 209 ? 64.419 38.708 39.624 1.00 101.04 207 GLN E C 1
ATOM 17609 O O . GLN E 1 209 ? 63.497 38.181 38.991 1.00 101.10 207 GLN E O 1
ATOM 17616 N N . ILE E 1 210 ? 65.683 38.670 39.198 1.00 102.94 208 ILE E N 1
ATOM 17617 C CA . ILE E 1 210 ? 66.045 37.870 38.032 1.00 105.54 208 ILE E CA 1
ATOM 17618 C C . ILE E 1 210 ? 65.760 36.399 38.301 1.00 109.06 208 ILE E C 1
ATOM 17619 O O . ILE E 1 210 ? 65.172 35.696 37.470 1.00 109.50 208 ILE E O 1
ATOM 17629 N N . ALA E 1 211 ? 66.177 35.913 39.472 1.00 113.18 209 ALA E N 1
ATOM 17630 C CA . ALA E 1 211 ? 66.033 34.497 39.792 1.00 114.48 209 ALA E CA 1
ATOM 17631 C C . ALA E 1 211 ? 64.583 34.047 39.662 1.00 111.67 209 ALA E C 1
ATOM 17632 O O . ALA E 1 211 ? 64.294 33.024 39.029 1.00 112.03 209 ALA E O 1
ATOM 17639 N N . THR E 1 212 ? 63.656 34.800 40.257 1.00 106.49 210 THR E N 1
ATOM 17640 C CA . THR E 1 212 ? 62.249 34.419 40.217 1.00 100.25 210 THR E CA 1
ATOM 17641 C C . THR E 1 212 ? 61.759 34.271 38.782 1.00 98.58 210 THR E C 1
ATOM 17642 O O . THR E 1 212 ? 61.168 33.247 38.418 1.00 97.43 210 THR E O 1
ATOM 17653 N N . MET E 1 213 ? 61.992 35.290 37.952 1.00 101.04 211 MET E N 1
ATOM 17654 C CA . MET E 1 213 ? 61.503 35.263 36.577 1.00 106.64 211 MET E CA 1
ATOM 17655 C C . MET E 1 213 ? 61.910 33.975 35.872 1.00 109.34 211 MET E C 1
ATOM 17656 O O . MET E 1 213 ? 61.079 33.300 35.254 1.00 110.47 211 MET E O 1
ATOM 17660 N N . ALA E 1 214 ? 63.192 33.616 35.956 1.00 114.75 212 ALA E N 1
ATOM 17661 C CA . ALA E 1 214 ? 63.648 32.372 35.350 1.00 120.35 212 ALA E CA 1
ATOM 17662 C C . ALA E 1 214 ? 63.080 31.157 36.070 1.00 126.55 212 ALA E C 1
ATOM 17663 O O . ALA E 1 214 ? 62.800 30.135 35.433 1.00 125.43 212 ALA E O 1
ATOM 17670 N N . GLY E 1 215 ? 62.908 31.245 37.385 1.00 132.53 213 GLY E N 1
ATOM 17671 C CA . GLY E 1 215 ? 62.383 30.134 38.154 1.00 137.84 213 GLY E CA 1
ATOM 17672 C C . GLY E 1 215 ? 63.352 28.983 38.317 1.00 144.73 213 GLY E C 1
ATOM 17673 O O . GLY E 1 215 ? 62.954 27.819 38.178 1.00 142.67 213 GLY E O 1
ATOM 17677 N N . SER E 1 216 ? 64.614 29.276 38.610 1.00 153.96 214 SER E N 1
ATOM 17678 C CA . SER E 1 216 ? 65.626 28.251 38.825 1.00 163.42 214 SER E CA 1
ATOM 17679 C C . SER E 1 216 ? 66.169 28.385 40.240 1.00 172.51 214 SER E C 1
ATOM 17680 O O . SER E 1 216 ? 66.592 29.473 40.648 1.00 174.03 214 SER E O 1
ATOM 17688 N N . GLU E 1 217 ? 66.156 27.275 40.980 1.00 180.76 215 GLU E N 1
ATOM 17689 C CA . GLU E 1 217 ? 66.570 27.304 42.378 1.00 186.13 215 GLU E CA 1
ATOM 17690 C C . GLU E 1 217 ? 68.012 27.776 42.521 1.00 188.55 215 GLU E C 1
ATOM 17691 O O . GLU E 1 217 ? 68.314 28.635 43.357 1.00 192.15 215 GLU E O 1
ATOM 17695 N N . GLU E 1 218 ? 68.924 27.213 41.724 1.00 178.12 216 GLU E N 1
ATOM 17696 C CA . GLU E 1 218 ? 70.327 27.605 41.818 1.00 168.69 216 GLU E CA 1
ATOM 17697 C C . GLU E 1 218 ? 70.475 29.120 41.729 1.00 157.73 216 GLU E C 1
ATOM 17698 O O . GLU E 1 218 ? 71.103 29.745 42.590 1.00 156.73 216 GLU E O 1
ATOM 17710 N N . ALA E 1 219 ? 69.881 29.732 40.702 1.00 149.32 217 ALA E N 1
ATOM 17711 C CA . ALA E 1 219 ? 69.920 31.186 40.595 1.00 143.27 217 ALA E CA 1
ATOM 17712 C C . ALA E 1 219 ? 69.304 31.840 41.825 1.00 133.00 217 ALA E C 1
ATOM 17713 O O . ALA E 1 219 ? 69.777 32.886 42.286 1.00 134.21 217 ALA E O 1
ATOM 17720 N N . GLN E 1 220 ? 68.243 31.239 42.372 1.00 126.43 218 GLN E N 1
ATOM 17721 C CA . GLN E 1 220 ? 67.670 31.750 43.611 1.00 123.38 218 GLN E CA 1
ATOM 17722 C C . GLN E 1 220 ? 68.658 31.611 44.761 1.00 120.78 218 GLN E C 1
ATOM 17723 O O . GLN E 1 220 ? 68.837 32.542 45.555 1.00 120.04 218 GLN E O 1
ATOM 17737 N N . GLU E 1 221 ? 69.321 30.455 44.856 1.00 119.39 219 GLU E N 1
ATOM 17738 C CA . GLU E 1 221 ? 70.288 30.238 45.925 1.00 119.27 219 GLU E CA 1
ATOM 17739 C C . GLU E 1 221 ? 71.400 31.279 45.887 1.00 118.40 219 GLU E C 1
ATOM 17740 O O . GLU E 1 221 ? 71.872 31.729 46.937 1.00 118.07 219 GLU E O 1
ATOM 17744 N N . ARG E 1 222 ? 71.838 31.673 44.690 1.00 116.70 220 ARG E N 1
ATOM 17745 C CA . ARG E 1 222 ? 72.911 32.656 44.598 1.00 116.72 220 ARG E CA 1
ATOM 17746 C C . ARG E 1 222 ? 72.471 33.995 45.176 1.00 114.03 220 ARG E C 1
ATOM 17747 O O . ARG E 1 222 ? 73.159 34.576 46.022 1.00 114.45 220 ARG E O 1
ATOM 17768 N N . ALA E 1 223 ? 71.322 34.509 44.721 1.00 111.35 221 ALA E N 1
ATOM 17769 C CA . ALA E 1 223 ? 70.766 35.712 45.331 1.00 110.55 221 ALA E CA 1
ATOM 17770 C C . ALA E 1 223 ? 70.659 35.549 46.841 1.00 110.83 221 ALA E C 1
ATOM 17771 O O . ALA E 1 223 ? 70.845 36.516 47.588 1.00 112.45 221 ALA E O 1
ATOM 17778 N N . ALA E 1 224 ? 70.361 34.332 47.306 1.00 110.17 222 ALA E N 1
ATOM 17779 C CA . ALA E 1 224 ? 70.439 34.046 48.733 1.00 110.62 222 ALA E CA 1
ATOM 17780 C C . ALA E 1 224 ? 71.838 34.323 49.265 1.00 111.62 222 ALA E C 1
ATOM 17781 O O . ALA E 1 224 ? 71.998 34.907 50.344 1.00 112.77 222 ALA E O 1
ATOM 17788 N N . ARG E 1 225 ? 72.864 33.915 48.519 1.00 109.17 223 ARG E N 1
ATOM 17789 C CA . ARG E 1 225 ? 74.236 34.133 48.959 1.00 107.88 223 ARG E CA 1
ATOM 17790 C C . ARG E 1 225 ? 74.520 35.618 49.152 1.00 108.05 223 ARG E C 1
ATOM 17791 O O . ARG E 1 225 ? 75.058 36.029 50.187 1.00 109.12 223 ARG E O 1
ATOM 17795 N N . VAL E 1 226 ? 74.157 36.441 48.165 1.00 104.61 224 VAL E N 1
ATOM 17796 C CA . VAL E 1 226 ? 74.490 37.862 48.219 1.00 101.69 224 VAL E CA 1
ATOM 17797 C C . VAL E 1 226 ? 73.794 38.534 49.394 1.00 101.93 224 VAL E C 1
ATOM 17798 O O . VAL E 1 226 ? 74.397 39.337 50.117 1.00 102.53 224 VAL E O 1
ATOM 17811 N N . ALA E 1 227 ? 72.514 38.220 49.605 1.00 101.39 225 ALA E N 1
ATOM 17812 C CA . ALA E 1 227 ? 71.750 38.887 50.653 1.00 106.83 225 ALA E CA 1
ATOM 17813 C C . ALA E 1 227 ? 72.380 38.663 52.023 1.00 111.26 225 ALA E C 1
ATOM 17814 O O . ALA E 1 227 ? 72.617 39.617 52.773 1.00 112.04 225 ALA E O 1
ATOM 17821 N N . SER E 1 228 ? 72.658 37.405 52.370 1.00 115.16 226 SER E N 1
ATOM 17822 C CA . SER E 1 228 ? 73.263 37.117 53.665 1.00 119.48 226 SER E CA 1
ATOM 17823 C C . SER E 1 228 ? 74.617 37.802 53.794 1.00 118.99 226 SER E C 1
ATOM 17824 O O . SER E 1 228 ? 74.919 38.422 54.821 1.00 121.41 226 SER E O 1
ATOM 17832 N N . GLU E 1 229 ? 75.452 37.695 52.757 1.00 116.32 227 GLU E N 1
ATOM 17833 C CA . GLU E 1 229 ? 76.718 38.418 52.744 1.00 116.64 227 GLU E CA 1
ATOM 17834 C C . GLU E 1 229 ? 76.516 39.881 53.114 1.00 115.80 227 GLU E C 1
ATOM 17835 O O . GLU E 1 229 ? 77.331 40.467 53.835 1.00 115.79 227 GLU E O 1
ATOM 17842 N N . ALA E 1 230 ? 75.432 40.486 52.626 1.00 117.86 228 ALA E N 1
ATOM 17843 C CA . ALA E 1 230 ? 75.157 41.883 52.938 1.00 121.85 228 ALA E CA 1
ATOM 17844 C C . ALA E 1 230 ? 74.943 42.079 54.434 1.00 127.59 228 ALA E C 1
ATOM 17845 O O . ALA E 1 230 ? 75.491 43.011 55.033 1.00 130.32 228 ALA E O 1
ATOM 17852 N N . ALA E 1 231 ? 74.136 41.213 55.054 1.00 132.40 229 ALA E N 1
ATOM 17853 C CA . ALA E 1 231 ? 73.863 41.345 56.481 1.00 135.88 229 ALA E CA 1
ATOM 17854 C C . ALA E 1 231 ? 75.154 41.479 57.276 1.00 141.71 229 ALA E C 1
ATOM 17855 O O . ALA E 1 231 ? 75.248 42.304 58.192 1.00 142.24 229 ALA E O 1
ATOM 17862 N N . ARG E 1 232 ? 76.163 40.670 56.943 1.00 145.30 230 ARG E N 1
ATOM 17863 C CA . ARG E 1 232 ? 77.488 40.876 57.516 1.00 147.32 230 ARG E CA 1
ATOM 17864 C C . ARG E 1 232 ? 78.054 42.224 57.088 1.00 148.50 230 ARG E C 1
ATOM 17865 O O . ARG E 1 232 ? 78.603 42.966 57.913 1.00 150.86 230 ARG E O 1
ATOM 17869 N N . LEU E 1 233 ? 77.919 42.564 55.802 1.00 144.68 231 LEU E N 1
ATOM 17870 C CA . LEU E 1 233 ? 78.408 43.849 55.316 1.00 141.64 231 LEU E CA 1
ATOM 17871 C C . LEU E 1 233 ? 77.754 45.004 56.065 1.00 143.66 231 LEU E C 1
ATOM 17872 O O . LEU E 1 233 ? 78.423 45.983 56.416 1.00 147.37 231 LEU E O 1
ATOM 17879 N N . ALA E 1 234 ? 76.446 44.909 56.316 1.00 142.06 232 ALA E N 1
ATOM 17880 C CA . ALA E 1 234 ? 75.774 45.923 57.120 1.00 143.08 232 ALA E CA 1
ATOM 17881 C C . ALA E 1 234 ? 76.371 45.990 58.520 1.00 144.25 232 ALA E C 1
ATOM 17882 O O . ALA E 1 234 ? 76.577 47.080 59.065 1.00 147.96 232 ALA E O 1
ATOM 17889 N N . GLU E 1 235 ? 76.660 44.830 59.115 1.00 145.23 233 GLU E N 1
ATOM 17890 C CA . GLU E 1 235 ? 77.253 44.803 60.447 1.00 150.39 233 GLU E CA 1
ATOM 17891 C C . GLU E 1 235 ? 78.554 45.595 60.479 1.00 157.13 233 GLU E C 1
ATOM 17892 O O . GLU E 1 235 ? 78.791 46.386 61.400 1.00 162.89 233 GLU E O 1
ATOM 17896 N N . ARG E 1 236 ? 79.414 45.391 59.478 1.00 160.31 234 ARG E N 1
ATOM 17897 C CA . ARG E 1 236 ? 80.647 46.167 59.398 1.00 164.71 234 ARG E CA 1
ATOM 17898 C C . ARG E 1 236 ? 80.349 47.636 59.128 1.00 166.05 234 ARG E C 1
ATOM 17899 O O . ARG E 1 236 ? 81.009 48.522 59.684 1.00 169.53 234 ARG E O 1
ATOM 17903 N N . VAL E 1 237 ? 79.359 47.915 58.275 1.00 158.90 235 VAL E N 1
ATOM 17904 C CA . VAL E 1 237 ? 78.945 49.296 58.048 1.00 155.99 235 VAL E CA 1
ATOM 17905 C C . VAL E 1 237 ? 78.448 49.913 59.348 1.00 152.36 235 VAL E C 1
ATOM 17906 O O . VAL E 1 237 ? 78.705 51.088 59.636 1.00 155.79 235 VAL E O 1
ATOM 17910 N N . LEU E 1 238 ? 77.725 49.131 60.154 1.00 153.12 236 LEU E N 1
ATOM 17911 C CA . LEU E 1 238 ? 77.336 49.597 61.479 1.00 161.59 236 LEU E CA 1
ATOM 17912 C C . LEU E 1 238 ? 78.530 49.643 62.422 1.00 178.19 236 LEU E C 1
ATOM 17913 O O . LEU E 1 238 ? 78.597 50.517 63.294 1.00 185.34 236 LEU E O 1
ATOM 17920 N N . GLU E 1 239 ? 79.478 48.717 62.264 1.00 185.71 237 GLU E N 1
ATOM 17921 C CA . GLU E 1 239 ? 80.656 48.699 63.125 1.00 194.04 237 GLU E CA 1
ATOM 17922 C C . GLU E 1 239 ? 81.523 49.930 62.890 1.00 204.20 237 GLU E C 1
ATOM 17923 O O . GLU E 1 239 ? 81.835 50.675 63.826 1.00 211.27 237 GLU E O 1
ATOM 17927 N N . LEU E 1 240 ? 81.921 50.162 61.637 1.00 201.78 238 LEU E N 1
ATOM 17928 C CA . LEU E 1 240 ? 82.812 51.278 61.342 1.00 201.86 238 LEU E CA 1
ATOM 17929 C C . LEU E 1 240 ? 82.120 52.618 61.563 1.00 200.47 238 LEU E C 1
ATOM 17930 O O . LEU E 1 240 ? 82.718 53.546 62.119 1.00 202.97 238 LEU E O 1
ATOM 17934 N N . ALA E 1 241 ? 80.863 52.742 61.133 1.00 196.65 239 ALA E N 1
ATOM 17935 C CA . ALA E 1 241 ? 80.166 54.017 61.264 1.00 197.34 239 ALA E CA 1
ATOM 17936 C C . ALA E 1 241 ? 79.998 54.406 62.727 1.00 199.24 239 ALA E C 1
ATOM 17937 O O . ALA E 1 241 ? 80.090 55.588 63.078 1.00 203.30 239 ALA E O 1
ATOM 17944 N N . GLU E 1 242 ? 79.744 53.425 63.597 1.00 200.68 240 GLU E N 1
ATOM 17945 C CA . GLU E 1 242 ? 79.691 53.710 65.027 1.00 207.89 240 GLU E CA 1
ATOM 17946 C C . GLU E 1 242 ? 81.051 54.167 65.538 1.00 216.12 240 GLU E C 1
ATOM 17947 O O . GLU E 1 242 ? 81.140 55.098 66.347 1.00 219.86 240 GLU E O 1
ATOM 17951 N N . LYS E 1 243 ? 82.126 53.528 65.070 1.00 219.14 241 LYS E N 1
ATOM 17952 C CA . LYS E 1 243 ? 83.465 53.909 65.504 1.00 223.09 241 LYS E CA 1
ATOM 17953 C C . LYS E 1 243 ? 83.817 55.313 65.025 1.00 225.88 241 LYS E C 1
ATOM 17954 O O . LYS E 1 243 ? 84.289 56.146 65.807 1.00 229.77 241 LYS E O 1
ATOM 17958 N N . GLN E 1 244 ? 83.598 55.596 63.738 1.00 217.40 242 GLN E N 1
ATOM 17959 C CA . GLN E 1 244 ? 83.872 56.935 63.227 1.00 212.08 242 GLN E CA 1
ATOM 17960 C C . GLN E 1 244 ? 82.858 57.941 63.760 1.00 208.14 242 GLN E C 1
ATOM 17961 O O . GLN E 1 244 ? 83.208 59.093 64.041 1.00 210.33 242 GLN E O 1
ATOM 17975 N N . GLY E 1 245 ? 81.599 57.529 63.903 1.00 203.68 243 GLY E N 1
ATOM 17976 C CA . GLY E 1 245 ? 80.646 58.294 64.684 1.00 204.11 243 GLY E CA 1
ATOM 17977 C C . GLY E 1 245 ? 79.589 59.058 63.916 1.00 203.56 243 GLY E C 1
ATOM 17978 O O . GLY E 1 245 ? 79.226 60.171 64.307 1.00 207.23 243 GLY E O 1
ATOM 17982 N N . ASP E 1 246 ? 79.074 58.477 62.836 1.00 200.16 244 ASP E N 1
ATOM 17983 C CA . ASP E 1 246 ? 77.972 59.086 62.099 1.00 198.64 244 ASP E CA 1
ATOM 17984 C C . ASP E 1 246 ? 76.667 58.379 62.451 1.00 196.24 244 ASP E C 1
ATOM 17985 O O . ASP E 1 246 ? 76.332 57.359 61.836 1.00 196.50 244 ASP E O 1
ATOM 17989 N N . PRO E 1 247 ? 75.898 58.887 63.421 1.00 193.39 245 PRO E N 1
ATOM 17990 C CA . PRO E 1 247 ? 74.711 58.131 63.854 1.00 188.39 245 PRO E CA 1
ATOM 17991 C C . PRO E 1 247 ? 73.596 58.115 62.825 1.00 180.37 245 PRO E C 1
ATOM 17992 O O . PRO E 1 247 ? 72.948 57.077 62.642 1.00 175.66 245 PRO E O 1
ATOM 18003 N N . GLU E 1 248 ? 73.342 59.237 62.147 1.00 180.43 246 GLU E N 1
ATOM 18004 C CA . GLU E 1 248 ? 72.308 59.249 61.118 1.00 180.17 246 GLU E CA 1
ATOM 18005 C C . GLU E 1 248 ? 72.627 58.246 60.017 1.00 181.67 246 GLU E C 1
ATOM 18006 O O . GLU E 1 248 ? 71.725 57.585 59.487 1.00 182.42 246 GLU E O 1
ATOM 18013 N N . VAL E 1 249 ? 73.907 58.114 59.662 1.00 183.43 247 VAL E N 1
ATOM 18014 C CA . VAL E 1 249 ? 74.303 57.109 58.683 1.00 182.03 247 VAL E CA 1
ATOM 18015 C C . VAL E 1 249 ? 74.034 55.709 59.216 1.00 184.86 247 VAL E C 1
ATOM 18016 O O . VAL E 1 249 ? 73.707 54.795 58.450 1.00 182.80 247 VAL E O 1
ATOM 18020 N N . ALA E 1 250 ? 74.161 55.516 60.532 1.00 185.83 248 ALA E N 1
ATOM 18021 C CA . ALA E 1 250 ? 73.900 54.204 61.112 1.00 185.42 248 ALA E CA 1
ATOM 18022 C C . ALA E 1 250 ? 72.449 53.789 60.918 1.00 184.84 248 ALA E C 1
ATOM 18023 O O . ALA E 1 250 ? 72.161 52.600 60.739 1.00 178.75 248 ALA E O 1
ATOM 18030 N N . ARG E 1 251 ? 71.522 54.748 60.947 1.00 193.80 249 ARG E N 1
ATOM 18031 C CA . ARG E 1 251 ? 70.119 54.416 60.736 1.00 203.70 249 ARG E CA 1
ATOM 18032 C C . ARG E 1 251 ? 69.888 53.886 59.328 1.00 214.28 249 ARG E C 1
ATOM 18033 O O . ARG E 1 251 ? 69.069 52.981 59.123 1.00 217.56 249 ARG E O 1
ATOM 18040 N N . ARG E 1 252 ? 70.602 54.435 58.342 1.00 220.63 250 ARG E N 1
ATOM 18041 C CA . ARG E 1 252 ? 70.450 53.967 56.968 1.00 221.45 250 ARG E CA 1
ATOM 18042 C C . ARG E 1 252 ? 71.023 52.565 56.794 1.00 216.92 250 ARG E C 1
ATOM 18043 O O . ARG E 1 252 ? 70.491 51.764 56.020 1.00 214.62 250 ARG E O 1
ATOM 18047 N N . ALA E 1 253 ? 72.114 52.251 57.498 1.00 210.87 251 ALA E N 1
ATOM 18048 C CA . ALA E 1 253 ? 72.690 50.913 57.405 1.00 202.84 251 ALA E CA 1
ATOM 18049 C C . ALA E 1 253 ? 71.740 49.872 57.984 1.00 191.64 251 ALA E C 1
ATOM 18050 O O . ALA E 1 253 ? 71.515 48.816 57.380 1.00 189.95 251 ALA E O 1
ATOM 18057 N N . ARG E 1 254 ? 71.174 50.151 59.162 1.00 187.34 252 ARG E N 1
ATOM 18058 C CA . ARG E 1 254 ? 70.136 49.281 59.700 1.00 183.88 252 ARG E CA 1
ATOM 18059 C C . ARG E 1 254 ? 68.920 49.252 58.784 1.00 178.67 252 ARG E C 1
ATOM 18060 O O . ARG E 1 254 ? 68.262 48.213 58.659 1.00 178.68 252 ARG E O 1
ATOM 18064 N N . GLU E 1 255 ? 68.606 50.379 58.137 1.00 175.10 253 GLU E N 1
ATOM 18065 C CA . GLU E 1 255 ? 67.544 50.382 57.137 1.00 168.73 253 GLU E CA 1
ATOM 18066 C C . GLU E 1 255 ? 67.843 49.382 56.030 1.00 163.44 253 GLU E C 1
ATOM 18067 O O . GLU E 1 255 ? 66.935 48.718 55.518 1.00 162.21 253 GLU E O 1
ATOM 18071 N N . LEU E 1 256 ? 69.115 49.260 55.643 1.00 157.10 254 LEU E N 1
ATOM 18072 C CA . LEU E 1 256 ? 69.500 48.203 54.715 1.00 149.71 254 LEU E CA 1
ATOM 18073 C C . LEU E 1 256 ? 69.146 46.833 55.281 1.00 140.21 254 LEU E C 1
ATOM 18074 O O . LEU E 1 256 ? 68.612 45.978 54.566 1.00 139.24 254 LEU E O 1
ATOM 18078 N N . GLN E 1 257 ? 69.424 46.615 56.570 1.00 135.42 255 GLN E N 1
ATOM 18079 C CA . GLN E 1 257 ? 69.137 45.330 57.198 1.00 128.19 255 GLN E CA 1
ATOM 18080 C C . GLN E 1 257 ? 67.715 44.871 56.900 1.00 123.21 255 GLN E C 1
ATOM 18081 O O . GLN E 1 257 ? 67.497 43.747 56.432 1.00 120.83 255 GLN E O 1
ATOM 18085 N N . GLU E 1 258 ? 66.731 45.732 57.169 1.00 116.89 256 GLU E N 1
ATOM 18086 C CA . GLU E 1 258 ? 65.343 45.379 56.887 1.00 108.39 256 GLU E CA 1
ATOM 18087 C C . GLU E 1 258 ? 65.166 45.009 55.420 1.00 101.72 256 GLU E C 1
ATOM 18088 O O . GLU E 1 258 ? 64.537 43.997 55.094 1.00 97.64 256 GLU E O 1
ATOM 18095 N N . LYS E 1 259 ? 65.720 45.823 54.517 1.00 101.60 257 LYS E N 1
ATOM 18096 C CA . LYS E 1 259 ? 65.649 45.501 53.096 1.00 100.22 257 LYS E CA 1
ATOM 18097 C C . LYS E 1 259 ? 66.271 44.139 52.814 1.00 100.95 257 LYS E C 1
ATOM 18098 O O . LYS E 1 259 ? 65.756 43.372 51.993 1.00 101.07 257 LYS E O 1
ATOM 18102 N N . VAL E 1 260 ? 67.381 43.820 53.486 1.00 102.40 258 VAL E N 1
ATOM 18103 C CA . VAL E 1 260 ? 67.974 42.490 53.361 1.00 101.00 258 VAL E CA 1
ATOM 18104 C C . VAL E 1 260 ? 67.027 41.440 53.926 1.00 96.88 258 VAL E C 1
ATOM 18105 O O . VAL E 1 260 ? 66.639 40.489 53.237 1.00 94.16 258 VAL E O 1
ATOM 18118 N N . LEU E 1 261 ? 66.655 41.588 55.202 1.00 97.74 259 LEU E N 1
ATOM 18119 C CA . LEU E 1 261 ? 65.641 40.718 55.787 1.00 96.51 259 LEU E CA 1
ATOM 18120 C C . LEU E 1 261 ? 64.436 40.613 54.863 1.00 98.52 259 LEU E C 1
ATOM 18121 O O . LEU E 1 261 ? 63.933 39.516 54.591 1.00 99.43 259 LEU E O 1
ATOM 18128 N N . ASP E 1 262 ? 63.965 41.758 54.367 1.00 96.87 260 ASP E N 1
ATOM 18129 C CA . ASP E 1 262 ? 62.924 41.772 53.348 1.00 92.54 260 ASP E CA 1
ATOM 18130 C C . ASP E 1 262 ? 63.343 40.959 52.130 1.00 89.82 260 ASP E C 1
ATOM 18131 O O . ASP E 1 262 ? 62.684 39.980 51.759 1.00 86.35 260 ASP E O 1
ATOM 18135 N N . ILE E 1 263 ? 64.450 41.354 51.496 1.00 95.20 261 ILE E N 1
ATOM 18136 C CA . ILE E 1 263 ? 64.884 40.708 50.259 1.00 101.23 261 ILE E CA 1
ATOM 18137 C C . ILE E 1 263 ? 64.942 39.198 50.444 1.00 109.00 261 ILE E C 1
ATOM 18138 O O . ILE E 1 263 ? 64.467 38.429 49.600 1.00 108.37 261 ILE E O 1
ATOM 18142 N N . LEU E 1 264 ? 65.528 38.752 51.557 1.00 118.27 262 LEU E N 1
ATOM 18143 C CA . LEU E 1 264 ? 65.562 37.324 51.847 1.00 118.16 262 LEU E CA 1
ATOM 18144 C C . LEU E 1 264 ? 64.153 36.765 51.994 1.00 119.10 262 LEU E C 1
ATOM 18145 O O . LEU E 1 264 ? 63.845 35.692 51.460 1.00 117.28 262 LEU E O 1
ATOM 18149 N N . LEU E 1 265 ? 63.283 37.479 52.713 1.00 120.08 263 LEU E N 1
ATOM 18150 C CA . LEU E 1 265 ? 61.918 37.001 52.900 1.00 119.98 263 LEU E CA 1
ATOM 18151 C C . LEU E 1 265 ? 61.246 36.740 51.559 1.00 119.58 263 LEU E C 1
ATOM 18152 O O . LEU E 1 265 ? 60.545 35.735 51.391 1.00 113.86 263 LEU E O 1
ATOM 18168 N N . ASP E 1 266 ? 61.447 37.636 50.590 1.00 126.02 264 ASP E N 1
ATOM 18169 C CA . ASP E 1 266 ? 60.954 37.379 49.243 1.00 126.86 264 ASP E CA 1
ATOM 18170 C C . ASP E 1 266 ? 61.615 36.139 48.656 1.00 124.51 264 ASP E C 1
ATOM 18171 O O . ASP E 1 266 ? 60.948 35.302 48.037 1.00 123.39 264 ASP E O 1
ATOM 18180 N N . ILE E 1 267 ? 62.931 36.004 48.842 1.00 122.04 265 ILE E N 1
ATOM 18181 C CA . ILE E 1 267 ? 63.629 34.805 48.390 1.00 114.84 265 ILE E CA 1
ATOM 18182 C C . ILE E 1 267 ? 63.020 33.568 49.037 1.00 102.86 265 ILE E C 1
ATOM 18183 O O . ILE E 1 267 ? 62.671 32.596 48.358 1.00 98.61 265 ILE E O 1
ATOM 18193 N N . LEU E 1 268 ? 62.883 33.588 50.365 1.00 96.50 266 LEU E N 1
ATOM 18194 C CA . LEU E 1 268 ? 62.189 32.507 51.055 1.00 92.48 266 LEU E CA 1
ATOM 18195 C C . LEU E 1 268 ? 60.790 32.309 50.484 1.00 91.55 266 LEU E C 1
ATOM 18196 O O . LEU E 1 268 ? 60.388 31.185 50.161 1.00 89.69 266 LEU E O 1
ATOM 18203 N N . GLU E 1 269 ? 60.034 33.402 50.355 1.00 91.00 267 GLU E N 1
ATOM 18204 C CA . GLU E 1 269 ? 58.668 33.315 49.853 1.00 86.45 267 GLU E CA 1
ATOM 18205 C C . GLU E 1 269 ? 58.618 32.596 48.511 1.00 84.94 267 GLU E C 1
ATOM 18206 O O . GLU E 1 269 ? 57.872 31.625 48.340 1.00 84.16 267 GLU E O 1
ATOM 18210 N N . GLN E 1 270 ? 59.414 33.056 47.544 1.00 87.97 268 GLN E N 1
ATOM 18211 C CA . GLN E 1 270 ? 59.364 32.463 46.212 1.00 89.02 268 GLN E CA 1
ATOM 18212 C C . GLN E 1 270 ? 59.771 30.994 46.248 1.00 89.15 268 GLN E C 1
ATOM 18213 O O . GLN E 1 270 ? 59.146 30.154 45.590 1.00 87.04 268 GLN E O 1
ATOM 18220 N N . ILE E 1 271 ? 60.816 30.664 47.011 1.00 90.42 269 ILE E N 1
ATOM 18221 C CA . ILE E 1 271 ? 61.216 29.267 47.156 1.00 92.43 269 ILE E CA 1
ATOM 18222 C C . ILE E 1 271 ? 60.055 28.437 47.686 1.00 87.97 269 ILE E C 1
ATOM 18223 O O . ILE E 1 271 ? 59.707 27.390 47.129 1.00 84.35 269 ILE E O 1
ATOM 18233 N N . LEU E 1 272 ? 59.445 28.890 48.783 1.00 90.43 270 LEU E N 1
ATOM 18234 C CA . LEU E 1 272 ? 58.364 28.127 49.394 1.00 90.61 270 LEU E CA 1
ATOM 18235 C C . LEU E 1 272 ? 57.249 27.860 48.392 1.00 93.75 270 LEU E C 1
ATOM 18236 O O . LEU E 1 272 ? 56.680 26.762 48.364 1.00 93.98 270 LEU E O 1
ATOM 18252 N N . GLN E 1 273 ? 56.925 28.850 47.559 1.00 95.07 271 GLN E N 1
ATOM 18253 C CA . GLN E 1 273 ? 55.954 28.628 46.495 1.00 95.57 271 GLN E CA 1
ATOM 18254 C C . GLN E 1 273 ? 56.407 27.505 45.571 1.00 95.97 271 GLN E C 1
ATOM 18255 O O . GLN E 1 273 ? 55.596 26.674 45.146 1.00 94.90 271 GLN E O 1
ATOM 18262 N N . THR E 1 274 ? 57.704 27.459 45.257 1.00 99.57 272 THR E N 1
ATOM 18263 C CA . THR E 1 274 ? 58.211 26.445 44.338 1.00 99.85 272 THR E CA 1
ATOM 18264 C C . THR E 1 274 ? 57.976 25.041 44.880 1.00 97.93 272 THR E C 1
ATOM 18265 O O . THR E 1 274 ? 57.453 24.170 44.176 1.00 96.58 272 THR E O 1
ATOM 18276 N N . ALA E 1 275 ? 58.373 24.800 46.131 1.00 99.16 273 ALA E N 1
ATOM 18277 C CA . ALA E 1 275 ? 58.222 23.478 46.729 1.00 99.48 273 ALA E CA 1
ATOM 18278 C C . ALA E 1 275 ? 56.790 22.974 46.602 1.00 100.05 273 ALA E C 1
ATOM 18279 O O . ALA E 1 275 ? 56.544 21.881 46.078 1.00 101.27 273 ALA E O 1
ATOM 18286 N N . THR E 1 276 ? 55.828 23.767 47.085 1.00 96.88 274 THR E N 1
ATOM 18287 C CA . THR E 1 276 ? 54.433 23.340 47.076 1.00 94.34 274 THR E CA 1
ATOM 18288 C C . THR E 1 276 ? 54.003 22.871 45.693 1.00 93.07 274 THR E C 1
ATOM 18289 O O . THR E 1 276 ? 53.326 21.845 45.559 1.00 93.23 274 THR E O 1
ATOM 18300 N N . LYS E 1 277 ? 54.382 23.614 44.650 1.00 93.02 275 LYS E N 1
ATOM 18301 C CA . LYS E 1 277 ? 54.059 23.194 43.292 1.00 94.09 275 LYS E CA 1
ATOM 18302 C C . LYS E 1 277 ? 54.555 21.779 43.025 1.00 94.86 275 LYS E C 1
ATOM 18303 O O . LYS E 1 277 ? 53.829 20.953 42.458 1.00 94.82 275 LYS E O 1
ATOM 18310 N N . ILE E 1 278 ? 55.786 21.478 43.438 1.00 97.10 276 ILE E N 1
ATOM 18311 C CA . ILE E 1 278 ? 56.350 20.154 43.195 1.00 102.03 276 ILE E CA 1
ATOM 18312 C C . ILE E 1 278 ? 55.530 19.087 43.909 1.00 106.48 276 ILE E C 1
ATOM 18313 O O . ILE E 1 278 ? 55.096 18.102 43.299 1.00 107.33 276 ILE E O 1
ATOM 18323 N N . ILE E 1 279 ? 55.310 19.262 45.215 1.00 110.73 277 ILE E N 1
ATOM 18324 C CA . ILE E 1 279 ? 54.574 18.260 45.983 1.00 115.94 277 ILE E CA 1
ATOM 18325 C C . ILE E 1 279 ? 53.209 18.012 45.356 1.00 125.03 277 ILE E C 1
ATOM 18326 O O . ILE E 1 279 ? 52.800 16.863 45.152 1.00 127.65 277 ILE E O 1
ATOM 18336 N N . ASP E 1 280 ? 52.478 19.087 45.048 1.00 132.30 278 ASP E N 1
ATOM 18337 C CA . ASP E 1 280 ? 51.171 18.934 44.419 1.00 135.08 278 ASP E CA 1
ATOM 18338 C C . ASP E 1 280 ? 51.280 18.088 43.157 1.00 131.27 278 ASP E C 1
ATOM 18339 O O . ASP E 1 280 ? 50.550 17.105 42.986 1.00 132.48 278 ASP E O 1
ATOM 18348 N N . ASP E 1 281 ? 52.194 18.457 42.259 1.00 125.03 279 ASP E N 1
ATOM 18349 C CA . ASP E 1 281 ? 52.503 17.599 41.123 1.00 119.34 279 ASP E CA 1
ATOM 18350 C C . ASP E 1 281 ? 52.799 16.181 41.591 1.00 113.96 279 ASP E C 1
ATOM 18351 O O . ASP E 1 281 ? 52.177 15.214 41.137 1.00 114.14 279 ASP E O 1
ATOM 18360 N N . ALA E 1 282 ? 53.760 16.047 42.509 1.00 109.32 280 ALA E N 1
ATOM 18361 C CA . ALA E 1 282 ? 54.118 14.739 43.043 1.00 108.34 280 ALA E CA 1
ATOM 18362 C C . ALA E 1 282 ? 52.885 13.987 43.526 1.00 109.00 280 ALA E C 1
ATOM 18363 O O . ALA E 1 282 ? 52.655 12.835 43.144 1.00 112.03 280 ALA E O 1
ATOM 18370 N N . ASN E 1 283 ? 52.082 14.625 44.382 1.00 109.58 281 ASN E N 1
ATOM 18371 C CA . ASN E 1 283 ? 50.851 13.997 44.848 1.00 110.19 281 ASN E CA 1
ATOM 18372 C C . ASN E 1 283 ? 49.938 13.658 43.678 1.00 109.98 281 ASN E C 1
ATOM 18373 O O . ASN E 1 283 ? 49.392 12.551 43.601 1.00 111.04 281 ASN E O 1
ATOM 18384 N N . LYS E 1 284 ? 49.752 14.606 42.755 1.00 107.92 282 LYS E N 1
ATOM 18385 C CA . LYS E 1 284 ? 48.904 14.349 41.596 1.00 108.81 282 LYS E CA 1
ATOM 18386 C C . LYS E 1 284 ? 49.396 13.131 40.825 1.00 111.03 282 LYS E C 1
ATOM 18387 O O . LYS E 1 284 ? 48.610 12.242 40.476 1.00 112.89 282 LYS E O 1
ATOM 18394 N N . LEU E 1 285 ? 50.700 13.072 40.547 1.00 110.96 283 LEU E N 1
ATOM 18395 C CA . LEU E 1 285 ? 51.268 11.872 39.946 1.00 112.10 283 LEU E CA 1
ATOM 18396 C C . LEU E 1 285 ? 51.108 10.674 40.872 1.00 114.93 283 LEU E C 1
ATOM 18397 O O . LEU E 1 285 ? 50.775 9.570 40.425 1.00 114.47 283 LEU E O 1
ATOM 18404 N N . LEU E 1 286 ? 51.344 10.874 42.171 1.00 117.27 284 LEU E N 1
ATOM 18405 C CA . LEU E 1 286 ? 51.218 9.785 43.132 1.00 119.87 284 LEU E CA 1
ATOM 18406 C C . LEU E 1 286 ? 49.855 9.119 43.031 1.00 125.08 284 LEU E C 1
ATOM 18407 O O . LEU E 1 286 ? 49.752 7.887 43.050 1.00 125.66 284 LEU E O 1
ATOM 18423 N N . GLU E 1 287 ? 48.794 9.920 42.924 1.00 130.84 285 GLU E N 1
ATOM 18424 C CA . GLU E 1 287 ? 47.460 9.360 42.738 1.00 135.46 285 GLU E CA 1
ATOM 18425 C C . GLU E 1 287 ? 47.389 8.537 41.458 1.00 135.71 285 GLU E C 1
ATOM 18426 O O . GLU E 1 287 ? 46.844 7.427 41.449 1.00 135.91 285 GLU E O 1
ATOM 18438 N N . LYS E 1 288 ? 47.934 9.070 40.359 1.00 133.16 286 LYS E N 1
ATOM 18439 C CA . LYS E 1 288 ? 47.920 8.336 39.099 1.00 130.98 286 LYS E CA 1
ATOM 18440 C C . LYS E 1 288 ? 48.517 6.946 39.263 1.00 132.26 286 LYS E C 1
ATOM 18441 O O . LYS E 1 288 ? 48.069 5.994 38.612 1.00 133.55 286 LYS E O 1
ATOM 18448 N N . LEU E 1 289 ? 49.514 6.808 40.137 1.00 135.16 287 LEU E N 1
ATOM 18449 C CA . LEU E 1 289 ? 50.142 5.514 40.368 1.00 141.35 287 LEU E CA 1
ATOM 18450 C C . LEU E 1 289 ? 49.200 4.563 41.099 1.00 151.75 287 LEU E C 1
ATOM 18451 O O . LEU E 1 289 ? 48.839 3.502 40.575 1.00 155.81 287 LEU E O 1
ATOM 18467 N N . ARG E 1 290 ? 48.801 4.917 42.325 1.00 156.16 288 ARG E N 1
ATOM 18468 C CA . ARG E 1 290 ? 47.872 4.073 43.069 1.00 156.87 288 ARG E CA 1
ATOM 18469 C C . ARG E 1 290 ? 46.667 3.708 42.212 1.00 153.98 288 ARG E C 1
ATOM 18470 O O . ARG E 1 290 ? 46.169 2.578 42.271 1.00 155.56 288 ARG E O 1
ATOM 18474 N N . ARG E 1 291 ? 46.191 4.655 41.400 1.00 144.90 289 ARG E N 1
ATOM 18475 C CA . ARG E 1 291 ? 45.111 4.362 40.465 1.00 137.94 289 ARG E CA 1
ATOM 18476 C C . ARG E 1 291 ? 45.545 3.321 39.441 1.00 136.24 289 ARG E C 1
ATOM 18477 O O . ARG E 1 291 ? 44.887 2.287 39.271 1.00 138.43 289 ARG E O 1
ATOM 18490 N N . SER E 1 292 ? 46.653 3.580 38.753 1.00 135.52 290 SER E N 1
ATOM 18491 C CA . SER E 1 292 ? 47.132 2.675 37.719 1.00 137.12 290 SER E CA 1
ATOM 18492 C C . SER E 1 292 ? 47.334 1.272 38.274 1.00 143.01 290 SER E C 1
ATOM 18493 O O . SER E 1 292 ? 47.961 1.087 39.322 1.00 143.72 290 SER E O 1
ATOM 18497 N N . GLU E 1 293 ? 46.786 0.278 37.569 1.00 148.30 291 GLU E N 1
ATOM 18498 C CA . GLU E 1 293 ? 47.106 -1.110 37.882 1.00 150.18 291 GLU E CA 1
ATOM 18499 C C . GLU E 1 293 ? 48.545 -1.426 37.497 1.00 151.24 291 GLU E C 1
ATOM 18500 O O . GLU E 1 293 ? 49.279 -2.056 38.268 1.00 150.49 291 GLU E O 1
ATOM 18504 N N . ARG E 1 294 ? 48.963 -0.987 36.316 1.00 153.57 292 ARG E N 1
ATOM 18505 C CA . ARG E 1 294 ? 50.354 -1.102 35.908 1.00 155.36 292 ARG E CA 1
ATOM 18506 C C . ARG E 1 294 ? 51.165 0.055 36.475 1.00 157.12 292 ARG E C 1
ATOM 18507 O O . ARG E 1 294 ? 50.679 1.186 36.573 1.00 156.43 292 ARG E O 1
ATOM 18514 N N . LYS E 1 295 ? 52.409 -0.234 36.849 1.00 155.02 293 LYS E N 1
ATOM 18515 C CA . LYS E 1 295 ? 53.323 0.761 37.397 1.00 151.31 293 LYS E CA 1
ATOM 18516 C C . LYS E 1 295 ? 54.447 0.999 36.398 1.00 151.76 293 LYS E C 1
ATOM 18517 O O . LYS E 1 295 ? 55.151 0.059 36.012 1.00 150.82 293 LYS E O 1
ATOM 18521 N N . ASP E 1 296 ? 54.623 2.253 35.995 1.00 152.07 294 ASP E N 1
ATOM 18522 C CA . ASP E 1 296 ? 55.579 2.613 34.959 1.00 154.77 294 ASP E CA 1
ATOM 18523 C C . ASP E 1 296 ? 56.793 3.266 35.597 1.00 156.42 294 ASP E C 1
ATOM 18524 O O . ASP E 1 296 ? 56.645 4.320 36.230 1.00 156.66 294 ASP E O 1
ATOM 18533 N N . PRO E 1 297 ? 58.001 2.705 35.455 1.00 159.86 295 PRO E N 1
ATOM 18534 C CA . PRO E 1 297 ? 59.142 3.276 36.192 1.00 159.50 295 PRO E CA 1
ATOM 18535 C C . PRO E 1 297 ? 59.455 4.716 35.831 1.00 158.12 295 PRO E C 1
ATOM 18536 O O . PRO E 1 297 ? 59.878 5.479 36.708 1.00 156.98 295 PRO E O 1
ATOM 18547 N N . LYS E 1 298 ? 59.275 5.117 34.566 1.00 156.24 296 LYS E N 1
ATOM 18548 C CA . LYS E 1 298 ? 59.545 6.504 34.204 1.00 153.56 296 LYS E CA 1
ATOM 18549 C C . LYS E 1 298 ? 58.763 7.453 35.104 1.00 150.54 296 LYS E C 1
ATOM 18550 O O . LYS E 1 298 ? 59.307 8.440 35.610 1.00 151.10 296 LYS E O 1
ATOM 18569 N N . VAL E 1 299 ? 57.477 7.165 35.317 1.00 147.06 297 VAL E N 1
ATOM 18570 C CA . VAL E 1 299 ? 56.703 7.944 36.277 1.00 143.60 297 VAL E CA 1
ATOM 18571 C C . VAL E 1 299 ? 57.358 7.872 37.650 1.00 139.99 297 VAL E C 1
ATOM 18572 O O . VAL E 1 299 ? 57.562 8.893 38.319 1.00 139.25 297 VAL E O 1
ATOM 18585 N N . VAL E 1 300 ? 57.692 6.656 38.093 1.00 139.47 298 VAL E N 1
ATOM 18586 C CA . VAL E 1 300 ? 58.270 6.477 39.421 1.00 139.60 298 VAL E CA 1
ATOM 18587 C C . VAL E 1 300 ? 59.538 7.308 39.570 1.00 139.72 298 VAL E C 1
ATOM 18588 O O . VAL E 1 300 ? 59.683 8.076 40.527 1.00 141.60 298 VAL E O 1
ATOM 18601 N N . GLU E 1 301 ? 60.485 7.160 38.637 1.00 138.79 299 GLU E N 1
ATOM 18602 C CA . GLU E 1 301 ? 61.674 8.005 38.679 1.00 138.23 299 GLU E CA 1
ATOM 18603 C C . GLU E 1 301 ? 61.272 9.471 38.765 1.00 132.59 299 GLU E C 1
ATOM 18604 O O . GLU E 1 301 ? 61.757 10.217 39.623 1.00 130.73 299 GLU E O 1
ATOM 18616 N N . THR E 1 302 ? 60.384 9.904 37.866 1.00 129.08 300 THR E N 1
ATOM 18617 C CA . THR E 1 302 ? 59.845 11.255 37.946 1.00 125.25 300 THR E CA 1
ATOM 18618 C C . THR E 1 302 ? 59.292 11.526 39.338 1.00 119.58 300 THR E C 1
ATOM 18619 O O . THR E 1 302 ? 59.649 12.519 39.981 1.00 119.47 300 THR E O 1
ATOM 18630 N N . TYR E 1 303 ? 58.419 10.640 39.821 1.00 115.31 301 TYR E N 1
ATOM 18631 C CA . TYR E 1 303 ? 57.914 10.754 41.183 1.00 110.01 301 TYR E CA 1
ATOM 18632 C C . TYR E 1 303 ? 59.062 10.861 42.180 1.00 114.18 301 TYR E C 1
ATOM 18633 O O . TYR E 1 303 ? 59.144 11.816 42.960 1.00 114.80 301 TYR E O 1
ATOM 18651 N N . VAL E 1 304 ? 59.961 9.873 42.167 1.00 117.05 302 VAL E N 1
ATOM 18652 C CA . VAL E 1 304 ? 61.121 9.910 43.051 1.00 120.01 302 VAL E CA 1
ATOM 18653 C C . VAL E 1 304 ? 61.882 11.217 42.875 1.00 122.42 302 VAL E C 1
ATOM 18654 O O . VAL E 1 304 ? 62.340 11.823 43.851 1.00 123.19 302 VAL E O 1
ATOM 18658 N N . GLU E 1 305 ? 62.020 11.682 41.630 1.00 127.42 303 GLU E N 1
ATOM 18659 C CA . GLU E 1 305 ? 62.818 12.879 41.379 1.00 131.50 303 GLU E CA 1
ATOM 18660 C C . GLU E 1 305 ? 62.221 14.097 42.072 1.00 127.50 303 GLU E C 1
ATOM 18661 O O . GLU E 1 305 ? 62.949 14.897 42.671 1.00 128.64 303 GLU E O 1
ATOM 18673 N N . LEU E 1 306 ? 60.899 14.266 41.990 1.00 119.78 304 LEU E N 1
ATOM 18674 C CA . LEU E 1 306 ? 60.253 15.363 42.701 1.00 111.12 304 LEU E CA 1
ATOM 18675 C C . LEU E 1 306 ? 60.556 15.288 44.191 1.00 106.84 304 LEU E C 1
ATOM 18676 O O . LEU E 1 306 ? 60.954 16.281 44.811 1.00 108.27 304 LEU E O 1
ATOM 18692 N N . LEU E 1 307 ? 60.381 14.105 44.780 1.00 101.90 305 LEU E N 1
ATOM 18693 C CA . LEU E 1 307 ? 60.605 13.939 46.210 1.00 99.02 305 LEU E CA 1
ATOM 18694 C C . LEU E 1 307 ? 62.045 14.268 46.579 1.00 99.62 305 LEU E C 1
ATOM 18695 O O . LEU E 1 307 ? 62.300 15.006 47.538 1.00 100.13 305 LEU E O 1
ATOM 18711 N N . LYS E 1 308 ? 63.004 13.726 45.827 1.00 103.16 306 LYS E N 1
ATOM 18712 C CA . LYS E 1 308 ? 64.399 14.091 46.045 1.00 104.42 306 LYS E CA 1
ATOM 18713 C C . LYS E 1 308 ? 64.598 15.587 45.836 1.00 105.24 306 LYS E C 1
ATOM 18714 O O . LYS E 1 308 ? 65.183 16.272 46.684 1.00 105.04 306 LYS E O 1
ATOM 18718 N N . ARG E 1 309 ? 64.104 16.115 44.712 1.00 107.23 307 ARG E N 1
ATOM 18719 C CA . ARG E 1 309 ? 64.173 17.552 44.471 1.00 108.97 307 ARG E CA 1
ATOM 18720 C C . ARG E 1 309 ? 63.558 18.327 45.629 1.00 105.71 307 ARG E C 1
ATOM 18721 O O . ARG E 1 309 ? 64.121 19.319 46.102 1.00 107.04 307 ARG E O 1
ATOM 18742 N N . HIS E 1 310 ? 62.388 17.884 46.094 1.00 104.54 308 HIS E N 1
ATOM 18743 C CA . HIS E 1 310 ? 61.724 18.551 47.209 1.00 103.63 308 HIS E CA 1
ATOM 18744 C C . HIS E 1 310 ? 62.639 18.634 48.424 1.00 103.60 308 HIS E C 1
ATOM 18745 O O . HIS E 1 310 ? 62.836 19.714 48.994 1.00 100.99 308 HIS E O 1
ATOM 18759 N N . GLU E 1 311 ? 63.197 17.495 48.844 1.00 104.27 309 GLU E N 1
ATOM 18760 C CA . GLU E 1 311 ? 64.103 17.487 49.987 1.00 102.43 309 GLU E CA 1
ATOM 18761 C C . GLU E 1 311 ? 65.225 18.499 49.804 1.00 101.34 309 GLU E C 1
ATOM 18762 O O . GLU E 1 311 ? 65.643 19.158 50.763 1.00 103.08 309 GLU E O 1
ATOM 18766 N N . ARG E 1 312 ? 65.726 18.636 48.576 1.00 99.40 310 ARG E N 1
ATOM 18767 C CA . ARG E 1 312 ? 66.792 19.595 48.309 1.00 102.78 310 ARG E CA 1
ATOM 18768 C C . ARG E 1 312 ? 66.327 21.016 48.603 1.00 103.60 310 ARG E C 1
ATOM 18769 O O . ARG E 1 312 ? 66.916 21.719 49.432 1.00 108.05 310 ARG E O 1
ATOM 18773 N N . LEU E 1 313 ? 65.264 21.458 47.926 1.00 102.74 311 LEU E N 1
ATOM 18774 C CA . LEU E 1 313 ? 64.719 22.786 48.193 1.00 102.56 311 LEU E CA 1
ATOM 18775 C C . LEU E 1 313 ? 64.359 22.942 49.665 1.00 104.56 311 LEU E C 1
ATOM 18776 O O . LEU E 1 313 ? 64.616 23.992 50.267 1.00 104.58 311 LEU E O 1
ATOM 18780 N N . VAL E 1 314 ? 63.755 21.908 50.260 1.00 103.69 312 VAL E N 1
ATOM 18781 C CA . VAL E 1 314 ? 63.513 21.915 51.700 1.00 103.37 312 VAL E CA 1
ATOM 18782 C C . VAL E 1 314 ? 64.810 22.205 52.443 1.00 106.36 312 VAL E C 1
ATOM 18783 O O . VAL E 1 314 ? 64.886 23.123 53.268 1.00 108.46 312 VAL E O 1
ATOM 18787 N N . LYS E 1 315 ? 65.854 21.425 52.152 1.00 104.64 313 LYS E N 1
ATOM 18788 C CA . LYS E 1 315 ? 67.153 21.670 52.767 1.00 103.12 313 LYS E CA 1
ATOM 18789 C C . LYS E 1 315 ? 67.646 23.079 52.462 1.00 101.62 313 LYS E C 1
ATOM 18790 O O . LYS E 1 315 ? 68.163 23.769 53.349 1.00 101.94 313 LYS E O 1
ATOM 18794 N N . GLN E 1 316 ? 67.493 23.526 51.213 1.00 98.68 314 GLN E N 1
ATOM 18795 C CA . GLN E 1 316 ? 67.903 24.880 50.854 1.00 95.01 314 GLN E CA 1
ATOM 18796 C C . GLN E 1 316 ? 67.179 25.911 51.712 1.00 91.19 314 GLN E C 1
ATOM 18797 O O . GLN E 1 316 ? 67.792 26.858 52.218 1.00 90.19 314 GLN E O 1
ATOM 18804 N N . LEU E 1 317 ? 65.866 25.741 51.882 1.00 89.16 315 LEU E N 1
ATOM 18805 C CA . LEU E 1 317 ? 65.098 26.668 52.705 1.00 91.90 315 LEU E CA 1
ATOM 18806 C C . LEU E 1 317 ? 65.677 26.762 54.110 1.00 93.61 315 LEU E C 1
ATOM 18807 O O . LEU E 1 317 ? 65.811 27.862 54.662 1.00 94.90 315 LEU E O 1
ATOM 18811 N N . LEU E 1 318 ? 66.032 25.621 54.701 1.00 96.87 316 LEU E N 1
ATOM 18812 C CA . LEU E 1 318 ? 66.496 25.614 56.083 1.00 99.57 316 LEU E CA 1
ATOM 18813 C C . LEU E 1 318 ? 67.728 26.494 56.253 1.00 103.84 316 LEU E C 1
ATOM 18814 O O . LEU E 1 318 ? 67.782 27.338 57.154 1.00 106.18 316 LEU E O 1
ATOM 18821 N N . GLU E 1 319 ? 68.733 26.309 55.395 1.00 105.58 317 GLU E N 1
ATOM 18822 C CA . GLU E 1 319 ? 69.930 27.140 55.475 1.00 107.44 317 GLU E CA 1
ATOM 18823 C C . GLU E 1 319 ? 69.572 28.618 55.392 1.00 105.49 317 GLU E C 1
ATOM 18824 O O . GLU E 1 319 ? 70.064 29.433 56.183 1.00 107.35 317 GLU E O 1
ATOM 18831 N N . ILE E 1 320 ? 68.713 28.982 54.434 1.00 100.34 318 ILE E N 1
ATOM 18832 C CA . ILE E 1 320 ? 68.274 30.369 54.306 1.00 95.32 318 ILE E CA 1
ATOM 18833 C C . ILE E 1 320 ? 67.759 30.883 55.641 1.00 92.46 318 ILE E C 1
ATOM 18834 O O . ILE E 1 320 ? 68.204 31.923 56.142 1.00 93.28 318 ILE E O 1
ATOM 18844 N N . ALA E 1 321 ? 66.801 30.165 56.230 1.00 89.98 319 ALA E N 1
ATOM 18845 C CA . ALA E 1 321 ? 66.293 30.536 57.545 1.00 91.13 319 ALA E CA 1
ATOM 18846 C C . ALA E 1 321 ? 67.440 30.821 58.506 1.00 94.06 319 ALA E C 1
ATOM 18847 O O . ALA E 1 321 ? 67.447 31.844 59.198 1.00 95.88 319 ALA E O 1
ATOM 18854 N N . LYS E 1 322 ? 68.430 29.924 58.550 1.00 93.67 320 LYS E N 1
ATOM 18855 C CA . LYS E 1 322 ? 69.612 30.162 59.372 1.00 96.98 320 LYS E CA 1
ATOM 18856 C C . LYS E 1 322 ? 70.361 31.403 58.899 1.00 96.68 320 LYS E C 1
ATOM 18857 O O . LYS E 1 322 ? 70.690 32.287 59.698 1.00 96.45 320 LYS E O 1
ATOM 18861 N N . ALA E 1 323 ? 70.649 31.482 57.598 1.00 98.52 321 ALA E N 1
ATOM 18862 C CA . ALA E 1 323 ? 71.269 32.681 57.045 1.00 101.65 321 ALA E CA 1
ATOM 18863 C C . ALA E 1 323 ? 70.466 33.917 57.429 1.00 102.58 321 ALA E C 1
ATOM 18864 O O . ALA E 1 323 ? 70.984 34.853 58.050 1.00 103.86 321 ALA E O 1
ATOM 18871 N N . HIS E 1 324 ? 69.185 33.929 57.059 1.00 101.90 322 HIS E N 1
ATOM 18872 C CA . HIS E 1 324 ? 68.265 34.951 57.545 1.00 106.32 322 HIS E CA 1
ATOM 18873 C C . HIS E 1 324 ? 68.372 35.112 59.056 1.00 109.13 322 HIS E C 1
ATOM 18874 O O . HIS E 1 324 ? 68.294 36.233 59.574 1.00 106.16 322 HIS E O 1
ATOM 18888 N N . ALA E 1 325 ? 68.555 34.005 59.782 1.00 113.69 323 ALA E N 1
ATOM 18889 C CA . ALA E 1 325 ? 68.638 34.084 61.236 1.00 122.62 323 ALA E CA 1
ATOM 18890 C C . ALA E 1 325 ? 69.822 34.936 61.677 1.00 129.22 323 ALA E C 1
ATOM 18891 O O . ALA E 1 325 ? 69.724 35.693 62.651 1.00 128.31 323 ALA E O 1
ATOM 18898 N N . GLU E 1 326 ? 70.953 34.821 60.979 1.00 137.53 324 GLU E N 1
ATOM 18899 C CA . GLU E 1 326 ? 72.135 35.591 61.350 1.00 148.77 324 GLU E CA 1
ATOM 18900 C C . GLU E 1 326 ? 71.838 37.084 61.359 1.00 157.20 324 GLU E C 1
ATOM 18901 O O . GLU E 1 326 ? 72.223 37.802 62.289 1.00 161.90 324 GLU E O 1
ATOM 18908 N N . ALA E 1 327 ? 71.144 37.569 60.327 1.00 154.79 325 ALA E N 1
ATOM 18909 C CA . ALA E 1 327 ? 70.928 39.003 60.182 1.00 155.21 325 ALA E CA 1
ATOM 18910 C C . ALA E 1 327 ? 70.210 39.592 61.390 1.00 157.42 325 ALA E C 1
ATOM 18911 O O . ALA E 1 327 ? 70.514 40.713 61.814 1.00 156.38 325 ALA E O 1
ATOM 18918 N N . VAL E 1 328 ? 69.257 38.855 61.960 1.00 155.53 326 VAL E N 1
ATOM 18919 C CA . VAL E 1 328 ? 68.413 39.420 63.007 1.00 156.07 326 VAL E CA 1
ATOM 18920 C C . VAL E 1 328 ? 69.230 39.725 64.257 1.00 164.11 326 VAL E C 1
ATOM 18921 O O . VAL E 1 328 ? 69.105 40.804 64.849 1.00 169.16 326 VAL E O 1
ATOM 18934 N N . GLU E 1 329 ? 70.066 38.775 64.686 1.00 161.20 327 GLU E N 1
ATOM 18935 C CA . GLU E 1 329 ? 70.796 38.937 65.941 1.00 163.05 327 GLU E CA 1
ATOM 18936 C C . GLU E 1 329 ? 71.534 40.268 65.992 1.00 166.42 327 GLU E C 1
ATOM 18937 O O . GLU E 1 329 ? 71.574 40.925 67.040 1.00 168.60 327 GLU E O 1
ATOM 18941 N N . GLY E 1 330 ? 72.121 40.682 64.874 1.00 166.07 328 GLY E N 1
ATOM 18942 C CA . GLY E 1 330 ? 72.816 41.954 64.803 1.00 167.17 328 GLY E CA 1
ATOM 18943 C C . GLY E 1 330 ? 71.937 43.126 65.193 1.00 164.05 328 GLY E C 1
ATOM 18944 O O . GLY E 1 330 ? 71.810 43.452 66.373 1.00 160.45 328 GLY E O 1
ATOM 18948 N N . SER F 1 5 ? 55.743 48.695 55.242 1.00 147.21 3 SER F N 1
ATOM 18949 C CA . SER F 1 5 ? 54.398 48.474 55.759 1.00 147.52 3 SER F CA 1
ATOM 18950 C C . SER F 1 5 ? 53.846 47.128 55.300 1.00 146.73 3 SER F C 1
ATOM 18951 O O . SER F 1 5 ? 53.215 46.407 56.072 1.00 145.28 3 SER F O 1
ATOM 18954 N N . ASP F 1 6 ? 54.101 46.792 54.034 1.00 150.80 4 ASP F N 1
ATOM 18955 C CA . ASP F 1 6 ? 53.509 45.596 53.446 1.00 156.00 4 ASP F CA 1
ATOM 18956 C C . ASP F 1 6 ? 54.073 44.322 54.064 1.00 163.20 4 ASP F C 1
ATOM 18957 O O . ASP F 1 6 ? 53.328 43.369 54.321 1.00 163.61 4 ASP F O 1
ATOM 18966 N N . HIS F 1 7 ? 55.385 44.287 54.312 1.00 171.61 5 HIS F N 1
ATOM 18967 C CA . HIS F 1 7 ? 56.054 43.024 54.609 1.00 174.13 5 HIS F CA 1
ATOM 18968 C C . HIS F 1 7 ? 55.427 42.298 55.792 1.00 173.96 5 HIS F C 1
ATOM 18969 O O . HIS F 1 7 ? 55.396 41.061 55.808 1.00 173.85 5 HIS F O 1
ATOM 18983 N N . ALA F 1 8 ? 54.926 43.034 56.786 1.00 170.80 6 ALA F N 1
ATOM 18984 C CA . ALA F 1 8 ? 54.301 42.385 57.934 1.00 169.13 6 ALA F CA 1
ATOM 18985 C C . ALA F 1 8 ? 53.201 41.431 57.489 1.00 164.65 6 ALA F C 1
ATOM 18986 O O . ALA F 1 8 ? 53.050 40.337 58.045 1.00 166.09 6 ALA F O 1
ATOM 18993 N N . LYS F 1 9 ? 52.423 41.828 56.480 1.00 161.63 7 LYS F N 1
ATOM 18994 C CA . LYS F 1 9 ? 51.424 40.925 55.921 1.00 153.88 7 LYS F CA 1
ATOM 18995 C C . LYS F 1 9 ? 52.090 39.785 55.161 1.00 144.31 7 LYS F C 1
ATOM 18996 O O . LYS F 1 9 ? 51.737 38.614 55.344 1.00 142.52 7 LYS F O 1
ATOM 19000 N N . LYS F 1 10 ? 53.062 40.108 54.301 1.00 136.33 8 LYS F N 1
ATOM 19001 C CA . LYS F 1 10 ? 53.759 39.067 53.554 1.00 129.37 8 LYS F CA 1
ATOM 19002 C C . LYS F 1 10 ? 54.323 38.012 54.496 1.00 121.71 8 LYS F C 1
ATOM 19003 O O . LYS F 1 10 ? 54.082 36.812 54.325 1.00 122.05 8 LYS F O 1
ATOM 19022 N N . LEU F 1 11 ? 55.094 38.448 55.493 1.00 116.95 9 LEU F N 1
ATOM 19023 C CA . LEU F 1 11 ? 55.578 37.531 56.517 1.00 111.98 9 LEU F CA 1
ATOM 19024 C C . LEU F 1 11 ? 54.432 36.716 57.101 1.00 111.50 9 LEU F C 1
ATOM 19025 O O . LEU F 1 11 ? 54.494 35.483 57.155 1.00 111.88 9 LEU F O 1
ATOM 19041 N N . LYS F 1 12 ? 53.377 37.397 57.556 1.00 109.24 10 LYS F N 1
ATOM 19042 C CA . LYS F 1 12 ? 52.226 36.701 58.119 1.00 104.63 10 LYS F CA 1
ATOM 19043 C C . LYS F 1 12 ? 51.743 35.599 57.183 1.00 101.09 10 LYS F C 1
ATOM 19044 O O . LYS F 1 12 ? 51.576 34.445 57.594 1.00 99.73 10 LYS F O 1
ATOM 19048 N N . THR F 1 13 ? 51.517 35.939 55.913 1.00 100.55 11 THR F N 1
ATOM 19049 C CA . THR F 1 13 ? 51.120 34.925 54.943 1.00 100.99 11 THR F CA 1
ATOM 19050 C C . THR F 1 13 ? 52.158 33.814 54.859 1.00 98.37 11 THR F C 1
ATOM 19051 O O . THR F 1 13 ? 51.808 32.628 54.815 1.00 96.78 11 THR F O 1
ATOM 19062 N N . PHE F 1 14 ? 53.442 34.179 54.830 1.00 102.72 12 PHE F N 1
ATOM 19063 C CA . PHE F 1 14 ? 54.501 33.185 54.704 1.00 105.57 12 PHE F CA 1
ATOM 19064 C C . PHE F 1 14 ? 54.370 32.100 55.764 1.00 102.51 12 PHE F C 1
ATOM 19065 O O . PHE F 1 14 ? 54.379 30.904 55.452 1.00 104.13 12 PHE F O 1
ATOM 19082 N N . LEU F 1 15 ? 54.244 32.504 57.030 1.00 97.76 13 LEU F N 1
ATOM 19083 C CA . LEU F 1 15 ? 54.154 31.534 58.114 1.00 97.69 13 LEU F CA 1
ATOM 19084 C C . LEU F 1 15 ? 52.998 30.563 57.896 1.00 104.19 13 LEU F C 1
ATOM 19085 O O . LEU F 1 15 ? 53.139 29.358 58.136 1.00 108.83 13 LEU F O 1
ATOM 19092 N N . GLU F 1 16 ? 51.849 31.061 57.432 1.00 106.42 14 GLU F N 1
ATOM 19093 C CA . GLU F 1 16 ? 50.725 30.167 57.173 1.00 106.65 14 GLU F CA 1
ATOM 19094 C C . GLU F 1 16 ? 51.046 29.205 56.036 1.00 104.55 14 GLU F C 1
ATOM 19095 O O . GLU F 1 16 ? 50.691 28.022 56.099 1.00 103.47 14 GLU F O 1
ATOM 19107 N N . ASN F 1 17 ? 51.708 29.697 54.986 1.00 99.89 15 ASN F N 1
ATOM 19108 C CA . ASN F 1 17 ? 52.077 28.839 53.867 1.00 100.64 15 ASN F CA 1
ATOM 19109 C C . ASN F 1 17 ? 52.795 27.588 54.356 1.00 100.41 15 ASN F C 1
ATOM 19110 O O . ASN F 1 17 ? 52.446 26.466 53.974 1.00 104.35 15 ASN F O 1
ATOM 19121 N N . LEU F 1 18 ? 53.808 27.765 55.207 1.00 96.61 16 LEU F N 1
ATOM 19122 C CA . LEU F 1 18 ? 54.468 26.617 55.819 1.00 95.60 16 LEU F CA 1
ATOM 19123 C C . LEU F 1 18 ? 53.450 25.714 56.505 1.00 98.38 16 LEU F C 1
ATOM 19124 O O . LEU F 1 18 ? 53.429 24.498 56.283 1.00 100.45 16 LEU F O 1
ATOM 19140 N N . ARG F 1 19 ? 52.601 26.299 57.356 1.00 98.34 17 ARG F N 1
ATOM 19141 C CA . ARG F 1 19 ? 51.520 25.537 57.971 1.00 99.40 17 ARG F CA 1
ATOM 19142 C C . ARG F 1 19 ? 50.733 24.773 56.914 1.00 100.34 17 ARG F C 1
ATOM 19143 O O . ARG F 1 19 ? 50.445 23.581 57.072 1.00 99.25 17 ARG F O 1
ATOM 19147 N N . ARG F 1 20 ? 50.380 25.452 55.820 1.00 104.94 18 ARG F N 1
ATOM 19148 C CA . ARG F 1 20 ? 49.695 24.779 54.724 1.00 105.74 18 ARG F CA 1
ATOM 19149 C C . ARG F 1 20 ? 50.538 23.638 54.172 1.00 108.96 18 ARG F C 1
ATOM 19150 O O . ARG F 1 20 ? 50.017 22.551 53.893 1.00 112.78 18 ARG F O 1
ATOM 19154 N N . HIS F 1 21 ? 51.846 23.861 54.013 1.00 106.11 19 HIS F N 1
ATOM 19155 C CA . HIS F 1 21 ? 52.714 22.810 53.495 1.00 106.62 19 HIS F CA 1
ATOM 19156 C C . HIS F 1 21 ? 52.712 21.597 54.417 1.00 112.62 19 HIS F C 1
ATOM 19157 O O . HIS F 1 21 ? 52.596 20.455 53.957 1.00 112.06 19 HIS F O 1
ATOM 19171 N N . LEU F 1 22 ? 52.849 21.825 55.726 1.00 121.63 20 LEU F N 1
ATOM 19172 C CA . LEU F 1 22 ? 52.795 20.731 56.689 1.00 132.92 20 LEU F CA 1
ATOM 19173 C C . LEU F 1 22 ? 51.565 19.863 56.445 1.00 143.78 20 LEU F C 1
ATOM 19174 O O . LEU F 1 22 ? 51.666 18.647 56.254 1.00 143.84 20 LEU F O 1
ATOM 19190 N N . ASP F 1 23 ? 50.382 20.483 56.457 1.00 155.43 21 ASP F N 1
ATOM 19191 C CA . ASP F 1 23 ? 49.169 19.749 56.122 1.00 157.42 21 ASP F CA 1
ATOM 19192 C C . ASP F 1 23 ? 49.303 19.088 54.759 1.00 154.83 21 ASP F C 1
ATOM 19193 O O . ASP F 1 23 ? 48.904 17.933 54.578 1.00 154.96 21 ASP F O 1
ATOM 19202 N N . ARG F 1 24 ? 49.866 19.808 53.785 1.00 140.83 22 ARG F N 1
ATOM 19203 C CA . ARG F 1 24 ? 50.075 19.234 52.461 1.00 128.99 22 ARG F CA 1
ATOM 19204 C C . ARG F 1 24 ? 50.917 17.971 52.547 1.00 125.03 22 ARG F C 1
ATOM 19205 O O . ARG F 1 24 ? 50.547 16.920 52.010 1.00 125.98 22 ARG F O 1
ATOM 19224 N N . LEU F 1 25 ? 52.062 18.065 53.223 1.00 119.28 23 LEU F N 1
ATOM 19225 C CA . LEU F 1 25 ? 52.921 16.906 53.428 1.00 112.37 23 LEU F CA 1
ATOM 19226 C C . LEU F 1 25 ? 52.180 15.804 54.174 1.00 108.80 23 LEU F C 1
ATOM 19227 O O . LEU F 1 25 ? 52.071 14.671 53.694 1.00 109.44 23 LEU F O 1
ATOM 19243 N N . ASP F 1 26 ? 51.669 16.120 55.365 1.00 109.22 24 ASP F N 1
ATOM 19244 C CA . ASP F 1 26 ? 50.882 15.142 56.106 1.00 111.50 24 ASP F CA 1
ATOM 19245 C C . ASP F 1 26 ? 49.710 14.648 55.272 1.00 109.10 24 ASP F C 1
ATOM 19246 O O . ASP F 1 26 ? 49.404 13.450 55.266 1.00 107.80 24 ASP F O 1
ATOM 19255 N N . LYS F 1 27 ? 49.045 15.559 54.555 1.00 109.07 25 LYS F N 1
ATOM 19256 C CA . LYS F 1 27 ? 48.033 15.143 53.592 1.00 110.21 25 LYS F CA 1
ATOM 19257 C C . LYS F 1 27 ? 48.643 14.245 52.524 1.00 112.64 25 LYS F C 1
ATOM 19258 O O . LYS F 1 27 ? 48.023 13.263 52.099 1.00 117.91 25 LYS F O 1
ATOM 19262 N N . HIS F 1 28 ? 49.860 14.565 52.076 1.00 109.00 26 HIS F N 1
ATOM 19263 C CA . HIS F 1 28 ? 50.563 13.666 51.169 1.00 106.23 26 HIS F CA 1
ATOM 19264 C C . HIS F 1 28 ? 50.881 12.344 51.856 1.00 107.24 26 HIS F C 1
ATOM 19265 O O . HIS F 1 28 ? 50.545 11.268 51.348 1.00 108.54 26 HIS F O 1
ATOM 19279 N N . ILE F 1 29 ? 51.544 12.408 53.016 1.00 106.66 27 ILE F N 1
ATOM 19280 C CA . ILE F 1 29 ? 51.976 11.194 53.704 1.00 107.72 27 ILE F CA 1
ATOM 19281 C C . ILE F 1 29 ? 50.797 10.266 53.940 1.00 112.74 27 ILE F C 1
ATOM 19282 O O . ILE F 1 29 ? 50.892 9.050 53.730 1.00 113.90 27 ILE F O 1
ATOM 19292 N N . LYS F 1 30 ? 49.671 10.820 54.397 1.00 117.57 28 LYS F N 1
ATOM 19293 C CA . LYS F 1 30 ? 48.484 10.009 54.640 1.00 119.91 28 LYS F CA 1
ATOM 19294 C C . LYS F 1 30 ? 48.198 9.096 53.455 1.00 120.98 28 LYS F C 1
ATOM 19295 O O . LYS F 1 30 ? 47.977 7.891 53.623 1.00 125.31 28 LYS F O 1
ATOM 19299 N N . GLN F 1 31 ? 48.204 9.656 52.242 1.00 116.77 29 GLN F N 1
ATOM 19300 C CA . GLN F 1 31 ? 48.060 8.837 51.045 1.00 114.48 29 GLN F CA 1
ATOM 19301 C C . GLN F 1 31 ? 49.064 7.691 51.052 1.00 112.95 29 GLN F C 1
ATOM 19302 O O . GLN F 1 31 ? 48.701 6.526 50.851 1.00 114.15 29 GLN F O 1
ATOM 19309 N N . LEU F 1 32 ? 50.339 8.008 51.287 1.00 114.03 30 LEU F N 1
ATOM 19310 C CA . LEU F 1 32 ? 51.360 6.970 51.385 1.00 116.89 30 LEU F CA 1
ATOM 19311 C C . LEU F 1 32 ? 51.021 5.975 52.489 1.00 122.40 30 LEU F C 1
ATOM 19312 O O . LEU F 1 32 ? 51.071 4.757 52.280 1.00 123.44 30 LEU F O 1
ATOM 19328 N N . ARG F 1 33 ? 50.677 6.478 53.678 1.00 128.27 31 ARG F N 1
ATOM 19329 C CA . ARG F 1 33 ? 50.236 5.597 54.753 1.00 130.77 31 ARG F CA 1
ATOM 19330 C C . ARG F 1 33 ? 49.083 4.715 54.294 1.00 131.66 31 ARG F C 1
ATOM 19331 O O . ARG F 1 33 ? 49.018 3.529 54.639 1.00 132.93 31 ARG F O 1
ATOM 19352 N N . ASP F 1 34 ? 48.159 5.281 53.512 1.00 128.02 32 ASP F N 1
ATOM 19353 C CA . ASP F 1 34 ? 47.022 4.509 53.027 1.00 126.90 32 ASP F CA 1
ATOM 19354 C C . ASP F 1 34 ? 47.470 3.392 52.092 1.00 126.53 32 ASP F C 1
ATOM 19355 O O . ASP F 1 34 ? 46.907 2.291 52.114 1.00 127.67 32 ASP F O 1
ATOM 19364 N N . ILE F 1 35 ? 48.485 3.653 51.266 1.00 124.56 33 ILE F N 1
ATOM 19365 C CA . ILE F 1 35 ? 48.954 2.642 50.326 1.00 124.33 33 ILE F CA 1
ATOM 19366 C C . ILE F 1 35 ? 49.582 1.469 51.068 1.00 128.15 33 ILE F C 1
ATOM 19367 O O . ILE F 1 35 ? 49.245 0.305 50.821 1.00 131.64 33 ILE F O 1
ATOM 19377 N N . LEU F 1 36 ? 50.507 1.758 51.987 1.00 130.93 34 LEU F N 1
ATOM 19378 C CA . LEU F 1 36 ? 51.332 0.711 52.582 1.00 135.17 34 LEU F CA 1
ATOM 19379 C C . LEU F 1 36 ? 50.489 -0.431 53.138 1.00 140.20 34 LEU F C 1
ATOM 19380 O O . LEU F 1 36 ? 50.798 -1.608 52.922 1.00 140.46 34 LEU F O 1
ATOM 19384 N N . SER F 1 37 ? 49.419 -0.102 53.868 1.00 144.97 35 SER F N 1
ATOM 19385 C CA . SER F 1 37 ? 48.583 -1.144 54.457 1.00 151.47 35 SER F CA 1
ATOM 19386 C C . SER F 1 37 ? 48.088 -2.124 53.402 1.00 156.93 35 SER F C 1
ATOM 19387 O O . SER F 1 37 ? 47.921 -3.315 53.688 1.00 159.19 35 SER F O 1
ATOM 19391 N N . GLU F 1 38 ? 47.850 -1.643 52.182 1.00 159.96 36 GLU F N 1
ATOM 19392 C CA . GLU F 1 38 ? 47.422 -2.525 51.105 1.00 162.17 36 GLU F CA 1
ATOM 19393 C C . GLU F 1 38 ? 48.552 -3.437 50.650 1.00 163.88 36 GLU F C 1
ATOM 19394 O O . GLU F 1 38 ? 48.294 -4.544 50.161 1.00 164.71 36 GLU F O 1
ATOM 19406 N N . ASN F 1 39 ? 49.801 -2.998 50.811 1.00 164.67 37 ASN F N 1
ATOM 19407 C CA . ASN F 1 39 ? 50.970 -3.754 50.365 1.00 167.20 37 ASN F CA 1
ATOM 19408 C C . ASN F 1 39 ? 52.090 -3.563 51.377 1.00 167.85 37 ASN F C 1
ATOM 19409 O O . ASN F 1 39 ? 52.846 -2.585 51.312 1.00 169.43 37 ASN F O 1
ATOM 19420 N N . PRO F 1 40 ? 52.221 -4.478 52.344 1.00 170.17 38 PRO F N 1
ATOM 19421 C CA . PRO F 1 40 ? 53.316 -4.356 53.320 1.00 171.92 38 PRO F CA 1
ATOM 19422 C C . PRO F 1 40 ? 54.667 -4.755 52.758 1.00 175.63 38 PRO F C 1
ATOM 19423 O O . PRO F 1 40 ? 55.698 -4.308 53.283 1.00 174.37 38 PRO F O 1
ATOM 19434 N N . GLU F 1 41 ? 54.689 -5.575 51.708 1.00 180.92 39 GLU F N 1
ATOM 19435 C CA . GLU F 1 41 ? 55.947 -6.039 51.137 1.00 186.47 39 GLU F CA 1
ATOM 19436 C C . GLU F 1 41 ? 56.807 -4.873 50.670 1.00 191.00 39 GLU F C 1
ATOM 19437 O O . GLU F 1 41 ? 58.015 -4.830 50.931 1.00 192.86 39 GLU F O 1
ATOM 19449 N N . ASP F 1 42 ? 56.197 -3.913 49.978 1.00 194.78 40 ASP F N 1
ATOM 19450 C CA . ASP F 1 42 ? 56.938 -2.898 49.242 1.00 194.88 40 ASP F CA 1
ATOM 19451 C C . ASP F 1 42 ? 57.846 -2.068 50.138 1.00 189.82 40 ASP F C 1
ATOM 19452 O O . ASP F 1 42 ? 57.381 -1.161 50.834 1.00 189.29 40 ASP F O 1
ATOM 19461 N N . GLU F 1 43 ? 59.149 -2.368 50.123 1.00 177.94 41 GLU F N 1
ATOM 19462 C CA . GLU F 1 43 ? 60.101 -1.539 50.855 1.00 165.80 41 GLU F CA 1
ATOM 19463 C C . GLU F 1 43 ? 60.150 -0.127 50.286 1.00 153.61 41 GLU F C 1
ATOM 19464 O O . GLU F 1 43 ? 60.231 0.851 51.038 1.00 152.51 41 GLU F O 1
ATOM 19476 N N . ARG F 1 44 ? 60.121 -0.005 48.955 1.00 143.67 42 ARG F N 1
ATOM 19477 C CA . ARG F 1 44 ? 60.203 1.305 48.320 1.00 134.94 42 ARG F CA 1
ATOM 19478 C C . ARG F 1 44 ? 59.225 2.283 48.957 1.00 127.14 42 ARG F C 1
ATOM 19479 O O . ARG F 1 44 ? 59.591 3.413 49.300 1.00 125.97 42 ARG F O 1
ATOM 19483 N N . VAL F 1 45 ? 57.971 1.857 49.129 1.00 122.85 43 VAL F N 1
ATOM 19484 C CA . VAL F 1 45 ? 56.975 2.703 49.782 1.00 120.13 43 VAL F CA 1
ATOM 19485 C C . VAL F 1 45 ? 57.510 3.211 51.115 1.00 119.68 43 VAL F C 1
ATOM 19486 O O . VAL F 1 45 ? 57.510 4.417 51.389 1.00 117.60 43 VAL F O 1
ATOM 19499 N N . LYS F 1 46 ? 57.974 2.291 51.966 1.00 123.66 44 LYS F N 1
ATOM 19500 C CA . LYS F 1 46 ? 58.499 2.682 53.270 1.00 128.05 44 LYS F CA 1
ATOM 19501 C C . LYS F 1 46 ? 59.615 3.708 53.130 1.00 132.64 44 LYS F C 1
ATOM 19502 O O . LYS F 1 46 ? 59.675 4.681 53.891 1.00 133.90 44 LYS F O 1
ATOM 19506 N N . ASP F 1 47 ? 60.514 3.506 52.164 1.00 136.54 45 ASP F N 1
ATOM 19507 C CA . ASP F 1 47 ? 61.587 4.467 51.945 1.00 134.89 45 ASP F CA 1
ATOM 19508 C C . ASP F 1 47 ? 61.030 5.856 51.663 1.00 130.87 45 ASP F C 1
ATOM 19509 O O . ASP F 1 47 ? 61.574 6.860 52.139 1.00 130.48 45 ASP F O 1
ATOM 19516 N N . VAL F 1 48 ? 59.939 5.934 50.898 1.00 123.21 46 VAL F N 1
ATOM 19517 C CA . VAL F 1 48 ? 59.402 7.232 50.510 1.00 116.35 46 VAL F CA 1
ATOM 19518 C C . VAL F 1 48 ? 58.890 7.990 51.727 1.00 118.05 46 VAL F C 1
ATOM 19519 O O . VAL F 1 48 ? 59.092 9.204 51.847 1.00 118.05 46 VAL F O 1
ATOM 19532 N N . ILE F 1 49 ? 58.210 7.296 52.642 1.00 123.00 47 ILE F N 1
ATOM 19533 C CA . ILE F 1 49 ? 57.746 7.943 53.866 1.00 126.66 47 ILE F CA 1
ATOM 19534 C C . ILE F 1 49 ? 58.908 8.636 54.562 1.00 140.27 47 ILE F C 1
ATOM 19535 O O . ILE F 1 49 ? 58.820 9.806 54.947 1.00 144.18 47 ILE F O 1
ATOM 19545 N N . ASP F 1 50 ? 60.018 7.916 54.733 1.00 149.89 48 ASP F N 1
ATOM 19546 C CA . ASP F 1 50 ? 61.149 8.449 55.484 1.00 156.21 48 ASP F CA 1
ATOM 19547 C C . ASP F 1 50 ? 61.586 9.802 54.940 1.00 157.40 48 ASP F C 1
ATOM 19548 O O . ASP F 1 50 ? 61.742 10.766 55.697 1.00 164.92 48 ASP F O 1
ATOM 19557 N N . LEU F 1 51 ? 61.791 9.893 53.625 1.00 145.08 49 LEU F N 1
ATOM 19558 C CA . LEU F 1 51 ? 62.141 11.177 53.029 1.00 132.75 49 LEU F CA 1
ATOM 19559 C C . LEU F 1 51 ? 61.005 12.176 53.196 1.00 122.52 49 LEU F C 1
ATOM 19560 O O . LEU F 1 51 ? 61.235 13.338 53.550 1.00 121.27 49 LEU F O 1
ATOM 19576 N N . SER F 1 52 ? 59.770 11.742 52.942 1.00 115.00 50 SER F N 1
ATOM 19577 C CA . SER F 1 52 ? 58.613 12.567 53.266 1.00 107.66 50 SER F CA 1
ATOM 19578 C C . SER F 1 52 ? 58.658 12.981 54.731 1.00 104.41 50 SER F C 1
ATOM 19579 O O . SER F 1 52 ? 58.676 14.172 55.059 1.00 103.14 50 SER F O 1
ATOM 19587 N N . GLU F 1 53 ? 58.695 11.992 55.629 1.00 105.35 51 GLU F N 1
ATOM 19588 C CA . GLU F 1 53 ? 58.850 12.283 57.049 1.00 109.65 51 GLU F CA 1
ATOM 19589 C C . GLU F 1 53 ? 60.131 13.060 57.324 1.00 115.33 51 GLU F C 1
ATOM 19590 O O . GLU F 1 53 ? 60.172 13.875 58.250 1.00 116.63 51 GLU F O 1
ATOM 19594 N N . ARG F 1 54 ? 61.186 12.823 56.542 1.00 121.35 52 ARG F N 1
ATOM 19595 C CA . ARG F 1 54 ? 62.419 13.584 56.714 1.00 122.70 52 ARG F CA 1
ATOM 19596 C C . ARG F 1 54 ? 62.176 15.065 56.459 1.00 119.50 52 ARG F C 1
ATOM 19597 O O . ARG F 1 54 ? 62.449 15.915 57.315 1.00 119.44 52 ARG F O 1
ATOM 19610 N N . SER F 1 55 ? 61.665 15.393 55.271 1.00 113.05 53 SER F N 1
ATOM 19611 C CA . SER F 1 55 ? 61.487 16.794 54.909 1.00 107.08 53 SER F CA 1
ATOM 19612 C C . SER F 1 55 ? 60.536 17.503 55.861 1.00 101.04 53 SER F C 1
ATOM 19613 O O . SER F 1 55 ? 60.708 18.698 56.125 1.00 99.00 53 SER F O 1
ATOM 19621 N N . VAL F 1 56 ? 59.526 16.796 56.377 1.00 97.90 54 VAL F N 1
ATOM 19622 C CA . VAL F 1 56 ? 58.687 17.356 57.436 1.00 96.58 54 VAL F CA 1
ATOM 19623 C C . VAL F 1 56 ? 59.564 17.966 58.521 1.00 97.89 54 VAL F C 1
ATOM 19624 O O . VAL F 1 56 ? 59.470 19.157 58.839 1.00 98.39 54 VAL F O 1
ATOM 19637 N N . ARG F 1 57 ? 60.432 17.135 59.104 1.00 102.43 55 ARG F N 1
ATOM 19638 C CA . ARG F 1 57 ? 61.274 17.571 60.211 1.00 107.97 55 ARG F CA 1
ATOM 19639 C C . ARG F 1 57 ? 62.080 18.798 59.824 1.00 112.59 55 ARG F C 1
ATOM 19640 O O . ARG F 1 57 ? 62.159 19.770 60.584 1.00 116.92 55 ARG F O 1
ATOM 19661 N N . ILE F 1 58 ? 62.693 18.766 58.641 1.00 105.99 56 ILE F N 1
ATOM 19662 C CA . ILE F 1 58 ? 63.329 19.964 58.109 1.00 100.41 56 ILE F CA 1
ATOM 19663 C C . ILE F 1 58 ? 62.350 21.128 58.152 1.00 95.98 56 ILE F C 1
ATOM 19664 O O . ILE F 1 58 ? 62.629 22.175 58.745 1.00 94.94 56 ILE F O 1
ATOM 19674 N N . VAL F 1 59 ? 61.171 20.947 57.547 1.00 92.81 57 VAL F N 1
ATOM 19675 C CA . VAL F 1 59 ? 60.200 22.035 57.479 1.00 90.44 57 VAL F CA 1
ATOM 19676 C C . VAL F 1 59 ? 59.845 22.514 58.880 1.00 89.84 57 VAL F C 1
ATOM 19677 O O . VAL F 1 59 ? 59.941 23.707 59.191 1.00 87.87 57 VAL F O 1
ATOM 19690 N N . LYS F 1 60 ? 59.408 21.588 59.741 1.00 90.26 58 LYS F N 1
ATOM 19691 C CA . LYS F 1 60 ? 59.058 21.951 61.110 1.00 92.30 58 LYS F CA 1
ATOM 19692 C C . LYS F 1 60 ? 60.153 22.791 61.748 1.00 96.48 58 LYS F C 1
ATOM 19693 O O . LYS F 1 60 ? 59.872 23.804 62.401 1.00 94.62 58 LYS F O 1
ATOM 19700 N N . THR F 1 61 ? 61.411 22.391 61.563 1.00 105.12 59 THR F N 1
ATOM 19701 C CA . THR F 1 61 ? 62.520 23.207 62.036 1.00 108.27 59 THR F CA 1
ATOM 19702 C C . THR F 1 61 ? 62.438 24.618 61.468 1.00 106.40 59 THR F C 1
ATOM 19703 O O . THR F 1 61 ? 62.667 25.598 62.186 1.00 107.10 59 THR F O 1
ATOM 19714 N N . VAL F 1 62 ? 62.103 24.742 60.180 1.00 99.11 60 VAL F N 1
ATOM 19715 C CA . VAL F 1 62 ? 62.053 26.059 59.551 1.00 91.82 60 VAL F CA 1
ATOM 19716 C C . VAL F 1 62 ? 61.040 26.946 60.265 1.00 87.10 60 VAL F C 1
ATOM 19717 O O . VAL F 1 62 ? 61.321 28.107 60.583 1.00 86.11 60 VAL F O 1
ATOM 19730 N N . ILE F 1 63 ? 59.843 26.412 60.526 1.00 84.73 61 ILE F N 1
ATOM 19731 C CA . ILE F 1 63 ? 58.838 27.167 61.269 1.00 82.72 61 ILE F CA 1
ATOM 19732 C C . ILE F 1 63 ? 59.405 27.620 62.608 1.00 84.85 61 ILE F C 1
ATOM 19733 O O . ILE F 1 63 ? 59.269 28.785 63.001 1.00 83.04 61 ILE F O 1
ATOM 19743 N N . LYS F 1 64 ? 60.052 26.704 63.329 1.00 94.32 62 LYS F N 1
ATOM 19744 C CA . LYS F 1 64 ? 60.599 27.043 64.637 1.00 101.71 62 LYS F CA 1
ATOM 19745 C C . LYS F 1 64 ? 61.751 28.034 64.511 1.00 106.97 62 LYS F C 1
ATOM 19746 O O . LYS F 1 64 ? 61.815 29.023 65.251 1.00 105.74 62 LYS F O 1
ATOM 19750 N N . ILE F 1 65 ? 62.678 27.782 63.585 1.00 113.12 63 ILE F N 1
ATOM 19751 C CA . ILE F 1 65 ? 63.824 28.674 63.422 1.00 118.25 63 ILE F CA 1
ATOM 19752 C C . ILE F 1 65 ? 63.352 30.080 63.075 1.00 125.27 63 ILE F C 1
ATOM 19753 O O . ILE F 1 65 ? 63.771 31.068 63.690 1.00 128.03 63 ILE F O 1
ATOM 19763 N N . PHE F 1 66 ? 62.468 30.189 62.082 1.00 121.08 64 PHE F N 1
ATOM 19764 C CA . PHE F 1 66 ? 61.941 31.492 61.694 1.00 117.92 64 PHE F CA 1
ATOM 19765 C C . PHE F 1 66 ? 61.257 32.179 62.870 1.00 118.68 64 PHE F C 1
ATOM 19766 O O . PHE F 1 66 ? 61.562 33.333 63.191 1.00 120.14 64 PHE F O 1
ATOM 19783 N N . GLU F 1 67 ? 60.334 31.478 63.533 1.00 119.67 65 GLU F N 1
ATOM 19784 C CA . GLU F 1 67 ? 59.563 32.091 64.611 1.00 121.30 65 GLU F CA 1
ATOM 19785 C C . GLU F 1 67 ? 60.474 32.644 65.702 1.00 125.31 65 GLU F C 1
ATOM 19786 O O . GLU F 1 67 ? 60.298 33.782 66.154 1.00 125.12 65 GLU F O 1
ATOM 19798 N N . ASP F 1 68 ? 61.453 31.850 66.146 1.00 130.19 66 ASP F N 1
ATOM 19799 C CA . ASP F 1 68 ? 62.356 32.315 67.194 1.00 133.62 66 ASP F CA 1
ATOM 19800 C C . ASP F 1 68 ? 63.109 33.563 66.751 1.00 133.78 66 ASP F C 1
ATOM 19801 O O . ASP F 1 68 ? 63.284 34.504 67.533 1.00 134.68 66 ASP F O 1
ATOM 19810 N N . SER F 1 69 ? 63.559 33.589 65.496 1.00 125.46 67 SER F N 1
ATOM 19811 C CA . SER F 1 69 ? 64.276 34.754 64.987 1.00 118.13 67 SER F CA 1
ATOM 19812 C C . SER F 1 69 ? 63.410 36.004 65.067 1.00 112.04 67 SER F C 1
ATOM 19813 O O . SER F 1 69 ? 63.865 37.063 65.517 1.00 110.24 67 SER F O 1
ATOM 19821 N N . VAL F 1 70 ? 62.149 35.898 64.640 1.00 109.75 68 VAL F N 1
ATOM 19822 C CA . VAL F 1 70 ? 61.256 37.054 64.655 1.00 108.80 68 VAL F CA 1
ATOM 19823 C C . VAL F 1 70 ? 61.049 37.547 66.080 1.00 120.65 68 VAL F C 1
ATOM 19824 O O . VAL F 1 70 ? 61.173 38.746 66.365 1.00 125.77 68 VAL F O 1
ATOM 19837 N N . ARG F 1 71 ? 60.712 36.622 66.995 1.00 126.38 69 ARG F N 1
ATOM 19838 C CA . ARG F 1 71 ? 60.565 36.988 68.403 1.00 130.48 69 ARG F CA 1
ATOM 19839 C C . ARG F 1 71 ? 61.713 37.866 68.854 1.00 130.20 69 ARG F C 1
ATOM 19840 O O . ARG F 1 71 ? 61.528 38.802 69.642 1.00 130.85 69 ARG F O 1
ATOM 19844 N N . LYS F 1 72 ? 62.918 37.590 68.349 1.00 124.66 70 LYS F N 1
ATOM 19845 C CA . LYS F 1 72 ? 64.063 38.442 68.635 1.00 122.11 70 LYS F CA 1
ATOM 19846 C C . LYS F 1 72 ? 63.906 39.808 67.977 1.00 116.90 70 LYS F C 1
ATOM 19847 O O . LYS F 1 72 ? 64.029 40.843 68.642 1.00 119.18 70 LYS F O 1
ATOM 19851 N N . LEU F 1 73 ? 63.627 39.832 66.669 1.00 113.34 71 LEU F N 1
ATOM 19852 C CA . LEU F 1 73 ? 63.567 41.099 65.946 1.00 111.89 71 LEU F CA 1
ATOM 19853 C C . LEU F 1 73 ? 62.583 42.066 66.591 1.00 111.33 71 LEU F C 1
ATOM 19854 O O . LEU F 1 73 ? 62.879 43.259 66.733 1.00 113.23 71 LEU F O 1
ATOM 19861 N N . LEU F 1 74 ? 61.403 41.577 66.976 1.00 110.44 72 LEU F N 1
ATOM 19862 C CA . LEU F 1 74 ? 60.431 42.433 67.647 1.00 111.28 72 LEU F CA 1
ATOM 19863 C C . LEU F 1 74 ? 61.065 43.141 68.839 1.00 113.80 72 LEU F C 1
ATOM 19864 O O . LEU F 1 74 ? 60.940 44.361 68.991 1.00 114.13 72 LEU F O 1
ATOM 19871 N N . LYS F 1 75 ? 61.755 42.386 69.696 1.00 114.51 73 LYS F N 1
ATOM 19872 C CA . LYS F 1 75 ? 62.459 42.997 70.819 1.00 115.93 73 LYS F CA 1
ATOM 19873 C C . LYS F 1 75 ? 63.433 44.063 70.329 1.00 119.17 73 LYS F C 1
ATOM 19874 O O . LYS F 1 75 ? 63.502 45.162 70.888 1.00 121.97 73 LYS F O 1
ATOM 19878 N N . GLN F 1 76 ? 64.204 43.751 69.283 1.00 117.04 74 GLN F N 1
ATOM 19879 C CA . GLN F 1 76 ? 65.054 44.764 68.665 1.00 114.52 74 GLN F CA 1
ATOM 19880 C C . GLN F 1 76 ? 64.219 45.944 68.185 1.00 117.12 74 GLN F C 1
ATOM 19881 O O . GLN F 1 76 ? 64.501 47.100 68.519 1.00 119.86 74 GLN F O 1
ATOM 19888 N N . ILE F 1 77 ? 63.179 45.665 67.395 1.00 116.97 75 ILE F N 1
ATOM 19889 C CA . ILE F 1 77 ? 62.256 46.711 66.962 1.00 115.65 75 ILE F CA 1
ATOM 19890 C C . ILE F 1 77 ? 61.726 47.473 68.169 1.00 119.97 75 ILE F C 1
ATOM 19891 O O . ILE F 1 77 ? 61.913 48.689 68.299 1.00 122.96 75 ILE F O 1
ATOM 19901 N N . ASN F 1 78 ? 61.054 46.758 69.076 1.00 121.35 76 ASN F N 1
ATOM 19902 C CA . ASN F 1 78 ? 60.463 47.403 70.244 1.00 124.58 76 ASN F CA 1
ATOM 19903 C C . ASN F 1 78 ? 61.518 48.129 71.068 1.00 127.88 76 ASN F C 1
ATOM 19904 O O . ASN F 1 78 ? 61.263 49.220 71.592 1.00 127.89 76 ASN F O 1
ATOM 19915 N N . LYS F 1 79 ? 62.708 47.540 71.199 1.00 130.08 77 LYS F N 1
ATOM 19916 C CA . LYS F 1 79 ? 63.767 48.179 71.972 1.00 136.74 77 LYS F CA 1
ATOM 19917 C C . LYS F 1 79 ? 64.064 49.575 71.439 1.00 141.71 77 LYS F C 1
ATOM 19918 O O . LYS F 1 79 ? 64.198 50.532 72.211 1.00 145.92 77 LYS F O 1
ATOM 19922 N N . GLU F 1 80 ? 64.168 49.712 70.114 1.00 144.08 78 GLU F N 1
ATOM 19923 C CA . GLU F 1 80 ? 64.411 51.024 69.527 1.00 147.69 78 GLU F CA 1
ATOM 19924 C C . GLU F 1 80 ? 63.329 52.020 69.922 1.00 147.18 78 GLU F C 1
ATOM 19925 O O . GLU F 1 80 ? 63.605 53.219 70.042 1.00 149.85 78 GLU F O 1
ATOM 19937 N N . ALA F 1 81 ? 62.100 51.547 70.140 1.00 140.68 79 ALA F N 1
ATOM 19938 C CA . ALA F 1 81 ? 61.004 52.454 70.458 1.00 139.42 79 ALA F CA 1
ATOM 19939 C C . ALA F 1 81 ? 61.219 53.144 71.800 1.00 137.71 79 ALA F C 1
ATOM 19940 O O . ALA F 1 81 ? 60.995 54.354 71.924 1.00 137.95 79 ALA F O 1
ATOM 19947 N N . GLU F 1 82 ? 61.653 52.394 72.818 1.00 143.60 80 GLU F N 1
ATOM 19948 C CA . GLU F 1 82 ? 61.801 52.968 74.151 1.00 154.25 80 GLU F CA 1
ATOM 19949 C C . GLU F 1 82 ? 62.752 54.159 74.138 1.00 175.49 80 GLU F C 1
ATOM 19950 O O . GLU F 1 82 ? 62.475 55.191 74.762 1.00 180.93 80 GLU F O 1
ATOM 19957 N N . GLU F 1 83 ? 63.876 54.039 73.429 1.00 189.39 81 GLU F N 1
ATOM 19958 C CA . GLU F 1 83 ? 64.816 55.152 73.345 1.00 193.09 81 GLU F CA 1
ATOM 19959 C C . GLU F 1 83 ? 64.265 56.283 72.486 1.00 194.42 81 GLU F C 1
ATOM 19960 O O . GLU F 1 83 ? 64.544 57.456 72.758 1.00 196.86 81 GLU F O 1
ATOM 19964 N N . LEU F 1 84 ? 63.491 55.957 71.449 1.00 185.88 82 LEU F N 1
ATOM 19965 C CA . LEU F 1 84 ? 62.837 56.997 70.665 1.00 174.91 82 LEU F CA 1
ATOM 19966 C C . LEU F 1 84 ? 61.765 57.705 71.484 1.00 167.54 82 LEU F C 1
ATOM 19967 O O . LEU F 1 84 ? 61.586 58.923 71.364 1.00 169.18 82 LEU F O 1
ATOM 19983 N N . ALA F 1 85 ? 61.036 56.956 72.317 1.00 165.01 83 ALA F N 1
ATOM 19984 C CA . ALA F 1 85 ? 60.038 57.566 73.187 1.00 171.99 83 ALA F CA 1
ATOM 19985 C C . ALA F 1 85 ? 60.621 58.748 73.947 1.00 186.95 83 ALA F C 1
ATOM 19986 O O . ALA F 1 85 ? 59.962 59.782 74.108 1.00 192.93 83 ALA F O 1
ATOM 19993 N N . LYS F 1 86 ? 61.864 58.617 74.414 1.00 195.82 84 LYS F N 1
ATOM 19994 C CA . LYS F 1 86 ? 62.482 59.685 75.187 1.00 200.96 84 LYS F CA 1
ATOM 19995 C C . LYS F 1 86 ? 62.797 60.905 74.330 1.00 200.90 84 LYS F C 1
ATOM 19996 O O . LYS F 1 86 ? 62.757 62.035 74.830 1.00 203.34 84 LYS F O 1
ATOM 20000 N N . SER F 1 87 ? 63.102 60.705 73.052 1.00 186.24 85 SER F N 1
ATOM 20001 C CA . SER F 1 87 ? 63.602 61.794 72.223 1.00 173.03 85 SER F CA 1
ATOM 20002 C C . SER F 1 87 ? 62.641 62.978 72.256 1.00 163.39 85 SER F C 1
ATOM 20003 O O . SER F 1 87 ? 61.435 62.797 72.038 1.00 160.37 85 SER F O 1
ATOM 20011 N N . PRO F 1 88 ? 63.127 64.196 72.516 1.00 156.72 86 PRO F N 1
ATOM 20012 C CA . PRO F 1 88 ? 62.223 65.353 72.507 1.00 157.11 86 PRO F CA 1
ATOM 20013 C C . PRO F 1 88 ? 61.774 65.740 71.114 1.00 162.65 86 PRO F C 1
ATOM 20014 O O . PRO F 1 88 ? 60.732 66.394 70.977 1.00 167.21 86 PRO F O 1
ATOM 20025 N N . ASP F 1 89 ? 62.517 65.361 70.084 1.00 163.07 87 ASP F N 1
ATOM 20026 C CA . ASP F 1 89 ? 62.103 65.654 68.721 1.00 166.54 87 ASP F CA 1
ATOM 20027 C C . ASP F 1 89 ? 60.842 64.866 68.387 1.00 169.25 87 ASP F C 1
ATOM 20028 O O . ASP F 1 89 ? 60.802 63.649 68.601 1.00 169.35 87 ASP F O 1
ATOM 20037 N N . PRO F 1 90 ? 59.800 65.513 67.882 1.00 174.75 88 PRO F N 1
ATOM 20038 C CA . PRO F 1 90 ? 58.569 64.782 67.558 1.00 174.94 88 PRO F CA 1
ATOM 20039 C C . PRO F 1 90 ? 58.729 63.679 66.525 1.00 169.93 88 PRO F C 1
ATOM 20040 O O . PRO F 1 90 ? 58.371 62.530 66.799 1.00 168.17 88 PRO F O 1
ATOM 20051 N N . GLU F 1 91 ? 59.256 63.999 65.339 1.00 167.96 89 GLU F N 1
ATOM 20052 C CA . GLU F 1 91 ? 59.237 63.033 64.243 1.00 162.75 89 GLU F CA 1
ATOM 20053 C C . GLU F 1 91 ? 59.813 61.684 64.658 1.00 156.93 89 GLU F C 1
ATOM 20054 O O . GLU F 1 91 ? 59.399 60.646 64.130 1.00 155.54 89 GLU F O 1
ATOM 20066 N N . ASP F 1 92 ? 60.759 61.669 65.601 1.00 152.44 90 ASP F N 1
ATOM 20067 C CA . ASP F 1 92 ? 61.236 60.394 66.126 1.00 146.94 90 ASP F CA 1
ATOM 20068 C C . ASP F 1 92 ? 60.168 59.712 66.973 1.00 145.60 90 ASP F C 1
ATOM 20069 O O . ASP F 1 92 ? 60.100 58.479 67.004 1.00 145.98 90 ASP F O 1
ATOM 20078 N N . LEU F 1 93 ? 59.330 60.489 67.667 1.00 143.65 91 LEU F N 1
ATOM 20079 C CA . LEU F 1 93 ? 58.160 59.911 68.318 1.00 141.89 91 LEU F CA 1
ATOM 20080 C C . LEU F 1 93 ? 57.241 59.265 67.289 1.00 137.96 91 LEU F C 1
ATOM 20081 O O . LEU F 1 93 ? 56.838 58.105 67.435 1.00 135.70 91 LEU F O 1
ATOM 20097 N N . LYS F 1 94 ? 56.895 60.011 66.236 1.00 138.76 92 LYS F N 1
ATOM 20098 C CA . LYS F 1 94 ? 56.060 59.464 65.173 1.00 137.91 92 LYS F CA 1
ATOM 20099 C C . LYS F 1 94 ? 56.649 58.166 64.638 1.00 138.46 92 LYS F C 1
ATOM 20100 O O . LYS F 1 94 ? 55.947 57.159 64.498 1.00 138.09 92 LYS F O 1
ATOM 20104 N N . ARG F 1 95 ? 57.949 58.172 64.335 1.00 137.92 93 ARG F N 1
ATOM 20105 C CA . ARG F 1 95 ? 58.610 56.944 63.910 1.00 140.52 93 ARG F CA 1
ATOM 20106 C C . ARG F 1 95 ? 58.486 55.861 64.974 1.00 135.32 93 ARG F C 1
ATOM 20107 O O . ARG F 1 95 ? 58.252 54.690 64.656 1.00 136.10 93 ARG F O 1
ATOM 20114 N N . ALA F 1 96 ? 58.638 56.236 66.246 1.00 131.11 94 ALA F N 1
ATOM 20115 C CA . ALA F 1 96 ? 58.589 55.253 67.323 1.00 128.99 94 ALA F CA 1
ATOM 20116 C C . ALA F 1 96 ? 57.256 54.517 67.335 1.00 127.14 94 ALA F C 1
ATOM 20117 O O . ALA F 1 96 ? 57.213 53.287 67.456 1.00 127.83 94 ALA F O 1
ATOM 20124 N N . VAL F 1 97 ? 56.151 55.257 67.215 1.00 125.48 95 VAL F N 1
ATOM 20125 C CA . VAL F 1 97 ? 54.832 54.631 67.235 1.00 122.41 95 VAL F CA 1
ATOM 20126 C C . VAL F 1 97 ? 54.718 53.600 66.120 1.00 120.69 95 VAL F C 1
ATOM 20127 O O . VAL F 1 97 ? 54.306 52.456 66.347 1.00 122.04 95 VAL F O 1
ATOM 20140 N N . GLU F 1 98 ? 55.076 53.995 64.895 1.00 119.80 96 GLU F N 1
ATOM 20141 C CA . GLU F 1 98 ? 54.933 53.106 63.747 1.00 119.82 96 GLU F CA 1
ATOM 20142 C C . GLU F 1 98 ? 55.553 51.742 64.022 1.00 118.98 96 GLU F C 1
ATOM 20143 O O . GLU F 1 98 ? 54.904 50.704 63.853 1.00 119.58 96 GLU F O 1
ATOM 20147 N N . LEU F 1 99 ? 56.817 51.728 64.449 1.00 114.91 97 LEU F N 1
ATOM 20148 C CA . LEU F 1 99 ? 57.488 50.466 64.737 1.00 111.20 97 LEU F CA 1
ATOM 20149 C C . LEU F 1 99 ? 56.737 49.684 65.807 1.00 109.05 97 LEU F C 1
ATOM 20150 O O . LEU F 1 99 ? 56.484 48.484 65.654 1.00 109.18 97 LEU F O 1
ATOM 20166 N N . ALA F 1 100 ? 56.372 50.352 66.904 1.00 106.92 98 ALA F N 1
ATOM 20167 C CA . ALA F 1 100 ? 55.597 49.688 67.945 1.00 106.95 98 ALA F CA 1
ATOM 20168 C C . ALA F 1 100 ? 54.308 49.107 67.379 1.00 111.17 98 ALA F C 1
ATOM 20169 O O . ALA F 1 100 ? 53.937 47.971 67.698 1.00 113.89 98 ALA F O 1
ATOM 20176 N N . GLU F 1 101 ? 53.613 49.871 66.533 1.00 113.13 99 GLU F N 1
ATOM 20177 C CA . GLU F 1 101 ? 52.391 49.368 65.919 1.00 112.61 99 GLU F CA 1
ATOM 20178 C C . GLU F 1 101 ? 52.660 48.096 65.126 1.00 113.93 99 GLU F C 1
ATOM 20179 O O . GLU F 1 101 ? 51.823 47.187 65.092 1.00 117.24 99 GLU F O 1
ATOM 20183 N N . ALA F 1 102 ? 53.824 48.012 64.477 1.00 111.45 100 ALA F N 1
ATOM 20184 C CA . ALA F 1 102 ? 54.173 46.797 63.750 1.00 111.27 100 ALA F CA 1
ATOM 20185 C C . ALA F 1 102 ? 54.195 45.592 64.681 1.00 112.85 100 ALA F C 1
ATOM 20186 O O . ALA F 1 102 ? 53.720 44.509 64.318 1.00 114.34 100 ALA F O 1
ATOM 20193 N N . VAL F 1 103 ? 54.737 45.760 65.891 1.00 112.63 101 VAL F N 1
ATOM 20194 C CA . VAL F 1 103 ? 54.788 44.653 66.842 1.00 110.18 101 VAL F CA 1
ATOM 20195 C C . VAL F 1 103 ? 53.378 44.182 67.181 1.00 105.41 101 VAL F C 1
ATOM 20196 O O . VAL F 1 103 ? 53.065 42.990 67.085 1.00 105.99 101 VAL F O 1
ATOM 20209 N N . VAL F 1 104 ? 52.505 45.107 67.586 1.00 101.61 102 VAL F N 1
ATOM 20210 C CA . VAL F 1 104 ? 51.115 44.736 67.841 1.00 102.81 102 VAL F CA 1
ATOM 20211 C C . VAL F 1 104 ? 50.501 44.125 66.588 1.00 106.46 102 VAL F C 1
ATOM 20212 O O . VAL F 1 104 ? 49.842 43.080 66.641 1.00 111.31 102 VAL F O 1
ATOM 20225 N N . ARG F 1 105 ? 50.712 44.770 65.438 1.00 107.59 103 ARG F N 1
ATOM 20226 C CA . ARG F 1 105 ? 50.158 44.255 64.191 1.00 108.15 103 ARG F CA 1
ATOM 20227 C C . ARG F 1 105 ? 50.715 42.874 63.871 1.00 106.82 103 ARG F C 1
ATOM 20228 O O . ARG F 1 105 ? 49.973 41.977 63.453 1.00 106.29 103 ARG F O 1
ATOM 20232 N N . ALA F 1 106 ? 52.022 42.682 64.068 1.00 105.95 104 ALA F N 1
ATOM 20233 C CA . ALA F 1 106 ? 52.641 41.400 63.753 1.00 104.22 104 ALA F CA 1
ATOM 20234 C C . ALA F 1 106 ? 52.179 40.312 64.713 1.00 102.23 104 ALA F C 1
ATOM 20235 O O . ALA F 1 106 ? 51.837 39.201 64.290 1.00 102.60 104 ALA F O 1
ATOM 20242 N N . ASP F 1 107 ? 52.163 40.608 66.008 1.00 104.95 105 ASP F N 1
ATOM 20243 C CA . ASP F 1 107 ? 51.886 39.606 67.038 1.00 110.53 105 ASP F CA 1
ATOM 20244 C C . ASP F 1 107 ? 50.970 40.208 68.088 1.00 115.50 105 ASP F C 1
ATOM 20245 O O . ASP F 1 107 ? 51.419 40.648 69.153 1.00 118.17 105 ASP F O 1
ATOM 20249 N N . PRO F 1 108 ? 49.665 40.221 67.835 1.00 111.48 106 PRO F N 1
ATOM 20250 C CA . PRO F 1 108 ? 48.742 40.817 68.800 1.00 110.76 106 PRO F CA 1
ATOM 20251 C C . PRO F 1 108 ? 48.539 39.896 69.990 1.00 112.35 106 PRO F C 1
ATOM 20252 O O . PRO F 1 108 ? 48.609 38.670 69.883 1.00 114.65 106 PRO F O 1
ATOM 20263 N N . GLY F 1 109 ? 48.291 40.512 71.144 1.00 114.76 107 GLY F N 1
ATOM 20264 C CA . GLY F 1 109 ? 48.095 39.769 72.369 1.00 115.95 107 GLY F CA 1
ATOM 20265 C C . GLY F 1 109 ? 49.354 39.210 72.989 1.00 115.20 107 GLY F C 1
ATOM 20266 O O . GLY F 1 109 ? 49.299 38.715 74.122 1.00 116.63 107 GLY F O 1
ATOM 20270 N N . SER F 1 110 ? 50.483 39.264 72.291 1.00 111.41 108 SER F N 1
ATOM 20271 C CA . SER F 1 110 ? 51.735 38.800 72.860 1.00 112.67 108 SER F CA 1
ATOM 20272 C C . SER F 1 110 ? 52.161 39.705 74.011 1.00 113.14 108 SER F C 1
ATOM 20273 O O . SER F 1 110 ? 51.703 40.843 74.148 1.00 115.78 108 SER F O 1
ATOM 20277 N N . ASN F 1 111 ? 53.040 39.170 74.862 1.00 112.34 109 ASN F N 1
ATOM 20278 C CA . ASN F 1 111 ? 53.679 40.001 75.876 1.00 110.30 109 ASN F CA 1
ATOM 20279 C C . ASN F 1 111 ? 54.367 41.195 75.231 1.00 108.95 109 ASN F C 1
ATOM 20280 O O . ASN F 1 111 ? 54.293 42.319 75.742 1.00 108.13 109 ASN F O 1
ATOM 20284 N N . LEU F 1 112 ? 55.033 40.969 74.097 1.00 107.17 110 LEU F N 1
ATOM 20285 C CA . LEU F 1 112 ? 55.686 42.059 73.382 1.00 108.20 110 LEU F CA 1
ATOM 20286 C C . LEU F 1 112 ? 54.662 43.083 72.906 1.00 111.42 110 LEU F C 1
ATOM 20287 O O . LEU F 1 112 ? 54.864 44.294 73.051 1.00 113.66 110 LEU F O 1
ATOM 20303 N N . SER F 1 113 ? 53.552 42.613 72.330 1.00 113.22 111 SER F N 1
ATOM 20304 C CA . SER F 1 113 ? 52.486 43.523 71.928 1.00 114.34 111 SER F CA 1
ATOM 20305 C C . SER F 1 113 ? 52.031 44.380 73.102 1.00 121.18 111 SER F C 1
ATOM 20306 O O . SER F 1 113 ? 51.793 45.583 72.950 1.00 121.72 111 SER F O 1
ATOM 20310 N N . LYS F 1 114 ? 51.907 43.775 74.286 1.00 126.64 112 LYS F N 1
ATOM 20311 C CA . LYS F 1 114 ? 51.555 44.541 75.476 1.00 130.22 112 LYS F CA 1
ATOM 20312 C C . LYS F 1 114 ? 52.631 45.574 75.791 1.00 132.48 112 LYS F C 1
ATOM 20313 O O . LYS F 1 114 ? 52.337 46.761 75.968 1.00 133.48 112 LYS F O 1
ATOM 20317 N N . LYS F 1 115 ? 53.891 45.136 75.868 1.00 125.57 113 LYS F N 1
ATOM 20318 C CA . LYS F 1 115 ? 54.990 46.075 76.061 1.00 119.52 113 LYS F CA 1
ATOM 20319 C C . LYS F 1 115 ? 54.987 47.139 74.971 1.00 115.78 113 LYS F C 1
ATOM 20320 O O . LYS F 1 115 ? 55.072 48.340 75.257 1.00 117.98 113 LYS F O 1
ATOM 20327 N N . ALA F 1 116 ? 54.892 46.714 73.709 1.00 114.67 114 ALA F N 1
ATOM 20328 C CA . ALA F 1 116 ? 54.782 47.667 72.611 1.00 113.43 114 ALA F CA 1
ATOM 20329 C C . ALA F 1 116 ? 53.585 48.587 72.816 1.00 112.10 114 ALA F C 1
ATOM 20330 O O . ALA F 1 116 ? 53.689 49.808 72.654 1.00 106.00 114 ALA F O 1
ATOM 20337 N N . LEU F 1 117 ? 52.433 48.014 73.173 1.00 125.04 115 LEU F N 1
ATOM 20338 C CA . LEU F 1 117 ? 51.277 48.832 73.520 1.00 141.83 115 LEU F CA 1
ATOM 20339 C C . LEU F 1 117 ? 51.622 49.798 74.646 1.00 166.92 115 LEU F C 1
ATOM 20340 O O . LEU F 1 117 ? 51.285 50.986 74.588 1.00 171.09 115 LEU F O 1
ATOM 20344 N N . GLU F 1 118 ? 52.302 49.301 75.683 1.00 185.15 116 GLU F N 1
ATOM 20345 C CA . GLU F 1 118 ? 52.732 50.170 76.773 1.00 187.50 116 GLU F CA 1
ATOM 20346 C C . GLU F 1 118 ? 53.659 51.266 76.264 1.00 188.27 116 GLU F C 1
ATOM 20347 O O . GLU F 1 118 ? 53.578 52.416 76.712 1.00 190.39 116 GLU F O 1
ATOM 20351 N N . ILE F 1 119 ? 54.550 50.930 75.328 1.00 166.82 117 ILE F N 1
ATOM 20352 C CA . ILE F 1 119 ? 55.424 51.940 74.742 1.00 141.02 117 ILE F CA 1
ATOM 20353 C C . ILE F 1 119 ? 54.599 53.037 74.085 1.00 132.23 117 ILE F C 1
ATOM 20354 O O . ILE F 1 119 ? 54.924 54.227 74.187 1.00 137.50 117 ILE F O 1
ATOM 20364 N N . ILE F 1 120 ? 53.520 52.654 73.398 1.00 119.55 118 ILE F N 1
ATOM 20365 C CA . ILE F 1 120 ? 52.747 53.611 72.611 1.00 108.96 118 ILE F CA 1
ATOM 20366 C C . ILE F 1 120 ? 52.258 54.755 73.492 1.00 107.29 118 ILE F C 1
ATOM 20367 O O . ILE F 1 120 ? 52.543 55.929 73.231 1.00 110.25 118 ILE F O 1
ATOM 20377 N N . LEU F 1 121 ? 51.509 54.424 74.547 1.00 106.43 119 LEU F N 1
ATOM 20378 C CA . LEU F 1 121 ? 50.900 55.455 75.382 1.00 108.52 119 LEU F CA 1
ATOM 20379 C C . LEU F 1 121 ? 51.927 56.479 75.847 1.00 116.69 119 LEU F C 1
ATOM 20380 O O . LEU F 1 121 ? 51.665 57.687 75.823 1.00 119.74 119 LEU F O 1
ATOM 20387 N N . ARG F 1 122 ? 53.102 56.017 76.278 1.00 122.80 120 ARG F N 1
ATOM 20388 C CA . ARG F 1 122 ? 54.150 56.942 76.691 1.00 125.39 120 ARG F CA 1
ATOM 20389 C C . ARG F 1 122 ? 54.484 57.918 75.568 1.00 126.43 120 ARG F C 1
ATOM 20390 O O . ARG F 1 122 ? 54.582 59.130 75.790 1.00 128.33 120 ARG F O 1
ATOM 20394 N N . ALA F 1 123 ? 54.660 57.403 74.348 1.00 125.32 121 ALA F N 1
ATOM 20395 C CA . ALA F 1 123 ? 54.883 58.278 73.203 1.00 128.66 121 ALA F CA 1
ATOM 20396 C C . ALA F 1 123 ? 53.720 59.244 73.021 1.00 133.08 121 ALA F C 1
ATOM 20397 O O . ALA F 1 123 ? 53.918 60.405 72.643 1.00 134.86 121 ALA F O 1
ATOM 20404 N N . ALA F 1 124 ? 52.497 58.784 73.292 1.00 135.66 122 ALA F N 1
ATOM 20405 C CA . ALA F 1 124 ? 51.326 59.638 73.130 1.00 141.48 122 ALA F CA 1
ATOM 20406 C C . ALA F 1 124 ? 51.336 60.783 74.136 1.00 145.03 122 ALA F C 1
ATOM 20407 O O . ALA F 1 124 ? 51.133 61.946 73.769 1.00 145.79 122 ALA F O 1
ATOM 20414 N N . ALA F 1 125 ? 51.563 60.472 75.415 1.00 151.50 123 ALA F N 1
ATOM 20415 C CA . ALA F 1 125 ? 51.539 61.507 76.444 1.00 162.06 123 ALA F CA 1
ATOM 20416 C C . ALA F 1 125 ? 52.514 62.629 76.112 1.00 165.18 123 ALA F C 1
ATOM 20417 O O . ALA F 1 125 ? 52.163 63.813 76.176 1.00 171.33 123 ALA F O 1
ATOM 20424 N N . GLU F 1 126 ? 53.749 62.274 75.750 1.00 166.02 124 GLU F N 1
ATOM 20425 C CA . GLU F 1 126 ? 54.715 63.288 75.344 1.00 167.79 124 GLU F CA 1
ATOM 20426 C C . GLU F 1 126 ? 54.222 64.055 74.124 1.00 164.65 124 GLU F C 1
ATOM 20427 O O . GLU F 1 126 ? 54.460 65.262 74.003 1.00 161.66 124 GLU F O 1
ATOM 20431 N N . LEU F 1 127 ? 53.529 63.374 73.206 1.00 163.28 125 LEU F N 1
ATOM 20432 C CA . LEU F 1 127 ? 53.021 64.051 72.018 1.00 167.03 125 LEU F CA 1
ATOM 20433 C C . LEU F 1 127 ? 51.988 65.110 72.380 1.00 178.72 125 LEU F C 1
ATOM 20434 O O . LEU F 1 127 ? 51.902 66.146 71.712 1.00 185.37 125 LEU F O 1
ATOM 20441 N N . ALA F 1 128 ? 51.199 64.875 73.431 1.00 177.95 126 ALA F N 1
ATOM 20442 C CA . ALA F 1 128 ? 50.265 65.894 73.892 1.00 175.41 126 ALA F CA 1
ATOM 20443 C C . ALA F 1 128 ? 50.989 67.127 74.415 1.00 168.80 126 ALA F C 1
ATOM 20444 O O . ALA F 1 128 ? 50.376 68.195 74.521 1.00 171.10 126 ALA F O 1
ATOM 20451 N N . LYS F 1 129 ? 52.275 67.005 74.749 1.00 167.64 127 LYS F N 1
ATOM 20452 C CA . LYS F 1 129 ? 53.053 68.180 75.122 1.00 165.66 127 LYS F CA 1
ATOM 20453 C C . LYS F 1 129 ? 53.134 69.167 73.966 1.00 167.22 127 LYS F C 1
ATOM 20454 O O . LYS F 1 129 ? 53.071 70.385 74.171 1.00 164.17 127 LYS F O 1
ATOM 20473 N N . LEU F 1 130 ? 53.273 68.659 72.746 1.00 171.46 128 LEU F N 1
ATOM 20474 C CA . LEU F 1 130 ? 53.455 69.517 71.590 1.00 180.81 128 LEU F CA 1
ATOM 20475 C C . LEU F 1 130 ? 52.261 70.453 71.413 1.00 194.60 128 LEU F C 1
ATOM 20476 O O . LEU F 1 130 ? 51.134 70.121 71.797 1.00 201.86 128 LEU F O 1
ATOM 20492 N N . PRO F 1 131 ? 52.479 71.631 70.821 1.00 195.12 129 PRO F N 1
ATOM 20493 C CA . PRO F 1 131 ? 51.355 72.532 70.535 1.00 195.93 129 PRO F CA 1
ATOM 20494 C C . PRO F 1 131 ? 50.614 72.179 69.256 1.00 195.73 129 PRO F C 1
ATOM 20495 O O . PRO F 1 131 ? 49.386 72.291 69.193 1.00 196.25 129 PRO F O 1
ATOM 20506 N N . ASP F 1 132 ? 51.347 71.753 68.232 1.00 181.61 130 ASP F N 1
ATOM 20507 C CA . ASP F 1 132 ? 50.758 71.582 66.911 1.00 166.11 130 ASP F CA 1
ATOM 20508 C C . ASP F 1 132 ? 49.602 70.589 66.967 1.00 152.95 130 ASP F C 1
ATOM 20509 O O . ASP F 1 132 ? 49.767 69.483 67.502 1.00 151.54 130 ASP F O 1
ATOM 20518 N N . PRO F 1 133 ? 48.431 70.934 66.418 1.00 145.57 131 PRO F N 1
ATOM 20519 C CA . PRO F 1 133 ? 47.290 69.998 66.494 1.00 143.01 131 PRO F CA 1
ATOM 20520 C C . PRO F 1 133 ? 47.473 68.748 65.661 1.00 145.81 131 PRO F C 1
ATOM 20521 O O . PRO F 1 133 ? 47.161 67.641 66.133 1.00 146.95 131 PRO F O 1
ATOM 20532 N N . ASP F 1 134 ? 47.953 68.878 64.423 1.00 146.43 132 ASP F N 1
ATOM 20533 C CA . ASP F 1 134 ? 48.070 67.717 63.549 1.00 146.51 132 ASP F CA 1
ATOM 20534 C C . ASP F 1 134 ? 48.902 66.615 64.187 1.00 145.01 132 ASP F C 1
ATOM 20535 O O . ASP F 1 134 ? 48.664 65.431 63.927 1.00 142.87 132 ASP F O 1
ATOM 20544 N N . ALA F 1 135 ? 49.883 66.977 65.017 1.00 144.34 133 ALA F N 1
ATOM 20545 C CA . ALA F 1 135 ? 50.632 65.973 65.762 1.00 143.42 133 ALA F CA 1
ATOM 20546 C C . ALA F 1 135 ? 49.821 65.454 66.944 1.00 142.20 133 ALA F C 1
ATOM 20547 O O . ALA F 1 135 ? 49.758 64.243 67.180 1.00 140.05 133 ALA F O 1
ATOM 20554 N N . LEU F 1 136 ? 49.193 66.362 67.697 1.00 144.49 134 LEU F N 1
ATOM 20555 C CA . LEU F 1 136 ? 48.374 65.949 68.830 1.00 151.00 134 LEU F CA 1
ATOM 20556 C C . LEU F 1 136 ? 47.303 64.952 68.404 1.00 163.26 134 LEU F C 1
ATOM 20557 O O . LEU F 1 136 ? 46.984 64.016 69.145 1.00 163.70 134 LEU F O 1
ATOM 20564 N N . ALA F 1 137 ? 46.736 65.137 67.212 1.00 172.93 135 ALA F N 1
ATOM 20565 C CA . ALA F 1 137 ? 45.703 64.227 66.732 1.00 175.19 135 ALA F CA 1
ATOM 20566 C C . ALA F 1 137 ? 46.243 62.809 66.599 1.00 178.07 135 ALA F C 1
ATOM 20567 O O . ALA F 1 137 ? 45.728 61.871 67.219 1.00 178.80 135 ALA F O 1
ATOM 20574 N N . ALA F 1 138 ? 47.287 62.634 65.782 1.00 173.06 136 ALA F N 1
ATOM 20575 C CA . ALA F 1 138 ? 47.874 61.312 65.596 1.00 164.52 136 ALA F CA 1
ATOM 20576 C C . ALA F 1 138 ? 48.153 60.638 66.933 1.00 156.28 136 ALA F C 1
ATOM 20577 O O . ALA F 1 138 ? 48.024 59.415 67.060 1.00 153.69 136 ALA F O 1
ATOM 20584 N N . ALA F 1 139 ? 48.540 61.418 67.942 1.00 149.04 137 ALA F N 1
ATOM 20585 C CA . ALA F 1 139 ? 48.697 60.870 69.284 1.00 142.44 137 ALA F CA 1
ATOM 20586 C C . ALA F 1 139 ? 47.377 60.298 69.787 1.00 137.95 137 ALA F C 1
ATOM 20587 O O . ALA F 1 139 ? 47.292 59.123 70.161 1.00 141.89 137 ALA F O 1
ATOM 20594 N N . ALA F 1 140 ? 46.330 61.128 69.807 1.00 133.06 138 ALA F N 1
ATOM 20595 C CA . ALA F 1 140 ? 45.012 60.646 70.203 1.00 130.18 138 ALA F CA 1
ATOM 20596 C C . ALA F 1 140 ? 44.564 59.490 69.319 1.00 125.09 138 ALA F C 1
ATOM 20597 O O . ALA F 1 140 ? 44.038 58.487 69.815 1.00 125.83 138 ALA F O 1
ATOM 20604 N N . ARG F 1 141 ? 44.761 59.613 68.004 1.00 123.16 139 ARG F N 1
ATOM 20605 C CA . ARG F 1 141 ? 44.445 58.513 67.099 1.00 121.62 139 ARG F CA 1
ATOM 20606 C C . ARG F 1 141 ? 45.233 57.263 67.476 1.00 121.75 139 ARG F C 1
ATOM 20607 O O . ARG F 1 141 ? 44.657 56.201 67.733 1.00 121.88 139 ARG F O 1
ATOM 20611 N N . ALA F 1 142 ? 46.564 57.377 67.516 1.00 121.83 140 ALA F N 1
ATOM 20612 C CA . ALA F 1 142 ? 47.393 56.243 67.908 1.00 122.25 140 ALA F CA 1
ATOM 20613 C C . ALA F 1 142 ? 47.033 55.757 69.307 1.00 119.69 140 ALA F C 1
ATOM 20614 O O . ALA F 1 142 ? 46.977 54.548 69.558 1.00 118.23 140 ALA F O 1
ATOM 20621 N N . ALA F 1 143 ? 46.794 56.685 70.236 1.00 118.55 141 ALA F N 1
ATOM 20622 C CA . ALA F 1 143 ? 46.334 56.289 71.561 1.00 122.13 141 ALA F CA 1
ATOM 20623 C C . ALA F 1 143 ? 44.969 55.621 71.481 1.00 123.41 141 ALA F C 1
ATOM 20624 O O . ALA F 1 143 ? 44.720 54.612 72.151 1.00 126.40 141 ALA F O 1
ATOM 20631 N N . SER F 1 144 ? 44.069 56.170 70.660 1.00 124.96 142 SER F N 1
ATOM 20632 C CA . SER F 1 144 ? 42.765 55.549 70.472 1.00 127.93 142 SER F CA 1
ATOM 20633 C C . SER F 1 144 ? 42.899 54.115 69.981 1.00 129.76 142 SER F C 1
ATOM 20634 O O . SER F 1 144 ? 42.084 53.258 70.340 1.00 132.47 142 SER F O 1
ATOM 20642 N N . LYS F 1 145 ? 43.915 53.834 69.163 1.00 123.60 143 LYS F N 1
ATOM 20643 C CA . LYS F 1 145 ? 44.140 52.466 68.715 1.00 115.73 143 LYS F CA 1
ATOM 20644 C C . LYS F 1 145 ? 44.302 51.523 69.899 1.00 114.89 143 LYS F C 1
ATOM 20645 O O . LYS F 1 145 ? 43.812 50.388 69.871 1.00 113.56 143 LYS F O 1
ATOM 20652 N N . VAL F 1 146 ? 44.981 51.980 70.953 1.00 115.57 144 VAL F N 1
ATOM 20653 C CA . VAL F 1 146 ? 45.272 51.108 72.088 1.00 116.25 144 VAL F CA 1
ATOM 20654 C C . VAL F 1 146 ? 43.982 50.666 72.771 1.00 123.80 144 VAL F C 1
ATOM 20655 O O . VAL F 1 146 ? 43.812 49.487 73.099 1.00 122.03 144 VAL F O 1
ATOM 20668 N N . GLN F 1 147 ? 43.053 51.599 73.002 1.00 136.87 145 GLN F N 1
ATOM 20669 C CA . GLN F 1 147 ? 41.787 51.209 73.618 1.00 151.17 145 GLN F CA 1
ATOM 20670 C C . GLN F 1 147 ? 41.101 50.126 72.795 1.00 173.26 145 GLN F C 1
ATOM 20671 O O . GLN F 1 147 ? 40.502 49.197 73.349 1.00 175.77 145 GLN F O 1
ATOM 20681 N N . GLN F 1 148 ? 41.180 50.230 71.466 1.00 189.96 146 GLN F N 1
ATOM 20682 C CA . GLN F 1 148 ? 40.713 49.143 70.615 1.00 190.46 146 GLN F CA 1
ATOM 20683 C C . GLN F 1 148 ? 41.490 47.865 70.897 1.00 189.80 146 GLN F C 1
ATOM 20684 O O . GLN F 1 148 ? 40.926 46.765 70.866 1.00 191.66 146 GLN F O 1
ATOM 20688 N N . GLU F 1 149 ? 42.786 47.991 71.191 1.00 171.40 147 GLU F N 1
ATOM 20689 C CA . GLU F 1 149 ? 43.626 46.817 71.393 1.00 154.82 147 GLU F CA 1
ATOM 20690 C C . GLU F 1 149 ? 43.403 46.185 72.762 1.00 142.38 147 GLU F C 1
ATOM 20691 O O . GLU F 1 149 ? 43.458 44.958 72.894 1.00 139.26 147 GLU F O 1
ATOM 20700 N N . GLN F 1 150 ? 43.158 46.993 73.791 1.00 137.64 148 GLN F N 1
ATOM 20701 C CA . GLN F 1 150 ? 42.996 46.491 75.157 1.00 133.22 148 GLN F CA 1
ATOM 20702 C C . GLN F 1 150 ? 41.943 47.311 75.883 1.00 138.65 148 GLN F C 1
ATOM 20703 O O . GLN F 1 150 ? 42.259 48.163 76.722 1.00 142.21 148 GLN F O 1
ATOM 20710 N N . PRO F 1 151 ? 40.667 47.070 75.592 1.00 137.33 149 PRO F N 1
ATOM 20711 C CA . PRO F 1 151 ? 39.609 47.855 76.242 1.00 139.85 149 PRO F CA 1
ATOM 20712 C C . PRO F 1 151 ? 39.440 47.502 77.712 1.00 139.57 149 PRO F C 1
ATOM 20713 O O . PRO F 1 151 ? 39.501 46.334 78.102 1.00 139.49 149 PRO F O 1
ATOM 20724 N N . GLY F 1 152 ? 39.224 48.534 78.528 1.00 144.80 150 GLY F N 1
ATOM 20725 C CA . GLY F 1 152 ? 38.800 48.344 79.902 1.00 148.91 150 GLY F CA 1
ATOM 20726 C C . GLY F 1 152 ? 39.880 47.978 80.892 1.00 152.53 150 GLY F C 1
ATOM 20727 O O . GLY F 1 152 ? 39.561 47.532 81.998 1.00 153.59 150 GLY F O 1
ATOM 20731 N N . SER F 1 153 ? 41.144 48.160 80.540 1.00 156.13 151 SER F N 1
ATOM 20732 C CA . SER F 1 153 ? 42.264 47.818 81.405 1.00 158.41 151 SER F CA 1
ATOM 20733 C C . SER F 1 153 ? 42.869 49.076 82.021 1.00 158.97 151 SER F C 1
ATOM 20734 O O . SER F 1 153 ? 42.630 50.193 81.556 1.00 157.86 151 SER F O 1
ATOM 20742 N N . ASN F 1 154 ? 43.662 48.888 83.087 1.00 158.82 152 ASN F N 1
ATOM 20743 C CA . ASN F 1 154 ? 44.404 50.020 83.632 1.00 156.05 152 ASN F CA 1
ATOM 20744 C C . ASN F 1 154 ? 45.279 50.665 82.559 1.00 151.89 152 ASN F C 1
ATOM 20745 O O . ASN F 1 154 ? 45.560 51.868 82.626 1.00 151.92 152 ASN F O 1
ATOM 20756 N N . LEU F 1 155 ? 45.725 49.885 81.565 1.00 145.60 153 LEU F N 1
ATOM 20757 C CA . LEU F 1 155 ? 46.335 50.483 80.382 1.00 140.03 153 LEU F CA 1
ATOM 20758 C C . LEU F 1 155 ? 45.322 51.343 79.638 1.00 137.73 153 LEU F C 1
ATOM 20759 O O . LEU F 1 155 ? 45.662 52.411 79.116 1.00 136.29 153 LEU F O 1
ATOM 20766 N N . ALA F 1 156 ? 44.060 50.903 79.601 1.00 141.05 154 ALA F N 1
ATOM 20767 C CA . ALA F 1 156 ? 43.031 51.647 78.885 1.00 146.05 154 ALA F CA 1
ATOM 20768 C C . ALA F 1 156 ? 42.773 53.001 79.533 1.00 158.50 154 ALA F C 1
ATOM 20769 O O . ALA F 1 156 ? 42.613 54.008 78.834 1.00 161.90 154 ALA F O 1
ATOM 20776 N N . LYS F 1 157 ? 42.720 53.048 80.866 1.00 167.04 155 LYS F N 1
ATOM 20777 C CA . LYS F 1 157 ? 42.522 54.324 81.544 1.00 168.21 155 LYS F CA 1
ATOM 20778 C C . LYS F 1 157 ? 43.659 55.291 81.243 1.00 167.61 155 LYS F C 1
ATOM 20779 O O . LYS F 1 157 ? 43.433 56.501 81.138 1.00 170.83 155 LYS F O 1
ATOM 20783 N N . ALA F 1 158 ? 44.883 54.779 81.097 1.00 158.28 156 ALA F N 1
ATOM 20784 C CA . ALA F 1 158 ? 46.008 55.639 80.752 1.00 152.13 156 ALA F CA 1
ATOM 20785 C C . ALA F 1 158 ? 45.768 56.335 79.418 1.00 141.30 156 ALA F C 1
ATOM 20786 O O . ALA F 1 158 ? 45.961 57.550 79.293 1.00 139.48 156 ALA F O 1
ATOM 20793 N N . ALA F 1 159 ? 45.342 55.576 78.404 1.00 134.96 157 ALA F N 1
ATOM 20794 C CA . ALA F 1 159 ? 44.972 56.189 77.134 1.00 133.17 157 ALA F CA 1
ATOM 20795 C C . ALA F 1 159 ? 43.826 57.174 77.323 1.00 141.59 157 ALA F C 1
ATOM 20796 O O . ALA F 1 159 ? 43.832 58.266 76.742 1.00 140.88 157 ALA F O 1
ATOM 20803 N N . GLN F 1 160 ? 42.830 56.805 78.133 1.00 145.32 158 GLN F N 1
ATOM 20804 C CA . GLN F 1 160 ? 41.747 57.730 78.447 1.00 159.53 158 GLN F CA 1
ATOM 20805 C C . GLN F 1 160 ? 42.296 59.014 79.056 1.00 180.02 158 GLN F C 1
ATOM 20806 O O . GLN F 1 160 ? 41.909 60.120 78.660 1.00 184.64 158 GLN F O 1
ATOM 20810 N N . GLU F 1 161 ? 43.204 58.885 80.027 1.00 190.31 159 GLU F N 1
ATOM 20811 C CA . GLU F 1 161 ? 43.839 60.064 80.605 1.00 191.74 159 GLU F CA 1
ATOM 20812 C C . GLU F 1 161 ? 44.595 60.851 79.543 1.00 191.24 159 GLU F C 1
ATOM 20813 O O . GLU F 1 161 ? 44.559 62.087 79.532 1.00 192.65 159 GLU F O 1
ATOM 20817 N N . ILE F 1 162 ? 45.282 60.151 78.638 1.00 185.51 160 ILE F N 1
ATOM 20818 C CA . ILE F 1 162 ? 46.014 60.829 77.572 1.00 172.11 160 ILE F CA 1
ATOM 20819 C C . ILE F 1 162 ? 45.056 61.621 76.692 1.00 176.12 160 ILE F C 1
ATOM 20820 O O . ILE F 1 162 ? 45.279 62.803 76.407 1.00 180.49 160 ILE F O 1
ATOM 20836 N N . MET F 1 163 ? 43.974 60.975 76.244 1.00 164.80 161 MET F N 1
ATOM 20837 C CA . MET F 1 163 ? 43.039 61.634 75.339 1.00 157.80 161 MET F CA 1
ATOM 20838 C C . MET F 1 163 ? 42.506 62.926 75.940 1.00 151.74 161 MET F C 1
ATOM 20839 O O . MET F 1 163 ? 42.422 63.951 75.253 1.00 152.62 161 MET F O 1
ATOM 20843 N N . ARG F 1 164 ? 42.133 62.897 77.221 1.00 142.37 162 ARG F N 1
ATOM 20844 C CA . ARG F 1 164 ? 41.687 64.113 77.889 1.00 134.90 162 ARG F CA 1
ATOM 20845 C C . ARG F 1 164 ? 42.799 65.155 77.912 1.00 127.72 162 ARG F C 1
ATOM 20846 O O . ARG F 1 164 ? 42.589 66.313 77.532 1.00 126.21 162 ARG F O 1
ATOM 20850 N N . GLN F 1 165 ? 43.994 64.758 78.357 1.00 126.22 163 GLN F N 1
ATOM 20851 C CA . GLN F 1 165 ? 45.118 65.688 78.388 1.00 122.63 163 GLN F CA 1
ATOM 20852 C C . GLN F 1 165 ? 45.416 66.221 76.992 1.00 126.30 163 GLN F C 1
ATOM 20853 O O . GLN F 1 165 ? 45.621 67.426 76.804 1.00 131.10 163 GLN F O 1
ATOM 20860 N N . ALA F 1 166 ? 45.444 65.334 75.995 1.00 125.28 164 ALA F N 1
ATOM 20861 C CA . ALA F 1 166 ? 45.598 65.783 74.617 1.00 128.54 164 ALA F CA 1
ATOM 20862 C C . ALA F 1 166 ? 44.409 66.632 74.188 1.00 128.94 164 ALA F C 1
ATOM 20863 O O . ALA F 1 166 ? 44.576 67.671 73.539 1.00 130.78 164 ALA F O 1
ATOM 20870 N N . SER F 1 167 ? 43.197 66.208 74.551 1.00 129.62 165 SER F N 1
ATOM 20871 C CA . SER F 1 167 ? 42.005 66.973 74.208 1.00 128.01 165 SER F CA 1
ATOM 20872 C C . SER F 1 167 ? 42.028 68.345 74.872 1.00 130.70 165 SER F C 1
ATOM 20873 O O . SER F 1 167 ? 41.934 69.378 74.199 1.00 129.73 165 SER F O 1
ATOM 20881 N N . ARG F 1 168 ? 42.153 68.373 76.201 1.00 131.57 166 ARG F N 1
ATOM 20882 C CA . ARG F 1 168 ? 42.157 69.642 76.921 1.00 131.25 166 ARG F CA 1
ATOM 20883 C C . ARG F 1 168 ? 43.292 70.539 76.443 1.00 128.62 166 ARG F C 1
ATOM 20884 O O . ARG F 1 168 ? 43.082 71.721 76.145 1.00 127.85 166 ARG F O 1
ATOM 20888 N N . ALA F 1 169 ? 44.510 69.994 76.369 1.00 128.57 167 ALA F N 1
ATOM 20889 C CA . ALA F 1 169 ? 45.638 70.768 75.867 1.00 132.68 167 ALA F CA 1
ATOM 20890 C C . ALA F 1 169 ? 45.315 71.410 74.526 1.00 135.41 167 ALA F C 1
ATOM 20891 O O . ALA F 1 169 ? 45.785 72.515 74.234 1.00 137.49 167 ALA F O 1
ATOM 20898 N N . ALA F 1 170 ? 44.515 70.736 73.696 1.00 136.93 168 ALA F N 1
ATOM 20899 C CA . ALA F 1 170 ? 44.061 71.347 72.454 1.00 145.54 168 ALA F CA 1
ATOM 20900 C C . ALA F 1 170 ? 43.181 72.558 72.736 1.00 152.72 168 ALA F C 1
ATOM 20901 O O . ALA F 1 170 ? 43.275 73.579 72.045 1.00 153.26 168 ALA F O 1
ATOM 20908 N N . GLU F 1 171 ? 42.318 72.466 73.753 1.00 157.44 169 GLU F N 1
ATOM 20909 C CA . GLU F 1 171 ? 41.482 73.606 74.113 1.00 163.63 169 GLU F CA 1
ATOM 20910 C C . GLU F 1 171 ? 42.334 74.775 74.594 1.00 176.84 169 GLU F C 1
ATOM 20911 O O . GLU F 1 171 ? 42.097 75.925 74.207 1.00 177.67 169 GLU F O 1
ATOM 20923 N N . GLU F 1 172 ? 43.328 74.503 75.445 1.00 189.78 170 GLU F N 1
ATOM 20924 C CA . GLU F 1 172 ? 44.262 75.550 75.843 1.00 191.90 170 GLU F CA 1
ATOM 20925 C C . GLU F 1 172 ? 45.115 75.989 74.660 1.00 193.41 170 GLU F C 1
ATOM 20926 O O . GLU F 1 172 ? 45.387 77.183 74.491 1.00 196.24 170 GLU F O 1
ATOM 20930 N N . ALA F 1 173 ? 45.552 75.036 73.835 1.00 176.77 171 ALA F N 1
ATOM 20931 C CA . ALA F 1 173 ? 46.136 75.396 72.550 1.00 160.76 171 ALA F CA 1
ATOM 20932 C C . ALA F 1 173 ? 45.171 76.255 71.745 1.00 146.82 171 ALA F C 1
ATOM 20933 O O . ALA F 1 173 ? 45.600 77.135 70.991 1.00 153.02 171 ALA F O 1
ATOM 20940 N N . ALA F 1 174 ? 43.867 76.011 71.893 1.00 135.87 172 ALA F N 1
ATOM 20941 C CA . ALA F 1 174 ? 42.875 76.876 71.269 1.00 128.44 172 ALA F CA 1
ATOM 20942 C C . ALA F 1 174 ? 42.906 78.270 71.881 1.00 130.22 172 ALA F C 1
ATOM 20943 O O . ALA F 1 174 ? 42.801 79.272 71.164 1.00 131.14 172 ALA F O 1
ATOM 20950 N N . ARG F 1 175 ? 43.053 78.354 73.205 1.00 132.30 173 ARG F N 1
ATOM 20951 C CA . ARG F 1 175 ? 43.035 79.650 73.874 1.00 135.78 173 ARG F CA 1
ATOM 20952 C C . ARG F 1 175 ? 44.130 80.564 73.339 1.00 141.53 173 ARG F C 1
ATOM 20953 O O . ARG F 1 175 ? 43.907 81.767 73.154 1.00 142.23 173 ARG F O 1
ATOM 20957 N N . ARG F 1 176 ? 45.322 80.014 73.085 1.00 149.27 174 ARG F N 1
ATOM 20958 C CA . ARG F 1 176 ? 46.412 80.816 72.540 1.00 159.87 174 ARG F CA 1
ATOM 20959 C C . ARG F 1 176 ? 45.962 81.605 71.319 1.00 174.19 174 ARG F C 1
ATOM 20960 O O . ARG F 1 176 ? 46.453 82.713 71.075 1.00 180.31 174 ARG F O 1
ATOM 20964 N N . ALA F 1 177 ? 45.029 81.053 70.543 1.00 181.85 175 ALA F N 1
ATOM 20965 C CA . ALA F 1 177 ? 44.474 81.789 69.416 1.00 183.48 175 ALA F CA 1
ATOM 20966 C C . ALA F 1 177 ? 43.744 83.039 69.884 1.00 184.55 175 ALA F C 1
ATOM 20967 O O . ALA F 1 177 ? 44.000 84.143 69.390 1.00 187.46 175 ALA F O 1
ATOM 20974 N N . LYS F 1 178 ? 42.814 82.883 70.832 1.00 175.37 176 LYS F N 1
ATOM 20975 C CA . LYS F 1 178 ? 42.085 84.035 71.353 1.00 166.48 176 LYS F CA 1
ATOM 20976 C C . LYS F 1 178 ? 43.041 85.157 71.734 1.00 157.07 176 LYS F C 1
ATOM 20977 O O . LYS F 1 178 ? 42.727 86.340 71.560 1.00 150.90 176 LYS F O 1
ATOM 20981 N N . GLU F 1 179 ? 44.219 84.802 72.256 1.00 153.69 177 GLU F N 1
ATOM 20982 C CA . GLU F 1 179 ? 45.261 85.799 72.468 1.00 155.26 177 GLU F C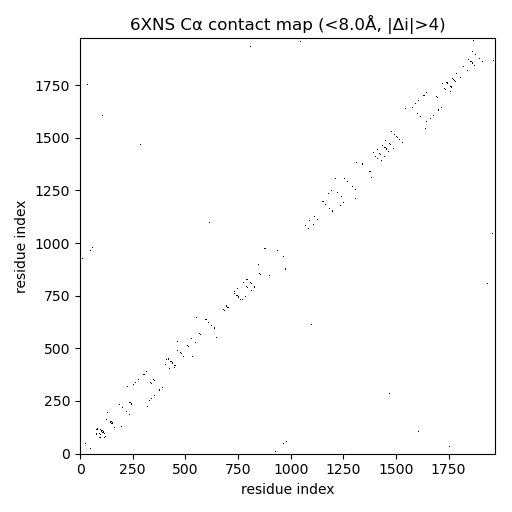A 1
ATOM 20983 C C . GLU F 1 179 ? 45.797 86.316 71.138 1.00 161.93 177 GLU F C 1
ATOM 20984 O O . GLU F 1 179 ? 45.977 87.528 70.965 1.00 158.39 177 GLU F O 1
ATOM 20988 N N . THR F 1 180 ? 46.042 85.416 70.185 1.00 173.05 178 THR F N 1
ATOM 20989 C CA . THR F 1 180 ? 46.617 85.823 68.909 1.00 188.22 178 THR F CA 1
ATOM 20990 C C . THR F 1 180 ? 45.606 86.591 68.065 1.00 221.45 178 THR F C 1
ATOM 20991 O O . THR F 1 180 ? 45.913 87.666 67.537 1.00 231.77 178 THR F O 1
ATOM 21002 N N . LEU F 1 181 ? 44.392 86.051 67.922 1.00 234.69 179 LEU F N 1
ATOM 21003 C CA . LEU F 1 181 ? 43.408 86.668 67.037 1.00 237.67 179 LEU F CA 1
ATOM 21004 C C . LEU F 1 181 ? 43.049 88.072 67.504 1.00 237.02 179 LEU F C 1
ATOM 21005 O O . LEU F 1 181 ? 42.965 89.002 66.692 1.00 238.74 179 LEU F O 1
ATOM 21009 N N . GLU F 1 182 ? 42.825 88.246 68.807 1.00 219.31 180 GLU F N 1
ATOM 21010 C CA . GLU F 1 182 ? 42.587 89.582 69.340 1.00 203.03 180 GLU F CA 1
ATOM 21011 C C . GLU F 1 182 ? 43.789 90.485 69.097 1.00 196.85 180 GLU F C 1
ATOM 21012 O O . GLU F 1 182 ? 43.632 91.665 68.759 1.00 193.46 180 GLU F O 1
ATOM 21024 N N . LYS F 1 183 ? 45.000 89.946 69.259 1.00 193.89 181 LYS F N 1
ATOM 21025 C CA . LYS F 1 183 ? 46.201 90.743 69.038 1.00 194.64 181 LYS F CA 1
ATOM 21026 C C . LYS F 1 183 ? 46.250 91.275 67.612 1.00 200.78 181 LYS F C 1
ATOM 21027 O O . LYS F 1 183 ? 46.685 92.408 67.379 1.00 208.66 181 LYS F O 1
ATOM 21031 N N . ALA F 1 184 ? 45.804 90.474 66.643 1.00 197.78 182 ALA F N 1
ATOM 21032 C CA . ALA F 1 184 ? 45.787 90.934 65.260 1.00 197.46 182 ALA F CA 1
ATOM 21033 C C . ALA F 1 184 ? 44.701 91.977 65.030 1.00 198.58 182 ALA F C 1
ATOM 21034 O O . ALA F 1 184 ? 44.887 92.897 64.225 1.00 197.04 182 ALA F O 1
ATOM 21041 N N . GLU F 1 185 ? 43.568 91.856 65.724 1.00 201.55 183 GLU F N 1
ATOM 21042 C CA . GLU F 1 185 ? 42.476 92.804 65.528 1.00 211.67 183 GLU F CA 1
ATOM 21043 C C . GLU F 1 185 ? 42.842 94.178 66.073 1.00 223.84 183 GLU F C 1
ATOM 21044 O O . GLU F 1 185 ? 42.640 95.198 65.403 1.00 229.42 183 GLU F O 1
ATOM 21048 N N . LYS F 1 186 ? 43.384 94.225 67.292 1.00 229.51 184 LYS F N 1
ATOM 21049 C CA . LYS F 1 186 ? 43.819 95.494 67.859 1.00 233.68 184 LYS F CA 1
ATOM 21050 C C . LYS F 1 186 ? 45.047 96.027 67.131 1.00 234.18 184 LYS F C 1
ATOM 21051 O O . LYS F 1 186 ? 45.074 97.187 66.703 1.00 236.85 184 LYS F O 1
ATOM 21055 N N . ASP F 1 187 ? 46.072 95.191 66.971 1.00 226.93 185 ASP F N 1
ATOM 21056 C CA . ASP F 1 187 ? 47.347 95.630 66.420 1.00 219.05 185 ASP F CA 1
ATOM 21057 C C . ASP F 1 187 ? 47.444 95.442 64.912 1.00 212.66 185 ASP F C 1
ATOM 21058 O O . ASP F 1 187 ? 48.556 95.428 64.370 1.00 214.47 185 ASP F O 1
ATOM 21067 N N . GLY F 1 188 ? 46.315 95.289 64.227 1.00 204.09 186 GLY F N 1
ATOM 21068 C CA . GLY F 1 188 ? 46.291 95.284 62.777 1.00 199.92 186 GLY F CA 1
ATOM 21069 C C . GLY F 1 188 ? 47.282 94.355 62.108 1.00 201.82 186 GLY F C 1
ATOM 21070 O O . GLY F 1 188 ? 48.231 94.815 61.462 1.00 199.72 186 GLY F O 1
ATOM 21074 N N . ASP F 1 189 ? 47.067 93.050 62.246 1.00 203.71 187 ASP F N 1
ATOM 21075 C CA . ASP F 1 189 ? 47.850 92.030 61.542 1.00 217.45 187 ASP F CA 1
ATOM 21076 C C . ASP F 1 189 ? 46.901 91.114 60.783 1.00 229.35 187 ASP F C 1
ATOM 21077 O O . ASP F 1 189 ? 46.694 89.954 61.159 1.00 235.10 187 ASP F O 1
ATOM 21081 N N . PRO F 1 190 ? 46.308 91.606 59.693 1.00 236.54 188 PRO F N 1
ATOM 21082 C CA . PRO F 1 190 ? 45.287 90.803 58.999 1.00 233.84 188 PRO F CA 1
ATOM 21083 C C . PRO F 1 190 ? 45.846 89.592 58.274 1.00 234.82 188 PRO F C 1
ATOM 21084 O O . PRO F 1 190 ? 45.139 88.584 58.154 1.00 231.84 188 PRO F O 1
ATOM 21095 N N . GLU F 1 191 ? 47.086 89.645 57.788 1.00 234.21 189 GLU F N 1
ATOM 21096 C CA . GLU F 1 191 ? 47.653 88.469 57.137 1.00 226.44 189 GLU F CA 1
ATOM 21097 C C . GLU F 1 191 ? 47.872 87.343 58.139 1.00 213.35 189 GLU F C 1
ATOM 21098 O O . GLU F 1 191 ? 47.675 86.167 57.813 1.00 206.35 189 GLU F O 1
ATOM 21105 N N . THR F 1 192 ? 48.275 87.682 59.364 1.00 212.13 190 THR F N 1
ATOM 21106 C CA . THR F 1 192 ? 48.472 86.667 60.390 1.00 209.96 190 THR F CA 1
ATOM 21107 C C . THR F 1 192 ? 47.152 86.186 60.979 1.00 204.04 190 THR F C 1
ATOM 21108 O O . THR F 1 192 ? 47.059 85.035 61.419 1.00 208.97 190 THR F O 1
ATOM 21119 N N . ALA F 1 193 ? 46.130 87.044 61.003 1.00 195.18 191 ALA F N 1
ATOM 21120 C CA . ALA F 1 193 ? 44.850 86.645 61.578 1.00 186.98 191 ALA F CA 1
ATOM 21121 C C . ALA F 1 193 ? 44.301 85.403 60.889 1.00 183.30 191 ALA F C 1
ATOM 21122 O O . ALA F 1 193 ? 43.804 84.485 61.551 1.00 180.27 191 ALA F O 1
ATOM 21129 N N . LEU F 1 194 ? 44.374 85.356 59.556 1.00 181.87 192 LEU F N 1
ATOM 21130 C CA . LEU F 1 194 ? 44.011 84.136 58.845 1.00 175.47 192 LEU F CA 1
ATOM 21131 C C . LEU F 1 194 ? 44.797 82.947 59.381 1.00 183.56 192 LEU F C 1
ATOM 21132 O O . LEU F 1 194 ? 44.239 81.864 59.590 1.00 185.88 192 LEU F O 1
ATOM 21139 N N . LYS F 1 195 ? 46.099 83.133 59.612 1.00 183.74 193 LYS F N 1
ATOM 21140 C CA . LYS F 1 195 ? 46.893 82.090 60.248 1.00 174.87 193 LYS F CA 1
ATOM 21141 C C . LYS F 1 195 ? 46.424 81.845 61.677 1.00 161.80 193 LYS F C 1
ATOM 21142 O O . LYS F 1 195 ? 46.411 80.701 62.145 1.00 161.38 193 LYS F O 1
ATOM 21146 N N . ALA F 1 196 ? 46.038 82.908 62.386 1.00 157.18 194 ALA F N 1
ATOM 21147 C CA . ALA F 1 196 ? 45.470 82.733 63.717 1.00 150.58 194 ALA F CA 1
ATOM 21148 C C . ALA F 1 196 ? 44.180 81.926 63.650 1.00 145.51 194 ALA F C 1
ATOM 21149 O O . ALA F 1 196 ? 43.952 81.035 64.475 1.00 144.48 194 ALA F O 1
ATOM 21156 N N . VAL F 1 197 ? 43.328 82.220 62.667 1.00 144.75 195 VAL F N 1
ATOM 21157 C CA . VAL F 1 197 ? 42.118 81.430 62.470 1.00 145.22 195 VAL F CA 1
ATOM 21158 C C . VAL F 1 197 ? 42.477 80.020 62.014 1.00 147.66 195 VAL F C 1
ATOM 21159 O O . VAL F 1 197 ? 41.982 79.028 62.561 1.00 148.57 195 VAL F O 1
ATOM 21163 N N . GLU F 1 198 ? 43.342 79.909 61.003 1.00 151.19 196 GLU F N 1
ATOM 21164 C CA . GLU F 1 198 ? 43.678 78.594 60.467 1.00 150.10 196 GLU F CA 1
ATOM 21165 C C . GLU F 1 198 ? 44.236 77.683 61.553 1.00 151.10 196 GLU F C 1
ATOM 21166 O O . GLU F 1 198 ? 43.874 76.503 61.630 1.00 149.35 196 GLU F O 1
ATOM 21178 N N . THR F 1 199 ? 45.121 78.208 62.404 1.00 147.16 197 THR F N 1
ATOM 21179 C CA . THR F 1 199 ? 45.611 77.421 63.530 1.00 141.94 197 THR F CA 1
ATOM 21180 C C . THR F 1 199 ? 44.458 76.962 64.415 1.00 135.11 197 THR F C 1
ATOM 21181 O O . THR F 1 199 ? 44.445 75.819 64.889 1.00 132.34 197 THR F O 1
ATOM 21192 N N . VAL F 1 200 ? 43.476 77.833 64.641 1.00 129.81 198 VAL F N 1
ATOM 21193 C CA . VAL F 1 200 ? 42.291 77.467 65.406 1.00 122.92 198 VAL F CA 1
ATOM 21194 C C . VAL F 1 200 ? 41.563 76.323 64.717 1.00 117.16 198 VAL F C 1
ATOM 21195 O O . VAL F 1 200 ? 41.467 75.213 65.252 1.00 113.82 198 VAL F O 1
ATOM 21208 N N . VAL F 1 201 ? 41.031 76.601 63.524 1.00 115.68 199 VAL F N 1
ATOM 21209 C CA . VAL F 1 201 ? 40.124 75.670 62.860 1.00 114.30 199 VAL F CA 1
ATOM 21210 C C . VAL F 1 201 ? 40.705 74.264 62.855 1.00 117.92 199 VAL F C 1
ATOM 21211 O O . VAL F 1 201 ? 39.998 73.283 63.117 1.00 118.78 199 VAL F O 1
ATOM 21224 N N . LYS F 1 202 ? 42.000 74.144 62.560 1.00 122.25 200 LYS F N 1
ATOM 21225 C CA . LYS F 1 202 ? 42.646 72.837 62.574 1.00 126.02 200 LYS F CA 1
ATOM 21226 C C . LYS F 1 202 ? 42.389 72.106 63.887 1.00 129.31 200 LYS F C 1
ATOM 21227 O O . LYS F 1 202 ? 42.149 70.893 63.895 1.00 128.74 200 LYS F O 1
ATOM 21231 N N . VAL F 1 203 ? 42.431 72.828 65.010 1.00 133.02 201 VAL F N 1
ATOM 21232 C CA . VAL F 1 203 ? 42.172 72.203 66.304 1.00 130.56 201 VAL F CA 1
ATOM 21233 C C . VAL F 1 203 ? 40.779 71.584 66.321 1.00 126.53 201 VAL F C 1
ATOM 21234 O O . VAL F 1 203 ? 40.603 70.420 66.698 1.00 126.72 201 VAL F O 1
ATOM 21247 N N . ALA F 1 204 ? 39.766 72.359 65.925 1.00 123.10 202 ALA F N 1
ATOM 21248 C CA . ALA F 1 204 ? 38.401 71.847 65.888 1.00 119.26 202 ALA F CA 1
ATOM 21249 C C . ALA F 1 204 ? 38.337 70.537 65.110 1.00 115.35 202 ALA F C 1
ATOM 21250 O O . ALA F 1 204 ? 37.856 69.517 65.615 1.00 114.53 202 ALA F O 1
ATOM 21257 N N . ARG F 1 205 ? 38.818 70.554 63.864 1.00 112.84 203 ARG F N 1
ATOM 21258 C CA . ARG F 1 205 ? 38.945 69.317 63.101 1.00 109.20 203 ARG F CA 1
ATOM 21259 C C . ARG F 1 205 ? 39.680 68.259 63.915 1.00 104.66 203 ARG F C 1
ATOM 21260 O O . ARG F 1 205 ? 39.255 67.100 63.981 1.00 102.41 203 ARG F O 1
ATOM 21264 N N . ALA F 1 206 ? 40.788 68.648 64.551 1.00 104.64 204 ALA F N 1
ATOM 21265 C CA . ALA F 1 206 ? 41.497 67.729 65.434 1.00 107.76 204 ALA F CA 1
ATOM 21266 C C . ALA F 1 206 ? 40.587 67.251 66.558 1.00 107.11 204 ALA F C 1
ATOM 21267 O O . ALA F 1 206 ? 40.498 66.049 66.835 1.00 110.13 204 ALA F O 1
ATOM 21274 N N . LEU F 1 207 ? 39.894 68.185 67.215 1.00 105.56 205 LEU F N 1
ATOM 21275 C CA . LEU F 1 207 ? 39.030 67.817 68.331 1.00 107.85 205 LEU F CA 1
ATOM 21276 C C . LEU F 1 207 ? 37.888 66.918 67.880 1.00 110.55 205 LEU F C 1
ATOM 21277 O O . LEU F 1 207 ? 37.442 66.055 68.645 1.00 112.36 205 LEU F O 1
ATOM 21293 N N . ASN F 1 208 ? 37.400 67.099 66.652 1.00 110.50 206 ASN F N 1
ATOM 21294 C CA . ASN F 1 208 ? 36.414 66.170 66.114 1.00 108.83 206 ASN F CA 1
ATOM 21295 C C . ASN F 1 208 ? 37.013 64.778 65.966 1.00 105.93 206 ASN F C 1
ATOM 21296 O O . ASN F 1 208 ? 36.413 63.781 66.384 1.00 105.11 206 ASN F O 1
ATOM 21307 N N . GLN F 1 209 ? 38.205 64.690 65.366 1.00 105.50 207 GLN F N 1
ATOM 21308 C CA . GLN F 1 209 ? 38.835 63.391 65.163 1.00 104.06 207 GLN F CA 1
ATOM 21309 C C . GLN F 1 209 ? 39.027 62.665 66.487 1.00 104.68 207 GLN F C 1
ATOM 21310 O O . GLN F 1 209 ? 38.789 61.456 66.579 1.00 101.86 207 GLN F O 1
ATOM 21317 N N . ILE F 1 210 ? 39.455 63.386 67.525 1.00 108.62 208 ILE F N 1
ATOM 21318 C CA . ILE F 1 210 ? 39.548 62.789 68.855 1.00 116.54 208 ILE F CA 1
ATOM 21319 C C . ILE F 1 210 ? 38.168 62.349 69.322 1.00 130.07 208 ILE F C 1
ATOM 21320 O O . ILE F 1 210 ? 37.939 61.176 69.639 1.00 135.05 208 ILE F O 1
ATOM 21330 N N . ALA F 1 211 ? 37.230 63.298 69.387 1.00 137.09 209 ALA F N 1
ATOM 21331 C CA . ALA F 1 211 ? 35.858 62.970 69.756 1.00 137.26 209 ALA F CA 1
ATOM 21332 C C . ALA F 1 211 ? 35.335 61.803 68.932 1.00 133.94 209 ALA F C 1
ATOM 21333 O O . ALA F 1 211 ? 34.635 60.927 69.452 1.00 133.51 209 ALA F O 1
ATOM 21340 N N . THR F 1 212 ? 35.661 61.778 67.639 1.00 126.69 210 THR F N 1
ATOM 21341 C CA . THR F 1 212 ? 35.334 60.625 66.809 1.00 120.86 210 THR F CA 1
ATOM 21342 C C . THR F 1 212 ? 36.011 59.367 67.338 1.00 118.39 210 THR F C 1
ATOM 21343 O O . THR F 1 212 ? 35.373 58.318 67.490 1.00 120.43 210 THR F O 1
ATOM 21354 N N . MET F 1 213 ? 37.313 59.456 67.624 1.00 116.30 211 MET F N 1
ATOM 21355 C CA . MET F 1 213 ? 38.068 58.279 68.039 1.00 110.22 211 MET F CA 1
ATOM 21356 C C . MET F 1 213 ? 37.463 57.634 69.281 1.00 111.74 211 MET F C 1
ATOM 21357 O O . MET F 1 213 ? 37.406 56.403 69.381 1.00 113.36 211 MET F O 1
ATOM 21364 N N . ALA F 1 214 ? 37.005 58.444 70.236 1.00 111.68 212 ALA F N 1
ATOM 21365 C CA . ALA F 1 214 ? 36.536 57.936 71.517 1.00 116.77 212 ALA F CA 1
ATOM 21366 C C . ALA F 1 214 ? 35.024 57.980 71.679 1.00 116.74 212 ALA F C 1
ATOM 21367 O O . ALA F 1 214 ? 34.500 57.355 72.608 1.00 116.52 212 ALA F O 1
ATOM 21374 N N . GLY F 1 215 ? 34.312 58.703 70.819 1.00 120.89 213 GLY F N 1
ATOM 21375 C CA . GLY F 1 215 ? 32.865 58.646 70.814 1.00 126.92 213 GLY F CA 1
ATOM 21376 C C . GLY F 1 215 ? 32.185 59.130 72.072 1.00 133.74 213 GLY F C 1
ATOM 21377 O O . GLY F 1 215 ? 31.015 58.801 72.292 1.00 134.89 213 GLY F O 1
ATOM 21381 N N . SER F 1 216 ? 32.871 59.903 72.910 1.00 142.07 214 SER F N 1
ATOM 21382 C CA . SER F 1 216 ? 32.206 60.479 74.071 1.00 146.68 214 SER F CA 1
ATOM 21383 C C . SER F 1 216 ? 31.252 61.569 73.605 1.00 151.52 214 SER F C 1
ATOM 21384 O O . SER F 1 216 ? 31.643 62.479 72.867 1.00 153.41 214 SER F O 1
ATOM 21392 N N . GLU F 1 217 ? 29.991 61.459 74.019 1.00 153.47 215 GLU F N 1
ATOM 21393 C CA . GLU F 1 217 ? 29.012 62.493 73.712 1.00 156.96 215 GLU F CA 1
ATOM 21394 C C . GLU F 1 217 ? 29.559 63.875 74.030 1.00 159.53 215 GLU F C 1
ATOM 21395 O O . GLU F 1 217 ? 29.473 64.798 73.212 1.00 157.95 215 GLU F O 1
ATOM 21407 N N . GLU F 1 218 ? 30.138 64.028 75.222 1.00 161.19 216 GLU F N 1
ATOM 21408 C CA . GLU F 1 218 ? 30.622 65.332 75.653 1.00 160.13 216 GLU F CA 1
ATOM 21409 C C . GLU F 1 218 ? 31.771 65.819 74.778 1.00 157.19 216 GLU F C 1
ATOM 21410 O O . GLU F 1 218 ? 31.878 67.019 74.503 1.00 157.55 216 GLU F O 1
ATOM 21417 N N . ALA F 1 219 ? 32.643 64.909 74.333 1.00 146.76 217 ALA F N 1
ATOM 21418 C CA . ALA F 1 219 ? 33.716 65.309 73.427 1.00 139.76 217 ALA F CA 1
ATOM 21419 C C . ALA F 1 219 ? 33.146 66.008 72.202 1.00 130.56 217 ALA F C 1
ATOM 21420 O O . ALA F 1 219 ? 33.640 67.063 71.785 1.00 124.28 217 ALA F O 1
ATOM 21427 N N . GLN F 1 220 ? 32.099 65.430 71.610 1.00 132.29 218 GLN F N 1
ATOM 21428 C CA . GLN F 1 220 ? 31.450 66.055 70.465 1.00 138.20 218 GLN F CA 1
ATOM 21429 C C . GLN F 1 220 ? 31.054 67.490 70.785 1.00 153.25 218 GLN F C 1
ATOM 21430 O O . GLN F 1 220 ? 31.296 68.406 69.992 1.00 158.45 218 GLN F O 1
ATOM 21434 N N . GLU F 1 221 ? 30.447 67.707 71.956 1.00 159.89 219 GLU F N 1
ATOM 21435 C CA . GLU F 1 221 ? 30.046 69.058 72.333 1.00 160.57 219 GLU F CA 1
ATOM 21436 C C . GLU F 1 221 ? 31.255 69.976 72.451 1.00 157.75 219 GLU F C 1
ATOM 21437 O O . GLU F 1 221 ? 31.217 71.125 71.997 1.00 157.61 219 GLU F O 1
ATOM 21449 N N . ARG F 1 222 ? 32.336 69.492 73.067 1.00 152.98 220 ARG F N 1
ATOM 21450 C CA . ARG F 1 222 ? 33.559 70.284 73.149 1.00 150.93 220 ARG F CA 1
ATOM 21451 C C . ARG F 1 222 ? 33.996 70.723 71.756 1.00 148.13 220 ARG F C 1
ATOM 21452 O O . ARG F 1 222 ? 34.157 71.917 71.482 1.00 150.18 220 ARG F O 1
ATOM 21473 N N . ALA F 1 223 ? 34.176 69.756 70.852 1.00 143.30 221 ALA F N 1
ATOM 21474 C CA . ALA F 1 223 ? 34.466 70.089 69.463 1.00 140.17 221 ALA F CA 1
ATOM 21475 C C . ALA F 1 223 ? 33.337 70.909 68.851 1.00 135.69 221 ALA F C 1
ATOM 21476 O O . ALA F 1 223 ? 33.583 71.822 68.055 1.00 136.45 221 ALA F O 1
ATOM 21483 N N . ALA F 1 224 ? 32.091 70.599 69.214 1.00 132.91 222 ALA F N 1
ATOM 21484 C CA . ALA F 1 224 ? 30.951 71.323 68.661 1.00 137.23 222 ALA F CA 1
ATOM 21485 C C . ALA F 1 224 ? 31.064 72.816 68.944 1.00 138.03 222 ALA F C 1
ATOM 21486 O O . ALA F 1 224 ? 31.123 73.637 68.023 1.00 140.86 222 ALA F O 1
ATOM 21493 N N . ARG F 1 225 ? 31.092 73.183 70.228 1.00 140.52 223 ARG F N 1
ATOM 21494 C CA . ARG F 1 225 ? 31.145 74.592 70.599 1.00 142.11 223 ARG F CA 1
ATOM 21495 C C . ARG F 1 225 ? 32.354 75.282 69.983 1.00 142.57 223 ARG F C 1
ATOM 21496 O O . ARG F 1 225 ? 32.243 76.403 69.472 1.00 144.82 223 ARG F O 1
ATOM 21517 N N . VAL F 1 226 ? 33.520 74.632 70.024 1.00 129.59 224 VAL F N 1
ATOM 21518 C CA . VAL F 1 226 ? 34.712 75.202 69.400 1.00 117.36 224 VAL F CA 1
ATOM 21519 C C . VAL F 1 226 ? 34.427 75.547 67.946 1.00 114.21 224 VAL F C 1
ATOM 21520 O O . VAL F 1 226 ? 34.649 76.678 67.497 1.00 121.33 224 VAL F O 1
ATOM 21533 N N . ALA F 1 227 ? 33.930 74.568 67.187 1.00 109.76 225 ALA F N 1
ATOM 21534 C CA . ALA F 1 227 ? 33.657 74.793 65.773 1.00 113.01 225 ALA F CA 1
ATOM 21535 C C . ALA F 1 227 ? 32.701 75.961 65.577 1.00 123.94 225 ALA F C 1
ATOM 21536 O O . ALA F 1 227 ? 32.922 76.813 64.708 1.00 130.14 225 ALA F O 1
ATOM 21543 N N . SER F 1 228 ? 31.639 76.024 66.380 1.00 128.56 226 SER F N 1
ATOM 21544 C CA . SER F 1 228 ? 30.728 77.161 66.320 1.00 131.43 226 SER F CA 1
ATOM 21545 C C . SER F 1 228 ? 31.474 78.467 66.568 1.00 132.01 226 SER F C 1
ATOM 21546 O O . SER F 1 228 ? 31.484 79.366 65.721 1.00 132.59 226 SER F O 1
ATOM 21554 N N . GLU F 1 229 ? 32.108 78.588 67.738 1.00 127.51 227 GLU F N 1
ATOM 21555 C CA . GLU F 1 229 ? 32.846 79.805 68.057 1.00 130.24 227 GLU F CA 1
ATOM 21556 C C . GLU F 1 229 ? 33.831 80.158 66.950 1.00 132.18 227 GLU F C 1
ATOM 21557 O O . GLU F 1 229 ? 34.001 81.335 66.610 1.00 133.14 227 GLU F O 1
ATOM 21561 N N . ALA F 1 230 ? 34.489 79.149 66.373 1.00 128.28 228 ALA F N 1
ATOM 21562 C CA . ALA F 1 230 ? 35.363 79.394 65.232 1.00 133.62 228 ALA F CA 1
ATOM 21563 C C . ALA F 1 230 ? 34.609 80.096 64.109 1.00 142.38 228 ALA F C 1
ATOM 21564 O O . ALA F 1 230 ? 35.160 80.974 63.434 1.00 146.67 228 ALA F O 1
ATOM 21571 N N . ALA F 1 231 ? 33.346 79.722 63.895 1.00 145.54 229 ALA F N 1
ATOM 21572 C CA . ALA F 1 231 ? 32.547 80.357 62.853 1.00 147.81 229 ALA F CA 1
ATOM 21573 C C . ALA F 1 231 ? 32.455 81.861 63.074 1.00 149.68 229 ALA F C 1
ATOM 21574 O O . ALA F 1 231 ? 32.756 82.654 62.174 1.00 151.17 229 ALA F O 1
ATOM 21581 N N . ARG F 1 232 ? 32.037 82.271 64.274 1.00 145.56 230 ARG F N 1
ATOM 21582 C CA . ARG F 1 232 ? 31.854 83.689 64.553 1.00 141.88 230 ARG F CA 1
ATOM 21583 C C . ARG F 1 232 ? 33.155 84.459 64.389 1.00 140.87 230 ARG F C 1
ATOM 21584 O O . ARG F 1 232 ? 33.139 85.626 63.980 1.00 143.41 230 ARG F O 1
ATOM 21605 N N . LEU F 1 233 ? 34.288 83.829 64.704 1.00 137.57 231 LEU F N 1
ATOM 21606 C CA . LEU F 1 233 ? 35.576 84.448 64.417 1.00 136.87 231 LEU F CA 1
ATOM 21607 C C . LEU F 1 233 ? 35.729 84.707 62.924 1.00 138.10 231 LEU F C 1
ATOM 21608 O O . LEU F 1 233 ? 36.226 85.763 62.516 1.00 139.84 231 LEU F O 1
ATOM 21612 N N . ALA F 1 234 ? 35.292 83.757 62.092 1.00 139.19 232 ALA F N 1
ATOM 21613 C CA . ALA F 1 234 ? 35.397 83.935 60.648 1.00 146.59 232 ALA F CA 1
ATOM 21614 C C . ALA F 1 234 ? 34.669 85.193 60.196 1.00 154.42 232 ALA F C 1
ATOM 21615 O O . ALA F 1 234 ? 35.148 85.912 59.313 1.00 158.25 232 ALA F O 1
ATOM 21622 N N . GLU F 1 235 ? 33.505 85.476 60.788 1.00 158.67 233 GLU F N 1
ATOM 21623 C CA . GLU F 1 235 ? 32.802 86.714 60.471 1.00 165.36 233 GLU F CA 1
ATOM 21624 C C . GLU F 1 235 ? 33.607 87.926 60.922 1.00 167.78 233 GLU F C 1
ATOM 21625 O O . GLU F 1 235 ? 33.705 88.921 60.193 1.00 170.00 233 GLU F O 1
ATOM 21629 N N . ARG F 1 236 ? 34.190 87.862 62.121 1.00 172.05 234 ARG F N 1
ATOM 21630 C CA . ARG F 1 236 ? 35.068 88.932 62.578 1.00 171.94 234 ARG F CA 1
ATOM 21631 C C . ARG F 1 236 ? 36.264 89.082 61.645 1.00 173.49 234 ARG F C 1
ATOM 21632 O O . ARG F 1 236 ? 36.600 90.193 61.219 1.00 173.26 234 ARG F O 1
ATOM 21636 N N . VAL F 1 237 ? 36.921 87.967 61.314 1.00 171.66 235 VAL F N 1
ATOM 21637 C CA . VAL F 1 237 ? 38.002 88.012 60.334 1.00 172.71 235 VAL F CA 1
ATOM 21638 C C . VAL F 1 237 ? 37.458 88.448 58.979 1.00 175.71 235 VAL F C 1
ATOM 21639 O O . VAL F 1 237 ? 38.036 89.307 58.302 1.00 183.05 235 VAL F O 1
ATOM 21652 N N . LEU F 1 238 ? 36.332 87.858 58.561 1.00 168.62 236 LEU F N 1
ATOM 21653 C CA . LEU F 1 238 ? 35.688 88.294 57.328 1.00 166.82 236 LEU F CA 1
ATOM 21654 C C . LEU F 1 238 ? 35.349 89.776 57.381 1.00 167.98 236 LEU F C 1
ATOM 21655 O O . LEU F 1 238 ? 35.372 90.457 56.350 1.00 170.84 236 LEU F O 1
ATOM 21659 N N . GLU F 1 239 ? 35.034 90.293 58.570 1.00 165.02 237 GLU F N 1
ATOM 21660 C CA . GLU F 1 239 ? 34.785 91.722 58.712 1.00 165.86 237 GLU F CA 1
ATOM 21661 C C . GLU F 1 239 ? 36.027 92.528 58.355 1.00 167.92 237 GLU F C 1
ATOM 21662 O O . GLU F 1 239 ? 35.949 93.519 57.619 1.00 168.15 237 GLU F O 1
ATOM 21666 N N . LEU F 1 240 ? 37.191 92.110 58.860 1.00 168.77 238 LEU F N 1
ATOM 21667 C CA . LEU F 1 240 ? 38.418 92.860 58.615 1.00 173.09 238 LEU F CA 1
ATOM 21668 C C . LEU F 1 240 ? 38.881 92.738 57.169 1.00 177.71 238 LEU F C 1
ATOM 21669 O O . LEU F 1 240 ? 39.579 93.626 56.667 1.00 174.40 238 LEU F O 1
ATOM 21673 N N . ALA F 1 241 ? 38.510 91.655 56.486 1.00 187.47 239 ALA F N 1
ATOM 21674 C CA . ALA F 1 241 ? 38.973 91.449 55.118 1.00 203.09 239 ALA F CA 1
ATOM 21675 C C . ALA F 1 241 ? 38.563 92.607 54.217 1.00 227.10 239 ALA F C 1
ATOM 21676 O O . ALA F 1 241 ? 39.376 93.123 53.441 1.00 235.08 239 ALA F O 1
ATOM 21683 N N . GLU F 1 242 ? 37.301 93.033 54.306 1.00 240.19 240 GLU F N 1
ATOM 21684 C CA . GLU F 1 242 ? 36.833 94.124 53.458 1.00 243.11 240 GLU F CA 1
ATOM 21685 C C . GLU F 1 242 ? 37.552 95.425 53.791 1.00 245.65 240 GLU F C 1
ATOM 21686 O O . GLU F 1 242 ? 37.982 96.155 52.891 1.00 247.68 240 GLU F O 1
ATOM 21690 N N . LYS F 1 243 ? 37.692 95.735 55.081 1.00 237.73 241 LYS F N 1
ATOM 21691 C CA . LYS F 1 243 ? 38.415 96.937 55.480 1.00 227.50 241 LYS F CA 1
ATOM 21692 C C . LYS F 1 243 ? 39.896 96.818 55.145 1.00 231.45 241 LYS F C 1
ATOM 21693 O O . LYS F 1 243 ? 40.489 97.736 54.565 1.00 237.24 241 LYS F O 1
ATOM 21712 N N . GLN F 1 244 ? 40.516 95.692 55.507 1.00 222.82 242 GLN F N 1
ATOM 21713 C CA . GLN F 1 244 ? 41.918 95.482 55.174 1.00 222.45 242 GLN F CA 1
ATOM 21714 C C . GLN F 1 244 ? 42.132 95.393 53.670 1.00 226.66 242 GLN F C 1
ATOM 21715 O O . GLN F 1 244 ? 43.238 95.675 53.193 1.00 220.58 242 GLN F O 1
ATOM 21719 N N . GLY F 1 245 ? 41.102 95.023 52.917 1.00 236.11 243 GLY F N 1
ATOM 21720 C CA . GLY F 1 245 ? 41.240 94.849 51.488 1.00 245.35 243 GLY F CA 1
ATOM 21721 C C . GLY F 1 245 ? 42.324 93.851 51.145 1.00 248.91 243 GLY F C 1
ATOM 21722 O O . GLY F 1 245 ? 43.184 94.122 50.300 1.00 246.83 243 GLY F O 1
ATOM 21726 N N . ASP F 1 246 ? 42.296 92.691 51.804 1.00 248.67 244 ASP F N 1
ATOM 21727 C CA . ASP F 1 246 ? 43.270 91.625 51.586 1.00 257.78 244 ASP F CA 1
ATOM 21728 C C . ASP F 1 246 ? 42.576 90.424 50.958 1.00 256.07 244 ASP F C 1
ATOM 21729 O O . ASP F 1 246 ? 42.125 89.515 51.672 1.00 257.37 244 ASP F O 1
ATOM 21733 N N . PRO F 1 247 ? 42.455 90.372 49.631 1.00 259.58 245 PRO F N 1
ATOM 21734 C CA . PRO F 1 247 ? 41.803 89.209 49.006 1.00 258.08 245 PRO F CA 1
ATOM 21735 C C . PRO F 1 247 ? 42.473 87.888 49.331 1.00 256.48 245 PRO F C 1
ATOM 21736 O O . PRO F 1 247 ? 41.784 86.863 49.407 1.00 254.58 245 PRO F O 1
ATOM 21747 N N . GLU F 1 248 ? 43.795 87.871 49.520 1.00 255.81 246 GLU F N 1
ATOM 21748 C CA . GLU F 1 248 ? 44.457 86.632 49.916 1.00 253.29 246 GLU F CA 1
ATOM 21749 C C . GLU F 1 248 ? 44.004 86.185 51.299 1.00 248.85 246 GLU F C 1
ATOM 21750 O O . GLU F 1 248 ? 43.900 84.980 51.558 1.00 246.75 246 GLU F O 1
ATOM 21754 N N . VAL F 1 249 ? 43.735 87.136 52.197 1.00 242.33 247 VAL F N 1
ATOM 21755 C CA . VAL F 1 249 ? 43.126 86.795 53.476 1.00 235.01 247 VAL F CA 1
ATOM 21756 C C . VAL F 1 249 ? 41.648 86.482 53.284 1.00 224.98 247 VAL F C 1
ATOM 21757 O O . VAL F 1 249 ? 41.122 85.521 53.858 1.00 224.43 247 VAL F O 1
ATOM 21761 N N . ALA F 1 250 ? 40.957 87.279 52.465 1.00 221.40 248 ALA F N 1
ATOM 21762 C CA . ALA F 1 250 ? 39.538 87.044 52.230 1.00 218.03 248 ALA F CA 1
ATOM 21763 C C . ALA F 1 250 ? 39.309 85.708 51.539 1.00 216.57 248 ALA F C 1
ATOM 21764 O O . ALA F 1 250 ? 38.403 84.954 51.913 1.00 217.77 248 ALA F O 1
ATOM 21771 N N . ARG F 1 251 ? 40.111 85.402 50.515 1.00 214.48 249 ARG F N 1
ATOM 21772 C CA . ARG F 1 251 ? 40.005 84.104 49.857 1.00 209.99 249 ARG F CA 1
ATOM 21773 C C . ARG F 1 251 ? 40.066 82.984 50.887 1.00 204.97 249 ARG F C 1
ATOM 21774 O O . ARG F 1 251 ? 39.187 82.116 50.935 1.00 203.17 249 ARG F O 1
ATOM 21778 N N . ARG F 1 252 ? 41.096 83.000 51.735 1.00 199.53 250 ARG F N 1
ATOM 21779 C CA . ARG F 1 252 ? 41.136 82.076 52.861 1.00 193.56 250 ARG F CA 1
ATOM 21780 C C . ARG F 1 252 ? 39.944 82.295 53.784 1.00 183.61 250 ARG F C 1
ATOM 21781 O O . ARG F 1 252 ? 39.384 81.335 54.326 1.00 181.65 250 ARG F O 1
ATOM 21785 N N . ALA F 1 253 ? 39.539 83.554 53.974 1.00 181.18 251 ALA F N 1
ATOM 21786 C CA . ALA F 1 253 ? 38.390 83.834 54.827 1.00 178.90 251 ALA F CA 1
ATOM 21787 C C . ALA F 1 253 ? 37.143 83.134 54.305 1.00 178.86 251 ALA F C 1
ATOM 21788 O O . ALA F 1 253 ? 36.353 82.590 55.085 1.00 179.72 251 ALA F O 1
ATOM 21795 N N . ARG F 1 254 ? 36.945 83.140 52.985 1.00 178.47 252 ARG F N 1
ATOM 21796 C CA . ARG F 1 254 ? 35.862 82.356 52.404 1.00 176.32 252 ARG F CA 1
ATOM 21797 C C . ARG F 1 254 ? 36.136 80.864 52.552 1.00 172.11 252 ARG F C 1
ATOM 21798 O O . ARG F 1 254 ? 35.225 80.087 52.862 1.00 170.56 252 ARG F O 1
ATOM 21802 N N . GLU F 1 255 ? 37.386 80.446 52.341 1.00 163.96 253 GLU F N 1
ATOM 21803 C CA . GLU F 1 255 ? 37.744 79.043 52.517 1.00 152.56 253 GLU F CA 1
ATOM 21804 C C . GLU F 1 255 ? 37.496 78.595 53.953 1.00 144.46 253 GLU F C 1
ATOM 21805 O O . GLU F 1 255 ? 36.773 77.624 54.200 1.00 142.79 253 GLU F O 1
ATOM 21817 N N . LEU F 1 256 ? 38.099 79.296 54.918 1.00 139.99 254 LEU F N 1
ATOM 21818 C CA . LEU F 1 256 ? 37.940 78.933 56.322 1.00 135.84 254 LEU F CA 1
ATOM 21819 C C . LEU F 1 256 ? 36.469 78.778 56.687 1.00 130.52 254 LEU F C 1
ATOM 21820 O O . LEU F 1 256 ? 36.062 77.762 57.263 1.00 128.15 254 LEU F O 1
ATOM 21824 N N . GLN F 1 257 ? 35.654 79.785 56.363 1.00 131.24 255 GLN F N 1
ATOM 21825 C CA . GLN F 1 257 ? 34.220 79.687 56.612 1.00 130.23 255 GLN F CA 1
ATOM 21826 C C . GLN F 1 257 ? 33.659 78.394 56.032 1.00 130.88 255 GLN F C 1
ATOM 21827 O O . GLN F 1 257 ? 32.937 77.655 56.711 1.00 130.99 255 GLN F O 1
ATOM 21834 N N . GLU F 1 258 ? 33.985 78.105 54.771 1.00 130.22 256 GLU F N 1
ATOM 21835 C CA . GLU F 1 258 ? 33.612 76.822 54.186 1.00 127.13 256 GLU F CA 1
ATOM 21836 C C . GLU F 1 258 ? 34.215 75.669 54.979 1.00 121.85 256 GLU F C 1
ATOM 21837 O O . GLU F 1 258 ? 33.533 74.684 55.283 1.00 119.42 256 GLU F O 1
ATOM 21849 N N . LYS F 1 259 ? 35.501 75.778 55.322 1.00 121.29 257 LYS F N 1
ATOM 21850 C CA . LYS F 1 259 ? 36.192 74.679 55.988 1.00 120.48 257 LYS F CA 1
ATOM 21851 C C . LYS F 1 259 ? 35.451 74.222 57.238 1.00 116.03 257 LYS F C 1
ATOM 21852 O O . LYS F 1 259 ? 35.314 73.017 57.481 1.00 113.14 257 LYS F O 1
ATOM 21856 N N . VAL F 1 260 ? 34.959 75.168 58.042 1.00 117.75 258 VAL F N 1
ATOM 21857 C CA . VAL F 1 260 ? 34.298 74.807 59.293 1.00 117.55 258 VAL F CA 1
ATOM 21858 C C . VAL F 1 260 ? 33.022 74.025 59.021 1.00 120.37 258 VAL F C 1
ATOM 21859 O O . VAL F 1 260 ? 32.740 73.019 59.687 1.00 121.29 258 VAL F O 1
ATOM 21872 N N . LEU F 1 261 ? 32.224 74.476 58.050 1.00 120.18 259 LEU F N 1
ATOM 21873 C CA . LEU F 1 261 ? 30.926 73.859 57.801 1.00 119.41 259 LEU F CA 1
ATOM 21874 C C . LEU F 1 261 ? 31.055 72.350 57.629 1.00 125.35 259 LEU F C 1
ATOM 21875 O O . LEU F 1 261 ? 30.303 71.578 58.233 1.00 129.56 259 LEU F O 1
ATOM 21882 N N . ASP F 1 262 ? 32.013 71.908 56.812 1.00 126.71 260 ASP F N 1
ATOM 21883 C CA . ASP F 1 262 ? 32.268 70.478 56.701 1.00 126.99 260 ASP F CA 1
ATOM 21884 C C . ASP F 1 262 ? 32.614 69.880 58.059 1.00 124.54 260 ASP F C 1
ATOM 21885 O O . ASP F 1 262 ? 32.116 68.805 58.418 1.00 124.39 260 ASP F O 1
ATOM 21894 N N . ILE F 1 263 ? 33.468 70.560 58.825 1.00 116.08 261 ILE F N 1
ATOM 21895 C CA . ILE F 1 263 ? 33.797 70.098 60.169 1.00 108.92 261 ILE F CA 1
ATOM 21896 C C . ILE F 1 263 ? 32.530 69.962 61.002 1.00 101.04 261 ILE F C 1
ATOM 21897 O O . ILE F 1 263 ? 32.305 68.944 61.668 1.00 98.20 261 ILE F O 1
ATOM 21907 N N . LEU F 1 264 ? 31.687 70.997 60.985 1.00 98.56 262 LEU F N 1
ATOM 21908 C CA . LEU F 1 264 ? 30.403 70.915 61.672 1.00 96.55 262 LEU F CA 1
ATOM 21909 C C . LEU F 1 264 ? 29.568 69.766 61.118 1.00 93.56 262 LEU F C 1
ATOM 21910 O O . LEU F 1 264 ? 28.981 68.993 61.882 1.00 93.85 262 LEU F O 1
ATOM 21926 N N . LEU F 1 265 ? 29.516 69.624 59.790 1.00 92.56 263 LEU F N 1
ATOM 21927 C CA . LEU F 1 265 ? 28.807 68.493 59.204 1.00 91.52 263 LEU F CA 1
ATOM 21928 C C . LEU F 1 265 ? 29.394 67.173 59.688 1.00 95.55 263 LEU F C 1
ATOM 21929 O O . LEU F 1 265 ? 28.655 66.239 60.017 1.00 95.49 263 LEU F O 1
ATOM 21936 N N . ASP F 1 266 ? 30.726 67.082 59.747 1.00 101.76 264 ASP F N 1
ATOM 21937 C CA . ASP F 1 266 ? 31.361 65.844 60.183 1.00 102.59 264 ASP F CA 1
ATOM 21938 C C . ASP F 1 266 ? 30.998 65.518 61.626 1.00 99.12 264 ASP F C 1
ATOM 21939 O O . ASP F 1 266 ? 30.806 64.348 61.973 1.00 97.57 264 ASP F O 1
ATOM 21948 N N . ILE F 1 267 ? 30.900 66.536 62.486 1.00 96.08 265 ILE F N 1
ATOM 21949 C CA . ILE F 1 267 ? 30.426 66.301 63.846 1.00 94.35 265 ILE F CA 1
ATOM 21950 C C . ILE F 1 267 ? 29.064 65.623 63.810 1.00 92.39 265 ILE F C 1
ATOM 21951 O O . ILE F 1 267 ? 28.823 64.624 64.498 1.00 95.98 265 ILE F O 1
ATOM 21961 N N . LEU F 1 268 ? 28.154 66.159 62.996 1.00 90.13 266 LEU F N 1
ATOM 21962 C CA . LEU F 1 268 ? 26.806 65.611 62.906 1.00 89.03 266 LEU F CA 1
ATOM 21963 C C . LEU F 1 268 ? 26.830 64.170 62.413 1.00 93.24 266 LEU F C 1
ATOM 21964 O O . LEU F 1 268 ? 26.332 63.262 63.088 1.00 94.79 266 LEU F O 1
ATOM 21980 N N . GLU F 1 269 ? 27.393 63.940 61.222 1.00 96.64 267 GLU F N 1
ATOM 21981 C CA . GLU F 1 269 ? 27.501 62.577 60.711 1.00 97.70 267 GLU F CA 1
ATOM 21982 C C . GLU F 1 269 ? 28.037 61.644 61.788 1.00 94.98 267 GLU F C 1
ATOM 21983 O O . GLU F 1 269 ? 27.531 60.530 61.965 1.00 94.96 267 GLU F O 1
ATOM 21995 N N . GLN F 1 270 ? 29.057 62.085 62.528 1.00 90.21 268 GLN F N 1
ATOM 21996 C CA . GLN F 1 270 ? 29.549 61.284 63.641 1.00 87.99 268 GLN F CA 1
ATOM 21997 C C . GLN F 1 270 ? 28.505 61.180 64.748 1.00 82.13 268 GLN F C 1
ATOM 21998 O O . GLN F 1 270 ? 28.299 60.100 65.312 1.00 82.20 268 GLN F O 1
ATOM 22005 N N . ILE F 1 271 ? 27.832 62.286 65.075 1.00 83.36 269 ILE F N 1
ATOM 22006 C CA . ILE F 1 271 ? 26.807 62.238 66.111 1.00 90.38 269 ILE F CA 1
ATOM 22007 C C . ILE F 1 271 ? 25.632 61.378 65.663 1.00 95.34 269 ILE F C 1
ATOM 22008 O O . ILE F 1 271 ? 25.097 60.578 66.441 1.00 97.37 269 ILE F O 1
ATOM 22018 N N . LEU F 1 272 ? 25.202 61.534 64.409 1.00 97.53 270 LEU F N 1
ATOM 22019 C CA . LEU F 1 272 ? 24.015 60.827 63.943 1.00 100.09 270 LEU F CA 1
ATOM 22020 C C . LEU F 1 272 ? 24.191 59.319 64.063 1.00 108.46 270 LEU F C 1
ATOM 22021 O O . LEU F 1 272 ? 23.293 58.612 64.537 1.00 108.21 270 LEU F O 1
ATOM 22037 N N . GLN F 1 273 ? 25.346 58.805 63.632 1.00 117.97 271 GLN F N 1
ATOM 22038 C CA . GLN F 1 273 ? 25.568 57.365 63.669 1.00 119.40 271 GLN F CA 1
ATOM 22039 C C . GLN F 1 273 ? 25.383 56.801 65.072 1.00 118.75 271 GLN F C 1
ATOM 22040 O O . GLN F 1 273 ? 24.921 55.665 65.226 1.00 121.21 271 GLN F O 1
ATOM 22054 N N . THR F 1 274 ? 25.725 57.573 66.105 1.00 109.80 272 THR F N 1
ATOM 22055 C CA . THR F 1 274 ? 25.656 57.049 67.464 1.00 104.52 272 THR F CA 1
ATOM 22056 C C . THR F 1 274 ? 24.211 56.878 67.917 1.00 107.37 272 THR F C 1
ATOM 22057 O O . THR F 1 274 ? 23.853 55.854 68.510 1.00 115.94 272 THR F O 1
ATOM 22068 N N . ALA F 1 275 ? 23.365 57.884 67.668 1.00 102.02 273 ALA F N 1
ATOM 22069 C CA . ALA F 1 275 ? 21.956 57.761 68.030 1.00 97.34 273 ALA F CA 1
ATOM 22070 C C . ALA F 1 275 ? 21.344 56.523 67.391 1.00 91.74 273 ALA F C 1
ATOM 22071 O O . ALA F 1 275 ? 20.540 55.821 68.016 1.00 92.45 273 ALA F O 1
ATOM 22078 N N . THR F 1 276 ? 21.720 56.236 66.144 1.00 89.35 274 THR F N 1
ATOM 22079 C CA . THR F 1 276 ? 21.268 55.014 65.491 1.00 84.90 274 THR F CA 1
ATOM 22080 C C . THR F 1 276 ? 21.829 53.785 66.193 1.00 80.96 274 THR F C 1
ATOM 22081 O O . THR F 1 276 ? 21.088 52.850 66.518 1.00 83.70 274 THR F O 1
ATOM 22092 N N . LYS F 1 277 ? 23.141 53.760 66.429 1.00 76.47 275 LYS F N 1
ATOM 22093 C CA . LYS F 1 277 ? 23.724 52.674 67.208 1.00 74.73 275 LYS F CA 1
ATOM 22094 C C . LYS F 1 277 ? 22.973 52.499 68.523 1.00 75.82 275 LYS F C 1
ATOM 22095 O O . LYS F 1 277 ? 22.615 51.380 68.907 1.00 77.31 275 LYS F O 1
ATOM 22099 N N . ILE F 1 278 ? 22.710 53.607 69.218 1.00 77.74 276 ILE F N 1
ATOM 22100 C CA . ILE F 1 278 ? 21.949 53.547 70.462 1.00 82.12 276 ILE F CA 1
ATOM 22101 C C . ILE F 1 278 ? 20.574 52.936 70.220 1.00 84.79 276 ILE F C 1
ATOM 22102 O O . ILE F 1 278 ? 20.165 51.993 70.909 1.00 88.29 276 ILE F O 1
ATOM 22112 N N . ILE F 1 279 ? 19.832 53.471 69.245 1.00 87.38 277 ILE F N 1
ATOM 22113 C CA . ILE F 1 279 ? 18.434 53.070 69.077 1.00 93.24 277 ILE F CA 1
ATOM 22114 C C . ILE F 1 279 ? 18.332 51.578 68.794 1.00 102.24 277 ILE F C 1
ATOM 22115 O O . ILE F 1 279 ? 17.456 50.892 69.334 1.00 103.18 277 ILE F O 1
ATOM 22131 N N . ASP F 1 280 ? 19.217 51.054 67.940 1.00 110.19 278 ASP F N 1
ATOM 22132 C CA . ASP F 1 280 ? 19.225 49.624 67.651 1.00 114.25 278 ASP F CA 1
ATOM 22133 C C . ASP F 1 280 ? 19.173 48.822 68.946 1.00 113.09 278 ASP F C 1
ATOM 22134 O O . ASP F 1 280 ? 18.250 48.034 69.176 1.00 116.50 278 ASP F O 1
ATOM 22143 N N . ASP F 1 281 ? 20.163 49.035 69.816 1.00 107.10 279 ASP F N 1
ATOM 22144 C CA . ASP F 1 281 ? 20.219 48.304 71.075 1.00 105.48 279 ASP F CA 1
ATOM 22145 C C . ASP F 1 281 ? 18.938 48.477 71.877 1.00 102.75 279 ASP F C 1
ATOM 22146 O O . ASP F 1 281 ? 18.518 47.551 72.581 1.00 107.11 279 ASP F O 1
ATOM 22155 N N . ALA F 1 282 ? 18.298 49.644 71.778 1.00 99.09 280 ALA F N 1
ATOM 22156 C CA . ALA F 1 282 ? 17.028 49.851 72.464 1.00 98.13 280 ALA F CA 1
ATOM 22157 C C . ALA F 1 282 ? 15.941 48.966 71.866 1.00 100.90 280 ALA F C 1
ATOM 22158 O O . ALA F 1 282 ? 15.202 48.294 72.595 1.00 101.11 280 ALA F O 1
ATOM 22165 N N . ASN F 1 283 ? 15.831 48.947 70.536 1.00 102.91 281 ASN F N 1
ATOM 22166 C CA . ASN F 1 283 ? 14.893 48.036 69.892 1.00 105.50 281 ASN F CA 1
ATOM 22167 C C . ASN F 1 283 ? 15.251 46.591 70.213 1.00 107.47 281 ASN F C 1
ATOM 22168 O O . ASN F 1 283 ? 14.411 45.823 70.696 1.00 107.07 281 ASN F O 1
ATOM 22179 N N . LYS F 1 284 ? 16.507 46.210 69.970 1.00 113.51 282 LYS F N 1
ATOM 22180 C CA . LYS F 1 284 ? 16.969 44.867 70.301 1.00 113.06 282 LYS F CA 1
ATOM 22181 C C . LYS F 1 284 ? 16.614 44.505 71.738 1.00 111.08 282 LYS F C 1
ATOM 22182 O O . LYS F 1 284 ? 15.873 43.548 71.991 1.00 112.35 282 LYS F O 1
ATOM 22201 N N . LEU F 1 285 ? 17.150 45.264 72.698 1.00 108.72 283 LEU F N 1
ATOM 22202 C CA . LEU F 1 285 ? 16.857 45.002 74.102 1.00 111.30 283 LEU F CA 1
ATOM 22203 C C . LEU F 1 285 ? 15.355 44.923 74.345 1.00 114.36 283 LEU F C 1
ATOM 22204 O O . LEU F 1 285 ? 14.880 44.026 75.052 1.00 117.79 283 LEU F O 1
ATOM 22208 N N . LEU F 1 286 ? 14.587 45.849 73.765 1.00 112.67 284 LEU F N 1
ATOM 22209 C CA . LEU F 1 286 ? 13.136 45.798 73.915 1.00 112.15 284 LEU F CA 1
ATOM 22210 C C . LEU F 1 286 ? 12.581 44.480 73.387 1.00 112.06 284 LEU F C 1
ATOM 22211 O O . LEU F 1 286 ? 11.844 43.779 74.089 1.00 114.11 284 LEU F O 1
ATOM 22227 N N . GLU F 1 287 ? 12.921 44.132 72.143 1.00 112.27 285 GLU F N 1
ATOM 22228 C CA . GLU F 1 287 ? 12.449 42.878 71.564 1.00 115.22 285 GLU F CA 1
ATOM 22229 C C . GLU F 1 287 ? 12.725 41.709 72.501 1.00 114.56 285 GLU F C 1
ATOM 22230 O O . GLU F 1 287 ? 11.829 40.911 72.799 1.00 116.37 285 GLU F O 1
ATOM 22242 N N . LYS F 1 288 ? 13.968 41.591 72.978 1.00 113.07 286 LYS F N 1
ATOM 22243 C CA . LYS F 1 288 ? 14.257 40.620 74.026 1.00 114.88 286 LYS F CA 1
ATOM 22244 C C . LYS F 1 288 ? 13.344 40.840 75.223 1.00 115.45 286 LYS F C 1
ATOM 22245 O O . LYS F 1 288 ? 12.792 39.884 75.783 1.00 115.30 286 LYS F O 1
ATOM 22254 N N . LEU F 1 289 ? 13.162 42.099 75.622 1.00 118.66 287 LEU F N 1
ATOM 22255 C CA . LEU F 1 289 ? 12.345 42.399 76.790 1.00 127.04 287 LEU F CA 1
ATOM 22256 C C . LEU F 1 289 ? 10.916 41.906 76.603 1.00 137.61 287 LEU F C 1
ATOM 22257 O O . LEU F 1 289 ? 10.369 41.213 77.469 1.00 141.05 287 LEU F O 1
ATOM 22273 N N . ARG F 1 290 ? 10.290 42.265 75.480 1.00 145.12 288 ARG F N 1
ATOM 22274 C CA . ARG F 1 290 ? 8.913 41.849 75.235 1.00 146.65 288 ARG F CA 1
ATOM 22275 C C . ARG F 1 290 ? 8.771 40.336 75.335 1.00 149.08 288 ARG F C 1
ATOM 22276 O O . ARG F 1 290 ? 7.796 39.830 75.904 1.00 151.81 288 ARG F O 1
ATOM 22280 N N . ARG F 1 291 ? 9.741 39.595 74.792 1.00 137.56 289 ARG F N 1
ATOM 22281 C CA . ARG F 1 291 ? 9.679 38.139 74.842 1.00 123.62 289 ARG F CA 1
ATOM 22282 C C . ARG F 1 291 ? 9.762 37.629 76.275 1.00 119.43 289 ARG F C 1
ATOM 22283 O O . ARG F 1 291 ? 9.105 36.644 76.630 1.00 116.00 289 ARG F O 1
ATOM 22293 N N . SER F 1 292 ? 10.564 38.290 77.109 1.00 122.06 290 SER F N 1
ATOM 22294 C CA . SER F 1 292 ? 10.864 37.792 78.445 1.00 130.67 290 SER F CA 1
ATOM 22295 C C . SER F 1 292 ? 9.598 37.424 79.206 1.00 142.32 290 SER F C 1
ATOM 22296 O O . SER F 1 292 ? 8.616 38.170 79.206 1.00 142.66 290 SER F O 1
ATOM 22300 N N . GLU F 1 293 ? 9.632 36.258 79.855 1.00 153.60 291 GLU F N 1
ATOM 22301 C CA . GLU F 1 293 ? 8.532 35.850 80.722 1.00 166.45 291 GLU F CA 1
ATOM 22302 C C . GLU F 1 293 ? 8.286 36.895 81.802 1.00 180.38 291 GLU F C 1
ATOM 22303 O O . GLU F 1 293 ? 7.222 37.523 81.853 1.00 181.97 291 GLU F O 1
ATOM 22315 N N . ARG F 1 294 ? 9.269 37.095 82.675 1.00 194.81 292 ARG F N 1
ATOM 22316 C CA . ARG F 1 294 ? 9.228 38.134 83.694 1.00 196.68 292 ARG F CA 1
ATOM 22317 C C . ARG F 1 294 ? 10.184 39.250 83.296 1.00 194.21 292 ARG F C 1
ATOM 22318 O O . ARG F 1 294 ? 11.334 38.985 82.929 1.00 194.84 292 ARG F O 1
ATOM 22322 N N . LYS F 1 295 ? 9.710 40.490 83.370 1.00 183.94 293 LYS F N 1
ATOM 22323 C CA . LYS F 1 295 ? 10.541 41.623 82.991 1.00 171.32 293 LYS F CA 1
ATOM 22324 C C . LYS F 1 295 ? 11.748 41.728 83.916 1.00 166.59 293 LYS F C 1
ATOM 22325 O O . LYS F 1 295 ? 11.639 41.575 85.136 1.00 170.18 293 LYS F O 1
ATOM 22344 N N . ASP F 1 296 ? 12.909 41.988 83.315 1.00 157.98 294 ASP F N 1
ATOM 22345 C CA . ASP F 1 296 ? 14.168 42.065 84.050 1.00 152.09 294 ASP F CA 1
ATOM 22346 C C . ASP F 1 296 ? 14.434 43.522 84.401 1.00 147.93 294 ASP F C 1
ATOM 22347 O O . ASP F 1 296 ? 14.657 44.333 83.490 1.00 147.72 294 ASP F O 1
ATOM 22356 N N . PRO F 1 297 ? 14.438 43.903 85.683 1.00 145.37 295 PRO F N 1
ATOM 22357 C CA . PRO F 1 297 ? 14.577 45.335 85.997 1.00 141.52 295 PRO F CA 1
ATOM 22358 C C . PRO F 1 297 ? 15.883 45.930 85.502 1.00 137.41 295 PRO F C 1
ATOM 22359 O O . PRO F 1 297 ? 15.901 47.077 85.039 1.00 137.14 295 PRO F O 1
ATOM 22370 N N . LYS F 1 298 ? 16.982 45.179 85.588 1.00 135.37 296 LYS F N 1
ATOM 22371 C CA . LYS F 1 298 ? 18.260 45.666 85.081 1.00 135.25 296 LYS F CA 1
ATOM 22372 C C . LYS F 1 298 ? 18.170 45.974 83.591 1.00 134.59 296 LYS F C 1
ATOM 22373 O O . LYS F 1 298 ? 18.438 47.100 83.156 1.00 135.71 296 LYS F O 1
ATOM 22377 N N . VAL F 1 299 ? 17.791 44.974 82.790 1.00 132.55 297 VAL F N 1
ATOM 22378 C CA . VAL F 1 299 ? 17.676 45.174 81.347 1.00 128.68 297 VAL F CA 1
ATOM 22379 C C . VAL F 1 299 ? 16.781 46.368 81.049 1.00 129.26 297 VAL F C 1
ATOM 22380 O O . VAL F 1 299 ? 17.103 47.211 80.201 1.00 127.31 297 VAL F O 1
ATOM 22384 N N . VAL F 1 300 ? 15.641 46.460 81.741 1.00 129.51 298 VAL F N 1
ATOM 22385 C CA . VAL F 1 300 ? 14.774 47.625 81.594 1.00 128.63 298 VAL F CA 1
ATOM 22386 C C . VAL F 1 300 ? 15.532 48.894 81.956 1.00 131.26 298 VAL F C 1
ATOM 22387 O O . VAL F 1 300 ? 15.589 49.851 81.174 1.00 130.86 298 VAL F O 1
ATOM 22400 N N . GLU F 1 301 ? 16.119 48.925 83.155 1.00 134.72 299 GLU F N 1
ATOM 22401 C CA . GLU F 1 301 ? 16.875 50.099 83.577 1.00 134.81 299 GLU F CA 1
ATOM 22402 C C . GLU F 1 301 ? 17.930 50.458 82.539 1.00 131.49 299 GLU F C 1
ATOM 22403 O O . GLU F 1 301 ? 18.089 51.628 82.175 1.00 131.11 299 GLU F O 1
ATOM 22415 N N . THR F 1 302 ? 18.662 49.456 82.048 1.00 128.95 300 THR F N 1
ATOM 22416 C CA . THR F 1 302 ? 19.553 49.679 80.915 1.00 128.29 300 THR F CA 1
ATOM 22417 C C . THR F 1 302 ? 18.779 50.237 79.729 1.00 125.12 300 THR F C 1
ATOM 22418 O O . THR F 1 302 ? 19.212 51.198 79.083 1.00 123.93 300 THR F O 1
ATOM 22429 N N . TYR F 1 303 ? 17.624 49.639 79.428 1.00 122.62 301 TYR F N 1
ATOM 22430 C CA . TYR F 1 303 ? 16.861 50.038 78.252 1.00 118.83 301 TYR F CA 1
ATOM 22431 C C . TYR F 1 303 ? 16.516 51.521 78.291 1.00 117.37 301 TYR F C 1
ATOM 22432 O O . TYR F 1 303 ? 16.735 52.248 77.315 1.00 115.77 301 TYR F O 1
ATOM 22450 N N . VAL F 1 304 ? 15.956 51.987 79.410 1.00 118.55 302 VAL F N 1
ATOM 22451 C CA . VAL F 1 304 ? 15.572 53.391 79.518 1.00 118.01 302 VAL F CA 1
ATOM 22452 C C . VAL F 1 304 ? 16.780 54.289 79.288 1.00 114.02 302 VAL F C 1
ATOM 22453 O O . VAL F 1 304 ? 16.712 55.272 78.541 1.00 113.69 302 VAL F O 1
ATOM 22466 N N . GLU F 1 305 ? 17.906 53.967 79.933 1.00 111.02 303 GLU F N 1
ATOM 22467 C CA . GLU F 1 305 ? 19.075 54.836 79.855 1.00 109.25 303 GLU F CA 1
ATOM 22468 C C . GLU F 1 305 ? 19.456 55.115 78.409 1.00 104.68 303 GLU F C 1
ATOM 22469 O O . GLU F 1 305 ? 19.844 56.237 78.064 1.00 103.48 303 GLU F O 1
ATOM 22481 N N . LEU F 1 306 ? 19.352 54.102 77.547 1.00 102.05 304 LEU F N 1
ATOM 22482 C CA . LEU F 1 306 ? 19.595 54.314 76.125 1.00 97.53 304 LEU F CA 1
ATOM 22483 C C . LEU F 1 306 ? 18.609 55.329 75.560 1.00 95.77 304 LEU F C 1
ATOM 22484 O O . LEU F 1 306 ? 19.002 56.284 74.880 1.00 97.39 304 LEU F O 1
ATOM 22500 N N . LEU F 1 307 ? 17.317 55.138 75.837 1.00 93.38 305 LEU F N 1
ATOM 22501 C CA . LEU F 1 307 ? 16.325 56.125 75.428 1.00 91.96 305 LEU F CA 1
ATOM 22502 C C . LEU F 1 307 ? 16.657 57.497 75.996 1.00 94.99 305 LEU F C 1
ATOM 22503 O O . LEU F 1 307 ? 16.564 58.509 75.291 1.00 96.06 305 LEU F O 1
ATOM 22510 N N . LYS F 1 308 ? 17.041 57.553 77.273 1.00 97.50 306 LYS F N 1
ATOM 22511 C CA . LYS F 1 308 ? 17.490 58.815 77.849 1.00 97.89 306 LYS F CA 1
ATOM 22512 C C . LYS F 1 308 ? 18.712 59.340 77.108 1.00 94.29 306 LYS F C 1
ATOM 22513 O O . LYS F 1 308 ? 18.756 60.509 76.709 1.00 95.31 306 LYS F O 1
ATOM 22522 N N . ARG F 1 309 ? 19.722 58.485 76.915 1.00 90.22 307 ARG F N 1
ATOM 22523 C CA . ARG F 1 309 ? 20.920 58.930 76.217 1.00 91.21 307 ARG F CA 1
ATOM 22524 C C . ARG F 1 309 ? 20.593 59.372 74.798 1.00 87.50 307 ARG F C 1
ATOM 22525 O O . ARG F 1 309 ? 21.152 60.356 74.301 1.00 86.62 307 ARG F O 1
ATOM 22546 N N . HIS F 1 310 ? 19.703 58.643 74.125 1.00 91.21 308 HIS F N 1
ATOM 22547 C CA . HIS F 1 310 ? 19.260 59.042 72.797 1.00 91.04 308 HIS F CA 1
ATOM 22548 C C . HIS F 1 310 ? 18.834 60.505 72.782 1.00 96.85 308 HIS F C 1
ATOM 22549 O O . HIS F 1 310 ? 19.343 61.309 71.993 1.00 98.10 308 HIS F O 1
ATOM 22563 N N . GLU F 1 311 ? 17.895 60.865 73.662 1.00 97.84 309 GLU F N 1
ATOM 22564 C CA . GLU F 1 311 ? 17.424 62.243 73.744 1.00 94.36 309 GLU F CA 1
ATOM 22565 C C . GLU F 1 311 ? 18.589 63.224 73.798 1.00 89.84 309 GLU F C 1
ATOM 22566 O O . GLU F 1 311 ? 18.662 64.160 72.994 1.00 87.49 309 GLU F O 1
ATOM 22573 N N . ARG F 1 312 ? 19.512 63.025 74.743 1.00 89.23 310 ARG F N 1
ATOM 22574 C CA . ARG F 1 312 ? 20.643 63.938 74.883 1.00 93.60 310 ARG F CA 1
ATOM 22575 C C . ARG F 1 312 ? 21.357 64.130 73.550 1.00 91.66 310 ARG F C 1
ATOM 22576 O O . ARG F 1 312 ? 21.633 65.261 73.136 1.00 93.66 310 ARG F O 1
ATOM 22596 N N . LEU F 1 313 ? 21.659 63.028 72.860 1.00 90.43 311 LEU F N 1
ATOM 22597 C CA . LEU F 1 313 ? 22.220 63.116 71.517 1.00 91.76 311 LEU F CA 1
ATOM 22598 C C . LEU F 1 313 ? 21.333 63.958 70.610 1.00 91.61 311 LEU F C 1
ATOM 22599 O O . LEU F 1 313 ? 21.811 64.844 69.892 1.00 88.93 311 LEU F O 1
ATOM 22615 N N . VAL F 1 314 ? 20.030 63.677 70.619 1.00 97.55 312 VAL F N 1
ATOM 22616 C CA . VAL F 1 314 ? 19.109 64.428 69.777 1.00 101.19 312 VAL F CA 1
ATOM 22617 C C . VAL F 1 314 ? 19.233 65.918 70.071 1.00 103.63 312 VAL F C 1
ATOM 22618 O O . VAL F 1 314 ? 19.309 66.748 69.157 1.00 105.43 312 VAL F O 1
ATOM 22631 N N . LYS F 1 315 ? 19.270 66.277 71.356 1.00 101.18 313 LYS F N 1
ATOM 22632 C CA . LYS F 1 315 ? 19.460 67.674 71.727 1.00 101.59 313 LYS F CA 1
ATOM 22633 C C . LYS F 1 315 ? 20.801 68.199 71.229 1.00 100.67 313 LYS F C 1
ATOM 22634 O O . LYS F 1 315 ? 20.880 69.318 70.708 1.00 102.52 313 LYS F O 1
ATOM 22638 N N . GLN F 1 316 ? 21.871 67.413 71.388 1.00 100.98 314 GLN F N 1
ATOM 22639 C CA . GLN F 1 316 ? 23.175 67.829 70.881 1.00 102.60 314 GLN F CA 1
ATOM 22640 C C . GLN F 1 316 ? 23.086 68.205 69.408 1.00 99.44 314 GLN F C 1
ATOM 22641 O O . GLN F 1 316 ? 23.534 69.281 68.997 1.00 100.52 314 GLN F O 1
ATOM 22655 N N . LEU F 1 317 ? 22.518 67.313 68.594 1.00 95.26 315 LEU F N 1
ATOM 22656 C CA . LEU F 1 317 ? 22.282 67.632 67.193 1.00 98.42 315 LEU F CA 1
ATOM 22657 C C . LEU F 1 317 ? 21.572 68.970 67.058 1.00 103.56 315 LEU F C 1
ATOM 22658 O O . LEU F 1 317 ? 22.030 69.866 66.340 1.00 107.92 315 LEU F O 1
ATOM 22674 N N . LEU F 1 318 ? 20.435 69.113 67.743 1.00 102.60 316 LEU F N 1
ATOM 22675 C CA . LEU F 1 318 ? 19.656 70.343 67.662 1.00 99.47 316 LEU F CA 1
ATOM 22676 C C . LEU F 1 318 ? 20.521 71.556 67.972 1.00 97.71 316 LEU F C 1
ATOM 22677 O O . LEU F 1 318 ? 20.595 72.502 67.179 1.00 95.41 316 LEU F O 1
ATOM 22693 N N . GLU F 1 319 ? 21.185 71.541 69.128 1.00 98.20 317 GLU F N 1
ATOM 22694 C CA . GLU F 1 319 ? 22.139 72.591 69.461 1.00 102.42 317 GLU F CA 1
ATOM 22695 C C . GLU F 1 319 ? 23.130 72.803 68.322 1.00 100.72 317 GLU F C 1
ATOM 22696 O O . GLU F 1 319 ? 23.243 73.904 67.772 1.00 104.00 317 GLU F O 1
ATOM 22708 N N . ILE F 1 320 ? 23.855 71.746 67.949 1.00 94.25 318 ILE F N 1
ATOM 22709 C CA . ILE F 1 320 ? 24.888 71.881 66.927 1.00 90.48 318 ILE F CA 1
ATOM 22710 C C . ILE F 1 320 ? 24.275 72.320 65.605 1.00 89.51 318 ILE F C 1
ATOM 22711 O O . ILE F 1 320 ? 24.848 73.145 64.882 1.00 90.64 318 ILE F O 1
ATOM 22721 N N . ALA F 1 321 ? 23.111 71.766 65.259 1.00 88.69 319 ALA F N 1
ATOM 22722 C CA . ALA F 1 321 ? 22.446 72.156 64.021 1.00 90.51 319 ALA F CA 1
ATOM 22723 C C . ALA F 1 321 ? 22.220 73.662 63.978 1.00 90.79 319 ALA F C 1
ATOM 22724 O O . ALA F 1 321 ? 22.594 74.332 63.007 1.00 90.83 319 ALA F O 1
ATOM 22731 N N . LYS F 1 322 ? 21.608 74.213 65.029 1.00 90.07 320 LYS F N 1
ATOM 22732 C CA . LYS F 1 322 ? 21.396 75.654 65.105 1.00 89.44 320 LYS F CA 1
ATOM 22733 C C . LYS F 1 322 ? 22.706 76.408 64.912 1.00 87.54 320 LYS F C 1
ATOM 22734 O O . LYS F 1 322 ? 22.812 77.286 64.047 1.00 85.36 320 LYS F O 1
ATOM 22741 N N . ALA F 1 323 ? 23.722 76.072 65.714 1.00 88.14 321 ALA F N 1
ATOM 22742 C CA . ALA F 1 323 ? 25.019 76.724 65.581 1.00 90.25 321 ALA F CA 1
ATOM 22743 C C . ALA F 1 323 ? 25.554 76.598 64.160 1.00 91.20 321 ALA F C 1
ATOM 22744 O O . ALA F 1 323 ? 26.103 77.559 63.607 1.00 92.07 321 ALA F O 1
ATOM 22751 N N . HIS F 1 324 ? 25.406 75.419 63.552 1.00 91.85 322 HIS F N 1
ATOM 22752 C CA . HIS F 1 324 ? 25.827 75.240 62.165 1.00 91.21 322 HIS F CA 1
ATOM 22753 C C . HIS F 1 324 ? 25.048 76.171 61.246 1.00 90.42 322 HIS F C 1
ATOM 22754 O O . HIS F 1 324 ? 25.625 76.825 60.370 1.00 91.14 322 HIS F O 1
ATOM 22768 N N . ALA F 1 325 ? 23.728 76.241 61.432 1.00 93.42 323 ALA F N 1
ATOM 22769 C CA . ALA F 1 325 ? 22.904 77.104 60.594 1.00 100.76 323 ALA F CA 1
ATOM 22770 C C . ALA F 1 325 ? 23.392 78.546 60.647 1.00 105.84 323 ALA F C 1
ATOM 22771 O O . ALA F 1 325 ? 23.495 79.217 59.614 1.00 106.60 323 ALA F O 1
ATOM 22778 N N . GLU F 1 326 ? 23.691 79.040 61.851 1.00 109.61 324 GLU F N 1
ATOM 22779 C CA . GLU F 1 326 ? 24.225 80.389 61.999 1.00 115.91 324 GLU F CA 1
ATOM 22780 C C . GLU F 1 326 ? 25.399 80.624 61.057 1.00 122.10 324 GLU F C 1
ATOM 22781 O O . GLU F 1 326 ? 25.427 81.608 60.309 1.00 125.20 324 GLU F O 1
ATOM 22793 N N . ALA F 1 327 ? 26.381 79.719 61.082 1.00 126.24 325 ALA F N 1
ATOM 22794 C CA . ALA F 1 327 ? 27.614 79.930 60.332 1.00 126.77 325 ALA F CA 1
ATOM 22795 C C . ALA F 1 327 ? 27.346 80.179 58.854 1.00 126.55 325 ALA F C 1
ATOM 22796 O O . ALA F 1 327 ? 28.110 80.897 58.199 1.00 124.28 325 ALA F O 1
ATOM 22803 N N . VAL F 1 328 ? 26.277 79.598 58.309 1.00 126.34 326 VAL F N 1
ATOM 22804 C CA . VAL F 1 328 ? 25.903 79.890 56.929 1.00 130.33 326 VAL F CA 1
ATOM 22805 C C . VAL F 1 328 ? 25.507 81.354 56.794 1.00 139.34 326 VAL F C 1
ATOM 22806 O O . VAL F 1 328 ? 26.012 82.078 55.926 1.00 146.30 326 VAL F O 1
ATOM 22819 N N . GLU F 1 329 ? 24.593 81.813 57.655 1.00 136.15 327 GLU F N 1
ATOM 22820 C CA . GLU F 1 329 ? 24.137 83.195 57.582 1.00 135.30 327 GLU F CA 1
ATOM 22821 C C . GLU F 1 329 ? 25.304 84.166 57.696 1.00 133.23 327 GLU F C 1
ATOM 22822 O O . GLU F 1 329 ? 25.381 85.143 56.940 1.00 138.33 327 GLU F O 1
ATOM 22829 N N . GLY F 1 330 ? 26.219 83.916 58.634 1.00 124.76 328 GLY F N 1
ATOM 22830 C CA . GLY F 1 330 ? 27.393 84.758 58.757 1.00 122.87 328 GLY F CA 1
ATOM 22831 C C . GLY F 1 330 ? 28.104 84.981 57.439 1.00 125.52 328 GLY F C 1
ATOM 22832 O O . GLY F 1 330 ? 28.668 86.055 57.205 1.00 129.70 328 GLY F O 1
ATOM 22836 N N . GLY F 1 331 ? 28.090 83.982 56.562 1.00 120.55 329 GLY F N 1
ATOM 22837 C CA . GLY F 1 331 ? 28.645 84.121 55.231 1.00 116.94 329 GLY F CA 1
ATOM 22838 C C . GLY F 1 331 ? 27.613 84.618 54.237 1.00 109.74 329 GLY F C 1
ATOM 22839 O O . GLY F 1 331 ? 27.102 85.731 54.363 1.00 105.42 329 GLY F O 1
#

Nearest PDB structures (foldseek):
  6xns-assembly2_F  TM=1.003E+00  e=3.490E-36  synthetic construct
  6xns-assembly1_B  TM=9.822E-01  e=4.254E-32  synthetic construct
  6xns-assembly2_E  TM=9.869E-01  e=1.038E-31  synthetic construct
  6xns-assembly1_A  TM=9.701E-01  e=2.647E-31  synthetic construct
  6xr1-assembly1_A  TM=3.494E-01  e=5.732E-05  synthetic construct

Sequence (1973 aa):
DRSDHAKKLKTFLENLRRHLDRLDKHIKQLRDILSENPEDERVKDVIDLSERSVRIVKTVIKIFEDSVRKLLKQINKEAEELAKSPDPEDLKRAVELAEAVVRADPGSNLSKKALEIILRAAAELAKLPDPDALAAAARAASKVQQEQPGSNLAKAAQEIMRQASRAAEEAARRAKETLEKAEKDGDPETALKAVETVVKVARALNQIATMAGSEEAQERAARVASEAARLAERVLELAEKPEVARRARELQEKVLDILLDILEQILQTATKIIDDANKLLEKLRRSERKDPKVVETYVELLKRHERLVKQLLEIAKAHAEAVEGGSGDRSDHAKKLKTFLENLRRHLDRLDKHIKQLRDILSENPEDERVKDVIDLSERSVRIVKTVIKIFEDSVRKLLKQINKEAEELAKSPDPEDLKRAVELAEAVVRADPGSNLSKKALEIILRAAAELAKLPDPDALAAAARAASKVQQEQGSNLAKAAQEIMRQASRAAEEAARRAKETLEKAEKDGDPETALKAVETVVKVARALNQIATMAGSEEAQERAARVASEAARLAERVLELAEKQGDPEVARRARELQEKVLDILLDILEQILQTATKIIDDANKLLEKLRRSERKDPKVVETYVELLKRHERLVKQLLEIAKAHAEAVEGGSLEHGDRSDHAKKLKTFLENLRRHLDRLDKHIKQLRDILSENPEDERVKDVIDLSERSVRIVKTVIKIFEDSVRKLLKQINKEAEELAKSPDPEDLKRAVELAEAVVRADPGSNLSKKALEIILRAAAELAKLPDPDALAAAARAASKVQQEQPGSNLAKAAQEIMRQASRAAEEAARRAKETLEKAEKDGDPETALKAVETVVKVARALNQIATMAGSEEAQERAARVASEAARLAERVLELAEKQGDPEVARRARELQEKVLDILLDILEQILQTATKIIDDANKLLEKLRRSERKDPKVVETYVELLKRHERLVKQLLEIAKAHAEAVEGGDRSDHAKKLKTFLENLRRHLDRLDKHIKQLRDILSENPEDERVKDVIDLSERSVRIVKTVIKIFEDSVRKLLKQINKEAEELAKSPDPEDLKRAVELAEAVVRADPGSNLSKKALEIILRAAAELAKLPDPDALAAAARAASKVQQEQPGSNLAKAAQEIMRQASRAAEEAARRAKETLEKAEKDGDPETALKAVETVVKVARALNQIATMAGSEEAQERAARVASEAARLAERVLELAEKQDPEVARRARELQEKVLDILLDILEQILQTATKIIDDANKLLEKLRRSERKDPKVVETYVELLKRHERLVKQLLEIAKAHAEAVEGGSLDRSDHAKKLKTFLENLRRHLDRLDKHIKQLRDILSENPEDERVKDVIDLSERSVRIVKTVIKIFEDSVRKLLKQINKEAEELAKSPDPEDLKRAVELAEAVVRADPGSNLSKKALEIILRAAAELAKLPDPDALAAAARAASKVQQEQPGSNLAKAAQEIMRQASRAAEEAARRAKETLEKAEKDPETALKAVETVVKVARALNQIATMAGSEEAQERAARVASEAARLAERVLELAEKQGDPEVARRARELQEKVLDILLDILEQILQTATKIIDDANKLLEKLRRSERKDPKVVETYVELLKRHERLVKQLLEIAKAHAEAVEGSDHAKKLKTFLENLRRHLDRLDKHIKQLRDILSENPEDERVKDVIDLSERSVRIVKTVIKIFEDSVRKLLKQINKEAEELAKSPDPEDLKRAVELAEAVVRADPGSNLSKKALEIILRAAAELAKLPDPDALAAAARAASKVQQEQPGSNLAKAAQEIMRQASRAAEEAARRAKETLEKAEKDGDPETALKAVETVVKVARALNQIATMAGSEEAQERAARVASEAARLAERVLELAEKQGDPEVARRARELQEKVLDILLDILEQILQTATKIIDDANKLLEKLRRSERKDPKVVETYVELLKRHERLVKQLLEIAKAHAEAVEGG

B-factor: mean 140.21, std 34.58, range [59.72, 315.51]

Foldseek 3Di:
DVVVVLVVVVVVLVVLVVVLVVLVVVLVVLVVVCVVPVPPVVSVVVNVVSVVVSVVSVVVSVVVVVVVVVVLLVLLVVLLVLLPDLDLVSLVVSLVSLVSSCVSPPPDVSNVVSLVSNLSSLLSQLQDQQLVSNLVSLVSLLVSCVSPPPPPSNVSSVVSLVSSVVSNVVSLVVLVVQLVVCLVVLPLVSNLVSLVSLLSSLLSQLSSCLSVLDLVSLLVSLVSLLCSLVSLLVSLVSNVLPPSNVVSVVSLVSSLVSLVVSLVSLVVVLVVLVCVLVVLVVVQVPDPDHDVVSVVVSVVSVVVSVVSVVSSVVSVVSSVVSVVSND/DVVVVVLVVLVVVLVVLVVVLVVLVVVLVVLVVVCVVPVVDCVSVVVSVVSVVVNVVSVVVSVVSVVVLLVVLVVLLVLLLVLLPPLDLVSLVSSLVSLVSSCVSPPDDVSNVSSLVSLLSSLLSLLQDLQLVSLLVSLVSLLCSVVVPVDVSNVSSVVSLVSSLVSLVVSLVVLVVQLVVCVVVLDLVSNLVSLVRLLSSLLSLLSSCLSVVPVVSLVVSLVSLLVSLVSLLVSCQSCVVPVNVVVNVSSVVSLVSSLVSLVSSLVSLVVVLVVLVVVLCVLVVCQVVPPHDDVVSVVVSVVSVVVNVVSVVSSVVSVVSSVVSVVSPPPRD/DVVLVCLVVVLVVVVVLVVVLCVLVVVLVVLVVVCVVPVPPVVSVVVSVVSVVVSVVSVVVNVVVVVVVVVVLVVLLVVLLVQLVDLDLVSLVVSLVSLVSSCVNPPPDVSNVSSLVSLLSSLLSQLPPQQLVSLLVSLVSLLVSCVSPPPDVSNVSSVVSLVSSLVSLVVLLVVLVVVVVVCLVVLDLVSNLVSLVSLLSSLVSQVSSCLSVLDLVSLVVSLVSLLVSLVVLLVSLVSQVVRDHVVSNVVSVVVLVSSLVSLVVSLVSLVVVLVVLVVVLVVLVVCQVPDPHRDVVSVVVSVVSVVVSVVSVVSNVVSVVSSVVSVVSD/DVVVVLVCVVVVLVVLVVVLVVLVVVLVVLVVVCVVPVPDPVSVVVNVVSVVVSVVSVVVSVVVVVVVVVVLVVLLVVLLVLLPDLPLVSLLVSLVSLVVSCVNDPPDPSVVSSLVSLLSSLLSQLQDLQLVSNLVSLLSLLVSCVRDNPDPSNVSSVVSLVSSLVSLVVSLVVLVVVLVVVLVVLDLVSLLVSLVSLLSSLLSQLSNCLSVVPLVSLLVSLVSLLVSLVSLLSSLVSCVVPPVVSNVSSVVSLVSSLVSLVVSLVRLVVSLVVLVVVLVVLVVCQVPPPDHDVVSVVVSVVSVVVSVVSVVSSVVSVVSSVVSVVSVVD/DVVVVLVVLVVVLVVLVVVLVVLVVVLVVLVVVCVVPVPDCVSVVVSVVSVVVSVVSVVVSVVSVVVVVVVLLVLLVQLLVLLPDLDLVSLVVSLVSLVSSCVSPPDDPSNVSSLVSNLSSLQSQLPDQQLVSLLVSLVSLLVSCVSDPPDPSNVSSVVSLVSSLVSLVVNLVVLVVQLVVVLVPAPSLLVSLVSLLSSLLSQCSSCLSVVDVVSLLVSLVSLLVSLVSLVSNLVVCVVVPDVVSNVVSVVSLVSSLVSLVVSLVSLVVVLVVLVVVLVVLVVVQVVDPDHDVVSVVVSVVSVVVSVVSVVSSVVSVVSSVVSVVD/DCVLVVVVVVLVVLVVVLCVLVVVVVVLVVVCVVPVPDVVSVVVVCVSVVVSVVSVVVSVVVVVVVVVVLCVLLVLLQVLLPDLDLVSLVVSLVSLVSSCVNDNPDPSVVSSLVSLLSSLQSQLVDLQLVSNLVSLVSLLVSCVRPPPDPSNVSSVVSLVSSLVSLVVSLVVLVVVLVCCVVVPDLVCNLVSLVSQLSSLLSLLSSCLSVVDPVSLVVSLVSLLVSLVSLLVSCVVCVVVVDVVSNVSSVVSLVSSLVSLVSSVVSLVVVLVVLVVVLVVLVVVQVPDPDGDVVSVVVNVVSVVVSVVSVVSCVVSVVSSVVSVVSD